Protein AF-K8ESM2-F1 (afdb_monomer)

Secondary structure (DSSP, 8-state):
-TTSHHHHHHHHTTSTTS--SS-PPPHHHHHSB----TTB-S---S-EEEEEE-SBTTB----EEEEEE--SS-TTTSEEEEEE--TTTB-HHHHIIIIISSEEE-TTSS-EEE-TT-GGGTEEEEEEPPTTSTT---S--EE-HHHHHHHHHHHHHHHHHH-GGGGGS-EEEEEETTHHHHHHHHHHHHHHT---BTTTBSS---EEEEEEET---BHHHHHHHHHHHHHHTTSS-HHHHHHHHHHH-TTS-TTT--TTTS-HHHHHHHHHHHHHHHTT-S-TT-TT-------HHHHHHHHHTT-------------S--STTTHHHHHHHHHTSHHHHHHTT--TTS-SS--SB---EE-SPP-B-HHHHHHHHHSHHHHHTT-EEEEEEESS-STT-HHHHHHHHHHHHHHHTPPEEEEEEEEE-S-TTT---EEEEEEEEETTTEEEEEETT--SSHHHHSHHHHHHHHHHHHHT--SS---TT--SS----------------HHHHSB-SS-TTBSB---S-EEEEEEE-SSSEEEEEEEE--SS-TTTS-EEEEE--TTTB-HHHHIIIIISSEEE-TTS--EEE-TT-GGGTSEEEEE--STTSTT-EESSTT---EEHHHHHHHHHHHHHHIIIII-GGGGGS-EEEEEEETHHHHHHHHHHHHHHHHHHTS----EEEEEEEEE--BHHHHHHHHHHHHHHTTSS-HHHHHHHHHHHSTT-SSGGG--SSTTTEEE-TTS-EEEPTT--HHHHHHHHIIIIIIIITSSS-SS-TT----S------------B------S---HHHH--TTSSSTTSS--TTHHHHHHHHHHSHHHHHHTT--TTSPPP-SB-HHIIIIIEE---SB-HHHHHHHHH-HHHHHTT-EEEEEEETT-SSS-HHHHHHHHHHHHHHTT--EEEEEEEEEE--SSSS---EEEEEEEEETTTEEEEEETT--S-HHHHSHHHHHHHHHHHHHTS-TTSPP-S--SPPPBPHHHH-TT--PPP--PPPPPPP-PPPPPPPPTT--PPP-----------------------S--S---HHHHTTB----TTBSS---S-EEEEEEE-SSSS-EEEEEEEE--SS-TTTSPEEEEE--TTT--HHHHIIIIISSEEE-TTTSS-EEE-TT-GGGTSEEEEE--STTSTT-EES-TT--B-HHHHHHHHHHHHHHIIIII-GGGTTSPEEEEEBTTHHHHHHHHHHHHHHHHHTTS----EEEEEEES--SBHHHHHHHHHHHHHHTTSS-HHHHHHHHHHHT--SSSTT----SSSPTTSHHHHHHHHHHHHHHHHHHHHS-TTSTTS------TTSS---S-S-TTSS-TTTHHHHHHHHHHHHHHTS-TT----TT-TT-----S-SSSS-TTS-THHHHHHHT-HHHHHHTT----S---SS----TTT-B-GGG-GGGSBTHHHHHHHHTSHHHHHHT-EEEEEEETT-SSS-HHHHHHHHHHHHHHHTPPEEEEEEEEEE-SSTTS--EEEEEEEEETTTEEEEEETT--S-HHHHSHHHHHHHHHHHHTT-S-TTS---------------------HHHHTB----TT--TT--S-EEEEEEE-STTEEEEEEEE--SS-TTTSPEEEEE--STT--HHHIIIIISSSEEE-TTSS-EEE-TT-GGGTSEEEEE--STTSTT-EETT--S---BHHHHHHHHHHHHHHHHHHSGGGGGS-EEEEEETTHHHHHHHHHHHHHHHHHHTS----EEEEEEES--SBHHHHHHSHHHHHHHTTSS-HHHHHHHHHHH-SS-GGG--GGGG-SB-SSSS-B--TTSHHHHHHHHHHTTGGGSSS-SSSTTS--------TT-----B-SSSSSS---S-SS-SS-TTS-THHHHHHHSSHHHHHHTT--TTS----SSTTGGGT-B---SBSHHHHHHHHHHPPTTEEEEEEEESS-STT-HHHHHHHHHHHTTTTT-EEEEEEEEEEE-SSTTSPPEEEEEEEEEE-SSEEEEEEEETT--S-HHHHSHHHHHHHHHHHHTT--TTSPP-TT-----------------------------------------------------------------------------------------

InterPro domains:
  IPR001563 Peptidase S10, serine carboxypeptidase [PF00450] (38-478)
  IPR001563 Peptidase S10, serine carboxypeptidase [PF00450] (520-991)
  IPR001563 Peptidase S10, serine carboxypeptidase [PF00450] (1087-1572)
  IPR001563 Peptidase S10, serine carboxypeptidase [PF00450] (1610-2061)
  IPR001563 Peptidase S10, serine carboxypeptidase [PR00724] (1684-1696)
  IPR001563 Peptidase S10, serine carboxypeptidase [PR00724] (1697-1707)
  IPR001563 Peptidase S10, serine carboxypeptidase [PR00724] (1732-1757)
  IPR001563 Peptidase S10, serine carboxypeptidase [PR00724] (2032-2045)
  IPR001563 Peptidase S10, serine carboxypeptidase [PTHR11802] (519-978)
  IPR018202 Serine carboxypeptidase, serine active site [PS00131] (657-664)
  IPR018202 Serine carboxypeptidase, serine active site [PS00131] (1226-1233)
  IPR029058 Alpha/Beta hydrolase fold [G3DSA:3.40.50.1820] (27-482)
  IPR029058 Alpha/Beta hydrolase fold [G3DSA:3.40.50.1820] (509-995)
  IPR029058 Alpha/Beta hydrolase fold [G3DSA:3.40.50.1820] (1076-1349)
  IPR029058 Alpha/Beta hydrolase fold [G3DSA:3.40.50.1820] (1356-1576)
  IPR029058 Alpha/Beta hydrolase fold [G3DSA:3.40.50.1820] (1599-2066)
  IPR029058 Alpha/Beta hydrolase fold [SSF53474] (34-480)
  IPR029058 Alpha/Beta hydrolase fold [SSF53474] (512-998)
  IPR029058 Alpha/Beta hydrolase fold [SSF53474] (1083-1573)
  IPR029058 Alpha/Beta hydrolase fold [SSF53474] (1606-2062)

pLDDT: mean 75.75, std 21.21, range [24.14, 98.31]

Sequence (2161 aa):
MAAHQILLLCLLLLLAPLRNGQTTPTTRAQADLVNQLPGTIFQVNFKQYAGYLNSDPNKNYNNLHYWLIESQLTPSNDTLLLWINGGPGCSSVFGQIQEIGPFHVSSDSQTVYENVFAWNKVSNLLAIDGPGAGFSWQQNLFQDDSYVTGALLNALMDFYTVYPNMLNSDLYIAGEGYGSFFASSLVESLMVNNTPRPDIVTSPVNIRGLLLANGDLSARLQYNSLIPFYYTHGFAGSKQYDDLKSVCCTNASTQTCDFFNSNTACRTKADNAIATWSNYQIDNTNINEDCYRNQAAWQTSFKQLGINAAVDNYNSTDSFRGYPCFALSATAAYLNRQDVQAALHVSVNASTNFQTCRNLTYGELSTDLQIRISSILTSEKYAQNNMKIMIYNGDLDLWSNFIGAQRFGQEIAAALKLNTTEDRIWRHNYDSAAFVWMDGGVITSYSSNFHIASIRGGGHFAPQNRPSQSLQLYRDFVLGLFFNNCLSRVNKVAAPLLPAYQQLAAPATRRDADKIVNLPGLTYQINFNQYSGYLNASDTHRFHYWFVESQNDPTNSPVLLWLNGGPGSSSLWGMLTENGPFRPNKDGQTLYENVHSWNKFANVLYLESPHQVGYSYSTVANDYTYGDDLTASDNYNALKDFFNNIFPQYKQNPFYITGESYGGVYIPTLSKLLLQMLSAGEININFKGIAIGNGELTTKLQVNSAIFQLYTYGLFGENEYNALVARCCKNVTDPTQCDFYTPYVFFDYLGNYKAVDGADPFCSSTILGVVNDQVWNSANNPYNIYGDCYTTSASSSSSSSSKSNKQNRAAVRDNAGLLNLASSDPFDGFPCWSTDATTTYLNRDDVRNALHIPTTVQQWQSFNQTVNAQLYNRSYFELDAVLNRILSSYYYKQNNMKILIYNGDVDMVCNHLGDQWLIEQVASNAGLKTVSPRQPWNYVMAGQNYLPQLAGYVKVFDSNLNLVTVKGSGHLVPQDRPGPALQMIFNFISGVNLNTTFPYALPAAPLLPAYSDLQGCQAPQYPTAQSLPTLPPLPPLPPGVTYPFVAKKDVVEVAEPGTIAADEHGSQIYPTALNDAAKADMILSLPGLTFNVTYRMFSGYLTADETPLNHLFYWFVESQNDPVNDPVVLWLNGGPGCSSLGGFFTELGPFHPNDDGGQTLYENVFSWNKKANVIFLEAPAKVGFSYTEDPNYYWDDDTTAQNNGYAIKSFFQKKFPQYAQNQFFITGESYGGVYCPTLTLNLVQQIDAGILNLNFKGTAVGNGILSEYLQTNSEIVLQYGRGFNGVDDWNNLKTACNLTNSDTIYYDYQGAPEGSACYQAVDDNQKKFYGLDERYGDPYNMYQDCYLYNNKGAWQTPSAQQQTKPKTRRERALRAHMNRRKSFASASIKFDNSNSKNWYGSTDPFRGLNCFAGDALVTYLSRDDVQTAIHSRKQPLWVDCADENPANHFRYHTQEKYYDMQNTISDIMDSKWYTQNSMRLMFYNGDVDTICQFLGDQWLIEKLVTRRNLTVTSPRQPWYYQQGSQYVTTIAGYAKSWTQNLVQLTVKGSGHFVPSDRPAQALQMLTNFLSNQANYSTPAGIDVTPQPLTNVISQTNCTTGQTDRIINLPGLPADMLFKQYSGFLDGLSGHKVHYWLVESENNPSTDPLLLWLNGGPGSSSLMGLFEENGPFRVSKDSQTLSRNPYSWNKFANVLYLESPIGVGYSYAYNNTNIQYDDVTTAQENYAALKSFFAQYPQYTTSDFYTTGESYAGVYLPGLSALLVQGIKSGDININYKGVSIGNGVIDKRTDMNSQLHYQYYHGGISATTYNTALQLCCSGDEFKCRFSDRMTNFNNSIPWGDLSDPCYDFVVATGAQLLLTAFDPYNMYQQCWTIPYNDTTPRTPYGETWTGINYESSDFLNGYPCYDDSAMEGYLNRPVVRKALNIPDSVPYWAANNNIINAYNQQVDSIVPNLQIIMANAPANFKMLLYSGDADTMVNWLGAEIFTANNFAALGLTTSSPRAQWTFQYNSTFQPTVAGYQTSYTSNAINIDVLTVKGSGHFVPLDRPQQALQMIYNFVKSRGYNTPFDLNSNFTTTTTTSTTTTTPGTGPTVTAAQTTTTTPSTPGAGTTGTPGTGPTVTAAPTNGISTTQPIITTTKGAEGRGVLTIMATILSVLLFN

Nearest PDB structures (foldseek):
  4cib-assembly1_A-2  TM=9.111E-01  e=4.399E-38  Homo sapiens
  4ci9-assembly1_A-2  TM=9.168E-01  e=3.292E-37  Homo sapiens
  6wia-assembly1_A-2  TM=9.067E-01  e=3.131E-37  Homo sapiens
  4mws-assembly1_B  TM=8.809E-01  e=8.462E-38  Homo sapiens
  1ivy-assembly1_A  TM=8.402E-01  e=2.591E-36  Homo sapiens

GO terms:
  GO:0045121 membrane raft (C, HDA)

Solvent-accessible surface area (backbone atoms only — not comparable to full-atom values): 114212 Å² total; per-residue (Å²): 117,82,82,62,60,58,64,52,52,65,59,56,70,74,60,74,91,80,81,88,84,82,88,72,68,35,78,58,42,61,69,22,48,34,88,60,65,70,50,54,77,58,86,81,84,44,59,37,32,18,34,62,26,20,51,41,87,94,43,93,67,52,27,23,26,35,39,38,34,41,16,68,74,48,59,81,68,32,33,35,36,41,39,30,41,18,67,77,26,17,13,9,56,49,48,35,45,64,35,42,29,53,44,36,53,34,71,82,36,52,45,26,44,71,34,80,48,16,48,26,68,68,18,22,38,31,20,47,15,45,76,45,0,28,62,9,32,66,89,74,61,72,43,41,68,68,56,50,23,49,23,52,52,31,22,56,42,46,44,32,59,37,40,60,71,59,49,78,16,44,30,33,34,34,3,25,27,52,13,20,55,38,31,53,51,38,50,49,47,46,64,76,61,42,67,53,44,85,91,51,32,86,56,56,72,44,58,34,35,41,35,25,36,18,32,56,51,35,38,57,41,35,51,35,36,45,60,61,41,39,42,60,58,56,43,40,52,66,73,60,53,52,58,47,34,69,64,56,30,79,89,40,34,65,89,75,32,55,50,67,81,39,59,68,74,29,29,57,46,50,35,52,44,57,16,68,41,42,67,85,55,57,30,50,47,28,54,63,51,78,37,70,64,88,56,68,69,57,54,50,54,40,44,59,40,67,42,56,72,47,74,90,89,83,92,75,97,72,93,84,70,31,38,78,47,44,43,59,43,12,43,45,48,30,59,44,33,70,66,37,29,60,36,44,49,62,57,92,82,24,57,82,67,51,37,64,54,40,97,57,48,66,55,85,56,87,43,62,40,63,69,58,55,49,51,44,74,71,33,70,60,36,63,73,50,65,33,37,38,38,38,34,13,8,42,34,11,60,76,29,24,30,66,17,53,51,53,50,53,48,52,46,26,63,76,72,64,40,51,76,74,40,78,40,77,33,35,34,37,62,48,39,86,81,44,39,64,30,56,32,19,32,33,41,29,27,54,82,48,36,35,39,32,32,34,58,59,5,15,52,56,28,36,56,60,31,32,66,48,38,35,45,53,50,49,18,61,78,72,68,49,63,65,66,53,70,42,74,69,60,59,95,72,82,76,65,78,62,78,77,91,89,87,87,90,88,92,80,52,72,58,59,62,31,36,36,88,62,65,62,19,59,39,39,80,79,80,47,62,37,32,19,34,76,25,54,22,45,100,50,32,36,28,26,37,43,38,38,38,10,56,74,47,52,85,74,25,35,37,34,38,36,28,39,14,74,56,20,14,12,12,66,38,48,31,34,52,35,35,26,63,33,27,45,38,47,48,6,15,31,21,35,59,31,58,44,16,51,24,59,63,21,21,35,36,28,38,22,42,48,66,63,5,25,63,5,31,58,80,50,86,90,74,70,86,47,32,58,75,56,46,23,50,28,52,50,33,22,52,51,35,42,40,68,76,56,45,53,82,55,30,75,24,48,26,32,47,34,31,24,32,36,18,32,42,50,51,49,49,27,47,53,48,48,55,50,35,48,73,70,62,79,48,81,63,38,72,39,37,40,37,30,28,16,28,50,40,38,61,53,43,32,56,35,35,45,62,51,30,36,37,52,61,58,77,44,49,71,70,62,48,52,53,49,43,71,72,53,31,75,98,57,69,45,68,96,70,41,53,62,27,68,71,19,38,45,75,46,49,48,74,47,82,42,66,37,95,88,32,57,68,66,50,24,51,52,52,48,45,41,57,48,48,63,34,73,68,29,85,50,42,35,47,22,59,72,46,65,64,76,77,28,53,82,83,84,86,85,83,66,51,84,48,21,35,57,66,46,71,40,51,59,71,55,60,42,76,66,38,44,77,76,41,57,48,41,70,81,64,56,68,73,49,37,63,35,3,38,44,16,30,56,55,10,66,64,35,26,56,39,38,57,52,63,91,87,48,65,76,56,38,57,53,31,65,60,46,29,57,75,42,31,40,60,79,65,62,59,39,58,70,49,51,51,50,43,71,70,29,68,66,40,63,73,63,68,25,38,38,39,41,36,16,11,43,37,16,62,74,36,20,40,60,18,52,47,55,50,52,55,50,45,33,54,76,72,69,42,49,77,74,39,67,79,39,78,32,34,32,41,72,89,67,75,39,56,65,53,36,58,33,29,35,38,31,30,30,49,80,46,39,36,44,36,39,31,54,67,8,17,44,57,35,34,48,46,23,24,54,34,38,34,24,41,54,52,17,60,74,74,68,52,58,53,56,49,52,57,88,67,88,59,74,60,69,68,44,30,57,82,43,58,34,94,65,31,65,80,75,82,76,55,51,83,62,77,84,76,80,86,75,80,78,77,82,65,78,66,96,84,80,74,88,82,80,84,84,87,82,82,88,86,83,91,82,82,93,78,81,89,79,84,88,80,88,88,81,86,90,74,97,67,88,76,45,71,67,36,61,76,25,48,44,88,61,70,79,38,60,69,47,61,81,90,53,62,38,31,21,34,69,35,47,38,94,59,84,68,50,36,32,29,26,36,42,36,35,41,16,68,67,45,58,80,73,34,34,36,34,37,39,28,42,18,22,77,24,19,16,12,62,49,45,29,40,65,36,34,29,63,38,28,57,36,92,79,58,21,61,36,28,46,76,33,47,49,15,50,30,52,67,17,25,32,33,28,40,20,40,46,64,53,6,48,68,9,33,57,76,51,92,80,60,63,43,30,62,70,53,38,20,51,51,52,44,35,25,51,49,31,37,38,70,62,37,46,49,86,56,31,71,24,43,30,33,44,35,25,25,32,34,11,31,46,51,46,54,48,28,49,43,48,47,48,52,32,38,77,68,67,77,45,82,63,41,68,37,34,41,39,24,34,15,28,47,37,23,63,64,44,31,60,41,37,45,57,52,33,35,42,49,54,55,77,39,46,73,67,54,54,50,48,40,45,63,40,53,61,73,70,83,76,62,72,79,63,67,69,49,67,80,26,44,64,83,33,56,29,40,47,40,51,53,50,50,51,50,54,49,54,69,48,31,82,70,24,33,32,58,46,28,63,67,51,77,55,52,58,76,52,104,76,83,55,75,48,28,101,71,90,76,91,79,78,78,76,69,57,55,64,58,39,23,60,46,18,56,57,29,46,59,58,73,60,22,37,82,81,63,73,88,65,79,85,58,92,73,67,38,72,49,27,80,50,50,52,75,65,49,69,52,53,73,54,64,22,54,37,44,30,60,28,33,71,67,40,30,57,37,43,58,47,71,87,55,94,62,42,47,49,53,45,80,85,62,97,76,77,32,75,46,52,81,73,48,73,78,54,46,46,34,60,61,61,52,46,55,40,63,71,29,69,61,37,72,70,64,71,27,37,40,37,43,35,13,13,52,33,20,62,82,31,23,42,59,15,45,48,56,48,51,56,49,45,36,60,78,66,69,50,52,76,73,40,69,82,40,76,24,40,36,53,96,44,80,28,38,40,74,39,62,38,23,30,33,34,30,30,56,84,46,40,38,41,36,39,31,56,75,8,17,51,54,36,34,51,63,34,29,61,54,41,37,18,46,48,42,20,60,76,69,67,47,91,53,57,48,48,69,54,42,54,75,61,48,60,48,43,54,69,84,82,89,86,86,84,90,63,56,75,82,42,63,30,41,44,84,64,61,71,46,61,57,92,85,72,82,59,60,39,33,20,38,75,27,48,24,45,99,64,32,33,29,26,37,41,39,37,42,17,71,65,46,58,92,75,32,33,38,33,38,38,29,37,34,48,56,20,21,19,10,60,51,41,33,36,64,33,36,23,56,36,31,65,33,93,75,27,54,42,44,47,75,40,93,51,24,51,29,53,69,17,24,36,34,27,36,21,40,38,75,51,7,27,63,5,36,43,85,30,60,52,88,78,64,48,29,44,67,49,38,12,49,30,54,48,30,22,48,54,35,44,42,65,58,44,53,81,54,29,75,26,53,28,34,49,33,30,20,30,40,22,28,45,37,50,42,36,26,47,28,50,50,25,47,28,48,72,71,64,82,41,84,60,42,71,45,36,39,38,24,29,17,37,48,46,34,60,51,35,34,57,37,33,43,66,60,40,36,37,66,63,46,72,45,45,70,68,59,48,50,50,41,41,72,54,57,32,96,43,46,66,98,71,30,56,60,42,79,37,43,76,43,66,52,29,76,41,60,40,54,47,30,69,38,65,27,39,37,47,46,43,29,59,71,33,40,56,81,66,47,42,43,23,42,43,26,60,65,48,84,36,50,34,56,41,64,39,69,22,47,22,58,36,38,19,47,62,38,48,27,29,23,42,68,69,96,80,59,99,60,88,31,54,60,62,49,70,37,62,27,47,35,47,31,53,54,35,30,64,34,29,55,34,40,55,51,60,56,83,39,44,63,49,38,62,28,64,46,33,39,16,34,32,46,44,77,71,60,45,48,64,67,34,49,54,47,30,54,73,42,47,56,91,78,25,38,38,39,42,33,15,12,49,34,15,56,72,43,22,42,63,6,58,48,47,41,54,70,69,46,32,65,80,74,58,38,40,78,73,36,71,80,40,79,33,30,37,44,98,44,97,88,50,74,72,28,58,36,27,32,35,31,31,31,35,46,102,39,42,39,39,38,41,35,38,29,56,58,8,13,45,58,35,40,52,62,36,26,66,56,36,44,19,40,55,48,15,61,76,71,72,44,65,56,59,48,65,75,60,92,82,72,58,84,83,74,70,87,80,71,88,93,85,80,92,85,91,87,92,86,86,92,88,89,89,79,92,82,89,82,90,84,91,88,86,87,91,87,92,83,91,87,92,91,85,91,88,90,93,90,85,80,84,89,95,92,89,84,93,90,86,93,91,84,91,91,88,88,91,83,84,88,82,91,84,91,81,86,83,84,81,88,79,86,84,91,82,81,85,135

Structure (mmCIF, N/CA/C/O backbone):
data_AF-K8ESM2-F1
#
_entry.id   AF-K8ESM2-F1
#
loop_
_atom_site.group_PDB
_atom_site.id
_atom_site.type_symbol
_atom_site.label_atom_id
_atom_site.label_alt_id
_atom_site.label_comp_id
_atom_site.label_asym_id
_atom_site.label_entity_id
_atom_site.label_seq_id
_atom_site.pdbx_PDB_ins_code
_atom_site.Cartn_x
_atom_site.Cartn_y
_atom_site.Cartn_z
_atom_site.occupancy
_atom_site.B_iso_or_equiv
_atom_site.auth_seq_id
_atom_site.auth_comp_id
_atom_site.auth_asym_id
_atom_site.auth_atom_id
_atom_site.pdbx_PDB_model_num
ATOM 1 N N . MET A 1 1 ? 32.952 31.634 -13.221 1.00 36.56 1 MET A N 1
ATOM 2 C CA . MET A 1 1 ? 33.629 32.584 -14.141 1.00 36.56 1 MET A CA 1
ATOM 3 C C . MET A 1 1 ? 32.914 33.944 -14.319 1.00 36.56 1 MET A C 1
ATOM 5 O O . MET A 1 1 ? 33.291 34.693 -15.211 1.00 36.56 1 MET A O 1
ATOM 9 N N . ALA A 1 2 ? 31.976 34.357 -13.449 1.00 33.03 2 ALA A N 1
ATOM 10 C CA . ALA A 1 2 ? 31.195 35.602 -13.620 1.00 33.03 2 ALA A CA 1
ATOM 11 C C . ALA A 1 2 ? 31.996 36.936 -13.589 1.00 33.03 2 ALA A C 1
ATOM 13 O O . ALA A 1 2 ? 31.436 38.004 -13.808 1.00 33.03 2 ALA A O 1
ATOM 14 N N . ALA A 1 3 ? 33.311 36.897 -13.340 1.00 35.59 3 ALA A N 1
ATOM 15 C CA . ALA A 1 3 ? 34.167 38.075 -13.176 1.00 35.59 3 ALA A CA 1
ATOM 16 C C . ALA A 1 3 ? 34.875 38.568 -14.462 1.00 35.59 3 ALA A C 1
ATOM 18 O O . ALA A 1 3 ? 35.609 39.550 -14.398 1.00 35.59 3 ALA A O 1
ATOM 19 N N . HIS A 1 4 ? 34.703 37.913 -15.619 1.00 40.97 4 HIS A N 1
ATOM 20 C CA . HIS A 1 4 ? 35.305 38.363 -16.895 1.00 40.97 4 HIS A CA 1
ATOM 21 C C . HIS A 1 4 ? 34.302 38.917 -17.920 1.00 40.97 4 HIS A C 1
ATOM 23 O O . HIS A 1 4 ? 34.695 39.680 -18.797 1.00 40.97 4 HIS A O 1
ATOM 29 N N . GLN A 1 5 ? 33.003 38.634 -17.783 1.00 38.12 5 GLN A N 1
ATOM 30 C CA . GLN A 1 5 ? 31.978 39.207 -18.671 1.00 38.12 5 GLN A CA 1
ATOM 31 C C . GLN A 1 5 ? 31.652 40.677 -18.339 1.00 38.12 5 GLN A C 1
ATOM 33 O O . GLN A 1 5 ? 31.309 41.449 -19.232 1.00 38.12 5 GLN A O 1
ATOM 38 N N . ILE A 1 6 ? 31.833 41.099 -17.081 1.00 42.59 6 ILE A N 1
ATOM 39 C CA . ILE A 1 6 ? 31.522 42.466 -16.623 1.00 42.59 6 ILE A CA 1
ATOM 40 C C . ILE A 1 6 ? 32.436 43.518 -17.285 1.00 42.59 6 ILE A C 1
ATOM 42 O O . ILE A 1 6 ? 31.968 44.603 -17.628 1.00 42.59 6 ILE A O 1
ATOM 46 N N . LEU A 1 7 ? 33.713 43.198 -17.546 1.00 41.78 7 LEU A N 1
ATOM 47 C CA . LEU A 1 7 ? 34.621 44.120 -18.246 1.00 41.78 7 LEU A CA 1
ATOM 48 C C . LEU A 1 7 ? 34.275 44.293 -19.736 1.00 41.78 7 LEU A C 1
ATOM 50 O O . LEU A 1 7 ? 34.469 45.381 -20.273 1.00 41.78 7 LEU A O 1
ATOM 54 N N . LEU A 1 8 ? 33.727 43.263 -20.395 1.00 47.72 8 LEU A N 1
ATOM 55 C CA . LEU A 1 8 ? 33.232 43.389 -21.772 1.00 47.72 8 LEU A CA 1
ATOM 56 C C . LEU A 1 8 ? 31.957 44.239 -21.840 1.00 47.72 8 LEU A C 1
ATOM 58 O O . LEU A 1 8 ? 31.823 45.047 -22.758 1.00 47.72 8 LEU A O 1
ATOM 62 N N . LEU A 1 9 ? 31.050 44.104 -20.865 1.00 43.69 9 LEU A N 1
ATOM 63 C CA . LEU A 1 9 ? 29.800 44.874 -20.817 1.00 43.69 9 LEU A CA 1
ATOM 64 C C . LEU A 1 9 ? 30.056 46.390 -20.825 1.00 43.69 9 LEU A C 1
ATOM 66 O O . LEU A 1 9 ? 29.471 47.111 -21.632 1.00 43.69 9 LEU A O 1
ATOM 70 N N . CYS A 1 10 ? 30.983 46.871 -19.992 1.00 40.94 10 CYS A N 1
ATOM 71 C CA . CYS A 1 10 ? 31.322 48.297 -19.934 1.00 40.94 10 CYS A CA 1
ATOM 72 C C . CYS A 1 10 ? 32.055 48.813 -21.185 1.00 40.94 10 CYS A C 1
ATOM 74 O O . CYS A 1 10 ? 31.954 50.000 -21.489 1.00 40.94 10 CYS A O 1
ATOM 76 N N . LEU A 1 11 ? 32.767 47.954 -21.926 1.00 43.59 11 LEU A N 1
ATOM 77 C CA . LEU A 1 11 ? 33.453 48.356 -23.161 1.00 43.59 11 LEU A CA 1
ATOM 78 C C . LEU A 1 11 ? 32.514 48.374 -24.381 1.00 43.59 11 LEU A C 1
ATOM 80 O O . LEU A 1 11 ? 32.691 49.188 -25.284 1.00 43.59 11 LEU A O 1
ATOM 84 N N . LEU A 1 12 ? 31.486 47.519 -24.394 1.00 43.47 12 LEU A N 1
ATOM 85 C CA . LEU A 1 12 ? 30.467 47.478 -25.450 1.00 43.47 12 LEU A CA 1
ATOM 86 C C . LEU A 1 12 ? 29.439 48.616 -25.333 1.00 43.47 12 LEU A C 1
ATOM 88 O O . LEU A 1 12 ? 28.972 49.122 -26.353 1.00 43.47 12 LEU A O 1
ATOM 92 N N . LEU A 1 13 ? 29.137 49.079 -24.114 1.00 41.31 13 LEU A N 1
ATOM 93 C CA . LEU A 1 13 ? 28.203 50.191 -23.868 1.00 41.31 13 LEU A CA 1
ATOM 94 C C . LEU A 1 13 ? 28.707 51.571 -24.340 1.00 41.31 13 LEU A C 1
ATOM 96 O O . LEU A 1 13 ? 27.917 52.509 -24.402 1.00 41.31 13 LEU A O 1
ATOM 100 N N . LEU A 1 14 ? 29.984 51.701 -24.718 1.00 39.81 14 LEU A N 1
ATOM 101 C CA . LEU A 1 14 ? 30.579 52.941 -25.246 1.00 39.81 14 LEU A CA 1
ATOM 102 C C . LEU A 1 14 ? 30.781 52.937 -26.777 1.00 39.81 14 LEU A C 1
ATOM 104 O O . LEU A 1 14 ? 31.364 53.874 -27.318 1.00 39.81 14 LEU A O 1
ATOM 108 N N . LEU A 1 15 ? 30.275 51.917 -27.485 1.00 40.53 15 LEU A N 1
ATOM 109 C CA . LEU A 1 15 ? 30.302 51.820 -28.957 1.00 40.53 15 LEU A CA 1
ATOM 110 C C . LEU A 1 15 ? 28.905 51.861 -29.615 1.00 40.53 15 LEU A C 1
ATOM 112 O O . LEU A 1 15 ? 28.779 51.698 -30.830 1.00 40.53 15 LEU A O 1
ATOM 116 N N . ALA A 1 16 ? 27.848 52.125 -28.843 1.00 31.42 16 ALA A N 1
ATOM 117 C CA . ALA A 1 16 ? 26.540 52.492 -29.384 1.00 31.42 16 ALA A CA 1
ATOM 118 C C . ALA A 1 16 ? 26.581 53.973 -29.814 1.00 31.42 16 ALA A C 1
ATOM 120 O O . ALA A 1 16 ? 26.565 54.850 -28.949 1.00 31.42 16 ALA A O 1
ATOM 121 N N . PRO A 1 17 ? 26.670 54.268 -31.129 1.00 28.28 17 PRO A N 1
ATOM 122 C CA . PRO A 1 17 ? 25.460 54.195 -31.952 1.00 28.28 17 PRO A CA 1
ATOM 123 C C . PRO A 1 17 ? 25.703 53.772 -33.426 1.00 28.28 17 PRO A C 1
ATOM 125 O O . PRO A 1 17 ? 25.377 54.518 -34.345 1.00 28.28 17 PRO A O 1
ATOM 128 N N . LEU A 1 18 ? 26.261 52.579 -33.686 1.00 32.00 18 LEU A N 1
ATOM 129 C CA . LEU A 1 18 ? 26.547 52.095 -35.058 1.00 32.00 18 LEU A CA 1
ATOM 130 C C . LEU A 1 18 ? 26.074 50.647 -35.340 1.00 32.00 18 LEU A C 1
ATOM 132 O O . LEU A 1 18 ? 26.855 49.819 -35.807 1.00 32.00 18 LEU A O 1
ATOM 136 N N . ARG A 1 19 ? 24.800 50.313 -35.060 1.00 39.00 19 ARG A N 1
ATOM 137 C CA . ARG A 1 19 ? 24.206 48.990 -35.403 1.00 39.00 19 ARG A CA 1
ATOM 138 C C . ARG A 1 19 ? 22.768 48.983 -35.964 1.00 39.00 19 ARG A C 1
ATOM 140 O O . ARG A 1 19 ? 22.209 47.910 -36.163 1.00 39.00 19 ARG A O 1
ATOM 147 N N . ASN A 1 20 ? 22.186 50.135 -36.301 1.00 28.94 20 ASN A N 1
ATOM 148 C CA . ASN A 1 20 ? 20.925 50.177 -37.058 1.00 28.94 20 ASN A CA 1
ATOM 149 C C . ASN A 1 20 ? 21.233 50.035 -38.561 1.00 28.94 20 ASN A C 1
ATOM 151 O O . ASN A 1 20 ? 21.923 50.905 -39.090 1.00 28.94 20 ASN A O 1
ATOM 155 N N . GLY A 1 21 ? 20.734 49.001 -39.262 1.00 33.84 21 GLY A N 1
ATOM 156 C CA . GLY A 1 21 ? 20.900 48.961 -40.730 1.00 33.84 21 GLY A CA 1
ATOM 157 C C . GLY A 1 21 ? 20.635 47.683 -41.545 1.00 33.84 21 GLY A C 1
ATOM 158 O O . GLY A 1 21 ? 20.745 47.779 -42.762 1.00 33.84 21 GLY A O 1
ATOM 159 N N . GLN A 1 22 ? 20.314 46.514 -40.967 1.00 40.38 22 GLN A N 1
ATOM 160 C CA . GLN A 1 22 ? 20.130 45.266 -41.755 1.00 40.38 22 GLN A CA 1
ATOM 161 C C . GLN A 1 22 ? 18.839 44.469 -41.476 1.00 40.38 22 GLN A C 1
ATOM 163 O O . GLN A 1 22 ? 18.670 43.377 -42.004 1.00 40.38 22 GLN A O 1
ATOM 168 N N . THR A 1 23 ? 17.902 45.002 -40.689 1.00 46.97 23 THR A N 1
ATOM 169 C CA . THR A 1 23 ? 16.616 44.348 -40.360 1.00 46.97 23 THR A CA 1
ATOM 170 C C . THR A 1 23 ? 15.455 44.763 -41.275 1.00 46.97 23 THR A C 1
ATOM 172 O O . THR A 1 23 ? 14.290 44.563 -40.935 1.00 46.97 23 THR A O 1
ATOM 175 N N . THR A 1 24 ? 15.753 45.369 -42.425 1.00 49.75 24 THR A N 1
ATOM 176 C CA . THR A 1 24 ? 14.753 45.833 -43.394 1.00 49.75 24 THR A CA 1
ATOM 177 C C . THR A 1 24 ? 14.217 44.649 -44.208 1.00 49.75 24 THR A C 1
ATOM 179 O O . THR A 1 24 ? 15.025 43.975 -44.852 1.00 49.75 24 THR A O 1
ATOM 182 N N . PRO A 1 25 ? 12.894 44.396 -44.247 1.00 60.59 25 PRO A N 1
ATOM 183 C CA . PRO A 1 25 ? 12.313 43.472 -45.217 1.00 60.59 25 PRO A CA 1
ATOM 184 C C . PRO A 1 25 ? 12.661 43.908 -46.646 1.00 60.59 25 PRO A C 1
ATOM 186 O O . PRO A 1 25 ? 12.811 45.102 -46.921 1.00 60.59 25 PRO A O 1
ATOM 189 N N . THR A 1 26 ? 12.783 42.958 -47.574 1.00 78.06 26 THR A N 1
ATOM 190 C CA . THR A 1 26 ? 12.941 43.301 -48.995 1.00 78.06 26 THR A CA 1
ATOM 191 C C . THR A 1 26 ? 11.709 44.057 -49.496 1.00 78.06 26 THR A C 1
ATOM 193 O O . THR A 1 26 ? 10.625 43.935 -48.930 1.00 78.06 26 THR A O 1
ATOM 196 N N . THR A 1 27 ? 11.824 44.824 -50.584 1.00 80.88 27 THR A N 1
ATOM 197 C CA . THR A 1 27 ? 10.674 45.564 -51.142 1.00 80.88 27 THR A CA 1
ATOM 198 C C . THR A 1 27 ? 9.502 44.642 -51.509 1.00 80.88 27 THR A C 1
ATOM 200 O O . THR A 1 27 ? 8.357 45.080 -51.467 1.00 80.88 27 THR A O 1
ATOM 203 N N . ARG A 1 28 ? 9.785 43.367 -51.816 1.00 86.19 28 ARG A N 1
ATOM 204 C CA . ARG A 1 28 ? 8.788 42.309 -52.028 1.00 86.19 28 ARG A CA 1
ATOM 205 C C . ARG A 1 28 ? 8.156 41.892 -50.695 1.00 86.19 28 ARG A C 1
ATOM 207 O O . ARG A 1 28 ? 6.988 42.187 -50.496 1.00 86.19 28 ARG A O 1
ATOM 214 N N . ALA A 1 29 ? 8.949 41.457 -49.708 1.00 82.81 29 ALA A N 1
ATOM 215 C CA . ALA A 1 29 ? 8.458 41.140 -48.357 1.00 82.81 29 ALA A CA 1
ATOM 216 C C . ALA A 1 29 ? 7.647 42.278 -47.704 1.00 82.81 29 ALA A C 1
ATOM 218 O O . ALA A 1 29 ? 6.711 42.032 -46.951 1.00 82.81 29 ALA A O 1
ATOM 219 N N . GLN A 1 30 ? 8.007 43.534 -47.974 1.00 84.31 30 GLN A N 1
ATOM 220 C CA . GLN A 1 30 ? 7.313 44.713 -47.460 1.00 84.31 30 GLN A CA 1
ATOM 221 C C . GLN A 1 30 ? 5.982 44.991 -48.180 1.00 84.31 30 GLN A C 1
ATOM 223 O O . GLN A 1 30 ? 5.090 45.578 -47.567 1.00 84.31 30 GLN A O 1
ATOM 228 N N . ALA A 1 31 ? 5.854 44.584 -49.447 1.00 87.00 31 ALA A N 1
ATOM 229 C CA . ALA A 1 31 ? 4.605 44.599 -50.209 1.00 87.00 31 ALA A CA 1
ATOM 230 C C . ALA A 1 31 ? 3.708 43.397 -49.867 1.00 87.00 31 ALA A C 1
ATOM 232 O O . ALA A 1 31 ? 2.493 43.544 -49.847 1.00 87.00 31 ALA A O 1
ATOM 233 N N . ASP A 1 32 ? 4.302 42.252 -49.523 1.00 91.56 32 ASP A N 1
ATOM 234 C CA . ASP A 1 32 ? 3.602 41.018 -49.157 1.00 91.56 32 ASP A CA 1
ATOM 235 C C . ASP A 1 32 ? 3.085 41.018 -47.690 1.00 91.56 32 ASP A C 1
ATOM 237 O O . ASP A 1 32 ? 2.444 40.067 -47.258 1.00 91.56 32 ASP A O 1
ATOM 241 N N . LEU A 1 33 ? 3.317 42.072 -46.892 1.00 91.38 33 LEU A N 1
ATOM 242 C CA . LEU A 1 33 ? 2.950 42.151 -45.462 1.00 91.38 33 LEU A CA 1
ATOM 243 C C . LEU A 1 33 ? 1.426 42.196 -45.197 1.00 91.38 33 LEU A C 1
ATOM 245 O O . LEU A 1 33 ? 0.764 43.197 -45.481 1.00 91.38 33 LEU A O 1
ATOM 249 N N . VAL A 1 34 ? 0.891 41.174 -44.519 1.00 91.31 34 VAL A N 1
ATOM 250 C CA . VAL A 1 34 ? -0.520 41.088 -44.091 1.00 91.31 34 VAL A CA 1
ATOM 251 C C . VAL A 1 34 ? -0.720 41.909 -42.811 1.00 91.31 34 VAL A C 1
ATOM 253 O O . VAL A 1 34 ? -0.583 41.414 -41.693 1.00 91.31 34 VAL A O 1
ATOM 256 N N . ASN A 1 35 ? -1.033 43.196 -42.973 1.00 80.06 35 ASN A N 1
ATOM 257 C CA . ASN A 1 35 ? -1.131 44.156 -41.862 1.00 80.06 35 ASN A CA 1
ATOM 258 C C . ASN A 1 35 ? -2.212 43.801 -40.818 1.00 80.06 35 ASN A C 1
ATOM 260 O O . ASN A 1 35 ? -2.010 44.021 -39.626 1.00 80.06 35 ASN A O 1
ATOM 264 N N . GLN A 1 36 ? -3.356 43.269 -41.256 1.00 80.88 36 GLN A N 1
ATOM 265 C CA . GLN A 1 36 ? -4.433 42.778 -40.394 1.00 80.88 36 GLN A CA 1
ATOM 266 C C . GLN A 1 36 ? -5.278 41.766 -41.175 1.00 80.88 36 GLN A C 1
ATOM 268 O O . GLN A 1 36 ? -5.696 42.055 -42.295 1.00 80.88 36 GLN A O 1
ATOM 273 N N . LEU A 1 37 ? -5.572 40.609 -40.577 1.00 89.12 37 LEU A N 1
ATOM 274 C CA . LEU A 1 37 ? -6.492 39.627 -41.154 1.00 89.12 37 LEU A CA 1
ATOM 275 C C . LEU A 1 37 ? -7.935 39.930 -40.669 1.00 89.12 37 LEU A C 1
ATOM 277 O O . LEU A 1 37 ? -8.145 40.030 -39.452 1.00 89.12 37 LEU A O 1
ATOM 281 N N . PRO A 1 38 ? -8.930 40.139 -41.557 1.00 91.00 38 PRO A N 1
ATOM 282 C CA . PRO A 1 38 ? -10.270 40.591 -41.163 1.00 91.00 38 PRO A CA 1
ATOM 283 C C . PRO A 1 38 ? -10.981 39.671 -40.164 1.00 91.00 38 PRO A C 1
ATOM 285 O O . PRO A 1 38 ? -10.932 38.453 -40.284 1.00 91.00 38 PRO A O 1
ATOM 288 N N . GLY A 1 39 ? -11.682 40.245 -39.183 1.00 86.62 39 GLY A N 1
ATOM 289 C CA . GLY A 1 39 ? -12.433 39.469 -38.185 1.00 86.62 39 GLY A CA 1
ATOM 290 C C . GLY A 1 39 ? -11.593 38.789 -37.095 1.00 86.62 39 GLY A C 1
ATOM 291 O O . GLY A 1 39 ? -12.159 38.089 -36.259 1.00 86.62 39 GLY A O 1
ATOM 292 N N . THR A 1 40 ? -10.273 39.003 -37.065 1.00 85.56 40 THR A N 1
ATOM 293 C CA . THR A 1 40 ? -9.401 38.516 -35.981 1.00 85.56 40 THR A CA 1
ATOM 294 C C . THR A 1 40 ? -9.735 39.210 -34.657 1.00 85.56 40 THR A C 1
ATOM 296 O O . THR A 1 40 ? -9.666 40.437 -34.581 1.00 85.56 40 THR A O 1
ATOM 299 N N . ILE A 1 41 ? -10.075 38.439 -33.615 1.00 78.25 41 ILE A N 1
ATOM 300 C CA . ILE A 1 41 ? -10.492 38.957 -32.291 1.00 78.25 41 ILE A CA 1
ATOM 301 C C . ILE A 1 41 ? -9.416 38.871 -31.192 1.00 78.25 41 ILE A C 1
ATOM 303 O O . ILE A 1 41 ? -9.691 39.199 -30.040 1.00 78.25 41 ILE A O 1
ATOM 307 N N . PHE A 1 42 ? -8.191 38.461 -31.532 1.00 73.75 42 PHE A N 1
ATOM 308 C CA . PHE A 1 42 ? -7.038 38.421 -30.622 1.00 73.75 42 PHE A CA 1
ATOM 309 C C . PHE A 1 42 ? -5.910 39.351 -31.096 1.00 73.75 42 PHE A C 1
ATOM 311 O O . PHE A 1 42 ? -5.875 39.763 -32.258 1.00 73.75 42 PHE A O 1
ATOM 318 N N . GLN A 1 43 ? -4.974 39.700 -30.205 1.00 70.50 43 GLN A N 1
ATOM 319 C CA . GLN A 1 43 ? -3.829 40.527 -30.586 1.00 70.50 43 GLN A CA 1
ATOM 320 C C . GLN A 1 43 ? -2.757 39.682 -31.286 1.00 70.50 43 GLN A C 1
ATOM 322 O O . GLN A 1 43 ? -1.989 38.970 -30.645 1.00 70.50 43 GLN A O 1
ATOM 327 N N . VAL A 1 44 ? -2.654 39.842 -32.603 1.00 78.06 44 VAL A N 1
ATOM 328 C CA . VAL A 1 44 ? -1.548 39.310 -33.409 1.00 78.06 44 VAL A CA 1
ATOM 329 C C . VAL A 1 44 ? -0.243 40.019 -33.017 1.00 78.06 44 VAL A C 1
ATOM 331 O O . VAL A 1 44 ? -0.099 41.226 -33.215 1.00 78.06 44 VAL A O 1
ATOM 334 N N . ASN A 1 45 ? 0.692 39.277 -32.416 1.00 77.88 45 ASN A N 1
ATOM 335 C CA . ASN A 1 45 ? 1.989 39.767 -31.916 1.00 77.88 45 ASN A CA 1
ATOM 336 C C . ASN A 1 45 ? 3.201 39.308 -32.759 1.00 77.88 45 ASN A C 1
ATOM 338 O O . ASN A 1 45 ? 4.305 39.815 -32.569 1.00 77.88 45 ASN A O 1
ATOM 342 N N . PHE A 1 46 ? 2.985 38.389 -33.699 1.00 84.81 46 PHE A N 1
ATOM 343 C CA . PHE A 1 46 ? 3.904 37.955 -34.756 1.00 84.81 46 PHE A CA 1
ATOM 344 C C . PHE A 1 46 ? 3.544 38.655 -36.076 1.00 84.81 46 PHE A C 1
ATOM 346 O O . PHE A 1 46 ? 2.404 39.087 -36.254 1.00 84.81 46 PHE A O 1
ATOM 353 N N . LYS A 1 47 ? 4.470 38.765 -37.035 1.00 89.00 47 LYS A N 1
ATOM 354 C CA . LYS A 1 47 ? 4.105 39.230 -38.385 1.00 89.00 47 LYS A CA 1
ATOM 355 C C . LYS A 1 47 ? 3.667 38.071 -39.268 1.00 89.00 47 LYS A C 1
ATOM 357 O O . LYS A 1 47 ? 3.961 36.907 -39.012 1.00 89.00 47 LYS A O 1
ATOM 362 N N . GLN A 1 48 ? 2.998 38.422 -40.352 1.00 92.50 48 GLN A N 1
ATOM 363 C CA . GLN A 1 48 ? 2.554 37.498 -41.379 1.00 92.50 48 GLN A CA 1
ATOM 364 C C . GLN A 1 48 ? 2.615 38.183 -42.742 1.00 92.50 48 GLN A C 1
ATOM 366 O O . GLN A 1 48 ? 2.421 39.395 -42.845 1.00 92.50 48 GLN A O 1
ATOM 371 N N . TYR A 1 49 ? 2.892 37.410 -43.782 1.00 94.12 49 TYR A N 1
ATOM 372 C CA . TYR A 1 49 ? 3.087 37.896 -45.138 1.00 94.12 49 TYR A CA 1
ATOM 373 C C . TYR A 1 49 ? 2.500 36.896 -46.127 1.00 94.12 49 TYR A C 1
ATOM 375 O O . TYR A 1 49 ? 2.771 35.703 -46.013 1.00 94.12 49 TYR A O 1
ATOM 383 N N . ALA A 1 50 ? 1.735 37.369 -47.098 1.00 94.12 50 ALA A N 1
ATOM 384 C CA . ALA A 1 50 ? 1.136 36.557 -48.139 1.00 94.12 50 ALA A CA 1
ATOM 385 C C . ALA A 1 50 ? 1.336 37.239 -49.492 1.00 94.12 50 ALA A C 1
ATOM 387 O O . ALA A 1 50 ? 1.286 38.466 -49.598 1.00 94.12 50 ALA A O 1
ATOM 388 N N . GLY A 1 51 ? 1.588 36.436 -50.518 1.00 92.38 51 GLY A N 1
ATOM 389 C CA . GLY A 1 51 ? 2.016 36.925 -51.823 1.00 92.38 51 GLY A CA 1
ATOM 390 C C . GLY A 1 51 ? 2.259 35.778 -52.793 1.00 92.38 51 GLY A C 1
ATOM 391 O O . GLY A 1 51 ? 1.702 34.693 -52.632 1.00 92.38 51 GLY A O 1
ATOM 392 N N . TYR A 1 52 ? 3.098 36.000 -53.807 1.00 92.44 52 TYR A N 1
ATOM 393 C CA . TYR A 1 52 ? 3.345 35.010 -54.860 1.00 92.44 52 TYR A CA 1
ATOM 394 C C . TYR A 1 52 ? 4.829 34.752 -55.130 1.00 92.44 52 TYR A C 1
ATOM 396 O O . TYR A 1 52 ? 5.644 35.673 -55.204 1.00 92.44 52 TYR A O 1
ATOM 404 N N . LEU A 1 53 ? 5.144 33.475 -55.347 1.00 91.31 53 LEU A N 1
ATOM 405 C CA . LEU A 1 53 ? 6.453 32.913 -55.673 1.00 91.31 53 LEU A CA 1
ATOM 406 C C . LEU A 1 53 ? 6.460 32.307 -57.086 1.00 91.31 53 LEU A C 1
ATOM 408 O O . LEU A 1 53 ? 5.415 32.027 -57.689 1.00 91.31 53 LEU A O 1
ATOM 412 N N . ASN A 1 54 ? 7.657 32.104 -57.627 1.00 89.56 54 ASN A N 1
ATOM 413 C CA . ASN A 1 54 ? 7.884 31.615 -58.982 1.00 89.56 54 ASN A CA 1
ATOM 414 C C . ASN A 1 54 ? 8.136 30.102 -59.028 1.00 89.56 54 ASN A C 1
ATOM 416 O O . ASN A 1 54 ? 9.124 29.602 -58.496 1.00 89.56 54 ASN A O 1
ATOM 420 N N . SER A 1 55 ? 7.278 29.380 -59.756 1.00 85.31 55 SER A N 1
ATOM 421 C CA . SER A 1 55 ? 7.457 27.945 -60.049 1.00 85.31 55 SER A CA 1
ATOM 422 C C . SER A 1 55 ? 8.643 27.632 -60.984 1.00 85.31 55 SER A C 1
ATOM 424 O O . SER A 1 55 ? 9.145 26.508 -61.005 1.00 85.31 55 SER A O 1
ATOM 426 N N . ASP A 1 56 ? 9.117 28.621 -61.745 1.00 79.50 56 ASP A N 1
ATOM 427 C CA . ASP A 1 56 ? 10.264 28.529 -62.652 1.00 79.50 56 ASP A CA 1
ATOM 428 C C . ASP A 1 56 ? 11.123 29.799 -62.494 1.00 79.50 56 ASP A C 1
ATOM 430 O O . ASP A 1 56 ? 10.631 30.884 -62.795 1.00 79.50 56 ASP A O 1
ATOM 434 N N . PRO A 1 57 ? 12.398 29.728 -62.068 1.00 66.62 57 PRO A N 1
ATOM 435 C CA . PRO A 1 57 ? 13.208 30.923 -61.826 1.00 66.62 57 PRO A CA 1
ATOM 436 C C . PRO A 1 57 ? 13.510 31.710 -63.105 1.00 66.62 57 PRO A C 1
ATOM 438 O O . PRO A 1 57 ? 13.801 32.901 -63.059 1.00 66.62 57 PRO A O 1
ATOM 441 N N . ASN A 1 58 ? 13.414 31.054 -64.265 1.00 71.19 58 ASN A N 1
ATOM 442 C CA . ASN A 1 58 ? 13.637 31.665 -65.572 1.00 71.19 58 ASN A CA 1
ATOM 443 C C . ASN A 1 58 ? 12.408 32.452 -66.062 1.00 71.19 58 ASN A C 1
ATOM 445 O O . ASN A 1 58 ? 12.475 33.110 -67.103 1.00 71.19 58 ASN A O 1
ATOM 449 N N . LYS A 1 59 ? 11.265 32.345 -65.370 1.00 70.88 59 LYS A N 1
ATOM 450 C CA . LYS A 1 59 ? 9.982 32.924 -65.779 1.00 70.88 59 LYS A CA 1
ATOM 451 C C . LYS A 1 59 ? 9.276 33.509 -64.561 1.00 70.88 59 LYS A C 1
ATOM 453 O O . LYS A 1 59 ? 8.751 32.776 -63.733 1.00 70.88 59 LYS A O 1
ATOM 458 N N . ASN A 1 60 ? 9.216 34.840 -64.496 1.00 73.44 60 ASN A N 1
ATOM 459 C CA . ASN A 1 60 ? 8.626 35.602 -63.390 1.00 73.44 60 ASN A CA 1
ATOM 460 C C . ASN A 1 60 ? 7.077 35.516 -63.360 1.00 73.44 60 ASN A C 1
ATOM 462 O O . ASN A 1 60 ? 6.379 36.528 -63.440 1.00 73.44 60 ASN A O 1
ATOM 466 N N . TYR A 1 61 ? 6.543 34.293 -63.331 1.00 78.06 61 TYR A N 1
ATOM 467 C CA . TYR A 1 61 ? 5.124 33.968 -63.363 1.00 78.06 61 TYR A CA 1
ATOM 468 C C . TYR A 1 61 ? 4.366 34.508 -62.144 1.00 78.06 61 TYR A C 1
ATOM 470 O O . TYR A 1 61 ? 3.219 34.904 -62.308 1.00 78.06 61 TYR A O 1
ATOM 478 N N . ASN A 1 62 ? 4.986 34.534 -60.955 1.00 81.31 62 ASN A N 1
ATOM 479 C CA . ASN A 1 62 ? 4.364 34.864 -59.664 1.00 81.31 62 ASN A CA 1
ATOM 480 C C . ASN A 1 62 ? 3.021 34.139 -59.492 1.00 81.31 62 ASN A C 1
ATOM 482 O O . ASN A 1 62 ? 1.946 34.743 -59.468 1.00 81.31 62 ASN A O 1
ATOM 486 N N . ASN A 1 63 ? 3.106 32.809 -59.452 1.00 88.94 63 ASN A N 1
ATOM 487 C CA . ASN A 1 63 ? 1.967 31.923 -59.660 1.00 88.94 63 ASN A CA 1
ATOM 488 C C . ASN A 1 63 ? 1.739 30.898 -58.549 1.00 88.94 63 ASN A C 1
ATOM 490 O O . ASN A 1 63 ? 0.662 30.304 -58.520 1.00 88.94 63 ASN A O 1
ATOM 494 N N . LEU A 1 64 ? 2.708 30.708 -57.647 1.00 92.25 64 LEU A N 1
ATOM 495 C CA . LEU A 1 64 ? 2.508 29.920 -56.434 1.00 92.25 64 LEU A CA 1
ATOM 496 C C . LEU A 1 64 ? 2.212 30.863 -55.270 1.00 92.25 64 LEU A C 1
ATOM 498 O O . LEU A 1 64 ? 3.079 31.653 -54.903 1.00 92.25 64 LEU A O 1
ATOM 502 N N . HIS A 1 65 ? 0.991 30.837 -54.734 1.00 94.25 65 HIS A N 1
ATOM 503 C CA . HIS A 1 65 ? 0.647 31.633 -53.555 1.00 94.25 65 HIS A CA 1
ATOM 504 C C . HIS A 1 65 ? 1.360 31.062 -52.329 1.00 94.25 65 HIS A C 1
ATOM 506 O O . HIS A 1 65 ? 1.517 29.845 -52.200 1.00 94.25 65 HIS A O 1
ATOM 512 N N . TYR A 1 66 ? 1.814 31.943 -51.445 1.00 94.94 66 TYR A N 1
ATOM 513 C CA . TYR A 1 66 ? 2.417 31.555 -50.178 1.00 94.94 66 TYR A CA 1
ATOM 514 C C . TYR A 1 66 ? 1.846 32.382 -49.035 1.00 94.94 66 TYR A C 1
ATOM 516 O O . TYR A 1 66 ? 1.420 33.523 -49.234 1.00 94.94 66 TYR A O 1
ATOM 524 N N . TRP A 1 67 ? 1.913 31.824 -47.830 1.00 95.44 67 TRP A N 1
ATOM 525 C CA . TRP A 1 67 ? 1.664 32.552 -46.593 1.00 95.44 67 TRP A CA 1
ATOM 526 C C . TRP A 1 67 ? 2.722 32.163 -45.557 1.00 95.44 67 TRP A C 1
ATOM 528 O O . TRP A 1 67 ? 2.829 31.019 -45.110 1.00 95.44 67 TRP A O 1
ATOM 538 N N . LEU A 1 68 ? 3.562 33.140 -45.228 1.00 94.94 68 LEU A N 1
ATOM 539 C CA . LEU A 1 68 ? 4.543 33.090 -44.157 1.00 94.94 68 LEU A CA 1
ATOM 540 C C . LEU A 1 68 ? 3.922 33.679 -42.891 1.00 94.94 68 LEU A C 1
ATOM 542 O O . LEU A 1 68 ? 3.420 34.802 -42.907 1.00 94.94 68 LEU A O 1
ATOM 546 N N . ILE A 1 69 ? 4.027 32.964 -41.780 1.00 94.06 69 ILE A N 1
ATOM 547 C CA . ILE A 1 69 ? 3.646 33.422 -40.447 1.00 94.06 69 ILE A CA 1
ATOM 548 C C . ILE A 1 69 ? 4.895 33.300 -39.570 1.00 94.06 69 ILE A C 1
ATOM 550 O O . ILE A 1 69 ? 5.419 32.202 -39.380 1.00 94.06 69 ILE A O 1
ATOM 554 N N . GLU A 1 70 ? 5.404 34.429 -39.073 1.00 91.62 70 GLU A N 1
ATOM 555 C CA . GLU A 1 70 ? 6.580 34.451 -38.196 1.00 91.62 70 GLU A CA 1
ATOM 556 C C . GLU A 1 70 ? 6.297 33.689 -36.889 1.00 91.62 70 GLU A C 1
ATOM 558 O O . GLU A 1 70 ? 5.156 33.618 -36.416 1.00 91.62 70 GLU A O 1
ATOM 563 N N . SER A 1 71 ? 7.348 33.128 -36.291 1.00 87.12 71 SER A N 1
ATOM 564 C CA . SER A 1 71 ? 7.261 32.517 -34.962 1.00 87.12 71 SER A CA 1
ATOM 565 C C . SER A 1 71 ? 6.803 33.532 -33.908 1.00 87.12 71 SER A C 1
ATOM 567 O O . SER A 1 71 ? 7.171 34.706 -33.948 1.00 87.12 71 SER A O 1
ATOM 569 N N . GLN A 1 72 ? 6.053 33.086 -32.903 1.00 78.69 72 GLN A N 1
ATOM 570 C CA . GLN A 1 72 ? 5.710 33.923 -31.746 1.00 78.69 72 GLN A CA 1
ATOM 571 C C . GLN A 1 72 ? 6.902 34.148 -30.797 1.00 78.69 72 GLN A C 1
ATOM 573 O O . GLN A 1 72 ? 6.792 34.940 -29.860 1.00 78.69 72 GLN A O 1
ATOM 578 N N . LEU A 1 73 ? 8.012 33.425 -31.001 1.00 70.69 73 LEU A N 1
ATOM 579 C CA . LEU A 1 73 ? 9.136 33.347 -30.070 1.00 70.69 73 LEU A CA 1
ATOM 580 C C . LEU A 1 73 ? 10.353 34.162 -30.540 1.00 70.69 73 LEU A C 1
ATOM 582 O O . LEU A 1 73 ? 10.602 35.259 -30.037 1.00 70.69 73 LEU A O 1
ATOM 586 N N . THR A 1 74 ? 11.108 33.644 -31.511 1.00 75.00 74 THR A N 1
ATOM 587 C CA . THR A 1 74 ? 12.328 34.250 -32.062 1.00 75.00 74 THR A CA 1
ATOM 588 C C . THR A 1 74 ? 12.405 34.059 -33.589 1.00 75.00 74 THR A C 1
ATOM 590 O O . THR A 1 74 ? 13.222 33.278 -34.077 1.00 75.00 74 THR A O 1
ATOM 593 N N . PRO A 1 75 ? 11.622 34.819 -34.390 1.00 78.56 75 PRO A N 1
ATOM 594 C CA . PRO A 1 75 ? 11.527 34.663 -35.851 1.00 78.56 75 PRO A CA 1
ATOM 595 C C . PRO A 1 75 ? 12.845 34.572 -36.633 1.00 78.56 75 PRO A C 1
ATOM 597 O O . PRO A 1 75 ? 12.893 33.937 -37.681 1.00 78.56 75 PRO A O 1
ATOM 600 N N . SER A 1 76 ? 13.916 35.212 -36.152 1.00 74.38 76 SER A N 1
ATOM 601 C CA . SER A 1 76 ? 15.241 35.213 -36.791 1.00 74.38 76 SER A CA 1
ATOM 602 C C . SER A 1 76 ? 16.099 33.978 -36.509 1.00 74.38 76 SER A C 1
ATOM 604 O O . SER A 1 76 ? 17.138 33.822 -37.147 1.00 74.38 76 SER A O 1
ATOM 606 N N . ASN A 1 77 ? 15.719 33.163 -35.523 1.00 77.25 77 ASN A N 1
ATOM 607 C CA . ASN A 1 77 ? 16.517 32.045 -35.014 1.00 77.25 77 ASN A CA 1
ATOM 608 C C . ASN A 1 77 ? 15.748 30.720 -35.066 1.00 77.25 77 ASN A C 1
ATOM 610 O O . ASN A 1 77 ? 16.365 29.664 -35.176 1.00 77.25 77 ASN A O 1
ATOM 614 N N . ASP A 1 78 ? 14.421 30.780 -34.957 1.00 82.62 78 ASP A N 1
ATOM 615 C CA . ASP A 1 78 ? 13.567 29.602 -34.931 1.00 82.62 78 ASP A CA 1
ATOM 616 C C . ASP A 1 78 ? 13.544 28.896 -36.291 1.00 82.62 78 ASP A C 1
ATOM 618 O O . ASP A 1 78 ? 13.845 29.472 -37.347 1.00 82.62 78 ASP A O 1
ATOM 622 N N . THR A 1 79 ? 13.153 27.625 -36.246 1.00 90.56 79 THR A N 1
ATOM 623 C CA . THR A 1 79 ? 13.029 26.759 -37.419 1.00 90.56 79 THR A CA 1
ATOM 624 C C . THR A 1 79 ? 12.064 27.350 -38.446 1.00 90.56 79 THR A C 1
ATOM 626 O O . THR A 1 79 ? 11.088 28.018 -38.097 1.00 90.56 79 THR A O 1
ATOM 629 N N . LEU A 1 80 ? 12.330 27.111 -39.728 1.00 94.75 80 LEU A N 1
ATOM 630 C CA . LEU A 1 80 ? 11.381 27.375 -40.806 1.00 94.75 80 LEU A CA 1
ATOM 631 C C . LEU A 1 80 ? 10.703 26.051 -41.153 1.00 94.75 80 LEU A C 1
ATOM 633 O O . LEU A 1 80 ? 11.391 25.101 -41.515 1.00 94.75 80 LEU A O 1
ATOM 637 N N . LEU A 1 81 ? 9.379 25.981 -41.052 1.00 95.62 81 LEU A N 1
ATOM 638 C CA . LEU A 1 81 ? 8.604 24.836 -41.517 1.00 95.62 81 LEU A CA 1
ATOM 639 C C . LEU A 1 81 ? 7.948 25.165 -42.853 1.00 95.62 81 LEU A C 1
ATOM 641 O O . LEU A 1 81 ? 7.077 26.031 -42.905 1.00 95.62 81 LEU A O 1
ATOM 645 N N . LEU A 1 82 ? 8.308 24.433 -43.903 1.00 96.56 82 LEU A N 1
ATOM 646 C CA . LEU A 1 82 ? 7.526 24.385 -45.135 1.00 96.56 82 LEU A CA 1
ATOM 647 C C . LEU A 1 82 ? 6.431 23.316 -44.996 1.00 96.56 82 LEU A C 1
ATOM 649 O O . LEU A 1 82 ? 6.752 22.138 -44.868 1.00 96.56 82 LEU A O 1
ATOM 653 N N . TRP A 1 83 ? 5.162 23.721 -45.027 1.00 94.69 83 TRP A N 1
ATOM 654 C CA . TRP A 1 83 ? 3.992 22.833 -44.990 1.00 94.69 83 TRP A CA 1
ATOM 655 C C . TRP A 1 83 ? 3.400 22.641 -46.394 1.00 94.69 83 TRP A C 1
ATOM 657 O O . TRP A 1 83 ? 3.276 23.607 -47.154 1.00 94.69 83 TRP A O 1
ATOM 667 N N . ILE A 1 84 ? 3.059 21.393 -46.740 1.00 93.50 84 ILE A N 1
ATOM 668 C CA . ILE A 1 84 ? 2.584 20.964 -48.065 1.00 93.50 84 ILE A CA 1
ATOM 669 C C . ILE A 1 84 ? 1.434 19.948 -47.894 1.00 93.50 84 ILE A C 1
ATOM 671 O O . ILE A 1 84 ? 1.696 18.780 -47.609 1.00 93.50 84 ILE A O 1
ATOM 675 N N . ASN A 1 85 ? 0.168 20.341 -48.099 1.00 85.38 85 ASN A N 1
ATOM 676 C CA . ASN A 1 85 ? -0.942 19.367 -48.150 1.00 85.38 85 ASN A CA 1
ATOM 677 C C . ASN A 1 85 ? -0.926 18.573 -49.485 1.00 85.38 85 ASN A C 1
ATOM 679 O O . ASN A 1 85 ? -0.357 19.016 -50.486 1.00 85.38 85 ASN A O 1
ATOM 683 N N . GLY A 1 86 ? -1.542 17.385 -49.498 1.00 71.56 86 GLY A N 1
ATOM 684 C CA . GLY A 1 86 ? -1.471 16.411 -50.598 1.00 71.56 86 GLY A CA 1
ATOM 685 C C . GLY A 1 86 ? -2.593 16.472 -51.640 1.00 71.56 86 GLY A C 1
ATOM 686 O O . GLY A 1 86 ? -2.736 17.461 -52.363 1.00 71.56 86 GLY A O 1
ATOM 687 N N . GLY A 1 87 ? -3.331 15.357 -51.773 1.00 64.31 87 GLY A N 1
ATOM 688 C CA . GLY A 1 87 ? -4.500 15.185 -52.655 1.00 64.31 87 GLY A CA 1
ATOM 689 C C . GLY A 1 87 ? -4.342 15.831 -54.040 1.00 64.31 87 GLY A C 1
ATOM 690 O O . GLY A 1 87 ? -5.059 16.792 -54.318 1.00 64.31 87 GLY A O 1
ATOM 691 N N . PRO A 1 88 ? -3.365 15.377 -54.855 1.00 66.06 88 PRO A N 1
ATOM 692 C CA . PRO A 1 88 ? -2.622 16.141 -55.865 1.00 66.06 88 PRO A CA 1
ATOM 693 C C . PRO A 1 88 ? -3.347 17.364 -56.453 1.00 66.06 88 PRO A C 1
ATOM 695 O O . PRO A 1 88 ? -4.049 17.288 -57.461 1.00 66.06 88 PRO A O 1
ATOM 698 N N . GLY A 1 89 ? -3.150 18.513 -55.798 1.00 73.88 89 GLY A N 1
ATOM 699 C CA . GLY A 1 89 ? -3.877 19.754 -56.084 1.00 73.88 89 GLY A CA 1
ATOM 700 C C . GLY A 1 89 ? -4.577 20.385 -54.875 1.00 73.88 89 GLY A C 1
ATOM 701 O O . GLY A 1 89 ? -5.319 21.354 -55.069 1.00 73.88 89 GLY A O 1
ATOM 702 N N . CYS A 1 90 ? -4.363 19.878 -53.652 1.00 79.25 90 CYS A N 1
ATOM 703 C CA . CYS A 1 90 ? -4.801 20.531 -52.417 1.00 79.25 90 CYS A CA 1
ATOM 704 C C . CYS A 1 90 ? -3.902 21.704 -51.994 1.00 79.25 90 CYS A C 1
ATOM 706 O O . CYS A 1 90 ? -2.735 21.809 -52.368 1.00 79.25 90 CYS A O 1
ATOM 708 N N . SER A 1 91 ? -4.496 22.628 -51.241 1.00 88.00 91 SER A N 1
ATOM 709 C CA . SER A 1 91 ? -3.906 23.893 -50.811 1.00 88.00 91 SER A CA 1
ATOM 710 C C . SER A 1 91 ? -3.190 23.764 -49.469 1.00 88.00 91 SER A C 1
ATOM 712 O O . SER A 1 91 ? -3.819 23.484 -48.452 1.00 88.00 91 SER A O 1
ATOM 714 N N . SER A 1 92 ? -1.896 24.070 -49.461 1.00 92.38 92 SER A N 1
ATOM 715 C CA . SER A 1 92 ? -1.069 24.223 -48.259 1.00 92.38 92 SER A CA 1
ATOM 716 C C . SER A 1 92 ? -1.527 25.397 -47.386 1.00 92.38 92 SER A C 1
ATOM 718 O O . SER A 1 92 ? -1.428 25.353 -46.161 1.00 92.38 92 SER A O 1
ATOM 720 N N . VAL A 1 93 ? -2.037 26.461 -48.017 1.00 91.44 93 VAL A N 1
ATOM 721 C CA . VAL A 1 93 ? -2.617 27.639 -47.347 1.00 91.44 93 VAL A CA 1
ATOM 722 C C . VAL A 1 93 ? -3.882 27.264 -46.571 1.00 91.44 93 VAL A C 1
ATOM 724 O O . VAL A 1 93 ? -4.142 27.830 -45.508 1.00 91.44 93 VAL A O 1
ATOM 727 N N . PHE A 1 94 ? -4.640 26.275 -47.054 1.00 87.38 94 PHE A N 1
ATOM 728 C CA . PHE A 1 94 ? -5.784 25.733 -46.328 1.00 87.38 94 PHE A CA 1
ATOM 729 C C . PHE A 1 94 ? -5.362 25.020 -45.041 1.00 87.38 94 PHE A C 1
ATOM 731 O O . PHE A 1 94 ? -5.857 25.385 -43.977 1.00 87.38 94 PHE A O 1
ATOM 738 N N . GLY A 1 95 ? -4.428 24.064 -45.109 1.00 84.06 95 GLY A N 1
ATOM 739 C CA . GLY A 1 95 ? -3.971 23.355 -43.910 1.00 84.06 95 GLY A CA 1
ATOM 740 C C . GLY A 1 95 ? -3.294 24.280 -42.897 1.00 84.06 95 GLY A C 1
ATOM 741 O O . GLY A 1 95 ? -3.501 24.175 -41.688 1.00 84.06 95 GLY A O 1
ATOM 742 N N . GLN A 1 96 ? -2.584 25.305 -43.373 1.00 91.94 96 GLN A N 1
ATOM 743 C CA . GLN A 1 96 ? -2.005 26.308 -42.484 1.00 91.94 96 GLN A CA 1
ATOM 744 C C . GLN A 1 96 ? -3.061 27.098 -41.692 1.00 91.94 96 GLN A C 1
ATOM 746 O O . GLN A 1 96 ? -2.867 27.288 -40.497 1.00 91.94 96 GLN A O 1
ATOM 751 N N . ILE A 1 97 ? -4.170 27.548 -42.293 1.00 90.38 97 ILE A N 1
ATOM 752 C CA . ILE A 1 97 ? -5.219 28.284 -41.550 1.00 90.38 97 ILE A CA 1
ATOM 753 C C . ILE A 1 97 ? -6.198 27.363 -40.805 1.00 90.38 97 ILE A C 1
ATOM 755 O O . ILE A 1 97 ? -6.947 27.818 -39.946 1.00 90.38 97 ILE A O 1
ATOM 759 N N . GLN A 1 98 ? -6.241 26.077 -41.144 1.00 80.81 98 GLN A N 1
ATOM 760 C CA . GLN A 1 98 ? -7.211 25.146 -40.577 1.00 80.81 98 GLN A CA 1
ATOM 761 C C . GLN A 1 98 ? -6.636 24.275 -39.452 1.00 80.81 98 GLN A C 1
ATOM 763 O O . GLN A 1 98 ? -7.380 23.863 -38.560 1.00 80.81 98 GLN A O 1
ATOM 768 N N . GLU A 1 99 ? -5.335 23.993 -39.490 1.00 82.69 99 GLU A N 1
ATOM 769 C CA . GLU A 1 99 ? -4.727 22.907 -38.720 1.00 82.69 99 GLU A CA 1
ATOM 770 C C . GLU A 1 99 ? -3.576 23.417 -37.839 1.00 82.69 99 GLU A C 1
ATOM 772 O O . GLU A 1 99 ? -3.646 23.343 -36.612 1.00 82.69 99 GLU A O 1
ATOM 777 N N . ILE A 1 100 ? -2.523 23.976 -38.450 1.00 91.81 100 ILE A N 1
ATOM 778 C CA . ILE A 1 100 ? -1.248 24.257 -37.756 1.00 91.81 100 ILE A CA 1
ATOM 779 C C . ILE A 1 100 ? -0.995 25.739 -37.422 1.00 91.81 100 ILE A C 1
ATOM 781 O O . ILE A 1 100 ? -0.106 26.045 -36.628 1.00 91.81 100 ILE A O 1
ATOM 785 N N . GLY A 1 101 ? -1.724 26.681 -38.020 1.00 89.00 101 GLY A N 1
ATOM 786 C CA . GLY A 1 101 ? -1.501 28.125 -37.868 1.00 89.00 101 GLY A CA 1
ATOM 787 C C . GLY A 1 101 ? -2.278 28.775 -36.714 1.00 89.00 101 GLY A C 1
ATOM 788 O O . GLY A 1 101 ? -3.195 28.166 -36.171 1.00 89.00 101 GLY A O 1
ATOM 789 N N . PRO A 1 102 ? -1.929 30.023 -36.330 1.00 88.56 102 PRO A N 1
ATOM 790 C CA . PRO A 1 102 ? -2.489 30.752 -35.176 1.00 88.56 102 PRO A CA 1
ATOM 791 C C . PRO A 1 102 ? -3.908 31.286 -35.361 1.00 88.56 102 PRO A C 1
ATOM 793 O O . PRO A 1 102 ? -4.478 31.830 -34.419 1.00 88.56 102 PRO A O 1
ATOM 796 N N . PHE A 1 103 ? -4.480 31.156 -36.550 1.00 87.75 103 PHE A N 1
ATOM 797 C CA . PHE A 1 103 ? -5.826 31.605 -36.875 1.00 87.75 103 PHE A CA 1
ATOM 798 C C . PHE A 1 103 ? -6.735 30.383 -36.944 1.00 87.75 103 PHE A C 1
ATOM 800 O O . PHE A 1 103 ? -6.384 29.432 -37.629 1.00 87.75 103 PHE A O 1
ATOM 807 N N . HIS A 1 104 ? -7.893 30.403 -36.286 1.00 80.06 104 HIS A N 1
ATOM 808 C CA . HIS A 1 104 ? -8.944 29.413 -36.524 1.00 80.06 104 HIS A CA 1
ATOM 809 C C . HIS A 1 104 ? -10.288 30.112 -36.746 1.00 80.06 104 HIS A C 1
ATOM 811 O O . HIS A 1 104 ? -10.636 31.072 -36.049 1.00 80.06 104 HIS A O 1
ATOM 817 N N . VAL A 1 105 ? -11.031 29.658 -37.755 1.00 80.69 105 VAL A N 1
ATOM 818 C CA . VAL A 1 105 ? -12.244 30.327 -38.242 1.00 80.69 105 VAL A CA 1
ATOM 819 C C . VAL A 1 105 ? -13.477 29.814 -37.491 1.00 80.69 105 VAL A C 1
ATOM 821 O O . VAL A 1 105 ? -13.685 28.612 -37.337 1.00 80.69 105 VAL A O 1
ATOM 824 N N . SER A 1 106 ? -14.310 30.740 -37.020 1.00 68.12 106 SER A N 1
ATOM 825 C CA . SER A 1 106 ? -15.611 30.454 -36.408 1.00 68.12 106 SER A CA 1
ATOM 826 C C . SER A 1 106 ? -16.609 29.906 -37.430 1.00 68.12 106 SER A C 1
ATOM 828 O O . SER A 1 106 ? -16.570 30.251 -38.609 1.00 68.12 106 SER A O 1
ATOM 830 N N . SER A 1 107 ? -17.575 29.109 -36.964 1.00 65.25 107 SER A N 1
ATOM 831 C CA . SER A 1 107 ? -18.686 28.596 -37.787 1.00 65.25 107 SER A CA 1
ATOM 832 C C . SER A 1 107 ? -19.520 29.695 -38.473 1.00 65.25 107 SER A C 1
ATOM 834 O O . SER A 1 107 ? -20.164 29.432 -39.488 1.00 65.25 107 SER A O 1
ATOM 836 N N . ASP A 1 108 ? -19.454 30.938 -37.984 1.00 75.44 108 ASP A N 1
ATOM 837 C CA . ASP A 1 108 ? -20.056 32.122 -38.614 1.00 75.44 108 ASP A CA 1
ATOM 838 C C . ASP A 1 108 ? -19.371 32.563 -39.932 1.00 75.44 108 ASP A C 1
ATOM 840 O O . ASP A 1 108 ? -19.926 33.385 -40.661 1.00 75.44 108 ASP A O 1
ATOM 844 N N . SER A 1 109 ? -18.203 32.004 -40.285 1.00 78.94 109 SER A N 1
ATOM 845 C CA . SER A 1 109 ? -17.374 32.390 -41.450 1.00 78.94 109 SER A CA 1
ATOM 846 C C . SER A 1 109 ? -16.869 33.847 -41.436 1.00 78.94 109 SER A C 1
ATOM 848 O O . SER A 1 109 ? -16.435 34.376 -42.465 1.00 78.94 109 SER A O 1
ATOM 850 N N . GLN A 1 110 ? -16.951 34.527 -40.293 1.00 82.06 110 GLN A N 1
ATOM 851 C CA . GLN A 1 110 ? -16.675 35.953 -40.107 1.00 82.06 110 GLN A CA 1
ATOM 852 C C . GLN A 1 110 ? -15.608 36.231 -39.042 1.00 82.06 110 GLN A C 1
ATOM 854 O O . GLN A 1 110 ? -14.767 37.109 -39.254 1.00 82.06 110 GLN A O 1
ATOM 859 N N . THR A 1 111 ? -15.643 35.497 -37.932 1.00 78.19 111 THR A N 1
ATOM 860 C CA . THR A 1 111 ? -14.804 35.675 -36.742 1.00 78.19 111 THR A CA 1
ATOM 861 C C . THR A 1 111 ? -13.603 34.732 -36.783 1.00 78.19 111 THR A C 1
ATOM 863 O O . THR A 1 111 ? -13.750 33.551 -37.098 1.00 78.19 111 THR A O 1
ATOM 866 N N . VAL A 1 112 ? -12.420 35.225 -36.412 1.00 81.44 112 VAL A N 1
ATOM 867 C CA . VAL A 1 112 ? -11.190 34.426 -36.296 1.00 81.44 112 VAL A CA 1
ATOM 868 C C . VAL A 1 112 ? -10.613 34.558 -34.893 1.00 81.44 112 VAL A C 1
ATOM 870 O O . VAL A 1 112 ? -10.268 35.655 -34.449 1.00 81.44 112 VAL A O 1
ATOM 873 N N . TYR A 1 113 ? -10.504 33.432 -34.196 1.00 77.44 113 TYR A N 1
ATOM 874 C CA . TYR A 1 113 ? -9.921 33.338 -32.859 1.00 77.44 113 TYR A CA 1
ATOM 875 C C . TYR A 1 113 ? -8.521 32.717 -32.902 1.00 77.44 113 TYR A C 1
ATOM 877 O O . TYR A 1 113 ? -8.082 32.213 -33.939 1.00 77.44 113 TYR A O 1
ATOM 885 N N . GLU A 1 114 ? -7.796 32.804 -31.784 1.00 77.81 114 GLU A N 1
ATOM 886 C CA . GLU A 1 114 ? -6.441 32.266 -31.698 1.00 77.81 114 GLU A CA 1
ATOM 887 C C . GLU A 1 114 ? -6.478 30.738 -31.599 1.00 77.81 114 GLU A C 1
ATOM 889 O O . GLU A 1 114 ? -7.067 30.179 -30.669 1.00 77.81 114 GLU A O 1
ATOM 894 N N . ASN A 1 115 ? -5.780 30.058 -32.505 1.00 79.75 115 ASN A N 1
ATOM 895 C CA . ASN A 1 115 ? -5.346 28.692 -32.253 1.00 79.75 115 ASN A CA 1
ATOM 896 C C . ASN A 1 115 ? -4.181 28.739 -31.255 1.00 79.75 115 ASN A C 1
ATOM 898 O O . ASN A 1 115 ? -3.017 28.913 -31.625 1.00 79.75 115 ASN A O 1
ATOM 902 N N . VAL A 1 116 ? -4.494 28.590 -29.967 1.00 71.19 116 VAL A N 1
ATOM 903 C CA . VAL A 1 116 ? -3.484 28.606 -28.896 1.00 71.19 116 VAL A CA 1
ATOM 904 C C . VAL A 1 116 ? -2.458 27.471 -29.029 1.00 71.19 116 VAL A C 1
ATOM 906 O O . VAL A 1 116 ? -1.356 27.597 -28.498 1.00 71.19 116 VAL A O 1
ATOM 909 N N . PHE A 1 117 ? -2.781 26.409 -29.778 1.00 79.25 117 PHE A N 1
ATOM 910 C CA . PHE A 1 117 ? -1.903 25.274 -30.073 1.00 79.25 117 PHE A CA 1
ATOM 911 C C . PHE A 1 117 ? -1.217 25.369 -31.450 1.00 79.25 117 PHE A C 1
ATOM 913 O O . PHE A 1 117 ? -0.713 24.376 -31.966 1.00 79.25 117 PHE A O 1
ATOM 920 N N . ALA A 1 118 ? -1.163 26.551 -32.064 1.00 87.12 118 ALA A N 1
ATOM 921 C CA . ALA A 1 118 ? -0.496 26.721 -33.349 1.00 87.12 118 ALA A CA 1
ATOM 922 C C . ALA A 1 118 ? 0.993 26.357 -33.312 1.00 87.12 118 ALA A C 1
ATOM 924 O O . ALA A 1 118 ? 1.734 26.732 -32.404 1.00 87.12 118 ALA A O 1
ATOM 925 N N . TRP A 1 119 ? 1.478 25.721 -34.371 1.00 92.50 119 TRP A N 1
ATOM 926 C CA . TRP A 1 119 ? 2.886 25.369 -34.537 1.00 92.50 119 TRP A CA 1
ATOM 927 C C . TRP A 1 119 ? 3.786 26.610 -34.689 1.00 92.50 119 TRP A C 1
ATOM 929 O O . TRP A 1 119 ? 4.986 26.539 -34.419 1.00 92.50 119 TRP A O 1
ATOM 939 N N . ASN A 1 120 ? 3.219 27.792 -34.992 1.00 90.94 120 ASN A N 1
ATOM 940 C CA . ASN A 1 120 ? 3.974 29.051 -34.949 1.00 90.94 120 ASN A CA 1
ATOM 941 C C . ASN A 1 120 ? 4.390 29.473 -33.525 1.00 90.94 120 ASN A C 1
ATOM 943 O O . ASN A 1 120 ? 5.161 30.415 -33.361 1.00 90.94 120 ASN A O 1
ATOM 947 N N . LYS A 1 121 ? 3.946 28.750 -32.487 1.00 84.75 121 LYS A N 1
ATOM 948 C CA . LYS A 1 121 ? 4.473 28.858 -31.120 1.00 84.75 121 LYS A CA 1
ATOM 949 C C . LYS A 1 121 ? 5.921 28.360 -30.986 1.00 84.75 121 LYS A C 1
ATOM 951 O O . LYS A 1 121 ? 6.485 28.583 -29.923 1.00 84.75 121 LYS A O 1
ATOM 956 N N . VAL A 1 122 ? 6.517 27.700 -31.994 1.00 83.19 122 VAL A N 1
ATOM 957 C CA . VAL A 1 122 ? 7.943 27.273 -31.995 1.00 83.19 122 VAL A CA 1
ATOM 958 C C . VAL A 1 122 ? 8.665 27.355 -33.355 1.00 83.19 122 VAL A C 1
ATOM 960 O O . VAL A 1 122 ? 9.849 27.029 -33.438 1.00 83.19 122 VAL A O 1
ATOM 963 N N . SER A 1 123 ? 7.985 27.787 -34.421 1.00 91.12 123 SER A N 1
ATOM 964 C CA . SER A 1 123 ? 8.525 27.827 -35.788 1.00 91.12 123 SER A CA 1
ATOM 965 C C . SER A 1 123 ? 7.989 29.013 -36.585 1.00 91.12 123 SER A C 1
ATOM 967 O O . SER A 1 123 ? 6.877 29.479 -36.361 1.00 91.12 123 SER A O 1
ATOM 969 N N . ASN A 1 124 ? 8.737 29.460 -37.588 1.00 94.00 124 ASN A N 1
ATOM 970 C CA . ASN A 1 124 ? 8.172 30.230 -38.691 1.00 94.00 124 ASN A CA 1
ATOM 971 C C . ASN A 1 124 ? 7.415 29.254 -39.606 1.00 94.00 124 ASN A C 1
ATOM 973 O O . ASN A 1 124 ? 8.016 28.300 -40.100 1.00 94.00 124 ASN A O 1
ATOM 977 N N . LEU A 1 125 ? 6.117 29.462 -39.829 1.00 95.50 125 LEU A N 1
ATOM 978 C CA . LEU A 1 125 ? 5.309 28.598 -40.697 1.00 95.50 125 LEU A CA 1
ATOM 979 C C . LEU A 1 125 ? 5.238 29.184 -42.103 1.00 95.50 125 LEU A C 1
ATOM 981 O O . LEU A 1 125 ? 4.795 30.317 -42.273 1.00 95.50 125 LEU A O 1
ATOM 985 N N . LEU A 1 126 ? 5.602 28.400 -43.110 1.00 96.19 126 LEU A N 1
ATOM 986 C CA . LEU A 1 126 ? 5.508 28.746 -44.521 1.00 96.19 126 LEU A CA 1
ATOM 987 C C . LEU A 1 126 ? 4.622 27.723 -45.234 1.00 96.19 126 LEU A C 1
ATOM 989 O O . LEU A 1 126 ? 5.014 26.574 -45.417 1.00 96.19 126 LEU A O 1
ATOM 993 N N . ALA A 1 127 ? 3.447 28.147 -45.684 1.00 95.19 127 ALA A N 1
ATOM 994 C CA . ALA A 1 127 ? 2.678 27.406 -46.675 1.00 95.19 127 ALA A CA 1
ATOM 995 C C . ALA A 1 127 ? 3.050 27.890 -48.078 1.00 95.19 127 ALA A C 1
ATOM 997 O O . ALA A 1 127 ? 3.122 29.098 -48.306 1.00 95.19 127 ALA A O 1
ATOM 998 N N . ILE A 1 128 ? 3.235 26.964 -49.022 1.00 94.62 128 ILE A N 1
ATOM 999 C CA . ILE A 1 128 ? 3.290 27.261 -50.461 1.00 94.62 128 ILE A CA 1
ATOM 1000 C C . ILE A 1 128 ? 2.254 26.375 -51.150 1.00 94.62 128 ILE A C 1
ATOM 1002 O O . ILE A 1 128 ? 2.380 25.149 -51.129 1.00 94.62 128 ILE A O 1
ATOM 1006 N N . ASP A 1 129 ? 1.232 26.976 -51.756 1.00 91.81 129 ASP A N 1
ATOM 1007 C CA . ASP A 1 129 ? 0.233 26.248 -52.540 1.00 91.81 129 ASP A CA 1
ATOM 1008 C C . ASP A 1 129 ? 0.889 25.668 -53.804 1.00 91.81 129 ASP A C 1
ATOM 1010 O O . ASP A 1 129 ? 1.440 26.407 -54.628 1.00 91.81 129 ASP A O 1
ATOM 1014 N N . GLY A 1 130 ? 0.779 24.349 -53.998 1.00 87.62 130 GLY A N 1
ATOM 1015 C CA . GLY A 1 130 ? 1.263 23.672 -55.205 1.00 87.62 130 GLY A CA 1
ATOM 1016 C C . GLY A 1 130 ? 0.655 24.249 -56.497 1.00 87.62 130 GLY A C 1
ATOM 1017 O O . GLY A 1 130 ? -0.375 24.931 -56.454 1.00 87.62 130 GLY A O 1
ATOM 1018 N N . PRO A 1 131 ? 1.263 24.020 -57.678 1.00 87.19 131 PRO A N 1
ATOM 1019 C CA . PRO A 1 131 ? 0.831 24.692 -58.901 1.00 87.19 131 PRO A CA 1
ATOM 1020 C C . PRO A 1 131 ? -0.643 24.407 -59.224 1.00 87.19 131 PRO A C 1
ATOM 1022 O O . PRO A 1 131 ? -1.040 23.266 -59.433 1.00 87.19 131 PRO A O 1
ATOM 1025 N N . GLY A 1 132 ? -1.465 25.460 -59.242 1.00 81.38 132 GLY A N 1
ATOM 1026 C CA . GLY A 1 132 ? -2.912 25.371 -59.465 1.00 81.38 132 GLY A CA 1
ATOM 1027 C C . GLY A 1 132 ? -3.787 25.004 -58.254 1.00 81.38 132 GLY A C 1
ATOM 1028 O O . GLY A 1 132 ? -5.006 25.023 -58.413 1.00 81.38 132 GLY A O 1
ATOM 1029 N N . ALA A 1 133 ? -3.226 24.713 -57.078 1.00 84.62 133 ALA A N 1
ATOM 1030 C CA . ALA A 1 133 ? -3.982 24.534 -55.833 1.00 84.62 133 ALA A CA 1
ATOM 1031 C C . ALA A 1 133 ? -4.475 25.876 -55.255 1.00 84.62 133 ALA A C 1
ATOM 1033 O O . ALA A 1 133 ? -3.930 26.917 -55.604 1.00 84.62 133 ALA A O 1
ATOM 1034 N N . GLY A 1 134 ? -5.491 25.872 -54.381 1.00 85.44 134 GLY A N 1
ATOM 1035 C CA . GLY A 1 134 ? -5.870 27.025 -53.540 1.00 85.44 134 GLY A CA 1
ATOM 1036 C C . GLY A 1 134 ? -5.923 28.381 -54.258 1.00 85.44 134 GLY A C 1
ATOM 1037 O O . GLY A 1 134 ? -6.777 28.577 -55.131 1.00 85.44 134 GLY A O 1
ATOM 1038 N N . PHE A 1 135 ? -5.016 29.300 -53.907 1.00 90.19 135 PHE A N 1
ATOM 1039 C CA . PHE A 1 135 ? -4.817 30.597 -54.581 1.00 90.19 135 PHE A CA 1
ATOM 1040 C C . PHE A 1 135 ? -3.732 30.575 -55.675 1.00 90.19 135 PHE A C 1
ATOM 1042 O O . PHE A 1 135 ? -3.649 31.502 -56.482 1.00 90.19 135 PHE A O 1
ATOM 1049 N N . SER A 1 136 ? -2.935 29.512 -55.774 1.00 89.88 136 SER A N 1
ATOM 1050 C CA . SER A 1 136 ? -2.017 29.301 -56.896 1.00 89.88 136 SER A CA 1
ATOM 1051 C C . SER A 1 136 ? -2.742 29.164 -58.239 1.00 89.88 136 SER A C 1
ATOM 1053 O O . SER A 1 136 ? -3.909 28.766 -58.358 1.00 89.88 136 SER A O 1
ATOM 1055 N N . TRP A 1 137 ? -2.014 29.469 -59.307 1.00 85.62 137 TRP A N 1
ATOM 1056 C CA . TRP A 1 137 ? -2.4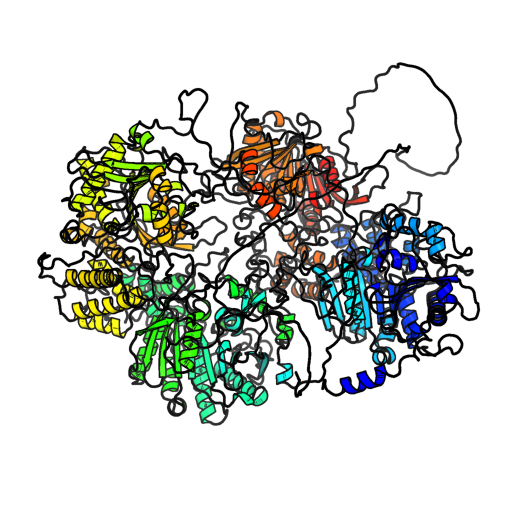73 29.342 -60.687 1.00 85.62 137 TRP A CA 1
ATOM 1057 C C . TRP A 1 137 ? -1.351 28.812 -61.585 1.00 85.62 137 TRP A C 1
ATOM 1059 O O . TRP A 1 137 ? -0.174 28.823 -61.230 1.00 85.62 137 TRP A O 1
ATOM 1069 N N . GLN A 1 138 ? -1.713 28.271 -62.745 1.00 75.56 138 GLN A N 1
ATOM 1070 C CA . GLN A 1 138 ? -0.777 27.722 -63.728 1.00 75.56 138 GLN A CA 1
ATOM 1071 C C . GLN A 1 138 ? -1.442 27.668 -65.106 1.00 75.56 138 GLN A C 1
ATOM 1073 O O . GLN A 1 138 ? -2.667 27.701 -65.205 1.00 75.56 138 GLN A O 1
ATOM 1078 N N . GLN A 1 139 ? -0.637 27.565 -66.166 1.00 67.25 139 GLN A N 1
ATOM 1079 C CA . GLN A 1 139 ? -1.130 27.333 -67.533 1.00 67.25 139 GLN A CA 1
ATOM 1080 C C . GLN A 1 139 ? -1.065 25.860 -67.956 1.00 67.25 139 GLN A C 1
ATOM 1082 O O . GLN A 1 139 ? -1.788 25.453 -68.860 1.00 67.25 139 GLN A O 1
ATOM 1087 N N . ASN A 1 140 ? -0.200 25.062 -67.323 1.00 66.88 140 ASN A N 1
ATOM 1088 C CA . ASN A 1 140 ? -0.131 23.629 -67.573 1.00 66.88 140 ASN A CA 1
ATOM 1089 C C . ASN A 1 140 ? -1.220 22.915 -66.760 1.00 66.88 140 ASN A C 1
ATOM 1091 O O . ASN A 1 140 ? -1.373 23.197 -65.578 1.00 66.88 140 ASN A O 1
ATOM 1095 N N . LEU A 1 141 ? -1.973 22.010 -67.384 1.00 65.19 141 LEU A N 1
ATOM 1096 C CA . LEU A 1 141 ? -2.989 21.199 -66.702 1.00 65.19 141 LEU A CA 1
ATOM 1097 C C . LEU A 1 141 ? -2.479 19.802 -66.327 1.00 65.19 141 LEU A C 1
ATOM 1099 O O . LEU A 1 141 ? -3.118 19.151 -65.504 1.00 65.19 141 LEU A O 1
ATOM 1103 N N . PHE A 1 142 ? -1.362 19.362 -66.921 1.00 80.25 142 PHE A N 1
ATOM 1104 C CA . PHE A 1 142 ? -0.753 18.054 -66.689 1.00 80.25 142 PHE A CA 1
ATOM 1105 C C . PHE A 1 142 ? 0.416 18.151 -65.701 1.00 80.25 142 PHE A C 1
ATOM 1107 O O . PHE A 1 142 ? 1.321 18.961 -65.902 1.00 80.25 142 PHE A O 1
ATOM 1114 N N . GLN A 1 143 ? 0.425 17.319 -64.664 1.00 81.88 143 GLN A N 1
ATOM 1115 C CA . GLN A 1 143 ? 1.455 17.295 -63.623 1.00 81.88 143 GLN A CA 1
ATOM 1116 C C . GLN A 1 143 ? 1.956 15.880 -63.332 1.00 81.88 143 GLN A C 1
ATOM 1118 O O . GLN A 1 143 ? 1.275 14.896 -63.599 1.00 81.88 143 GLN A O 1
ATOM 1123 N N . ASP A 1 144 ? 3.134 15.807 -62.724 1.00 85.44 144 ASP A N 1
ATOM 1124 C CA . ASP A 1 144 ? 3.706 14.623 -62.092 1.00 85.44 144 ASP A CA 1
ATOM 1125 C C . ASP A 1 144 ? 4.489 15.055 -60.836 1.00 85.44 144 ASP A C 1
ATOM 1127 O O . ASP A 1 144 ? 4.705 16.257 -60.614 1.00 85.44 144 ASP A O 1
ATOM 1131 N N . ASP A 1 145 ? 4.923 14.090 -60.020 1.00 85.56 145 ASP A N 1
ATOM 1132 C CA . ASP A 1 145 ? 5.637 14.357 -58.762 1.00 85.56 145 ASP A CA 1
ATOM 1133 C C . ASP A 1 145 ? 6.883 15.233 -58.978 1.00 85.56 145 ASP A C 1
ATOM 1135 O O . ASP A 1 145 ? 7.183 16.119 -58.175 1.00 85.56 145 ASP A O 1
ATOM 1139 N N . SER A 1 146 ? 7.597 15.027 -60.091 1.00 88.19 146 SER A N 1
ATOM 1140 C CA . SER A 1 146 ? 8.826 15.762 -60.411 1.00 88.19 146 SER A CA 1
ATOM 1141 C C . SER A 1 146 ? 8.529 17.208 -60.807 1.00 88.19 146 SER A C 1
ATOM 1143 O O . SER A 1 146 ? 9.271 18.116 -60.424 1.00 88.19 146 SER A O 1
ATOM 1145 N N . TYR A 1 147 ? 7.432 17.448 -61.528 1.00 89.44 147 TYR A N 1
ATOM 1146 C CA . TYR A 1 147 ? 6.944 18.789 -61.846 1.00 89.44 147 TYR A CA 1
ATOM 1147 C C . TYR A 1 147 ? 6.536 19.557 -60.582 1.00 89.44 147 TYR A C 1
ATOM 1149 O O . TYR A 1 147 ? 6.949 20.706 -60.407 1.00 89.44 147 TYR A O 1
ATOM 1157 N N . VAL A 1 148 ? 5.770 18.933 -59.678 1.00 89.38 148 VAL A N 1
ATOM 1158 C CA . VAL A 1 148 ? 5.304 19.589 -58.443 1.00 89.38 148 VAL A CA 1
ATOM 1159 C C . VAL A 1 148 ? 6.465 19.849 -57.481 1.00 89.38 148 VAL A C 1
ATOM 1161 O O . VAL A 1 148 ? 6.641 20.990 -57.049 1.00 89.38 148 VAL A O 1
ATOM 1164 N N . THR A 1 149 ? 7.322 18.859 -57.212 1.00 90.56 149 THR A N 1
ATOM 1165 C CA . THR A 1 149 ? 8.531 19.055 -56.393 1.00 90.56 149 THR A CA 1
ATOM 1166 C C . THR A 1 149 ? 9.480 20.081 -57.008 1.00 90.56 149 THR A C 1
ATOM 1168 O O . THR A 1 149 ? 10.004 20.925 -56.284 1.00 90.56 149 THR A O 1
ATOM 1171 N N . GLY A 1 150 ? 9.679 20.073 -58.330 1.00 89.50 150 GLY A N 1
ATOM 1172 C CA . GLY A 1 150 ? 10.506 21.069 -59.015 1.00 89.50 150 GLY A CA 1
ATOM 1173 C C . GLY A 1 150 ? 9.960 22.492 -58.870 1.00 89.50 150 GLY A C 1
ATOM 1174 O O . GLY A 1 150 ? 10.719 23.425 -58.602 1.00 89.50 150 GLY A O 1
ATOM 1175 N N . ALA A 1 151 ? 8.641 22.665 -58.984 1.00 90.56 151 ALA A N 1
ATOM 1176 C CA . ALA A 1 151 ? 7.980 23.953 -58.802 1.00 90.56 151 ALA A CA 1
ATOM 1177 C C . ALA A 1 151 ? 8.048 24.453 -57.348 1.00 90.56 151 ALA A C 1
ATOM 1179 O O . ALA A 1 151 ? 8.346 25.628 -57.126 1.00 90.56 151 ALA A O 1
ATOM 1180 N N . LEU A 1 152 ? 7.843 23.570 -56.363 1.00 91.75 152 LEU A N 1
ATOM 1181 C CA . LEU A 1 152 ? 7.972 23.891 -54.936 1.00 91.75 152 LEU A CA 1
ATOM 1182 C C . LEU A 1 152 ? 9.426 24.206 -54.547 1.00 91.75 152 LEU A C 1
ATOM 1184 O O . LEU A 1 152 ? 9.661 25.168 -53.820 1.00 91.75 152 LEU A O 1
ATOM 1188 N N . LEU A 1 153 ? 10.412 23.477 -55.084 1.00 90.50 153 LEU A N 1
ATOM 1189 C CA . LEU A 1 153 ? 11.839 23.774 -54.902 1.00 90.50 153 LEU A CA 1
ATOM 1190 C C . LEU A 1 153 ? 12.199 25.162 -55.442 1.00 90.50 153 LEU A C 1
ATOM 1192 O O . LEU A 1 153 ? 12.913 25.921 -54.789 1.00 90.50 153 LEU A O 1
ATOM 1196 N N . ASN A 1 154 ? 11.705 25.515 -56.629 1.00 89.19 154 ASN A N 1
ATOM 1197 C CA . ASN A 1 154 ? 11.958 26.829 -57.211 1.00 89.19 154 ASN A CA 1
ATOM 1198 C C . ASN A 1 154 ? 11.274 27.954 -56.429 1.00 89.19 154 ASN A C 1
ATOM 1200 O O . ASN A 1 154 ? 11.916 28.978 -56.205 1.00 89.19 154 ASN A O 1
ATOM 1204 N N . ALA A 1 155 ? 10.049 27.747 -55.939 1.00 91.19 155 ALA A N 1
ATOM 1205 C CA . ALA A 1 155 ? 9.374 28.715 -55.080 1.00 91.19 155 ALA A CA 1
ATOM 1206 C C . ALA A 1 155 ? 10.052 28.867 -53.710 1.00 91.19 155 ALA A C 1
ATOM 1208 O O . ALA A 1 155 ? 10.208 29.991 -53.252 1.00 91.19 155 ALA A O 1
ATOM 1209 N N . LEU A 1 156 ? 10.538 27.788 -53.088 1.00 91.06 156 LEU A N 1
ATOM 1210 C CA . LEU A 1 156 ? 11.340 27.858 -51.859 1.00 91.06 156 LEU A CA 1
ATOM 1211 C C . LEU A 1 156 ? 12.657 28.627 -52.077 1.00 91.06 156 LEU A C 1
ATOM 1213 O O . LEU A 1 156 ? 13.068 29.416 -51.231 1.00 91.06 156 LEU A O 1
ATOM 1217 N N . MET A 1 157 ? 13.306 28.449 -53.229 1.00 88.12 157 MET A N 1
ATOM 1218 C CA . MET A 1 157 ? 14.497 29.229 -53.589 1.00 88.12 157 MET A CA 1
ATOM 1219 C C . MET A 1 157 ? 14.147 30.709 -53.823 1.00 88.12 157 MET A C 1
ATOM 1221 O O . MET A 1 157 ? 14.838 31.590 -53.320 1.00 88.12 157 MET A O 1
ATOM 1225 N N . ASP A 1 158 ? 13.048 30.995 -54.526 1.00 88.62 158 ASP A N 1
ATOM 1226 C CA . ASP A 1 158 ? 12.532 32.353 -54.742 1.00 88.62 158 ASP A CA 1
ATOM 1227 C C . ASP A 1 158 ? 12.120 33.031 -53.421 1.00 88.62 158 ASP A C 1
ATOM 1229 O O . ASP A 1 158 ? 12.401 34.211 -53.220 1.00 88.62 158 ASP A O 1
ATOM 1233 N N . PHE A 1 159 ? 11.557 32.283 -52.468 1.00 91.38 159 PHE A N 1
ATOM 1234 C CA . PHE A 1 159 ? 11.220 32.744 -51.118 1.00 91.38 159 PHE A CA 1
ATOM 1235 C C . PHE A 1 159 ? 12.447 33.283 -50.372 1.00 91.38 159 PHE A C 1
ATOM 1237 O O . PHE A 1 159 ? 12.350 34.322 -49.720 1.00 91.38 159 PHE A O 1
ATOM 1244 N N . TYR A 1 160 ? 13.624 32.669 -50.525 1.00 88.31 160 TYR A N 1
ATOM 1245 C CA . TYR A 1 160 ? 14.863 33.202 -49.945 1.00 88.31 160 TYR A CA 1
ATOM 1246 C C . TYR A 1 160 ? 15.366 34.492 -50.628 1.00 88.31 160 TYR A C 1
ATOM 1248 O O . TYR A 1 160 ? 16.158 35.211 -50.020 1.00 88.31 160 TYR A O 1
ATOM 1256 N N . THR A 1 161 ? 14.863 34.867 -51.814 1.00 85.62 161 THR A N 1
ATOM 1257 C CA . THR A 1 161 ? 15.053 36.235 -52.355 1.00 85.62 161 THR A CA 1
ATOM 1258 C C . THR A 1 161 ? 14.171 37.261 -51.643 1.00 85.62 161 THR A C 1
ATOM 1260 O O . THR A 1 161 ? 14.540 38.431 -51.542 1.00 85.62 161 THR A O 1
ATOM 1263 N N . VAL A 1 162 ? 13.013 36.827 -51.136 1.00 86.69 162 VAL A N 1
ATOM 1264 C CA . VAL A 1 162 ? 12.039 37.663 -50.423 1.00 86.69 162 VAL A CA 1
ATOM 1265 C C . VAL A 1 162 ? 12.443 37.819 -48.952 1.00 86.69 162 VAL A C 1
ATOM 1267 O O . VAL A 1 162 ? 12.463 38.943 -48.443 1.00 86.69 162 VAL A O 1
ATOM 1270 N N . TYR A 1 163 ? 12.863 36.725 -48.307 1.00 86.88 163 TYR A N 1
ATOM 1271 C CA . TYR A 1 163 ? 13.291 36.645 -46.903 1.00 86.88 163 TYR A CA 1
ATOM 1272 C C . TYR A 1 163 ? 14.727 36.100 -46.770 1.00 86.88 163 TYR A C 1
ATOM 1274 O O . TYR A 1 163 ? 14.939 35.033 -46.185 1.00 86.88 163 TYR A O 1
ATOM 1282 N N . PRO A 1 164 ? 15.755 36.822 -47.260 1.00 83.81 164 PRO A N 1
ATOM 1283 C CA . PRO A 1 164 ? 17.151 36.376 -47.178 1.00 83.81 164 PRO A CA 1
ATOM 1284 C C . PRO A 1 164 ? 17.656 36.220 -45.733 1.00 83.81 164 PRO A C 1
ATOM 1286 O O . PRO A 1 164 ? 18.646 35.536 -45.488 1.00 83.81 164 PRO A O 1
ATOM 1289 N N . ASN A 1 165 ? 16.964 36.810 -44.754 1.00 78.56 165 ASN A N 1
ATOM 1290 C CA . ASN A 1 165 ? 17.205 36.592 -43.329 1.00 78.56 165 ASN A CA 1
ATOM 1291 C C . ASN A 1 165 ? 16.864 35.162 -42.864 1.00 78.56 165 ASN A C 1
ATOM 1293 O O . ASN A 1 165 ? 17.531 34.664 -41.961 1.00 78.56 165 ASN A O 1
ATOM 1297 N N . MET A 1 166 ? 15.877 34.497 -43.479 1.00 85.25 166 MET A N 1
ATOM 1298 C CA . MET A 1 166 ? 15.441 33.141 -43.105 1.00 85.25 166 MET A CA 1
ATOM 1299 C C . MET A 1 166 ? 16.293 32.025 -43.727 1.00 85.25 166 MET A C 1
ATOM 1301 O O . MET A 1 166 ? 16.126 30.865 -43.366 1.00 85.25 166 MET A O 1
ATOM 1305 N N . LEU A 1 167 ? 17.248 32.349 -44.608 1.00 83.94 167 LEU A N 1
ATOM 1306 C CA . LEU A 1 167 ? 18.172 31.367 -45.198 1.00 83.94 167 LEU A CA 1
ATOM 1307 C C . LEU A 1 167 ? 19.069 30.669 -44.154 1.00 83.94 167 LEU A C 1
ATOM 1309 O O . LEU A 1 167 ? 19.578 29.581 -44.405 1.00 83.94 167 LEU A O 1
ATOM 1313 N N . ASN A 1 168 ? 19.251 31.283 -42.979 1.00 82.38 168 ASN A N 1
ATOM 1314 C CA . ASN A 1 168 ? 20.039 30.711 -41.884 1.00 82.38 168 ASN A CA 1
ATOM 1315 C C . ASN A 1 168 ? 19.215 29.837 -40.918 1.00 82.38 168 ASN A C 1
ATOM 1317 O O . ASN A 1 168 ? 19.814 29.123 -40.115 1.00 82.38 168 ASN A O 1
ATOM 1321 N N . SER A 1 169 ? 17.877 29.887 -40.973 1.00 86.06 169 SER A N 1
ATOM 1322 C CA . SER A 1 169 ? 17.017 29.040 -40.136 1.00 86.06 169 SER A CA 1
ATOM 1323 C C . SER A 1 169 ? 17.158 27.569 -40.524 1.00 86.06 169 SER A C 1
ATOM 1325 O O . SER A 1 169 ? 17.265 27.230 -41.703 1.00 86.06 169 SER A O 1
ATOM 1327 N N . ASP A 1 170 ? 17.109 26.688 -39.526 1.00 90.88 170 ASP A N 1
ATOM 1328 C CA . ASP A 1 170 ? 16.964 25.247 -39.733 1.00 90.88 170 ASP A CA 1
ATOM 1329 C C . ASP A 1 170 ? 15.625 24.965 -40.451 1.00 90.88 170 ASP A C 1
ATOM 1331 O O . ASP A 1 170 ? 14.552 25.236 -39.903 1.00 90.88 170 ASP A O 1
ATOM 1335 N N . LEU A 1 171 ? 15.682 24.443 -41.680 1.00 93.88 171 LEU A N 1
ATOM 1336 C CA . LEU A 1 171 ? 14.511 24.116 -42.499 1.00 93.88 171 LEU A CA 1
ATOM 1337 C C . LEU A 1 171 ? 14.004 22.704 -42.187 1.00 93.88 171 LEU A C 1
ATOM 1339 O O . LEU A 1 171 ? 14.720 21.713 -42.362 1.00 93.88 171 LEU A O 1
ATOM 1343 N N . TYR A 1 172 ? 12.730 22.619 -41.832 1.00 95.50 172 TYR A N 1
ATOM 1344 C CA . TYR A 1 172 ? 11.941 21.396 -41.796 1.00 95.50 172 TYR A CA 1
ATOM 1345 C C . TYR A 1 172 ? 10.895 21.430 -42.915 1.00 95.50 172 TYR A C 1
ATOM 1347 O O . TYR A 1 172 ? 10.391 22.495 -43.276 1.00 95.50 172 TYR A O 1
ATOM 1355 N N . ILE A 1 173 ? 10.564 20.269 -43.478 1.00 96.12 173 ILE A N 1
ATOM 1356 C CA . ILE A 1 173 ? 9.557 20.140 -44.539 1.00 96.12 173 ILE A CA 1
ATOM 1357 C C . ILE A 1 173 ? 8.528 19.102 -44.099 1.00 96.12 173 ILE A C 1
ATOM 1359 O O . ILE A 1 173 ? 8.886 17.956 -43.842 1.00 96.12 173 ILE A O 1
ATOM 1363 N N . ALA A 1 174 ? 7.261 19.498 -44.024 1.00 94.88 174 ALA A N 1
ATOM 1364 C CA . ALA A 1 174 ? 6.131 18.624 -43.750 1.00 94.88 174 ALA A CA 1
ATOM 1365 C C . ALA A 1 174 ? 5.298 18.420 -45.021 1.00 94.88 174 ALA A C 1
ATOM 1367 O O . ALA A 1 174 ? 4.931 19.388 -45.688 1.00 94.88 174 ALA A O 1
ATOM 1368 N N . GLY A 1 175 ? 5.002 17.163 -45.341 1.00 91.94 175 GLY A N 1
ATOM 1369 C CA . GLY A 1 175 ? 4.077 16.769 -46.398 1.00 91.94 175 GLY A CA 1
ATOM 1370 C C . GLY A 1 175 ? 2.929 15.959 -45.818 1.00 91.94 175 GLY A C 1
ATOM 1371 O O . GLY A 1 175 ? 3.187 15.002 -45.092 1.00 91.94 175 GLY A O 1
ATOM 1372 N N . GLU A 1 176 ? 1.689 16.323 -46.138 1.00 89.19 176 GLU A N 1
ATOM 1373 C CA . GLU A 1 176 ? 0.496 15.625 -45.649 1.00 89.19 176 GLU A CA 1
ATOM 1374 C C . GLU A 1 176 ? -0.174 14.769 -46.731 1.00 89.19 176 GLU A C 1
ATOM 1376 O O . GLU A 1 176 ? -0.316 15.219 -47.872 1.00 89.19 176 GLU A O 1
ATOM 1381 N N . GLY A 1 177 ? -0.582 13.538 -46.402 1.00 83.56 177 GLY A N 1
ATOM 1382 C CA . GLY A 1 177 ? -1.139 12.592 -47.371 1.00 83.56 177 GLY A CA 1
ATOM 1383 C C . GLY A 1 177 ? -0.144 12.375 -48.506 1.00 83.56 177 GLY A C 1
ATOM 1384 O O . GLY A 1 177 ? 1.059 12.225 -48.267 1.00 83.56 177 GLY A O 1
ATOM 1385 N N . TYR A 1 178 ? -0.613 12.482 -49.748 1.00 84.81 178 TYR A N 1
ATOM 1386 C CA . TYR A 1 178 ? 0.233 12.459 -50.945 1.00 84.81 178 TYR A CA 1
ATOM 1387 C C . TYR A 1 178 ? 1.301 13.573 -50.987 1.00 84.81 178 TYR A C 1
ATOM 1389 O O . TYR A 1 178 ? 2.318 13.444 -51.668 1.00 84.81 178 TYR A O 1
ATOM 1397 N N . GLY A 1 179 ? 1.150 14.639 -50.192 1.00 88.12 179 GLY A N 1
ATOM 1398 C CA . GLY A 1 179 ? 2.184 15.652 -49.965 1.00 88.12 179 GLY A CA 1
ATOM 1399 C C . GLY A 1 179 ? 3.483 15.052 -49.416 1.00 88.12 179 GLY A C 1
ATOM 1400 O O . GLY A 1 179 ? 4.554 15.616 -49.631 1.00 88.12 179 GLY A O 1
ATOM 1401 N N . SER A 1 180 ? 3.417 13.860 -48.812 1.00 91.25 180 SER A N 1
ATOM 1402 C CA . SER A 1 180 ? 4.569 13.033 -48.433 1.00 91.25 180 SER A CA 1
ATOM 1403 C C . SER A 1 180 ? 5.511 12.735 -49.603 1.00 91.25 180 SER A C 1
ATOM 1405 O O . SER A 1 180 ? 6.734 12.780 -49.431 1.00 91.25 180 SER A O 1
ATOM 1407 N N . PHE A 1 181 ? 4.988 12.499 -50.812 1.00 90.31 181 PHE A N 1
ATOM 1408 C CA . PHE A 1 181 ? 5.809 12.314 -52.014 1.00 90.31 181 PHE A CA 1
ATOM 1409 C C . PHE A 1 181 ? 6.510 13.610 -52.422 1.00 90.31 181 PHE A C 1
ATOM 1411 O O . PHE A 1 181 ? 7.700 13.584 -52.748 1.00 90.31 181 PHE A O 1
ATOM 1418 N N . PHE A 1 182 ? 5.828 14.755 -52.334 1.00 92.50 182 PHE A N 1
ATOM 1419 C CA . PHE A 1 182 ? 6.415 16.053 -52.678 1.00 92.50 182 PHE A CA 1
ATOM 1420 C C . PHE A 1 182 ? 7.480 16.484 -51.668 1.00 92.50 182 PHE A C 1
ATOM 1422 O O . PHE A 1 182 ? 8.561 16.916 -52.071 1.00 92.50 182 PHE A O 1
ATOM 1429 N N . ALA A 1 183 ? 7.199 16.322 -50.373 1.00 93.94 183 ALA A N 1
ATOM 1430 C CA . ALA A 1 183 ? 8.095 16.653 -49.273 1.00 93.94 183 ALA A CA 1
ATOM 1431 C C . ALA A 1 183 ? 9.352 15.776 -49.281 1.00 93.94 183 ALA A C 1
ATOM 1433 O O . ALA A 1 183 ? 10.460 16.307 -49.282 1.00 93.94 183 ALA A O 1
ATOM 1434 N N . SER A 1 184 ? 9.214 14.449 -49.372 1.00 94.31 184 SER A N 1
ATOM 1435 C CA . SER A 1 184 ? 10.368 13.539 -49.438 1.00 94.31 184 SER A CA 1
ATOM 1436 C C . SER A 1 184 ? 11.215 13.749 -50.700 1.00 94.31 184 SER A C 1
ATOM 1438 O O . SER A 1 184 ? 12.442 13.768 -50.619 1.00 94.31 184 SER A O 1
ATOM 1440 N N . SER A 1 185 ? 10.596 14.004 -51.856 1.00 93.06 185 SER A N 1
ATOM 1441 C CA . SER A 1 185 ? 11.325 14.329 -53.093 1.00 93.06 185 SER A CA 1
ATOM 1442 C C . SER A 1 185 ? 12.014 15.699 -53.023 1.00 93.06 185 SER A C 1
ATOM 1444 O O . SER A 1 185 ? 13.102 15.869 -53.577 1.00 93.06 185 SER A O 1
ATOM 1446 N N . LEU A 1 186 ? 11.426 16.678 -52.326 1.00 92.75 186 LEU A N 1
ATOM 1447 C CA . LEU A 1 186 ? 12.028 17.995 -52.088 1.00 92.75 186 LEU A CA 1
ATOM 1448 C C . LEU A 1 186 ? 13.218 17.902 -51.123 1.00 92.75 186 LEU A C 1
ATOM 1450 O O . LEU A 1 186 ? 14.259 18.502 -51.384 1.00 92.75 186 LEU A O 1
ATOM 1454 N N . VAL A 1 187 ? 13.090 17.101 -50.062 1.00 93.75 187 VAL A N 1
ATOM 1455 C CA . VAL A 1 187 ? 14.170 16.753 -49.126 1.00 93.75 187 VAL A CA 1
ATOM 1456 C C . VAL A 1 187 ? 15.332 16.096 -49.868 1.00 93.75 187 VAL A C 1
ATOM 1458 O O . VAL A 1 187 ? 16.452 16.596 -49.797 1.00 93.75 187 VAL A O 1
ATOM 1461 N N . GLU A 1 188 ? 15.078 15.043 -50.648 1.00 91.38 188 GLU A N 1
ATOM 1462 C CA . GLU A 1 188 ? 16.115 14.362 -51.434 1.00 91.38 188 GLU A CA 1
ATOM 1463 C C . GLU A 1 188 ? 16.765 15.306 -52.463 1.00 91.38 188 GLU A C 1
ATOM 1465 O O . GLU A 1 188 ? 17.988 15.322 -52.600 1.00 91.38 188 GLU A O 1
ATOM 1470 N N . SER A 1 189 ? 15.981 16.171 -53.118 1.00 90.19 189 SER A N 1
ATOM 1471 C CA . SER A 1 189 ? 16.494 17.179 -54.060 1.00 90.19 189 SER A CA 1
ATOM 1472 C C . SER A 1 189 ? 17.405 18.209 -53.386 1.00 90.19 189 SER A C 1
ATOM 1474 O O . SER A 1 189 ? 18.479 18.515 -53.911 1.00 90.19 189 SER A O 1
ATOM 1476 N N . LEU A 1 190 ? 17.007 18.724 -52.217 1.00 89.00 190 LEU A N 1
ATOM 1477 C CA . LEU A 1 190 ? 17.811 19.644 -51.408 1.00 89.00 190 LEU A CA 1
ATOM 1478 C C . LEU A 1 190 ? 19.053 18.959 -50.844 1.00 89.00 190 LEU A C 1
ATOM 1480 O O . LEU A 1 190 ? 20.101 19.585 -50.758 1.00 89.00 190 LEU A O 1
ATOM 1484 N N . MET A 1 191 ? 18.985 17.674 -50.502 1.00 86.12 191 MET A N 1
ATOM 1485 C CA . MET A 1 191 ? 20.151 16.918 -50.057 1.00 86.12 191 MET A CA 1
ATOM 1486 C C . MET A 1 191 ? 21.123 16.694 -51.217 1.00 86.12 191 MET A C 1
ATOM 1488 O O . MET A 1 191 ? 22.289 17.073 -51.111 1.00 86.12 191 MET A O 1
ATOM 1492 N N . VAL A 1 192 ? 20.683 16.158 -52.358 1.00 83.00 192 VAL A N 1
ATOM 1493 C CA . VAL A 1 192 ? 21.554 15.927 -53.523 1.00 83.00 192 VAL A CA 1
ATOM 1494 C C . VAL A 1 192 ? 22.154 17.246 -54.023 1.00 83.00 192 VAL A C 1
ATOM 1496 O O . VAL A 1 192 ? 23.382 17.378 -54.053 1.00 83.00 192 VAL A O 1
ATOM 1499 N N . ASN A 1 193 ? 21.320 18.241 -54.335 1.00 76.75 193 ASN A N 1
ATOM 1500 C CA . ASN A 1 193 ? 21.706 19.458 -55.053 1.00 76.75 193 ASN A CA 1
ATOM 1501 C C . ASN A 1 193 ? 21.499 20.753 -54.239 1.00 76.75 193 ASN A C 1
ATOM 1503 O O . ASN A 1 193 ? 20.898 21.713 -54.718 1.00 76.75 193 ASN A O 1
ATOM 1507 N N . ASN A 1 194 ? 22.062 20.814 -53.029 1.00 77.62 194 ASN A N 1
ATOM 1508 C CA . ASN A 1 194 ? 22.073 22.022 -52.186 1.00 77.62 194 ASN A CA 1
ATOM 1509 C C . ASN A 1 194 ? 23.020 23.144 -52.679 1.00 77.62 194 ASN A C 1
ATOM 1511 O O . ASN A 1 194 ? 23.624 23.865 -51.882 1.00 77.62 194 ASN A O 1
ATOM 1515 N N . THR A 1 195 ? 23.264 23.232 -53.986 1.00 68.69 195 THR A N 1
ATOM 1516 C CA . THR A 1 195 ? 24.263 24.149 -54.541 1.00 68.69 195 THR A CA 1
ATOM 1517 C C . THR A 1 195 ? 23.713 25.578 -54.519 1.00 68.69 195 THR A C 1
ATOM 1519 O O . THR A 1 195 ? 22.648 25.802 -55.099 1.00 68.69 195 THR A O 1
ATOM 1522 N N . PRO A 1 196 ? 24.416 26.561 -53.919 1.00 65.81 196 PRO A N 1
ATOM 1523 C CA . PRO A 1 196 ? 24.005 27.960 -53.975 1.00 65.81 196 PRO A CA 1
ATOM 1524 C C . PRO A 1 196 ? 23.805 28.414 -55.425 1.00 65.81 196 PRO A C 1
ATOM 1526 O O . PRO A 1 196 ? 24.717 28.277 -56.244 1.00 65.81 196 PRO A O 1
ATOM 1529 N N . ARG A 1 197 ? 22.630 28.967 -55.740 1.00 65.62 197 ARG A N 1
ATOM 1530 C CA . ARG A 1 197 ? 22.368 29.659 -57.011 1.00 65.62 197 ARG A CA 1
ATOM 1531 C C . ARG A 1 197 ? 22.734 31.135 -56.818 1.00 65.62 197 ARG A C 1
ATOM 1533 O O . ARG A 1 197 ? 21.971 31.822 -56.144 1.00 65.62 197 ARG A O 1
ATOM 1540 N N . PRO A 1 198 ? 23.876 31.649 -57.328 1.00 65.50 198 PRO A N 1
ATOM 1541 C CA . PRO A 1 198 ? 24.376 32.989 -56.970 1.00 65.50 198 PRO A CA 1
ATOM 1542 C C . PRO A 1 198 ? 23.441 34.145 -57.357 1.00 65.50 198 PRO A C 1
ATOM 1544 O O . PRO A 1 198 ? 23.585 35.260 -56.865 1.00 65.50 198 PRO A O 1
ATOM 1547 N N . ASP A 1 199 ? 22.504 33.859 -58.253 1.00 63.69 199 ASP A N 1
ATOM 1548 C CA . ASP A 1 199 ? 21.408 34.679 -58.755 1.00 63.69 199 ASP A CA 1
ATOM 1549 C C . ASP A 1 199 ? 20.176 34.739 -57.827 1.00 63.69 199 ASP A C 1
ATOM 1551 O O . ASP A 1 199 ? 19.337 35.618 -58.008 1.00 63.69 199 ASP A O 1
ATOM 1555 N N . ILE A 1 200 ? 20.051 33.828 -56.849 1.00 63.84 200 ILE A N 1
ATOM 1556 C CA . ILE A 1 200 ? 18.827 33.628 -56.044 1.00 63.84 200 ILE A CA 1
ATOM 1557 C C . ILE A 1 200 ? 19.140 33.354 -54.560 1.00 63.84 200 ILE A C 1
ATOM 1559 O O . ILE A 1 200 ? 18.608 34.028 -53.682 1.00 63.84 200 ILE A O 1
ATOM 1563 N N . VAL A 1 201 ? 20.003 32.376 -54.263 1.00 67.56 201 VAL A N 1
ATOM 1564 C CA . VAL A 1 201 ? 20.307 31.901 -52.902 1.00 67.56 201 VAL A CA 1
ATOM 1565 C C . VAL A 1 201 ? 21.819 31.725 -52.739 1.00 67.56 201 VAL A C 1
ATOM 1567 O O . VAL A 1 201 ? 22.429 30.843 -53.341 1.00 67.56 201 VAL A O 1
ATOM 1570 N N . THR A 1 202 ? 22.438 32.577 -51.920 1.00 69.62 202 THR A N 1
ATOM 1571 C CA . THR A 1 202 ? 23.905 32.716 -51.816 1.00 69.62 202 THR A CA 1
ATOM 1572 C C . THR A 1 202 ? 24.602 31.674 -50.934 1.00 69.62 202 THR A C 1
ATOM 1574 O O . THR A 1 202 ? 25.832 31.631 -50.917 1.00 69.62 202 THR A O 1
ATOM 1577 N N . SER A 1 203 ? 23.842 30.816 -50.248 1.00 77.62 203 SER A N 1
ATOM 1578 C CA . SER A 1 203 ? 24.332 29.775 -49.332 1.00 77.62 203 SER A CA 1
ATOM 1579 C C . SER A 1 203 ? 23.475 28.504 -49.446 1.00 77.62 203 SER A C 1
ATOM 1581 O O . SER A 1 203 ? 22.335 28.598 -49.899 1.00 77.62 203 SER A O 1
ATOM 1583 N N . PRO A 1 204 ? 23.976 27.320 -49.040 1.00 82.00 204 PRO A N 1
ATOM 1584 C CA . PRO A 1 204 ? 23.166 26.103 -48.988 1.00 82.00 204 PRO A CA 1
ATOM 1585 C C . PRO A 1 204 ? 22.011 26.247 -47.989 1.00 82.00 204 PRO A C 1
ATOM 1587 O O . PRO A 1 204 ? 22.178 26.842 -46.925 1.00 82.00 204 PRO A O 1
ATOM 1590 N N . VAL A 1 205 ? 20.858 25.664 -48.310 1.00 86.50 205 VAL A N 1
ATOM 1591 C CA . VAL A 1 205 ? 19.668 25.650 -47.452 1.00 86.50 205 VAL A CA 1
ATOM 1592 C C . VAL A 1 205 ? 19.870 24.649 -46.311 1.00 86.50 205 VAL A C 1
ATOM 1594 O O . VAL A 1 205 ? 20.150 23.470 -46.541 1.00 86.50 205 VAL A O 1
ATOM 1597 N N . ASN A 1 206 ? 19.737 25.107 -45.070 1.00 87.75 206 ASN A N 1
ATOM 1598 C CA . ASN A 1 206 ? 20.076 24.345 -43.867 1.00 87.75 206 ASN A CA 1
ATOM 1599 C C . ASN A 1 206 ? 18.966 23.346 -43.465 1.00 87.75 206 ASN A C 1
ATOM 1601 O O . ASN A 1 206 ? 18.238 23.551 -42.498 1.00 87.75 206 ASN A O 1
ATOM 1605 N N . ILE A 1 207 ? 18.795 22.279 -44.250 1.00 92.00 207 ILE A N 1
ATOM 1606 C CA . ILE A 1 207 ? 17.737 21.276 -44.057 1.00 92.00 207 ILE A CA 1
ATOM 1607 C C . ILE A 1 207 ? 18.025 20.314 -42.888 1.00 92.00 207 ILE A C 1
ATOM 1609 O O . ILE A 1 207 ? 19.093 19.699 -42.832 1.00 92.00 207 ILE A O 1
ATOM 1613 N N . ARG A 1 208 ? 17.052 20.170 -41.973 1.00 92.69 208 ARG A N 1
ATOM 1614 C CA . ARG A 1 208 ? 17.136 19.379 -40.727 1.00 92.69 208 ARG A CA 1
ATOM 1615 C C . ARG A 1 208 ? 16.111 18.264 -40.578 1.00 92.69 208 ARG A C 1
ATOM 1617 O O . ARG A 1 208 ? 16.365 17.336 -39.815 1.00 92.69 208 ARG A O 1
ATOM 1624 N N . GLY A 1 209 ? 14.979 18.290 -41.273 1.00 93.00 209 GLY A N 1
ATOM 1625 C CA . GLY A 1 209 ? 14.051 17.174 -41.125 1.00 93.00 209 GLY A CA 1
ATOM 1626 C C . GLY A 1 209 ? 12.842 17.156 -42.036 1.00 93.00 209 GLY A C 1
ATOM 1627 O O . GLY A 1 209 ? 12.518 18.132 -42.714 1.00 93.00 209 GLY A O 1
ATOM 1628 N N . LEU A 1 210 ? 12.198 15.994 -42.017 1.00 95.75 210 LEU A N 1
ATOM 1629 C CA . LEU A 1 210 ? 11.047 15.627 -42.827 1.00 95.75 210 LEU A CA 1
ATOM 1630 C C . LEU A 1 210 ? 9.910 15.145 -41.921 1.00 95.75 210 LEU A C 1
ATOM 1632 O O . LEU A 1 210 ? 10.113 14.258 -41.092 1.00 95.75 210 LEU A O 1
ATOM 1636 N N . LEU A 1 211 ? 8.724 15.711 -42.110 1.00 94.56 211 LEU A N 1
ATOM 1637 C CA . LEU A 1 211 ? 7.468 15.243 -41.535 1.00 94.56 211 LEU A CA 1
ATOM 1638 C C . LEU A 1 211 ? 6.609 14.621 -42.642 1.00 94.56 211 LEU A C 1
ATOM 1640 O O . LEU A 1 211 ? 6.349 15.277 -43.649 1.00 94.56 211 LEU A O 1
ATOM 1644 N N . LEU A 1 212 ? 6.160 13.383 -42.454 1.00 94.81 212 LEU A N 1
ATOM 1645 C CA . LEU A 1 212 ? 5.158 12.724 -43.294 1.00 94.81 212 LEU A CA 1
ATOM 1646 C C . LEU A 1 212 ? 3.869 12.616 -42.470 1.00 94.81 212 LEU A C 1
ATOM 1648 O O . LEU A 1 212 ? 3.686 11.666 -41.709 1.00 94.81 212 LEU A O 1
ATOM 1652 N N . ALA A 1 213 ? 3.035 13.649 -42.560 1.00 90.12 213 ALA A N 1
ATOM 1653 C CA . ALA A 1 213 ? 1.768 13.764 -41.845 1.00 90.12 213 ALA A CA 1
ATOM 1654 C C . ALA A 1 213 ? 0.693 12.943 -42.566 1.00 90.12 213 ALA A C 1
ATOM 1656 O O . ALA A 1 213 ? 0.533 13.076 -43.776 1.00 90.12 213 ALA A O 1
ATOM 1657 N N . ASN A 1 214 ? -0.000 12.057 -41.856 1.00 86.31 214 ASN A N 1
ATOM 1658 C CA . ASN A 1 214 ? -1.000 11.125 -42.386 1.00 86.31 214 ASN A CA 1
ATOM 1659 C C . ASN A 1 214 ? -0.624 10.586 -43.779 1.00 86.31 214 ASN A C 1
ATOM 1661 O O . ASN A 1 214 ? -1.387 10.671 -44.740 1.00 86.31 214 ASN A O 1
ATOM 1665 N N . GLY A 1 215 ? 0.628 10.142 -43.914 1.00 82.75 215 GLY A N 1
ATOM 1666 C CA . GLY A 1 215 ? 1.280 10.064 -45.219 1.00 82.75 215 GLY A CA 1
ATOM 1667 C C . GLY A 1 215 ? 0.768 8.937 -46.110 1.00 82.75 215 GLY A C 1
ATOM 1668 O O . GLY A 1 215 ? 0.511 7.831 -45.633 1.00 82.75 215 GLY A O 1
ATOM 1669 N N . ASP A 1 216 ? 0.719 9.192 -47.419 1.00 81.44 216 ASP A N 1
ATOM 1670 C CA . ASP A 1 216 ? 0.692 8.120 -48.416 1.00 81.44 216 ASP A CA 1
ATOM 1671 C C . ASP A 1 216 ? 2.116 7.555 -48.547 1.00 81.44 216 ASP A C 1
ATOM 1673 O O . ASP A 1 216 ? 3.045 8.264 -48.940 1.00 81.44 216 ASP A O 1
ATOM 1677 N N . LEU A 1 217 ? 2.301 6.294 -48.144 1.00 88.44 217 LEU A N 1
ATOM 1678 C CA . LEU A 1 217 ? 3.629 5.697 -47.917 1.00 88.44 217 LEU A CA 1
ATOM 1679 C C . LEU A 1 217 ? 3.887 4.461 -48.785 1.00 88.44 217 LEU A C 1
ATOM 1681 O O . LEU A 1 217 ? 4.934 4.361 -49.416 1.00 88.44 217 LEU A O 1
ATOM 1685 N N . SER A 1 218 ? 2.946 3.515 -48.821 1.00 87.75 218 SER A N 1
ATOM 1686 C CA . SER A 1 218 ? 2.991 2.333 -49.687 1.00 87.75 218 SER A CA 1
ATOM 1687 C C . SER A 1 218 ? 1.579 1.808 -49.914 1.00 87.75 218 SER A C 1
ATOM 1689 O O . SER A 1 218 ? 0.919 1.350 -48.975 1.00 87.75 218 SER A O 1
ATOM 1691 N N . ALA A 1 219 ? 1.132 1.828 -51.169 1.00 80.62 219 ALA A N 1
ATOM 1692 C CA . ALA A 1 219 ? -0.226 1.446 -51.545 1.00 80.62 219 ALA A CA 1
ATOM 1693 C C . ALA A 1 219 ? -0.540 -0.026 -51.221 1.00 80.62 219 ALA A C 1
ATOM 1695 O O . ALA A 1 219 ? -1.647 -0.357 -50.795 1.00 80.62 219 ALA A O 1
ATOM 1696 N N . ARG A 1 220 ? 0.462 -0.910 -51.340 1.00 86.62 220 ARG A N 1
ATOM 1697 C CA . ARG A 1 220 ? 0.379 -2.318 -50.915 1.00 86.62 220 ARG A CA 1
ATOM 1698 C C . ARG A 1 220 ? 0.073 -2.429 -49.422 1.00 86.62 220 ARG A C 1
ATOM 1700 O O . ARG A 1 220 ? -0.769 -3.230 -49.025 1.00 86.62 220 ARG A O 1
ATOM 1707 N N . LEU A 1 221 ? 0.767 -1.651 -48.592 1.00 86.56 221 LEU A N 1
ATOM 1708 C CA . LEU A 1 221 ? 0.646 -1.746 -47.138 1.00 86.56 221 LEU A CA 1
ATOM 1709 C C . LEU A 1 221 ? -0.643 -1.102 -46.626 1.00 86.56 221 LEU A C 1
ATOM 1711 O O . LEU A 1 221 ? -1.296 -1.723 -45.792 1.00 86.56 221 LEU A O 1
ATOM 1715 N N . GLN A 1 222 ? -1.058 0.040 -47.189 1.00 81.62 222 GLN A N 1
ATOM 1716 C CA . GLN A 1 222 ? -2.387 0.633 -46.967 1.00 81.62 222 GLN A CA 1
ATOM 1717 C C . GLN A 1 222 ? -3.512 -0.352 -47.340 1.00 81.62 222 GLN A C 1
ATOM 1719 O O . GLN A 1 222 ? -4.423 -0.581 -46.548 1.00 81.62 222 GLN A O 1
ATOM 1724 N N . TYR A 1 223 ? -3.444 -0.985 -48.518 1.00 81.88 223 TYR A N 1
ATOM 1725 C CA . TYR A 1 223 ? -4.463 -1.946 -48.963 1.00 81.88 223 TYR A CA 1
ATOM 1726 C C . TYR A 1 223 ? -4.546 -3.176 -48.046 1.00 81.88 223 TYR A C 1
ATOM 1728 O O . TYR A 1 223 ? -5.635 -3.607 -47.663 1.00 81.88 223 TYR A O 1
ATOM 1736 N N . ASN A 1 224 ? -3.396 -3.737 -47.664 1.00 84.06 224 ASN A N 1
ATOM 1737 C CA . ASN A 1 224 ? -3.336 -4.946 -46.840 1.00 84.06 224 ASN A CA 1
ATOM 1738 C C . ASN A 1 224 ? -3.716 -4.700 -45.366 1.00 84.06 224 ASN A C 1
ATOM 1740 O O . ASN A 1 224 ? -4.063 -5.655 -44.670 1.00 84.06 224 ASN A O 1
ATOM 1744 N N . SER A 1 225 ? -3.681 -3.454 -44.880 1.00 85.56 225 SER A N 1
ATOM 1745 C CA . SER A 1 225 ? -4.174 -3.087 -43.546 1.00 85.56 225 SER A CA 1
ATOM 1746 C C . SER A 1 225 ? -5.658 -2.707 -43.516 1.00 85.56 225 SER A C 1
ATOM 1748 O O . SER A 1 225 ? -6.315 -2.992 -42.515 1.00 85.56 225 SER A O 1
ATOM 1750 N N . LEU A 1 226 ? -6.214 -2.149 -44.602 1.00 80.62 226 LEU A N 1
ATOM 1751 C CA . LEU A 1 226 ? -7.637 -1.784 -44.700 1.00 80.62 226 LEU A CA 1
ATOM 1752 C C . LEU A 1 226 ? -8.582 -2.954 -44.388 1.00 80.62 226 LEU A C 1
ATOM 1754 O O . LEU A 1 226 ? -9.579 -2.775 -43.701 1.00 80.62 226 LEU A O 1
ATOM 1758 N N . ILE A 1 227 ? -8.288 -4.161 -44.873 1.00 82.62 227 ILE A N 1
ATOM 1759 C CA . ILE A 1 227 ? -9.189 -5.323 -44.761 1.00 82.62 227 ILE A CA 1
ATOM 1760 C C . ILE A 1 227 ? -9.456 -5.755 -43.306 1.00 82.62 227 ILE A C 1
ATOM 1762 O O . ILE A 1 227 ? -10.629 -5.841 -42.935 1.00 82.62 227 ILE A O 1
ATOM 1766 N N . PRO A 1 228 ? -8.442 -6.016 -42.455 1.00 83.06 228 PRO A N 1
ATOM 1767 C CA . PRO A 1 228 ? -8.693 -6.288 -41.041 1.00 83.06 228 PRO A CA 1
ATOM 1768 C C . PRO A 1 228 ? -9.177 -5.045 -40.276 1.00 83.06 228 PRO A C 1
ATOM 1770 O O . PRO A 1 228 ? -10.008 -5.197 -39.387 1.00 83.06 228 PRO A O 1
ATOM 1773 N N . PHE A 1 229 ? -8.754 -3.831 -40.657 1.00 83.69 229 PHE A N 1
ATOM 1774 C CA . PHE A 1 229 ? -9.260 -2.584 -40.067 1.00 83.69 229 PHE A CA 1
ATOM 1775 C C . PHE A 1 229 ? -10.781 -2.447 -40.276 1.00 83.69 229 PHE A C 1
ATOM 1777 O O . PHE A 1 229 ? -11.506 -2.168 -39.322 1.00 83.69 229 PHE A O 1
ATOM 1784 N N . TYR A 1 230 ? -11.298 -2.725 -41.480 1.00 82.50 230 TYR A N 1
ATOM 1785 C CA . TYR A 1 230 ? -12.742 -2.750 -41.738 1.00 82.50 230 TYR A CA 1
ATOM 1786 C C . TYR A 1 230 ? -13.467 -3.811 -40.905 1.00 82.50 230 TYR A C 1
ATOM 1788 O O . TYR A 1 230 ? -14.590 -3.577 -40.457 1.00 82.50 230 TYR A O 1
ATOM 1796 N N . TYR A 1 231 ? -12.838 -4.965 -40.665 1.00 84.25 231 TYR A N 1
ATOM 1797 C CA . TYR A 1 231 ? -13.439 -5.990 -39.820 1.00 84.25 231 TYR A CA 1
ATOM 1798 C C . TYR A 1 231 ? -13.526 -5.564 -38.354 1.00 84.25 231 TYR A C 1
ATOM 1800 O O . TYR A 1 231 ? -14.585 -5.738 -37.768 1.00 84.25 231 TYR A O 1
ATOM 1808 N N . THR A 1 232 ? -12.487 -4.973 -37.756 1.00 84.75 232 THR A N 1
ATOM 1809 C CA . THR A 1 232 ? -12.500 -4.631 -36.318 1.00 84.75 232 THR A CA 1
ATOM 1810 C C . THR A 1 232 ? -13.297 -3.383 -35.955 1.00 84.75 232 THR A C 1
ATOM 1812 O O . THR A 1 232 ? -13.757 -3.278 -34.820 1.00 84.75 232 THR A O 1
ATOM 1815 N N . HIS A 1 233 ? -13.487 -2.448 -36.885 1.00 82.44 233 HIS A N 1
ATOM 1816 C CA . HIS A 1 233 ? -14.273 -1.223 -36.673 1.00 82.44 233 HIS A CA 1
ATOM 1817 C C . HIS A 1 233 ? -15.759 -1.395 -37.069 1.00 82.44 233 HIS A C 1
ATOM 1819 O O . HIS A 1 233 ? -16.421 -0.456 -37.493 1.00 82.44 233 HIS A O 1
ATOM 1825 N N . GLY A 1 234 ? -16.306 -2.613 -36.992 1.00 79.69 234 GLY A N 1
ATOM 1826 C CA . GLY A 1 234 ? -17.744 -2.867 -37.164 1.00 79.69 234 GLY A CA 1
ATOM 1827 C C . GLY A 1 234 ? -18.267 -2.878 -38.604 1.00 79.69 234 GLY A C 1
ATOM 1828 O O . GLY A 1 234 ? -19.428 -3.239 -38.818 1.00 79.69 234 GLY A O 1
ATOM 1829 N N . PHE A 1 235 ? -17.444 -2.543 -39.596 1.00 78.88 235 PHE A N 1
ATOM 1830 C CA . PHE A 1 235 ? -17.867 -2.416 -40.994 1.00 78.88 235 PHE A CA 1
ATOM 1831 C C . PHE A 1 235 ? -18.094 -3.775 -41.689 1.00 78.88 235 PHE A C 1
ATOM 1833 O O . PHE A 1 235 ? -18.840 -3.857 -42.666 1.00 78.88 235 PHE A O 1
ATOM 1840 N N . ALA A 1 236 ? -17.530 -4.865 -41.153 1.00 80.50 236 ALA A N 1
ATOM 1841 C CA . ALA A 1 236 ? -17.746 -6.232 -41.633 1.00 80.50 236 ALA A CA 1
ATOM 1842 C C . ALA A 1 236 ? -18.194 -7.193 -40.522 1.00 80.50 236 ALA A C 1
ATOM 1844 O O . ALA A 1 236 ? -17.807 -7.058 -39.365 1.00 80.50 236 ALA A O 1
ATOM 1845 N N . GLY A 1 237 ? -18.976 -8.207 -40.891 1.00 78.62 237 GLY A N 1
ATOM 1846 C CA . GLY A 1 237 ? -19.320 -9.335 -40.027 1.00 78.62 237 GLY A CA 1
ATOM 1847 C C . GLY A 1 237 ? -18.342 -10.499 -40.183 1.00 78.62 237 GLY A C 1
ATOM 1848 O O . GLY A 1 237 ? -17.747 -10.704 -41.245 1.00 78.62 237 GLY A O 1
ATOM 1849 N N . SER A 1 238 ? -18.243 -11.321 -39.143 1.00 81.00 238 SER A N 1
ATOM 1850 C CA . SER A 1 238 ? -17.375 -12.503 -39.042 1.00 81.00 238 SER A CA 1
ATOM 1851 C C . SER A 1 238 ? -17.471 -13.414 -40.270 1.00 81.00 238 SER A C 1
ATOM 1853 O O . SER A 1 238 ? -16.465 -13.752 -40.889 1.00 81.00 238 SER A O 1
ATOM 1855 N N . LYS A 1 239 ? -18.699 -13.731 -40.697 1.00 80.06 239 LYS A N 1
ATOM 1856 C CA . LYS A 1 239 ? -19.001 -14.566 -41.874 1.00 80.06 239 LYS A CA 1
ATOM 1857 C C . LYS A 1 239 ? -18.498 -13.960 -43.189 1.00 80.06 239 LYS A C 1
ATOM 1859 O O . LYS A 1 239 ? -18.119 -14.708 -44.082 1.00 80.06 239 LYS A O 1
ATOM 1864 N N . GLN A 1 240 ? -18.487 -12.631 -43.321 1.00 83.75 240 GLN A N 1
ATOM 1865 C CA . GLN A 1 240 ? -17.984 -11.946 -44.521 1.00 83.75 240 GLN A CA 1
ATOM 1866 C C . GLN A 1 240 ? -16.449 -11.956 -44.545 1.00 83.75 240 GLN A C 1
ATOM 1868 O O . GLN A 1 240 ? -15.836 -12.171 -45.590 1.00 83.75 240 GLN A O 1
ATOM 1873 N N . TYR A 1 241 ? -15.829 -11.755 -43.382 1.00 85.81 241 TYR A N 1
ATOM 1874 C CA . TYR A 1 241 ? -14.380 -11.745 -43.219 1.00 85.81 241 TYR A CA 1
ATOM 1875 C C . TYR A 1 241 ? -13.755 -13.140 -43.406 1.00 85.81 241 TYR A C 1
ATOM 1877 O O . TYR A 1 241 ? -12.761 -13.294 -44.119 1.00 85.81 241 TYR A O 1
ATOM 1885 N N . ASP A 1 242 ? -14.374 -14.183 -42.849 1.00 81.38 242 ASP A N 1
ATOM 1886 C CA . ASP A 1 242 ? -13.906 -15.564 -43.003 1.00 81.38 242 ASP A CA 1
ATOM 1887 C C . ASP A 1 242 ? -14.126 -16.100 -44.434 1.00 81.38 242 ASP A C 1
ATOM 1889 O O . ASP A 1 242 ? -13.281 -16.824 -44.967 1.00 81.38 242 ASP A O 1
ATOM 1893 N N . ASP A 1 243 ? -15.197 -15.666 -45.112 1.00 84.88 243 ASP A N 1
ATOM 1894 C CA . ASP A 1 243 ? -15.413 -15.928 -46.539 1.00 84.88 243 ASP A CA 1
ATOM 1895 C C . ASP A 1 243 ? -14.290 -15.319 -47.404 1.00 84.88 243 ASP A C 1
ATOM 1897 O O . ASP A 1 243 ? -13.762 -15.996 -48.292 1.00 84.88 243 ASP A O 1
ATOM 1901 N N . LEU A 1 244 ? -13.843 -14.089 -47.121 1.00 84.31 244 LEU A N 1
ATOM 1902 C CA . LEU A 1 244 ? -12.674 -13.489 -47.780 1.00 84.31 244 LEU A CA 1
ATOM 1903 C C . LEU A 1 244 ? -11.383 -14.280 -47.492 1.00 84.31 244 LEU A C 1
ATOM 1905 O O . LEU A 1 244 ? -10.672 -14.674 -48.425 1.00 84.31 244 LEU A O 1
ATOM 1909 N N . LYS A 1 245 ? -11.102 -14.580 -46.217 1.00 82.12 245 LYS A N 1
ATOM 1910 C CA . LYS A 1 245 ? -9.921 -15.358 -45.794 1.00 82.12 245 LYS A CA 1
ATOM 1911 C C . LYS A 1 245 ? -9.851 -16.741 -46.433 1.00 82.12 245 LYS A C 1
ATOM 1913 O O . LYS A 1 245 ? -8.756 -17.170 -46.783 1.00 82.12 245 LYS A O 1
ATOM 1918 N N . SER A 1 246 ? -10.981 -17.413 -46.658 1.00 82.56 246 SER A N 1
ATOM 1919 C CA . SER A 1 246 ? -11.009 -18.737 -47.304 1.00 82.56 246 SER A CA 1
ATOM 1920 C C . SER A 1 246 ? -10.404 -18.761 -48.721 1.00 82.56 246 SER A C 1
ATOM 1922 O O . SER A 1 246 ? -9.994 -19.821 -49.191 1.00 82.56 246 SER A O 1
ATOM 1924 N N . VAL A 1 247 ? -10.311 -17.600 -49.386 1.00 84.38 247 VAL A N 1
ATOM 1925 C CA . VAL A 1 247 ? -9.741 -17.436 -50.738 1.00 84.38 247 VAL A CA 1
ATOM 1926 C C . VAL A 1 247 ? -8.358 -16.766 -50.715 1.00 84.38 247 VAL A C 1
ATOM 1928 O O . VAL A 1 247 ? -7.546 -17.016 -51.606 1.00 84.38 247 VAL A O 1
ATOM 1931 N N . CYS A 1 248 ? -8.079 -15.929 -49.711 1.00 83.25 248 CYS A N 1
ATOM 1932 C CA . CYS A 1 248 ? -6.850 -15.128 -49.617 1.00 83.25 248 CYS A CA 1
ATOM 1933 C C . CYS A 1 248 ? -5.785 -15.662 -48.642 1.00 83.25 248 CYS A C 1
ATOM 1935 O O . CYS A 1 248 ? -4.603 -15.399 -48.832 1.00 83.25 248 CYS A O 1
ATOM 1937 N N . CYS A 1 249 ? -6.192 -16.385 -47.597 1.00 77.19 249 CYS A N 1
ATOM 1938 C CA . CYS A 1 249 ? -5.402 -16.633 -46.386 1.00 77.19 249 CYS A CA 1
ATOM 1939 C C . CYS A 1 249 ? -5.420 -18.114 -45.966 1.00 77.19 249 CYS A C 1
ATOM 1941 O O . CYS A 1 249 ? -5.556 -18.444 -44.788 1.00 77.19 249 CYS A O 1
ATOM 1943 N N . THR A 1 250 ? -5.322 -19.042 -46.922 1.00 67.25 250 THR A N 1
ATOM 1944 C CA . THR A 1 250 ? -5.342 -20.485 -46.627 1.00 67.25 250 THR A CA 1
ATOM 1945 C C . THR A 1 250 ? -4.154 -20.883 -45.746 1.00 67.25 250 THR A C 1
ATOM 1947 O O . THR A 1 250 ? -3.025 -20.958 -46.230 1.00 67.25 250 THR A O 1
ATOM 1950 N N . ASN A 1 251 ? -4.428 -21.167 -44.468 1.00 60.41 251 ASN A N 1
ATOM 1951 C CA . ASN A 1 251 ? -3.454 -21.493 -43.417 1.00 60.41 251 ASN A CA 1
ATOM 1952 C C . ASN A 1 251 ? -2.417 -20.382 -43.135 1.00 60.41 251 ASN A C 1
ATOM 1954 O O . ASN A 1 251 ? -1.302 -20.686 -42.714 1.00 60.41 251 ASN A O 1
ATOM 1958 N N . ALA A 1 252 ? -2.771 -19.114 -43.366 1.00 59.84 252 ALA A N 1
ATOM 1959 C CA . ALA A 1 252 ? -1.900 -17.964 -43.129 1.00 59.84 252 ALA A CA 1
ATOM 1960 C C . ALA A 1 252 ? -2.593 -16.904 -42.261 1.00 59.84 252 ALA A C 1
ATOM 1962 O O . ALA A 1 252 ? -3.777 -16.620 -42.450 1.00 59.84 252 ALA A O 1
ATOM 1963 N N . SER A 1 253 ? -1.831 -16.283 -41.357 1.00 68.38 253 SER A N 1
ATOM 1964 C CA . SER A 1 253 ? -2.291 -15.125 -40.586 1.00 68.38 253 SER A CA 1
ATOM 1965 C C . SER A 1 253 ? -2.557 -13.940 -41.516 1.00 68.38 253 SER A C 1
ATOM 1967 O O . SER A 1 253 ? -1.795 -13.711 -42.462 1.00 68.38 253 SER A O 1
ATOM 1969 N N . THR A 1 254 ? -3.584 -13.135 -41.243 1.00 72.44 254 THR A N 1
ATOM 1970 C CA . THR A 1 254 ? -3.917 -11.971 -42.085 1.00 72.44 254 THR A CA 1
ATOM 1971 C C . THR A 1 254 ? -2.925 -10.820 -41.947 1.00 72.44 254 THR A C 1
ATOM 1973 O O . THR A 1 254 ? -2.856 -9.964 -42.829 1.00 72.44 254 THR A O 1
ATOM 1976 N N . GLN A 1 255 ? -2.050 -10.854 -40.936 1.00 71.19 255 GLN A N 1
ATOM 1977 C CA . GLN A 1 255 ? -0.813 -10.069 -40.952 1.00 71.19 255 GLN A CA 1
ATOM 1978 C C . GLN A 1 255 ? 0.055 -10.362 -42.185 1.00 71.19 255 GLN A C 1
ATOM 1980 O O . GLN A 1 255 ? 0.588 -9.437 -42.793 1.00 71.19 255 GLN A O 1
ATOM 1985 N N . THR A 1 256 ? 0.168 -11.641 -42.558 1.00 73.00 256 THR A N 1
ATOM 1986 C CA . THR A 1 256 ? 1.020 -12.137 -43.654 1.00 73.00 256 THR A CA 1
ATOM 1987 C C . THR A 1 256 ? 0.314 -12.222 -45.010 1.00 73.00 256 THR A C 1
ATOM 1989 O O . THR A 1 256 ? 0.962 -12.503 -46.017 1.00 73.00 256 THR A O 1
ATOM 1992 N N . CYS A 1 257 ? -0.998 -11.973 -45.067 1.00 77.56 257 CYS A N 1
ATOM 1993 C CA . CYS A 1 257 ? -1.748 -11.993 -46.320 1.00 77.56 257 CYS A CA 1
ATOM 1994 C C . CYS A 1 257 ? -1.493 -10.729 -47.149 1.00 77.56 257 CYS A C 1
ATOM 1996 O O . CYS A 1 257 ? -1.909 -9.629 -46.784 1.00 77.56 257 CYS A O 1
ATOM 1998 N N . ASP A 1 258 ? -0.863 -10.901 -48.311 1.00 80.56 258 ASP A N 1
ATOM 1999 C CA . ASP A 1 258 ? -0.740 -9.844 -49.313 1.00 80.56 258 ASP A CA 1
ATOM 2000 C C . ASP A 1 258 ? -1.958 -9.861 -50.248 1.00 80.56 258 ASP A C 1
ATOM 2002 O O . ASP A 1 258 ? -1.929 -10.439 -51.335 1.00 80.56 258 ASP A O 1
ATOM 2006 N N . PHE A 1 259 ? -3.064 -9.264 -49.803 1.00 81.38 259 PHE A N 1
ATOM 2007 C CA . PHE A 1 259 ? -4.294 -9.127 -50.588 1.00 81.38 259 PHE A CA 1
ATOM 2008 C C . PHE A 1 259 ? -4.081 -8.294 -51.868 1.00 81.38 259 PHE A C 1
ATOM 2010 O O . PHE A 1 259 ? -4.749 -8.536 -52.874 1.00 81.38 259 PHE A O 1
ATOM 2017 N N . PHE A 1 260 ? -3.135 -7.348 -51.851 1.00 80.44 260 PHE A N 1
ATOM 2018 C CA . PHE A 1 260 ? -2.806 -6.465 -52.971 1.00 80.44 260 PHE A CA 1
ATOM 2019 C C . PHE A 1 260 ? -2.138 -7.213 -54.138 1.00 80.44 260 PHE A C 1
ATOM 2021 O O . PHE A 1 260 ? -2.582 -7.044 -55.277 1.00 80.44 260 PHE A O 1
ATOM 2028 N N . ASN A 1 261 ? -1.126 -8.050 -53.858 1.00 79.81 261 ASN A N 1
ATOM 2029 C CA . ASN A 1 261 ? -0.388 -8.856 -54.854 1.00 79.81 261 ASN A CA 1
ATOM 2030 C C . ASN A 1 261 ? -0.913 -10.295 -55.031 1.00 79.81 261 ASN A C 1
ATOM 2032 O O . ASN A 1 261 ? -0.354 -11.070 -55.812 1.00 79.81 261 ASN A O 1
ATOM 2036 N N . SER A 1 262 ? -1.955 -10.686 -54.297 1.00 78.00 262 SER A N 1
ATOM 2037 C CA . SER A 1 262 ? -2.542 -12.026 -54.384 1.00 78.00 262 SER A CA 1
ATOM 2038 C C . SER A 1 262 ? -3.100 -12.367 -55.769 1.00 78.00 262 SER A C 1
ATOM 2040 O O . SER A 1 262 ? -3.342 -11.513 -56.622 1.00 78.00 262 SER A O 1
ATOM 2042 N N . ASN A 1 263 ? -3.364 -13.661 -55.979 1.00 82.00 263 ASN A N 1
ATOM 2043 C CA . ASN A 1 263 ? -4.025 -14.147 -57.188 1.00 82.00 263 ASN A CA 1
ATOM 2044 C C . ASN A 1 263 ? -5.362 -13.417 -57.446 1.00 82.00 263 ASN A C 1
ATOM 2046 O O . ASN A 1 263 ? -6.044 -12.981 -56.515 1.00 82.00 263 ASN A O 1
ATOM 2050 N N . THR A 1 264 ? -5.769 -13.343 -58.716 1.00 82.12 264 THR A N 1
ATOM 2051 C CA . THR A 1 264 ? -6.938 -12.566 -59.160 1.00 82.12 264 THR A CA 1
ATOM 2052 C C . THR A 1 264 ? -8.230 -12.915 -58.416 1.00 82.12 264 THR A C 1
ATOM 2054 O O . THR A 1 264 ? -9.025 -12.020 -58.160 1.00 82.12 264 THR A O 1
ATOM 2057 N N . ALA A 1 265 ? -8.445 -14.176 -58.017 1.00 86.25 265 ALA A N 1
ATOM 2058 C CA . ALA A 1 265 ? -9.659 -14.567 -57.299 1.00 86.25 265 ALA A CA 1
ATOM 2059 C C . ALA A 1 265 ? -9.705 -13.982 -55.877 1.00 86.25 265 ALA A C 1
ATOM 2061 O O . ALA A 1 265 ? -10.748 -13.476 -55.466 1.00 86.25 265 ALA A O 1
ATOM 2062 N N . CYS A 1 266 ? -8.578 -13.984 -55.157 1.00 87.12 266 CYS A N 1
ATOM 2063 C CA . CYS A 1 266 ? -8.465 -13.263 -53.889 1.00 87.12 266 CYS A CA 1
ATOM 2064 C C . CYS A 1 266 ? -8.607 -11.751 -54.103 1.00 87.12 266 CYS A C 1
ATOM 2066 O O . CYS A 1 266 ? -9.445 -11.125 -53.459 1.00 87.12 266 CYS A O 1
ATOM 2068 N N . ARG A 1 267 ? -7.853 -11.167 -55.045 1.00 83.31 267 ARG A N 1
ATOM 2069 C CA . ARG A 1 267 ? -7.829 -9.712 -55.249 1.00 83.31 267 ARG A CA 1
ATOM 2070 C C . ARG A 1 267 ? -9.201 -9.140 -55.630 1.00 83.31 267 ARG A C 1
ATOM 2072 O O . ARG A 1 267 ? -9.623 -8.138 -55.064 1.00 83.31 267 ARG A O 1
ATOM 2079 N N . THR A 1 268 ? -9.947 -9.811 -56.512 1.00 84.19 268 THR A N 1
ATOM 2080 C CA . THR A 1 268 ? -11.337 -9.439 -56.837 1.00 84.19 268 THR A CA 1
ATOM 2081 C C . THR A 1 268 ? -12.263 -9.557 -55.623 1.00 84.19 268 THR A C 1
ATOM 2083 O O . THR A 1 268 ? -13.162 -8.736 -55.458 1.00 84.19 268 THR A O 1
ATOM 2086 N N . LYS A 1 269 ? -12.059 -10.553 -54.752 1.00 87.56 269 LYS A N 1
ATOM 2087 C CA . LYS A 1 269 ? -12.862 -10.719 -53.534 1.00 87.56 269 LYS A CA 1
ATOM 2088 C C . LYS A 1 269 ? -12.548 -9.646 -52.485 1.00 87.56 269 LYS A C 1
ATOM 2090 O O . LYS A 1 269 ? -13.469 -9.160 -51.839 1.00 87.56 269 LYS A O 1
ATOM 2095 N N . ALA A 1 270 ? -11.284 -9.246 -52.372 1.00 84.25 270 ALA A N 1
ATOM 2096 C CA . ALA A 1 270 ? -10.811 -8.179 -51.495 1.00 84.25 270 ALA A CA 1
ATOM 2097 C C . ALA A 1 270 ? -11.336 -6.793 -51.918 1.00 84.25 270 ALA A C 1
ATOM 2099 O O . ALA A 1 270 ? -11.923 -6.098 -51.091 1.00 84.25 270 ALA A O 1
ATOM 2100 N N . ASP A 1 271 ? -11.236 -6.439 -53.208 1.00 79.31 271 ASP A N 1
ATOM 2101 C CA . ASP A 1 271 ? -11.815 -5.200 -53.757 1.00 79.31 271 ASP A CA 1
ATOM 2102 C C . ASP A 1 271 ? -13.335 -5.132 -53.475 1.00 79.31 271 ASP A C 1
ATOM 2104 O O . ASP A 1 271 ? -13.842 -4.130 -52.971 1.00 79.31 271 ASP A O 1
ATOM 2108 N N . ASN A 1 272 ? -14.065 -6.230 -53.724 1.00 82.12 272 ASN A N 1
ATOM 2109 C CA . ASN A 1 272 ? -15.508 -6.320 -53.460 1.00 82.12 272 ASN A CA 1
ATOM 2110 C C . ASN A 1 272 ? -15.864 -6.239 -51.961 1.00 82.12 272 ASN A C 1
ATOM 2112 O O . ASN A 1 272 ? -16.941 -5.749 -51.613 1.00 82.12 272 ASN A O 1
ATOM 2116 N N . ALA A 1 273 ? -14.993 -6.726 -51.073 1.00 82.00 273 ALA A N 1
ATOM 2117 C CA . ALA A 1 273 ? -15.193 -6.677 -49.627 1.00 82.00 273 ALA A CA 1
ATOM 2118 C C . ALA A 1 273 ? -15.037 -5.246 -49.093 1.00 82.00 273 ALA A C 1
ATOM 2120 O O . ALA A 1 273 ? -15.982 -4.721 -48.507 1.00 82.00 273 ALA A O 1
ATOM 2121 N N . ILE A 1 274 ? -13.910 -4.585 -49.394 1.00 75.62 274 ILE A N 1
ATOM 2122 C CA . ILE A 1 274 ? -13.662 -3.163 -49.078 1.00 75.62 274 ILE A CA 1
ATOM 2123 C C . ILE A 1 274 ? -14.838 -2.297 -49.548 1.00 75.62 274 ILE A C 1
ATOM 2125 O O . ILE A 1 274 ? -15.342 -1.454 -48.801 1.00 75.62 274 ILE A O 1
ATOM 2129 N N . ALA A 1 275 ? -15.318 -2.555 -50.767 1.00 69.94 275 ALA A N 1
ATOM 2130 C CA . ALA A 1 275 ? -16.471 -1.875 -51.329 1.00 69.94 275 ALA A CA 1
ATOM 2131 C C . ALA A 1 275 ? -17.746 -2.081 -50.500 1.00 69.94 275 ALA A C 1
ATOM 2133 O O . ALA A 1 275 ? -18.369 -1.103 -50.091 1.00 69.94 275 ALA A O 1
ATOM 2134 N N . THR A 1 276 ? -18.138 -3.332 -50.249 1.00 73.56 276 THR A N 1
ATOM 2135 C CA . THR A 1 276 ? -19.423 -3.670 -49.607 1.00 73.56 276 THR A CA 1
ATOM 2136 C C . THR A 1 276 ? -19.462 -3.287 -48.124 1.00 73.56 276 THR A C 1
ATOM 2138 O O . THR A 1 276 ? -20.532 -3.007 -47.591 1.00 73.56 276 THR A O 1
ATOM 2141 N N . TRP A 1 277 ? -18.310 -3.288 -47.449 1.00 77.00 277 TRP A N 1
ATOM 2142 C CA . TRP A 1 277 ? -18.194 -2.961 -46.025 1.00 77.00 277 TRP A CA 1
ATOM 2143 C C . TRP A 1 277 ? -18.172 -1.453 -45.766 1.00 77.00 277 TRP A C 1
ATOM 2145 O O . TRP A 1 277 ? -18.717 -1.006 -44.765 1.00 77.00 277 TRP A O 1
ATOM 2155 N N . SER A 1 278 ? -17.595 -0.658 -46.674 1.00 65.88 278 SER A N 1
ATOM 2156 C CA . SER A 1 278 ? -17.581 0.807 -46.544 1.00 65.88 278 SER A CA 1
ATOM 2157 C C . SER A 1 278 ? -18.805 1.503 -47.143 1.00 65.88 278 SER A C 1
ATOM 2159 O O . SER A 1 278 ? -19.213 2.555 -46.646 1.00 65.88 278 SER A O 1
ATOM 2161 N N . ASN A 1 279 ? -19.390 0.936 -48.209 1.00 58.44 279 ASN A N 1
ATOM 2162 C CA . ASN A 1 279 ? -20.654 1.344 -48.844 1.00 58.44 279 ASN A CA 1
ATOM 2163 C C . ASN A 1 279 ? -20.821 2.856 -49.131 1.00 58.44 279 ASN A C 1
ATOM 2165 O O . ASN A 1 279 ? -21.937 3.350 -49.321 1.00 58.44 279 ASN A O 1
ATOM 2169 N N . TYR A 1 280 ? -19.706 3.591 -49.188 1.00 56.22 280 TYR A N 1
ATOM 2170 C CA . TYR A 1 280 ? -19.604 5.036 -49.483 1.00 56.22 280 TYR A CA 1
ATOM 2171 C C . TYR A 1 280 ? -20.322 5.893 -48.436 1.00 56.22 280 TYR A C 1
ATOM 2173 O O . TYR A 1 280 ? -20.680 7.046 -48.675 1.00 56.22 280 TYR A O 1
ATOM 2181 N N . GLN A 1 281 ? -20.506 5.297 -47.256 1.00 57.50 281 GLN A N 1
ATOM 2182 C CA . GLN A 1 281 ? -21.082 5.892 -46.063 1.00 57.50 281 GLN A CA 1
ATOM 2183 C C . GLN A 1 281 ? -20.215 5.550 -44.832 1.00 57.50 281 GLN A C 1
ATOM 2185 O O . GLN A 1 281 ? -20.726 5.252 -43.758 1.00 57.50 281 GLN A O 1
ATOM 2190 N N . ILE A 1 282 ? -18.889 5.658 -44.990 1.00 60.84 282 ILE A N 1
ATOM 2191 C CA . ILE A 1 282 ? -17.943 5.983 -43.907 1.00 60.84 282 ILE A CA 1
ATOM 2192 C C . ILE A 1 282 ? -17.198 7.267 -44.306 1.00 60.84 282 ILE A C 1
ATOM 2194 O O . ILE A 1 282 ? -16.889 7.450 -45.485 1.00 60.84 282 ILE A O 1
ATOM 2198 N N . ASP A 1 283 ? -16.946 8.181 -43.365 1.00 65.00 283 ASP A N 1
ATOM 2199 C CA . ASP A 1 283 ? -15.964 9.242 -43.599 1.00 65.00 283 ASP A CA 1
ATOM 2200 C C . ASP A 1 283 ? -14.565 8.624 -43.486 1.00 65.00 283 ASP A C 1
ATOM 2202 O O . ASP A 1 283 ? -14.063 8.371 -42.393 1.00 65.00 283 ASP A O 1
ATOM 2206 N N . ASN A 1 284 ? -13.948 8.351 -44.635 1.00 66.94 284 ASN A N 1
ATOM 2207 C CA . ASN A 1 284 ? -12.620 7.741 -44.712 1.00 66.94 284 ASN A CA 1
ATOM 2208 C C . ASN A 1 284 ? -11.502 8.609 -44.113 1.00 66.94 284 ASN A C 1
ATOM 2210 O O . ASN A 1 284 ? -10.377 8.138 -43.966 1.00 66.94 284 ASN A O 1
ATOM 2214 N N . THR A 1 285 ? -11.778 9.873 -43.803 1.00 68.31 285 THR A N 1
ATOM 2215 C CA . THR A 1 285 ? -10.790 10.813 -43.276 1.00 68.31 285 THR A CA 1
ATOM 2216 C C . THR A 1 285 ? -10.831 10.876 -41.751 1.00 68.31 285 THR A C 1
ATOM 2218 O O . THR A 1 285 ? -9.803 11.127 -41.137 1.00 68.31 285 THR A O 1
ATOM 2221 N N . ASN A 1 286 ? -11.981 10.606 -41.132 1.00 70.69 286 ASN A N 1
ATOM 2222 C CA . ASN A 1 286 ? -12.115 10.357 -39.701 1.00 70.69 286 ASN A CA 1
ATOM 2223 C C . ASN A 1 286 ? -13.364 9.501 -39.469 1.00 70.69 286 ASN A C 1
ATOM 2225 O O . ASN A 1 286 ? -14.484 10.017 -39.477 1.00 70.69 286 ASN A O 1
ATOM 2229 N N . ILE A 1 287 ? -13.191 8.200 -39.224 1.00 73.06 287 ILE A N 1
ATOM 2230 C CA . ILE A 1 287 ? -14.327 7.271 -39.137 1.00 73.06 287 ILE A CA 1
ATOM 2231 C C . ILE A 1 287 ? -15.317 7.591 -38.009 1.00 73.06 287 ILE A C 1
ATOM 2233 O O . ILE A 1 287 ? -16.461 7.153 -38.089 1.00 73.06 287 ILE A O 1
ATOM 2237 N N . ASN A 1 288 ? -14.950 8.387 -36.998 1.00 66.69 288 ASN A N 1
ATOM 2238 C CA . ASN A 1 288 ? -15.874 8.785 -35.928 1.00 66.69 288 ASN A CA 1
ATOM 2239 C C . ASN A 1 288 ? -16.635 10.084 -36.219 1.00 66.69 288 ASN A C 1
ATOM 2241 O O . ASN A 1 288 ? -17.546 10.430 -35.463 1.00 66.69 288 ASN A O 1
ATOM 2245 N N . GLU A 1 289 ? -16.326 10.786 -37.309 1.00 61.22 289 GLU A N 1
ATOM 2246 C CA . GLU A 1 289 ? -17.114 11.936 -37.743 1.00 61.22 289 GLU A CA 1
ATOM 2247 C C . GLU A 1 289 ? -18.392 11.491 -38.474 1.00 61.22 289 GLU A C 1
ATOM 2249 O O . GLU A 1 289 ? -18.422 10.543 -39.266 1.00 61.22 289 GLU A O 1
ATOM 2254 N N . ASP A 1 290 ? -19.485 12.205 -38.198 1.00 51.75 290 ASP A N 1
ATOM 2255 C CA . ASP A 1 290 ? -20.791 11.991 -38.838 1.00 51.75 290 ASP A CA 1
ATOM 2256 C C . ASP A 1 290 ? -20.919 12.780 -40.158 1.00 51.75 290 ASP A C 1
ATOM 2258 O O . ASP A 1 290 ? -21.991 12.832 -40.761 1.00 51.75 290 ASP A O 1
ATOM 2262 N N . CYS A 1 291 ? -19.855 13.456 -40.603 1.00 49.59 291 CYS A N 1
ATOM 2263 C CA . CYS A 1 291 ? -19.940 14.524 -41.593 1.00 49.59 291 CYS A CA 1
ATOM 2264 C C . CYS A 1 291 ? -19.539 14.099 -43.017 1.00 49.59 291 CYS A C 1
ATOM 2266 O O . CYS A 1 291 ? -18.438 14.353 -43.491 1.00 49.59 291 CYS A O 1
ATOM 2268 N N . TYR A 1 292 ? -20.485 13.507 -43.738 1.00 45.56 292 TYR A N 1
ATOM 2269 C CA . TYR A 1 292 ? -20.228 12.868 -45.030 1.00 45.56 292 TYR A CA 1
ATOM 2270 C C . TYR A 1 292 ? -19.750 13.785 -46.163 1.00 45.56 292 TYR A C 1
ATOM 2272 O O . TYR A 1 292 ? -20.490 14.656 -46.629 1.00 45.56 292 TYR A O 1
ATOM 2280 N N . ARG A 1 293 ? -18.562 13.480 -46.714 1.00 41.56 293 ARG A N 1
ATOM 2281 C CA . ARG A 1 293 ? -18.061 14.048 -47.977 1.00 41.56 293 ARG A CA 1
ATOM 2282 C C . ARG A 1 293 ? -18.085 13.082 -49.153 1.00 41.56 293 ARG A C 1
ATOM 2284 O O . ARG A 1 293 ? -17.463 12.028 -49.152 1.00 41.56 293 ARG A O 1
ATOM 2291 N N . ASN A 1 294 ? -18.699 13.553 -50.232 1.00 41.81 294 ASN A N 1
ATOM 2292 C CA . ASN A 1 294 ? -18.742 12.905 -51.538 1.00 41.81 294 ASN A CA 1
ATOM 2293 C C . ASN A 1 294 ? -17.410 13.122 -52.309 1.00 41.81 294 ASN A C 1
ATOM 2295 O O . ASN A 1 294 ? -17.322 13.967 -53.202 1.00 41.81 294 ASN A O 1
ATOM 2299 N N . GLN A 1 295 ? -16.333 12.433 -51.905 1.00 46.06 295 GLN A N 1
ATOM 2300 C CA . GLN A 1 295 ? -14.947 12.685 -52.352 1.00 46.06 295 GLN A CA 1
ATOM 2301 C C . GLN A 1 295 ? -14.551 12.034 -53.704 1.00 46.06 295 GLN A C 1
ATOM 2303 O O . GLN A 1 295 ? -13.554 11.317 -53.799 1.00 46.06 295 GLN A O 1
ATOM 2308 N N . ALA A 1 296 ? -15.251 12.360 -54.795 1.00 37.72 296 ALA A N 1
ATOM 2309 C CA . ALA A 1 296 ? -14.911 11.863 -56.143 1.00 37.72 296 ALA A CA 1
ATOM 2310 C C . ALA A 1 296 ? -13.475 12.214 -56.619 1.00 37.72 296 ALA A C 1
ATOM 2312 O O . ALA A 1 296 ? -12.881 11.492 -57.419 1.00 37.72 296 ALA A O 1
ATOM 2313 N N . ALA A 1 297 ? -12.885 13.307 -56.115 1.00 43.84 297 ALA A N 1
ATOM 2314 C CA . ALA A 1 297 ? -11.498 13.672 -56.421 1.00 43.84 297 ALA A CA 1
ATOM 2315 C C . ALA A 1 297 ? -10.486 12.660 -55.846 1.00 43.84 297 ALA A C 1
ATOM 2317 O O . ALA A 1 297 ? -9.590 12.211 -56.553 1.00 43.84 297 ALA A O 1
ATOM 2318 N N . TRP A 1 298 ? -10.668 12.244 -54.590 1.00 48.41 298 TRP A N 1
ATOM 2319 C CA . TRP A 1 298 ? -9.732 11.368 -53.876 1.00 48.41 298 TRP A CA 1
ATOM 2320 C C . TRP A 1 298 ? -9.834 9.907 -54.330 1.00 48.41 298 TRP A C 1
ATOM 2322 O O . TRP A 1 298 ? -8.821 9.212 -54.389 1.00 48.41 298 TRP A O 1
ATOM 2332 N N . GLN A 1 299 ? -11.020 9.474 -54.778 1.00 47.66 299 GLN A N 1
ATOM 2333 C CA . GLN A 1 299 ? -11.186 8.201 -55.490 1.00 47.66 299 GLN A CA 1
ATOM 2334 C C . GLN A 1 299 ? -10.277 8.089 -56.722 1.00 47.66 299 GLN A C 1
ATOM 2336 O O . GLN A 1 299 ? -9.828 6.990 -57.040 1.00 47.66 299 GLN A O 1
ATOM 2341 N N . THR A 1 300 ? -9.983 9.199 -57.411 1.00 49.78 300 THR A N 1
ATOM 2342 C CA . THR A 1 300 ? -9.072 9.183 -58.567 1.00 49.78 300 THR A CA 1
ATOM 2343 C C . THR A 1 300 ? -7.653 8.842 -58.111 1.00 49.78 300 THR A C 1
ATOM 2345 O O . THR A 1 300 ? -7.067 7.898 -58.639 1.00 49.78 300 THR A O 1
ATOM 2348 N N . SER A 1 301 ? -7.158 9.510 -57.064 1.00 50.91 301 SER A N 1
ATOM 2349 C CA . SER A 1 301 ? -5.832 9.262 -56.486 1.00 50.91 301 SER A CA 1
ATOM 2350 C C . SER A 1 301 ? -5.676 7.830 -55.967 1.00 50.91 301 SER A C 1
ATOM 2352 O O . SER A 1 301 ? -4.754 7.126 -56.369 1.00 50.91 301 SER A O 1
ATOM 2354 N N . PHE A 1 302 ? -6.607 7.340 -55.140 1.00 54.66 302 PHE A N 1
ATOM 2355 C CA . PHE A 1 302 ? -6.521 5.980 -54.588 1.00 54.66 302 PHE A CA 1
ATOM 2356 C C . PHE A 1 302 ? -6.615 4.898 -55.673 1.00 54.66 302 PHE A C 1
ATOM 2358 O O . PHE A 1 302 ? -5.872 3.915 -55.643 1.00 54.66 302 PHE A O 1
ATOM 2365 N N . LYS A 1 303 ? -7.433 5.114 -56.709 1.00 60.56 303 LYS A N 1
ATOM 2366 C CA . LYS A 1 303 ? -7.512 4.215 -57.867 1.00 60.56 303 LYS A CA 1
ATOM 2367 C C . LYS A 1 303 ? -6.247 4.252 -58.733 1.00 60.56 303 LYS A C 1
ATOM 2369 O O . LYS A 1 303 ? -5.857 3.208 -59.251 1.00 60.56 303 LYS A O 1
ATOM 2374 N N . GLN A 1 304 ? -5.585 5.406 -58.856 1.00 60.12 304 GLN A N 1
ATOM 2375 C CA . GLN A 1 304 ? -4.266 5.536 -59.493 1.00 60.12 304 GLN A CA 1
ATOM 2376 C C . GLN A 1 304 ? -3.154 4.855 -58.679 1.00 60.12 304 GLN A C 1
ATOM 2378 O O . GLN A 1 304 ? -2.280 4.235 -59.274 1.00 60.12 304 GLN A O 1
ATOM 2383 N N . LEU A 1 305 ? -3.236 4.861 -57.343 1.00 56.88 305 LEU A N 1
ATOM 2384 C CA . LEU A 1 305 ? -2.373 4.069 -56.450 1.00 56.88 305 LEU A CA 1
ATOM 2385 C C . LEU A 1 305 ? -2.638 2.547 -56.527 1.00 56.88 305 LEU A C 1
ATOM 2387 O O . LEU A 1 305 ? -1.994 1.762 -55.834 1.00 56.88 305 LEU A O 1
ATOM 2391 N N . GLY A 1 306 ? -3.600 2.097 -57.341 1.00 60.09 306 GLY A N 1
ATOM 2392 C CA . GLY A 1 306 ? -3.996 0.689 -57.441 1.00 60.09 306 GLY A CA 1
ATOM 2393 C C . GLY A 1 306 ? -4.868 0.195 -56.279 1.00 60.09 306 GLY A C 1
ATOM 2394 O O . GLY A 1 306 ? -5.173 -1.000 -56.212 1.00 60.09 306 GLY A O 1
ATOM 2395 N N . ILE A 1 307 ? -5.308 1.085 -55.383 1.00 55.81 307 ILE A N 1
ATOM 2396 C CA . ILE A 1 307 ? -6.250 0.795 -54.295 1.00 55.81 307 ILE A CA 1
ATOM 2397 C C . ILE A 1 307 ? -7.669 0.952 -54.848 1.00 55.81 307 ILE A C 1
ATOM 2399 O O . ILE A 1 307 ? -8.257 2.032 -54.872 1.00 55.81 307 ILE A O 1
ATOM 2403 N N . ASN A 1 308 ? -8.234 -0.157 -55.324 1.00 53.31 308 ASN A N 1
ATOM 2404 C CA . ASN A 1 308 ? -9.567 -0.191 -55.922 1.00 53.31 308 ASN A CA 1
ATOM 2405 C C . ASN A 1 308 ? -10.674 -0.267 -54.850 1.00 53.31 308 ASN A C 1
ATOM 2407 O O . ASN A 1 308 ? -11.453 -1.217 -54.797 1.00 53.31 308 ASN A O 1
ATOM 2411 N N . ALA A 1 309 ? -10.746 0.764 -54.006 1.00 45.91 309 ALA A N 1
ATOM 2412 C CA . ALA A 1 309 ? -11.878 1.026 -53.121 1.00 45.91 309 ALA A CA 1
ATOM 2413 C C . ALA A 1 309 ? -13.079 1.569 -53.933 1.00 45.91 309 ALA A C 1
ATOM 2415 O O . ALA A 1 309 ? -13.437 2.744 -53.850 1.00 45.91 309 ALA A O 1
ATOM 2416 N N . ALA A 1 310 ? -13.661 0.711 -54.779 1.00 42.47 310 ALA A N 1
ATOM 2417 C CA . ALA A 1 310 ? -14.961 0.930 -55.431 1.00 42.47 310 ALA A CA 1
ATOM 2418 C C . ALA A 1 310 ? -16.089 0.947 -54.377 1.00 42.47 310 ALA A C 1
ATOM 2420 O O . ALA A 1 310 ? -15.853 0.537 -53.246 1.00 42.47 310 ALA A O 1
ATOM 2421 N N . VAL A 1 311 ? -17.342 1.347 -54.614 1.00 37.88 311 VAL A N 1
ATOM 2422 C CA . VAL A 1 311 ? -18.133 1.895 -55.750 1.00 37.88 311 VAL A CA 1
ATOM 2423 C C . VAL A 1 311 ? -18.281 3.436 -55.447 1.00 37.88 311 VAL A C 1
ATOM 2425 O O . VAL A 1 311 ? -17.601 3.930 -54.557 1.00 37.88 311 VAL A O 1
ATOM 2428 N N . ASP A 1 312 ? -18.955 4.395 -56.097 1.00 29.23 312 ASP A N 1
ATOM 2429 C CA . ASP A 1 312 ? -19.935 4.518 -57.182 1.00 29.23 312 ASP A CA 1
ATOM 2430 C C . ASP A 1 312 ? -21.454 4.436 -56.797 1.00 29.23 312 ASP A C 1
ATOM 2432 O O . ASP A 1 312 ? -22.274 4.183 -57.680 1.00 29.23 312 ASP A O 1
ATOM 2436 N N . ASN A 1 313 ? -21.884 4.694 -55.534 1.00 27.64 313 ASN A N 1
ATOM 2437 C CA . ASN A 1 313 ? -23.329 4.864 -55.191 1.00 27.64 313 ASN A CA 1
ATOM 2438 C C . ASN A 1 313 ? -23.764 6.332 -54.951 1.00 27.64 313 ASN A C 1
ATOM 2440 O O . ASN A 1 313 ? -23.699 6.879 -53.850 1.00 27.64 313 ASN A O 1
ATOM 2444 N N . TYR A 1 314 ? -24.227 6.960 -56.029 1.00 25.91 314 TYR A N 1
ATOM 2445 C CA . TYR A 1 314 ? -24.583 8.374 -56.159 1.00 25.91 314 TYR A CA 1
ATOM 2446 C C . TYR A 1 314 ? -26.011 8.699 -55.683 1.00 25.91 314 TYR A C 1
ATOM 2448 O O . TYR A 1 314 ? -26.937 7.949 -55.984 1.00 25.91 314 TYR A O 1
ATOM 2456 N N . ASN A 1 315 ? -26.222 9.898 -55.109 1.00 26.19 315 ASN A N 1
ATOM 2457 C CA . ASN A 1 315 ? -27.082 10.961 -55.693 1.00 26.19 315 ASN A CA 1
ATOM 2458 C C . ASN A 1 315 ? -27.366 12.131 -54.717 1.00 26.19 315 ASN A C 1
ATOM 2460 O O . ASN A 1 315 ? -28.501 12.367 -54.308 1.00 26.19 315 ASN A O 1
ATOM 2464 N N . SER A 1 316 ? -26.343 12.929 -54.399 1.00 28.06 316 SER A N 1
ATOM 2465 C CA . SER A 1 316 ? -26.528 14.291 -53.870 1.00 28.06 316 SER A CA 1
ATOM 2466 C C . SER A 1 316 ? -25.711 15.260 -54.724 1.00 28.06 316 SER A C 1
ATOM 2468 O O . SER A 1 316 ? -24.522 15.036 -54.944 1.00 28.06 316 SER A O 1
ATOM 2470 N N . THR A 1 317 ? -26.361 16.293 -55.264 1.00 29.00 317 THR A N 1
ATOM 2471 C CA . THR A 1 317 ? -25.871 17.075 -56.418 1.00 29.00 317 THR A CA 1
ATOM 2472 C C . THR A 1 317 ? -25.270 18.434 -56.044 1.00 29.00 317 THR A C 1
ATOM 2474 O O . THR A 1 317 ? -25.359 19.379 -56.825 1.00 29.00 317 THR A O 1
ATOM 2477 N N . ASP A 1 318 ? -24.685 18.550 -54.852 1.00 26.09 318 ASP A N 1
ATOM 2478 C CA . ASP A 1 318 ? -23.997 19.755 -54.373 1.00 26.09 318 ASP A CA 1
ATOM 2479 C C . ASP A 1 318 ? -22.642 19.346 -53.776 1.00 26.09 318 ASP A C 1
ATOM 2481 O O . ASP A 1 318 ? -22.573 18.452 -52.930 1.00 26.09 318 ASP A O 1
ATOM 2485 N N . SER A 1 319 ? -21.550 19.905 -54.299 1.00 26.69 319 SER A N 1
ATOM 2486 C CA . SER A 1 319 ? -20.218 19.285 -54.240 1.00 26.69 319 SER A CA 1
ATOM 2487 C C . SER A 1 319 ? -19.265 19.860 -53.186 1.00 26.69 319 SER A C 1
ATOM 2489 O O . SER A 1 319 ? -18.178 19.313 -53.006 1.00 26.69 319 SER A O 1
ATOM 2491 N N . PHE A 1 320 ? -19.643 20.924 -52.463 1.00 26.80 320 PHE A N 1
ATOM 2492 C CA . PHE A 1 320 ? -18.765 21.577 -51.476 1.00 26.80 320 PHE A CA 1
ATOM 2493 C C . PHE A 1 320 ? -19.509 22.165 -50.257 1.00 26.80 320 PHE A C 1
ATOM 2495 O O . PHE A 1 320 ? -19.678 23.382 -50.161 1.00 26.80 320 PHE A O 1
ATOM 2502 N N . ARG A 1 321 ? -19.870 21.332 -49.267 1.00 28.92 321 ARG A N 1
ATOM 2503 C CA . ARG A 1 321 ? -20.111 21.726 -47.853 1.00 28.92 321 ARG A CA 1
ATOM 2504 C C . ARG A 1 321 ? -20.137 20.487 -46.949 1.00 28.92 321 ARG A C 1
ATOM 2506 O O . ARG A 1 321 ? -20.700 19.477 -47.341 1.00 28.92 321 ARG A O 1
ATOM 2513 N N . GLY A 1 322 ? -19.551 20.586 -45.751 1.00 29.38 322 GLY A N 1
ATOM 2514 C CA . GLY A 1 322 ? -19.579 19.520 -44.738 1.00 29.38 322 GLY A CA 1
ATOM 2515 C C . GLY A 1 322 ? -18.271 18.741 -44.560 1.00 29.38 322 GLY A C 1
ATOM 2516 O O . GLY A 1 322 ? -18.097 17.715 -45.177 1.00 29.38 322 GLY A O 1
ATOM 2517 N N . TYR A 1 323 ? -17.337 19.232 -43.744 1.00 30.05 323 TYR A N 1
ATOM 2518 C CA . TYR A 1 323 ? -16.308 18.463 -42.986 1.00 30.05 323 TYR A CA 1
ATOM 2519 C C . TYR A 1 323 ? -16.282 19.171 -41.612 1.00 30.05 323 TYR A C 1
ATOM 2521 O O . TYR A 1 323 ? -16.434 20.404 -41.619 1.00 30.05 323 TYR A O 1
ATOM 2529 N N . PRO A 1 324 ? -16.058 18.477 -40.486 1.00 37.81 324 PRO A N 1
ATOM 2530 C CA . PRO A 1 324 ? -17.023 18.434 -39.366 1.00 37.81 324 PRO A CA 1
ATOM 2531 C C . PRO A 1 324 ? -17.937 19.671 -39.316 1.00 37.81 324 PRO A C 1
ATOM 2533 O O . PRO A 1 324 ? -17.528 20.775 -38.956 1.00 37.81 324 PRO A O 1
ATOM 2536 N N . CYS A 1 325 ? -19.183 19.498 -39.766 1.00 48.06 325 CYS A N 1
ATOM 2537 C CA . CYS A 1 325 ? -19.603 20.077 -41.050 1.00 48.06 325 CYS A CA 1
ATOM 2538 C C . CYS A 1 325 ? -19.417 21.582 -41.302 1.00 48.06 325 CYS A C 1
ATOM 2540 O O . CYS A 1 325 ? -19.369 21.996 -42.465 1.00 48.06 325 CYS A O 1
ATOM 2542 N N . PHE A 1 326 ? -19.293 22.389 -40.256 1.00 41.28 326 PHE A N 1
ATOM 2543 C CA . PHE A 1 326 ? -19.143 23.833 -40.357 1.00 41.28 326 PHE A CA 1
ATOM 2544 C C . PHE A 1 326 ? -17.702 24.258 -40.649 1.00 41.28 326 PHE A C 1
ATOM 2546 O O . PHE A 1 326 ? -17.522 25.064 -41.561 1.00 41.28 326 PHE A O 1
ATOM 2553 N N . ALA A 1 327 ? -16.698 23.699 -39.959 1.00 46.53 327 ALA A N 1
ATOM 2554 C CA . ALA A 1 327 ? -15.329 24.237 -39.900 1.00 46.53 327 ALA A CA 1
ATOM 2555 C C . ALA A 1 327 ? -14.729 24.530 -41.285 1.00 46.53 327 ALA A C 1
ATOM 2557 O O . ALA A 1 327 ? -14.564 25.691 -41.658 1.00 46.53 327 ALA A O 1
ATOM 2558 N N . LEU A 1 328 ? -14.532 23.501 -42.115 1.00 55.00 328 LEU A N 1
ATOM 2559 C CA . LEU A 1 328 ? -13.919 23.681 -43.437 1.00 55.00 328 LEU A CA 1
ATOM 2560 C C . LEU A 1 328 ? -14.762 24.536 -44.387 1.00 55.00 328 LEU A C 1
ATOM 2562 O O . LEU A 1 328 ? -14.225 25.176 -45.288 1.00 55.00 328 LEU A O 1
ATOM 2566 N N . SER A 1 329 ? -16.089 24.525 -44.223 1.00 60.06 329 SER A N 1
ATOM 2567 C CA . SER A 1 329 ? -16.978 25.353 -45.043 1.00 60.06 329 SER A CA 1
ATOM 2568 C C . SER A 1 329 ? -16.906 26.826 -44.643 1.00 60.06 329 SER A C 1
ATOM 2570 O O . SER A 1 329 ? -16.977 27.687 -45.517 1.00 60.06 329 SER A O 1
ATOM 2572 N N . ALA A 1 330 ? -16.697 27.104 -43.355 1.00 68.06 330 ALA A N 1
ATOM 2573 C CA . ALA A 1 330 ? -16.510 28.440 -42.823 1.00 68.06 330 ALA A CA 1
ATOM 2574 C C . ALA A 1 330 ? -15.121 28.980 -43.167 1.00 68.06 330 ALA A C 1
ATOM 2576 O O . ALA A 1 330 ? -15.026 30.104 -43.646 1.00 68.06 330 ALA A O 1
ATOM 2577 N N . THR A 1 331 ? -14.068 28.166 -43.055 1.00 78.62 331 THR A N 1
ATOM 2578 C CA . THR A 1 331 ? -12.710 28.498 -43.515 1.00 78.62 331 THR A CA 1
ATOM 2579 C C . THR A 1 331 ? -12.677 28.784 -45.016 1.00 78.62 331 THR A C 1
ATOM 2581 O O . THR A 1 331 ? -12.178 29.827 -45.435 1.00 78.62 331 THR A O 1
ATOM 2584 N N . ALA A 1 332 ? -13.283 27.928 -45.845 1.00 77.12 332 ALA A N 1
ATOM 2585 C CA . ALA A 1 332 ? -13.375 28.176 -47.284 1.00 77.12 332 ALA A CA 1
ATOM 2586 C C . ALA A 1 332 ? -14.246 29.403 -47.618 1.00 77.12 332 ALA A C 1
ATOM 2588 O O . ALA A 1 332 ? -13.903 30.153 -48.527 1.00 77.12 332 ALA A O 1
ATOM 2589 N N . ALA A 1 333 ? -15.346 29.652 -46.899 1.00 82.75 333 ALA A N 1
ATOM 2590 C CA . ALA A 1 333 ? -16.157 30.859 -47.083 1.00 82.75 333 ALA A CA 1
ATOM 2591 C C . ALA A 1 333 ? -15.418 32.132 -46.632 1.00 82.75 333 ALA A C 1
ATOM 2593 O O . ALA A 1 333 ? -15.534 33.168 -47.283 1.00 82.75 333 ALA A O 1
ATOM 2594 N N . TYR A 1 334 ? -14.621 32.041 -45.568 1.00 89.00 334 TYR A N 1
ATOM 2595 C CA . TYR A 1 334 ? -13.790 33.110 -45.027 1.00 89.00 334 TYR A CA 1
ATOM 2596 C C . TYR A 1 334 ? -12.668 33.499 -45.999 1.00 89.00 334 TYR A C 1
ATOM 2598 O O . TYR A 1 334 ? -12.574 34.666 -46.373 1.00 89.00 334 TYR A O 1
ATOM 2606 N N . LEU A 1 335 ? -11.908 32.524 -46.513 1.00 89.75 335 LEU A N 1
ATOM 2607 C CA . LEU A 1 335 ? -10.924 32.719 -47.593 1.00 89.75 335 LEU A CA 1
ATOM 2608 C C . LEU A 1 335 ? -11.561 33.203 -48.914 1.00 89.75 335 LEU A C 1
ATOM 2610 O O . LEU A 1 335 ? -10.869 33.714 -49.791 1.00 89.75 335 LEU A O 1
ATOM 2614 N N . ASN A 1 336 ? -12.882 33.074 -49.061 1.00 89.94 336 ASN A N 1
ATOM 2615 C CA . ASN A 1 336 ? -13.653 33.612 -50.184 1.00 89.94 336 ASN A CA 1
ATOM 2616 C C . ASN A 1 336 ? -14.275 34.994 -49.931 1.00 89.94 336 ASN A C 1
ATOM 2618 O O . ASN A 1 336 ? -14.930 35.547 -50.819 1.00 89.94 336 ASN A O 1
ATOM 2622 N N . ARG A 1 337 ? -14.058 35.604 -48.760 1.00 90.56 337 ARG A N 1
ATOM 2623 C CA . ARG A 1 337 ? -14.411 37.011 -48.550 1.00 90.56 337 ARG A CA 1
ATOM 2624 C C . ARG A 1 337 ? -13.421 37.909 -49.287 1.00 90.56 337 ARG A C 1
ATOM 2626 O O . ARG A 1 337 ? -12.210 37.731 -49.187 1.00 90.56 337 ARG A O 1
ATOM 2633 N N . GLN A 1 338 ? -13.933 38.934 -49.962 1.00 88.38 338 GLN A N 1
ATOM 2634 C CA . GLN A 1 338 ? -13.104 39.873 -50.726 1.00 88.38 338 GLN A CA 1
ATOM 2635 C C . GLN A 1 338 ? -12.123 40.669 -49.850 1.00 88.38 338 GLN A C 1
ATOM 2637 O O . GLN A 1 338 ? -11.037 41.003 -50.312 1.00 88.38 338 GLN A O 1
ATOM 2642 N N . ASP A 1 339 ? -12.468 40.948 -48.588 1.00 92.00 339 ASP A N 1
ATOM 2643 C CA . ASP A 1 339 ? -11.571 41.621 -47.644 1.00 92.00 339 ASP A CA 1
ATOM 2644 C C . ASP A 1 339 ? -10.442 40.701 -47.151 1.00 92.00 339 ASP A C 1
ATOM 2646 O O . ASP A 1 339 ? -9.308 41.153 -47.011 1.00 92.00 339 ASP A O 1
ATOM 2650 N N . VAL A 1 340 ? -10.712 39.406 -46.959 1.00 92.06 340 VAL A N 1
ATOM 2651 C CA . VAL A 1 340 ? -9.691 38.397 -46.626 1.00 92.06 340 VAL A CA 1
ATOM 2652 C C . VAL A 1 340 ? -8.773 38.131 -47.822 1.00 92.06 340 VAL A C 1
ATOM 2654 O O . VAL A 1 340 ? -7.558 38.115 -47.655 1.00 92.06 340 VAL A O 1
ATOM 2657 N N . GLN A 1 341 ? -9.316 38.011 -49.039 1.00 92.44 341 GLN A N 1
ATOM 2658 C CA . GLN A 1 341 ? -8.510 37.891 -50.264 1.00 92.44 341 GLN A CA 1
ATOM 2659 C C . GLN A 1 341 ? -7.625 39.123 -50.499 1.00 92.44 341 GLN A C 1
ATOM 2661 O O . GLN A 1 341 ? -6.463 38.981 -50.879 1.00 92.44 341 GLN A O 1
ATOM 2666 N N . ALA A 1 342 ? -8.142 40.327 -50.227 1.00 90.06 342 ALA A N 1
ATOM 2667 C CA . ALA A 1 342 ? -7.358 41.558 -50.284 1.00 90.06 342 ALA A CA 1
ATOM 2668 C C . ALA A 1 342 ? -6.261 41.604 -49.205 1.00 90.06 342 ALA A C 1
ATOM 2670 O O . ALA A 1 342 ? -5.156 42.052 -49.497 1.00 90.06 342 ALA A O 1
ATOM 2671 N N . ALA A 1 343 ? -6.532 41.111 -47.991 1.00 92.06 343 ALA A N 1
ATOM 2672 C CA . ALA A 1 343 ? -5.541 41.024 -46.918 1.00 92.06 343 ALA A CA 1
ATOM 2673 C C . ALA A 1 343 ? -4.449 39.974 -47.192 1.00 92.06 343 ALA A C 1
ATOM 2675 O O . ALA A 1 343 ? -3.296 40.212 -46.857 1.00 92.06 343 ALA A O 1
ATOM 2676 N N . LEU A 1 344 ? -4.788 38.849 -47.833 1.00 92.25 344 LEU A N 1
ATOM 2677 C CA . LEU A 1 344 ? -3.852 37.791 -48.250 1.00 92.25 344 LEU A CA 1
ATOM 2678 C C . LEU A 1 344 ? -3.212 38.038 -49.634 1.00 92.25 344 LEU A C 1
ATOM 2680 O O . LEU A 1 344 ? -2.601 37.133 -50.207 1.00 92.25 344 LEU A O 1
ATOM 2684 N N . HIS A 1 345 ? -3.372 39.249 -50.179 1.00 92.69 345 HIS A N 1
ATOM 2685 C CA . HIS A 1 345 ? -2.810 39.709 -51.456 1.00 92.69 345 HIS A CA 1
ATOM 2686 C C . HIS A 1 345 ? -3.079 38.777 -52.653 1.00 92.69 345 HIS A C 1
ATOM 2688 O O . HIS A 1 345 ? -2.238 38.601 -53.537 1.00 92.69 345 HIS A O 1
ATOM 2694 N N . VAL A 1 346 ? -4.269 38.173 -52.699 1.00 89.38 346 VAL A N 1
ATOM 2695 C CA . VAL A 1 346 ? -4.671 37.231 -53.752 1.00 89.38 346 VAL A CA 1
ATOM 2696 C C . VAL A 1 346 ? -4.696 37.927 -55.118 1.00 89.38 346 VAL A C 1
ATOM 2698 O O . VAL A 1 346 ? -5.262 39.007 -55.284 1.00 89.38 346 VAL A O 1
ATOM 2701 N N . SER A 1 347 ? -4.072 37.301 -56.118 1.00 83.38 347 SER A N 1
ATOM 2702 C CA . SER A 1 347 ? -3.922 37.868 -57.457 1.00 83.38 347 SER A CA 1
ATOM 2703 C C . SER A 1 347 ? -5.220 37.781 -58.255 1.00 83.38 347 SER A C 1
ATOM 2705 O O . SER A 1 347 ? -5.914 36.769 -58.221 1.00 83.38 347 SER A O 1
ATOM 2707 N N . VAL A 1 348 ? -5.485 38.788 -59.091 1.00 79.50 348 VAL A N 1
ATOM 2708 C CA . VAL A 1 348 ? -6.583 38.769 -60.079 1.00 79.50 348 VAL A CA 1
ATOM 2709 C C . VAL A 1 348 ? -6.439 37.667 -61.145 1.00 79.50 348 VAL A C 1
ATOM 2711 O O . VAL A 1 348 ? -7.384 37.420 -61.889 1.00 79.50 348 VAL A O 1
ATOM 2714 N N . ASN A 1 349 ? -5.275 37.007 -61.219 1.00 76.88 349 ASN A N 1
ATOM 2715 C CA . ASN A 1 349 ? -5.036 35.830 -62.064 1.00 76.88 349 ASN A CA 1
ATOM 2716 C C . ASN A 1 349 ? -5.408 34.501 -61.376 1.00 76.88 349 ASN A C 1
ATOM 2718 O O . ASN A 1 349 ? -5.463 33.467 -62.043 1.00 76.88 349 ASN A O 1
ATOM 2722 N N . ALA A 1 350 ? -5.620 34.504 -60.057 1.00 73.69 350 ALA A N 1
ATOM 2723 C CA . ALA A 1 350 ? -6.107 33.344 -59.323 1.00 73.69 350 ALA A CA 1
ATOM 2724 C C . ALA A 1 350 ? -7.616 33.148 -59.550 1.00 73.69 350 ALA A C 1
ATOM 2726 O O . ALA A 1 350 ? -8.324 34.038 -60.026 1.00 73.69 350 ALA A O 1
ATOM 2727 N N . SER A 1 351 ? -8.135 31.979 -59.169 1.00 68.25 351 SER A N 1
ATOM 2728 C CA . SER A 1 351 ? -9.584 31.807 -59.055 1.00 68.25 351 SER A CA 1
ATOM 2729 C C . SER A 1 351 ? -10.106 32.714 -57.941 1.00 68.25 351 SER A C 1
ATOM 2731 O O . SER A 1 351 ? -9.686 32.575 -56.795 1.00 68.25 351 SER A O 1
ATOM 2733 N N . THR A 1 352 ? -11.061 33.596 -58.251 1.00 64.88 352 THR A N 1
ATOM 2734 C CA . THR A 1 352 ? -11.764 34.407 -57.235 1.00 64.88 352 THR A CA 1
ATOM 2735 C C . THR A 1 352 ? -12.566 33.550 -56.254 1.00 64.88 352 THR A C 1
ATOM 2737 O O . THR A 1 352 ? -12.924 34.026 -55.181 1.00 64.88 352 THR A O 1
ATOM 2740 N N . ASN A 1 353 ? -12.828 32.288 -56.614 1.00 76.81 353 ASN A N 1
ATOM 2741 C CA . ASN A 1 353 ? -13.343 31.263 -55.721 1.00 76.81 353 ASN A CA 1
ATOM 2742 C C . ASN A 1 353 ? -12.203 30.313 -55.306 1.00 76.81 353 ASN A C 1
ATOM 2744 O O . ASN A 1 353 ? -11.785 29.461 -56.098 1.00 76.81 353 ASN A O 1
ATOM 2748 N N . PHE A 1 354 ? -11.703 30.463 -54.082 1.00 84.62 354 PHE A N 1
ATOM 2749 C CA . PHE A 1 354 ? -10.762 29.550 -53.444 1.00 84.62 354 PHE A CA 1
ATOM 2750 C C . PHE A 1 354 ? -11.375 28.150 -53.314 1.00 84.62 354 PHE A C 1
ATOM 2752 O O . PHE A 1 354 ? -12.523 27.999 -52.890 1.00 84.62 354 PHE A O 1
ATOM 2759 N N . GLN A 1 355 ? -10.589 27.123 -53.638 1.00 70.88 355 GLN A N 1
ATOM 2760 C CA . GLN A 1 355 ? -10.966 25.716 -53.511 1.00 70.88 355 GLN A CA 1
ATOM 2761 C C . GLN A 1 355 ? -9.871 24.972 -52.748 1.00 70.88 355 GLN A C 1
ATOM 2763 O O . GLN A 1 355 ? -8.711 25.024 -53.154 1.00 70.88 355 GLN A O 1
ATOM 2768 N N . THR A 1 356 ? -10.248 24.252 -51.685 1.00 72.56 356 THR A N 1
ATOM 2769 C CA . THR A 1 356 ? -9.323 23.459 -50.854 1.00 72.56 356 THR A CA 1
ATOM 2770 C C . THR A 1 356 ? -8.475 22.501 -51.686 1.00 72.56 356 THR A C 1
ATOM 2772 O O . THR A 1 356 ? -7.281 22.404 -51.440 1.00 72.56 356 THR A O 1
ATOM 2775 N N . CYS A 1 357 ? -9.069 21.848 -52.691 1.00 69.50 357 CYS A N 1
ATOM 2776 C CA . CYS A 1 357 ? -8.360 21.059 -53.697 1.00 69.50 357 CYS A CA 1
ATOM 2777 C C . CYS A 1 357 ? -8.985 21.294 -55.074 1.00 69.50 357 CYS A C 1
ATOM 2779 O O . CYS A 1 357 ? -10.206 21.458 -55.171 1.00 69.50 357 CYS A O 1
ATOM 2781 N N . ARG A 1 358 ? -8.171 21.287 -56.137 1.00 71.00 358 ARG A N 1
ATOM 2782 C CA . ARG A 1 358 ? -8.648 21.352 -57.529 1.00 71.00 358 ARG A CA 1
ATOM 2783 C C . ARG A 1 358 ? -8.404 20.030 -58.253 1.00 71.00 358 ARG A C 1
ATOM 2785 O O . ARG A 1 358 ? -7.398 19.374 -58.025 1.00 71.00 358 ARG A O 1
ATOM 2792 N N . ASN A 1 359 ? -9.308 19.673 -59.165 1.00 65.50 359 ASN A N 1
ATOM 2793 C CA . ASN A 1 359 ? -9.140 18.519 -60.048 1.00 65.50 359 ASN A CA 1
ATOM 2794 C C . ASN A 1 359 ? -8.110 18.850 -61.148 1.00 65.50 359 ASN A C 1
ATOM 2796 O O . ASN A 1 359 ? -8.430 19.566 -62.101 1.00 65.50 359 ASN A O 1
ATOM 2800 N N . LEU A 1 360 ? -6.871 18.387 -60.976 1.00 68.38 360 LEU A N 1
ATOM 2801 C CA . LEU A 1 360 ? -5.759 18.557 -61.916 1.00 68.38 360 LEU A CA 1
ATOM 2802 C C . LEU A 1 360 ? -5.536 17.260 -62.709 1.00 68.38 360 LEU A C 1
ATOM 2804 O O . LEU A 1 360 ? -5.847 16.174 -62.229 1.00 68.38 360 LEU A O 1
ATOM 2808 N N . THR A 1 361 ? -4.985 17.344 -63.925 1.00 73.75 361 THR A N 1
ATOM 2809 C CA . THR A 1 361 ? -4.607 16.122 -64.656 1.00 73.75 361 THR A CA 1
ATOM 2810 C C . THR A 1 361 ? -3.249 15.659 -64.145 1.00 73.75 361 THR A C 1
ATOM 2812 O O . THR A 1 361 ? -2.248 16.330 -64.376 1.00 73.75 361 THR A O 1
ATOM 2815 N N . TYR A 1 362 ? -3.207 14.528 -63.450 1.00 71.12 362 TYR A N 1
ATOM 2816 C CA . TYR A 1 362 ? -1.968 13.971 -62.912 1.00 71.12 362 TYR A CA 1
ATOM 2817 C C . TYR A 1 362 ? -1.497 12.749 -63.708 1.00 71.12 362 TYR A C 1
ATOM 2819 O O . TYR A 1 362 ? -2.308 12.039 -64.309 1.00 71.12 362 TYR A O 1
ATOM 2827 N N . GLY A 1 363 ? -0.185 12.522 -63.722 1.00 76.56 363 GLY A N 1
ATOM 2828 C CA . GLY A 1 363 ? 0.452 11.336 -64.283 1.00 76.56 363 GLY A CA 1
ATOM 2829 C C . GLY A 1 363 ? 0.224 10.072 -63.448 1.00 76.56 363 GLY A C 1
ATOM 2830 O O . GLY A 1 363 ? -0.685 9.991 -62.623 1.00 76.56 363 GLY A O 1
ATOM 2831 N N . GLU A 1 364 ? 1.066 9.068 -63.677 1.00 76.38 364 GLU A N 1
ATOM 2832 C CA . GLU A 1 364 ? 1.137 7.883 -62.819 1.00 76.38 364 GLU A CA 1
ATOM 2833 C C . GLU A 1 364 ? 1.686 8.299 -61.445 1.00 76.38 364 GLU A C 1
ATOM 2835 O O . GLU A 1 364 ? 2.754 8.908 -61.365 1.00 76.38 364 GLU A O 1
ATOM 2840 N N . LEU A 1 365 ? 0.919 8.039 -60.381 1.00 76.56 365 LEU A N 1
ATOM 2841 C CA . LEU A 1 365 ? 1.305 8.382 -59.013 1.00 76.56 365 LEU A CA 1
ATOM 2842 C C . LEU A 1 365 ? 2.383 7.417 -58.516 1.00 76.56 365 LEU A C 1
ATOM 2844 O O . LEU A 1 365 ? 2.303 6.212 -58.762 1.00 76.56 365 LEU A O 1
ATOM 2848 N N . SER A 1 366 ? 3.357 7.923 -57.763 1.00 82.69 366 SER A N 1
ATOM 2849 C CA . SER A 1 366 ? 4.287 7.061 -57.039 1.00 82.69 366 SER A CA 1
ATOM 2850 C C . SER A 1 366 ? 3.515 6.226 -56.010 1.00 82.69 366 SER A C 1
ATOM 2852 O O . SER A 1 366 ? 2.766 6.762 -55.201 1.00 82.69 366 SER A O 1
ATOM 2854 N N . THR A 1 367 ? 3.695 4.903 -56.027 1.00 83.81 367 THR A N 1
ATOM 2855 C CA . THR A 1 367 ? 2.928 3.979 -55.171 1.00 83.81 367 THR A CA 1
ATOM 2856 C C . THR A 1 367 ? 3.656 3.540 -53.902 1.00 83.81 367 THR A C 1
ATOM 2858 O O . THR A 1 367 ? 3.048 2.879 -53.062 1.00 83.81 367 THR A O 1
ATOM 2861 N N . ASP A 1 368 ? 4.953 3.835 -53.769 1.00 88.38 368 ASP A N 1
ATOM 2862 C CA . ASP A 1 368 ? 5.769 3.409 -52.628 1.00 88.38 368 ASP A CA 1
ATOM 2863 C C . ASP A 1 368 ? 6.959 4.358 -52.372 1.00 88.38 368 ASP A C 1
ATOM 2865 O O . ASP A 1 368 ? 7.725 4.683 -53.284 1.00 88.38 368 ASP A O 1
ATOM 2869 N N . LEU A 1 369 ? 7.122 4.800 -51.124 1.00 92.00 369 LEU A N 1
ATOM 2870 C CA . LEU A 1 369 ? 8.211 5.661 -50.654 1.00 92.00 369 LEU A CA 1
ATOM 2871 C C . LEU A 1 369 ? 9.414 4.894 -50.086 1.00 92.00 369 LEU A C 1
ATOM 2873 O O . LEU A 1 369 ? 10.431 5.523 -49.787 1.00 92.00 369 LEU A O 1
ATOM 2877 N N . GLN A 1 370 ? 9.352 3.566 -49.945 1.00 90.62 370 GLN A N 1
ATOM 2878 C CA . GLN A 1 370 ? 10.348 2.750 -49.235 1.00 90.62 370 GLN A CA 1
ATOM 2879 C C . GLN A 1 370 ? 11.770 2.976 -49.760 1.00 90.62 370 GLN A C 1
ATOM 2881 O O . GLN A 1 370 ? 12.697 3.196 -48.976 1.00 90.62 370 GLN A O 1
ATOM 2886 N N . ILE A 1 371 ? 11.941 3.006 -51.087 1.00 90.88 371 ILE A N 1
ATOM 2887 C CA . ILE A 1 371 ? 13.234 3.263 -51.741 1.00 90.88 371 ILE A CA 1
ATOM 2888 C C . ILE A 1 371 ? 13.728 4.689 -51.450 1.00 90.88 371 ILE A C 1
ATOM 2890 O O . ILE A 1 371 ? 14.907 4.873 -51.150 1.00 90.88 371 ILE A O 1
ATOM 2894 N N . ARG A 1 372 ? 12.847 5.697 -51.496 1.00 92.56 372 ARG A N 1
ATOM 2895 C CA . ARG A 1 372 ? 13.224 7.110 -51.321 1.00 92.56 372 ARG A CA 1
ATOM 2896 C C . ARG A 1 372 ? 13.568 7.443 -49.871 1.00 92.56 372 ARG A C 1
ATOM 2898 O O . ARG A 1 372 ? 14.577 8.090 -49.610 1.00 92.56 372 ARG A O 1
ATOM 2905 N N . ILE A 1 373 ? 12.776 6.961 -48.917 1.00 93.81 373 ILE A N 1
ATOM 2906 C CA . ILE A 1 373 ? 13.064 7.148 -47.490 1.00 93.81 373 ILE A CA 1
ATOM 2907 C C . ILE A 1 373 ? 14.326 6.369 -47.099 1.00 93.81 373 ILE A C 1
ATOM 2909 O O . ILE A 1 373 ? 15.155 6.900 -46.364 1.00 93.81 373 ILE A O 1
ATOM 2913 N N . SER A 1 374 ? 14.563 5.188 -47.684 1.00 93.12 374 SER A N 1
ATOM 2914 C CA . SER A 1 374 ? 15.836 4.473 -47.511 1.00 93.12 374 SER A CA 1
ATOM 2915 C C . SER A 1 374 ? 17.033 5.215 -48.122 1.00 93.12 374 SER A C 1
ATOM 2917 O O . SER A 1 374 ? 18.090 5.278 -47.495 1.00 93.12 374 SER A O 1
ATOM 2919 N N . SER A 1 375 ? 16.875 5.822 -49.305 1.00 92.19 375 SER A N 1
ATOM 2920 C CA . SER A 1 375 ? 17.877 6.694 -49.949 1.00 92.19 375 SER A CA 1
ATOM 2921 C C . SER A 1 375 ? 18.247 7.879 -49.047 1.00 92.19 375 SER A C 1
ATOM 2923 O O . SER A 1 375 ? 19.423 8.098 -48.753 1.00 92.19 375 SER A O 1
ATOM 2925 N N . ILE A 1 376 ? 17.243 8.582 -48.508 1.00 93.31 376 ILE A N 1
ATOM 2926 C CA . ILE A 1 376 ? 17.431 9.689 -47.560 1.00 93.31 376 ILE A CA 1
ATOM 2927 C C . ILE A 1 376 ? 18.185 9.205 -46.310 1.00 93.31 376 ILE A C 1
ATOM 2929 O O . ILE A 1 376 ? 19.268 9.724 -46.030 1.00 93.31 376 ILE A O 1
ATOM 2933 N N . LEU A 1 377 ? 17.669 8.187 -45.608 1.00 91.44 377 LEU A N 1
ATOM 2934 C CA . LEU A 1 377 ? 18.220 7.668 -44.343 1.00 91.44 377 LEU A CA 1
ATOM 2935 C C . LEU A 1 377 ? 19.653 7.121 -44.456 1.00 91.44 377 LEU A C 1
ATOM 2937 O O . LEU A 1 377 ? 20.399 7.167 -43.480 1.00 91.44 377 LEU A O 1
ATOM 2941 N N . THR A 1 378 ? 20.047 6.601 -45.623 1.00 91.19 378 THR A N 1
ATOM 2942 C CA . THR A 1 378 ? 21.398 6.049 -45.857 1.00 91.19 378 THR A CA 1
ATOM 2943 C C . THR A 1 378 ? 22.391 7.051 -46.444 1.00 91.19 378 THR A C 1
ATOM 2945 O O . THR A 1 378 ? 23.585 6.756 -46.524 1.00 91.19 378 THR A O 1
ATOM 2948 N N . SER A 1 379 ? 21.940 8.241 -46.845 1.00 89.94 379 SER A N 1
ATOM 2949 C CA . SER A 1 379 ? 22.815 9.253 -47.434 1.00 89.94 379 SER A CA 1
ATOM 2950 C C . SER A 1 379 ? 23.773 9.876 -46.409 1.00 89.94 379 SER A C 1
ATOM 2952 O O . SER A 1 379 ? 23.399 10.194 -45.279 1.00 89.94 379 SER A O 1
ATOM 2954 N N . GLU A 1 380 ? 25.011 10.162 -46.827 1.00 88.50 380 GLU A N 1
ATOM 2955 C CA . GLU A 1 380 ? 25.988 10.844 -45.963 1.00 88.50 380 GLU A CA 1
ATOM 2956 C C . GLU A 1 380 ? 25.473 12.199 -45.452 1.00 88.50 380 GLU A C 1
ATOM 2958 O O . GLU A 1 380 ? 25.772 12.597 -44.328 1.00 88.50 380 GLU A O 1
ATOM 2963 N N . LYS A 1 381 ? 24.679 12.909 -46.264 1.00 88.00 381 LYS A N 1
ATOM 2964 C CA . LYS A 1 381 ? 24.168 14.244 -45.932 1.00 88.00 381 LYS A CA 1
ATOM 2965 C C . LYS A 1 381 ? 23.093 14.223 -44.850 1.00 88.00 381 LYS A C 1
ATOM 2967 O O . LYS A 1 381 ? 23.038 15.165 -44.067 1.00 88.00 381 LYS A O 1
ATOM 2972 N N . TYR A 1 382 ? 22.304 13.153 -44.748 1.00 91.62 382 TYR A N 1
ATOM 2973 C CA . TYR A 1 382 ? 21.363 12.968 -43.641 1.00 91.62 382 TYR A CA 1
ATOM 2974 C C . TYR A 1 382 ? 22.102 12.928 -42.296 1.00 91.62 382 TYR A C 1
ATOM 2976 O O . TYR A 1 382 ? 21.751 13.650 -41.363 1.00 91.62 382 TYR A O 1
ATOM 2984 N N . ALA A 1 383 ? 23.203 12.171 -42.234 1.00 86.88 383 ALA A N 1
ATOM 2985 C CA . ALA A 1 383 ? 24.074 12.117 -41.064 1.00 86.88 383 ALA A CA 1
ATOM 2986 C C . ALA A 1 383 ? 24.837 13.438 -40.828 1.00 86.88 383 ALA A C 1
ATOM 2988 O O . ALA A 1 383 ? 24.854 13.939 -39.706 1.00 86.88 383 ALA A O 1
ATOM 2989 N N . GLN A 1 384 ? 25.428 14.042 -41.869 1.00 86.62 384 GLN A N 1
ATOM 2990 C CA . GLN A 1 384 ? 26.179 15.309 -41.765 1.00 86.62 384 GLN A CA 1
ATOM 2991 C C . GLN A 1 384 ? 25.308 16.474 -41.267 1.00 86.62 384 GLN A C 1
ATOM 2993 O O . GLN A 1 384 ? 25.768 17.284 -40.462 1.00 86.62 384 GLN A O 1
ATOM 2998 N N . ASN A 1 385 ? 24.048 16.544 -41.702 1.00 86.38 385 ASN A N 1
ATOM 2999 C CA . ASN A 1 385 ? 23.095 17.561 -41.260 1.00 86.38 385 ASN A CA 1
ATOM 3000 C C . ASN A 1 385 ? 22.394 17.204 -39.931 1.00 86.38 385 ASN A C 1
ATOM 3002 O O . ASN A 1 385 ? 21.592 18.009 -39.456 1.00 86.38 385 ASN A O 1
ATOM 3006 N N . ASN A 1 386 ? 22.686 16.046 -39.319 1.00 88.94 386 ASN A N 1
ATOM 3007 C CA . ASN A 1 386 ? 21.978 15.499 -38.151 1.00 88.94 386 ASN A CA 1
ATOM 3008 C C . ASN A 1 386 ? 20.448 15.520 -38.333 1.00 88.94 386 ASN A C 1
ATOM 3010 O O . ASN A 1 386 ? 19.708 16.057 -37.506 1.00 88.94 386 ASN A O 1
ATOM 3014 N N . MET A 1 387 ? 19.989 15.011 -39.476 1.00 93.81 387 MET A N 1
ATOM 3015 C CA . MET A 1 387 ? 18.586 15.090 -39.861 1.00 93.81 387 MET A CA 1
ATOM 3016 C C . MET A 1 387 ? 17.701 14.107 -39.090 1.00 93.81 387 MET A C 1
ATOM 3018 O O . MET A 1 387 ? 18.187 13.156 -38.472 1.00 93.81 387 MET A O 1
ATOM 3022 N N . LYS A 1 388 ? 16.389 14.355 -39.133 1.00 94.00 388 LYS A N 1
ATOM 3023 C CA . LYS A 1 388 ? 15.348 13.489 -38.566 1.00 94.00 388 LYS A CA 1
ATOM 3024 C C . LYS A 1 388 ? 14.205 13.271 -39.556 1.00 94.00 388 LYS A C 1
ATOM 3026 O O . LYS A 1 388 ? 13.898 14.163 -40.351 1.00 94.00 388 LYS A O 1
ATOM 3031 N N . ILE A 1 389 ? 13.521 12.136 -39.457 1.00 95.75 389 ILE A N 1
ATOM 3032 C CA . ILE A 1 389 ? 12.265 11.860 -40.166 1.00 95.75 389 ILE A CA 1
ATOM 3033 C C . ILE A 1 389 ? 11.217 11.426 -39.145 1.00 95.75 389 ILE A C 1
ATOM 3035 O O . ILE A 1 389 ? 11.450 10.476 -38.403 1.00 95.75 389 ILE A O 1
ATOM 3039 N N . MET A 1 390 ? 10.054 12.070 -39.143 1.00 95.06 390 MET A N 1
ATOM 3040 C CA . MET A 1 390 ? 8.871 11.576 -38.442 1.00 95.06 390 MET A CA 1
ATOM 3041 C C . MET A 1 390 ? 7.745 11.337 -39.439 1.00 95.06 390 MET A C 1
ATOM 3043 O O . MET A 1 390 ? 7.330 12.239 -40.158 1.00 95.06 390 MET A O 1
ATOM 3047 N N . ILE A 1 391 ? 7.230 10.119 -39.433 1.00 95.12 391 ILE A N 1
ATOM 3048 C CA . ILE A 1 391 ? 5.915 9.768 -39.948 1.00 95.12 391 ILE A CA 1
ATOM 3049 C C . ILE A 1 391 ? 4.938 9.919 -38.780 1.00 95.12 391 ILE A C 1
ATOM 3051 O O . ILE A 1 391 ? 5.251 9.469 -37.677 1.00 95.12 391 ILE A O 1
ATOM 3055 N N . TYR A 1 392 ? 3.772 10.527 -38.984 1.00 93.88 392 TYR A N 1
ATOM 3056 C CA . TYR A 1 392 ? 2.673 10.417 -38.024 1.00 93.88 392 TYR A CA 1
ATOM 3057 C C . TYR A 1 392 ? 1.345 10.193 -38.739 1.00 93.88 392 TYR A C 1
ATOM 3059 O O . TYR A 1 392 ? 1.155 10.712 -39.832 1.00 93.88 392 TYR A O 1
ATOM 3067 N N . ASN A 1 393 ? 0.417 9.458 -38.129 1.00 92.06 393 ASN A N 1
ATOM 3068 C CA . ASN A 1 393 ? -0.893 9.168 -38.714 1.00 92.06 393 ASN A CA 1
ATOM 3069 C C . ASN A 1 393 ? -2.001 9.237 -37.655 1.00 92.06 393 ASN A C 1
ATOM 3071 O O . ASN A 1 393 ? -1.827 8.802 -36.522 1.00 92.06 393 ASN A O 1
ATOM 3075 N N . GLY A 1 394 ? -3.172 9.731 -38.025 1.00 88.06 394 GLY A N 1
ATOM 3076 C CA . GLY A 1 394 ? -4.393 9.518 -37.258 1.00 88.06 394 GLY A CA 1
ATOM 3077 C C . GLY A 1 394 ? -4.732 8.028 -37.162 1.00 88.06 394 GLY A C 1
ATOM 3078 O O . GLY A 1 394 ? -4.504 7.265 -38.104 1.00 88.06 394 GLY A O 1
ATOM 3079 N N . ASP A 1 395 ? -5.261 7.599 -36.021 1.00 86.75 395 ASP A N 1
ATOM 3080 C CA . ASP A 1 395 ? -5.769 6.237 -35.825 1.00 86.75 395 ASP A CA 1
ATOM 3081 C C . ASP A 1 395 ? -7.156 6.010 -36.456 1.00 86.75 395 ASP A C 1
ATOM 3083 O O . ASP A 1 395 ? -7.475 4.884 -36.827 1.00 86.75 395 ASP A O 1
ATOM 3087 N N . LEU A 1 396 ? -7.933 7.080 -36.656 1.00 82.00 396 LEU A N 1
ATOM 3088 C CA . LEU A 1 396 ? -9.266 7.084 -37.279 1.00 82.00 396 LEU A CA 1
ATOM 3089 C C . LEU A 1 396 ? -9.248 7.377 -38.792 1.00 82.00 396 LEU A C 1
ATOM 3091 O O . LEU A 1 396 ? -10.304 7.507 -39.412 1.00 82.00 396 LEU A O 1
ATOM 3095 N N . ASP A 1 397 ? -8.064 7.515 -39.384 1.00 80.75 397 ASP A N 1
ATOM 3096 C CA . ASP A 1 397 ? -7.860 7.698 -40.823 1.00 80.75 397 ASP A CA 1
ATOM 3097 C C . ASP A 1 397 ? -7.925 6.339 -41.544 1.00 80.75 397 ASP A C 1
ATOM 3099 O O . ASP A 1 397 ? -7.176 5.427 -41.201 1.00 80.75 397 ASP A O 1
ATOM 3103 N N . LEU A 1 398 ? -8.790 6.184 -42.553 1.00 75.81 398 LEU A N 1
ATOM 3104 C CA . LEU A 1 398 ? -8.803 4.996 -43.421 1.00 75.81 398 LEU A CA 1
ATOM 3105 C C . LEU A 1 398 ? -7.829 5.143 -44.598 1.00 75.81 398 LEU A C 1
ATOM 3107 O O . LEU A 1 398 ? -7.155 4.169 -44.948 1.00 75.81 398 LEU A O 1
ATOM 3111 N N . TRP A 1 399 ? -7.744 6.338 -45.197 1.00 72.56 399 TRP A N 1
ATOM 3112 C CA . TRP A 1 399 ? -6.906 6.624 -46.369 1.00 72.56 399 TRP A CA 1
ATOM 3113 C C . TRP A 1 399 ? -5.431 6.330 -46.076 1.00 72.56 399 TRP A C 1
ATOM 3115 O O . TRP A 1 399 ? -4.807 5.498 -46.739 1.00 72.56 399 TRP A O 1
ATOM 3125 N N . SER A 1 400 ? -4.907 6.944 -45.018 1.00 78.06 400 SER A N 1
ATOM 3126 C CA . SER A 1 400 ? -3.530 6.770 -44.552 1.00 78.06 400 SER A CA 1
ATOM 3127 C C . SER A 1 400 ? -3.510 6.144 -43.164 1.00 78.06 400 SER A C 1
ATOM 3129 O O . SER A 1 400 ? -2.890 6.663 -42.236 1.00 78.06 400 SER A O 1
ATOM 3131 N N . ASN A 1 401 ? -4.205 5.015 -43.015 1.00 81.50 401 ASN A N 1
ATOM 3132 C CA . ASN A 1 401 ? -4.326 4.330 -41.733 1.00 81.50 401 ASN A CA 1
ATOM 3133 C C . ASN A 1 401 ? -2.958 3.998 -41.105 1.00 81.50 401 ASN A C 1
ATOM 3135 O O . ASN A 1 401 ? -2.032 3.505 -41.761 1.00 81.50 401 ASN A O 1
ATOM 3139 N N . PHE A 1 402 ? -2.842 4.251 -39.800 1.00 88.38 402 PHE A N 1
ATOM 3140 C CA . PHE A 1 402 ? -1.590 4.119 -39.049 1.00 88.38 402 PHE A CA 1
ATOM 3141 C C . PHE A 1 402 ? -0.990 2.699 -39.074 1.00 88.38 402 PHE A C 1
ATOM 3143 O O . PHE A 1 402 ? 0.227 2.555 -38.989 1.00 88.38 402 PHE A O 1
ATOM 3150 N N . ILE A 1 403 ? -1.804 1.649 -39.247 1.00 88.25 403 ILE A N 1
ATOM 3151 C CA . ILE A 1 403 ? -1.333 0.260 -39.398 1.00 88.25 403 ILE A CA 1
ATOM 3152 C C . ILE A 1 403 ? -0.475 0.113 -40.665 1.00 88.25 403 ILE A C 1
ATOM 3154 O O . ILE A 1 403 ? 0.572 -0.538 -40.637 1.00 88.25 403 ILE A O 1
ATOM 3158 N N . GLY A 1 404 ? -0.879 0.746 -41.772 1.00 87.00 404 GLY A N 1
ATOM 3159 C CA . GLY A 1 404 ? -0.090 0.803 -43.004 1.00 87.00 404 GLY A CA 1
ATOM 3160 C C . GLY A 1 404 ? 1.244 1.528 -42.798 1.00 87.00 404 GLY A C 1
ATOM 3161 O O . GLY A 1 404 ? 2.281 1.053 -43.263 1.00 87.00 404 GLY A O 1
ATOM 3162 N N . ALA A 1 405 ? 1.239 2.624 -42.033 1.00 90.00 405 ALA A N 1
ATOM 3163 C CA . ALA A 1 405 ? 2.439 3.392 -41.696 1.00 90.00 405 ALA A CA 1
ATOM 3164 C C . ALA A 1 405 ? 3.407 2.640 -40.763 1.00 90.00 405 ALA A C 1
ATOM 3166 O O . ALA A 1 405 ? 4.612 2.621 -41.020 1.00 90.00 405 ALA A O 1
ATOM 3167 N N . GLN A 1 406 ? 2.891 1.956 -39.734 1.00 89.00 406 GLN A N 1
ATOM 3168 C CA . GLN A 1 406 ? 3.676 1.071 -38.867 1.00 89.00 406 GLN A CA 1
ATOM 3169 C C . GLN A 1 406 ? 4.360 -0.028 -39.688 1.00 89.00 406 GLN A C 1
ATOM 3171 O O . GLN A 1 406 ? 5.578 -0.178 -39.604 1.00 89.00 406 GLN A O 1
ATOM 3176 N N . ARG A 1 407 ? 3.614 -0.743 -40.545 1.00 88.00 407 ARG A N 1
ATOM 3177 C CA . ARG A 1 407 ? 4.186 -1.772 -41.436 1.00 88.00 407 ARG A CA 1
ATOM 3178 C C . ARG A 1 407 ? 5.245 -1.195 -42.382 1.00 88.00 407 ARG A C 1
ATOM 3180 O O . ARG A 1 407 ? 6.279 -1.821 -42.593 1.00 88.00 407 ARG A O 1
ATOM 3187 N N . PHE A 1 408 ? 5.019 0.002 -42.924 1.00 91.50 408 PHE A N 1
ATOM 3188 C CA . PHE A 1 408 ? 5.948 0.663 -43.844 1.00 91.50 408 PHE A CA 1
ATOM 3189 C C . PHE A 1 408 ? 7.306 0.950 -43.196 1.00 91.50 408 PHE A C 1
ATOM 3191 O O . PHE A 1 408 ? 8.349 0.568 -43.734 1.00 91.50 408 PHE A O 1
ATOM 3198 N N . GLY A 1 409 ? 7.307 1.579 -42.019 1.00 90.06 409 GLY A N 1
ATOM 3199 C CA . GLY A 1 409 ? 8.552 1.856 -41.309 1.00 90.06 409 GLY A CA 1
ATOM 3200 C C . GLY A 1 409 ? 9.183 0.608 -40.678 1.00 90.06 409 GLY A C 1
ATOM 3201 O O . GLY A 1 409 ? 10.408 0.534 -40.628 1.00 90.06 409 GLY A O 1
ATOM 3202 N N . GLN A 1 410 ? 8.397 -0.414 -40.312 1.00 88.69 410 GLN A N 1
ATOM 3203 C CA . GLN A 1 410 ? 8.918 -1.739 -39.944 1.00 88.69 410 GLN A CA 1
ATOM 3204 C C . GLN A 1 410 ? 9.697 -2.393 -41.092 1.00 88.69 410 GLN A C 1
ATOM 3206 O O . GLN A 1 410 ? 10.797 -2.896 -40.864 1.00 88.69 410 GLN A O 1
ATOM 3211 N N . GLU A 1 411 ? 9.184 -2.365 -42.327 1.00 91.12 411 GLU A N 1
ATOM 3212 C CA . GLU A 1 411 ? 9.915 -2.901 -43.483 1.00 91.12 411 GLU A CA 1
ATOM 3213 C C . GLU A 1 411 ? 11.188 -2.093 -43.791 1.00 91.12 411 GLU A C 1
ATOM 3215 O O . GLU A 1 411 ? 12.233 -2.693 -44.049 1.00 91.12 411 GLU A O 1
ATOM 3220 N N . ILE A 1 412 ? 11.149 -0.755 -43.705 1.00 92.88 412 ILE A N 1
ATOM 3221 C CA . ILE A 1 412 ? 12.353 0.093 -43.839 1.00 92.88 412 ILE A CA 1
ATOM 3222 C C . ILE A 1 412 ? 13.384 -0.258 -42.763 1.00 92.88 412 ILE A C 1
ATOM 3224 O O . ILE A 1 412 ? 14.560 -0.454 -43.074 1.00 92.88 412 ILE A O 1
ATOM 3228 N N . ALA A 1 413 ? 12.957 -0.369 -41.504 1.00 90.94 413 ALA A N 1
ATOM 3229 C CA . ALA A 1 413 ? 13.831 -0.709 -40.391 1.00 90.94 413 ALA A CA 1
ATOM 3230 C C . ALA A 1 413 ? 14.445 -2.105 -40.555 1.00 90.94 413 ALA A C 1
ATOM 3232 O O . ALA A 1 413 ? 15.648 -2.261 -40.359 1.00 90.94 413 ALA A O 1
ATOM 3233 N N . ALA A 1 414 ? 13.674 -3.099 -41.003 1.00 89.75 414 ALA A N 1
ATOM 3234 C CA . ALA A 1 414 ? 14.183 -4.436 -41.300 1.00 89.75 414 ALA A CA 1
ATOM 3235 C C . ALA A 1 414 ? 15.187 -4.438 -42.471 1.00 89.75 414 ALA A C 1
ATOM 3237 O O . ALA A 1 414 ? 16.242 -5.069 -42.377 1.00 89.75 414 ALA A O 1
ATOM 3238 N N . ALA A 1 415 ? 14.899 -3.706 -43.552 1.00 89.88 415 ALA A N 1
ATOM 3239 C CA . ALA A 1 415 ? 15.758 -3.623 -44.735 1.00 89.88 415 ALA A CA 1
ATOM 3240 C C . ALA A 1 415 ? 17.091 -2.905 -44.454 1.00 89.88 415 ALA A C 1
ATOM 3242 O O . ALA A 1 415 ? 18.153 -3.372 -44.872 1.00 89.88 415 ALA A O 1
ATOM 3243 N N . LEU A 1 416 ? 17.045 -1.794 -43.712 1.00 92.50 416 LEU A N 1
ATOM 3244 C CA . LEU A 1 416 ? 18.217 -1.003 -43.322 1.00 92.50 416 LEU A CA 1
ATOM 3245 C C . LEU A 1 416 ? 18.906 -1.498 -42.042 1.00 92.50 416 LEU A C 1
ATOM 3247 O O . LEU A 1 416 ? 20.001 -1.032 -41.726 1.00 92.50 416 LEU A O 1
ATOM 3251 N N . LYS A 1 417 ? 18.292 -2.442 -41.319 1.00 90.06 417 LYS A N 1
ATOM 3252 C CA . LYS A 1 417 ? 18.710 -2.922 -39.989 1.00 90.06 417 LYS A CA 1
ATOM 3253 C C . LYS A 1 417 ? 18.774 -1.796 -38.952 1.00 90.06 417 LYS A C 1
ATOM 3255 O O . LYS A 1 417 ? 19.715 -1.719 -38.163 1.00 90.06 417 LYS A O 1
ATOM 3260 N N . LEU A 1 418 ? 17.769 -0.920 -38.970 1.00 89.62 418 LEU A N 1
ATOM 3261 C CA . LEU A 1 418 ? 17.568 0.066 -37.915 1.00 89.62 418 LEU A CA 1
ATOM 3262 C C . LEU A 1 418 ? 17.001 -0.643 -36.686 1.00 89.62 418 LEU A C 1
ATOM 3264 O O . LEU A 1 418 ? 15.983 -1.328 -36.772 1.00 89.62 418 LEU A O 1
ATOM 3268 N N . ASN A 1 419 ? 17.639 -0.451 -35.538 1.00 86.81 419 ASN A N 1
ATOM 3269 C CA . ASN A 1 419 ? 17.120 -0.960 -34.276 1.00 86.81 419 ASN A CA 1
ATOM 3270 C C . ASN A 1 419 ? 15.990 -0.048 -33.800 1.00 86.81 419 ASN A C 1
ATOM 3272 O O . ASN A 1 419 ? 16.156 1.173 -33.806 1.00 86.81 419 ASN A O 1
ATOM 3276 N N . THR A 1 420 ? 14.881 -0.622 -33.339 1.00 86.44 420 THR A N 1
ATOM 3277 C CA . THR A 1 420 ? 13.859 0.111 -32.585 1.00 86.44 420 THR A CA 1
ATOM 3278 C C . THR A 1 420 ? 14.503 0.730 -31.339 1.00 86.44 420 THR A C 1
ATOM 3280 O O . THR A 1 420 ? 15.094 0.020 -30.527 1.00 86.44 420 THR A O 1
ATOM 3283 N N . THR A 1 421 ? 14.433 2.052 -31.208 1.00 84.69 421 THR A N 1
ATOM 3284 C CA . THR A 1 421 ? 14.925 2.825 -30.054 1.00 84.69 421 THR A CA 1
ATOM 3285 C C . THR A 1 421 ? 13.810 3.174 -29.069 1.00 84.69 421 THR A C 1
ATOM 3287 O O . THR A 1 421 ? 14.093 3.556 -27.937 1.00 84.69 421 THR A O 1
ATOM 3290 N N . GLU A 1 422 ? 12.551 3.037 -29.486 1.00 82.25 422 GLU A N 1
ATOM 3291 C CA . GLU A 1 422 ? 11.344 3.320 -28.709 1.00 82.25 422 GLU A CA 1
ATOM 3292 C C . GLU A 1 422 ? 10.184 2.549 -29.359 1.00 82.25 422 GLU A C 1
ATOM 3294 O O . GLU A 1 422 ? 10.044 2.612 -30.575 1.00 82.25 422 GLU A O 1
ATOM 3299 N N . ASP A 1 423 ? 9.346 1.843 -28.603 1.00 81.44 423 ASP A N 1
ATOM 3300 C CA . ASP A 1 423 ? 8.037 1.381 -29.095 1.00 81.44 423 ASP A CA 1
ATOM 3301 C C . ASP A 1 423 ? 7.037 1.392 -27.942 1.00 81.44 423 ASP A C 1
ATOM 3303 O O . ASP A 1 423 ? 7.141 0.600 -27.004 1.00 81.44 423 ASP A O 1
ATOM 3307 N N . ARG A 1 424 ? 6.127 2.368 -27.934 1.00 77.00 424 ARG A N 1
ATOM 3308 C CA . ARG A 1 424 ? 5.241 2.619 -26.790 1.00 77.00 424 ARG A CA 1
ATOM 3309 C C . ARG A 1 424 ? 4.069 3.519 -27.146 1.00 77.00 424 ARG A C 1
ATOM 3311 O O . ARG A 1 424 ? 4.127 4.298 -28.084 1.00 77.00 424 ARG A O 1
ATOM 3318 N N . ILE A 1 425 ? 3.066 3.532 -26.277 1.00 76.62 425 ILE A N 1
ATOM 3319 C CA . ILE A 1 425 ? 2.149 4.671 -26.168 1.00 76.62 425 ILE A CA 1
ATOM 3320 C C . ILE A 1 425 ? 2.931 5.909 -25.664 1.00 76.62 425 ILE A C 1
ATOM 3322 O O . ILE A 1 425 ? 3.624 5.801 -24.643 1.00 76.62 425 ILE A O 1
ATOM 3326 N N . TRP A 1 426 ? 2.842 7.042 -26.372 1.00 79.50 426 TRP A N 1
ATOM 3327 C CA . TRP A 1 426 ? 3.383 8.360 -25.988 1.00 79.50 426 TRP A CA 1
ATOM 3328 C C . TRP A 1 426 ? 2.324 9.212 -25.268 1.00 79.50 426 TRP A C 1
ATOM 3330 O O . TRP A 1 426 ? 1.134 8.911 -25.350 1.00 79.50 426 TRP A O 1
ATOM 3340 N N . ARG A 1 427 ? 2.731 10.258 -24.532 1.00 72.00 427 ARG A N 1
ATOM 3341 C CA . ARG A 1 427 ? 1.852 11.013 -23.610 1.00 72.00 427 ARG A CA 1
ATOM 3342 C C . ARG A 1 427 ? 1.848 12.520 -23.833 1.00 72.00 427 ARG A C 1
ATOM 3344 O O . ARG A 1 427 ? 2.893 13.107 -24.099 1.00 72.00 427 ARG A O 1
ATOM 3351 N N . HIS A 1 428 ? 0.702 13.163 -23.607 1.00 65.50 428 HIS A N 1
ATOM 3352 C CA . HIS A 1 428 ? 0.545 14.615 -23.674 1.00 65.50 428 HIS A CA 1
ATOM 3353 C C . HIS A 1 428 ? -0.067 15.244 -22.411 1.00 65.50 428 HIS A C 1
ATOM 3355 O O . HIS A 1 428 ? -0.867 14.620 -21.719 1.00 65.50 428 HIS A O 1
ATOM 3361 N N . ASN A 1 429 ? 0.305 16.491 -22.105 1.00 59.84 429 ASN A N 1
ATOM 3362 C CA . ASN A 1 429 ? -0.267 17.286 -21.005 1.00 59.84 429 ASN A CA 1
ATOM 3363 C C . ASN A 1 429 ? -0.170 18.784 -21.345 1.00 59.84 429 ASN A C 1
ATOM 3365 O O . ASN A 1 429 ? 0.927 19.261 -21.635 1.00 59.84 429 ASN A O 1
ATOM 3369 N N . TYR A 1 430 ? -1.292 19.522 -21.333 1.00 55.69 430 TYR A N 1
ATOM 3370 C CA . TYR A 1 430 ? -1.361 20.913 -21.823 1.00 55.69 430 TYR A CA 1
ATOM 3371 C C . TYR A 1 430 ? -1.961 21.956 -20.865 1.00 55.69 430 TYR A C 1
ATOM 3373 O O . TYR A 1 430 ? -1.726 23.150 -21.057 1.00 55.69 430 TYR A O 1
ATOM 3381 N N . ASP A 1 431 ? -2.741 21.549 -19.865 1.00 48.22 431 ASP A N 1
ATOM 3382 C CA . ASP A 1 431 ? -3.264 22.441 -18.826 1.00 48.22 431 ASP A CA 1
ATOM 3383 C C . ASP A 1 431 ? -3.293 21.694 -17.500 1.00 48.22 431 ASP A C 1
ATOM 3385 O O . ASP A 1 431 ? -4.220 20.963 -17.165 1.00 48.22 431 ASP A O 1
ATOM 3389 N N . SER A 1 432 ? -2.215 21.889 -16.767 1.00 41.28 432 SER A N 1
ATOM 3390 C CA . SER A 1 432 ? -1.796 21.086 -15.635 1.00 41.28 432 SER A CA 1
ATOM 3391 C C . SER A 1 432 ? -2.520 21.424 -14.323 1.00 41.28 432 SER A C 1
ATOM 3393 O O . SER A 1 432 ? -2.304 20.761 -13.313 1.00 41.28 432 SER A O 1
ATOM 3395 N N . ALA A 1 433 ? -3.413 22.421 -14.348 1.00 37.00 433 ALA A N 1
ATOM 3396 C CA . ALA A 1 433 ? -4.376 22.711 -13.284 1.00 37.00 433 ALA A CA 1
ATOM 3397 C C . ALA A 1 433 ? -5.762 22.075 -13.533 1.00 37.00 433 ALA A C 1
ATOM 3399 O O . ALA A 1 433 ? -6.653 22.214 -12.698 1.00 37.00 433 ALA A O 1
ATOM 3400 N N . ALA A 1 434 ? -5.957 21.413 -14.681 1.00 41.00 434 ALA A N 1
ATOM 3401 C CA . ALA A 1 434 ? -7.222 20.788 -15.075 1.00 41.00 434 ALA A CA 1
ATOM 3402 C C . ALA A 1 434 ? -7.065 19.360 -15.632 1.00 41.00 434 ALA A C 1
ATOM 3404 O O . ALA A 1 434 ? -8.041 18.617 -15.648 1.00 41.00 434 ALA A O 1
ATOM 3405 N N . PHE A 1 435 ? -5.869 18.970 -16.084 1.00 46.75 435 PHE A N 1
ATOM 3406 C CA . PHE A 1 435 ? -5.606 17.673 -16.702 1.00 46.75 435 PHE A CA 1
ATOM 3407 C C . PHE A 1 435 ? -4.249 17.096 -16.293 1.00 46.75 435 PHE A C 1
ATOM 3409 O O . PHE A 1 435 ? -3.244 17.793 -16.132 1.00 46.75 435 PHE A O 1
ATOM 3416 N N . VAL A 1 436 ? -4.241 15.776 -16.178 1.00 49.28 436 VAL A N 1
ATOM 3417 C CA . VAL A 1 436 ? -3.073 14.921 -15.952 1.00 49.28 436 VAL A CA 1
ATOM 3418 C C . VAL A 1 436 ? -2.580 14.416 -17.319 1.00 49.28 436 VAL A C 1
ATOM 3420 O O . VAL A 1 436 ? -3.193 14.698 -18.348 1.00 49.28 436 VAL A O 1
ATOM 3423 N N . TRP A 1 437 ? -1.449 13.705 -17.369 1.00 57.22 437 TRP A N 1
ATOM 3424 C CA . TRP A 1 437 ? -0.985 13.056 -18.598 1.00 57.22 437 TRP A CA 1
ATOM 3425 C C . TRP A 1 437 ? -2.073 12.195 -19.253 1.00 57.22 437 TRP A C 1
ATOM 3427 O O . TRP A 1 437 ? -2.618 11.287 -18.628 1.00 57.22 437 TRP A O 1
ATOM 3437 N N . MET A 1 438 ? -2.326 12.459 -20.530 1.00 59.50 438 MET A N 1
ATOM 3438 C CA . MET A 1 438 ? -3.209 11.715 -21.426 1.00 59.50 438 MET A CA 1
ATOM 3439 C C . MET A 1 438 ? -2.376 10.947 -22.457 1.00 59.50 438 MET A C 1
ATOM 3441 O O . MET A 1 438 ? -1.260 11.361 -22.777 1.00 59.50 438 MET A O 1
ATOM 3445 N N . ASP A 1 439 ? -2.892 9.854 -23.015 1.00 68.88 439 ASP A N 1
ATOM 3446 C CA . ASP A 1 439 ? -2.163 9.086 -24.030 1.00 68.88 439 ASP A CA 1
ATOM 3447 C C . ASP A 1 439 ? -2.381 9.684 -25.430 1.00 68.88 439 ASP A C 1
ATOM 3449 O O . ASP A 1 439 ? -3.503 9.791 -25.925 1.00 68.88 439 ASP A O 1
ATOM 3453 N N . GLY A 1 440 ? -1.285 10.089 -26.073 1.00 70.88 440 GLY A N 1
ATOM 3454 C CA . GLY A 1 440 ? -1.282 10.776 -27.364 1.00 70.88 440 GLY A CA 1
ATOM 3455 C C . GLY A 1 440 ? -1.373 9.852 -28.578 1.00 70.88 440 GLY A C 1
ATOM 3456 O O . GLY A 1 440 ? -1.731 10.327 -29.650 1.00 70.88 440 GLY A O 1
ATOM 3457 N N . GLY A 1 441 ? -1.080 8.557 -28.424 1.00 80.31 441 GLY A N 1
ATOM 3458 C CA . GLY A 1 441 ? -1.040 7.547 -29.494 1.00 80.31 441 GLY A CA 1
ATOM 3459 C C . GLY A 1 441 ? 0.174 6.624 -29.353 1.00 80.31 441 GLY A C 1
ATOM 3460 O O . GLY A 1 441 ? 0.847 6.654 -28.327 1.00 80.31 441 GLY A O 1
ATOM 3461 N N . VAL A 1 442 ? 0.478 5.797 -30.355 1.00 86.38 442 VAL A N 1
ATOM 3462 C CA . VAL A 1 442 ? 1.618 4.856 -30.344 1.00 86.38 442 VAL A CA 1
ATOM 3463 C C . VAL A 1 442 ? 2.782 5.432 -31.140 1.00 86.38 442 VAL A C 1
ATOM 3465 O O . VAL A 1 442 ? 2.616 5.709 -32.319 1.00 86.38 442 VAL A O 1
ATOM 3468 N N . ILE A 1 443 ? 3.964 5.568 -30.538 1.00 90.00 443 ILE A N 1
ATOM 3469 C CA . ILE A 1 443 ? 5.205 5.909 -31.239 1.00 90.00 443 ILE A CA 1
ATOM 3470 C C . ILE A 1 443 ? 6.173 4.722 -31.276 1.00 90.00 443 ILE A C 1
ATOM 3472 O O . ILE A 1 443 ? 6.474 4.114 -30.247 1.00 90.00 443 ILE A O 1
ATOM 3476 N N . THR A 1 444 ? 6.691 4.443 -32.468 1.00 90.69 444 THR A N 1
ATOM 3477 C CA . THR A 1 444 ? 7.802 3.534 -32.735 1.00 90.69 444 THR A CA 1
ATOM 3478 C C . THR A 1 444 ? 8.962 4.352 -33.316 1.00 90.69 444 THR A C 1
ATOM 3480 O O . THR A 1 444 ? 8.928 4.761 -34.480 1.00 90.69 444 THR A O 1
ATOM 3483 N N . SER A 1 445 ? 9.986 4.629 -32.509 1.00 91.00 445 SER A N 1
ATOM 3484 C CA . SER A 1 445 ? 11.232 5.263 -32.957 1.00 91.00 445 SER A CA 1
ATOM 3485 C C . SER A 1 445 ? 12.282 4.208 -33.289 1.00 91.00 445 SER A C 1
ATOM 3487 O O . SER A 1 445 ? 12.344 3.143 -32.675 1.00 91.00 445 SER A O 1
ATOM 3489 N N . TYR A 1 446 ? 13.155 4.535 -34.233 1.00 93.12 446 TYR A N 1
ATOM 3490 C CA . TYR A 1 446 ? 14.270 3.719 -34.686 1.00 93.12 446 TYR A CA 1
ATOM 3491 C C . TYR A 1 446 ? 15.579 4.519 -34.669 1.00 93.12 446 TYR A C 1
ATOM 3493 O O . TYR A 1 446 ? 15.602 5.756 -34.682 1.00 93.12 446 TYR A O 1
ATOM 3501 N N . SER A 1 447 ? 16.702 3.803 -34.685 1.00 88.88 447 SER A N 1
ATOM 3502 C CA . SER A 1 447 ? 18.032 4.378 -34.894 1.00 88.88 447 SER A CA 1
ATOM 3503 C C . SER A 1 447 ? 18.095 5.199 -36.189 1.00 88.88 447 SER A C 1
ATOM 3505 O O . SER A 1 447 ? 17.375 4.908 -37.142 1.00 88.88 447 SER A O 1
ATOM 3507 N N . SER A 1 448 ? 18.994 6.186 -36.242 1.00 89.19 448 SER A N 1
ATOM 3508 C CA . SER A 1 448 ? 19.070 7.189 -37.322 1.00 89.19 448 SER A CA 1
ATOM 3509 C C . SER A 1 448 ? 17.881 8.165 -37.357 1.00 89.19 448 SER A C 1
ATOM 3511 O O . SER A 1 448 ? 17.488 8.629 -38.425 1.00 89.19 448 SER A O 1
ATOM 3513 N N . ASN A 1 449 ? 17.336 8.525 -36.187 1.00 90.19 449 ASN A N 1
ATOM 3514 C CA . ASN A 1 449 ? 16.304 9.561 -36.017 1.00 90.19 449 ASN A CA 1
ATOM 3515 C C . ASN A 1 449 ? 15.055 9.347 -36.901 1.00 90.19 449 ASN A C 1
ATOM 3517 O O . ASN A 1 449 ? 14.524 10.305 -37.471 1.00 90.19 449 ASN A O 1
ATOM 3521 N N . PHE A 1 450 ? 14.629 8.093 -37.069 1.00 94.00 450 PHE A N 1
ATOM 3522 C CA . PHE A 1 450 ? 13.445 7.725 -37.845 1.00 94.00 450 PHE A CA 1
ATOM 3523 C C . PHE A 1 450 ? 12.312 7.354 -36.888 1.00 94.00 450 PHE A C 1
ATOM 3525 O O . PHE A 1 450 ? 12.478 6.469 -36.058 1.00 94.00 450 PHE A O 1
ATOM 3532 N N . HIS A 1 451 ? 11.174 8.033 -36.986 1.00 93.88 451 HIS A N 1
ATOM 3533 C CA . HIS A 1 451 ? 10.058 7.906 -36.051 1.00 93.88 451 HIS A CA 1
ATOM 3534 C C . HIS A 1 451 ? 8.759 7.610 -36.811 1.00 93.88 451 HIS A C 1
ATOM 3536 O O . HIS A 1 451 ? 8.523 8.200 -37.864 1.00 93.88 451 HIS A O 1
ATOM 3542 N N . ILE A 1 452 ? 7.905 6.742 -36.269 1.00 93.50 452 ILE A N 1
ATOM 3543 C CA . ILE A 1 452 ? 6.514 6.540 -36.700 1.00 93.50 452 ILE A CA 1
ATOM 3544 C C . ILE A 1 452 ? 5.624 6.799 -35.489 1.00 93.50 452 ILE A C 1
ATOM 3546 O O . ILE A 1 452 ? 5.823 6.157 -34.466 1.00 93.50 452 ILE A O 1
ATOM 3550 N N . ALA A 1 453 ? 4.640 7.686 -35.583 1.00 92.12 453 ALA A N 1
ATOM 3551 C CA . ALA A 1 453 ? 3.655 7.919 -34.530 1.00 92.12 453 ALA A CA 1
ATOM 3552 C C . ALA A 1 453 ? 2.224 7.659 -35.025 1.00 92.12 453 ALA A C 1
ATOM 3554 O O . ALA A 1 453 ? 1.918 7.869 -36.197 1.00 92.12 453 ALA A O 1
ATOM 3555 N N . SER A 1 454 ? 1.320 7.283 -34.124 1.00 91.81 454 SER A N 1
ATOM 3556 C CA . SER A 1 454 ? -0.102 7.572 -34.271 1.00 91.81 454 SER A CA 1
ATOM 3557 C C . SER A 1 454 ? -0.520 8.739 -33.373 1.00 91.81 454 SER A C 1
ATOM 3559 O O . SER A 1 454 ? 0.136 9.020 -32.365 1.00 91.81 454 SER A O 1
ATOM 3561 N N . ILE A 1 455 ? -1.596 9.431 -33.749 1.00 87.81 455 ILE A N 1
ATOM 3562 C CA . ILE A 1 455 ? -2.247 10.473 -32.947 1.00 87.81 455 ILE A CA 1
ATOM 3563 C C . ILE A 1 455 ? -3.655 9.986 -32.593 1.00 87.81 455 ILE A C 1
ATOM 3565 O O . ILE A 1 455 ? -4.484 9.802 -33.483 1.00 87.81 455 ILE A O 1
ATOM 3569 N N . ARG A 1 456 ? -3.908 9.760 -31.298 1.00 82.06 456 ARG A N 1
ATOM 3570 C CA . ARG A 1 456 ? -5.081 9.035 -30.794 1.00 82.06 456 ARG A CA 1
ATOM 3571 C C . ARG A 1 456 ? -6.376 9.836 -30.905 1.00 82.06 456 ARG A C 1
ATOM 3573 O O . ARG A 1 456 ? -6.480 10.954 -30.389 1.00 82.06 456 ARG A O 1
ATOM 3580 N N . GLY A 1 457 ? -7.383 9.230 -31.518 1.00 73.62 457 GLY A N 1
ATOM 3581 C CA . GLY A 1 457 ? -8.622 9.865 -31.949 1.00 73.62 457 GLY A CA 1
ATOM 3582 C C . GLY A 1 457 ? -8.406 10.974 -32.983 1.00 73.62 457 GLY A C 1
ATOM 3583 O O . GLY A 1 457 ? -9.145 11.966 -32.971 1.00 73.62 457 GLY A O 1
ATOM 3584 N N . GLY A 1 458 ? -7.366 10.852 -33.809 1.00 75.81 458 GLY A N 1
ATOM 3585 C CA . GLY A 1 458 ? -7.045 11.759 -34.910 1.00 75.81 458 GLY A CA 1
ATOM 3586 C C . GLY A 1 458 ? -7.455 11.161 -36.255 1.00 75.81 458 GLY A C 1
ATOM 3587 O O . GLY A 1 458 ? -7.288 9.965 -36.474 1.00 75.81 458 GLY A O 1
ATOM 3588 N N . GLY A 1 459 ? -7.978 11.987 -37.161 1.00 77.44 459 GLY A N 1
ATOM 3589 C CA . GLY A 1 459 ? -8.209 11.616 -38.557 1.00 77.44 459 GLY A CA 1
ATOM 3590 C C . GLY A 1 459 ? -7.027 11.983 -39.460 1.00 77.44 459 GLY A C 1
ATOM 3591 O O . GLY A 1 459 ? -5.891 12.108 -39.002 1.00 77.44 459 GLY A O 1
ATOM 3592 N N . HIS A 1 460 ? -7.312 12.197 -40.746 1.00 80.69 460 HIS A N 1
ATOM 3593 C CA . HIS A 1 460 ? -6.368 12.660 -41.768 1.00 80.69 460 HIS A CA 1
ATOM 3594 C C . HIS A 1 460 ? -5.758 14.021 -41.399 1.00 80.69 460 HIS A C 1
ATOM 3596 O O . HIS A 1 460 ? -4.546 14.188 -41.434 1.00 80.69 460 HIS A O 1
ATOM 3602 N N . PHE A 1 461 ? -6.600 14.951 -40.936 1.00 80.94 461 PHE A N 1
ATOM 3603 C CA . PHE A 1 461 ? -6.213 16.280 -40.450 1.00 80.94 461 PHE A CA 1
ATOM 3604 C C . PHE A 1 461 ? -5.950 16.250 -38.940 1.00 80.94 461 PHE A C 1
ATOM 3606 O O . PHE A 1 461 ? -6.627 16.904 -38.136 1.00 80.94 461 PHE A O 1
ATOM 3613 N N . ALA A 1 462 ? -4.979 15.438 -38.516 1.00 83.19 462 ALA A N 1
ATOM 3614 C CA . ALA A 1 462 ? -4.703 15.215 -37.099 1.00 83.19 462 ALA A CA 1
ATOM 3615 C C . ALA A 1 462 ? -4.417 16.500 -36.278 1.00 83.19 462 ALA A C 1
ATOM 3617 O O . ALA A 1 462 ? -4.847 16.534 -35.122 1.00 83.19 462 ALA A O 1
ATOM 3618 N N . PRO A 1 463 ? -3.790 17.585 -36.798 1.00 84.19 463 PRO A N 1
ATOM 3619 C CA . PRO A 1 463 ? -3.684 18.841 -36.052 1.00 84.19 463 PRO A CA 1
ATOM 3620 C C . PRO A 1 463 ? -5.031 19.554 -35.859 1.00 84.19 463 PRO A C 1
ATOM 3622 O O . PRO A 1 463 ? -5.217 20.200 -34.832 1.00 84.19 463 PRO A O 1
ATOM 3625 N N . GLN A 1 464 ? -5.998 19.396 -36.771 1.00 75.12 464 GLN A N 1
ATOM 3626 C CA . GLN A 1 464 ? -7.364 19.893 -36.569 1.00 75.12 464 GLN A CA 1
ATOM 3627 C C . GLN A 1 464 ? -8.138 19.028 -35.558 1.00 75.12 464 GLN A C 1
ATOM 3629 O O . GLN A 1 464 ? -8.839 19.562 -34.698 1.00 75.12 464 GLN A O 1
ATOM 3634 N N . ASN A 1 465 ? -8.028 17.696 -35.640 1.00 75.94 465 ASN A N 1
ATOM 3635 C CA . ASN A 1 465 ? -8.765 16.784 -34.755 1.00 75.94 465 ASN A CA 1
ATOM 3636 C C . ASN A 1 465 ? -8.200 16.733 -33.322 1.00 75.94 465 ASN A C 1
ATOM 3638 O O . ASN A 1 465 ? -8.953 16.536 -32.368 1.00 75.94 465 ASN A O 1
ATOM 3642 N N . ARG A 1 466 ? -6.877 16.865 -33.166 1.00 76.75 466 ARG A N 1
ATOM 3643 C CA . ARG A 1 466 ? -6.126 16.660 -31.914 1.00 76.75 466 ARG A CA 1
ATOM 3644 C C . ARG A 1 466 ? -5.012 17.723 -31.764 1.00 76.75 466 ARG A C 1
ATOM 3646 O O . ARG A 1 466 ? -3.824 17.394 -31.796 1.00 76.75 466 ARG A O 1
ATOM 3653 N N . PRO A 1 467 ? -5.363 19.020 -31.624 1.00 74.75 467 PRO A N 1
ATOM 3654 C CA . PRO A 1 467 ? -4.410 20.130 -31.748 1.00 74.75 467 PRO A CA 1
ATOM 3655 C C . PRO A 1 467 ? -3.336 20.180 -30.653 1.00 74.75 467 PRO A C 1
ATOM 3657 O O . PRO A 1 467 ? -2.179 20.477 -30.949 1.00 74.75 467 PRO A O 1
ATOM 3660 N N . SER A 1 468 ? -3.674 19.872 -29.395 1.00 73.50 468 SER A N 1
ATOM 3661 C CA . SER A 1 468 ? -2.693 19.897 -28.299 1.00 73.50 468 SER A CA 1
ATOM 3662 C C . SER A 1 468 ? -1.725 18.715 -28.375 1.00 73.50 468 SER A C 1
ATOM 3664 O O . SER A 1 468 ? -0.524 18.907 -28.185 1.00 73.50 468 SER A O 1
ATOM 3666 N N . GLN A 1 469 ? -2.215 17.526 -28.746 1.00 83.06 469 GLN A N 1
ATOM 3667 C CA . GLN A 1 469 ? -1.385 16.368 -29.090 1.00 83.06 469 GLN A CA 1
ATOM 3668 C C . GLN A 1 469 ? -0.422 16.718 -30.233 1.00 83.06 469 GLN A C 1
ATOM 3670 O O . GLN A 1 469 ? 0.793 16.577 -30.101 1.00 83.06 469 GLN A O 1
ATOM 3675 N N . SER A 1 470 ? -0.966 17.226 -31.339 1.00 87.94 470 SER A N 1
ATOM 3676 C CA . SER A 1 470 ? -0.222 17.524 -32.561 1.00 87.94 470 SER A CA 1
ATOM 3677 C C . SER A 1 470 ? 0.871 18.580 -32.354 1.00 87.94 470 SER A C 1
ATOM 3679 O O . SER A 1 470 ? 2.014 18.363 -32.761 1.00 87.94 470 SER A O 1
ATOM 3681 N N . LEU A 1 471 ? 0.580 19.681 -31.642 1.00 86.56 471 LEU A N 1
ATOM 3682 C CA . LEU A 1 471 ? 1.610 20.658 -31.268 1.00 86.56 471 LEU A CA 1
ATOM 3683 C C . LEU A 1 471 ? 2.716 20.027 -30.423 1.00 86.56 471 LEU A C 1
ATOM 3685 O O . LEU A 1 471 ? 3.885 20.347 -30.634 1.00 86.56 471 LEU A O 1
ATOM 3689 N N . GLN A 1 472 ? 2.372 19.168 -29.460 1.00 83.88 472 GLN A N 1
ATOM 3690 C CA . GLN A 1 472 ? 3.376 18.554 -28.598 1.00 83.88 472 GLN A CA 1
ATOM 3691 C C . GLN A 1 472 ? 4.306 17.639 -29.400 1.00 83.88 472 GLN A C 1
ATOM 3693 O O . GLN A 1 472 ? 5.521 17.805 -29.332 1.00 83.88 472 GLN A O 1
ATOM 3698 N N . LEU A 1 473 ? 3.739 16.745 -30.217 1.00 88.56 473 LEU A N 1
ATOM 3699 C CA . LEU A 1 473 ? 4.485 15.819 -31.069 1.00 88.56 473 LEU A CA 1
ATOM 3700 C C . LEU A 1 473 ? 5.422 16.572 -32.031 1.00 88.56 473 LEU A C 1
ATOM 3702 O O . LEU A 1 473 ? 6.609 16.253 -32.124 1.00 88.56 473 LEU A O 1
ATOM 3706 N N . TYR A 1 474 ? 4.917 17.622 -32.687 1.00 91.19 474 TYR A N 1
ATOM 3707 C CA . TYR A 1 474 ? 5.709 18.473 -33.577 1.00 91.19 474 TYR A CA 1
ATOM 3708 C C . TYR A 1 474 ? 6.829 19.218 -32.844 1.00 91.19 474 TYR A C 1
ATOM 3710 O O . TYR A 1 474 ? 7.986 19.174 -33.269 1.00 91.19 474 TYR A O 1
ATOM 3718 N N . ARG A 1 475 ? 6.503 19.882 -31.726 1.00 86.12 475 ARG A N 1
ATOM 3719 C CA . ARG A 1 475 ? 7.472 20.590 -30.878 1.00 86.12 475 ARG A CA 1
ATOM 3720 C C . ARG A 1 475 ? 8.591 19.652 -30.448 1.00 86.12 475 ARG A C 1
ATOM 3722 O O . ARG A 1 475 ? 9.762 20.015 -30.552 1.00 86.12 475 ARG A O 1
ATOM 3729 N N . ASP A 1 476 ? 8.235 18.470 -29.960 1.00 86.56 476 ASP A N 1
ATOM 3730 C CA . ASP A 1 476 ? 9.195 17.513 -29.422 1.00 86.56 476 ASP A CA 1
ATOM 3731 C C . ASP A 1 476 ? 10.108 16.981 -30.533 1.00 86.56 476 ASP A C 1
ATOM 3733 O O . ASP A 1 476 ? 11.326 16.922 -30.353 1.00 86.56 476 ASP A O 1
ATOM 3737 N N . PHE A 1 477 ? 9.571 16.772 -31.738 1.00 90.69 477 PHE A N 1
ATOM 3738 C CA . PHE A 1 477 ? 10.366 16.448 -32.918 1.00 90.69 477 PHE A CA 1
ATOM 3739 C C . PHE A 1 477 ? 11.360 17.563 -33.297 1.00 90.69 477 PHE A C 1
ATOM 3741 O O . PHE A 1 477 ? 12.566 17.294 -33.387 1.00 90.69 477 PHE A O 1
ATOM 3748 N N . VAL A 1 478 ? 10.913 18.813 -33.490 1.00 87.81 478 VAL A N 1
ATOM 3749 C CA . VAL A 1 478 ? 11.799 19.894 -33.982 1.00 87.81 478 VAL A CA 1
ATOM 3750 C C . VAL A 1 478 ? 12.789 20.399 -32.934 1.00 87.81 478 VAL A C 1
ATOM 3752 O O . VAL A 1 478 ? 13.920 20.732 -33.289 1.00 87.81 478 VAL A O 1
ATOM 3755 N N . LEU A 1 479 ? 12.416 20.401 -31.650 1.00 81.75 479 LEU A N 1
ATOM 3756 C CA . LEU A 1 479 ? 13.311 20.773 -30.546 1.00 81.75 479 LEU A CA 1
ATOM 3757 C C . LEU A 1 479 ? 14.168 19.595 -30.044 1.00 81.75 479 LEU A C 1
ATOM 3759 O O . LEU A 1 479 ? 15.145 19.818 -29.334 1.00 81.75 479 LEU A O 1
ATOM 3763 N N . GLY A 1 480 ? 13.855 18.351 -30.429 1.00 78.31 480 GLY A N 1
ATOM 3764 C CA . GLY A 1 480 ? 14.580 17.155 -29.975 1.00 78.31 480 GLY A CA 1
ATOM 3765 C C . GLY A 1 480 ? 14.311 16.787 -28.521 1.00 78.31 480 GLY A C 1
ATOM 3766 O O . GLY A 1 480 ? 15.219 16.349 -27.819 1.00 78.31 480 GLY A O 1
ATOM 3767 N N . LEU A 1 481 ? 13.074 16.988 -28.083 1.00 75.62 481 LEU A N 1
ATOM 3768 C CA . LEU A 1 481 ? 12.591 16.616 -26.761 1.00 75.62 481 LEU A CA 1
ATOM 3769 C C . LEU A 1 481 ? 12.068 15.171 -26.798 1.00 75.62 481 LEU A C 1
ATOM 3771 O O . LEU A 1 481 ? 11.789 14.613 -27.856 1.00 75.62 481 LEU A O 1
ATOM 3775 N N . PHE A 1 482 ? 11.927 14.564 -25.625 1.00 70.81 482 PHE A N 1
ATOM 3776 C CA . PHE A 1 482 ? 11.276 13.265 -25.478 1.00 70.81 482 PHE A CA 1
ATOM 3777 C C . PHE A 1 482 ? 9.763 13.427 -25.676 1.00 70.81 482 PHE A C 1
ATOM 3779 O O . PHE A 1 482 ? 9.186 14.340 -25.093 1.00 70.81 482 PHE A O 1
ATOM 3786 N N . PHE A 1 483 ? 9.112 12.528 -26.420 1.00 70.62 483 PHE A N 1
ATOM 3787 C CA . PHE A 1 483 ? 7.689 12.633 -26.800 1.00 70.62 483 PHE A CA 1
ATOM 3788 C C . PHE A 1 483 ? 6.671 12.483 -25.646 1.00 70.62 483 PHE A C 1
ATOM 3790 O O . PHE A 1 483 ? 5.469 12.413 -25.880 1.00 70.62 483 PHE A O 1
ATOM 3797 N N . ASN A 1 484 ? 7.145 12.487 -24.398 1.00 66.69 484 ASN A N 1
ATOM 3798 C CA . ASN A 1 484 ? 6.353 12.662 -23.185 1.00 66.69 484 ASN A CA 1
ATOM 3799 C C . ASN A 1 484 ? 6.871 13.922 -22.461 1.00 66.69 484 ASN A C 1
ATOM 3801 O O . ASN A 1 484 ? 7.611 13.806 -21.484 1.00 66.69 484 ASN A O 1
ATOM 3805 N N . ASN A 1 485 ? 6.559 15.126 -22.956 1.00 60.84 485 ASN A N 1
ATOM 3806 C CA . ASN A 1 485 ? 7.032 16.384 -22.359 1.00 60.84 485 ASN A CA 1
ATOM 3807 C C . ASN A 1 485 ? 5.907 17.433 -22.260 1.00 60.84 485 ASN A C 1
ATOM 3809 O O . ASN A 1 485 ? 5.159 17.645 -23.208 1.00 60.84 485 ASN A O 1
ATOM 3813 N N . CYS A 1 486 ? 5.773 18.127 -21.131 1.00 57.50 486 CYS A N 1
ATOM 3814 C CA . CYS A 1 486 ? 4.613 18.978 -20.850 1.00 57.50 486 CYS A CA 1
ATOM 3815 C C . CYS A 1 486 ? 4.535 20.214 -21.765 1.00 57.50 486 CYS A C 1
ATOM 3817 O O . CYS A 1 486 ? 5.529 20.911 -21.972 1.00 57.50 486 CYS A O 1
ATOM 3819 N N . LEU A 1 487 ? 3.343 20.582 -22.240 1.00 58.69 487 LEU A N 1
ATOM 3820 C CA . LEU A 1 487 ? 3.027 21.891 -22.849 1.00 58.69 487 LEU A CA 1
ATOM 3821 C C . LEU A 1 487 ? 2.825 22.979 -21.770 1.00 58.69 487 LEU A C 1
ATOM 3823 O O . LEU A 1 487 ? 1.912 23.803 -21.845 1.00 58.69 487 LEU A O 1
ATOM 3827 N N . SER A 1 488 ? 3.676 22.970 -20.738 1.00 48.38 488 SER A N 1
ATOM 3828 C CA . SER A 1 488 ? 3.516 23.735 -19.499 1.00 48.38 488 SER A CA 1
ATOM 3829 C C . SER A 1 488 ? 3.501 25.248 -19.744 1.00 48.38 488 SER A C 1
ATOM 3831 O O . SER A 1 488 ? 4.530 25.909 -19.859 1.00 48.38 488 SER A O 1
ATOM 3833 N N . ARG A 1 489 ? 2.285 25.806 -19.787 1.00 46.16 489 ARG A N 1
ATOM 3834 C CA . ARG A 1 489 ? 1.981 27.190 -20.188 1.00 46.16 489 ARG A CA 1
ATOM 3835 C C . ARG A 1 489 ? 2.204 27.462 -21.680 1.00 46.16 489 ARG A C 1
ATOM 3837 O O . ARG A 1 489 ? 2.811 28.465 -22.058 1.00 46.16 489 ARG A O 1
ATOM 3844 N N . VAL A 1 490 ? 1.505 26.697 -22.527 1.00 45.22 490 VAL A N 1
ATOM 3845 C CA . VAL A 1 490 ? 0.750 27.334 -23.624 1.00 45.22 490 VAL A CA 1
ATOM 3846 C C . VAL A 1 490 ? -0.052 28.475 -23.002 1.00 45.22 490 VAL A C 1
ATOM 3848 O O . VAL A 1 490 ? -1.038 28.260 -22.295 1.00 45.22 490 VAL A O 1
ATOM 3851 N N . ASN A 1 491 ? 0.447 29.698 -23.161 1.00 39.28 491 ASN A N 1
ATOM 3852 C CA . ASN A 1 491 ? -0.070 30.820 -22.402 1.00 39.28 491 ASN A CA 1
ATOM 3853 C C . ASN A 1 491 ? -1.420 31.262 -22.982 1.00 39.28 491 ASN A C 1
ATOM 3855 O O . ASN A 1 491 ? -1.465 32.036 -23.936 1.00 39.28 491 ASN A O 1
ATOM 3859 N N . LYS A 1 492 ? -2.512 30.813 -22.346 1.00 43.47 492 LYS A N 1
ATOM 3860 C CA . LYS A 1 492 ? -3.901 31.242 -22.600 1.00 43.47 492 LYS A CA 1
ATOM 3861 C C . LYS A 1 492 ? -4.124 32.759 -22.391 1.00 43.47 492 LYS A C 1
ATOM 3863 O O . LYS A 1 492 ? -5.234 33.242 -22.586 1.00 43.47 492 LYS A O 1
ATOM 3868 N N . VAL A 1 493 ? -3.093 33.501 -21.964 1.00 32.12 493 VAL A N 1
ATOM 3869 C CA . VAL A 1 493 ? -3.093 34.927 -21.596 1.00 32.12 493 VAL A CA 1
ATOM 3870 C C . VAL A 1 493 ? -1.789 35.611 -22.086 1.00 32.12 493 VAL A C 1
ATOM 3872 O O . VAL A 1 493 ? -0.950 36.045 -21.295 1.00 32.12 493 VAL A O 1
ATOM 3875 N N . ALA A 1 494 ? -1.582 35.630 -23.408 1.00 29.67 494 ALA A N 1
ATOM 3876 C CA . ALA A 1 494 ? -0.341 35.976 -24.129 1.00 29.67 494 ALA A CA 1
ATOM 3877 C C . ALA A 1 494 ? 0.625 37.009 -23.476 1.00 29.67 494 ALA A C 1
ATOM 3879 O O . ALA A 1 494 ? 0.315 38.193 -23.350 1.00 29.67 494 ALA A O 1
ATOM 3880 N N . ALA A 1 495 ? 1.850 36.559 -23.152 1.00 30.03 495 ALA A N 1
ATOM 3881 C CA . ALA A 1 495 ? 3.004 37.356 -22.695 1.00 30.03 495 ALA A CA 1
ATOM 3882 C C . ALA A 1 495 ? 4.344 36.566 -22.863 1.00 30.03 495 ALA A C 1
ATOM 3884 O O . ALA A 1 495 ? 4.266 35.340 -22.980 1.00 30.03 495 ALA A O 1
ATOM 3885 N N . PRO A 1 496 ? 5.544 37.210 -22.906 1.00 31.48 496 PRO A N 1
ATOM 3886 C CA . PRO A 1 496 ? 6.712 36.678 -23.646 1.00 31.48 496 PRO A CA 1
ATOM 3887 C C . PRO A 1 496 ? 7.944 36.154 -22.841 1.00 31.48 496 PRO A C 1
ATOM 3889 O O . PRO A 1 496 ? 7.951 36.105 -21.617 1.00 31.48 496 PRO A O 1
ATOM 3892 N N . LEU A 1 497 ? 8.971 35.761 -23.619 1.00 30.66 497 LEU A N 1
ATOM 3893 C CA . LEU A 1 497 ? 10.227 34.994 -23.393 1.00 30.66 497 LEU A CA 1
ATOM 3894 C C . LEU A 1 497 ? 11.426 35.732 -22.711 1.00 30.66 497 LEU A C 1
ATOM 3896 O O . LEU A 1 497 ? 11.289 36.903 -22.376 1.00 30.66 497 LEU A O 1
ATOM 3900 N N . LEU A 1 498 ? 12.639 35.173 -22.452 1.00 34.47 498 LEU A N 1
ATOM 3901 C CA . LEU A 1 498 ? 13.510 34.156 -23.124 1.00 34.47 498 LEU A CA 1
ATOM 3902 C C . LEU A 1 498 ? 14.369 33.265 -22.181 1.00 34.47 498 LEU A C 1
ATOM 3904 O O . LEU A 1 498 ? 14.682 33.691 -21.074 1.00 34.47 498 LEU A O 1
ATOM 3908 N N . PRO A 1 499 ? 14.829 32.073 -22.631 1.00 31.94 499 PRO A N 1
ATOM 3909 C CA . PRO A 1 499 ? 15.579 31.118 -21.812 1.00 31.94 499 PRO A CA 1
ATOM 3910 C C . PRO A 1 499 ? 17.099 31.345 -21.834 1.00 31.94 499 PRO A C 1
ATOM 3912 O O . PRO A 1 499 ? 17.654 31.915 -22.776 1.00 31.94 499 PRO A O 1
ATOM 3915 N N . ALA A 1 500 ? 17.790 30.787 -20.838 1.00 31.53 500 ALA A N 1
ATOM 3916 C CA . ALA A 1 500 ? 19.228 30.525 -20.874 1.00 31.53 500 ALA A CA 1
ATOM 3917 C C . ALA A 1 500 ? 19.596 29.346 -19.947 1.00 31.53 500 ALA A C 1
ATOM 3919 O O . ALA A 1 500 ? 18.897 29.088 -18.974 1.00 31.53 500 ALA A O 1
ATOM 3920 N N . TYR A 1 501 ? 20.741 28.708 -20.224 1.00 30.12 501 TYR A N 1
ATOM 3921 C CA . TYR A 1 501 ? 21.431 27.704 -19.390 1.00 30.12 501 TYR A CA 1
ATOM 3922 C C . TYR A 1 501 ? 20.771 26.314 -19.237 1.00 30.12 501 TYR A C 1
ATOM 3924 O O . TYR A 1 501 ? 20.037 26.074 -18.288 1.00 30.12 501 TYR A O 1
ATOM 3932 N N . GLN A 1 502 ? 21.198 25.344 -20.059 1.00 27.72 502 GLN A N 1
ATOM 3933 C CA . GLN A 1 502 ? 22.106 24.254 -19.630 1.00 27.72 502 GLN A CA 1
ATOM 3934 C C . GLN A 1 502 ? 22.556 23.373 -20.821 1.00 27.72 502 GLN A C 1
ATOM 3936 O O . GLN A 1 502 ? 21.935 23.391 -21.880 1.00 27.72 502 GLN A O 1
ATOM 3941 N N . GLN A 1 503 ? 23.690 22.668 -20.676 1.00 28.89 503 GLN A N 1
ATOM 3942 C CA . GLN A 1 503 ? 24.316 21.804 -21.698 1.00 28.89 503 GLN A CA 1
ATOM 3943 C C . GLN A 1 503 ? 25.330 20.842 -21.024 1.00 28.89 503 GLN A C 1
ATOM 3945 O O . GLN A 1 503 ? 25.975 21.253 -20.060 1.00 28.89 503 GLN A O 1
ATOM 3950 N N . LEU A 1 504 ? 25.487 19.592 -21.497 1.00 32.56 504 LEU A N 1
ATOM 3951 C CA . LEU A 1 504 ? 26.325 18.535 -20.874 1.00 32.56 504 LEU A CA 1
ATOM 3952 C C . LEU A 1 504 ? 26.823 17.482 -21.901 1.00 32.56 504 LEU A C 1
ATOM 3954 O O . LEU A 1 504 ? 26.230 17.374 -22.972 1.00 32.56 504 LEU A O 1
ATOM 3958 N N . ALA A 1 505 ? 27.893 16.715 -21.597 1.00 35.78 505 ALA A N 1
ATOM 3959 C CA . ALA A 1 505 ? 28.449 15.647 -22.467 1.00 35.78 505 ALA A CA 1
ATOM 3960 C C . ALA A 1 505 ? 29.465 14.685 -21.771 1.00 35.78 505 ALA A C 1
ATOM 3962 O O . ALA A 1 505 ? 30.036 15.062 -20.750 1.00 35.78 505 ALA A O 1
ATOM 3963 N N . ALA A 1 506 ? 29.767 13.541 -22.433 1.00 35.44 506 ALA A N 1
ATOM 3964 C CA . ALA A 1 506 ? 30.905 12.578 -22.286 1.00 35.44 506 ALA A CA 1
ATOM 3965 C C . ALA A 1 506 ? 30.616 11.148 -21.694 1.00 35.44 506 ALA A C 1
ATOM 3967 O O . ALA A 1 506 ? 29.649 11.001 -20.953 1.00 35.44 506 ALA A O 1
ATOM 3968 N N . PRO A 1 507 ? 31.395 10.083 -22.058 1.00 41.41 507 PRO A N 1
ATOM 3969 C CA . PRO A 1 507 ? 31.028 8.650 -21.883 1.00 41.41 507 PRO A CA 1
ATOM 3970 C C . PRO A 1 507 ? 31.643 7.893 -20.664 1.00 41.41 507 PRO A C 1
ATOM 3972 O O . PRO A 1 507 ? 32.449 8.449 -19.924 1.00 41.41 507 PRO A O 1
ATOM 3975 N N . ALA A 1 508 ? 31.273 6.606 -20.483 1.00 52.66 508 ALA A N 1
ATOM 3976 C CA . ALA A 1 508 ? 31.241 5.858 -19.200 1.00 52.66 508 ALA A CA 1
ATOM 3977 C C . ALA A 1 508 ? 31.924 4.446 -19.170 1.00 52.66 508 ALA A C 1
ATOM 3979 O O . ALA A 1 508 ? 32.227 3.873 -20.216 1.00 52.66 508 ALA A O 1
ATOM 3980 N N . THR A 1 509 ? 32.159 3.876 -17.966 1.00 78.44 509 THR A N 1
ATOM 3981 C CA . THR A 1 509 ? 32.734 2.518 -17.682 1.00 78.44 509 THR A CA 1
ATOM 3982 C C . THR A 1 509 ? 31.681 1.468 -17.236 1.00 78.44 509 THR A C 1
ATOM 3984 O O . THR A 1 509 ? 30.526 1.844 -17.114 1.00 78.44 509 THR A O 1
ATOM 3987 N N . ARG A 1 510 ? 32.022 0.184 -16.931 1.00 83.25 510 ARG A N 1
ATOM 3988 C CA . ARG A 1 510 ? 31.046 -0.851 -16.442 1.00 83.25 510 ARG A CA 1
ATOM 3989 C C . ARG A 1 510 ? 30.204 -0.329 -15.273 1.00 83.25 510 ARG A C 1
ATOM 3991 O O . ARG A 1 510 ? 28.999 -0.221 -15.413 1.00 83.25 510 ARG A O 1
ATOM 3998 N N . ARG A 1 511 ? 30.846 0.128 -14.193 1.00 86.88 511 ARG A N 1
ATOM 3999 C CA . ARG A 1 511 ? 30.175 0.739 -13.029 1.00 86.88 511 ARG A CA 1
ATOM 4000 C C . ARG A 1 511 ? 29.283 1.932 -13.405 1.00 86.88 511 ARG A C 1
ATOM 4002 O O . ARG A 1 511 ? 28.278 2.181 -12.754 1.00 86.88 511 ARG A O 1
ATOM 4009 N N . ASP A 1 512 ? 29.669 2.705 -14.416 1.00 83.81 512 ASP A N 1
ATOM 4010 C CA . ASP A 1 512 ? 28.911 3.885 -14.847 1.00 83.81 512 ASP A CA 1
ATOM 4011 C C . ASP A 1 512 ? 27.816 3.538 -15.878 1.00 83.81 512 ASP A C 1
ATOM 4013 O O . ASP A 1 512 ? 26.932 4.355 -16.111 1.00 83.81 512 ASP A O 1
ATOM 4017 N N . ALA A 1 513 ? 27.873 2.342 -16.476 1.00 83.81 513 ALA A N 1
ATOM 4018 C CA . ALA A 1 513 ? 26.850 1.752 -17.333 1.00 83.81 513 ALA A CA 1
ATOM 4019 C C . ALA A 1 513 ? 25.799 1.018 -16.492 1.00 83.81 513 ALA A C 1
ATOM 4021 O O . ALA A 1 513 ? 24.619 1.253 -16.694 1.00 83.81 513 ALA A O 1
ATOM 4022 N N . ASP A 1 514 ? 26.224 0.263 -15.471 1.00 92.00 514 ASP A N 1
ATOM 4023 C CA . ASP A 1 514 ? 25.363 -0.327 -14.435 1.00 92.00 514 ASP A CA 1
ATOM 4024 C C . ASP A 1 514 ? 24.636 0.759 -13.600 1.00 92.00 514 ASP A C 1
ATOM 4026 O O . ASP A 1 514 ? 23.784 0.455 -12.769 1.00 92.00 514 ASP A O 1
ATOM 4030 N N . LYS A 1 515 ? 24.980 2.049 -13.745 1.00 92.00 515 LYS A N 1
ATOM 4031 C CA . LYS A 1 515 ? 24.390 3.140 -12.958 1.00 92.00 515 LYS A CA 1
ATOM 4032 C C . LYS A 1 515 ? 22.957 3.443 -13.404 1.00 92.00 515 LYS A C 1
ATOM 4034 O O . LYS A 1 515 ? 22.695 3.752 -14.564 1.00 92.00 515 LYS A O 1
ATOM 4039 N N . ILE A 1 516 ? 22.037 3.464 -12.447 1.00 91.12 516 ILE A N 1
ATOM 4040 C CA . ILE A 1 516 ? 20.659 3.915 -12.645 1.00 91.12 516 ILE A CA 1
ATOM 4041 C C . ILE A 1 516 ? 20.671 5.447 -12.572 1.00 91.12 516 ILE A C 1
ATOM 4043 O O . ILE A 1 516 ? 20.894 6.028 -11.508 1.00 91.12 516 ILE A O 1
ATOM 4047 N N . VAL A 1 517 ? 20.489 6.114 -13.714 1.00 84.75 517 VAL A N 1
ATOM 4048 C CA . VAL A 1 517 ? 20.509 7.589 -13.794 1.00 84.75 517 VAL A CA 1
ATOM 4049 C C . VAL A 1 517 ? 19.147 8.181 -13.438 1.00 84.75 517 VAL A C 1
ATOM 4051 O O . VAL A 1 517 ? 19.070 9.060 -12.587 1.00 84.75 517 VAL A O 1
ATOM 4054 N N . ASN A 1 518 ? 18.084 7.656 -14.050 1.00 80.69 518 ASN A N 1
ATOM 4055 C CA . ASN A 1 518 ? 16.694 7.977 -13.748 1.00 80.69 518 ASN A CA 1
ATOM 4056 C C . ASN A 1 518 ? 15.981 6.660 -13.437 1.00 80.69 518 ASN A C 1
ATOM 4058 O O . ASN A 1 518 ? 16.030 5.748 -14.259 1.00 80.69 518 ASN A O 1
ATOM 4062 N N . LEU A 1 519 ? 15.326 6.564 -12.280 1.00 88.00 519 LEU A N 1
ATOM 4063 C CA . LEU A 1 519 ? 14.477 5.426 -11.936 1.00 88.00 519 LEU A CA 1
ATOM 4064 C C . LEU A 1 519 ? 13.015 5.796 -12.251 1.00 88.00 519 LEU A C 1
ATOM 4066 O O . LEU A 1 519 ? 12.482 6.683 -11.573 1.00 88.00 519 LEU A O 1
ATOM 4070 N N . PRO A 1 520 ? 12.364 5.169 -13.250 1.00 85.75 520 PRO A N 1
ATOM 4071 C CA . PRO A 1 520 ? 10.959 5.413 -13.565 1.00 85.75 520 PRO A CA 1
ATOM 4072 C C . PRO A 1 520 ? 10.118 4.806 -12.444 1.00 85.75 520 PRO A C 1
ATOM 4074 O O . PRO A 1 520 ? 9.860 3.611 -12.421 1.00 85.75 520 PRO A O 1
ATOM 4077 N N . GLY A 1 521 ? 9.816 5.618 -11.439 1.00 80.88 521 GLY A N 1
ATOM 4078 C CA . GLY A 1 521 ? 9.354 5.089 -10.164 1.00 80.88 521 GLY A CA 1
ATOM 4079 C C . GLY A 1 521 ? 9.500 6.049 -8.999 1.00 80.88 521 GLY A C 1
ATOM 4080 O O . GLY A 1 521 ? 8.744 5.946 -8.052 1.00 80.88 521 GLY A O 1
ATOM 4081 N N . LEU A 1 522 ? 10.399 7.026 -9.061 1.00 86.50 522 LEU A N 1
ATOM 4082 C CA . LEU A 1 522 ? 10.777 7.809 -7.886 1.00 86.50 522 LEU A CA 1
ATOM 4083 C C . LEU A 1 522 ? 9.970 9.115 -7.677 1.00 86.50 522 LEU A C 1
ATOM 4085 O O . LEU A 1 522 ? 10.124 10.058 -8.459 1.00 86.50 522 LEU A O 1
ATOM 4089 N N . THR A 1 523 ? 9.132 9.205 -6.627 1.00 81.81 523 THR A N 1
ATOM 4090 C CA . THR A 1 523 ? 8.238 10.375 -6.418 1.00 81.81 523 THR A CA 1
ATOM 4091 C C . THR A 1 523 ? 8.913 11.578 -5.760 1.00 81.81 523 THR A C 1
ATOM 4093 O O . THR A 1 523 ? 8.288 12.618 -5.583 1.00 81.81 523 THR A O 1
ATOM 4096 N N . TYR A 1 524 ? 10.179 11.465 -5.374 1.00 86.19 524 TYR A N 1
ATOM 4097 C CA . TYR A 1 524 ? 10.914 12.420 -4.545 1.00 86.19 524 TYR A CA 1
ATOM 4098 C C . TYR A 1 524 ? 12.386 12.453 -4.976 1.00 86.19 524 TYR A C 1
ATOM 4100 O O . TYR A 1 524 ? 12.860 11.565 -5.685 1.00 86.19 524 TYR A O 1
ATOM 4108 N N . GLN A 1 525 ? 13.138 13.486 -4.595 1.00 86.00 525 GLN A N 1
ATOM 4109 C CA . GLN A 1 525 ? 14.527 13.607 -5.043 1.00 86.00 525 GLN A CA 1
ATOM 4110 C C . GLN A 1 525 ? 15.454 12.761 -4.162 1.00 86.00 525 GLN A C 1
ATOM 4112 O O . GLN A 1 525 ? 15.784 13.166 -3.049 1.00 86.00 525 GLN A O 1
ATOM 4117 N N . ILE A 1 526 ? 15.939 11.624 -4.674 1.00 89.19 526 ILE A N 1
ATOM 4118 C CA . ILE A 1 526 ? 17.007 10.873 -3.993 1.00 89.19 526 ILE A CA 1
ATOM 4119 C C . ILE A 1 526 ? 18.320 11.653 -3.983 1.00 89.19 526 ILE A C 1
ATOM 4121 O O . ILE A 1 526 ? 18.632 12.416 -4.902 1.00 89.19 526 ILE A O 1
ATOM 4125 N N . ASN A 1 527 ? 19.104 11.412 -2.936 1.00 90.81 527 ASN A N 1
ATOM 4126 C CA . ASN A 1 527 ? 20.392 12.044 -2.662 1.00 90.81 527 ASN A CA 1
ATOM 4127 C C . ASN A 1 527 ? 21.582 11.054 -2.692 1.00 90.81 527 ASN A C 1
ATOM 4129 O O . ASN A 1 527 ? 22.693 11.428 -2.325 1.00 90.81 527 ASN A O 1
ATOM 4133 N N . PHE A 1 528 ? 21.358 9.815 -3.143 1.00 93.62 528 PHE A N 1
ATOM 4134 C CA . PHE A 1 528 ? 22.338 8.726 -3.244 1.00 93.62 528 PHE A CA 1
ATOM 4135 C C . PHE A 1 528 ? 22.460 8.217 -4.690 1.00 93.62 528 PHE A C 1
ATOM 4137 O O . PHE A 1 528 ? 21.529 8.367 -5.485 1.00 93.62 528 PHE A O 1
ATOM 4144 N N . ASN A 1 529 ? 23.590 7.594 -5.050 1.00 93.94 529 ASN A N 1
ATOM 4145 C CA . ASN A 1 529 ? 23.687 6.861 -6.317 1.00 93.94 529 ASN A CA 1
ATOM 4146 C C . ASN A 1 529 ? 23.078 5.460 -6.176 1.00 93.94 529 ASN A C 1
ATOM 4148 O O . ASN A 1 529 ? 23.049 4.870 -5.100 1.00 93.94 529 ASN A O 1
ATOM 4152 N N . GLN A 1 530 ? 22.639 4.886 -7.286 1.00 95.44 530 GLN A N 1
ATOM 4153 C CA . GLN A 1 530 ? 22.174 3.507 -7.322 1.00 95.44 530 GLN A CA 1
ATOM 4154 C C . GLN A 1 530 ? 22.551 2.858 -8.650 1.00 95.44 530 GLN A C 1
ATOM 4156 O O . GLN A 1 530 ? 22.732 3.537 -9.664 1.00 95.44 530 GLN A O 1
ATOM 4161 N N . TYR A 1 531 ? 22.723 1.544 -8.614 1.00 96.19 531 TYR A N 1
ATOM 4162 C CA . TYR A 1 531 ? 23.288 0.743 -9.687 1.00 96.19 531 TYR A CA 1
ATOM 4163 C C . TYR A 1 531 ? 22.555 -0.592 -9.759 1.00 96.19 531 TYR A C 1
ATOM 4165 O O . TYR A 1 531 ? 22.163 -1.133 -8.729 1.00 96.19 531 TYR A O 1
ATOM 4173 N N . SER A 1 532 ? 22.409 -1.145 -10.952 1.00 96.69 532 SER A N 1
ATOM 4174 C CA . SER A 1 532 ? 21.787 -2.441 -11.181 1.00 96.69 532 SER A CA 1
ATOM 4175 C C . SER A 1 532 ? 22.455 -3.133 -12.361 1.00 96.69 532 SER A C 1
ATOM 4177 O O . SER A 1 532 ? 22.923 -2.477 -13.288 1.00 96.69 532 SER A O 1
ATOM 4179 N N . GLY A 1 533 ? 22.540 -4.456 -12.316 1.00 93.88 533 GLY A N 1
ATOM 4180 C CA . GLY A 1 533 ? 23.213 -5.226 -13.352 1.00 93.88 533 GLY A CA 1
ATOM 4181 C C . GLY A 1 533 ? 23.434 -6.670 -12.933 1.00 93.88 533 GLY A C 1
ATOM 4182 O O . GLY A 1 533 ? 22.662 -7.229 -12.157 1.00 93.88 533 GLY A O 1
ATOM 4183 N N . TYR A 1 534 ? 24.504 -7.280 -13.447 1.00 95.56 534 TYR A N 1
ATOM 4184 C CA . TYR A 1 534 ? 24.765 -8.710 -13.270 1.00 95.56 534 TYR A CA 1
ATOM 4185 C C . TYR A 1 534 ? 26.142 -9.008 -12.698 1.00 95.56 534 TYR A C 1
ATOM 4187 O O . TYR A 1 534 ? 27.151 -8.457 -13.147 1.00 95.56 534 TYR A O 1
ATOM 4195 N N . LEU A 1 535 ? 26.167 -9.944 -11.751 1.00 96.06 535 LEU A N 1
ATOM 4196 C CA . LEU A 1 535 ? 27.357 -10.541 -11.158 1.00 96.06 535 LEU A CA 1
ATOM 4197 C C . LEU A 1 535 ? 27.581 -11.941 -11.739 1.00 96.06 535 LEU A C 1
ATOM 4199 O O . LEU A 1 535 ? 26.645 -12.727 -11.913 1.00 96.06 535 LEU A O 1
ATOM 4203 N N . ASN A 1 536 ? 28.837 -12.270 -12.027 1.00 95.00 536 ASN A N 1
ATOM 4204 C CA . ASN A 1 536 ? 29.220 -13.597 -12.508 1.00 95.00 536 ASN A CA 1
ATOM 4205 C C . ASN A 1 536 ? 29.256 -14.588 -11.331 1.00 95.00 536 ASN A C 1
ATOM 4207 O O . ASN A 1 536 ? 30.221 -14.625 -10.570 1.00 95.00 536 ASN A O 1
ATOM 4211 N N . ALA A 1 537 ? 28.182 -15.365 -11.178 1.00 94.75 537 ALA A N 1
ATOM 4212 C CA . ALA A 1 537 ? 27.992 -16.311 -10.078 1.00 94.75 537 ALA A CA 1
ATOM 4213 C C . ALA A 1 537 ? 28.594 -17.701 -10.382 1.00 94.75 537 ALA A C 1
ATOM 4215 O O . ALA A 1 537 ? 29.082 -18.391 -9.493 1.00 94.75 537 ALA A O 1
ATOM 4216 N N . SER A 1 538 ? 28.668 -18.082 -11.655 1.00 93.31 538 SER A N 1
ATOM 4217 C CA . SER A 1 538 ? 29.521 -19.175 -12.139 1.00 93.31 538 SER A CA 1
ATOM 4218 C C . SER A 1 538 ? 29.878 -18.918 -13.611 1.00 93.31 538 SER A C 1
ATOM 4220 O O . SER A 1 538 ? 29.513 -17.874 -14.158 1.00 93.31 538 SER A O 1
ATOM 4222 N N . ASP A 1 539 ? 30.553 -19.845 -14.297 1.00 86.56 539 ASP A N 1
ATOM 4223 C CA . ASP A 1 539 ? 30.719 -19.739 -15.756 1.00 86.56 539 ASP A CA 1
ATOM 4224 C C . ASP A 1 539 ? 29.355 -19.680 -16.472 1.00 86.56 539 ASP A C 1
ATOM 4226 O O . ASP A 1 539 ? 29.204 -18.936 -17.444 1.00 86.56 539 ASP A O 1
ATOM 4230 N N . THR A 1 540 ? 28.336 -20.366 -15.940 1.00 91.62 540 THR A N 1
ATOM 4231 C CA . THR A 1 540 ? 26.978 -20.440 -16.499 1.00 91.62 540 THR A CA 1
ATOM 4232 C C . THR A 1 540 ? 26.001 -19.439 -15.874 1.00 91.62 540 THR A C 1
ATOM 4234 O O . THR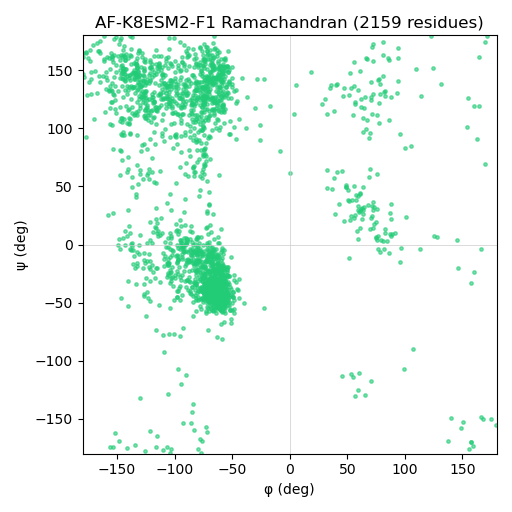 A 1 540 ? 25.181 -18.873 -16.598 1.00 91.62 540 THR A O 1
ATOM 4237 N N . HIS A 1 541 ? 26.085 -19.175 -14.566 1.00 95.75 541 HIS A N 1
ATOM 4238 C CA . HIS A 1 541 ? 25.081 -18.425 -13.798 1.00 95.75 541 HIS A CA 1
ATOM 4239 C C . HIS A 1 541 ? 25.398 -16.928 -13.712 1.00 95.75 541 HIS A C 1
ATOM 4241 O O . HIS A 1 541 ? 26.545 -16.512 -13.501 1.00 95.75 541 HIS A O 1
ATOM 4247 N N . ARG A 1 542 ? 24.370 -16.095 -13.865 1.00 95.12 542 ARG A N 1
ATOM 4248 C CA . ARG A 1 542 ? 24.432 -14.632 -13.789 1.00 95.12 542 ARG A CA 1
ATOM 4249 C C . ARG A 1 542 ? 23.395 -14.176 -12.776 1.00 95.12 542 ARG A C 1
ATOM 4251 O O . ARG A 1 542 ? 22.200 -14.321 -13.025 1.00 95.12 542 ARG A O 1
ATOM 4258 N N . PHE A 1 543 ? 23.844 -13.664 -11.635 1.00 97.12 543 PHE A N 1
ATOM 4259 C CA . PHE A 1 543 ? 22.930 -13.182 -10.602 1.00 97.12 543 PHE A CA 1
ATOM 4260 C C . PHE A 1 543 ? 22.671 -11.691 -10.790 1.00 97.12 543 PHE A C 1
ATOM 4262 O O . PHE A 1 543 ? 23.617 -10.921 -10.975 1.00 97.12 543 PHE A O 1
ATOM 4269 N N . HIS A 1 544 ? 21.401 -11.297 -10.779 1.00 97.50 544 HIS A N 1
ATOM 4270 C CA . HIS A 1 544 ? 21.008 -9.895 -10.779 1.00 97.50 544 HIS A CA 1
ATOM 4271 C C . HIS A 1 544 ? 21.304 -9.263 -9.419 1.00 97.50 544 HIS A C 1
ATOM 4273 O O . HIS A 1 544 ? 21.163 -9.906 -8.375 1.00 97.50 544 HIS A O 1
ATOM 4279 N N . TYR A 1 545 ? 21.717 -7.998 -9.437 1.00 97.62 545 TYR A N 1
ATOM 4280 C CA . TYR A 1 545 ? 21.834 -7.194 -8.232 1.00 97.62 545 TYR A CA 1
ATOM 4281 C C . TYR A 1 545 ? 21.274 -5.787 -8.429 1.00 97.62 545 TYR A C 1
ATOM 4283 O O . TYR A 1 545 ? 21.436 -5.190 -9.494 1.00 97.62 545 TYR A O 1
ATOM 4291 N N . TRP A 1 546 ? 20.722 -5.218 -7.357 1.00 97.50 546 TRP A N 1
ATOM 4292 C CA . TRP A 1 546 ? 20.471 -3.783 -7.218 1.00 97.50 546 TRP A CA 1
ATOM 4293 C C . TRP A 1 546 ? 21.266 -3.280 -6.009 1.00 97.50 546 TRP A C 1
ATOM 4295 O O . TRP A 1 546 ? 21.062 -3.711 -4.875 1.00 97.50 546 TRP A O 1
ATOM 4305 N N . PHE A 1 547 ? 22.228 -2.395 -6.255 1.00 97.81 547 PHE A N 1
ATOM 4306 C CA . PHE A 1 547 ? 23.067 -1.773 -5.236 1.00 97.81 547 PHE A CA 1
ATOM 4307 C C . PHE A 1 547 ? 22.676 -0.306 -5.057 1.00 97.81 547 PHE A C 1
ATOM 4309 O O . PHE A 1 547 ? 22.805 0.497 -5.984 1.00 97.81 547 PHE A O 1
ATOM 4316 N N . VAL A 1 548 ? 22.211 0.051 -3.864 1.00 97.44 548 VAL A N 1
ATOM 4317 C CA . VAL A 1 548 ? 21.836 1.421 -3.492 1.00 97.44 548 VAL A CA 1
ATOM 4318 C C . VAL A 1 548 ? 22.846 1.973 -2.491 1.00 97.44 548 VAL A C 1
ATOM 4320 O O . VAL A 1 548 ? 23.135 1.353 -1.468 1.00 97.44 548 VAL A O 1
ATOM 4323 N N . GLU A 1 549 ? 23.415 3.137 -2.787 1.00 97.50 549 GLU A N 1
ATOM 4324 C CA . GLU A 1 549 ? 24.341 3.809 -1.877 1.00 97.50 549 GLU A CA 1
ATOM 4325 C C . GLU A 1 549 ? 23.621 4.379 -0.641 1.00 97.50 549 GLU A C 1
ATOM 4327 O O . GLU A 1 549 ? 22.411 4.614 -0.650 1.00 97.50 549 GLU A O 1
ATOM 4332 N N . SER A 1 550 ? 24.382 4.622 0.427 1.00 96.62 550 SER A N 1
ATOM 4333 C CA . SER A 1 550 ? 23.907 5.264 1.658 1.00 96.62 550 SER A CA 1
ATOM 4334 C C . SER A 1 550 ? 23.446 6.701 1.411 1.00 96.62 550 SER A C 1
ATOM 4336 O O . SER A 1 550 ? 24.167 7.487 0.795 1.00 96.62 550 SER A O 1
ATOM 4338 N N . GLN A 1 551 ? 22.295 7.082 1.975 1.00 93.81 551 GLN A N 1
ATOM 4339 C CA . GLN A 1 551 ? 21.741 8.442 1.869 1.00 93.81 551 GLN A CA 1
ATOM 4340 C C . GLN A 1 551 ? 22.579 9.523 2.582 1.00 93.81 551 GLN A C 1
ATOM 4342 O O . GLN A 1 551 ? 22.269 10.705 2.442 1.00 93.81 551 GLN A O 1
ATOM 4347 N N . ASN A 1 552 ? 23.590 9.159 3.384 1.00 91.19 552 ASN A N 1
ATOM 4348 C CA . ASN A 1 552 ? 24.310 10.111 4.245 1.00 91.19 552 ASN A CA 1
ATOM 4349 C C . ASN A 1 552 ? 25.840 10.121 4.074 1.00 91.19 552 ASN A C 1
ATOM 4351 O O . ASN A 1 552 ? 26.431 11.197 4.032 1.00 91.19 552 ASN A O 1
ATOM 4355 N N . ASP A 1 553 ? 26.499 8.963 3.965 1.00 91.62 553 ASP A N 1
ATOM 4356 C CA . ASP A 1 553 ? 27.942 8.886 3.666 1.00 91.62 553 ASP A CA 1
ATOM 4357 C C . ASP A 1 553 ? 28.273 7.560 2.965 1.00 91.62 553 ASP A C 1
ATOM 4359 O O . ASP A 1 553 ? 28.707 6.605 3.615 1.00 91.62 553 ASP A O 1
ATOM 4363 N N . PRO A 1 554 ? 28.078 7.447 1.645 1.00 92.38 554 PRO A N 1
ATOM 4364 C CA . PRO A 1 554 ? 28.282 6.181 0.951 1.00 92.38 554 PRO A CA 1
ATOM 4365 C C . PRO A 1 554 ? 29.747 5.752 0.868 1.00 92.38 554 PRO A C 1
ATOM 4367 O O . PRO A 1 554 ? 30.021 4.567 0.682 1.00 92.38 554 PRO A O 1
ATOM 4370 N N . THR A 1 555 ? 30.697 6.671 1.073 1.00 92.44 555 THR A N 1
ATOM 4371 C CA . THR A 1 555 ? 32.128 6.337 1.062 1.00 92.44 555 THR A CA 1
ATOM 4372 C C . THR A 1 555 ? 32.521 5.553 2.311 1.00 92.44 555 THR A C 1
ATOM 4374 O O . THR A 1 555 ? 33.257 4.576 2.192 1.00 92.44 555 THR A O 1
ATOM 4377 N N . ASN A 1 556 ? 32.013 5.928 3.490 1.00 93.81 556 ASN A N 1
ATOM 4378 C CA . ASN A 1 556 ? 32.386 5.293 4.763 1.00 93.81 556 ASN A CA 1
ATOM 4379 C C . ASN A 1 556 ? 31.307 4.360 5.348 1.00 93.81 556 ASN A C 1
ATOM 4381 O O . ASN A 1 556 ? 31.605 3.590 6.263 1.00 93.81 556 ASN A O 1
ATOM 4385 N N . SER A 1 557 ? 30.073 4.392 4.831 1.00 96.12 557 SER A N 1
ATOM 4386 C CA . SER A 1 557 ? 28.972 3.531 5.294 1.00 96.12 557 SER A CA 1
ATOM 4387 C C . SER A 1 557 ? 29.264 2.033 5.108 1.00 96.12 557 SER A C 1
ATOM 4389 O O . SER A 1 557 ? 29.974 1.651 4.170 1.00 96.12 557 SER A O 1
ATOM 4391 N N . PRO A 1 558 ? 28.703 1.157 5.966 1.00 97.38 558 PRO A N 1
ATOM 4392 C CA . PRO A 1 558 ? 28.783 -0.292 5.789 1.00 97.38 558 PRO A CA 1
ATOM 4393 C C . PRO A 1 558 ? 28.156 -0.740 4.461 1.00 97.38 558 PRO A C 1
ATOM 4395 O O . PRO A 1 558 ? 27.332 -0.030 3.884 1.00 97.38 558 PRO A O 1
ATOM 4398 N N . VAL A 1 559 ? 28.528 -1.936 4.002 1.00 97.94 559 VAL A N 1
ATOM 4399 C CA . VAL A 1 559 ? 27.852 -2.643 2.905 1.00 97.94 559 VAL A CA 1
ATOM 4400 C C . VAL A 1 559 ? 27.034 -3.787 3.497 1.00 97.94 559 VAL A C 1
ATOM 4402 O O . VAL A 1 559 ? 27.586 -4.627 4.207 1.00 97.94 559 VAL A O 1
ATOM 4405 N N . LEU A 1 560 ? 25.739 -3.841 3.197 1.00 98.12 560 LEU A N 1
ATOM 4406 C CA . LEU A 1 560 ? 24.847 -4.929 3.602 1.00 98.12 560 LEU A CA 1
ATOM 4407 C C . LEU A 1 560 ? 24.431 -5.705 2.354 1.00 98.12 560 LEU A C 1
ATOM 4409 O O . LEU A 1 560 ? 23.835 -5.123 1.458 1.00 98.12 560 LEU A O 1
ATOM 4413 N N . LEU A 1 561 ? 24.735 -6.999 2.281 1.00 98.00 561 LEU A N 1
ATOM 4414 C CA . LEU A 1 561 ? 24.047 -7.904 1.355 1.00 98.00 561 LEU A CA 1
ATOM 4415 C C . LEU A 1 561 ? 22.661 -8.206 1.939 1.00 98.00 561 LEU A C 1
ATOM 4417 O O . LEU A 1 561 ? 22.602 -8.537 3.119 1.00 98.00 561 LEU A O 1
ATOM 4421 N N . TRP A 1 562 ? 21.590 -8.118 1.151 1.00 98.06 562 TRP A N 1
ATOM 4422 C CA . TRP A 1 562 ? 20.245 -8.589 1.508 1.00 98.06 562 TRP A CA 1
ATOM 4423 C C . TRP A 1 562 ? 19.853 -9.815 0.669 1.00 98.06 562 TRP A C 1
ATOM 4425 O O . TRP A 1 562 ? 20.035 -9.811 -0.553 1.00 98.06 562 TRP A O 1
ATOM 4435 N N . LEU A 1 563 ? 19.316 -10.842 1.338 1.00 97.31 563 LEU A N 1
ATOM 4436 C CA . LEU A 1 563 ? 18.798 -12.087 0.760 1.00 97.31 563 LEU A CA 1
ATOM 4437 C C . LEU A 1 563 ? 17.412 -12.426 1.347 1.00 97.31 563 LEU A C 1
ATOM 4439 O O . LEU A 1 563 ? 17.327 -12.815 2.512 1.00 97.31 563 LEU A O 1
ATOM 4443 N N . ASN A 1 564 ? 16.335 -12.358 0.557 1.00 94.00 564 ASN A N 1
ATOM 4444 C CA . ASN A 1 564 ? 15.082 -13.031 0.942 1.00 94.00 564 ASN A CA 1
ATOM 4445 C C . ASN A 1 564 ? 15.235 -14.567 0.793 1.00 94.00 564 ASN A C 1
ATOM 4447 O O . ASN A 1 564 ? 16.206 -15.062 0.217 1.00 94.00 564 ASN A O 1
ATOM 4451 N N . GLY A 1 565 ? 14.293 -15.328 1.359 1.00 90.12 565 GLY A N 1
ATOM 4452 C CA . GLY A 1 565 ? 14.379 -16.788 1.472 1.00 90.12 565 GLY A CA 1
ATOM 4453 C C . GLY A 1 565 ? 13.647 -17.586 0.388 1.00 90.12 565 GLY A C 1
ATOM 4454 O O . GLY A 1 565 ? 14.124 -17.718 -0.743 1.00 90.12 565 GLY A O 1
ATOM 4455 N N . GLY A 1 566 ? 12.526 -18.207 0.767 1.00 85.50 566 GLY A N 1
ATOM 4456 C CA . GLY A 1 566 ? 11.747 -19.125 -0.069 1.00 85.50 566 GLY A CA 1
ATOM 4457 C C . GLY A 1 566 ? 11.890 -20.597 0.353 1.00 85.50 566 GLY A C 1
ATOM 4458 O O . GLY A 1 566 ? 11.098 -21.022 1.188 1.00 85.50 566 GLY A O 1
ATOM 4459 N N . PRO A 1 567 ? 12.857 -21.384 -0.170 1.00 86.31 567 PRO A N 1
ATOM 4460 C CA . PRO A 1 567 ? 13.906 -21.030 -1.129 1.00 86.31 567 PRO A CA 1
ATOM 4461 C C . PRO A 1 567 ? 13.366 -20.694 -2.519 1.00 86.31 567 PRO A C 1
ATOM 4463 O O . PRO A 1 567 ? 12.674 -21.490 -3.147 1.00 86.31 567 PRO A O 1
ATOM 4466 N N . GLY A 1 568 ? 13.732 -19.519 -3.023 1.00 86.44 568 GLY A N 1
ATOM 4467 C CA . GLY A 1 568 ? 13.327 -19.036 -4.344 1.00 86.44 568 GLY A CA 1
ATOM 4468 C C . GLY A 1 568 ? 12.703 -17.641 -4.343 1.00 86.44 568 GLY A C 1
ATOM 4469 O O . GLY A 1 568 ? 12.193 -17.226 -5.382 1.00 86.44 568 GLY A O 1
ATOM 4470 N N . SER A 1 569 ? 12.705 -16.935 -3.206 1.00 91.44 569 SER A N 1
ATOM 4471 C CA . SER A 1 569 ? 12.188 -15.569 -3.088 1.00 91.44 569 SER A CA 1
ATOM 4472 C C . SER A 1 569 ? 13.208 -14.542 -3.570 1.00 91.44 569 SER A C 1
ATOM 4474 O O . SER A 1 569 ? 14.396 -14.640 -3.268 1.00 91.44 569 SER A O 1
ATOM 4476 N N . SER A 1 570 ? 12.746 -13.529 -4.297 1.00 94.38 570 SER A N 1
ATOM 4477 C CA . SER A 1 570 ? 13.599 -12.442 -4.768 1.00 94.38 570 SER A CA 1
ATOM 4478 C C . SER A 1 570 ? 13.959 -11.468 -3.645 1.00 94.38 570 SER A C 1
ATOM 4480 O O . SER A 1 570 ? 13.098 -10.985 -2.919 1.00 94.38 570 SER A O 1
ATOM 4482 N N . SER A 1 571 ? 15.231 -11.079 -3.593 1.00 96.25 571 SER A N 1
ATOM 4483 C CA . SER A 1 571 ? 15.741 -10.009 -2.728 1.00 96.25 571 SER A CA 1
ATOM 4484 C C . SER A 1 571 ? 15.247 -8.604 -3.102 1.00 96.25 571 SER A C 1
ATOM 4486 O O . SER A 1 571 ? 15.392 -7.680 -2.306 1.00 96.25 571 SER A O 1
ATOM 4488 N N . LEU A 1 572 ? 14.669 -8.417 -4.295 1.00 95.75 572 LEU A N 1
ATOM 4489 C CA . LEU A 1 572 ? 14.007 -7.166 -4.687 1.00 95.75 572 LEU A CA 1
ATOM 4490 C C . LEU A 1 572 ? 12.578 -7.060 -4.138 1.00 95.75 572 LEU A C 1
ATOM 4492 O O . LEU A 1 572 ? 12.025 -5.963 -4.119 1.00 95.75 572 LEU A O 1
ATOM 4496 N N . TRP A 1 573 ? 11.995 -8.168 -3.664 1.00 93.38 573 TRP A N 1
ATOM 4497 C CA . TRP A 1 573 ? 10.717 -8.143 -2.955 1.00 93.38 573 TRP A CA 1
ATOM 4498 C C . TRP A 1 573 ? 10.908 -7.409 -1.630 1.00 93.38 573 TRP A C 1
ATOM 4500 O O . TRP A 1 573 ? 10.355 -6.327 -1.467 1.00 93.38 573 TRP A O 1
ATOM 4510 N N . GLY A 1 574 ? 11.828 -7.877 -0.779 1.00 90.12 574 GLY A N 1
ATOM 4511 C CA . GLY A 1 574 ? 12.171 -7.194 0.470 1.00 90.12 574 GLY A CA 1
ATOM 4512 C C . GLY A 1 574 ? 12.771 -5.799 0.288 1.00 90.12 574 GLY A C 1
ATOM 4513 O O . GLY A 1 574 ? 12.560 -4.913 1.117 1.00 90.12 574 GLY A O 1
ATOM 4514 N N . MET A 1 575 ? 13.437 -5.532 -0.840 1.00 94.81 575 MET A N 1
ATOM 4515 C CA . MET A 1 575 ? 13.822 -4.162 -1.194 1.00 94.81 575 MET A CA 1
ATOM 4516 C C . MET A 1 575 ? 12.609 -3.222 -1.273 1.00 94.81 575 MET A C 1
ATOM 4518 O O . MET A 1 575 ? 12.699 -2.080 -0.827 1.00 94.81 575 MET A O 1
ATOM 4522 N N . LEU A 1 576 ? 11.498 -3.673 -1.853 1.00 93.50 576 LEU A N 1
ATOM 4523 C CA . LEU A 1 576 ? 10.366 -2.818 -2.206 1.00 93.50 576 LEU A CA 1
ATOM 4524 C C . LEU A 1 576 ? 9.164 -2.948 -1.264 1.00 93.50 576 LEU A C 1
ATOM 4526 O O . LEU A 1 576 ? 8.403 -1.992 -1.168 1.00 93.50 576 LEU A O 1
ATOM 4530 N N . THR A 1 577 ? 9.004 -4.045 -0.521 1.00 89.00 577 THR A N 1
ATOM 4531 C CA . THR A 1 577 ? 7.953 -4.182 0.505 1.00 89.00 577 THR A CA 1
ATOM 4532 C C . THR A 1 577 ? 8.453 -3.934 1.928 1.00 89.00 577 THR A C 1
ATOM 4534 O O . THR A 1 577 ? 7.674 -3.482 2.767 1.00 89.00 577 THR A O 1
ATOM 4537 N N . GLU A 1 578 ? 9.742 -4.153 2.211 1.00 91.25 578 GLU A N 1
ATOM 4538 C CA . GLU A 1 578 ? 10.304 -4.053 3.562 1.00 91.25 578 GLU A CA 1
ATOM 4539 C C . GLU A 1 578 ? 11.249 -2.837 3.734 1.00 91.25 578 GLU A C 1
ATOM 4541 O O . GLU A 1 578 ? 10.891 -1.825 4.347 1.00 91.25 578 GLU A O 1
ATOM 4546 N N . ASN A 1 579 ? 12.490 -2.926 3.238 1.00 94.31 579 ASN A N 1
ATOM 4547 C CA . ASN A 1 579 ? 13.638 -2.225 3.834 1.00 94.31 579 ASN A CA 1
ATOM 4548 C C . ASN A 1 579 ? 14.469 -1.339 2.874 1.00 94.31 579 ASN A C 1
ATOM 4550 O O . ASN A 1 579 ? 15.304 -0.544 3.329 1.00 94.31 579 ASN A O 1
ATOM 4554 N N . GLY A 1 580 ? 14.205 -1.373 1.566 1.00 94.25 580 GLY A N 1
ATOM 4555 C CA . GLY A 1 580 ? 14.873 -0.516 0.579 1.00 94.25 580 GLY A CA 1
ATOM 4556 C C . GLY A 1 580 ? 14.422 0.948 0.591 1.00 94.25 580 GLY A C 1
ATOM 4557 O O . GLY A 1 580 ? 13.524 1.307 1.349 1.00 94.25 580 GLY A O 1
ATOM 4558 N N . PRO A 1 581 ? 15.098 1.828 -0.179 1.00 93.81 581 PRO A N 1
ATOM 4559 C CA . PRO A 1 581 ? 14.929 3.293 -0.158 1.00 93.81 581 PRO A CA 1
ATOM 4560 C C . PRO A 1 581 ? 13.507 3.807 -0.372 1.00 93.81 581 PRO A C 1
ATOM 4562 O O . PRO A 1 581 ? 13.195 4.934 0.014 1.00 93.81 581 PRO A O 1
ATOM 4565 N N . PHE A 1 582 ? 12.668 3.011 -1.022 1.00 92.44 582 PHE A N 1
ATOM 4566 C CA . PHE A 1 582 ? 11.396 3.429 -1.580 1.00 92.44 582 PHE A CA 1
ATOM 4567 C C . PHE A 1 582 ? 10.459 2.220 -1.711 1.00 92.44 582 PHE A C 1
ATOM 4569 O O . PHE A 1 582 ? 10.932 1.093 -1.844 1.00 92.44 582 PHE A O 1
ATOM 4576 N N . ARG A 1 583 ? 9.145 2.445 -1.628 1.00 89.50 583 ARG A N 1
ATOM 4577 C CA . ARG A 1 583 ? 8.098 1.403 -1.650 1.00 89.50 583 ARG A CA 1
ATOM 4578 C C . ARG A 1 583 ? 7.065 1.729 -2.727 1.00 89.50 583 ARG A C 1
ATOM 4580 O O . ARG A 1 583 ? 6.732 2.905 -2.842 1.00 89.50 583 ARG A O 1
ATOM 4587 N N . PRO A 1 584 ? 6.534 0.761 -3.495 1.00 83.38 584 PRO A N 1
ATOM 4588 C CA . PRO A 1 584 ? 5.452 1.024 -4.434 1.00 83.38 584 PRO A CA 1
ATOM 4589 C C . PRO A 1 584 ? 4.161 1.340 -3.673 1.00 83.38 584 PRO A C 1
ATOM 4591 O O . PRO A 1 584 ? 3.935 0.803 -2.595 1.00 83.38 584 PRO A O 1
ATOM 4594 N N . ASN A 1 585 ? 3.303 2.186 -4.236 1.00 74.50 585 ASN A N 1
ATOM 4595 C CA . ASN A 1 585 ? 1.928 2.412 -3.788 1.00 74.50 585 ASN A CA 1
ATOM 4596 C C . ASN A 1 585 ? 0.972 1.355 -4.386 1.00 74.50 585 ASN A C 1
ATOM 4598 O O . ASN A 1 585 ? 1.327 0.651 -5.331 1.00 74.50 585 ASN A O 1
ATOM 4602 N N . LYS A 1 586 ? -0.277 1.275 -3.895 1.00 67.69 586 LYS A N 1
ATOM 4603 C CA . LYS A 1 586 ? -1.327 0.344 -4.386 1.00 67.69 586 LYS A CA 1
ATOM 4604 C C . LYS A 1 586 ? -1.884 0.679 -5.793 1.00 67.69 586 LYS A C 1
ATOM 4606 O O . LYS A 1 586 ? -2.719 -0.048 -6.325 1.00 67.69 586 LYS A O 1
ATOM 4611 N N . ASP A 1 587 ? -1.378 1.714 -6.469 1.00 63.84 587 ASP A N 1
ATOM 4612 C CA . ASP A 1 587 ? -1.464 1.791 -7.942 1.00 63.84 587 ASP A CA 1
ATOM 4613 C C . ASP A 1 587 ? -0.598 0.717 -8.630 1.00 63.84 587 ASP A C 1
ATOM 4615 O O . ASP A 1 587 ? -0.732 0.517 -9.840 1.00 63.84 587 ASP A O 1
ATOM 4619 N N . GLY A 1 588 ? 0.259 0.039 -7.859 1.00 72.00 588 GLY A N 1
ATOM 4620 C CA . GLY A 1 588 ? 1.187 -1.009 -8.260 1.00 72.00 588 GLY A CA 1
ATOM 4621 C C . GLY A 1 588 ? 2.537 -0.485 -8.741 1.00 72.00 588 GLY A C 1
ATOM 4622 O O . GLY A 1 588 ? 3.291 -1.194 -9.398 1.00 72.00 588 GLY A O 1
ATOM 4623 N N . GLN A 1 589 ? 2.788 0.808 -8.575 1.00 76.88 589 GLN A N 1
ATOM 4624 C CA . GLN A 1 589 ? 3.619 1.506 -9.540 1.00 76.88 589 GLN A CA 1
ATOM 4625 C C . GLN A 1 589 ? 4.462 2.606 -8.905 1.00 76.88 589 GLN A C 1
ATOM 4627 O O . GLN A 1 589 ? 5.649 2.742 -9.184 1.00 76.88 589 GLN A O 1
ATOM 4632 N N . THR A 1 590 ? 3.894 3.439 -8.057 1.00 80.88 590 THR A N 1
ATOM 4633 C CA . THR A 1 590 ? 4.586 4.674 -7.702 1.00 80.88 590 THR A CA 1
ATOM 4634 C C . THR A 1 590 ? 5.429 4.503 -6.468 1.00 80.88 590 THR A C 1
ATOM 4636 O O . THR A 1 590 ? 4.905 4.107 -5.438 1.00 80.88 590 THR A O 1
ATOM 4639 N N . LEU A 1 591 ? 6.733 4.776 -6.544 1.00 87.50 591 LEU A N 1
ATOM 4640 C CA . LEU A 1 591 ? 7.598 4.622 -5.384 1.00 87.50 591 LEU A CA 1
ATOM 4641 C C . LEU A 1 591 ? 7.595 5.883 -4.523 1.00 87.50 591 LEU A C 1
ATOM 4643 O O . LEU A 1 591 ? 8.287 6.860 -4.833 1.00 87.50 591 LEU A O 1
ATOM 4647 N N . TYR A 1 592 ? 6.851 5.835 -3.421 1.00 87.19 592 TYR A N 1
ATOM 4648 C CA . TYR A 1 592 ? 6.999 6.804 -2.340 1.00 87.19 592 TYR A CA 1
ATOM 4649 C C . TYR A 1 592 ? 8.285 6.534 -1.549 1.00 87.19 592 TYR A C 1
ATOM 4651 O O . TYR A 1 592 ? 8.858 5.440 -1.606 1.00 87.19 592 TYR A O 1
ATOM 4659 N N . GLU A 1 593 ? 8.770 7.538 -0.818 1.00 90.06 593 GLU A N 1
ATOM 4660 C CA . GLU A 1 593 ? 9.947 7.353 0.026 1.00 90.06 593 GLU A CA 1
ATOM 4661 C C . GLU A 1 593 ? 9.648 6.365 1.159 1.00 90.06 593 GLU A C 1
ATOM 4663 O O . GLU A 1 593 ? 8.745 6.577 1.970 1.00 90.06 593 GLU A O 1
ATOM 4668 N N . ASN A 1 594 ? 10.480 5.330 1.284 1.00 92.06 594 ASN A N 1
ATOM 4669 C CA . ASN A 1 594 ? 10.543 4.561 2.514 1.00 92.06 594 ASN A CA 1
ATOM 4670 C C . ASN A 1 594 ? 11.389 5.363 3.502 1.00 92.06 594 ASN A C 1
ATOM 4672 O O . ASN A 1 594 ? 12.617 5.235 3.551 1.00 92.06 594 ASN A O 1
ATOM 4676 N N . VAL A 1 595 ? 10.738 6.225 4.284 1.00 89.56 595 VAL A N 1
ATOM 4677 C CA . VAL A 1 595 ? 11.429 7.042 5.293 1.00 89.56 595 VAL A CA 1
ATOM 4678 C C . VAL A 1 595 ? 12.208 6.167 6.282 1.00 89.56 595 VAL A C 1
ATOM 4680 O O . VAL A 1 595 ? 13.256 6.585 6.771 1.00 89.56 595 VAL A O 1
ATOM 4683 N N . HIS A 1 596 ? 11.761 4.924 6.493 1.00 91.50 596 HIS A N 1
ATOM 4684 C CA . HIS A 1 596 ? 12.393 3.907 7.333 1.00 91.50 596 HIS A CA 1
ATOM 4685 C C . HIS A 1 596 ? 13.391 2.994 6.587 1.00 91.50 596 HIS A C 1
ATOM 4687 O O . HIS A 1 596 ? 13.774 1.944 7.100 1.00 91.50 596 HIS A O 1
ATOM 4693 N N . SER A 1 597 ? 13.868 3.377 5.398 1.00 94.69 597 SER A N 1
ATOM 4694 C CA . SER A 1 597 ? 14.831 2.569 4.642 1.00 94.69 597 SER A CA 1
ATOM 4695 C C . SER A 1 597 ? 16.150 2.312 5.377 1.00 94.69 597 SER A C 1
ATOM 4697 O O . SER A 1 597 ? 16.784 3.223 5.913 1.00 94.69 597 SER A O 1
ATOM 4699 N N . TRP A 1 598 ? 16.668 1.089 5.261 1.00 97.00 598 TRP A N 1
ATOM 4700 C CA . TRP A 1 598 ? 18.006 0.723 5.725 1.00 97.00 598 TRP A CA 1
ATOM 4701 C C . TRP A 1 598 ? 19.123 1.451 4.953 1.00 97.00 598 TRP A C 1
ATOM 4703 O O . TRP A 1 598 ? 20.193 1.700 5.517 1.00 97.00 598 TRP A O 1
ATOM 4713 N N . ASN A 1 599 ? 18.884 1.906 3.713 1.00 95.94 599 ASN A N 1
ATOM 4714 C CA . ASN A 1 599 ? 19.876 2.709 2.989 1.00 95.94 599 ASN A CA 1
ATOM 4715 C C . ASN A 1 599 ? 20.052 4.126 3.569 1.00 95.94 599 ASN A C 1
ATOM 4717 O O . ASN A 1 599 ? 21.010 4.812 3.214 1.00 95.94 599 ASN A O 1
ATOM 4721 N N . LYS A 1 600 ? 19.216 4.561 4.527 1.00 94.81 600 LYS A N 1
ATOM 4722 C CA . LYS A 1 600 ? 19.421 5.814 5.279 1.00 94.81 600 LYS A CA 1
ATOM 4723 C C . LYS A 1 600 ? 20.806 5.888 5.944 1.00 94.81 600 LYS A C 1
ATOM 4725 O O . LYS A 1 600 ? 21.310 6.993 6.130 1.00 94.81 600 LYS A O 1
ATOM 4730 N N . PHE A 1 601 ? 21.436 4.753 6.272 1.00 95.19 601 PHE A N 1
ATOM 4731 C CA . PHE A 1 601 ? 22.767 4.701 6.904 1.00 95.19 601 PHE A CA 1
ATOM 4732 C C . PHE A 1 601 ? 23.759 3.706 6.270 1.00 95.19 601 PHE A C 1
ATOM 4734 O O . PHE A 1 601 ? 24.917 3.659 6.687 1.00 95.19 601 PHE A O 1
ATOM 4741 N N . ALA A 1 602 ? 23.330 2.890 5.305 1.00 97.38 602 ALA A N 1
ATOM 4742 C CA . ALA A 1 602 ? 24.120 1.799 4.741 1.00 97.38 602 ALA A CA 1
ATOM 4743 C C . ALA A 1 602 ? 24.086 1.793 3.210 1.00 97.38 602 ALA A C 1
ATOM 4745 O O . ALA A 1 602 ? 23.109 2.212 2.599 1.00 97.38 602 ALA A O 1
ATOM 4746 N N . ASN A 1 603 ? 25.139 1.271 2.586 1.00 98.06 603 ASN A N 1
ATOM 4747 C CA . ASN A 1 603 ? 25.083 0.871 1.186 1.00 98.06 603 ASN A CA 1
ATOM 4748 C C . ASN A 1 603 ? 24.470 -0.541 1.134 1.00 98.06 603 ASN A C 1
ATOM 4750 O O . ASN A 1 603 ? 25.024 -1.453 1.752 1.00 98.06 603 ASN A O 1
ATOM 4754 N N . VAL A 1 604 ? 23.350 -0.751 0.442 1.00 98.19 604 VAL A N 1
ATOM 4755 C CA . VAL A 1 604 ? 22.643 -2.048 0.444 1.00 98.19 604 VAL A CA 1
ATOM 4756 C C . VAL A 1 604 ? 22.711 -2.702 -0.933 1.00 98.19 604 VAL A C 1
ATOM 4758 O O . VAL A 1 604 ? 22.435 -2.070 -1.948 1.00 98.19 604 VAL A O 1
ATOM 4761 N N . LEU A 1 605 ? 23.119 -3.969 -0.954 1.00 97.75 605 LEU A N 1
ATOM 4762 C CA . LEU A 1 605 ? 23.243 -4.845 -2.111 1.00 97.75 605 LEU A CA 1
ATOM 4763 C C . LEU A 1 605 ? 22.133 -5.897 -2.042 1.00 97.75 605 LEU A C 1
ATOM 4765 O O . LEU A 1 605 ? 22.271 -6.897 -1.340 1.00 97.75 605 LEU A O 1
ATOM 4769 N N . TYR A 1 606 ? 21.052 -5.686 -2.778 1.00 98.31 606 TYR A N 1
ATOM 4770 C CA . TYR A 1 606 ? 20.013 -6.691 -2.976 1.00 98.31 606 TYR A CA 1
ATOM 4771 C C . TYR A 1 606 ? 20.486 -7.646 -4.074 1.00 98.31 606 TYR A C 1
ATOM 4773 O O . TYR A 1 606 ? 20.810 -7.193 -5.173 1.00 98.31 606 TYR A O 1
ATOM 4781 N N . LEU A 1 607 ? 20.589 -8.942 -3.769 1.00 97.44 607 LEU A N 1
ATOM 4782 C CA . LEU A 1 607 ? 21.130 -9.967 -4.673 1.00 97.44 607 LEU A CA 1
ATOM 4783 C C . LEU A 1 607 ? 20.105 -11.077 -4.873 1.00 97.44 607 LEU A C 1
ATOM 4785 O O . LEU A 1 607 ? 19.737 -11.752 -3.914 1.00 97.44 607 LEU A O 1
ATOM 4789 N N . GLU A 1 608 ? 19.650 -11.294 -6.098 1.00 97.00 608 GLU A N 1
ATOM 4790 C CA . GLU A 1 608 ? 18.644 -12.320 -6.380 1.00 97.00 608 GLU A CA 1
ATOM 4791 C C . GLU A 1 608 ? 19.310 -13.692 -6.550 1.00 97.00 608 GLU A C 1
ATOM 4793 O O . GLU A 1 608 ? 20.289 -13.824 -7.287 1.00 97.00 608 GLU A O 1
ATOM 4798 N N . SER A 1 609 ? 18.835 -14.716 -5.837 1.00 94.25 609 SER A N 1
ATOM 4799 C CA . SER A 1 609 ? 19.556 -15.989 -5.715 1.00 94.25 609 SER A CA 1
ATOM 4800 C C . SER A 1 609 ? 18.629 -17.148 -5.315 1.00 94.25 609 SER A C 1
ATOM 4802 O O . SER A 1 609 ? 17.768 -16.937 -4.458 1.00 94.25 609 SER A O 1
ATOM 4804 N N . PRO A 1 610 ? 18.800 -18.377 -5.850 1.00 93.50 610 PRO A N 1
ATOM 4805 C CA . PRO A 1 610 ? 19.748 -18.793 -6.899 1.00 93.50 610 PRO A CA 1
ATOM 4806 C C . PRO A 1 610 ? 19.364 -18.285 -8.312 1.00 93.50 610 PRO A C 1
ATOM 4808 O O . PRO A 1 610 ? 18.674 -17.281 -8.475 1.00 93.50 610 PRO A O 1
ATOM 4811 N N . HIS A 1 611 ? 19.837 -18.958 -9.366 1.00 90.94 611 HIS A N 1
ATOM 4812 C CA . HIS A 1 611 ? 19.393 -18.704 -10.737 1.00 90.94 611 HIS A CA 1
ATOM 4813 C C . HIS A 1 611 ? 17.878 -18.983 -10.900 1.00 90.94 611 HIS A C 1
ATOM 4815 O O . HIS A 1 611 ? 17.282 -19.730 -10.128 1.00 90.94 611 HIS A O 1
ATOM 4821 N N . GLN A 1 612 ? 17.243 -18.303 -11.863 1.00 90.12 612 GLN A N 1
ATOM 4822 C CA . GLN A 1 612 ? 15.787 -18.213 -12.080 1.00 90.12 612 GLN A CA 1
ATOM 4823 C C . GLN A 1 612 ? 14.958 -17.649 -10.906 1.00 90.12 612 GLN A C 1
ATOM 4825 O O . GLN A 1 612 ? 13.728 -17.683 -10.956 1.00 90.12 612 GLN A O 1
ATOM 4830 N N . VAL A 1 613 ? 15.591 -17.060 -9.887 1.00 92.50 613 VAL A N 1
ATOM 4831 C CA . VAL A 1 613 ? 14.923 -16.174 -8.920 1.00 92.50 613 VAL A CA 1
ATOM 4832 C C . VAL A 1 613 ? 14.965 -14.741 -9.439 1.00 92.50 613 VAL A C 1
ATOM 4834 O O . VAL A 1 613 ? 16.037 -14.255 -9.800 1.00 92.50 613 VAL A O 1
ATOM 4837 N N . GLY A 1 614 ? 13.811 -14.066 -9.479 1.00 91.69 614 GLY A N 1
ATOM 4838 C CA . GLY A 1 614 ? 13.704 -12.696 -9.984 1.00 91.69 614 GLY A CA 1
ATOM 4839 C C . GLY A 1 614 ? 14.256 -12.566 -11.406 1.00 91.69 614 GLY A C 1
ATOM 4840 O O . GLY A 1 614 ? 13.729 -13.179 -12.331 1.00 91.69 614 GLY A O 1
ATOM 4841 N N . TYR A 1 615 ? 15.345 -11.820 -11.568 1.00 95.81 615 TYR A N 1
ATOM 4842 C CA . TYR A 1 615 ? 16.102 -11.613 -12.802 1.00 95.81 615 TYR A CA 1
ATOM 4843 C C . TYR A 1 615 ? 17.430 -12.389 -12.891 1.00 95.81 615 TYR A C 1
ATOM 4845 O O . TYR A 1 615 ? 18.130 -12.275 -13.901 1.00 95.81 615 TYR A O 1
ATOM 4853 N N . SER A 1 616 ? 17.801 -13.194 -11.894 1.00 95.69 616 SER A N 1
ATOM 4854 C CA . SER A 1 616 ? 18.971 -14.088 -11.965 1.00 95.69 616 SER A CA 1
ATOM 4855 C C . SER A 1 616 ? 18.730 -15.249 -12.934 1.00 95.69 616 SER A C 1
ATOM 4857 O O . SER A 1 616 ? 17.629 -15.785 -12.992 1.00 95.69 616 SER A O 1
ATOM 4859 N N . TYR A 1 617 ? 19.731 -15.691 -13.701 1.00 92.81 617 TYR A N 1
ATOM 4860 C CA . TYR A 1 617 ? 19.541 -16.711 -14.751 1.00 92.81 617 TYR A CA 1
ATOM 4861 C C . TYR A 1 617 ? 20.770 -17.607 -14.985 1.00 92.81 617 TYR A C 1
ATOM 4863 O O . TYR A 1 617 ? 21.891 -17.258 -14.610 1.00 92.81 617 TYR A O 1
ATOM 4871 N N . SER A 1 618 ? 20.564 -18.761 -15.632 1.00 93.31 618 SER A N 1
ATOM 4872 C CA . SER A 1 618 ? 21.641 -19.561 -16.238 1.00 93.31 618 SER A CA 1
ATOM 4873 C C . SER A 1 618 ? 21.706 -19.306 -17.745 1.00 93.31 618 SER A C 1
ATOM 4875 O O . SER A 1 618 ? 20.685 -19.193 -18.420 1.00 93.31 618 SER A O 1
ATOM 4877 N N . THR A 1 619 ? 22.922 -19.224 -18.282 1.00 88.25 619 THR A N 1
ATOM 4878 C CA . THR A 1 619 ? 23.192 -19.198 -19.732 1.00 88.25 619 THR A CA 1
ATOM 4879 C C . THR A 1 619 ? 23.058 -20.580 -20.383 1.00 88.25 619 THR A C 1
ATOM 4881 O O . THR A 1 619 ? 23.110 -20.687 -21.609 1.00 88.25 619 THR A O 1
ATOM 4884 N N . VAL A 1 620 ? 22.853 -21.635 -19.586 1.00 86.56 620 VAL A N 1
ATOM 4885 C CA . VAL A 1 620 ? 22.468 -22.971 -20.050 1.00 86.56 620 VAL A CA 1
ATOM 4886 C C . VAL A 1 620 ? 20.944 -23.086 -20.010 1.00 86.56 620 VAL A C 1
ATOM 4888 O O . VAL A 1 620 ? 20.307 -22.830 -18.991 1.00 86.56 620 VAL A O 1
ATOM 4891 N N . ALA A 1 621 ? 20.343 -23.475 -21.135 1.00 79.50 621 ALA A N 1
ATOM 4892 C CA . ALA A 1 621 ? 18.911 -23.751 -21.198 1.00 79.50 621 ALA A CA 1
ATOM 4893 C C . ALA A 1 621 ? 18.576 -25.057 -20.458 1.00 79.50 621 ALA A C 1
ATOM 4895 O O . ALA A 1 621 ? 19.311 -26.038 -20.573 1.00 79.50 621 ALA A O 1
ATOM 4896 N N . ASN A 1 622 ? 17.432 -25.081 -19.767 1.00 78.88 622 ASN A N 1
ATOM 4897 C CA . ASN A 1 622 ? 16.949 -26.217 -18.968 1.00 78.88 622 ASN A CA 1
ATOM 4898 C C . ASN A 1 622 ? 17.911 -26.636 -17.835 1.00 78.88 622 ASN A C 1
ATOM 4900 O O . ASN A 1 622 ? 18.024 -27.815 -17.501 1.00 78.88 622 ASN A O 1
ATOM 4904 N N . ASP A 1 623 ? 18.609 -25.657 -17.258 1.00 86.75 623 ASP A N 1
ATOM 4905 C CA . ASP A 1 623 ? 19.416 -25.826 -16.053 1.00 86.75 623 ASP A CA 1
ATOM 4906 C C . ASP A 1 623 ? 18.493 -25.889 -14.827 1.00 86.75 623 ASP A C 1
ATOM 4908 O O . ASP A 1 623 ? 17.870 -24.892 -14.462 1.00 86.75 623 ASP A O 1
ATOM 4912 N N . TYR A 1 624 ? 18.342 -27.086 -14.256 1.00 87.12 624 TYR A N 1
ATOM 4913 C CA . TYR A 1 624 ? 17.405 -27.387 -13.164 1.00 87.12 624 TYR A CA 1
ATOM 4914 C C . TYR A 1 624 ? 18.125 -27.801 -11.867 1.00 87.12 624 TYR A C 1
ATOM 4916 O O . TYR A 1 624 ? 17.559 -28.513 -11.034 1.00 87.12 624 TYR A O 1
ATOM 4924 N N . THR A 1 625 ? 19.398 -27.429 -11.714 1.00 88.75 625 THR A N 1
ATOM 4925 C CA . THR A 1 625 ? 20.253 -27.906 -10.618 1.00 88.75 625 THR A CA 1
ATOM 4926 C C . THR A 1 625 ? 20.240 -26.919 -9.451 1.00 88.75 625 THR A C 1
ATOM 4928 O O . THR A 1 625 ? 20.913 -25.895 -9.508 1.00 88.75 625 THR A O 1
ATOM 4931 N N . TYR A 1 626 ? 19.537 -27.234 -8.359 1.00 91.12 626 TYR A N 1
ATOM 4932 C CA . TYR A 1 626 ? 19.434 -26.343 -7.193 1.00 91.12 626 TYR A CA 1
ATOM 4933 C C . TYR A 1 626 ? 19.651 -27.076 -5.861 1.00 91.12 626 TYR A C 1
ATOM 4935 O O . TYR A 1 626 ? 19.255 -28.230 -5.694 1.00 91.12 626 TYR A O 1
ATOM 4943 N N . GLY A 1 627 ? 20.253 -26.388 -4.888 1.00 92.12 627 GLY A N 1
ATOM 4944 C CA . GLY A 1 627 ? 20.474 -26.894 -3.530 1.00 92.12 627 GLY A CA 1
ATOM 4945 C C . GLY A 1 627 ? 21.498 -26.060 -2.756 1.00 92.12 627 GLY A C 1
ATOM 4946 O O . GLY A 1 627 ? 22.289 -25.325 -3.347 1.00 92.12 627 GLY A O 1
ATOM 4947 N N . ASP A 1 628 ? 21.496 -26.182 -1.429 1.00 94.06 628 ASP A N 1
ATOM 4948 C CA . ASP A 1 628 ? 22.122 -25.205 -0.518 1.00 94.06 628 ASP A CA 1
ATOM 4949 C C . ASP A 1 628 ? 23.619 -24.959 -0.741 1.00 94.06 628 ASP A C 1
ATOM 4951 O O . ASP A 1 628 ? 24.054 -23.808 -0.777 1.00 94.06 628 ASP A O 1
ATOM 4955 N N . ASP A 1 629 ? 24.416 -26.015 -0.926 1.00 94.56 629 ASP A N 1
ATOM 4956 C CA . ASP A 1 629 ? 25.862 -25.870 -1.141 1.00 94.56 629 ASP A CA 1
ATOM 4957 C C . ASP A 1 629 ? 26.192 -25.218 -2.505 1.00 94.56 629 ASP A C 1
ATOM 4959 O O . ASP A 1 629 ? 27.210 -24.529 -2.620 1.00 94.56 629 ASP A O 1
ATOM 4963 N N . LEU A 1 630 ? 25.328 -25.372 -3.520 1.00 94.69 630 LEU A N 1
ATOM 4964 C CA . LEU A 1 630 ? 25.472 -24.700 -4.819 1.00 94.69 630 LEU A CA 1
ATOM 4965 C C . LEU A 1 630 ? 25.082 -23.221 -4.707 1.00 94.69 630 LEU A C 1
ATOM 4967 O O . LEU A 1 630 ? 25.879 -22.355 -5.066 1.00 94.69 630 LEU A O 1
ATOM 4971 N N . THR A 1 631 ? 23.921 -22.924 -4.115 1.00 95.38 631 THR A N 1
ATOM 4972 C CA . THR A 1 631 ? 23.461 -21.550 -3.849 1.00 95.38 631 THR A CA 1
ATOM 4973 C C . THR A 1 631 ? 24.498 -20.764 -3.034 1.00 95.38 631 THR A C 1
ATOM 4975 O O . THR A 1 631 ? 24.806 -19.612 -3.346 1.00 95.38 631 THR A O 1
ATOM 4978 N N . ALA A 1 632 ? 25.114 -21.393 -2.026 1.00 96.00 632 ALA A N 1
ATOM 4979 C CA . ALA A 1 632 ? 26.203 -20.799 -1.251 1.00 96.00 632 ALA A CA 1
ATOM 4980 C C . ALA A 1 632 ? 27.475 -20.537 -2.089 1.00 96.00 632 ALA A C 1
ATOM 4982 O O . ALA A 1 632 ? 28.097 -19.482 -1.929 1.00 96.00 632 ALA A O 1
ATOM 4983 N N . SER A 1 633 ? 27.864 -21.455 -2.985 1.00 96.06 633 SER A N 1
ATOM 4984 C CA . SER A 1 633 ? 29.024 -21.283 -3.879 1.00 96.06 633 SER A CA 1
ATOM 4985 C C . SER A 1 633 ? 28.825 -20.140 -4.870 1.00 96.06 633 SER A C 1
ATOM 4987 O O . SER A 1 633 ? 29.715 -19.304 -5.049 1.00 96.06 633 SER A O 1
ATOM 4989 N N . ASP A 1 634 ? 27.652 -20.076 -5.487 1.00 97.00 634 ASP A N 1
ATOM 4990 C CA . ASP A 1 634 ? 27.347 -19.089 -6.518 1.00 97.00 634 ASP A CA 1
ATOM 4991 C C . ASP A 1 634 ? 27.223 -17.679 -5.922 1.00 97.00 634 ASP A C 1
ATOM 4993 O O . ASP A 1 634 ? 27.771 -16.718 -6.467 1.00 97.00 634 ASP A O 1
ATOM 4997 N N . ASN A 1 635 ? 26.619 -17.553 -4.733 1.00 97.19 635 ASN A N 1
ATOM 4998 C CA . ASN A 1 635 ? 26.598 -16.297 -3.977 1.00 97.19 635 ASN A CA 1
ATOM 4999 C C . ASN A 1 635 ? 28.010 -15.815 -3.591 1.00 97.19 635 ASN A C 1
ATOM 5001 O O . ASN A 1 635 ? 28.295 -14.616 -3.650 1.00 97.19 635 ASN A O 1
ATOM 5005 N N . TYR A 1 636 ? 28.923 -16.726 -3.230 1.00 97.19 636 TYR A N 1
ATOM 5006 C CA . TYR A 1 636 ? 30.325 -16.376 -2.971 1.00 97.19 636 TYR A CA 1
ATOM 5007 C C . TYR A 1 636 ? 31.016 -15.809 -4.227 1.00 97.19 636 TYR A C 1
ATOM 5009 O O . TYR A 1 636 ? 31.709 -14.789 -4.145 1.00 97.19 636 TYR A O 1
ATOM 5017 N N . ASN A 1 637 ? 30.807 -16.426 -5.390 1.00 96.88 637 ASN A N 1
ATOM 5018 C CA . ASN A 1 637 ? 31.371 -15.963 -6.661 1.00 96.88 637 ASN A CA 1
ATOM 5019 C C . ASN A 1 637 ? 30.775 -14.618 -7.105 1.00 96.88 637 ASN A C 1
ATOM 5021 O O . ASN A 1 637 ? 31.521 -13.729 -7.520 1.00 96.88 637 ASN A O 1
ATOM 5025 N N . ALA A 1 638 ? 29.465 -14.419 -6.936 1.00 96.88 638 ALA A N 1
ATOM 5026 C CA . ALA A 1 638 ? 28.806 -13.145 -7.213 1.00 96.88 638 ALA A CA 1
ATOM 5027 C C . ALA A 1 638 ? 29.429 -12.003 -6.385 1.00 96.88 638 ALA A C 1
ATOM 5029 O O . ALA A 1 638 ? 29.841 -10.979 -6.938 1.00 96.88 638 ALA A O 1
ATOM 5030 N N . LEU A 1 639 ? 29.625 -12.213 -5.075 1.00 96.81 639 LEU A N 1
ATOM 5031 C CA . LEU A 1 639 ? 30.356 -11.277 -4.210 1.00 96.81 639 LEU A CA 1
ATOM 5032 C C . LEU A 1 639 ? 31.812 -11.061 -4.668 1.00 96.81 639 LEU A C 1
ATOM 5034 O O . LEU A 1 639 ? 32.331 -9.945 -4.566 1.00 96.81 639 LEU A O 1
ATOM 5038 N N . LYS A 1 640 ? 32.474 -12.095 -5.206 1.00 94.81 640 LYS A N 1
ATOM 5039 C CA . LYS A 1 640 ? 33.827 -11.998 -5.781 1.00 94.81 640 LYS A CA 1
ATOM 5040 C C . LYS A 1 640 ? 33.856 -11.100 -7.027 1.00 94.81 640 LYS A C 1
ATOM 5042 O O . LYS A 1 640 ? 34.815 -10.342 -7.153 1.00 94.81 640 LYS A O 1
ATOM 5047 N N . ASP A 1 641 ? 32.845 -11.114 -7.900 1.00 95.88 641 ASP A N 1
ATOM 5048 C CA . ASP A 1 641 ? 32.739 -10.181 -9.043 1.00 95.88 641 ASP A CA 1
ATOM 5049 C C . ASP A 1 641 ? 32.428 -8.748 -8.572 1.00 95.88 641 ASP A C 1
ATOM 5051 O O . ASP A 1 641 ? 33.169 -7.822 -8.912 1.00 95.88 641 ASP A O 1
ATOM 5055 N N . PHE A 1 642 ? 31.416 -8.570 -7.710 1.00 96.69 642 PHE A N 1
ATOM 5056 C CA . PHE A 1 642 ? 31.007 -7.262 -7.168 1.00 96.69 642 PHE A CA 1
ATOM 5057 C C . PHE A 1 642 ? 32.190 -6.496 -6.563 1.00 96.69 642 PHE A C 1
ATOM 5059 O O . PHE A 1 642 ? 32.517 -5.384 -6.996 1.00 96.69 642 PHE A O 1
ATOM 5066 N N . PHE A 1 643 ? 32.877 -7.116 -5.598 1.00 96.06 643 PHE A N 1
ATOM 5067 C CA . PHE A 1 643 ? 33.961 -6.466 -4.870 1.00 96.06 643 PHE A CA 1
ATOM 5068 C C . PHE A 1 643 ? 35.251 -6.342 -5.683 1.00 96.06 643 PHE A C 1
ATOM 5070 O O . PHE A 1 643 ? 36.016 -5.422 -5.414 1.00 96.06 643 PHE A O 1
ATOM 5077 N N . ASN A 1 644 ? 35.560 -7.230 -6.636 1.00 93.94 644 ASN A N 1
ATOM 5078 C CA . ASN A 1 644 ? 36.813 -7.119 -7.399 1.00 93.94 644 ASN A CA 1
ATOM 5079 C C . ASN A 1 644 ? 36.699 -6.243 -8.648 1.00 93.94 644 ASN A C 1
ATOM 5081 O O . ASN A 1 644 ? 37.646 -5.509 -8.932 1.00 93.94 644 ASN A O 1
ATOM 5085 N N . ASN A 1 645 ? 35.581 -6.316 -9.372 1.00 91.56 645 ASN A N 1
ATOM 5086 C CA . ASN A 1 645 ? 35.514 -5.876 -10.767 1.00 91.56 645 ASN A CA 1
ATOM 5087 C C . ASN A 1 645 ? 34.571 -4.687 -11.013 1.00 91.56 645 ASN A C 1
ATOM 5089 O O . ASN A 1 645 ? 34.730 -4.024 -12.037 1.00 91.56 645 ASN A O 1
ATOM 5093 N N . ILE A 1 646 ? 33.612 -4.411 -10.116 1.00 93.44 646 ILE A N 1
ATOM 5094 C CA . ILE A 1 646 ? 32.646 -3.304 -10.283 1.00 93.44 646 ILE A CA 1
ATOM 5095 C C . ILE A 1 646 ? 32.839 -2.213 -9.225 1.00 93.44 646 ILE A C 1
ATOM 5097 O O . ILE A 1 646 ? 33.029 -1.047 -9.575 1.00 93.44 646 ILE A O 1
ATOM 5101 N N . PHE A 1 647 ? 32.861 -2.583 -7.938 1.00 94.94 647 PHE A N 1
ATOM 5102 C CA . PHE A 1 647 ? 32.961 -1.632 -6.822 1.00 94.94 647 PHE A CA 1
ATOM 5103 C C . PHE A 1 647 ? 34.174 -1.892 -5.901 1.00 94.94 647 PHE A C 1
ATOM 5105 O O . PHE A 1 647 ? 34.017 -2.045 -4.683 1.00 94.94 647 PHE A O 1
ATOM 5112 N N . PRO A 1 648 ? 35.416 -1.914 -6.432 1.00 93.38 648 PRO A N 1
ATOM 5113 C CA . PRO A 1 648 ? 36.618 -2.184 -5.640 1.00 93.38 648 PRO A CA 1
ATOM 5114 C C . PRO A 1 648 ? 36.886 -1.159 -4.530 1.00 93.38 648 PRO A C 1
ATOM 5116 O O . PRO A 1 648 ? 37.647 -1.465 -3.609 1.00 93.38 648 PRO A O 1
ATOM 5119 N N . GLN A 1 649 ? 36.254 0.021 -4.568 1.00 92.81 649 GLN A N 1
ATOM 5120 C CA . GLN A 1 649 ? 36.322 1.004 -3.488 1.00 92.81 649 GLN A CA 1
ATOM 5121 C C . GLN A 1 649 ? 35.749 0.479 -2.159 1.00 92.81 649 GLN A C 1
ATOM 5123 O O . GLN A 1 649 ? 36.326 0.770 -1.115 1.00 92.81 649 GLN A O 1
ATOM 5128 N N . TYR A 1 650 ? 34.700 -0.356 -2.173 1.00 95.62 650 TYR A N 1
ATOM 5129 C CA . TYR A 1 650 ? 34.033 -0.785 -0.934 1.00 95.62 650 TYR A CA 1
ATOM 5130 C C . TYR A 1 650 ? 34.675 -1.989 -0.237 1.00 95.62 650 TYR A C 1
ATOM 5132 O O . TYR A 1 650 ? 34.185 -2.422 0.802 1.00 95.62 650 TYR A O 1
ATOM 5140 N N . LYS A 1 651 ? 35.793 -2.535 -0.743 1.00 93.50 651 LYS A N 1
ATOM 5141 C CA . LYS A 1 651 ? 36.485 -3.680 -0.108 1.00 93.50 651 LYS A CA 1
ATOM 5142 C C . LYS A 1 651 ? 36.857 -3.437 1.361 1.00 93.50 651 LYS A C 1
ATOM 5144 O O . LYS A 1 651 ? 36.970 -4.391 2.130 1.00 93.50 651 LYS A O 1
ATOM 5149 N N . GLN A 1 652 ? 37.089 -2.176 1.730 1.00 93.88 652 GLN A N 1
ATOM 5150 C CA . GLN A 1 652 ? 37.466 -1.766 3.086 1.00 93.88 652 GLN A CA 1
ATOM 5151 C C . GLN A 1 652 ? 36.256 -1.444 3.979 1.00 93.88 652 GLN A C 1
ATOM 5153 O O . GLN A 1 652 ? 36.397 -1.416 5.203 1.00 93.88 652 GLN A O 1
ATOM 5158 N N . ASN A 1 653 ? 35.071 -1.228 3.406 1.00 96.19 653 ASN A N 1
ATOM 5159 C CA . ASN A 1 653 ? 33.859 -0.889 4.147 1.00 96.19 653 ASN A CA 1
ATOM 5160 C C . ASN A 1 653 ? 33.376 -2.109 4.952 1.00 96.19 653 ASN A C 1
ATOM 5162 O O . ASN A 1 653 ? 33.472 -3.232 4.454 1.00 96.19 653 ASN A O 1
ATOM 5166 N N . PRO A 1 654 ? 32.854 -1.932 6.183 1.00 95.88 654 PRO A N 1
ATOM 5167 C CA . PRO A 1 654 ? 32.328 -3.042 6.976 1.00 95.88 654 PRO A CA 1
ATOM 5168 C C . PRO A 1 654 ? 31.218 -3.788 6.225 1.00 95.88 654 PRO A C 1
ATOM 5170 O O . PRO A 1 654 ? 30.155 -3.221 5.983 1.00 95.88 654 PRO A O 1
ATOM 5173 N N . PHE A 1 655 ? 31.464 -5.046 5.858 1.00 96.81 655 PHE A N 1
ATOM 5174 C CA . PHE A 1 655 ? 30.522 -5.872 5.103 1.00 96.81 655 PHE A CA 1
ATOM 5175 C C . PHE A 1 655 ? 29.736 -6.803 6.032 1.00 96.81 655 PHE A C 1
ATOM 5177 O O . PHE A 1 655 ? 30.338 -7.518 6.836 1.00 96.81 655 PHE A O 1
ATOM 5184 N N . TYR A 1 656 ? 28.412 -6.834 5.903 1.00 97.62 656 TYR A N 1
ATOM 5185 C CA . TYR A 1 656 ? 27.532 -7.772 6.605 1.00 97.62 656 TYR A CA 1
ATOM 5186 C C . TYR A 1 656 ? 26.627 -8.508 5.611 1.00 97.62 656 TYR A C 1
ATOM 5188 O O . TYR A 1 656 ? 26.282 -7.964 4.562 1.00 97.62 656 TYR A O 1
ATOM 5196 N N . ILE A 1 657 ? 26.216 -9.728 5.960 1.00 97.69 657 ILE A N 1
ATOM 5197 C CA . ILE A 1 657 ? 25.217 -10.493 5.199 1.00 97.69 657 ILE A CA 1
ATOM 5198 C C . ILE A 1 657 ? 23.915 -10.518 6.001 1.00 97.69 657 ILE A C 1
ATOM 5200 O O . ILE A 1 657 ? 23.890 -10.973 7.141 1.00 97.69 657 ILE A O 1
ATOM 5204 N N . THR A 1 658 ? 22.850 -10.000 5.411 1.00 97.94 658 THR A N 1
ATOM 5205 C CA . THR A 1 658 ? 21.532 -9.812 6.021 1.00 97.94 658 THR A CA 1
ATOM 5206 C C . THR A 1 658 ? 20.447 -10.469 5.167 1.00 97.94 658 THR A C 1
ATOM 5208 O O . THR A 1 658 ? 20.678 -10.753 3.991 1.00 97.94 658 THR A O 1
ATOM 5211 N N . GLY A 1 659 ? 19.285 -10.751 5.751 1.00 95.31 659 GLY A N 1
ATOM 5212 C CA . GLY A 1 659 ? 18.161 -11.357 5.040 1.00 95.31 659 GLY A CA 1
ATOM 5213 C C . GLY A 1 659 ? 17.185 -12.070 5.968 1.00 95.31 659 GLY A C 1
ATOM 5214 O O . GLY A 1 659 ? 17.297 -11.935 7.189 1.00 95.31 659 GLY A O 1
ATOM 5215 N N . GLU A 1 660 ? 16.254 -12.827 5.391 1.00 95.44 660 GLU A N 1
ATOM 5216 C CA . GLU A 1 660 ? 15.055 -13.329 6.082 1.00 95.44 660 GLU A CA 1
ATOM 5217 C C . GLU A 1 660 ? 14.629 -14.735 5.609 1.00 95.44 660 GLU A C 1
ATOM 5219 O O . GLU A 1 660 ? 15.019 -15.169 4.519 1.00 95.44 660 GLU A O 1
ATOM 5224 N N . SER A 1 661 ? 13.782 -15.439 6.372 1.00 94.75 661 SER A N 1
ATOM 5225 C CA . SER A 1 661 ? 13.097 -16.670 5.942 1.00 94.75 661 SER A CA 1
ATOM 5226 C C . SER A 1 661 ? 14.084 -17.825 5.699 1.00 94.75 661 SER A C 1
ATOM 5228 O O . SER A 1 661 ? 14.970 -18.070 6.519 1.00 94.75 661 SER A O 1
ATOM 5230 N N . TYR A 1 662 ? 14.031 -18.518 4.557 1.00 94.62 662 TYR A N 1
ATOM 5231 C CA . TYR A 1 662 ? 15.091 -19.454 4.128 1.00 94.62 662 TYR A CA 1
ATOM 5232 C C . TYR A 1 662 ? 16.489 -18.794 3.963 1.00 94.62 662 TYR A C 1
ATOM 5234 O O . TYR A 1 662 ? 17.508 -19.477 3.838 1.00 94.62 662 TYR A O 1
ATOM 5242 N N . GLY A 1 663 ? 16.594 -17.464 4.080 1.00 92.62 663 GLY A N 1
ATOM 5243 C CA . GLY A 1 663 ? 17.844 -16.768 4.400 1.00 92.62 663 GLY A CA 1
ATOM 5244 C C . GLY A 1 663 ? 18.525 -17.314 5.666 1.00 92.62 663 GLY A C 1
ATOM 5245 O O . GLY A 1 663 ? 19.753 -17.327 5.741 1.00 92.62 663 GLY A O 1
ATOM 5246 N N . GLY A 1 664 ? 17.761 -17.886 6.603 1.00 93.25 664 GLY A N 1
ATOM 5247 C CA . GLY A 1 664 ? 18.246 -18.697 7.724 1.00 93.25 664 GLY A CA 1
ATOM 5248 C C . GLY A 1 664 ? 19.135 -19.879 7.319 1.00 93.25 664 GLY A C 1
ATOM 5249 O O . GLY A 1 664 ? 20.039 -20.235 8.072 1.00 93.25 664 GLY A O 1
ATOM 5250 N N . VAL A 1 665 ? 18.984 -20.408 6.101 1.00 95.88 665 VAL A N 1
ATOM 5251 C CA . VAL A 1 665 ? 19.875 -21.420 5.512 1.00 95.88 665 VAL A CA 1
ATOM 5252 C C . VAL A 1 665 ? 20.949 -20.774 4.632 1.00 95.88 665 VAL A C 1
ATOM 5254 O O . VAL A 1 665 ? 22.141 -21.079 4.775 1.00 95.88 665 VAL A O 1
ATOM 5257 N N . TYR A 1 666 ? 20.568 -19.849 3.742 1.00 96.00 666 TYR A N 1
ATOM 5258 C CA . TYR A 1 666 ? 21.502 -19.196 2.811 1.00 96.00 666 TYR A CA 1
ATOM 5259 C C . TYR A 1 666 ? 22.632 -18.443 3.532 1.00 96.00 666 TYR A C 1
ATOM 5261 O O . TYR A 1 666 ? 23.796 -18.529 3.139 1.00 96.00 666 TYR A O 1
ATOM 5269 N N . ILE A 1 667 ? 22.316 -17.704 4.597 1.00 97.19 667 ILE A N 1
ATOM 5270 C CA . ILE A 1 667 ? 23.250 -16.786 5.256 1.00 97.19 667 ILE A CA 1
ATOM 5271 C C . ILE A 1 667 ? 24.315 -17.554 6.057 1.00 97.19 667 ILE A C 1
ATOM 5273 O O . ILE A 1 667 ? 25.503 -17.253 5.876 1.00 97.19 667 ILE A O 1
ATOM 5277 N N . PRO A 1 668 ? 23.988 -18.579 6.874 1.00 96.38 668 PRO A N 1
ATOM 5278 C CA . PRO A 1 668 ? 25.004 -19.402 7.524 1.00 96.38 668 PRO A CA 1
ATOM 5279 C C . PRO A 1 668 ? 25.824 -20.254 6.548 1.00 96.38 668 PRO A C 1
ATOM 5281 O O . PRO A 1 668 ? 27.036 -20.375 6.743 1.00 96.38 668 PRO A O 1
ATOM 5284 N N . THR A 1 669 ? 25.231 -20.819 5.488 1.00 96.62 669 THR A N 1
ATOM 5285 C CA . THR A 1 669 ? 25.983 -21.628 4.503 1.00 96.62 669 THR A CA 1
ATOM 5286 C C . THR A 1 669 ? 26.967 -20.772 3.699 1.00 96.62 669 THR A C 1
ATOM 5288 O O . THR A 1 669 ? 28.159 -21.097 3.653 1.00 96.62 669 THR A O 1
ATOM 5291 N N . LEU A 1 670 ? 26.526 -19.618 3.183 1.00 96.81 670 LEU A N 1
ATOM 5292 C CA . LEU A 1 670 ? 27.387 -18.620 2.540 1.00 96.81 670 LEU A CA 1
ATOM 5293 C C . LEU A 1 670 ? 28.474 -18.109 3.493 1.00 96.81 670 LEU A C 1
ATOM 5295 O O . LEU A 1 670 ? 29.637 -18.032 3.108 1.00 96.81 670 LEU A O 1
ATOM 5299 N N . SER A 1 671 ? 28.144 -17.820 4.755 1.00 96.25 671 SER A N 1
ATOM 5300 C CA . SER A 1 671 ? 29.127 -17.349 5.746 1.00 96.25 671 SER A CA 1
ATOM 5301 C C . SER A 1 671 ? 30.175 -18.410 6.079 1.00 96.25 671 SER A C 1
ATOM 5303 O O . SER A 1 671 ? 31.370 -18.111 6.117 1.00 96.25 671 SER A O 1
ATOM 5305 N N . LYS A 1 672 ? 29.759 -19.669 6.262 1.00 94.69 672 LYS A N 1
ATOM 5306 C CA . LYS A 1 672 ? 30.637 -20.839 6.438 1.00 94.69 672 LYS A CA 1
ATOM 5307 C C . LYS A 1 672 ? 31.622 -20.982 5.274 1.00 94.69 672 LYS A C 1
ATOM 5309 O O . LYS A 1 672 ? 32.777 -21.335 5.525 1.00 94.69 672 LYS A O 1
ATOM 5314 N N . LEU A 1 673 ? 31.192 -20.730 4.036 1.00 94.94 673 LEU A N 1
ATOM 5315 C CA . LEU A 1 673 ? 32.049 -20.778 2.847 1.00 94.94 673 LEU A CA 1
ATOM 5316 C C . LEU A 1 673 ? 32.954 -19.541 2.739 1.00 94.94 673 LEU A C 1
ATOM 5318 O O . LEU A 1 673 ? 34.165 -19.673 2.570 1.00 94.94 673 LEU A O 1
ATOM 5322 N N . LEU A 1 674 ? 32.402 -18.341 2.914 1.00 94.44 674 LEU A N 1
ATOM 5323 C CA . LEU A 1 674 ? 33.135 -17.078 2.843 1.00 94.44 674 LEU A CA 1
ATOM 5324 C C . LEU A 1 674 ? 34.267 -17.020 3.881 1.00 94.44 674 LEU A C 1
ATOM 5326 O O . LEU A 1 674 ? 35.375 -16.606 3.550 1.00 94.44 674 LEU A O 1
ATOM 5330 N N . LEU A 1 675 ? 34.044 -17.520 5.102 1.00 93.19 675 LEU A N 1
ATOM 5331 C CA . LEU A 1 675 ? 35.082 -17.649 6.135 1.00 93.19 675 LEU A CA 1
ATOM 5332 C C . LEU A 1 675 ? 36.216 -18.606 5.724 1.00 93.19 675 LEU A C 1
ATOM 5334 O O . LEU A 1 675 ? 37.369 -18.371 6.091 1.00 93.19 675 LEU A O 1
ATOM 5338 N N . GLN A 1 676 ? 35.930 -19.658 4.947 1.00 91.94 676 GLN A N 1
ATOM 5339 C CA . GLN A 1 676 ? 36.963 -20.540 4.386 1.00 91.94 676 GLN A CA 1
ATOM 5340 C C . GLN A 1 676 ? 37.757 -19.826 3.288 1.00 91.94 676 GLN A C 1
ATOM 5342 O O . GLN A 1 676 ? 38.984 -19.853 3.317 1.00 91.94 676 GLN A O 1
ATOM 5347 N N . MET A 1 677 ? 37.081 -19.124 2.377 1.00 93.69 677 MET A N 1
ATOM 5348 C CA . MET A 1 677 ? 37.726 -18.428 1.256 1.00 93.69 677 MET A CA 1
ATOM 5349 C C . MET A 1 677 ? 38.538 -17.202 1.702 1.00 93.69 677 MET A C 1
ATOM 5351 O O . MET A 1 677 ? 39.630 -16.970 1.185 1.00 93.69 677 MET A O 1
ATOM 5355 N N . LEU A 1 678 ? 38.080 -16.475 2.727 1.00 91.00 678 LEU A N 1
ATOM 5356 C CA . LEU A 1 678 ? 38.865 -15.453 3.432 1.00 91.00 678 LEU A CA 1
ATOM 5357 C C . LEU A 1 678 ? 40.103 -16.063 4.110 1.00 91.00 678 LEU A C 1
ATOM 5359 O O . LEU A 1 678 ? 41.188 -15.492 4.033 1.00 91.00 678 LEU A O 1
ATOM 5363 N N . SER A 1 679 ? 39.971 -17.243 4.729 1.00 87.75 679 SER A N 1
ATOM 5364 C CA . SER A 1 679 ? 41.101 -17.957 5.352 1.00 87.75 679 SER A CA 1
ATOM 5365 C C . SER A 1 679 ? 42.097 -18.527 4.329 1.00 87.75 679 SER A C 1
ATOM 5367 O O . SER A 1 679 ? 43.266 -18.709 4.660 1.00 87.75 679 SER A O 1
ATOM 5369 N N . ALA A 1 680 ? 41.652 -18.797 3.098 1.00 89.62 680 ALA A N 1
ATOM 5370 C CA . ALA A 1 680 ? 42.491 -19.225 1.977 1.00 89.62 680 ALA A CA 1
ATOM 5371 C C . ALA A 1 680 ? 43.157 -18.054 1.223 1.00 89.62 680 ALA A C 1
ATOM 5373 O O . ALA A 1 680 ? 44.106 -18.276 0.476 1.00 89.62 680 ALA A O 1
ATOM 5374 N N . GLY A 1 681 ? 42.681 -16.816 1.413 1.00 87.31 681 GLY A N 1
ATOM 5375 C CA . GLY A 1 681 ? 43.140 -15.630 0.676 1.00 87.31 681 GLY A CA 1
ATOM 5376 C C . GLY A 1 681 ? 42.489 -15.436 -0.702 1.00 87.31 681 GLY A C 1
ATOM 5377 O O . GLY A 1 681 ? 42.909 -14.562 -1.455 1.00 87.31 681 GLY A O 1
ATOM 5378 N N . GLU A 1 682 ? 41.451 -16.212 -1.024 1.00 89.31 682 GLU A N 1
ATOM 5379 C CA . GLU A 1 682 ? 40.733 -16.197 -2.311 1.00 89.31 682 GLU A CA 1
ATOM 5380 C C . GLU A 1 682 ? 39.824 -14.969 -2.506 1.00 89.31 682 GLU A C 1
ATOM 5382 O O . GLU A 1 682 ? 39.354 -14.692 -3.609 1.00 89.31 682 GLU A O 1
ATOM 5387 N N . ILE A 1 683 ? 39.545 -14.225 -1.437 1.00 91.12 683 ILE A N 1
ATOM 5388 C CA . ILE A 1 683 ? 38.853 -12.934 -1.467 1.00 91.12 683 ILE A CA 1
ATOM 5389 C C . ILE A 1 683 ? 39.402 -12.049 -0.340 1.00 91.12 683 ILE A C 1
ATOM 5391 O O . ILE A 1 683 ? 39.843 -12.554 0.690 1.00 91.12 683 ILE A O 1
ATOM 5395 N N . ASN A 1 684 ? 39.393 -10.728 -0.529 1.00 90.19 684 ASN A N 1
ATOM 5396 C CA . ASN A 1 684 ? 39.873 -9.762 0.460 1.00 90.19 684 ASN A CA 1
ATOM 5397 C C . ASN A 1 684 ? 38.843 -8.635 0.628 1.00 90.19 684 ASN A C 1
ATOM 5399 O O . ASN A 1 684 ? 38.823 -7.689 -0.164 1.00 90.19 684 ASN A O 1
ATOM 5403 N N . ILE A 1 685 ? 37.969 -8.800 1.625 1.00 93.62 685 ILE A N 1
ATOM 5404 C CA . ILE A 1 685 ? 36.877 -7.887 1.992 1.00 93.62 685 ILE A CA 1
ATOM 5405 C C . ILE A 1 685 ? 36.729 -7.825 3.518 1.00 93.62 685 ILE A C 1
ATOM 5407 O O . ILE A 1 685 ? 37.011 -8.798 4.219 1.00 93.62 685 ILE A O 1
ATOM 5411 N N . ASN A 1 686 ? 36.264 -6.692 4.043 1.00 93.88 686 ASN A N 1
ATOM 5412 C CA . ASN A 1 686 ? 36.135 -6.438 5.480 1.00 93.88 686 ASN A CA 1
ATOM 5413 C C . ASN A 1 686 ? 34.833 -7.024 6.084 1.00 93.88 686 ASN A C 1
ATOM 5415 O O . ASN A 1 686 ? 33.976 -6.290 6.574 1.00 93.88 686 ASN A O 1
ATOM 5419 N N . PHE A 1 687 ? 34.670 -8.352 6.037 1.00 95.62 687 PHE A N 1
ATOM 5420 C CA . PHE A 1 687 ? 33.485 -9.060 6.553 1.00 95.62 687 PHE A CA 1
ATOM 5421 C C . PHE A 1 687 ? 33.379 -8.973 8.091 1.00 95.62 687 PHE A C 1
ATOM 5423 O O . PHE A 1 687 ? 34.326 -9.309 8.806 1.00 95.62 687 PHE A O 1
ATOM 5430 N N . LYS A 1 688 ? 32.230 -8.503 8.602 1.00 95.19 688 LYS A N 1
ATOM 5431 C CA . LYS A 1 688 ? 31.984 -8.167 10.019 1.00 95.19 688 LYS A CA 1
ATOM 5432 C C . LYS A 1 688 ? 30.844 -8.915 10.703 1.00 95.19 688 LYS A C 1
ATOM 5434 O O . LYS A 1 688 ? 30.801 -8.900 11.932 1.00 95.19 688 LYS A O 1
ATOM 5439 N N . GLY A 1 689 ? 29.951 -9.592 9.992 1.00 95.62 689 GLY A N 1
ATOM 5440 C CA . GLY A 1 689 ? 28.892 -10.348 10.661 1.00 95.62 689 GLY A CA 1
ATOM 5441 C C . GLY A 1 689 ? 27.673 -10.622 9.806 1.00 95.62 689 GLY A C 1
ATOM 5442 O O . GLY A 1 689 ? 27.678 -10.366 8.601 1.00 95.62 689 GLY A O 1
ATOM 5443 N N . ILE A 1 690 ? 26.629 -11.118 10.462 1.00 97.00 690 ILE A N 1
ATOM 5444 C CA . ILE A 1 690 ? 25.359 -11.469 9.831 1.00 97.00 690 ILE A CA 1
ATOM 5445 C C . ILE A 1 690 ? 24.146 -10.980 10.627 1.00 97.00 690 ILE A C 1
ATOM 5447 O O . ILE A 1 690 ? 24.237 -10.797 11.843 1.00 97.00 690 ILE A O 1
ATOM 5451 N N . ALA A 1 691 ? 23.018 -10.804 9.942 1.00 97.81 691 ALA A N 1
ATOM 5452 C CA . ALA A 1 691 ? 21.699 -10.651 10.552 1.00 97.81 691 ALA A CA 1
ATOM 5453 C C . ALA A 1 691 ? 20.685 -11.564 9.845 1.00 97.81 691 ALA A C 1
ATOM 5455 O O . ALA A 1 691 ? 20.703 -11.648 8.621 1.00 97.81 691 ALA A O 1
ATOM 5456 N N . ILE A 1 692 ? 19.820 -12.239 10.595 1.00 97.81 692 ILE A N 1
ATOM 5457 C CA . ILE A 1 692 ? 18.796 -13.146 10.065 1.00 97.81 692 ILE A CA 1
ATOM 5458 C C . ILE A 1 692 ? 17.459 -12.764 10.699 1.00 97.81 692 ILE A C 1
ATOM 5460 O O . ILE A 1 692 ? 17.344 -12.785 11.925 1.00 97.81 692 ILE A O 1
ATOM 5464 N N . GLY A 1 693 ? 16.493 -12.394 9.863 1.00 96.38 693 GLY A N 1
ATOM 5465 C CA . GLY A 1 693 ? 15.090 -12.242 10.235 1.00 96.38 693 GLY A CA 1
ATOM 5466 C C . GLY A 1 693 ? 14.358 -13.571 10.098 1.00 96.38 693 GLY A C 1
ATOM 5467 O O . GLY A 1 693 ? 14.647 -14.296 9.146 1.00 96.38 693 GLY A O 1
ATOM 5468 N N . ASN A 1 694 ? 13.458 -13.887 11.035 1.00 96.06 694 ASN A N 1
ATOM 5469 C CA . ASN A 1 694 ? 12.463 -14.967 10.954 1.00 96.06 694 ASN A CA 1
ATOM 5470 C C . ASN A 1 694 ? 12.961 -16.184 10.153 1.00 96.06 694 ASN A C 1
ATOM 5472 O O . ASN A 1 694 ? 12.492 -16.453 9.048 1.00 96.06 694 ASN A O 1
ATOM 5476 N N . GLY A 1 695 ? 14.009 -16.853 10.643 1.00 94.00 695 GLY A N 1
ATOM 5477 C CA . GLY A 1 695 ? 14.843 -17.716 9.807 1.00 94.00 695 GLY A CA 1
ATOM 5478 C C . GLY A 1 695 ? 14.421 -19.180 9.846 1.00 94.00 695 GLY A C 1
ATOM 5479 O O . GLY A 1 695 ? 14.091 -19.685 10.908 1.00 94.00 695 GLY A O 1
ATOM 5480 N N . GLU A 1 696 ? 14.516 -19.928 8.743 1.00 93.50 696 GLU A N 1
ATOM 5481 C CA . GLU A 1 696 ? 14.427 -21.401 8.823 1.00 93.50 696 GLU A CA 1
ATOM 5482 C C . GLU A 1 696 ? 15.754 -21.953 9.383 1.00 93.50 696 GLU A C 1
ATOM 5484 O O . GLU A 1 696 ? 16.646 -22.379 8.651 1.00 93.50 696 GLU A O 1
ATOM 5489 N N . LEU A 1 697 ? 15.936 -21.853 10.705 1.00 94.69 697 LEU A N 1
ATOM 5490 C CA . LEU A 1 697 ? 17.142 -22.316 11.402 1.00 94.69 697 LEU A CA 1
ATOM 5491 C C . LEU A 1 697 ? 17.012 -23.765 11.911 1.00 94.69 697 LEU A C 1
ATOM 5493 O O . LEU A 1 697 ? 18.024 -24.422 12.178 1.00 94.69 697 LEU A O 1
ATOM 5497 N N . THR A 1 698 ? 15.781 -24.247 12.095 1.00 94.44 698 THR A N 1
ATOM 5498 C CA . THR A 1 698 ? 15.462 -25.562 12.673 1.00 94.44 698 THR A CA 1
ATOM 5499 C C . THR A 1 698 ? 14.043 -25.996 12.313 1.00 94.44 698 THR A C 1
ATOM 5501 O O . THR A 1 698 ? 13.061 -25.430 12.793 1.00 94.44 698 THR A O 1
ATOM 5504 N N . THR A 1 699 ? 13.915 -27.060 11.522 1.00 91.12 699 THR A N 1
ATOM 5505 C CA . THR A 1 699 ? 12.604 -27.673 11.244 1.00 91.12 699 THR A CA 1
ATOM 5506 C C . THR A 1 699 ? 11.973 -28.245 12.513 1.00 91.12 699 THR A C 1
ATOM 5508 O O . THR A 1 699 ? 10.765 -28.137 12.732 1.00 91.12 699 THR A O 1
ATOM 5511 N N . LYS A 1 700 ? 12.797 -28.838 13.381 1.00 92.50 700 LYS A N 1
ATOM 5512 C CA . LYS A 1 700 ? 12.365 -29.541 14.584 1.00 92.50 700 LYS A CA 1
ATOM 5513 C C . LYS A 1 700 ? 11.743 -28.619 15.620 1.00 92.50 700 LYS A C 1
ATOM 5515 O O . LYS A 1 700 ? 10.652 -28.903 16.119 1.00 92.50 700 LYS A O 1
ATOM 5520 N N . LEU A 1 701 ? 12.455 -27.563 16.009 1.00 93.75 701 LEU A N 1
ATOM 5521 C CA . LEU A 1 701 ? 12.014 -26.732 17.128 1.00 93.75 701 LEU A CA 1
ATOM 5522 C C . LEU A 1 701 ? 10.858 -25.822 16.715 1.00 93.75 701 LEU A C 1
ATOM 5524 O O . LEU A 1 701 ? 9.977 -25.622 17.541 1.00 93.75 701 LEU A O 1
ATOM 5528 N N . GLN A 1 702 ? 10.795 -25.381 15.452 1.00 91.44 702 GLN A N 1
ATOM 5529 C CA . GLN A 1 702 ? 9.670 -24.595 14.932 1.00 91.44 702 GLN A CA 1
ATOM 5530 C C . GLN A 1 702 ? 8.348 -25.384 14.931 1.00 91.44 702 GLN A C 1
ATOM 5532 O O . GLN A 1 702 ? 7.327 -24.838 15.347 1.00 91.44 702 GLN A O 1
ATOM 5537 N N . VAL A 1 703 ? 8.353 -26.682 14.586 1.00 91.69 703 VAL A N 1
ATOM 5538 C CA . VAL A 1 703 ? 7.167 -27.558 14.737 1.00 91.69 703 VAL A CA 1
ATOM 5539 C C . VAL A 1 703 ? 6.768 -27.715 16.208 1.00 91.69 703 VAL A C 1
ATOM 5541 O O . VAL A 1 703 ? 5.588 -27.625 16.550 1.00 91.69 703 VAL A O 1
ATOM 5544 N N . ASN A 1 704 ? 7.746 -27.936 17.092 1.00 92.00 704 ASN A N 1
ATOM 5545 C CA . ASN A 1 704 ? 7.486 -28.141 18.518 1.00 92.00 704 ASN A CA 1
ATOM 5546 C C . ASN A 1 704 ? 6.939 -26.869 19.201 1.00 92.00 704 ASN A C 1
ATOM 5548 O O . ASN A 1 704 ? 6.070 -26.971 20.068 1.00 92.00 704 ASN A O 1
ATOM 5552 N N . SER A 1 705 ? 7.417 -25.681 18.815 1.00 92.00 705 SER A N 1
ATOM 5553 C CA . SER A 1 705 ? 6.965 -24.396 19.358 1.00 92.00 705 SER A CA 1
ATOM 5554 C C . SER A 1 705 ? 5.630 -23.933 18.778 1.00 92.00 705 SER A C 1
ATOM 5556 O O . SER A 1 705 ? 4.802 -23.427 19.536 1.00 92.00 705 SER A O 1
ATOM 5558 N N . ALA A 1 706 ? 5.371 -24.168 17.486 1.00 89.94 706 ALA A N 1
ATOM 5559 C CA . ALA A 1 706 ? 4.122 -23.778 16.830 1.00 89.94 706 ALA A CA 1
ATOM 5560 C C . ALA A 1 706 ? 2.889 -24.370 17.536 1.00 89.94 706 ALA A C 1
ATOM 5562 O O . ALA A 1 706 ? 1.912 -23.665 17.778 1.00 89.94 706 ALA A O 1
ATOM 5563 N N . ILE A 1 707 ? 2.956 -25.639 17.956 1.00 89.31 707 ILE A N 1
ATOM 5564 C CA . ILE A 1 707 ? 1.886 -26.317 18.714 1.00 89.31 707 ILE A CA 1
ATOM 5565 C C . ILE A 1 707 ? 1.575 -25.598 20.042 1.00 89.31 707 ILE A C 1
ATOM 5567 O O . ILE A 1 707 ? 0.412 -25.501 20.436 1.00 89.31 707 ILE A O 1
ATOM 5571 N N . PHE A 1 708 ? 2.594 -25.070 20.728 1.00 89.31 708 PHE A N 1
ATOM 5572 C CA . PHE A 1 708 ? 2.417 -24.299 21.963 1.00 89.31 708 PHE A CA 1
ATOM 5573 C C . PHE A 1 708 ? 1.893 -22.881 21.688 1.00 89.31 708 PHE A C 1
ATOM 5575 O O . PHE A 1 708 ? 0.994 -22.409 22.385 1.00 89.31 708 PHE A O 1
ATOM 5582 N N . GLN A 1 709 ? 2.394 -22.219 20.643 1.00 90.12 709 GLN A N 1
ATOM 5583 C CA . GLN A 1 709 ? 1.947 -20.878 20.264 1.00 90.12 709 GLN A CA 1
ATOM 5584 C C . GLN A 1 709 ? 0.480 -20.868 19.842 1.00 90.12 709 GLN A C 1
ATOM 5586 O O . GLN A 1 709 ? -0.284 -20.079 20.387 1.00 90.12 709 GLN A O 1
ATOM 5591 N N . LEU A 1 710 ? 0.051 -21.803 18.988 1.00 87.25 710 LEU A N 1
ATOM 5592 C CA . LEU A 1 710 ? -1.345 -21.956 18.557 1.00 87.25 710 LEU A CA 1
ATOM 5593 C C . LEU A 1 710 ? -2.314 -22.191 19.726 1.00 87.25 710 LEU A C 1
ATOM 5595 O O . LEU A 1 710 ? -3.472 -21.779 19.655 1.00 87.25 710 LEU A O 1
ATOM 5599 N N . TYR A 1 711 ? -1.853 -22.803 20.819 1.00 86.94 711 TYR A N 1
ATOM 5600 C CA . TYR A 1 711 ? -2.607 -22.867 22.071 1.00 86.94 711 TYR A CA 1
ATOM 5601 C C . TYR A 1 711 ? -2.687 -21.486 22.756 1.00 86.94 711 TYR A C 1
ATOM 5603 O O . TYR A 1 711 ? -3.784 -21.014 23.051 1.00 86.94 711 TYR A O 1
ATOM 5611 N N . THR A 1 712 ? -1.566 -20.772 22.923 1.00 89.00 712 THR A N 1
ATOM 5612 C CA . THR A 1 712 ? -1.554 -19.405 23.504 1.00 89.00 712 THR A CA 1
ATOM 5613 C C . THR A 1 712 ? -2.182 -18.313 22.627 1.00 89.00 712 THR A C 1
ATOM 5615 O O . THR A 1 712 ? -2.488 -17.228 23.120 1.00 89.00 712 THR A O 1
ATOM 5618 N N . TYR A 1 713 ? -2.395 -18.604 21.344 1.00 85.88 713 TYR A N 1
ATOM 5619 C CA . TYR A 1 713 ? -3.123 -17.782 20.379 1.00 85.88 713 TYR A CA 1
ATOM 5620 C C . TYR A 1 713 ? -4.616 -18.142 20.309 1.00 85.88 713 TYR A C 1
ATOM 5622 O O . TYR A 1 713 ? -5.376 -17.495 19.601 1.00 85.88 713 TYR A O 1
ATOM 5630 N N . GLY A 1 714 ? -5.062 -19.186 21.015 1.00 80.38 714 GLY A N 1
ATOM 5631 C CA . GLY A 1 714 ? -6.474 -19.557 21.046 1.00 80.38 714 GLY A CA 1
ATOM 5632 C C . GLY A 1 714 ? -6.983 -20.173 19.746 1.00 80.38 714 GLY A C 1
ATOM 5633 O O . GLY A 1 714 ? -8.176 -20.066 19.458 1.00 80.38 714 GLY A O 1
ATOM 5634 N N . LEU A 1 715 ? -6.119 -20.863 18.997 1.00 78.38 715 LEU A N 1
ATOM 5635 C CA . LEU A 1 715 ? -6.482 -21.724 17.866 1.00 78.38 715 LEU A CA 1
ATOM 5636 C C . LEU A 1 715 ? -6.646 -23.181 18.335 1.00 78.38 715 LEU A C 1
ATOM 5638 O O . LEU A 1 715 ? -7.643 -23.835 18.015 1.00 78.38 715 LEU A O 1
ATOM 5642 N N . PHE A 1 716 ? -5.732 -23.657 19.181 1.00 74.88 716 PHE A N 1
ATOM 5643 C CA . PHE A 1 716 ? -5.760 -24.994 19.781 1.00 74.88 716 PHE A CA 1
ATOM 5644 C C . PHE A 1 716 ? -6.344 -24.935 21.207 1.00 74.88 716 PHE A C 1
ATOM 5646 O O . PHE A 1 716 ? -6.032 -24.026 21.973 1.00 74.88 716 PHE A O 1
ATOM 5653 N N . GLY A 1 717 ? -7.241 -25.861 21.562 1.00 71.94 717 GLY A N 1
ATOM 5654 C CA . GLY A 1 717 ? -7.943 -25.851 22.857 1.00 71.94 717 GLY A CA 1
ATOM 5655 C C . GLY A 1 717 ? -7.215 -26.610 23.968 1.00 71.94 717 GLY A C 1
ATOM 5656 O O . GLY A 1 717 ? -6.311 -27.398 23.702 1.00 71.94 717 GLY A O 1
ATOM 5657 N N . GLU A 1 718 ? -7.612 -26.391 25.226 1.00 76.75 718 GLU A N 1
ATOM 5658 C CA . GLU A 1 718 ? -6.971 -27.019 26.396 1.00 76.75 718 GLU A CA 1
ATOM 5659 C C . GLU A 1 718 ? -7.088 -28.551 26.377 1.00 76.75 718 GLU A C 1
ATOM 5661 O O . GLU A 1 718 ? -6.093 -29.255 26.553 1.00 76.75 718 GLU A O 1
ATOM 5666 N N . ASN A 1 719 ? -8.285 -29.085 26.119 1.00 77.25 719 ASN A N 1
ATOM 5667 C CA . ASN A 1 719 ? -8.505 -30.531 26.044 1.00 77.25 719 ASN A CA 1
ATOM 5668 C C . ASN A 1 719 ? -7.768 -31.169 24.853 1.00 77.25 719 ASN A C 1
ATOM 5670 O O . ASN A 1 719 ? -7.198 -32.254 24.979 1.00 77.25 719 ASN A O 1
ATOM 5674 N N . GLU A 1 720 ? -7.737 -30.484 23.711 1.00 77.88 720 GLU A N 1
ATOM 5675 C CA . GLU A 1 720 ? -7.015 -30.893 22.509 1.00 77.88 720 GLU A CA 1
ATOM 5676 C C . GLU A 1 720 ? -5.489 -30.923 22.753 1.00 77.88 720 GLU A C 1
ATOM 5678 O O . GLU A 1 720 ? -4.823 -31.914 22.434 1.00 77.88 720 GLU A O 1
ATOM 5683 N N . TYR A 1 721 ? -4.947 -29.894 23.414 1.00 83.62 721 TYR A N 1
ATOM 5684 C CA . TYR A 1 721 ? -3.536 -29.792 23.796 1.00 83.62 721 TYR A CA 1
ATOM 5685 C C . TYR A 1 721 ? -3.125 -30.845 24.828 1.00 83.62 721 TYR A C 1
ATOM 5687 O O . TYR A 1 721 ? -2.156 -31.578 24.619 1.00 83.62 721 TYR A O 1
ATOM 5695 N N . ASN A 1 722 ? -3.891 -30.991 25.911 1.00 81.06 722 ASN A N 1
ATOM 5696 C CA . ASN A 1 722 ? -3.600 -31.965 26.961 1.00 81.06 722 ASN A CA 1
ATOM 5697 C C . ASN A 1 722 ? -3.681 -33.412 26.434 1.00 81.06 722 ASN A C 1
ATOM 5699 O O . ASN A 1 722 ? -2.857 -34.246 26.814 1.00 81.06 722 ASN A O 1
ATOM 5703 N N . ALA A 1 723 ? -4.593 -33.715 25.501 1.00 82.44 723 ALA A N 1
ATOM 5704 C CA . ALA A 1 723 ? -4.652 -35.019 24.834 1.00 82.44 723 ALA A CA 1
ATOM 5705 C C . ALA A 1 723 ? -3.427 -35.289 23.936 1.00 82.44 723 ALA A C 1
ATOM 5707 O O . ALA A 1 723 ? -2.892 -36.406 23.943 1.00 82.44 723 ALA A O 1
ATOM 5708 N N . LEU A 1 724 ? -2.956 -34.280 23.192 1.00 87.00 724 LEU A N 1
ATOM 5709 C CA . LEU A 1 724 ? -1.748 -34.372 22.368 1.00 87.00 724 LEU A CA 1
ATOM 5710 C C . LEU A 1 724 ? -0.497 -34.599 23.234 1.00 87.00 724 LEU A C 1
ATOM 5712 O O . LEU A 1 724 ? 0.252 -35.551 23.000 1.00 87.00 724 LEU A O 1
ATOM 5716 N N . VAL A 1 725 ? -0.308 -33.786 24.279 1.00 86.38 725 VAL A N 1
ATOM 5717 C CA . VAL A 1 725 ? 0.796 -33.916 25.245 1.00 86.38 725 VAL A CA 1
ATOM 5718 C C . VAL A 1 725 ? 0.774 -35.300 25.902 1.00 86.38 725 VAL A C 1
ATOM 5720 O O . VAL A 1 725 ? 1.755 -36.038 25.798 1.00 86.38 725 VAL A O 1
ATOM 5723 N N . ALA A 1 726 ? -0.347 -35.713 26.502 1.00 84.62 726 ALA A N 1
ATOM 5724 C CA . ALA A 1 726 ? -0.431 -36.965 27.258 1.00 84.62 726 ALA A CA 1
ATOM 5725 C C . ALA A 1 726 ? -0.144 -38.223 26.415 1.00 84.62 726 ALA A C 1
ATOM 5727 O O . ALA A 1 726 ? 0.393 -39.209 26.931 1.00 84.62 726 ALA A O 1
ATOM 5728 N N . ARG A 1 727 ? -0.476 -38.217 25.115 1.00 89.75 727 ARG A N 1
ATOM 5729 C CA . ARG A 1 727 ? -0.225 -39.364 24.227 1.00 89.75 727 ARG A CA 1
ATOM 5730 C C . ARG A 1 727 ? 1.141 -39.322 23.542 1.00 89.75 727 ARG A C 1
ATOM 5732 O O . ARG A 1 727 ? 1.745 -40.388 23.364 1.00 89.75 727 ARG A O 1
ATOM 5739 N N . CYS A 1 728 ? 1.624 -38.146 23.155 1.00 89.94 728 CYS A N 1
ATOM 5740 C CA . CYS A 1 728 ? 2.780 -38.008 22.265 1.00 89.94 728 CYS A CA 1
ATOM 5741 C C . CYS A 1 728 ? 4.057 -37.557 22.995 1.00 89.94 728 CYS A C 1
ATOM 5743 O O . CYS A 1 728 ? 5.155 -37.944 22.599 1.00 89.94 728 CYS A O 1
ATOM 5745 N N . CYS A 1 729 ? 3.934 -36.850 24.118 1.00 85.88 729 CYS A N 1
ATOM 5746 C CA . CYS A 1 729 ? 5.048 -36.281 24.878 1.00 85.88 729 CYS A CA 1
ATOM 5747 C C . CYS A 1 729 ? 5.452 -37.156 26.086 1.00 85.88 729 CYS A C 1
ATOM 5749 O O . CYS A 1 729 ? 5.491 -36.734 27.241 1.00 85.88 729 CYS A O 1
ATOM 5751 N N . LYS A 1 730 ? 5.708 -38.444 25.831 1.00 78.06 730 LYS A N 1
ATOM 5752 C CA . LYS A 1 730 ? 5.944 -39.443 26.887 1.00 78.06 730 LYS A CA 1
ATOM 5753 C C . LYS A 1 730 ? 7.282 -39.223 27.607 1.00 78.06 730 LYS A C 1
ATOM 5755 O O . LYS A 1 730 ? 8.330 -39.163 26.972 1.00 78.06 730 LYS A O 1
ATOM 5760 N N . ASN A 1 731 ? 7.243 -39.252 28.943 1.00 76.62 731 ASN A N 1
ATOM 5761 C CA . ASN A 1 731 ? 8.379 -39.068 29.868 1.00 76.62 731 ASN A CA 1
ATOM 5762 C C . ASN A 1 731 ? 8.966 -37.644 29.939 1.00 76.62 731 ASN A C 1
ATOM 5764 O O . ASN A 1 731 ? 10.039 -37.466 30.513 1.00 76.62 731 ASN A O 1
ATOM 5768 N N . VAL A 1 732 ? 8.269 -36.640 29.407 1.00 73.06 732 VAL A N 1
ATOM 5769 C CA . VAL A 1 732 ? 8.637 -35.223 29.532 1.00 73.06 732 VAL A CA 1
ATOM 5770 C C . VAL A 1 732 ? 7.668 -34.553 30.511 1.00 73.06 732 VAL A C 1
ATOM 5772 O O . VAL A 1 732 ? 6.468 -34.809 30.466 1.00 73.06 732 VAL A O 1
ATOM 5775 N N . THR A 1 733 ? 8.182 -33.734 31.430 1.00 65.38 733 THR A N 1
ATOM 5776 C CA . THR A 1 733 ? 7.393 -33.121 32.521 1.00 65.38 733 THR A CA 1
ATOM 5777 C C . THR A 1 733 ? 6.943 -31.688 32.232 1.00 65.38 733 THR A C 1
ATOM 5779 O O . THR A 1 733 ? 6.182 -31.118 33.004 1.00 65.38 733 THR A O 1
ATOM 5782 N N . ASP A 1 734 ? 7.449 -31.105 31.149 1.00 72.25 734 ASP A N 1
ATOM 5783 C CA . ASP A 1 734 ? 7.223 -29.734 30.705 1.00 72.25 734 ASP A CA 1
ATOM 5784 C C . ASP A 1 734 ? 6.858 -29.768 29.212 1.00 72.25 734 ASP A C 1
ATOM 5786 O O . ASP A 1 734 ? 7.701 -30.158 28.399 1.00 72.25 734 ASP A O 1
ATOM 5790 N N . PRO A 1 735 ? 5.632 -29.383 28.821 1.00 73.38 735 PRO A N 1
ATOM 5791 C CA . PRO A 1 735 ? 5.206 -29.427 27.430 1.00 73.38 735 PRO A CA 1
ATOM 5792 C C . PRO A 1 735 ? 6.070 -28.602 26.470 1.00 73.38 735 PRO A C 1
ATOM 5794 O O . PRO A 1 735 ? 6.176 -28.940 25.294 1.00 73.38 735 PRO A O 1
ATOM 5797 N N . THR A 1 736 ? 6.756 -27.564 26.956 1.00 78.50 736 THR A N 1
ATOM 5798 C CA . THR A 1 736 ? 7.657 -26.747 26.124 1.00 78.50 736 THR A CA 1
ATOM 5799 C C . THR A 1 736 ? 8.993 -27.452 25.852 1.00 78.50 736 THR A C 1
ATOM 5801 O O . THR A 1 736 ? 9.919 -26.845 25.323 1.00 78.50 736 THR A O 1
ATOM 5804 N N . GLN A 1 737 ? 9.132 -28.718 26.257 1.00 81.38 737 GLN A N 1
ATOM 5805 C CA . GLN A 1 737 ? 10.256 -29.615 25.969 1.00 81.38 737 GLN A CA 1
ATOM 5806 C C . GLN A 1 737 ? 9.809 -30.860 25.171 1.00 81.38 737 GLN A C 1
ATOM 5808 O O . GLN A 1 737 ? 10.571 -31.820 25.048 1.00 81.38 737 GLN A O 1
ATOM 5813 N N . CYS A 1 738 ? 8.576 -30.879 24.649 1.00 86.81 738 CYS A N 1
ATOM 5814 C CA . CYS A 1 738 ? 8.064 -31.990 23.849 1.00 86.81 738 CYS A CA 1
ATOM 5815 C C . CYS A 1 738 ? 8.768 -32.124 22.495 1.00 86.81 738 CYS A C 1
ATOM 5817 O O . CYS A 1 738 ? 8.977 -31.143 21.786 1.00 86.81 738 CYS A O 1
ATOM 5819 N N . ASP A 1 739 ? 9.041 -33.370 22.102 1.00 90.06 739 ASP A N 1
ATOM 5820 C CA . ASP A 1 739 ? 9.460 -33.724 20.746 1.00 90.06 739 ASP A CA 1
ATOM 5821 C C . ASP A 1 739 ? 8.237 -34.211 19.955 1.00 90.06 739 ASP A C 1
ATOM 5823 O O . ASP A 1 739 ? 7.896 -35.396 19.942 1.00 90.06 739 ASP A O 1
ATOM 5827 N N . PHE A 1 740 ? 7.513 -33.263 19.360 1.00 91.19 740 PHE A N 1
ATOM 5828 C CA . PHE A 1 740 ? 6.413 -33.542 18.436 1.00 91.19 740 PHE A CA 1
ATOM 5829 C C . PHE A 1 740 ? 6.934 -33.837 17.020 1.00 91.19 740 PHE A C 1
ATOM 5831 O O . PHE A 1 740 ? 6.288 -34.551 16.259 1.00 91.19 740 PHE A O 1
ATOM 5838 N N . TYR A 1 741 ? 8.134 -33.369 16.678 1.00 91.50 741 TYR A N 1
ATOM 5839 C CA . TYR A 1 741 ? 8.791 -33.703 15.421 1.00 91.50 741 TYR A CA 1
ATOM 5840 C C . TYR A 1 741 ? 9.264 -35.168 15.400 1.00 91.50 741 TYR A C 1
ATOM 5842 O O . TYR A 1 741 ? 8.643 -36.025 14.771 1.00 91.50 741 TYR A O 1
ATOM 5850 N N . THR A 1 742 ? 10.328 -35.511 16.134 1.00 85.69 742 THR A N 1
ATOM 5851 C CA . THR A 1 742 ? 10.900 -36.868 16.123 1.00 85.69 742 THR A CA 1
ATOM 5852 C C . THR A 1 742 ? 10.315 -37.695 17.279 1.00 85.69 742 THR A C 1
ATOM 5854 O O . THR A 1 742 ? 10.550 -37.335 18.427 1.00 85.69 742 THR A O 1
ATOM 5857 N N . PRO A 1 743 ? 9.599 -38.819 17.050 1.00 90.75 743 PRO A N 1
ATOM 5858 C CA . PRO A 1 743 ? 9.640 -39.690 15.873 1.00 90.75 743 PRO A CA 1
ATOM 5859 C C . PRO A 1 743 ? 8.312 -39.744 15.086 1.00 90.75 743 PRO A C 1
ATOM 5861 O O . PRO A 1 743 ? 7.965 -40.802 14.564 1.00 90.75 743 PRO A O 1
ATOM 5864 N N . TYR A 1 744 ? 7.521 -38.668 15.057 1.00 94.38 744 TYR A N 1
ATOM 5865 C CA . TYR A 1 744 ? 6.166 -38.692 14.487 1.00 94.38 744 TYR A CA 1
ATOM 5866 C C . TYR A 1 744 ? 6.101 -38.184 13.047 1.00 94.38 744 TYR A C 1
ATOM 5868 O O . TYR A 1 744 ? 5.382 -38.766 12.230 1.00 94.38 744 TYR A O 1
ATOM 5876 N N . VAL A 1 745 ? 6.855 -37.131 12.731 1.00 93.75 745 VAL A N 1
ATOM 5877 C CA . VAL A 1 745 ? 6.889 -36.482 11.415 1.00 93.75 745 VAL A CA 1
ATOM 5878 C C . VAL A 1 745 ? 8.320 -36.129 10.998 1.00 93.75 745 VAL A C 1
ATOM 5880 O O . VAL A 1 745 ? 9.234 -36.088 11.821 1.00 93.75 745 VAL A O 1
ATOM 5883 N N . PHE A 1 746 ? 8.519 -35.881 9.708 1.00 90.62 746 PHE A N 1
ATOM 5884 C CA . PHE A 1 746 ? 9.751 -35.334 9.144 1.00 90.62 746 PHE A CA 1
ATOM 5885 C C . PHE A 1 746 ? 9.430 -34.376 7.992 1.00 90.62 746 PHE A C 1
ATOM 5887 O O . PHE A 1 746 ? 8.417 -34.545 7.312 1.00 90.62 746 PHE A O 1
ATOM 5894 N N . PHE A 1 747 ? 10.288 -33.384 7.771 1.00 88.81 747 PHE A N 1
ATOM 5895 C CA . PHE A 1 747 ? 10.270 -32.516 6.594 1.00 88.81 747 PHE A CA 1
ATOM 5896 C C . PHE A 1 747 ? 11.122 -33.159 5.489 1.00 88.81 747 PHE A C 1
ATOM 5898 O O . PHE A 1 747 ? 12.238 -33.611 5.756 1.00 88.81 747 PHE A O 1
ATOM 5905 N N . ASP A 1 748 ? 10.597 -33.275 4.268 1.00 87.94 748 ASP A N 1
ATOM 5906 C CA . ASP A 1 748 ? 11.352 -33.829 3.138 1.00 87.94 748 ASP A CA 1
ATOM 5907 C C . ASP A 1 748 ? 12.158 -32.771 2.364 1.00 87.94 748 ASP A C 1
ATOM 5909 O O . ASP A 1 748 ? 12.005 -31.566 2.555 1.00 87.94 748 ASP A O 1
ATOM 5913 N N . TYR A 1 749 ? 13.040 -33.222 1.465 1.00 85.12 749 TYR A N 1
ATOM 5914 C CA . TYR A 1 749 ? 13.940 -32.339 0.709 1.00 85.12 749 TYR A CA 1
ATOM 5915 C C . TYR A 1 749 ? 13.215 -31.345 -0.222 1.00 85.12 749 TYR A C 1
ATOM 5917 O O . TYR A 1 749 ? 13.809 -30.341 -0.622 1.00 85.12 749 TYR A O 1
ATOM 5925 N N . LEU A 1 750 ? 11.935 -31.591 -0.529 1.00 83.19 750 LEU A N 1
ATOM 5926 C CA . LEU A 1 750 ? 11.059 -30.710 -1.308 1.00 83.19 750 LEU A CA 1
ATOM 5927 C C . LEU A 1 750 ? 10.243 -29.742 -0.429 1.00 83.19 750 LEU A C 1
ATOM 5929 O O . LEU A 1 750 ? 9.519 -28.911 -0.974 1.00 83.19 750 LEU A O 1
ATOM 5933 N N . GLY A 1 751 ? 10.371 -29.819 0.899 1.00 82.00 751 GLY A N 1
ATOM 5934 C CA . GLY A 1 751 ? 9.697 -28.933 1.850 1.00 82.00 751 GLY A CA 1
ATOM 5935 C C . GLY A 1 751 ? 8.300 -29.394 2.275 1.00 82.00 751 GLY A C 1
ATOM 5936 O O . GLY A 1 751 ? 7.419 -28.562 2.463 1.00 82.00 751 GLY A O 1
ATOM 5937 N N . ASN A 1 752 ? 8.062 -30.706 2.401 1.00 85.69 752 ASN A N 1
ATOM 5938 C CA . ASN A 1 752 ? 6.758 -31.261 2.793 1.00 85.69 752 ASN A CA 1
ATOM 5939 C C . ASN A 1 752 ? 6.854 -32.041 4.110 1.00 85.69 752 ASN A C 1
ATOM 5941 O O . ASN A 1 752 ? 7.693 -32.937 4.230 1.00 85.69 752 ASN A O 1
ATOM 5945 N N . TYR A 1 753 ? 5.950 -31.788 5.062 1.00 89.56 753 TYR A N 1
ATOM 5946 C CA . TYR A 1 753 ? 5.831 -32.618 6.266 1.00 89.56 753 TYR A CA 1
ATOM 5947 C C . TYR A 1 753 ? 5.139 -33.953 5.965 1.00 89.56 753 TYR A C 1
ATOM 5949 O O . TYR A 1 753 ? 4.048 -34.001 5.392 1.00 89.56 753 TYR A O 1
ATOM 5957 N N . LYS A 1 754 ? 5.765 -35.055 6.386 1.00 89.94 754 LYS A N 1
ATOM 5958 C CA . LYS A 1 754 ? 5.284 -36.433 6.210 1.00 89.94 754 LYS A CA 1
ATOM 5959 C C . LYS A 1 754 ? 5.370 -37.210 7.519 1.00 89.94 754 LYS A C 1
ATOM 5961 O O . LYS A 1 754 ? 6.244 -36.957 8.342 1.00 89.94 754 LYS A O 1
ATOM 5966 N N . ALA A 1 755 ? 4.465 -38.168 7.712 1.00 93.12 755 ALA A N 1
ATOM 5967 C CA . ALA A 1 755 ? 4.519 -39.083 8.850 1.00 93.12 755 ALA A CA 1
ATOM 5968 C C . ALA A 1 755 ? 5.732 -40.018 8.732 1.00 93.12 755 ALA A C 1
ATOM 5970 O O . ALA A 1 755 ? 6.040 -40.501 7.643 1.00 93.12 755 ALA A O 1
ATOM 5971 N N . VAL A 1 756 ? 6.395 -40.309 9.852 1.00 92.50 756 VAL A N 1
ATOM 5972 C CA . VAL A 1 756 ? 7.447 -41.337 9.905 1.00 92.50 756 VAL A CA 1
ATOM 5973 C C . VAL A 1 756 ? 6.803 -42.727 9.835 1.00 92.50 756 VAL A C 1
ATOM 5975 O O . VAL A 1 756 ? 5.835 -43.003 10.548 1.00 92.50 756 VAL A O 1
ATOM 5978 N N . ASP A 1 757 ? 7.352 -43.623 9.010 1.00 88.38 757 ASP A N 1
ATOM 5979 C CA . ASP A 1 757 ? 6.868 -45.004 8.891 1.00 88.38 757 ASP A CA 1
ATOM 5980 C C . ASP A 1 757 ? 6.867 -45.718 10.257 1.00 88.38 757 ASP A C 1
ATOM 5982 O O . ASP A 1 757 ? 7.910 -45.939 10.874 1.00 88.38 757 ASP A O 1
ATOM 5986 N N . GLY A 1 758 ? 5.676 -46.100 10.728 1.00 90.00 758 GLY A N 1
ATOM 5987 C CA . GLY A 1 758 ? 5.483 -46.756 12.027 1.00 90.00 758 GLY A CA 1
ATOM 5988 C C . GLY A 1 758 ? 5.288 -45.817 13.227 1.00 90.00 758 GLY A C 1
ATOM 5989 O O . GLY A 1 758 ? 5.221 -46.309 14.356 1.00 90.00 758 GLY A O 1
ATOM 5990 N N . ALA A 1 759 ? 5.162 -44.503 13.016 1.00 91.50 759 ALA A N 1
ATOM 5991 C CA . ALA A 1 759 ? 4.741 -43.551 14.047 1.00 91.50 759 ALA A CA 1
ATOM 5992 C C . ALA A 1 759 ? 3.364 -43.900 14.655 1.00 91.50 759 ALA A C 1
ATOM 5994 O O . ALA A 1 759 ? 2.542 -44.582 14.039 1.00 91.50 759 ALA A O 1
ATOM 5995 N N . ASP A 1 760 ? 3.069 -43.385 15.858 1.00 93.75 760 ASP A N 1
ATOM 5996 C CA . ASP A 1 760 ? 1.708 -43.457 16.410 1.00 93.75 760 ASP A CA 1
ATOM 5997 C C . ASP A 1 760 ? 0.736 -42.706 15.466 1.00 93.75 760 ASP A C 1
ATOM 5999 O O . ASP A 1 760 ? 0.970 -41.520 15.191 1.00 93.75 760 ASP A O 1
ATOM 6003 N N . PRO A 1 761 ? -0.346 -43.348 14.971 1.00 91.88 761 PRO A N 1
ATOM 6004 C CA . PRO A 1 761 ? -1.231 -42.736 13.980 1.00 91.88 761 PRO A CA 1
ATOM 6005 C C . PRO A 1 761 ? -1.945 -41.469 14.451 1.00 91.88 761 PRO A C 1
ATOM 6007 O O . PRO A 1 761 ? -2.186 -40.591 13.638 1.00 91.88 761 PRO A O 1
ATOM 6010 N N . PHE A 1 762 ? -2.266 -41.346 15.744 1.00 93.25 762 PHE A N 1
ATOM 6011 C CA . PHE A 1 762 ? -2.896 -40.141 16.298 1.00 93.25 762 PHE A CA 1
ATOM 6012 C C . PHE A 1 762 ? -1.880 -39.013 16.438 1.00 93.25 762 PHE A C 1
ATOM 6014 O O . PHE A 1 762 ? -2.201 -37.867 16.138 1.00 93.25 762 PHE A O 1
ATOM 6021 N N . CYS A 1 763 ? -0.659 -39.319 16.888 1.00 93.38 763 CYS A N 1
ATOM 6022 C CA . CYS A 1 763 ? 0.381 -38.302 17.011 1.00 93.38 763 CYS A CA 1
ATOM 6023 C C . CYS A 1 763 ? 0.730 -37.746 15.632 1.00 93.38 763 CYS A C 1
ATOM 6025 O O . CYS A 1 763 ? 0.601 -36.549 15.406 1.00 93.38 763 CYS A O 1
ATOM 6027 N N . SER A 1 764 ? 1.066 -38.623 14.684 1.00 93.50 764 SER A N 1
ATOM 6028 C CA . SER A 1 764 ? 1.362 -38.221 13.307 1.00 93.50 764 SER A CA 1
ATOM 6029 C C . SER A 1 764 ? 0.185 -37.499 12.636 1.00 93.50 764 SER A C 1
ATOM 6031 O O . SER A 1 764 ? 0.407 -36.431 12.076 1.00 93.50 764 SER A O 1
ATOM 6033 N N . SER A 1 765 ? -1.064 -37.976 12.747 1.00 90.94 765 SER A N 1
ATOM 6034 C CA . SER A 1 765 ? -2.211 -37.276 12.139 1.00 90.94 765 SER A CA 1
ATOM 6035 C C . SER A 1 765 ? -2.497 -35.913 12.770 1.00 90.94 765 SER A C 1
ATOM 6037 O O . SER A 1 765 ? -2.807 -34.969 12.053 1.00 90.94 765 SER A O 1
ATOM 6039 N N . THR A 1 766 ? -2.403 -35.791 14.098 1.00 89.56 766 THR A N 1
ATOM 6040 C CA . THR A 1 766 ? -2.711 -34.533 14.801 1.00 89.56 766 THR A CA 1
ATOM 6041 C C . THR A 1 766 ? -1.618 -33.497 14.560 1.00 89.56 766 THR A C 1
ATOM 6043 O O . THR A 1 766 ? -1.921 -32.336 14.319 1.00 89.56 766 THR A O 1
ATOM 6046 N N . ILE A 1 767 ? -0.350 -33.915 14.561 1.00 91.94 767 ILE A N 1
ATOM 6047 C CA . ILE A 1 767 ? 0.796 -33.027 14.327 1.00 91.94 767 ILE A CA 1
ATOM 6048 C C . ILE A 1 767 ? 0.824 -32.570 12.864 1.00 91.94 767 ILE A C 1
ATOM 6050 O O . ILE A 1 767 ? 0.994 -31.378 12.622 1.00 91.94 767 ILE A O 1
ATOM 6054 N N . LEU A 1 768 ? 0.557 -33.466 11.901 1.00 90.56 768 LEU A N 1
ATOM 6055 C CA . LEU A 1 768 ? 0.376 -33.081 10.494 1.00 90.56 768 LEU A CA 1
ATOM 6056 C C . LEU A 1 768 ? -0.814 -32.134 10.308 1.00 90.56 768 LEU A C 1
ATOM 6058 O O . LEU A 1 768 ? -0.665 -31.138 9.613 1.00 90.56 768 LEU A O 1
ATOM 6062 N N . GLY A 1 769 ? -1.953 -32.389 10.958 1.00 86.19 769 GLY A N 1
ATOM 6063 C CA . GLY A 1 769 ? -3.111 -31.491 10.910 1.00 86.19 769 GLY A CA 1
ATOM 6064 C C . GLY A 1 769 ? -2.835 -30.109 11.514 1.00 86.19 769 GLY A C 1
ATOM 6065 O O . GLY A 1 769 ? -3.374 -29.117 11.038 1.00 86.19 769 GLY A O 1
ATOM 6066 N N . VAL A 1 770 ? -1.955 -30.003 12.514 1.00 83.25 770 VAL A N 1
ATOM 6067 C CA . VAL A 1 770 ? -1.510 -28.697 13.022 1.00 83.25 770 VAL A CA 1
ATOM 6068 C C . VAL A 1 770 ? -0.621 -27.984 11.999 1.00 83.25 770 VAL A C 1
ATOM 6070 O O . VAL A 1 770 ? -0.955 -26.877 11.581 1.00 83.25 770 VAL A O 1
ATOM 6073 N N . VAL A 1 771 ? 0.486 -28.594 11.561 1.00 85.06 771 VAL A N 1
ATOM 6074 C CA . VAL A 1 771 ? 1.457 -27.890 10.697 1.00 85.06 771 VAL A CA 1
ATOM 6075 C C . VAL A 1 771 ? 0.920 -27.647 9.287 1.00 85.06 771 VAL A C 1
ATOM 6077 O O . VAL A 1 771 ? 1.098 -26.558 8.750 1.00 85.06 771 VAL A O 1
ATOM 6080 N N . ASN A 1 772 ? 0.212 -28.613 8.701 1.00 84.94 772 ASN A N 1
ATOM 6081 C CA . ASN A 1 772 ? -0.360 -28.454 7.370 1.00 84.94 772 ASN A CA 1
ATOM 6082 C C . ASN A 1 772 ? -1.658 -27.644 7.430 1.00 84.94 772 ASN A C 1
ATOM 6084 O O . ASN A 1 772 ? -1.784 -26.698 6.669 1.00 84.94 772 ASN A O 1
ATOM 6088 N N . ASP A 1 773 ? -2.600 -27.951 8.329 1.00 79.31 773 ASP A N 1
ATOM 6089 C CA . ASP A 1 773 ? -3.978 -27.439 8.206 1.00 79.31 773 ASP A CA 1
ATOM 6090 C C . ASP A 1 773 ? -4.340 -26.307 9.188 1.00 79.31 773 ASP A C 1
ATOM 6092 O O . ASP A 1 773 ? -5.309 -25.584 8.952 1.00 79.31 773 ASP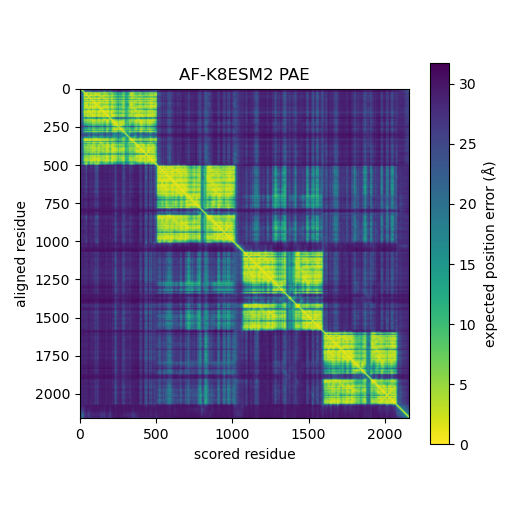 A O 1
ATOM 6096 N N . GLN A 1 774 ? -3.558 -26.093 10.256 1.00 76.19 774 GLN A N 1
ATOM 6097 C CA . GLN A 1 774 ? -3.731 -24.959 11.187 1.00 76.19 774 GLN A CA 1
ATOM 6098 C C . GLN A 1 774 ? -2.673 -23.858 11.031 1.00 76.19 774 GLN A C 1
ATOM 6100 O O . GLN A 1 774 ? -2.929 -22.735 11.460 1.00 76.19 774 GLN A O 1
ATOM 6105 N N . VAL A 1 775 ? -1.535 -24.145 10.388 1.00 80.12 775 VAL A N 1
ATOM 6106 C CA . VAL A 1 775 ? -0.572 -23.127 9.933 1.00 80.12 775 VAL A CA 1
ATOM 6107 C C . VAL A 1 775 ? -0.745 -22.873 8.434 1.00 80.12 775 VAL A C 1
ATOM 6109 O O . VAL A 1 775 ? -1.378 -21.887 8.066 1.00 80.12 775 VAL A O 1
ATOM 6112 N N . TRP A 1 776 ? -0.246 -23.762 7.567 1.00 77.12 776 TRP A N 1
ATOM 6113 C CA . TRP A 1 776 ? -0.069 -23.468 6.135 1.00 77.12 776 TRP A CA 1
ATOM 6114 C C . TRP A 1 776 ? -1.359 -23.375 5.299 1.00 77.12 776 TRP A C 1
ATOM 6116 O O . TRP A 1 776 ? -1.487 -22.463 4.490 1.00 77.12 776 TRP A O 1
ATOM 6126 N N . ASN A 1 777 ? -2.315 -24.286 5.491 1.00 71.88 777 ASN A N 1
ATOM 6127 C CA . ASN A 1 777 ? -3.585 -24.349 4.750 1.00 71.88 777 ASN A CA 1
ATOM 6128 C C . ASN A 1 777 ? -4.756 -23.710 5.526 1.00 71.88 777 ASN A C 1
ATOM 6130 O O . ASN A 1 777 ? -5.919 -23.920 5.174 1.00 71.88 777 ASN A O 1
ATOM 6134 N N . SER A 1 778 ? -4.479 -22.982 6.613 1.00 68.38 778 SER A N 1
ATOM 6135 C CA . SER A 1 778 ? -5.519 -22.345 7.426 1.00 68.38 778 SER A CA 1
ATOM 6136 C C . SER A 1 778 ? -5.968 -21.009 6.820 1.00 68.38 778 SER A C 1
ATOM 6138 O O . SER A 1 778 ? -5.265 -20.419 6.006 1.00 68.38 778 SER A O 1
ATOM 6140 N N . ALA A 1 779 ? -7.120 -20.487 7.253 1.00 65.38 779 ALA A N 1
ATOM 6141 C CA . ALA A 1 779 ? -7.555 -19.137 6.874 1.00 65.38 779 ALA A CA 1
ATOM 6142 C C . ALA A 1 779 ? -6.965 -18.027 7.781 1.00 65.38 779 ALA A C 1
ATOM 6144 O O . ALA A 1 779 ? -7.411 -16.883 7.729 1.00 65.38 779 ALA A O 1
ATOM 6145 N N . ASN A 1 780 ? -5.982 -18.356 8.629 1.00 73.31 780 ASN A N 1
ATOM 6146 C CA . ASN A 1 780 ? -5.101 -17.376 9.262 1.00 73.31 780 ASN A CA 1
ATOM 6147 C C . ASN A 1 780 ? -3.881 -17.179 8.359 1.00 73.31 780 ASN A C 1
ATOM 6149 O O . ASN A 1 780 ? -3.310 -18.159 7.887 1.00 73.31 780 ASN A O 1
ATOM 6153 N N . ASN A 1 781 ? -3.435 -15.938 8.184 1.00 76.38 781 ASN A N 1
ATOM 6154 C CA . ASN A 1 781 ? -2.169 -15.643 7.522 1.00 76.38 781 ASN A CA 1
ATOM 6155 C C . ASN A 1 781 ? -0.998 -16.213 8.361 1.00 76.38 781 ASN A C 1
ATOM 6157 O O . ASN A 1 781 ? -0.825 -15.784 9.503 1.00 76.38 781 ASN A O 1
ATOM 6161 N N . PRO A 1 782 ? -0.190 -17.168 7.855 1.00 81.62 782 PRO A N 1
ATOM 6162 C CA . PRO A 1 782 ? 0.894 -17.754 8.641 1.00 81.62 782 PRO A CA 1
ATOM 6163 C C . PRO A 1 782 ? 2.077 -16.791 8.815 1.00 81.62 782 PRO A C 1
ATOM 6165 O O . PRO A 1 782 ? 2.819 -16.928 9.785 1.00 81.62 782 PRO A O 1
ATOM 6168 N N . TYR A 1 783 ? 2.245 -15.804 7.926 1.00 84.69 783 TYR A N 1
ATOM 6169 C CA . TYR A 1 783 ? 3.314 -14.807 8.028 1.00 84.69 783 TYR A CA 1
ATOM 6170 C C . TYR A 1 783 ? 3.045 -13.791 9.142 1.00 84.69 783 TYR A C 1
ATOM 6172 O O . TYR A 1 783 ? 3.974 -13.386 9.828 1.00 84.69 783 TYR A O 1
ATOM 6180 N N . ASN A 1 784 ? 1.793 -13.385 9.356 1.00 85.50 784 ASN A N 1
ATOM 6181 C CA . ASN A 1 784 ? 1.389 -12.576 10.506 1.00 85.50 784 ASN A CA 1
ATOM 6182 C C . ASN A 1 784 ? -0.002 -13.024 10.947 1.00 85.50 784 ASN A C 1
ATOM 6184 O O . ASN A 1 784 ? -0.988 -12.715 10.276 1.00 85.50 784 ASN A O 1
ATOM 6188 N N . ILE A 1 785 ? -0.104 -13.717 12.084 1.00 82.81 785 ILE A N 1
ATOM 6189 C CA . ILE A 1 785 ? -1.375 -14.332 12.478 1.00 82.81 785 ILE A CA 1
ATOM 6190 C C . ILE A 1 785 ? -2.471 -13.310 12.823 1.00 82.81 785 ILE A C 1
ATOM 6192 O O . ILE A 1 785 ? -3.638 -13.689 12.843 1.00 82.81 785 ILE A O 1
ATOM 6196 N N . TYR A 1 786 ? -2.138 -12.036 13.055 1.00 79.50 786 TYR A N 1
ATOM 6197 C CA . TYR A 1 786 ? -3.103 -10.943 13.260 1.00 79.50 786 TYR A CA 1
ATOM 6198 C C . TYR A 1 786 ? -3.202 -9.975 12.074 1.00 79.50 786 TYR A C 1
ATOM 6200 O O . TYR A 1 786 ? -4.033 -9.068 12.095 1.00 79.50 786 TYR A O 1
ATOM 6208 N N . GLY A 1 787 ? -2.399 -10.192 11.029 1.00 70.44 787 GLY A N 1
ATOM 6209 C CA . GLY A 1 787 ? -2.467 -9.484 9.757 1.00 70.44 787 GLY A CA 1
ATOM 6210 C C . GLY A 1 787 ? -3.658 -9.958 8.931 1.00 70.44 787 GLY A C 1
ATOM 6211 O O . GLY A 1 787 ? -3.494 -10.734 7.986 1.00 70.44 787 GLY A O 1
ATOM 6212 N N . ASP A 1 788 ? -4.849 -9.498 9.305 1.00 57.38 788 ASP A N 1
ATOM 6213 C CA . ASP A 1 788 ? -6.073 -9.683 8.532 1.00 57.38 788 ASP A CA 1
ATOM 6214 C C . ASP A 1 788 ? -6.010 -8.854 7.244 1.00 57.38 788 ASP A C 1
ATOM 6216 O O . ASP A 1 788 ? -5.859 -7.631 7.284 1.00 57.38 788 ASP A O 1
ATOM 6220 N N . CYS A 1 789 ? -6.193 -9.500 6.093 1.00 50.41 789 CYS A N 1
ATOM 6221 C CA . CYS A 1 789 ? -6.351 -8.771 4.843 1.00 50.41 789 CYS A CA 1
ATOM 6222 C C . CYS A 1 789 ? -7.810 -8.343 4.659 1.00 50.41 789 CYS A C 1
ATOM 6224 O O . CYS A 1 789 ? -8.616 -9.093 4.108 1.00 50.41 789 CYS A O 1
ATOM 6226 N N . TYR A 1 790 ? -8.158 -7.149 5.149 1.00 39.97 790 TYR A N 1
ATOM 6227 C CA . TYR A 1 790 ? -9.523 -6.634 5.009 1.00 39.97 790 TYR A CA 1
ATOM 6228 C C . TYR A 1 790 ? -9.883 -6.240 3.574 1.00 39.97 790 TYR A C 1
ATOM 6230 O O . TYR A 1 790 ? -11.057 -6.339 3.233 1.00 39.97 790 TYR A O 1
ATOM 6238 N N . THR A 1 791 ? -8.894 -5.934 2.721 1.00 34.56 791 THR A N 1
ATOM 6239 C CA . THR A 1 791 ? -9.111 -5.723 1.283 1.00 34.56 791 THR A CA 1
ATOM 6240 C C . THR A 1 791 ? -9.289 -7.049 0.534 1.00 34.56 791 THR A C 1
ATOM 6242 O O . THR A 1 791 ? -8.307 -7.611 0.057 1.00 34.56 791 THR A O 1
ATOM 6245 N N . THR A 1 792 ? -10.540 -7.522 0.478 1.00 33.03 792 THR A N 1
ATOM 6246 C CA . THR A 1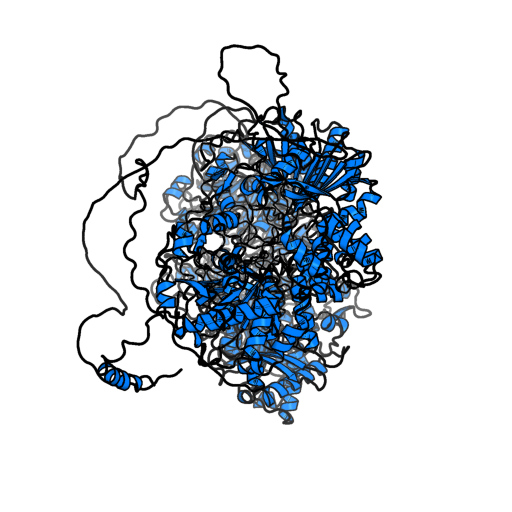 792 ? -11.207 -8.174 -0.678 1.00 33.03 792 THR A CA 1
ATOM 6247 C C . THR A 1 792 ? -10.450 -9.186 -1.597 1.00 33.03 792 THR A C 1
ATOM 6249 O O . THR A 1 792 ? -9.369 -8.925 -2.110 1.00 33.03 792 THR A O 1
ATOM 6252 N N . SER A 1 793 ? -11.108 -10.303 -1.976 1.00 28.28 793 SER A N 1
ATOM 6253 C CA . SER A 1 793 ? -10.557 -11.504 -2.686 1.00 28.28 793 SER A CA 1
ATOM 6254 C C . SER A 1 793 ? -9.379 -12.200 -1.977 1.00 28.28 793 SER A C 1
ATOM 6256 O O . SER A 1 793 ? -8.344 -11.603 -1.742 1.00 28.28 793 SER A O 1
ATOM 6258 N N . ALA A 1 794 ? -9.395 -13.488 -1.619 1.00 26.58 794 ALA A N 1
ATOM 6259 C CA . ALA A 1 794 ? -10.357 -14.585 -1.802 1.00 26.58 794 ALA A CA 1
ATOM 6260 C C . ALA A 1 794 ? -10.569 -15.150 -3.225 1.00 26.58 794 ALA A C 1
ATOM 6262 O O . ALA A 1 794 ? -11.686 -15.196 -3.733 1.00 26.58 794 ALA A O 1
ATOM 6263 N N . SER A 1 795 ? -9.523 -15.765 -3.782 1.00 28.27 795 SER A N 1
ATOM 6264 C CA . SER A 1 795 ? -9.676 -17.044 -4.498 1.00 28.27 795 SER A CA 1
ATOM 6265 C C . SER A 1 795 ? -8.499 -17.965 -4.178 1.00 28.27 795 SER A C 1
ATOM 6267 O O . SER A 1 795 ? -7.353 -17.642 -4.480 1.00 28.27 795 SER A O 1
ATOM 6269 N N . SER A 1 796 ? -8.763 -19.095 -3.528 1.00 27.36 796 SER A N 1
ATOM 6270 C CA . SER A 1 796 ? -7.725 -19.984 -3.009 1.00 27.36 796 SER A CA 1
ATOM 6271 C C . SER A 1 796 ? -7.346 -21.119 -3.970 1.00 27.36 796 SER A C 1
ATOM 6273 O O . SER A 1 796 ? -8.156 -21.598 -4.761 1.00 27.36 796 SER A O 1
ATOM 6275 N N . SER A 1 797 ? -6.130 -21.633 -3.762 1.00 26.92 797 SER A N 1
ATOM 6276 C CA . SER A 1 797 ? -5.595 -22.936 -4.194 1.00 26.92 797 SER A CA 1
ATOM 6277 C C . SER A 1 797 ? -5.039 -23.119 -5.624 1.00 26.92 797 SER A C 1
ATOM 6279 O O . SER A 1 797 ? -5.709 -22.978 -6.638 1.00 26.92 797 SER A O 1
ATOM 6281 N N . SER A 1 798 ? -3.805 -23.640 -5.632 1.00 26.09 798 SER A N 1
ATOM 6282 C CA . SER A 1 798 ? -3.101 -24.379 -6.695 1.00 26.09 798 SER A CA 1
ATOM 6283 C C . SER A 1 798 ? -2.605 -23.655 -7.962 1.00 26.09 798 SER A C 1
ATOM 6285 O O . SER A 1 798 ? -3.340 -23.385 -8.901 1.00 26.09 798 SER A O 1
ATOM 6287 N N . SER A 1 799 ? -1.268 -23.594 -8.036 1.00 24.92 799 SER A N 1
ATOM 6288 C CA . SER A 1 799 ? -0.413 -23.524 -9.235 1.00 24.92 799 SER A CA 1
ATOM 6289 C C . SER A 1 799 ? -0.489 -22.296 -10.159 1.00 24.92 799 SER A C 1
ATOM 6291 O O . SER A 1 799 ? -1.411 -22.143 -10.948 1.00 24.92 799 SER A O 1
ATOM 6293 N N . SER A 1 800 ? 0.670 -21.621 -10.208 1.00 24.14 800 SER A N 1
ATOM 6294 C CA . SER A 1 800 ? 1.263 -20.825 -11.299 1.00 24.14 800 SER A CA 1
ATOM 6295 C C . SER A 1 800 ? 1.048 -19.300 -11.384 1.00 24.14 800 SER A C 1
ATOM 6297 O O . SER A 1 800 ? -0.005 -18.775 -11.073 1.00 24.14 800 SER A O 1
ATOM 6299 N N . SER A 1 801 ? 2.156 -18.645 -11.769 1.00 24.95 801 SER A N 1
ATOM 6300 C CA . SER A 1 801 ? 2.382 -17.531 -12.715 1.00 24.95 801 SER A CA 1
ATOM 6301 C C . SER A 1 801 ? 1.415 -16.335 -12.861 1.00 24.95 801 SER A C 1
ATOM 6303 O O . SER A 1 801 ? 0.382 -16.427 -13.502 1.00 24.95 801 SER A O 1
ATOM 6305 N N . SER A 1 802 ? 1.959 -15.165 -12.496 1.00 24.88 802 SER A N 1
ATOM 6306 C CA . SER A 1 802 ? 1.579 -13.802 -12.911 1.00 24.88 802 SER A CA 1
ATOM 6307 C C . SER A 1 802 ? 0.272 -13.214 -12.351 1.00 24.88 802 SER A C 1
ATOM 6309 O O . SER A 1 802 ? -0.518 -13.890 -11.705 1.00 24.88 802 SER A O 1
ATOM 6311 N N . LYS A 1 803 ? 0.081 -11.916 -12.655 1.00 29.16 803 LYS A N 1
ATOM 6312 C CA . LYS A 1 803 ? -1.186 -11.153 -12.669 1.00 29.16 803 LYS A CA 1
ATOM 6313 C C . LYS A 1 803 ? -1.519 -10.352 -11.391 1.00 29.16 803 LYS A C 1
ATOM 6315 O O . LYS A 1 803 ? -2.118 -10.874 -10.473 1.00 29.16 803 LYS A O 1
ATOM 6320 N N . SER A 1 804 ? -1.173 -9.054 -11.356 1.00 28.45 804 SER A N 1
ATOM 6321 C CA . SER A 1 804 ? -0.926 -8.275 -10.122 1.00 28.45 804 SER A CA 1
ATOM 6322 C C . SER A 1 804 ? -1.854 -7.076 -9.762 1.00 28.45 804 SER A C 1
ATOM 6324 O O . SER A 1 804 ? -2.663 -6.611 -10.571 1.00 28.45 804 SER A O 1
ATOM 6326 N N . ASN A 1 805 ? -1.747 -6.573 -8.521 1.00 27.67 805 ASN A N 1
ATOM 6327 C CA . ASN A 1 805 ? -2.569 -5.518 -7.895 1.00 27.67 805 ASN A CA 1
ATOM 6328 C C . ASN A 1 805 ? -2.948 -4.291 -8.759 1.00 27.67 805 ASN A C 1
ATOM 6330 O O . ASN A 1 805 ? -2.168 -3.798 -9.574 1.00 27.67 805 ASN A O 1
ATOM 6334 N N . LYS A 1 806 ? -4.174 -3.773 -8.569 1.00 30.30 806 LYS A N 1
ATOM 6335 C CA . LYS A 1 806 ? -4.873 -2.974 -9.596 1.00 30.30 806 LYS A CA 1
ATOM 6336 C C . LYS A 1 806 ? -5.605 -1.708 -9.088 1.00 30.30 806 LYS A C 1
ATOM 6338 O O . LYS A 1 806 ? -6.182 -1.022 -9.938 1.00 30.30 806 LYS A O 1
ATOM 6343 N N . GLN A 1 807 ? -5.616 -1.379 -7.780 1.00 30.61 807 GLN A N 1
ATOM 6344 C CA . GLN A 1 807 ? -6.736 -0.591 -7.202 1.00 30.61 807 GLN A CA 1
ATOM 6345 C C . GLN A 1 807 ? -6.551 0.709 -6.420 1.00 30.61 807 GLN A C 1
ATOM 6347 O O . GLN A 1 807 ? -7.546 1.419 -6.343 1.00 30.61 807 GLN A O 1
ATOM 6352 N N . ASN A 1 808 ? -5.385 1.116 -5.914 1.00 29.84 808 ASN A N 1
ATOM 6353 C CA . ASN A 1 808 ? -5.253 2.517 -5.466 1.00 29.84 808 ASN A CA 1
ATOM 6354 C C . ASN A 1 808 ? -4.649 3.323 -6.587 1.00 29.84 808 ASN A C 1
ATOM 6356 O O . ASN A 1 808 ? -3.584 3.921 -6.466 1.00 29.84 808 ASN A O 1
ATOM 6360 N N . ARG A 1 809 ? -5.435 3.437 -7.649 1.00 34.38 809 ARG A N 1
ATOM 6361 C CA . ARG A 1 809 ? -5.430 4.653 -8.453 1.00 34.38 809 ARG A CA 1
ATOM 6362 C C . ARG A 1 809 ? -6.164 5.738 -7.675 1.00 34.38 809 ARG A C 1
ATOM 6364 O O . ARG A 1 809 ? -7.166 6.282 -8.111 1.00 34.38 809 ARG A O 1
ATOM 6371 N N . ALA A 1 810 ? -5.619 6.049 -6.507 1.00 34.97 810 ALA A N 1
ATOM 6372 C CA . ALA A 1 810 ? -5.747 7.369 -5.949 1.00 34.97 810 ALA A CA 1
ATOM 6373 C C . ALA A 1 810 ? -4.951 8.331 -6.839 1.00 34.97 810 ALA A C 1
ATOM 6375 O O . ALA A 1 810 ? -3.953 7.951 -7.459 1.00 34.97 810 ALA A O 1
ATOM 6376 N N . ALA A 1 811 ? -5.340 9.602 -6.839 1.00 39.62 811 ALA A N 1
ATOM 6377 C CA . ALA A 1 811 ? -4.383 10.664 -7.117 1.00 39.62 811 ALA A CA 1
ATOM 6378 C C . ALA A 1 811 ? -3.175 10.514 -6.180 1.00 39.62 811 ALA A C 1
ATOM 6380 O O . ALA A 1 811 ? -3.427 10.258 -5.007 1.00 39.62 811 ALA A O 1
ATOM 6381 N N . VAL A 1 812 ? -1.935 10.702 -6.676 1.00 44.09 812 VAL A N 1
ATOM 6382 C CA . VAL A 1 812 ? -0.655 10.782 -5.917 1.00 44.09 812 VAL A CA 1
ATOM 6383 C C . VAL A 1 812 ? -0.865 10.822 -4.389 1.00 44.09 812 VAL A C 1
ATOM 6385 O O . VAL A 1 812 ? -0.845 11.896 -3.783 1.00 44.09 812 VAL A O 1
ATOM 6388 N N . ARG A 1 813 ? -1.092 9.673 -3.732 1.00 50.19 813 ARG A N 1
ATOM 6389 C CA . ARG A 1 813 ? -1.116 9.675 -2.268 1.00 50.19 813 ARG A CA 1
ATOM 6390 C C . ARG A 1 813 ? 0.332 9.752 -1.839 1.00 50.19 813 ARG A C 1
ATOM 6392 O O . ARG A 1 813 ? 1.130 8.868 -2.154 1.00 50.19 813 ARG A O 1
ATOM 6399 N N . ASP A 1 814 ? 0.668 10.825 -1.134 1.00 61.66 814 ASP A N 1
ATOM 6400 C CA . ASP A 1 814 ? 1.924 10.916 -0.409 1.00 61.66 814 ASP A CA 1
ATOM 6401 C C . ASP A 1 814 ? 1.865 9.938 0.768 1.00 61.66 814 ASP A C 1
ATOM 6403 O O . ASP A 1 814 ? 1.662 10.329 1.913 1.00 61.66 814 ASP A O 1
ATOM 6407 N N . ASN A 1 815 ? 1.968 8.638 0.489 1.00 65.31 815 ASN A N 1
ATOM 6408 C CA . ASN A 1 815 ? 1.890 7.621 1.529 1.00 65.31 815 ASN A CA 1
ATOM 6409 C C . ASN A 1 815 ? 3.070 7.724 2.504 1.00 65.31 815 ASN A C 1
ATOM 6411 O O . ASN A 1 815 ? 2.925 7.263 3.625 1.00 65.31 815 ASN A O 1
ATOM 6415 N N . ALA A 1 816 ? 4.174 8.400 2.141 1.00 67.38 816 ALA A N 1
ATOM 6416 C CA . ALA A 1 816 ? 5.224 8.804 3.081 1.00 67.38 816 ALA A CA 1
ATOM 6417 C C . ALA A 1 816 ? 4.739 9.919 4.031 1.00 67.38 816 ALA A C 1
ATOM 6419 O O . ALA A 1 816 ? 5.012 9.874 5.231 1.00 67.38 816 ALA A O 1
ATOM 6420 N N . GLY A 1 817 ? 4.002 10.902 3.506 1.00 64.88 817 GLY A N 1
ATOM 6421 C CA . GLY A 1 817 ? 3.351 11.978 4.260 1.00 64.88 817 GLY A CA 1
ATOM 6422 C C . GLY A 1 817 ? 2.103 11.566 5.057 1.00 64.88 817 GLY A C 1
ATOM 6423 O O . GLY A 1 817 ? 1.726 12.286 5.980 1.00 64.88 817 GLY A O 1
ATOM 6424 N N . LEU A 1 818 ? 1.482 10.422 4.743 1.00 62.50 818 LEU A N 1
ATOM 6425 C CA . LEU A 1 818 ? 0.366 9.838 5.504 1.00 62.50 818 LEU A CA 1
ATOM 6426 C C . LEU A 1 818 ? 0.815 8.900 6.639 1.00 62.50 818 LEU A C 1
ATOM 6428 O O . LEU A 1 818 ? -0.003 8.584 7.500 1.00 62.50 818 LEU A O 1
ATOM 6432 N N . LEU A 1 819 ? 2.086 8.473 6.680 1.00 66.69 819 LEU A N 1
ATOM 6433 C CA . LEU A 1 819 ? 2.591 7.594 7.741 1.00 66.69 819 LEU A CA 1
ATOM 6434 C C . LEU A 1 819 ? 2.425 8.230 9.124 1.00 66.69 819 LEU A C 1
ATOM 6436 O O . LEU A 1 819 ? 2.981 9.300 9.404 1.00 66.69 819 LEU A O 1
ATOM 6440 N N . ASN A 1 820 ? 1.790 7.510 10.049 1.00 67.31 820 ASN A N 1
ATOM 6441 C CA . ASN A 1 820 ? 1.842 7.871 11.461 1.00 67.31 820 ASN A CA 1
ATOM 6442 C C . ASN A 1 820 ? 3.230 7.537 12.034 1.00 67.31 820 ASN A C 1
ATOM 6444 O O . ASN A 1 820 ? 3.430 6.500 12.662 1.00 67.31 820 ASN A O 1
ATOM 6448 N N . LEU A 1 821 ? 4.205 8.432 11.848 1.00 71.00 821 LEU A N 1
ATOM 6449 C CA . LEU A 1 821 ? 5.578 8.249 12.341 1.00 71.00 821 LEU A CA 1
ATOM 6450 C C . LEU A 1 821 ? 5.688 8.181 13.879 1.00 71.00 821 LEU A C 1
ATOM 6452 O O . LEU A 1 821 ? 6.769 7.901 14.389 1.00 71.00 821 LEU A O 1
ATOM 6456 N N . ALA A 1 822 ? 4.613 8.454 14.629 1.00 63.22 822 ALA A N 1
ATOM 6457 C CA . ALA A 1 822 ? 4.557 8.217 16.074 1.00 63.22 822 ALA A CA 1
ATOM 6458 C C . ALA A 1 822 ? 4.302 6.740 16.432 1.00 63.22 822 ALA A C 1
ATOM 6460 O O . ALA A 1 822 ? 4.470 6.362 17.593 1.00 63.22 822 ALA A O 1
ATOM 6461 N N . SER A 1 823 ? 3.875 5.937 15.455 1.00 68.00 823 SER A N 1
ATOM 6462 C CA . SER A 1 823 ? 3.561 4.520 15.588 1.00 68.00 823 SER A CA 1
ATOM 6463 C C . SER A 1 823 ? 4.764 3.619 15.315 1.00 68.00 823 SER A C 1
ATOM 6465 O O . SER A 1 823 ? 5.633 3.928 14.494 1.00 68.00 823 SER A O 1
ATOM 6467 N N . SER A 1 824 ? 4.784 2.466 15.975 1.00 72.81 824 SER A N 1
ATOM 6468 C CA . SER A 1 824 ? 5.620 1.318 15.632 1.00 72.81 824 SER A CA 1
ATOM 6469 C C . SER A 1 824 ? 5.109 0.587 14.380 1.00 72.81 824 SER A C 1
ATOM 6471 O O . SER A 1 824 ? 5.929 0.070 13.620 1.00 72.81 824 SER A O 1
ATOM 6473 N N . ASP A 1 825 ? 3.792 0.624 14.139 1.00 70.06 825 ASP A N 1
ATOM 6474 C CA . ASP A 1 825 ? 3.101 0.264 12.891 1.00 70.06 825 ASP A CA 1
ATOM 6475 C C . ASP A 1 825 ? 2.527 1.543 12.243 1.00 70.06 825 ASP A C 1
ATOM 6477 O O . ASP A 1 825 ? 1.438 1.995 12.607 1.00 70.06 825 ASP A O 1
ATOM 6481 N N . PRO A 1 826 ? 3.260 2.195 11.326 1.00 66.44 826 PRO A N 1
ATOM 6482 C CA . PRO A 1 826 ? 2.807 3.412 10.660 1.00 66.44 826 PRO A CA 1
ATOM 6483 C C . PRO A 1 826 ? 1.861 3.144 9.475 1.00 66.44 826 PRO A C 1
ATOM 6485 O O . PRO A 1 826 ? 1.538 4.100 8.766 1.00 66.44 826 PRO A O 1
ATOM 6488 N N . PHE A 1 827 ? 1.469 1.886 9.234 1.00 66.38 827 PHE A N 1
ATOM 6489 C CA . PHE A 1 827 ? 0.556 1.464 8.165 1.00 66.38 827 PHE A CA 1
ATOM 6490 C C . PHE A 1 827 ? -0.846 1.097 8.668 1.00 66.38 827 PHE A C 1
ATOM 6492 O O . PHE A 1 827 ? -1.763 1.061 7.851 1.00 66.38 827 PHE A O 1
ATOM 6499 N N . ASP A 1 828 ? -1.003 0.887 9.979 1.00 58.69 828 ASP A N 1
ATOM 6500 C CA . ASP A 1 828 ? -2.243 0.444 10.635 1.00 58.69 828 ASP A CA 1
ATOM 6501 C C . ASP A 1 828 ? -2.705 -0.935 10.118 1.00 58.69 828 ASP A C 1
ATOM 6503 O O . ASP A 1 828 ? -3.873 -1.170 9.803 1.00 58.69 828 ASP A O 1
ATOM 6507 N N . GLY A 1 829 ? -1.742 -1.855 9.981 1.00 58.66 829 GLY A N 1
ATOM 6508 C CA . GLY A 1 829 ? -1.940 -3.208 9.466 1.00 58.66 829 GLY A CA 1
ATOM 6509 C C . GLY A 1 829 ? -1.088 -3.559 8.241 1.00 58.66 829 GLY A C 1
ATOM 6510 O O . GLY A 1 829 ? -0.299 -2.771 7.720 1.00 58.66 829 GLY A O 1
ATOM 6511 N N . PHE A 1 830 ? -1.243 -4.798 7.767 1.00 64.62 830 PHE A N 1
ATOM 6512 C CA . PHE A 1 830 ? -0.468 -5.336 6.648 1.00 64.62 830 PHE A CA 1
ATOM 6513 C C . PHE A 1 830 ? -0.972 -4.775 5.303 1.00 64.62 830 PHE A C 1
ATOM 6515 O O . PHE A 1 830 ? -2.109 -5.059 4.919 1.00 64.62 830 PHE A O 1
ATOM 6522 N N . PRO A 1 831 ? -0.152 -4.040 4.524 1.00 64.62 831 PRO A N 1
ATOM 6523 C CA . PRO A 1 831 ? -0.549 -3.581 3.197 1.00 64.62 831 PRO A CA 1
ATOM 6524 C C . PRO A 1 831 ? -0.526 -4.761 2.213 1.00 64.62 831 PRO A C 1
ATOM 6526 O O . PRO A 1 831 ? 0.459 -4.933 1.500 1.00 64.62 831 PRO A O 1
ATOM 6529 N N . CYS A 1 832 ? -1.582 -5.589 2.176 1.00 62.44 832 CYS A N 1
ATOM 6530 C CA . CYS A 1 832 ? -1.614 -6.849 1.402 1.00 62.44 832 CYS A CA 1
ATOM 6531 C C . CYS A 1 832 ? -1.157 -6.674 -0.046 1.00 62.44 832 CYS A C 1
ATOM 6533 O O . CYS A 1 832 ? -0.391 -7.459 -0.594 1.00 62.44 832 CYS A O 1
ATOM 6535 N N . TRP A 1 833 ? -1.612 -5.567 -0.619 1.00 68.62 833 TRP A N 1
ATOM 6536 C CA . TRP A 1 833 ? -1.353 -5.111 -1.966 1.00 68.62 833 TRP A CA 1
ATOM 6537 C C . TRP A 1 833 ? 0.125 -4.888 -2.302 1.00 68.62 833 TRP A C 1
ATOM 6539 O O . TRP A 1 833 ? 0.448 -4.761 -3.478 1.00 68.62 833 TRP A O 1
ATOM 6549 N N . SER A 1 834 ? 1.030 -4.800 -1.321 1.00 75.62 834 SER A N 1
ATOM 6550 C CA . SER A 1 834 ? 2.438 -4.424 -1.522 1.00 75.62 834 SER A CA 1
ATOM 6551 C C . SER A 1 834 ? 3.239 -5.460 -2.318 1.00 75.62 834 SER A C 1
ATOM 6553 O O . SER A 1 834 ? 4.120 -5.086 -3.097 1.00 75.62 834 SER A O 1
ATOM 6555 N N . THR A 1 835 ? 2.930 -6.752 -2.168 1.00 79.12 835 THR A N 1
ATOM 6556 C CA . THR A 1 835 ? 3.674 -7.855 -2.801 1.00 79.12 835 THR A CA 1
ATOM 6557 C C . THR A 1 835 ? 3.487 -7.852 -4.306 1.00 79.12 835 THR A C 1
ATOM 6559 O O . THR A 1 835 ? 4.451 -7.780 -5.075 1.00 79.12 835 THR A O 1
ATOM 6562 N N . ASP A 1 836 ? 2.249 -7.871 -4.763 1.00 74.19 836 ASP A N 1
ATOM 6563 C CA . ASP A 1 836 ? 1.959 -7.797 -6.176 1.00 74.19 836 ASP A CA 1
ATOM 6564 C C . ASP A 1 836 ? 2.019 -6.352 -6.680 1.00 74.19 836 ASP A C 1
ATOM 6566 O O . ASP A 1 836 ? 2.441 -6.192 -7.814 1.00 74.19 836 ASP A O 1
ATOM 6570 N N . ALA A 1 837 ? 1.875 -5.292 -5.870 1.00 76.88 837 ALA A N 1
ATOM 6571 C CA . ALA A 1 837 ? 2.338 -3.942 -6.250 1.00 76.88 837 ALA A CA 1
ATOM 6572 C C . ALA A 1 837 ? 3.856 -3.872 -6.509 1.00 76.88 837 ALA A C 1
ATOM 6574 O O . ALA A 1 837 ? 4.303 -3.070 -7.321 1.00 76.88 837 ALA A O 1
ATOM 6575 N N . THR A 1 838 ? 4.657 -4.740 -5.892 1.00 86.69 838 THR A N 1
ATOM 6576 C CA . THR A 1 838 ? 6.092 -4.892 -6.189 1.00 86.69 838 THR A CA 1
ATOM 6577 C C . THR A 1 838 ? 6.326 -5.712 -7.459 1.00 86.69 838 THR A C 1
ATOM 6579 O O . THR A 1 838 ? 7.150 -5.341 -8.296 1.00 86.69 838 THR A O 1
ATOM 6582 N N . THR A 1 839 ? 5.539 -6.773 -7.665 1.00 86.31 839 THR A N 1
ATOM 6583 C CA . THR A 1 839 ? 5.499 -7.532 -8.934 1.00 86.31 839 THR A CA 1
ATOM 6584 C C . THR A 1 839 ? 5.064 -6.648 -10.111 1.00 86.31 839 THR A C 1
ATOM 6586 O O . THR A 1 839 ? 5.550 -6.816 -11.233 1.00 86.31 839 THR A O 1
ATOM 6589 N N . THR A 1 840 ? 4.203 -5.669 -9.821 1.00 81.88 840 THR A N 1
ATOM 6590 C CA . THR A 1 840 ? 3.736 -4.594 -10.703 1.00 81.88 840 THR A CA 1
ATOM 6591 C C . THR A 1 840 ? 4.889 -3.591 -10.905 1.00 81.88 840 THR A C 1
ATOM 6593 O O . THR A 1 840 ? 5.315 -3.362 -12.031 1.00 81.88 840 THR A O 1
ATOM 6596 N N . TYR A 1 841 ? 5.549 -3.095 -9.859 1.00 90.75 841 TYR A N 1
ATOM 6597 C CA . TYR A 1 841 ? 6.668 -2.165 -10.036 1.00 90.75 841 TYR A CA 1
ATOM 6598 C C . TYR A 1 841 ? 7.799 -2.713 -10.928 1.00 90.75 841 TYR A C 1
ATOM 6600 O O . TYR A 1 841 ? 8.257 -2.049 -11.860 1.00 90.75 841 TYR A O 1
ATOM 6608 N N . LEU A 1 842 ? 8.273 -3.928 -10.635 1.00 93.19 842 LEU A N 1
ATOM 6609 C CA . LEU A 1 842 ? 9.523 -4.431 -11.203 1.00 93.19 842 LEU A CA 1
ATOM 6610 C C . LEU A 1 842 ? 9.413 -4.850 -12.668 1.00 93.19 842 LEU A C 1
ATOM 6612 O O . LEU A 1 842 ? 10.387 -4.678 -13.400 1.00 93.19 842 LEU A O 1
ATOM 6616 N N . ASN A 1 843 ? 8.270 -5.386 -13.109 1.00 91.69 843 ASN A N 1
ATOM 6617 C CA . ASN A 1 843 ? 8.141 -5.977 -14.445 1.00 91.69 843 ASN A CA 1
ATOM 6618 C C . ASN A 1 843 ? 7.954 -4.968 -15.596 1.00 91.69 843 ASN A C 1
ATOM 6620 O O . ASN A 1 843 ? 7.959 -5.409 -16.746 1.00 91.69 843 ASN A O 1
ATOM 6624 N N . ARG A 1 844 ? 7.823 -3.646 -15.364 1.00 89.31 844 ARG A N 1
ATOM 6625 C CA . ARG A 1 844 ? 7.713 -2.693 -16.492 1.00 89.31 844 ARG A CA 1
ATOM 6626 C C . ARG A 1 844 ? 9.000 -2.670 -17.308 1.00 89.31 844 ARG A C 1
ATOM 6628 O O . ARG A 1 844 ? 10.088 -2.532 -16.756 1.00 89.31 844 ARG A O 1
ATOM 6635 N N . ASP A 1 845 ? 8.858 -2.637 -18.631 1.00 83.56 845 ASP A N 1
ATOM 6636 C CA . ASP A 1 845 ? 9.964 -2.491 -19.581 1.00 83.56 845 ASP A CA 1
ATOM 6637 C C . ASP A 1 845 ? 10.924 -1.339 -19.252 1.00 83.56 845 ASP A C 1
ATOM 6639 O O . ASP A 1 845 ? 12.132 -1.529 -19.305 1.00 83.56 845 ASP A O 1
ATOM 6643 N N . ASP A 1 846 ? 10.445 -0.137 -18.905 1.00 84.69 846 ASP A N 1
ATOM 6644 C CA . ASP A 1 846 ? 11.350 0.980 -18.591 1.00 84.69 846 ASP A CA 1
ATOM 6645 C C . ASP A 1 846 ? 12.038 0.867 -17.219 1.00 84.69 846 ASP A C 1
ATOM 6647 O O . ASP A 1 846 ? 13.161 1.349 -17.088 1.00 84.69 846 ASP A O 1
ATOM 6651 N N . VAL A 1 847 ? 11.451 0.153 -16.249 1.00 90.56 847 VAL A N 1
ATOM 6652 C CA . VAL A 1 847 ? 12.117 -0.207 -14.988 1.00 90.56 847 VAL A CA 1
ATOM 6653 C C . VAL A 1 847 ? 13.173 -1.261 -15.281 1.00 90.56 847 VAL A C 1
ATOM 6655 O O . VAL A 1 847 ? 14.327 -1.065 -14.923 1.00 90.56 847 VAL A O 1
ATOM 6658 N N . ARG A 1 848 ? 12.839 -2.310 -16.040 1.00 93.31 848 ARG A N 1
ATOM 6659 C CA . ARG A 1 848 ? 13.803 -3.302 -16.541 1.00 93.31 848 ARG A CA 1
ATOM 6660 C C . ARG A 1 848 ? 14.957 -2.652 -17.309 1.00 93.31 848 ARG A C 1
ATOM 6662 O O . ARG A 1 848 ? 16.108 -2.990 -17.058 1.00 93.31 848 ARG A O 1
ATOM 6669 N N . ASN A 1 849 ? 14.680 -1.677 -18.172 1.00 86.88 849 ASN A N 1
ATOM 6670 C CA . ASN A 1 849 ? 15.706 -0.922 -18.896 1.00 86.88 849 ASN A CA 1
ATOM 6671 C C . ASN A 1 849 ? 16.541 -0.028 -17.962 1.00 86.88 849 ASN A C 1
ATOM 6673 O O . ASN A 1 849 ? 17.763 -0.019 -18.074 1.00 86.88 849 ASN A O 1
ATOM 6677 N N . ALA A 1 850 ? 15.921 0.691 -17.021 1.00 89.25 850 ALA A N 1
ATOM 6678 C CA . ALA A 1 850 ? 16.633 1.512 -16.036 1.00 89.25 850 ALA A CA 1
ATOM 6679 C C . ALA A 1 850 ? 17.483 0.675 -15.066 1.00 89.25 850 ALA A C 1
ATOM 6681 O O . ALA A 1 850 ? 18.498 1.160 -14.569 1.00 89.25 850 ALA A O 1
ATOM 6682 N N . LEU A 1 851 ? 17.079 -0.576 -14.828 1.00 92.38 851 LEU A N 1
ATOM 6683 C CA . LEU A 1 851 ? 17.781 -1.599 -14.056 1.00 92.38 851 LEU A CA 1
ATOM 6684 C C . LEU A 1 851 ? 18.739 -2.458 -14.902 1.00 92.38 851 LEU A C 1
ATOM 6686 O O . LEU A 1 851 ? 19.337 -3.392 -14.368 1.00 92.38 851 LEU A O 1
ATOM 6690 N N . HIS A 1 852 ? 18.925 -2.154 -16.189 1.00 92.69 852 HIS A N 1
ATOM 6691 C CA . HIS A 1 852 ? 19.862 -2.849 -17.086 1.00 92.69 852 HIS A CA 1
ATOM 6692 C C . HIS A 1 852 ? 19.596 -4.362 -17.244 1.00 92.69 852 HIS A C 1
ATOM 6694 O O . HIS A 1 852 ? 20.512 -5.149 -17.489 1.00 92.69 852 HIS A O 1
ATOM 6700 N N . ILE A 1 853 ? 18.331 -4.775 -17.120 1.00 93.25 853 ILE A N 1
ATOM 6701 C CA . ILE A 1 853 ? 17.857 -6.159 -17.270 1.00 93.25 853 ILE A CA 1
ATOM 6702 C C . ILE A 1 853 ? 17.755 -6.517 -18.763 1.00 93.25 853 ILE A C 1
ATOM 6704 O O . ILE A 1 853 ? 16.961 -5.898 -19.477 1.00 93.25 853 ILE A O 1
ATOM 6708 N N . PRO A 1 854 ? 18.472 -7.540 -19.269 1.00 86.00 854 PRO A N 1
ATOM 6709 C CA . PRO A 1 854 ? 18.296 -8.000 -20.640 1.00 86.00 854 PRO A CA 1
ATOM 6710 C C . PRO A 1 854 ? 16.861 -8.465 -20.914 1.00 86.00 854 PRO A C 1
ATOM 6712 O O . PRO A 1 854 ? 16.222 -9.133 -20.096 1.00 86.00 854 PRO A O 1
ATOM 6715 N N . THR A 1 855 ? 16.373 -8.195 -22.122 1.00 83.19 855 THR A N 1
ATOM 6716 C CA . THR A 1 855 ? 15.050 -8.638 -22.597 1.00 83.19 855 THR A CA 1
ATOM 6717 C C . THR A 1 855 ? 14.931 -10.160 -22.754 1.00 83.19 855 THR A C 1
ATOM 6719 O O . THR A 1 855 ? 13.834 -10.671 -22.941 1.00 83.19 855 THR A O 1
ATOM 6722 N N . THR A 1 856 ? 16.042 -10.897 -22.654 1.00 82.12 856 THR A N 1
ATOM 6723 C CA . THR A 1 856 ? 16.097 -12.369 -22.677 1.00 82.12 856 THR A CA 1
ATOM 6724 C C . THR A 1 856 ? 15.944 -13.022 -21.300 1.00 82.12 856 THR A C 1
ATOM 6726 O O . THR A 1 856 ? 15.915 -14.247 -21.216 1.00 82.12 856 THR A O 1
ATOM 6729 N N . VAL A 1 857 ? 15.918 -12.239 -20.219 1.00 88.81 857 VAL A N 1
ATOM 6730 C CA . VAL A 1 857 ? 15.713 -12.728 -18.845 1.00 88.81 857 VAL A CA 1
ATOM 6731 C C . VAL A 1 857 ? 14.214 -12.854 -18.568 1.00 88.81 857 VAL A C 1
ATOM 6733 O O . VAL A 1 857 ? 13.432 -12.039 -19.060 1.00 88.81 857 VAL A O 1
ATOM 6736 N N . GLN A 1 858 ? 13.811 -13.846 -17.770 1.00 86.62 858 GLN A N 1
ATOM 6737 C CA . GLN A 1 858 ? 12.412 -14.088 -17.398 1.00 86.62 858 GLN A CA 1
ATOM 6738 C C . GLN A 1 858 ? 11.701 -12.861 -16.787 1.00 86.62 858 GLN A C 1
ATOM 6740 O O . GLN A 1 858 ? 12.331 -11.867 -16.411 1.00 86.62 858 GLN A O 1
ATOM 6745 N N . GLN A 1 859 ? 10.370 -12.919 -16.681 1.00 89.88 859 GLN A N 1
ATOM 6746 C CA . GLN A 1 859 ? 9.631 -11.993 -15.819 1.00 89.88 859 GLN A CA 1
ATOM 6747 C C . GLN A 1 859 ? 10.063 -12.160 -14.361 1.00 89.88 859 GLN A C 1
ATOM 6749 O O . GLN A 1 859 ? 10.362 -13.265 -13.908 1.00 89.88 859 GLN A O 1
ATOM 6754 N N . TRP A 1 860 ? 10.058 -11.052 -13.633 1.00 93.94 860 TRP A N 1
ATOM 6755 C CA . TRP A 1 860 ? 10.262 -11.045 -12.200 1.00 93.94 860 TRP A CA 1
ATOM 6756 C C . TRP A 1 860 ? 9.065 -11.661 -11.481 1.00 93.94 860 TRP A C 1
ATOM 6758 O O . TRP A 1 860 ? 7.914 -11.382 -11.817 1.00 93.94 860 TRP A O 1
ATOM 6768 N N . GLN A 1 861 ? 9.338 -12.452 -10.451 1.00 86.81 861 GLN A N 1
ATOM 6769 C CA . GLN A 1 861 ? 8.341 -12.949 -9.511 1.00 86.81 861 GLN A CA 1
ATOM 6770 C C . GLN A 1 861 ? 8.921 -12.790 -8.106 1.00 86.81 861 GLN A C 1
ATOM 6772 O O . GLN A 1 861 ? 10.118 -13.018 -7.906 1.00 86.81 861 GLN A O 1
ATOM 6777 N N . SER A 1 862 ? 8.078 -12.435 -7.134 1.00 83.31 862 SER A N 1
ATOM 6778 C CA . SER A 1 862 ? 8.473 -12.355 -5.720 1.00 83.31 862 SER A CA 1
ATOM 6779 C C . SER A 1 862 ? 9.023 -13.686 -5.210 1.00 83.31 862 SER A C 1
ATOM 6781 O O . SER A 1 862 ? 9.890 -13.694 -4.339 1.00 83.31 862 SER A O 1
ATOM 6783 N N . PHE A 1 863 ? 8.568 -14.800 -5.793 1.00 83.94 863 PHE A N 1
ATOM 6784 C CA . PHE A 1 863 ? 8.950 -16.158 -5.436 1.00 83.94 863 PHE A CA 1
ATOM 6785 C C . PHE A 1 863 ? 8.779 -17.140 -6.604 1.00 83.94 863 PHE A C 1
ATOM 6787 O O . PHE A 1 863 ? 7.724 -17.196 -7.234 1.00 83.94 863 PHE A O 1
ATOM 6794 N N . ASN A 1 864 ? 9.802 -17.957 -6.874 1.00 85.94 864 ASN A N 1
ATOM 6795 C CA . ASN A 1 864 ? 9.744 -19.020 -7.878 1.00 85.94 864 ASN A CA 1
ATOM 6796 C C . ASN A 1 864 ? 9.284 -20.352 -7.250 1.00 85.94 864 ASN A C 1
ATOM 6798 O O . ASN A 1 864 ? 10.087 -21.147 -6.753 1.00 85.94 864 ASN A O 1
ATOM 6802 N N . GLN A 1 865 ? 7.976 -20.614 -7.325 1.00 83.56 865 GLN A N 1
ATOM 6803 C CA . GLN A 1 865 ? 7.329 -21.830 -6.807 1.00 83.56 865 GLN A CA 1
ATOM 6804 C C . GLN A 1 865 ? 7.941 -23.139 -7.350 1.00 83.56 865 GLN A C 1
ATOM 6806 O O . GLN A 1 865 ? 7.988 -24.139 -6.630 1.00 83.56 865 GLN A O 1
ATOM 6811 N N . THR A 1 866 ? 8.401 -23.150 -8.606 1.00 85.25 866 THR A N 1
ATOM 6812 C CA . THR A 1 866 ? 8.948 -24.345 -9.274 1.00 85.25 866 THR A CA 1
ATOM 6813 C C . THR A 1 866 ? 10.328 -24.698 -8.733 1.00 85.25 866 THR A C 1
ATOM 6815 O O . THR A 1 866 ? 10.589 -25.865 -8.435 1.00 85.25 866 THR A O 1
ATOM 6818 N N . VAL A 1 867 ? 11.186 -23.690 -8.527 1.00 86.00 867 VAL A N 1
ATOM 6819 C CA . VAL A 1 867 ? 12.440 -23.856 -7.779 1.00 86.00 867 VAL A CA 1
ATOM 6820 C C . VAL A 1 867 ? 12.100 -24.406 -6.394 1.00 86.00 867 VAL A C 1
ATOM 6822 O O . VAL A 1 867 ? 12.486 -25.532 -6.087 1.00 86.00 867 VAL A O 1
ATOM 6825 N N . ASN A 1 868 ? 11.282 -23.692 -5.617 1.00 85.62 868 ASN A N 1
ATOM 6826 C CA . ASN A 1 868 ? 10.958 -24.042 -4.234 1.00 85.62 868 ASN A CA 1
ATOM 6827 C C . ASN A 1 868 ? 10.463 -25.487 -4.028 1.00 85.62 868 ASN A C 1
ATOM 6829 O O . ASN A 1 868 ? 11.000 -26.213 -3.190 1.00 85.62 868 ASN A O 1
ATOM 6833 N N . ALA A 1 869 ? 9.403 -25.882 -4.738 1.00 79.69 869 ALA A N 1
ATOM 6834 C CA . ALA A 1 869 ? 8.607 -27.065 -4.396 1.00 79.69 869 ALA A CA 1
ATOM 6835 C C . ALA A 1 869 ? 8.900 -28.304 -5.256 1.00 79.69 869 ALA A C 1
ATOM 6837 O O . ALA A 1 869 ? 8.381 -29.380 -4.961 1.00 79.69 869 ALA A O 1
ATOM 6838 N N . GLN A 1 870 ? 9.685 -28.172 -6.333 1.00 84.88 870 GLN A N 1
ATOM 6839 C CA . GLN A 1 870 ? 9.939 -29.277 -7.269 1.00 84.88 870 GLN A CA 1
ATOM 6840 C C . GLN A 1 870 ? 11.426 -29.552 -7.515 1.00 84.88 870 GLN A C 1
ATOM 6842 O O . GLN A 1 870 ? 11.786 -30.710 -7.723 1.00 84.88 870 GLN A O 1
ATOM 6847 N N . LEU A 1 871 ? 12.284 -28.522 -7.506 1.00 88.38 871 LEU A N 1
ATOM 6848 C CA . LEU A 1 871 ? 13.672 -28.642 -7.978 1.00 88.38 871 LEU A CA 1
ATOM 6849 C C . LEU A 1 871 ? 14.738 -28.351 -6.904 1.00 88.38 871 LEU A C 1
ATOM 6851 O O . LEU A 1 871 ? 15.865 -28.829 -7.027 1.00 88.38 871 LEU A O 1
ATOM 6855 N N . TYR A 1 872 ? 14.415 -27.592 -5.853 1.00 90.56 872 TYR A N 1
ATOM 6856 C CA . TYR A 1 872 ? 15.378 -27.185 -4.828 1.00 90.56 872 TYR A CA 1
ATOM 6857 C C . TYR A 1 872 ? 15.638 -28.282 -3.787 1.00 90.56 872 TYR A C 1
ATOM 6859 O O . TYR A 1 872 ? 14.781 -28.599 -2.962 1.00 90.56 872 TYR A O 1
ATOM 6867 N N . ASN A 1 873 ? 16.854 -28.836 -3.794 1.00 90.62 873 ASN A N 1
ATOM 6868 C CA . ASN A 1 873 ? 17.276 -29.895 -2.879 1.00 90.62 873 ASN A CA 1
ATOM 6869 C C . ASN A 1 873 ? 17.752 -29.342 -1.520 1.00 90.62 873 ASN A C 1
ATOM 6871 O O . ASN A 1 873 ? 18.930 -29.000 -1.351 1.00 90.62 873 ASN A O 1
ATOM 6875 N N . ARG A 1 874 ? 16.839 -29.283 -0.542 1.00 91.81 874 ARG A N 1
ATOM 6876 C CA . ARG A 1 874 ? 17.136 -28.865 0.842 1.00 91.81 874 ARG A CA 1
ATOM 6877 C C . ARG A 1 874 ? 18.024 -29.896 1.537 1.00 91.81 874 ARG A C 1
ATOM 6879 O O . ARG A 1 874 ? 17.708 -31.084 1.566 1.00 91.81 874 ARG A O 1
ATOM 6886 N N . SER A 1 875 ? 19.139 -29.430 2.088 1.00 90.38 875 SER A N 1
ATOM 6887 C CA . SER A 1 875 ? 20.205 -30.253 2.676 1.00 90.38 875 SER A CA 1
ATOM 6888 C C . SER A 1 875 ? 20.529 -29.891 4.133 1.00 90.38 875 SER A C 1
ATOM 6890 O O . SER A 1 875 ? 21.193 -30.673 4.815 1.00 90.38 875 SER A O 1
ATOM 6892 N N . TYR A 1 876 ? 20.061 -28.739 4.630 1.00 91.44 876 TYR A N 1
ATOM 6893 C CA . TYR A 1 876 ? 20.312 -28.250 5.993 1.00 91.44 876 TYR A CA 1
ATOM 6894 C C . TYR A 1 876 ? 19.001 -27.917 6.725 1.00 91.44 876 TYR A C 1
ATOM 6896 O O . TYR A 1 876 ? 18.576 -26.771 6.751 1.00 91.44 876 TYR A O 1
ATOM 6904 N N . PHE A 1 877 ? 18.386 -28.918 7.360 1.00 91.00 877 PHE A N 1
ATOM 6905 C CA . PHE A 1 877 ? 17.156 -28.750 8.156 1.00 91.00 877 PHE A CA 1
ATOM 6906 C C . PHE A 1 877 ? 17.395 -28.249 9.593 1.00 91.00 877 PHE A C 1
ATOM 6908 O O . PHE A 1 877 ? 16.464 -27.835 10.276 1.00 91.00 877 PHE A O 1
ATOM 6915 N N . GLU A 1 878 ? 18.637 -28.334 10.075 1.00 92.94 878 GLU A N 1
ATOM 6916 C CA . GLU A 1 878 ? 19.048 -27.935 11.423 1.00 92.94 878 GLU A CA 1
ATOM 6917 C C . GLU A 1 878 ? 20.408 -27.226 11.315 1.00 92.94 878 GLU A C 1
ATOM 6919 O O . GLU A 1 878 ? 21.398 -27.813 10.864 1.00 92.94 878 GLU A O 1
ATOM 6924 N N . LEU A 1 879 ? 20.465 -25.939 11.670 1.00 94.94 879 LEU A N 1
ATOM 6925 C CA . LEU A 1 879 ? 21.629 -25.079 11.398 1.00 94.94 879 LEU A CA 1
ATOM 6926 C C . LEU A 1 879 ? 22.621 -24.998 12.570 1.00 94.94 879 LEU A C 1
ATOM 6928 O O . LEU A 1 879 ? 23.649 -24.321 12.460 1.00 94.94 879 LEU A O 1
ATOM 6932 N N . ASP A 1 880 ? 22.375 -25.718 13.668 1.00 93.56 880 ASP A N 1
ATOM 6933 C CA . ASP A 1 880 ? 23.190 -25.693 14.889 1.00 93.56 880 ASP A CA 1
ATOM 6934 C C . ASP A 1 880 ? 24.681 -25.960 14.604 1.00 93.56 880 ASP A C 1
ATOM 6936 O O . ASP A 1 880 ? 25.550 -25.216 15.064 1.00 93.56 880 ASP A O 1
ATOM 6940 N N . ALA A 1 881 ? 24.994 -26.963 13.782 1.00 92.81 881 ALA A N 1
ATOM 6941 C CA . ALA A 1 881 ? 26.355 -27.336 13.415 1.00 92.81 881 ALA A CA 1
ATOM 6942 C C . ALA A 1 881 ? 27.040 -26.272 12.538 1.00 92.81 881 ALA A C 1
ATOM 6944 O O . ALA A 1 881 ? 28.256 -26.075 12.627 1.00 92.81 881 ALA A O 1
ATOM 6945 N N . VAL A 1 882 ? 26.273 -25.551 11.713 1.00 94.75 882 VAL A N 1
ATOM 6946 C CA . VAL A 1 882 ? 26.774 -24.468 10.850 1.00 94.75 882 VAL A CA 1
ATOM 6947 C C . VAL A 1 882 ? 27.042 -23.210 11.678 1.00 94.75 882 VAL A C 1
ATOM 6949 O O . VAL A 1 882 ? 28.133 -22.642 11.588 1.00 94.75 882 VAL A O 1
ATOM 6952 N N . LEU A 1 883 ? 26.110 -22.829 12.555 1.00 94.56 883 LEU A N 1
ATOM 6953 C CA . LEU A 1 883 ? 26.259 -21.714 13.496 1.00 94.56 883 LEU A CA 1
ATOM 6954 C C . LEU A 1 883 ? 27.427 -21.956 14.463 1.00 94.56 883 LEU A C 1
ATOM 6956 O O . LEU A 1 883 ? 28.302 -21.098 14.601 1.00 94.56 883 LEU A O 1
ATOM 6960 N N . ASN A 1 884 ? 27.535 -23.158 15.038 1.00 92.12 884 ASN A N 1
ATOM 6961 C CA . ASN A 1 884 ? 28.695 -23.565 15.836 1.00 92.12 884 ASN A CA 1
ATOM 6962 C C . ASN A 1 884 ? 30.004 -23.490 15.034 1.00 92.12 884 ASN A C 1
ATOM 6964 O O . ASN A 1 884 ? 31.039 -23.096 15.579 1.00 92.12 884 ASN A O 1
ATOM 6968 N N . ARG A 1 885 ? 30.001 -23.817 13.733 1.00 92.38 885 ARG A N 1
ATOM 6969 C CA . ARG A 1 885 ? 31.198 -23.704 12.881 1.00 92.38 885 ARG A CA 1
ATOM 6970 C C . ARG A 1 885 ? 31.596 -22.251 12.597 1.00 92.38 885 ARG A C 1
ATOM 6972 O O . ARG A 1 885 ? 32.793 -21.974 12.540 1.00 92.38 885 ARG A O 1
ATOM 6979 N N . ILE A 1 886 ? 30.635 -21.336 12.474 1.00 93.88 886 ILE A N 1
ATOM 6980 C CA . ILE A 1 886 ? 30.874 -19.887 12.356 1.00 93.88 886 ILE A CA 1
ATOM 6981 C C . ILE A 1 886 ? 31.451 -19.346 13.671 1.00 93.88 886 ILE A C 1
ATOM 6983 O O . ILE A 1 886 ? 32.571 -18.829 13.677 1.00 93.88 886 ILE A O 1
ATOM 6987 N N . LEU A 1 887 ? 30.743 -19.556 14.787 1.00 92.12 887 LEU A N 1
ATOM 6988 C CA . LEU A 1 887 ? 31.112 -19.097 16.134 1.00 92.12 887 LEU A CA 1
ATOM 6989 C C . LEU A 1 887 ? 32.468 -19.641 16.604 1.00 92.12 887 LEU A C 1
ATOM 6991 O O . LEU A 1 887 ? 33.227 -18.939 17.271 1.00 92.12 887 LEU A O 1
ATOM 6995 N N . SER A 1 888 ? 32.803 -20.888 16.261 1.00 90.44 888 SER A N 1
ATOM 6996 C CA . SER A 1 888 ? 34.100 -21.497 16.591 1.00 90.44 888 SER A CA 1
ATOM 6997 C C . SER A 1 888 ? 35.244 -21.080 15.662 1.00 90.44 888 SER A C 1
ATOM 6999 O O . SER A 1 888 ? 36.404 -21.313 16.013 1.00 90.44 888 SER A O 1
ATOM 7001 N N . SER A 1 889 ? 34.962 -20.455 14.512 1.00 90.19 889 SER A N 1
ATOM 7002 C CA . SER A 1 889 ? 35.991 -20.106 13.531 1.00 90.19 889 SER A CA 1
ATOM 7003 C C . SER A 1 889 ? 36.979 -19.062 14.066 1.00 90.19 889 SER A C 1
ATOM 7005 O O . SER A 1 889 ? 36.625 -18.122 14.782 1.00 90.19 889 SER A O 1
ATOM 7007 N N . TYR A 1 890 ? 38.251 -19.217 13.690 1.00 88.12 890 TYR A N 1
ATOM 7008 C CA . TYR A 1 890 ? 39.310 -18.290 14.093 1.00 88.12 890 TYR A CA 1
ATOM 7009 C C . TYR A 1 890 ? 39.052 -16.870 13.568 1.00 88.12 890 TYR A C 1
ATOM 7011 O O . TYR A 1 890 ? 39.192 -15.906 14.317 1.00 88.12 890 TYR A O 1
ATOM 7019 N N . TYR A 1 891 ? 38.598 -16.748 12.315 1.00 86.75 891 TYR A N 1
ATOM 7020 C CA . TYR A 1 891 ? 38.333 -15.462 11.670 1.00 86.75 891 TYR A CA 1
ATOM 7021 C C . TYR A 1 891 ? 37.198 -14.682 12.358 1.00 86.75 891 TYR A C 1
ATOM 7023 O O . TYR A 1 891 ? 37.357 -13.481 12.579 1.00 86.75 891 TYR A O 1
ATOM 7031 N N . TYR A 1 892 ? 36.110 -15.352 12.774 1.00 89.75 892 TYR A N 1
ATOM 7032 C CA . TYR A 1 892 ? 35.007 -14.734 13.528 1.00 89.75 892 TYR A CA 1
ATOM 7033 C C . TYR A 1 892 ? 35.498 -14.109 14.838 1.00 89.75 892 TYR A C 1
ATOM 7035 O O . TYR A 1 892 ? 35.258 -12.929 15.110 1.00 89.75 892 TYR A O 1
ATOM 7043 N N . LYS A 1 893 ? 36.263 -14.884 15.618 1.00 88.38 893 LYS A N 1
ATOM 7044 C CA . LYS A 1 893 ? 36.815 -14.449 16.910 1.00 88.38 893 LYS A CA 1
ATOM 7045 C C . LYS A 1 893 ? 37.878 -13.360 16.753 1.00 88.38 893 LYS A C 1
ATOM 7047 O O . LYS A 1 893 ? 37.897 -12.419 17.538 1.00 88.38 893 LYS A O 1
ATOM 7052 N N . GLN A 1 894 ? 38.739 -13.455 15.739 1.00 87.56 894 GLN A N 1
ATOM 7053 C CA . GLN A 1 894 ? 39.802 -12.476 15.491 1.00 87.56 894 GLN A CA 1
ATOM 7054 C C . GLN A 1 894 ? 39.256 -11.117 15.026 1.00 87.56 894 GLN A C 1
ATOM 7056 O O . GLN A 1 894 ? 39.799 -10.083 15.408 1.00 87.56 894 GLN A O 1
ATOM 7061 N N . ASN A 1 895 ? 38.191 -11.103 14.220 1.00 85.62 895 ASN A N 1
ATOM 7062 C CA . ASN A 1 895 ? 37.620 -9.874 13.659 1.00 85.62 895 ASN A CA 1
ATOM 7063 C C . ASN A 1 895 ? 36.521 -9.237 14.526 1.00 85.62 895 ASN A C 1
ATOM 7065 O O . ASN A 1 895 ? 35.962 -8.219 14.114 1.00 85.62 895 ASN A O 1
ATOM 7069 N N . ASN A 1 896 ? 36.232 -9.813 15.702 1.00 89.25 896 ASN A N 1
ATOM 7070 C CA . ASN A 1 896 ? 35.120 -9.438 16.580 1.00 89.25 896 ASN A CA 1
ATOM 7071 C C . ASN A 1 896 ? 33.791 -9.334 15.809 1.00 89.25 896 ASN A C 1
ATOM 7073 O O . ASN A 1 896 ? 33.113 -8.305 15.837 1.00 89.25 896 ASN A O 1
ATOM 7077 N N . MET A 1 897 ? 33.470 -10.390 15.057 1.00 93.75 897 MET A N 1
ATOM 7078 C CA . MET A 1 897 ? 32.258 -10.434 14.240 1.00 93.75 897 MET A CA 1
ATOM 7079 C C . MET A 1 897 ? 30.982 -10.472 15.097 1.00 93.75 897 MET A C 1
ATOM 7081 O O . MET A 1 897 ? 31.040 -10.750 16.297 1.00 93.75 897 MET A O 1
ATOM 7085 N N . LYS A 1 898 ? 29.840 -10.166 14.470 1.00 94.50 898 LYS A N 1
ATOM 7086 C CA . LYS A 1 898 ? 28.509 -10.117 15.096 1.00 94.50 898 LYS A CA 1
ATOM 7087 C C . LYS A 1 898 ? 27.512 -11.079 14.438 1.00 94.50 898 LYS A C 1
ATOM 7089 O O . LYS A 1 898 ? 27.603 -11.324 13.234 1.00 94.50 898 LYS A O 1
ATOM 7094 N N . ILE A 1 899 ? 26.523 -11.539 15.201 1.00 96.25 899 ILE A N 1
ATOM 7095 C CA . ILE A 1 899 ? 25.318 -12.230 14.718 1.00 96.25 899 ILE A CA 1
ATOM 7096 C C . ILE A 1 899 ? 24.099 -11.544 15.344 1.00 96.25 899 ILE A C 1
ATOM 7098 O O . ILE A 1 899 ? 24.056 -11.366 16.559 1.00 96.25 899 ILE A O 1
ATOM 7102 N N . LEU A 1 900 ? 23.107 -11.190 14.531 1.00 97.31 900 LEU A N 1
ATOM 7103 C CA . LEU A 1 900 ? 21.760 -10.836 14.980 1.00 97.31 900 LEU A CA 1
ATOM 7104 C C . LEU A 1 900 ? 20.777 -11.884 14.465 1.00 97.31 900 LEU A C 1
ATOM 7106 O O . LEU A 1 900 ? 20.748 -12.152 13.270 1.00 97.31 900 LEU A O 1
ATOM 7110 N N . ILE A 1 901 ? 19.957 -12.424 15.354 1.00 97.44 901 ILE A N 1
ATOM 7111 C CA . ILE A 1 901 ? 18.739 -13.158 15.016 1.00 97.44 901 ILE A CA 1
ATOM 7112 C C . ILE A 1 901 ? 17.578 -12.294 15.503 1.00 97.44 901 ILE A C 1
ATOM 7114 O O . ILE A 1 901 ? 17.584 -11.872 16.664 1.00 97.44 901 ILE A O 1
ATOM 7118 N N . TYR A 1 902 ? 16.640 -11.966 14.621 1.00 97.69 902 TYR A N 1
ATOM 7119 C CA . TYR A 1 902 ? 15.464 -11.165 14.945 1.00 97.69 902 TYR A CA 1
ATOM 7120 C C . TYR A 1 902 ? 14.196 -11.860 14.453 1.00 97.69 902 TYR A C 1
ATOM 7122 O O . TYR A 1 902 ? 14.168 -12.365 13.338 1.00 97.69 902 TYR A O 1
ATOM 7130 N N . ASN A 1 903 ? 13.147 -11.888 15.272 1.00 96.94 903 ASN A N 1
ATOM 7131 C CA . ASN A 1 903 ? 11.886 -12.532 14.909 1.00 96.94 903 ASN A CA 1
ATOM 7132 C C . ASN A 1 903 ? 10.693 -11.625 15.228 1.00 96.94 903 ASN A C 1
ATOM 7134 O O . ASN A 1 903 ? 10.577 -11.119 16.348 1.00 96.94 903 ASN A O 1
ATOM 7138 N N . GLY A 1 904 ? 9.766 -11.468 14.291 1.00 94.44 904 GLY A N 1
ATOM 7139 C CA . GLY A 1 904 ? 8.418 -11.013 14.614 1.00 94.44 904 GLY A CA 1
ATOM 7140 C C . GLY A 1 904 ? 7.717 -11.991 15.562 1.00 94.44 904 GLY A C 1
ATOM 7141 O O . GLY A 1 904 ? 7.837 -13.209 15.404 1.00 94.44 904 GLY A O 1
ATOM 7142 N N . ASP A 1 905 ? 7.036 -11.478 16.589 1.00 91.69 905 ASP A N 1
ATOM 7143 C CA . ASP A 1 905 ? 6.439 -12.304 17.645 1.00 91.69 905 ASP A CA 1
ATOM 7144 C C . ASP A 1 905 ? 5.071 -12.928 17.302 1.00 91.69 905 ASP A C 1
ATOM 7146 O O . ASP A 1 905 ? 4.612 -13.796 18.054 1.00 91.69 905 ASP A O 1
ATOM 7150 N N . VAL A 1 906 ? 4.478 -12.564 16.155 1.00 90.06 906 VAL A N 1
ATOM 7151 C CA . VAL A 1 906 ? 3.217 -13.116 15.606 1.00 90.06 906 VAL A CA 1
ATOM 7152 C C . VAL A 1 906 ? 3.387 -13.853 14.265 1.00 90.06 906 VAL A C 1
ATOM 7154 O O . VAL A 1 906 ? 2.402 -14.156 13.589 1.00 90.06 906 VAL A O 1
ATOM 7157 N N . ASP A 1 907 ? 4.630 -14.175 13.892 1.00 91.94 907 ASP A N 1
ATOM 7158 C CA . ASP A 1 907 ? 4.957 -15.099 12.796 1.00 91.94 907 ASP A CA 1
ATOM 7159 C C . ASP A 1 907 ? 4.749 -16.565 13.205 1.00 91.94 907 ASP A C 1
ATOM 7161 O O . ASP A 1 907 ? 5.214 -16.989 14.268 1.00 91.94 907 ASP A O 1
ATOM 7165 N N . MET A 1 908 ? 4.126 -17.352 12.325 1.00 90.69 908 MET A N 1
ATOM 7166 C CA . MET A 1 908 ? 3.975 -18.804 12.453 1.00 90.69 908 MET A CA 1
ATOM 7167 C C . MET A 1 908 ? 4.821 -19.609 11.455 1.00 90.69 908 MET A C 1
ATOM 7169 O O . MET A 1 908 ? 4.962 -20.816 11.657 1.00 90.69 908 MET A O 1
ATOM 7173 N N . VAL A 1 909 ? 5.410 -18.983 10.428 1.00 88.81 909 VAL A N 1
ATOM 7174 C CA . VAL A 1 909 ? 6.283 -19.649 9.444 1.00 88.81 909 VAL A CA 1
ATOM 7175 C C . VAL A 1 909 ? 7.637 -19.993 10.067 1.00 88.81 909 VAL A C 1
ATOM 7177 O O . VAL A 1 909 ? 7.981 -21.166 10.158 1.00 88.81 909 VAL A O 1
ATOM 7180 N N . CYS A 1 910 ? 8.373 -18.994 10.563 1.00 92.06 910 CYS A N 1
ATOM 7181 C CA . CYS A 1 910 ? 9.667 -19.160 11.239 1.00 92.06 910 CYS A CA 1
ATOM 7182 C C . CYS A 1 910 ? 9.594 -18.538 12.637 1.00 92.06 910 CYS A C 1
ATOM 7184 O O . CYS A 1 910 ? 10.257 -17.550 12.979 1.00 92.06 910 CYS A O 1
ATOM 7186 N N . ASN A 1 911 ? 8.688 -19.113 13.427 1.00 92.19 911 ASN A N 1
ATOM 7187 C CA . ASN A 1 911 ? 8.191 -18.515 14.653 1.00 92.19 911 ASN A CA 1
ATOM 7188 C C . ASN A 1 911 ? 9.285 -18.226 15.697 1.00 92.19 911 ASN A C 1
ATOM 7190 O O . ASN A 1 911 ? 10.250 -18.976 15.878 1.00 92.19 911 ASN A O 1
ATOM 7194 N N . HIS A 1 912 ? 9.083 -17.141 16.448 1.00 94.00 912 HIS A N 1
ATOM 7195 C CA . HIS A 1 912 ? 10.095 -16.599 17.355 1.00 94.00 912 HIS A CA 1
ATOM 7196 C C . HIS A 1 912 ? 10.545 -17.553 18.476 1.00 94.00 912 HIS A C 1
ATOM 7198 O O . HIS A 1 912 ? 11.652 -17.399 18.996 1.00 94.00 912 HIS A O 1
ATOM 7204 N N . LEU A 1 913 ? 9.711 -18.520 18.884 1.00 92.81 913 LEU A N 1
ATOM 7205 C CA . LEU A 1 913 ? 10.075 -19.481 19.926 1.00 92.81 913 LEU A CA 1
ATOM 7206 C C . LEU A 1 913 ? 11.011 -20.576 19.404 1.00 92.81 913 LEU A C 1
ATOM 7208 O O . LEU A 1 913 ? 11.942 -20.934 20.122 1.00 92.81 913 LEU A O 1
ATOM 7212 N N . GLY A 1 914 ? 10.817 -21.066 18.176 1.00 93.12 914 GLY A N 1
ATOM 7213 C CA . GLY A 1 914 ? 11.679 -22.092 17.579 1.00 93.12 914 GLY A CA 1
ATOM 7214 C C . GLY A 1 914 ? 13.121 -21.603 17.421 1.00 93.12 914 GLY A C 1
ATOM 7215 O O . GLY A 1 914 ? 14.060 -22.254 17.890 1.00 93.12 914 GLY A O 1
ATOM 7216 N N . ASP A 1 915 ? 13.285 -20.400 16.867 1.00 94.88 915 ASP A N 1
ATOM 7217 C CA . ASP A 1 915 ? 14.592 -19.750 16.713 1.00 94.88 915 ASP A CA 1
ATOM 7218 C C . ASP A 1 915 ? 15.211 -19.385 18.068 1.00 94.88 915 ASP A C 1
ATOM 7220 O O . ASP A 1 915 ? 16.399 -19.629 18.290 1.00 94.88 915 ASP A O 1
ATOM 7224 N N . GLN A 1 916 ? 14.416 -18.881 19.021 1.00 94.31 916 GLN A N 1
ATOM 7225 C CA . GLN A 1 916 ? 14.880 -18.651 20.391 1.00 94.31 916 GLN A CA 1
ATOM 7226 C C . GLN A 1 916 ? 15.436 -19.939 21.012 1.00 94.31 916 GLN A C 1
ATOM 7228 O O . GLN A 1 916 ? 16.557 -19.930 21.522 1.00 94.31 916 GLN A O 1
ATOM 7233 N N . TRP A 1 917 ? 14.695 -21.048 20.958 1.00 93.94 917 TRP A N 1
ATOM 7234 C CA . TRP A 1 917 ? 15.124 -22.324 21.536 1.00 93.94 917 TRP A CA 1
ATOM 7235 C C . TRP A 1 917 ? 16.436 -22.819 20.910 1.00 93.94 917 TRP A C 1
ATOM 7237 O O . TRP A 1 917 ? 17.343 -23.213 21.650 1.00 93.94 917 TRP A O 1
ATOM 7247 N N . LEU A 1 918 ? 16.593 -22.719 19.584 1.00 94.81 918 LEU A N 1
ATOM 7248 C CA . LEU A 1 918 ? 17.840 -23.093 18.910 1.00 94.81 918 LEU A CA 1
ATOM 7249 C C . LEU A 1 918 ? 19.013 -22.201 19.316 1.00 94.81 918 LEU A C 1
ATOM 7251 O O . LEU A 1 918 ? 20.101 -22.698 19.598 1.00 94.81 918 LEU A O 1
ATOM 7255 N N . ILE A 1 919 ? 18.823 -20.884 19.333 1.00 95.50 919 ILE A N 1
ATOM 7256 C CA . ILE A 1 919 ? 19.908 -19.930 19.582 1.00 95.50 919 ILE A CA 1
ATOM 7257 C C . ILE A 1 919 ? 20.380 -19.995 21.036 1.00 95.50 919 ILE A C 1
ATOM 7259 O O . ILE A 1 919 ? 21.586 -19.928 21.284 1.00 95.50 919 ILE A O 1
ATOM 7263 N N . GLU A 1 920 ? 19.479 -20.236 21.991 1.00 93.62 920 GLU A N 1
ATOM 7264 C CA . GLU A 1 920 ? 19.864 -20.528 23.375 1.00 93.62 920 GLU A CA 1
ATOM 7265 C C . GLU A 1 920 ? 20.594 -21.883 23.498 1.00 93.62 920 GLU A C 1
ATOM 7267 O O . GLU A 1 920 ? 21.599 -21.976 24.211 1.00 93.62 920 GLU A O 1
ATOM 7272 N N . GLN A 1 921 ? 20.175 -22.914 22.753 1.00 93.00 921 GLN A N 1
ATOM 7273 C CA . GLN A 1 921 ? 20.866 -24.210 22.701 1.00 93.00 921 GLN A CA 1
ATOM 7274 C C . GLN A 1 921 ? 22.272 -24.096 22.082 1.00 93.00 921 GLN A C 1
ATOM 7276 O O . GLN A 1 921 ? 23.231 -24.641 22.631 1.00 93.00 921 GLN A O 1
ATOM 7281 N N . VAL A 1 922 ? 22.427 -23.359 20.978 1.00 94.19 922 VAL A N 1
ATOM 7282 C CA . VAL A 1 922 ? 23.719 -23.095 20.320 1.00 94.19 922 VAL A CA 1
ATOM 7283 C C . VAL A 1 922 ? 24.635 -22.285 21.234 1.00 94.19 922 VAL A C 1
ATOM 7285 O O . VAL A 1 922 ? 25.803 -22.645 21.381 1.00 94.19 922 VAL A O 1
ATOM 7288 N N . ALA A 1 923 ? 24.124 -21.246 21.902 1.00 93.75 923 ALA A N 1
ATOM 7289 C CA . ALA A 1 923 ? 24.896 -20.473 22.873 1.00 93.75 923 ALA A CA 1
ATOM 7290 C C . ALA A 1 923 ? 25.407 -21.355 24.025 1.00 93.75 923 ALA A C 1
ATOM 7292 O O . ALA A 1 923 ? 26.591 -21.292 24.366 1.00 93.75 923 ALA A O 1
ATOM 7293 N N . SER A 1 924 ? 24.551 -22.232 24.562 1.00 91.81 924 SER A N 1
ATOM 7294 C CA . SER A 1 924 ? 24.912 -23.187 25.616 1.00 91.81 924 SER A CA 1
ATOM 7295 C C . SER A 1 924 ? 25.969 -24.198 25.148 1.00 91.81 924 SER A C 1
ATOM 7297 O O . SER A 1 924 ? 27.021 -24.333 25.776 1.00 91.81 924 SER A O 1
ATOM 7299 N N . ASN A 1 925 ? 25.761 -24.832 23.987 1.00 90.81 925 ASN A N 1
ATOM 7300 C CA . ASN A 1 925 ? 26.691 -25.799 23.388 1.00 90.81 925 ASN A CA 1
ATOM 7301 C C . ASN A 1 925 ? 28.063 -25.184 23.049 1.00 90.81 925 ASN A C 1
ATOM 7303 O O . ASN A 1 925 ? 29.093 -25.841 23.203 1.00 90.81 925 ASN A O 1
ATOM 7307 N N . ALA A 1 926 ? 28.093 -23.918 22.623 1.00 89.19 926 ALA A N 1
ATOM 7308 C CA . ALA A 1 926 ? 29.320 -23.169 22.350 1.00 89.19 926 ALA A CA 1
ATOM 7309 C C . ALA A 1 926 ? 29.993 -22.592 23.617 1.00 89.19 926 ALA A C 1
ATOM 7311 O O . ALA A 1 926 ? 31.102 -22.056 23.528 1.00 89.19 926 ALA A O 1
ATOM 7312 N N . GLY A 1 927 ? 29.352 -22.692 24.789 1.00 91.00 927 GLY A N 1
ATOM 7313 C CA . GLY A 1 927 ? 29.850 -22.154 26.059 1.00 91.00 927 GLY A CA 1
ATOM 7314 C C . GLY A 1 927 ? 29.804 -20.624 26.163 1.00 91.00 927 GLY A C 1
ATOM 7315 O O . GLY A 1 927 ? 30.592 -20.041 26.913 1.00 91.00 927 GLY A O 1
ATOM 7316 N N . LEU A 1 928 ? 28.923 -19.970 25.401 1.00 92.88 928 LEU A N 1
ATOM 7317 C CA . LEU A 1 928 ? 28.710 -18.522 25.438 1.00 92.88 928 LEU A CA 1
ATOM 7318 C C . LEU A 1 928 ? 27.888 -18.142 26.674 1.00 92.88 928 LEU A C 1
ATOM 7320 O O . LEU A 1 928 ? 26.878 -18.775 26.979 1.00 92.88 928 LEU A O 1
ATOM 7324 N N . LYS A 1 929 ? 28.291 -17.087 27.386 1.00 92.56 929 LYS A N 1
ATOM 7325 C CA . LYS A 1 929 ? 27.537 -16.573 28.537 1.00 92.56 929 LYS A CA 1
ATOM 7326 C C . LYS A 1 929 ? 26.570 -15.489 28.092 1.00 92.56 929 LYS A C 1
ATOM 7328 O O . LYS A 1 929 ? 26.836 -14.772 27.134 1.00 92.56 929 LYS A O 1
ATOM 7333 N N . THR A 1 930 ? 25.490 -15.303 28.837 1.00 92.25 930 THR A N 1
ATOM 7334 C CA . THR A 1 930 ? 24.607 -14.144 28.682 1.00 92.25 930 THR A CA 1
ATOM 7335 C C . THR A 1 930 ? 25.339 -12.866 29.115 1.00 92.25 930 THR A C 1
ATOM 7337 O O . THR A 1 930 ? 25.678 -12.709 30.287 1.00 92.25 930 THR A O 1
ATOM 7340 N N . VAL A 1 931 ? 25.569 -11.946 28.175 1.00 91.62 931 VAL A N 1
ATOM 7341 C CA . VAL A 1 931 ? 26.086 -10.583 28.414 1.00 91.62 931 VAL A CA 1
ATOM 7342 C C . VAL A 1 931 ? 24.959 -9.661 28.879 1.00 91.62 931 VAL A C 1
ATOM 7344 O O . VAL A 1 931 ? 25.164 -8.799 29.732 1.00 91.62 931 VAL A O 1
ATOM 7347 N N . SER A 1 932 ? 23.758 -9.851 28.330 1.00 90.00 932 SER A N 1
ATOM 7348 C CA . SER A 1 932 ? 22.562 -9.083 28.668 1.00 90.00 932 SER A CA 1
ATOM 7349 C C . SER A 1 932 ? 21.342 -10.018 28.658 1.00 90.00 932 SER A C 1
ATOM 7351 O O . SER A 1 932 ? 21.090 -10.632 27.619 1.00 90.00 932 SER A O 1
ATOM 7353 N N . PRO A 1 933 ? 20.620 -10.199 29.785 1.00 89.12 933 PRO A N 1
ATOM 7354 C CA . PRO A 1 933 ? 19.453 -11.090 29.869 1.00 89.12 933 PRO A CA 1
ATOM 7355 C C . PRO A 1 933 ? 18.287 -10.566 29.019 1.00 89.12 933 PRO A C 1
ATOM 7357 O O . PRO A 1 933 ? 18.367 -9.457 28.505 1.00 89.12 933 PRO A O 1
ATOM 7360 N N . ARG A 1 934 ? 17.186 -11.318 28.870 1.00 89.75 934 ARG A N 1
ATOM 7361 C CA . ARG A 1 934 ? 16.023 -10.829 28.101 1.00 89.75 934 ARG A CA 1
ATOM 7362 C C . ARG A 1 934 ? 15.413 -9.581 28.758 1.00 89.75 934 ARG A C 1
ATOM 7364 O O . ARG A 1 934 ? 14.751 -9.678 29.797 1.00 89.75 934 ARG A O 1
ATOM 7371 N N . GLN A 1 935 ? 15.607 -8.429 28.120 1.00 87.25 935 GLN A N 1
ATOM 7372 C CA . GLN A 1 935 ? 15.069 -7.121 28.509 1.00 87.25 935 GLN A CA 1
ATOM 7373 C C . GLN A 1 935 ? 14.298 -6.483 27.339 1.00 87.25 935 GLN A C 1
ATOM 7375 O O . GLN A 1 935 ? 14.566 -6.844 26.194 1.00 87.25 935 GLN A O 1
ATOM 7380 N N . PRO A 1 936 ? 13.357 -5.556 27.580 1.00 85.38 936 PRO A N 1
ATOM 7381 C CA . PRO A 1 936 ? 12.670 -4.846 26.503 1.00 85.38 936 PRO A CA 1
ATOM 7382 C C . PRO A 1 936 ? 13.614 -3.920 25.722 1.00 85.38 936 PRO A C 1
ATOM 7384 O O . PRO A 1 936 ? 14.648 -3.470 26.234 1.00 85.38 936 PRO A O 1
ATOM 7387 N N . TRP A 1 937 ? 13.201 -3.560 24.513 1.00 91.31 937 TRP A N 1
ATOM 7388 C CA . TRP A 1 937 ? 13.710 -2.405 23.785 1.00 91.31 937 TRP A CA 1
ATOM 7389 C C . TRP A 1 937 ? 12.552 -1.615 23.166 1.00 91.31 937 TRP A C 1
ATOM 7391 O O . TRP A 1 937 ? 11.502 -2.169 22.842 1.00 91.31 937 TRP A O 1
ATOM 7401 N N . ASN A 1 938 ? 12.748 -0.306 23.027 1.00 87.31 938 ASN A N 1
ATOM 7402 C CA . ASN A 1 938 ? 11.719 0.636 22.611 1.00 87.31 938 ASN A CA 1
ATOM 7403 C C . ASN A 1 938 ? 12.083 1.315 21.290 1.00 87.31 938 ASN A C 1
ATOM 7405 O O . ASN A 1 938 ? 13.245 1.671 21.079 1.00 87.31 938 ASN A O 1
ATOM 7409 N N . TYR A 1 939 ? 11.081 1.604 20.464 1.00 85.75 939 TYR A N 1
ATOM 7410 C CA . TYR A 1 939 ? 11.192 2.553 19.357 1.00 85.75 939 TYR A CA 1
ATOM 7411 C C . TYR A 1 939 ? 11.200 3.981 19.918 1.00 85.75 939 TYR A C 1
ATOM 7413 O O . TYR A 1 939 ? 10.411 4.298 20.812 1.00 85.75 939 TYR A O 1
ATOM 7421 N N . VAL A 1 940 ? 12.121 4.835 19.457 1.00 80.56 940 VAL A N 1
ATOM 7422 C CA . VAL A 1 940 ? 12.326 6.186 20.011 1.00 80.56 940 VAL A CA 1
ATOM 7423 C C . VAL A 1 940 ? 12.573 7.206 18.898 1.00 80.56 940 VAL A C 1
ATOM 7425 O O . VAL A 1 940 ? 13.706 7.414 18.461 1.00 80.56 940 VAL A O 1
ATOM 7428 N N . MET A 1 941 ? 11.512 7.898 18.488 1.00 70.88 941 MET A N 1
ATOM 7429 C CA . MET A 1 941 ? 11.545 8.949 17.467 1.00 70.88 941 MET A CA 1
ATOM 7430 C C . MET A 1 941 ? 12.321 10.213 17.877 1.00 70.88 941 MET A C 1
ATOM 7432 O O . MET A 1 941 ? 12.234 10.690 19.010 1.00 70.88 941 MET A O 1
ATOM 7436 N N . ALA A 1 942 ? 13.020 10.818 16.913 1.00 62.00 942 ALA A N 1
ATOM 7437 C CA . ALA A 1 942 ? 13.711 12.096 17.079 1.00 62.00 942 ALA A CA 1
ATOM 7438 C C . ALA A 1 942 ? 12.741 13.288 16.935 1.00 62.00 942 ALA A C 1
ATOM 7440 O O . ALA A 1 942 ? 12.539 13.816 15.843 1.00 62.00 942 ALA A O 1
ATOM 7441 N N . GLY A 1 943 ? 12.147 13.746 18.040 1.00 55.16 943 GLY A N 1
ATOM 7442 C CA . GLY A 1 943 ? 11.262 14.916 18.042 1.00 55.16 943 GLY A CA 1
ATOM 7443 C C . GLY A 1 943 ? 10.880 15.394 19.445 1.00 55.16 943 GLY A C 1
ATOM 7444 O O . GLY A 1 943 ? 11.171 14.737 20.438 1.00 55.16 943 GLY A O 1
ATOM 7445 N N . GLN A 1 944 ? 10.221 16.553 19.540 1.00 45.50 944 GLN A N 1
ATOM 7446 C CA . GLN A 1 944 ? 9.668 17.067 20.808 1.00 45.50 944 GLN A CA 1
ATOM 7447 C C . GLN A 1 944 ? 8.271 16.504 21.140 1.00 45.50 944 GLN A C 1
ATOM 7449 O O . GLN A 1 944 ? 7.735 16.847 22.193 1.00 45.50 944 GLN A O 1
ATOM 7454 N N . ASN A 1 945 ? 7.666 15.702 20.246 1.00 53.00 945 ASN A N 1
ATOM 7455 C CA . ASN A 1 945 ? 6.217 15.465 20.255 1.00 53.00 945 ASN A CA 1
ATOM 7456 C C . ASN A 1 945 ? 5.706 14.001 20.341 1.00 53.00 945 ASN A C 1
ATOM 7458 O O . ASN A 1 945 ? 4.493 13.820 20.386 1.00 53.00 945 ASN A O 1
ATOM 7462 N N . TYR A 1 946 ? 6.568 12.979 20.438 1.00 54.69 946 TYR A N 1
ATOM 7463 C CA . TYR A 1 946 ? 6.172 11.554 20.498 1.00 54.69 946 TYR A CA 1
ATOM 7464 C C . TYR A 1 946 ? 6.612 10.825 21.784 1.00 54.69 946 TYR A C 1
ATOM 7466 O O . TYR A 1 946 ? 7.578 11.230 22.439 1.00 54.69 946 TYR A O 1
ATOM 7474 N N . LEU A 1 947 ? 5.902 9.753 22.154 1.00 59.59 947 LEU A N 1
ATOM 7475 C CA . LEU A 1 947 ? 6.295 8.812 23.213 1.00 59.59 947 LEU A CA 1
ATOM 7476 C C . LEU A 1 947 ? 7.188 7.692 22.643 1.00 59.59 947 LEU A C 1
ATOM 7478 O O . LEU A 1 947 ? 7.057 7.359 21.468 1.00 59.59 947 LEU A O 1
ATOM 7482 N N . PRO A 1 948 ? 8.066 7.069 23.452 1.00 69.81 948 PRO A N 1
ATOM 7483 C CA . PRO A 1 948 ? 8.636 5.768 23.114 1.00 69.81 948 PRO A CA 1
ATOM 7484 C C . PRO A 1 948 ? 7.561 4.674 23.149 1.00 69.81 948 PRO A C 1
ATOM 7486 O O . PRO A 1 948 ? 6.769 4.658 24.088 1.00 69.81 948 PRO A O 1
ATOM 7489 N N . GLN A 1 949 ? 7.599 3.734 22.206 1.00 73.94 949 GLN A N 1
ATOM 7490 C CA . GLN A 1 949 ? 6.705 2.563 22.155 1.00 73.94 949 GLN A CA 1
ATOM 7491 C C . GLN A 1 949 ? 7.513 1.273 22.360 1.00 73.94 949 GLN A C 1
ATOM 7493 O O . GLN A 1 949 ? 8.695 1.225 22.000 1.00 73.94 949 GLN A O 1
ATOM 7498 N N . LEU A 1 950 ? 6.919 0.234 22.951 1.00 80.94 950 LEU A N 1
ATOM 7499 C CA . LEU A 1 950 ? 7.570 -1.055 23.203 1.00 80.94 950 LEU A CA 1
ATOM 7500 C C . LEU A 1 950 ? 7.758 -1.795 21.877 1.00 80.94 950 LEU A C 1
ATOM 7502 O O . LEU A 1 950 ? 6.809 -2.324 21.308 1.00 80.94 950 LEU A O 1
ATOM 7506 N N . ALA A 1 951 ? 8.999 -1.855 21.401 1.00 87.38 951 ALA A N 1
ATOM 7507 C CA . ALA A 1 951 ? 9.330 -2.467 20.121 1.00 87.38 951 ALA A CA 1
ATOM 7508 C C . ALA A 1 951 ? 9.584 -3.977 20.222 1.00 87.38 951 ALA A C 1
ATOM 7510 O O . ALA A 1 951 ? 9.593 -4.644 19.196 1.00 87.38 951 ALA A O 1
ATOM 7511 N N . GLY A 1 952 ? 9.774 -4.527 21.426 1.00 90.44 952 GLY A N 1
ATOM 7512 C CA . GLY A 1 952 ? 9.935 -5.961 21.675 1.00 90.44 952 GLY A CA 1
ATOM 7513 C C . GLY A 1 952 ? 11.002 -6.246 22.732 1.00 90.44 952 GLY A C 1
ATOM 7514 O O . GLY A 1 952 ? 11.221 -5.432 23.631 1.00 90.44 952 GLY A O 1
ATOM 7515 N N . TYR A 1 953 ? 11.688 -7.390 22.639 1.00 91.69 953 TYR A N 1
ATOM 7516 C CA . TYR A 1 953 ? 12.678 -7.837 23.633 1.00 91.69 953 TYR A CA 1
ATOM 7517 C C . TYR A 1 953 ? 14.016 -8.227 23.002 1.00 91.69 953 TYR A C 1
ATOM 7519 O O . TYR A 1 953 ? 14.074 -8.646 21.856 1.00 91.69 953 TYR A O 1
ATOM 7527 N N . VAL A 1 954 ? 15.107 -8.110 23.759 1.00 93.56 954 VAL A N 1
ATOM 7528 C CA . VAL A 1 954 ? 16.471 -8.453 23.332 1.00 93.56 954 VAL A CA 1
ATOM 7529 C C . VAL A 1 954 ? 17.237 -9.191 24.430 1.00 93.56 954 VAL A C 1
ATOM 7531 O O . VAL A 1 954 ? 17.222 -8.779 25.593 1.00 93.56 954 VAL A O 1
ATOM 7534 N N . LYS A 1 955 ? 17.952 -10.253 24.045 1.00 94.25 955 LYS A N 1
ATOM 7535 C CA . LYS A 1 955 ? 18.939 -11.005 24.840 1.00 94.25 955 LYS A CA 1
ATOM 7536 C C . LYS A 1 955 ? 20.269 -11.027 24.072 1.00 94.25 955 LYS A C 1
ATOM 7538 O O . LYS A 1 955 ? 20.279 -11.106 22.846 1.00 94.25 955 LYS A O 1
ATOM 7543 N N . VAL A 1 956 ? 21.397 -10.919 24.773 1.00 94.75 956 VAL A N 1
ATOM 7544 C CA . VAL A 1 956 ? 22.740 -10.833 24.162 1.00 94.75 956 VAL A CA 1
ATOM 7545 C C . VAL A 1 956 ? 23.691 -11.807 24.842 1.00 94.75 956 VAL A C 1
ATOM 7547 O O . VAL A 1 956 ? 23.767 -11.843 26.072 1.00 94.75 956 VAL A O 1
ATOM 7550 N N . PHE A 1 957 ? 24.456 -12.546 24.045 1.00 95.25 957 PHE A N 1
ATOM 7551 C CA . PHE A 1 957 ? 25.469 -13.502 24.482 1.00 95.25 957 PHE A CA 1
ATOM 7552 C C . PHE A 1 957 ? 26.899 -13.039 24.145 1.00 95.25 957 PHE A C 1
ATOM 7554 O O . PHE A 1 957 ? 27.120 -12.183 23.282 1.00 95.25 957 PHE A O 1
ATOM 7561 N N . ASP A 1 958 ? 27.882 -13.641 24.820 1.00 87.69 958 ASP A N 1
ATOM 7562 C CA . ASP A 1 958 ? 29.311 -13.524 24.518 1.00 87.69 958 ASP A CA 1
ATOM 7563 C C . ASP A 1 958 ? 29.575 -13.788 23.026 1.00 87.69 958 ASP A C 1
ATOM 7565 O O . ASP A 1 958 ? 28.874 -14.557 22.372 1.00 87.69 958 ASP A O 1
ATOM 7569 N N . SER A 1 959 ? 30.646 -13.205 22.482 1.00 87.62 959 SER A N 1
ATOM 7570 C CA . SER A 1 959 ? 30.969 -13.274 21.043 1.00 87.62 959 SER A CA 1
ATOM 7571 C C . SER A 1 959 ? 29.932 -12.596 20.123 1.00 87.62 959 SER A C 1
ATOM 7573 O O . SER A 1 959 ? 29.847 -12.933 18.943 1.00 87.62 959 SER A O 1
ATOM 7575 N N . ASN A 1 960 ? 29.199 -11.603 20.647 1.00 90.06 960 ASN A N 1
ATOM 7576 C CA . ASN A 1 960 ? 28.278 -10.718 19.917 1.00 90.06 960 ASN A CA 1
ATOM 7577 C C . ASN A 1 960 ? 27.131 -11.452 19.192 1.00 90.06 960 ASN A C 1
ATOM 7579 O O . ASN A 1 960 ? 26.817 -11.129 18.045 1.00 90.06 960 ASN A O 1
ATOM 7583 N N . LEU A 1 961 ? 26.538 -12.451 19.850 1.00 94.44 961 LEU A N 1
ATOM 7584 C CA . LEU A 1 961 ? 25.331 -13.134 19.384 1.00 94.44 961 LEU A CA 1
ATOM 7585 C C . LEU A 1 961 ? 24.105 -12.490 20.050 1.00 94.44 961 LEU A C 1
ATOM 7587 O O . LEU A 1 961 ? 23.905 -12.622 21.258 1.00 94.44 961 LEU A O 1
ATOM 7591 N N . ASN A 1 962 ? 23.302 -11.782 19.261 1.00 95.31 962 ASN A N 1
ATOM 7592 C CA . ASN A 1 962 ? 22.089 -11.094 19.693 1.00 95.31 962 ASN A CA 1
ATOM 7593 C C . ASN A 1 962 ? 20.850 -11.883 19.249 1.00 95.31 962 ASN A C 1
ATOM 7595 O O . ASN A 1 962 ? 20.772 -12.296 18.095 1.00 95.31 962 ASN A O 1
ATOM 7599 N N . LEU A 1 963 ? 19.870 -12.012 20.141 1.00 95.25 963 LEU A N 1
ATOM 7600 C CA . LEU A 1 963 ? 18.531 -12.532 19.862 1.00 95.25 963 LEU A CA 1
ATOM 7601 C C . LEU A 1 963 ? 17.507 -11.436 20.181 1.00 95.25 963 LEU A C 1
ATOM 7603 O O . LEU A 1 963 ? 17.529 -10.886 21.286 1.00 95.25 963 LEU A O 1
ATOM 7607 N N . VAL A 1 964 ? 16.632 -11.110 19.232 1.00 96.25 964 VAL A N 1
ATOM 7608 C CA . VAL A 1 964 ? 15.658 -10.011 19.326 1.00 96.25 964 VAL A CA 1
ATOM 7609 C C . VAL A 1 964 ? 14.267 -10.490 18.911 1.00 96.25 964 VAL A C 1
ATOM 7611 O O . VAL A 1 964 ? 14.135 -11.284 17.987 1.00 96.25 964 VAL A O 1
ATOM 7614 N N . THR A 1 965 ? 13.223 -9.980 19.560 1.00 94.94 965 THR A N 1
ATOM 7615 C CA . THR A 1 965 ? 11.850 -10.024 19.045 1.00 94.94 965 THR A CA 1
ATOM 7616 C C . THR A 1 965 ? 11.333 -8.630 18.719 1.00 94.94 965 THR A C 1
ATOM 7618 O O . THR A 1 965 ? 11.765 -7.650 19.342 1.00 94.94 965 THR A O 1
ATOM 7621 N N . VAL A 1 966 ? 10.398 -8.555 17.769 1.00 93.50 966 VAL A N 1
ATOM 7622 C CA . VAL A 1 966 ? 9.699 -7.324 17.374 1.00 93.50 966 VAL A CA 1
ATOM 7623 C C . VAL A 1 966 ? 8.193 -7.469 17.636 1.00 93.50 966 VAL A C 1
ATOM 7625 O O . VAL A 1 966 ? 7.583 -8.415 17.139 1.00 93.50 966 VAL A O 1
ATOM 7628 N N . LYS A 1 967 ? 7.622 -6.567 18.450 1.00 89.44 967 LYS A N 1
ATOM 7629 C CA . LYS A 1 967 ? 6.244 -6.644 18.980 1.00 89.44 967 LYS A CA 1
ATOM 7630 C C . LYS A 1 967 ? 5.198 -6.420 17.894 1.00 89.44 967 LYS A C 1
ATOM 7632 O O . LYS A 1 967 ? 5.239 -5.394 17.219 1.00 89.44 967 LYS A O 1
ATOM 7637 N N . GLY A 1 968 ? 4.220 -7.318 17.791 1.00 85.56 968 GLY A N 1
ATOM 7638 C CA . GLY A 1 968 ? 3.108 -7.206 16.844 1.00 85.56 968 GLY A CA 1
ATOM 7639 C C . GLY A 1 968 ? 3.571 -7.246 15.389 1.00 85.56 968 GLY A C 1
ATOM 7640 O O . GLY A 1 968 ? 2.968 -6.601 14.532 1.00 85.56 968 GLY A O 1
ATOM 7641 N N . SER A 1 969 ? 4.677 -7.947 15.136 1.00 89.88 969 SER A N 1
ATOM 7642 C CA . SER A 1 969 ? 5.294 -8.107 13.823 1.00 89.88 969 SER A CA 1
ATOM 7643 C C . SER A 1 969 ? 5.205 -9.557 13.374 1.00 89.88 969 SER A C 1
ATOM 7645 O O . SER A 1 969 ? 5.484 -10.468 14.157 1.00 89.88 969 SER A O 1
ATOM 7647 N N . GLY A 1 970 ? 4.873 -9.773 12.109 1.00 90.00 970 GLY A N 1
ATOM 7648 C CA . GLY A 1 970 ? 5.003 -11.058 11.445 1.00 90.00 970 GLY A CA 1
ATOM 7649 C C . GLY A 1 970 ? 6.411 -11.314 10.914 1.00 90.00 970 GLY A C 1
ATOM 7650 O O . GLY A 1 970 ? 7.382 -10.688 11.343 1.00 90.00 970 GLY A O 1
ATOM 7651 N N . HIS A 1 971 ? 6.481 -12.241 9.962 1.00 92.88 971 HIS A N 1
ATOM 7652 C CA . HIS A 1 971 ? 7.674 -12.722 9.270 1.00 92.88 971 HIS A CA 1
ATOM 7653 C C . HIS A 1 971 ? 8.494 -11.572 8.678 1.00 92.88 971 HIS A C 1
ATOM 7655 O O . HIS A 1 971 ? 9.686 -11.475 8.944 1.00 92.88 971 HIS A O 1
ATOM 7661 N N . LEU A 1 972 ? 7.805 -10.678 7.959 1.00 91.00 972 LEU A N 1
ATOM 7662 C CA . LEU A 1 972 ? 8.350 -9.542 7.217 1.00 91.00 972 LEU A CA 1
ATOM 7663 C C . LEU A 1 972 ? 8.570 -8.348 8.150 1.00 91.00 972 LEU A C 1
ATOM 7665 O O . LEU A 1 972 ? 7.877 -7.329 8.084 1.00 91.00 972 LEU A O 1
ATOM 7669 N N . VAL A 1 973 ? 9.523 -8.478 9.068 1.00 93.69 973 VAL A N 1
ATOM 7670 C CA . VAL A 1 973 ? 9.711 -7.528 10.178 1.00 93.69 973 VAL A CA 1
ATOM 7671 C C . VAL A 1 973 ? 9.869 -6.065 9.737 1.00 93.69 973 VAL A C 1
ATOM 7673 O O . VAL A 1 973 ? 9.264 -5.193 10.371 1.00 93.69 973 VAL A O 1
ATOM 7676 N N . PRO A 1 974 ? 10.623 -5.727 8.670 1.00 93.19 974 PRO A N 1
ATOM 7677 C CA . PRO A 1 974 ? 10.714 -4.346 8.222 1.00 93.19 974 PRO A CA 1
ATOM 7678 C C . PRO A 1 974 ? 9.517 -3.908 7.366 1.00 93.19 974 PRO A C 1
ATOM 7680 O O . PRO A 1 974 ? 9.406 -2.715 7.102 1.00 93.19 974 PRO A O 1
ATOM 7683 N N . GLN A 1 975 ? 8.612 -4.804 6.952 1.00 88.94 975 GLN A N 1
ATOM 7684 C CA . GLN A 1 975 ? 7.316 -4.422 6.380 1.00 88.94 975 GLN A CA 1
ATOM 7685 C C . GLN A 1 975 ? 6.336 -4.003 7.481 1.00 88.94 975 GLN A C 1
ATOM 7687 O O . GLN A 1 975 ? 5.821 -2.888 7.404 1.00 88.94 975 GLN A O 1
ATOM 7692 N N . ASP A 1 976 ? 6.141 -4.859 8.490 1.00 86.81 976 ASP A N 1
ATOM 7693 C CA . ASP A 1 976 ? 5.109 -4.722 9.531 1.00 86.81 976 ASP A CA 1
ATOM 7694 C C . ASP A 1 976 ? 5.459 -3.677 10.601 1.00 86.81 976 ASP A C 1
ATOM 7696 O O . ASP A 1 976 ? 4.599 -2.930 11.061 1.00 86.81 976 ASP A O 1
ATOM 7700 N N . ARG A 1 977 ? 6.730 -3.609 11.022 1.00 89.19 977 ARG A N 1
ATOM 7701 C CA . ARG A 1 977 ? 7.204 -2.678 12.064 1.00 89.19 977 ARG A CA 1
ATOM 7702 C C . ARG A 1 977 ? 8.457 -1.922 11.579 1.00 89.19 977 ARG A C 1
ATOM 7704 O O . ARG A 1 977 ? 9.545 -2.071 12.147 1.00 89.19 977 ARG A O 1
ATOM 7711 N N . PRO A 1 978 ? 8.340 -1.093 10.520 1.00 90.69 978 PRO A N 1
ATOM 7712 C CA . PRO A 1 978 ? 9.467 -0.517 9.772 1.00 90.69 978 PRO A CA 1
ATOM 7713 C C . PRO A 1 978 ? 10.351 0.427 10.602 1.00 90.69 978 PRO A C 1
ATOM 7715 O O . PRO A 1 978 ? 11.581 0.340 10.554 1.00 90.69 978 PRO A O 1
ATOM 7718 N N . GLY A 1 979 ? 9.745 1.311 11.401 1.00 89.50 979 GLY A N 1
ATOM 7719 C CA . GLY A 1 979 ? 10.455 2.232 12.293 1.00 89.50 979 GLY A CA 1
ATOM 7720 C C . GLY A 1 979 ? 11.308 1.501 13.338 1.00 89.50 979 GLY A C 1
ATOM 7721 O O . GLY A 1 979 ? 12.520 1.749 13.410 1.00 89.50 979 GLY A O 1
ATOM 7722 N N . PRO A 1 980 ? 10.719 0.561 14.102 1.00 92.56 980 PRO A N 1
ATOM 7723 C CA . PRO A 1 980 ? 11.455 -0.391 14.926 1.00 92.56 980 PRO A CA 1
ATOM 7724 C C . PRO A 1 980 ? 12.578 -1.116 14.167 1.00 92.56 980 PRO A C 1
ATOM 7726 O O . PRO A 1 980 ? 13.721 -1.103 14.629 1.00 92.56 980 PRO A O 1
ATOM 7729 N N . ALA A 1 981 ? 12.299 -1.696 12.996 1.00 95.06 981 ALA A N 1
ATOM 7730 C CA . ALA A 1 981 ? 13.271 -2.479 12.231 1.00 95.06 981 ALA A CA 1
ATOM 7731 C C . ALA A 1 981 ? 14.505 -1.660 11.806 1.00 95.06 981 ALA A C 1
ATOM 7733 O O . ALA A 1 981 ? 15.637 -2.118 11.989 1.00 95.06 981 ALA A O 1
ATOM 7734 N N . LEU A 1 982 ? 14.315 -0.427 11.316 1.00 95.06 982 LEU A N 1
ATOM 7735 C CA . LEU A 1 982 ? 15.414 0.491 10.992 1.00 95.06 982 LEU A CA 1
ATOM 7736 C C . LEU A 1 982 ? 16.267 0.819 12.225 1.00 95.06 982 LEU A C 1
ATOM 7738 O O . LEU A 1 982 ? 17.500 0.785 12.168 1.00 95.06 982 LEU A O 1
ATOM 7742 N N . GLN A 1 983 ? 15.622 1.127 13.353 1.00 94.62 983 GLN A N 1
ATOM 7743 C CA . GLN A 1 983 ? 16.324 1.440 14.595 1.00 94.62 983 GLN A CA 1
ATOM 7744 C C . GLN A 1 983 ? 17.130 0.226 15.096 1.00 94.62 983 GLN A C 1
ATOM 7746 O O . GLN A 1 983 ? 18.289 0.372 15.491 1.00 94.62 983 GLN A O 1
ATOM 7751 N N . MET A 1 984 ? 16.556 -0.978 15.026 1.00 96.75 984 MET A N 1
ATOM 7752 C CA . MET A 1 984 ? 17.202 -2.236 15.407 1.00 96.75 984 MET A CA 1
ATOM 7753 C C . MET A 1 984 ? 18.482 -2.494 14.604 1.00 96.75 984 MET A C 1
ATOM 7755 O O . MET A 1 984 ? 19.551 -2.675 15.198 1.00 96.75 984 MET A O 1
ATOM 7759 N N . ILE A 1 985 ? 18.398 -2.495 13.268 1.00 96.75 985 ILE A N 1
ATOM 7760 C CA . ILE A 1 985 ? 19.538 -2.844 12.409 1.00 96.75 985 ILE A CA 1
ATOM 7761 C C . ILE A 1 985 ? 20.660 -1.800 12.507 1.00 96.75 985 ILE A C 1
ATOM 7763 O O . ILE A 1 985 ? 21.837 -2.161 12.618 1.00 96.75 985 ILE A O 1
ATOM 7767 N N . PHE A 1 986 ? 20.305 -0.510 12.565 1.00 96.31 986 PHE A N 1
ATOM 7768 C CA . PHE A 1 986 ? 21.259 0.582 12.739 1.00 96.31 986 PHE A CA 1
ATOM 7769 C C . PHE A 1 986 ? 22.020 0.444 14.060 1.00 96.31 986 PHE A C 1
ATOM 7771 O O . PHE A 1 986 ? 23.253 0.533 14.080 1.00 96.31 986 PHE A O 1
ATOM 7778 N N . ASN A 1 987 ? 21.305 0.182 15.158 1.00 95.62 987 ASN A N 1
ATOM 7779 C CA . ASN A 1 987 ? 21.910 0.060 16.480 1.00 95.62 987 ASN A CA 1
ATOM 7780 C C . ASN A 1 987 ? 22.798 -1.186 16.589 1.00 95.62 987 ASN A C 1
ATOM 7782 O O . ASN A 1 987 ? 23.916 -1.094 17.108 1.00 95.62 987 ASN A O 1
ATOM 7786 N N . PHE A 1 988 ? 22.367 -2.321 16.027 1.00 95.38 988 PHE A N 1
ATOM 7787 C CA . PHE A 1 988 ? 23.169 -3.545 15.949 1.00 95.38 988 PHE A CA 1
ATOM 7788 C C . PHE A 1 988 ? 24.486 -3.331 15.191 1.00 95.38 988 PHE A C 1
ATOM 7790 O O . PHE A 1 988 ? 25.559 -3.640 15.724 1.00 95.38 988 PHE A O 1
ATOM 7797 N N . ILE A 1 989 ? 24.441 -2.761 13.982 1.00 94.69 989 ILE A N 1
ATOM 7798 C CA . ILE A 1 989 ? 25.634 -2.530 13.151 1.00 94.69 989 ILE A CA 1
ATOM 7799 C C . ILE A 1 989 ? 26.568 -1.517 13.813 1.00 94.69 989 ILE A C 1
ATOM 7801 O O . ILE A 1 989 ? 27.764 -1.797 13.950 1.00 94.69 989 ILE A O 1
ATOM 7805 N N . SER A 1 990 ? 26.021 -0.407 14.314 1.00 92.81 990 SER A N 1
ATOM 7806 C CA . SER A 1 990 ? 26.766 0.630 15.042 1.00 92.81 990 SER A CA 1
ATOM 7807 C C . SER A 1 990 ? 27.348 0.138 16.372 1.00 92.81 990 SER A C 1
ATOM 7809 O O . SER A 1 990 ? 28.343 0.678 16.846 1.00 92.81 990 SER A O 1
ATOM 7811 N N . GLY A 1 991 ? 26.777 -0.915 16.968 1.00 89.88 991 GLY A N 1
ATOM 7812 C CA . GLY A 1 991 ? 27.203 -1.443 18.268 1.00 89.88 991 GLY A CA 1
ATOM 7813 C C . GLY A 1 991 ? 26.749 -0.589 19.455 1.00 89.88 991 GLY A C 1
ATOM 7814 O O . GLY A 1 991 ? 27.445 -0.533 20.466 1.00 89.88 991 GLY A O 1
ATOM 7815 N N . VAL A 1 992 ? 25.604 0.084 19.324 1.00 92.38 992 VAL A N 1
ATOM 7816 C CA . VAL A 1 992 ? 24.965 0.870 20.390 1.00 92.38 992 VAL A CA 1
ATOM 7817 C C . VAL A 1 992 ? 23.743 0.124 20.946 1.00 92.38 992 VAL A C 1
ATOM 7819 O O . VAL A 1 992 ? 23.417 -0.980 20.511 1.00 92.38 992 VAL A O 1
ATOM 7822 N N . ASN A 1 993 ? 23.085 0.684 21.961 1.00 90.19 993 ASN A N 1
ATOM 7823 C CA . ASN A 1 993 ? 21.916 0.054 22.574 1.00 90.19 993 ASN A CA 1
ATOM 7824 C C . ASN A 1 993 ? 20.708 0.100 21.618 1.00 90.19 993 ASN A C 1
ATOM 7826 O O . ASN A 1 993 ? 20.513 1.109 20.951 1.00 90.19 993 ASN A O 1
ATOM 7830 N N . LEU A 1 994 ? 19.859 -0.937 21.581 1.00 91.38 994 LEU A N 1
ATOM 7831 C CA . LEU A 1 994 ? 18.687 -0.947 20.687 1.00 91.38 994 LEU A CA 1
ATOM 7832 C C . LEU A 1 994 ? 17.674 0.178 20.972 1.00 91.38 994 LEU A C 1
ATOM 7834 O O . LEU A 1 994 ? 16.940 0.549 20.066 1.00 91.38 994 LEU A O 1
ATOM 7838 N N . ASN A 1 995 ? 17.675 0.758 22.179 1.00 90.00 995 ASN A N 1
ATOM 7839 C CA . ASN A 1 995 ? 16.865 1.927 22.553 1.00 90.00 995 ASN A CA 1
ATOM 7840 C C . ASN A 1 995 ? 17.445 3.273 22.059 1.00 90.00 995 ASN A C 1
ATOM 7842 O O . ASN A 1 995 ? 16.914 4.331 22.397 1.00 90.00 995 ASN A O 1
ATOM 7846 N N . THR A 1 996 ? 18.572 3.282 21.339 1.00 90.38 996 THR A N 1
ATOM 7847 C CA . THR A 1 996 ? 19.151 4.517 20.796 1.00 90.38 996 THR A CA 1
ATOM 7848 C C . THR A 1 996 ? 18.336 4.987 19.589 1.00 90.38 996 THR A C 1
ATOM 7850 O O . THR A 1 996 ? 18.205 4.268 18.603 1.00 90.38 996 THR A O 1
ATOM 7853 N N . THR A 1 997 ? 17.799 6.207 19.662 1.00 87.25 997 THR A N 1
ATOM 7854 C CA . THR A 1 997 ? 17.119 6.887 18.550 1.00 87.25 997 THR A CA 1
ATOM 7855 C C . THR A 1 997 ? 17.961 6.871 17.276 1.00 87.25 997 THR A C 1
ATOM 7857 O O . THR A 1 997 ? 19.154 7.183 17.312 1.00 87.25 997 THR A O 1
ATOM 7860 N N . PHE A 1 998 ? 17.323 6.567 16.144 1.00 88.38 998 PHE A N 1
ATOM 7861 C CA . PHE A 1 998 ? 17.953 6.662 14.829 1.00 88.38 998 PHE A CA 1
ATOM 7862 C C . PHE A 1 998 ? 18.414 8.114 14.557 1.00 88.38 998 PHE A C 1
ATOM 7864 O O . PHE A 1 998 ? 17.604 9.033 14.679 1.00 88.38 998 PHE A O 1
ATOM 7871 N N . PRO A 1 999 ? 19.700 8.366 14.237 1.00 87.12 999 PRO A N 1
ATOM 7872 C CA . PRO A 1 999 ? 20.275 9.714 14.308 1.00 87.12 999 PRO A CA 1
ATOM 7873 C C . PRO A 1 999 ? 20.065 10.565 13.048 1.00 87.12 999 PRO A C 1
ATOM 7875 O O . PRO A 1 999 ? 20.386 11.753 13.066 1.00 87.12 999 PRO A O 1
ATOM 7878 N N . TYR A 1 1000 ? 19.567 9.976 11.959 1.00 85.31 1000 TYR A N 1
ATOM 7879 C CA . TYR A 1 1000 ? 19.275 10.686 10.714 1.00 85.31 1000 TYR A CA 1
ATOM 7880 C C . TYR A 1 1000 ? 17.794 11.067 10.645 1.00 85.31 1000 TYR A C 1
ATOM 7882 O O . TYR A 1 1000 ? 16.941 10.437 11.268 1.00 85.31 1000 TYR A O 1
ATOM 7890 N N . ALA A 1 1001 ? 17.485 12.119 9.890 1.00 75.62 1001 ALA A N 1
ATOM 7891 C CA . ALA A 1 1001 ? 16.130 12.644 9.801 1.00 75.62 1001 ALA A CA 1
ATOM 7892 C C . ALA A 1 1001 ? 15.187 11.674 9.056 1.00 75.62 1001 ALA A C 1
ATOM 7894 O O . ALA A 1 1001 ? 15.523 11.183 7.977 1.00 75.62 1001 ALA A O 1
ATOM 7895 N N . LEU A 1 1002 ? 13.996 11.458 9.628 1.00 79.69 1002 LEU A N 1
ATOM 7896 C CA . LEU A 1 1002 ? 12.900 10.659 9.061 1.00 79.69 1002 LEU A CA 1
ATOM 7897 C C . LEU A 1 1002 ? 11.697 11.450 8.466 1.00 79.69 1002 LEU A C 1
ATOM 7899 O O . LEU A 1 1002 ? 10.686 10.804 8.202 1.00 79.69 1002 LEU A O 1
ATOM 7903 N N . PRO A 1 1003 ? 11.694 12.792 8.267 1.00 76.19 1003 PRO A N 1
ATOM 7904 C CA . PRO A 1 1003 ? 10.585 13.421 7.555 1.00 76.19 1003 PRO A CA 1
ATOM 7905 C C . PRO A 1 1003 ? 10.639 13.007 6.081 1.00 76.19 1003 PRO A C 1
ATOM 7907 O O . PRO A 1 1003 ? 11.729 12.947 5.507 1.00 76.19 1003 PRO A O 1
ATOM 7910 N N . ALA A 1 1004 ? 9.474 12.774 5.479 1.00 76.50 1004 ALA A N 1
ATOM 7911 C CA . ALA A 1 1004 ? 9.371 12.529 4.048 1.00 76.50 1004 ALA A CA 1
ATOM 7912 C C . ALA A 1 1004 ? 10.024 13.674 3.258 1.00 76.50 1004 ALA A C 1
ATOM 7914 O O . ALA A 1 1004 ? 9.772 14.860 3.513 1.00 76.50 1004 ALA A O 1
ATOM 7915 N N . ALA A 1 1005 ? 10.876 13.322 2.300 1.00 79.81 1005 ALA A N 1
ATOM 7916 C CA . ALA A 1 1005 ? 11.353 14.251 1.294 1.00 79.81 1005 ALA A CA 1
ATOM 7917 C C . ALA A 1 1005 ? 10.139 14.813 0.533 1.00 79.81 1005 ALA A C 1
ATOM 7919 O O . ALA A 1 1005 ? 9.290 14.028 0.106 1.00 79.81 1005 ALA A O 1
ATOM 7920 N N . PRO A 1 1006 ? 10.038 16.142 0.325 1.00 71.31 1006 PRO A N 1
ATOM 7921 C CA . PRO A 1 1006 ? 8.951 16.705 -0.459 1.00 71.31 1006 PRO A CA 1
ATOM 7922 C C . PRO A 1 1006 ? 8.883 16.016 -1.818 1.00 71.31 1006 PRO A C 1
ATOM 7924 O O . PRO A 1 1006 ? 9.907 15.910 -2.506 1.00 71.31 1006 PRO A O 1
ATOM 7927 N N . LEU A 1 1007 ? 7.682 15.570 -2.194 1.00 66.25 1007 LEU A N 1
ATOM 7928 C CA . LEU A 1 1007 ? 7.429 15.004 -3.511 1.00 66.25 1007 LEU A CA 1
ATOM 7929 C C . LEU A 1 1007 ? 8.048 15.920 -4.582 1.00 66.25 1007 LEU A C 1
ATOM 7931 O O . LEU A 1 1007 ? 7.883 17.145 -4.549 1.00 66.25 1007 LEU A O 1
ATOM 7935 N N . LEU A 1 1008 ? 8.776 15.336 -5.533 1.00 65.56 1008 LEU A N 1
ATOM 7936 C CA . LEU A 1 1008 ? 9.330 16.043 -6.686 1.00 65.56 1008 LEU A CA 1
ATOM 7937 C C . LEU A 1 1008 ? 8.207 16.816 -7.392 1.00 65.56 1008 LEU A C 1
ATOM 7939 O O . LEU A 1 1008 ? 7.070 16.347 -7.390 1.00 65.56 1008 LEU A O 1
ATOM 7943 N N . PRO A 1 1009 ? 8.505 17.948 -8.051 1.00 58.34 1009 PRO A N 1
ATOM 7944 C CA . PRO A 1 1009 ? 7.507 18.764 -8.737 1.00 58.34 1009 PRO A CA 1
ATOM 7945 C C . PRO A 1 1009 ? 6.515 18.017 -9.632 1.00 58.34 1009 PRO A C 1
ATOM 7947 O O . PRO A 1 1009 ? 5.373 18.420 -9.723 1.00 58.34 1009 PRO A O 1
ATOM 7950 N N . ALA A 1 1010 ? 6.900 16.908 -10.268 1.00 48.94 1010 ALA A N 1
ATOM 7951 C CA . ALA A 1 1010 ? 5.977 16.110 -11.079 1.00 48.94 1010 ALA A CA 1
ATOM 7952 C C . ALA A 1 1010 ? 4.868 15.387 -10.272 1.00 48.94 1010 ALA A C 1
ATOM 7954 O O . ALA A 1 1010 ? 3.976 14.797 -10.880 1.00 48.94 1010 ALA A O 1
ATOM 7955 N N . TYR A 1 1011 ? 4.930 15.411 -8.933 1.00 58.69 1011 TYR A N 1
ATOM 7956 C CA . TYR A 1 1011 ? 4.070 14.633 -8.033 1.00 58.69 1011 TYR A CA 1
ATOM 7957 C C . TYR A 1 1011 ? 3.614 15.406 -6.777 1.00 58.69 1011 TYR A C 1
ATOM 7959 O O . TYR A 1 1011 ? 2.487 15.200 -6.343 1.00 58.69 1011 TYR A O 1
ATOM 7967 N N . SER A 1 1012 ? 4.397 16.351 -6.222 1.00 47.44 1012 SER A N 1
ATOM 7968 C CA . SER A 1 1012 ? 3.862 17.325 -5.228 1.00 47.44 1012 SER A CA 1
ATOM 7969 C C . SER A 1 1012 ? 2.720 18.150 -5.814 1.00 47.44 1012 SER A C 1
ATOM 7971 O O . SER A 1 1012 ? 1.872 18.693 -5.104 1.00 47.44 1012 SER A O 1
ATOM 7973 N N . ASP A 1 1013 ? 2.703 18.210 -7.136 1.00 41.12 1013 ASP A N 1
ATOM 7974 C CA . ASP A 1 1013 ? 1.697 18.842 -7.935 1.00 41.12 1013 ASP A CA 1
ATOM 7975 C C . ASP A 1 1013 ? 0.376 18.038 -7.994 1.00 41.12 1013 ASP A C 1
ATOM 7977 O O . ASP A 1 1013 ? -0.049 17.546 -9.040 1.00 41.12 1013 ASP A O 1
ATOM 7981 N N . LEU A 1 1014 ? -0.425 18.207 -6.942 1.00 36.53 1014 LEU A N 1
ATOM 7982 C CA . LEU A 1 1014 ? -1.839 18.591 -7.116 1.00 36.53 1014 LEU A CA 1
ATOM 7983 C C . LEU A 1 1014 ? -1.947 20.064 -7.623 1.00 36.53 1014 LEU A C 1
ATOM 7985 O O . LEU A 1 1014 ? -2.823 20.819 -7.206 1.00 36.53 1014 LEU A O 1
ATOM 7989 N N . GLN A 1 1015 ? -0.990 20.498 -8.464 1.00 36.44 1015 GLN A N 1
ATOM 7990 C CA . GLN A 1 1015 ? -0.683 21.875 -8.910 1.00 36.44 1015 GLN A CA 1
ATOM 7991 C C . GLN A 1 1015 ? 0.095 21.914 -10.259 1.00 36.44 1015 GLN A C 1
ATOM 7993 O O . GLN A 1 1015 ? 0.829 22.862 -10.522 1.00 36.44 1015 GLN A O 1
ATOM 7998 N N . GLY A 1 1016 ? -0.056 20.880 -11.094 1.00 33.66 1016 GLY A N 1
ATOM 7999 C CA . GLY A 1 1016 ? 0.821 20.447 -12.200 1.00 33.66 1016 GLY A CA 1
ATOM 8000 C C . GLY A 1 1016 ? 1.812 21.416 -12.883 1.00 33.66 1016 GLY A C 1
ATOM 8001 O O . GLY A 1 1016 ? 1.474 22.523 -13.305 1.00 33.66 1016 GLY A O 1
ATOM 8002 N N . CYS A 1 1017 ? 2.980 20.855 -13.215 1.00 37.44 1017 CYS A N 1
ATOM 8003 C CA . CYS A 1 1017 ? 4.053 21.374 -14.074 1.00 37.44 1017 CYS A CA 1
ATOM 8004 C C . CYS A 1 1017 ? 4.851 22.575 -13.533 1.00 37.44 1017 CYS A C 1
ATOM 8006 O O . CYS A 1 1017 ? 4.598 23.730 -13.898 1.00 37.44 1017 CYS A O 1
ATOM 8008 N N . GLN A 1 1018 ? 5.955 22.305 -12.829 1.00 39.66 1018 GLN A N 1
ATOM 8009 C CA . GLN A 1 1018 ? 6.980 23.330 -12.594 1.00 39.66 1018 GLN A CA 1
ATOM 8010 C C . GLN A 1 1018 ? 7.784 23.685 -13.854 1.00 39.66 1018 GLN A C 1
ATOM 8012 O O . GLN A 1 1018 ? 8.140 22.843 -14.678 1.00 39.66 1018 GLN A O 1
ATOM 8017 N N . ALA A 1 1019 ? 8.056 24.983 -13.995 1.00 33.16 1019 ALA A N 1
ATOM 8018 C CA . ALA A 1 1019 ? 8.611 25.584 -15.200 1.00 33.16 1019 ALA A CA 1
ATOM 8019 C C . ALA A 1 1019 ? 10.112 25.910 -15.057 1.00 33.16 1019 ALA A C 1
ATOM 8021 O O . ALA A 1 1019 ? 10.509 26.517 -14.056 1.00 33.16 1019 ALA A O 1
ATOM 8022 N N . PRO A 1 1020 ? 10.939 25.629 -16.083 1.00 35.16 1020 PRO A N 1
ATOM 8023 C CA . PRO A 1 1020 ? 12.245 26.263 -16.244 1.00 35.16 1020 PRO A CA 1
ATOM 8024 C C . PRO A 1 1020 ? 12.119 27.795 -16.282 1.00 35.16 1020 PRO A C 1
ATOM 8026 O O . PRO A 1 1020 ? 11.104 28.339 -16.721 1.00 35.16 1020 PRO A O 1
ATOM 8029 N N . GLN A 1 1021 ? 13.147 28.514 -15.824 1.00 33.22 1021 GLN A N 1
ATOM 8030 C CA . GLN A 1 1021 ? 13.073 29.971 -15.672 1.00 33.22 1021 GLN A CA 1
ATOM 8031 C C . GLN A 1 1021 ? 13.046 30.713 -17.019 1.00 33.22 1021 GLN A C 1
ATOM 8033 O O . GLN A 1 1021 ? 14.066 30.840 -17.694 1.00 33.22 1021 GLN A O 1
ATOM 8038 N N . TYR A 1 1022 ? 11.893 31.304 -17.337 1.00 29.69 1022 TYR A N 1
ATOM 8039 C CA . TYR A 1 1022 ? 11.762 32.405 -18.294 1.00 29.69 1022 TYR A CA 1
ATOM 8040 C C . TYR A 1 1022 ? 11.551 33.729 -17.521 1.00 29.69 1022 TYR A C 1
ATOM 8042 O O . TYR A 1 1022 ? 10.875 33.729 -16.488 1.00 29.69 1022 TYR A O 1
ATOM 8050 N N . PRO A 1 1023 ? 12.145 34.855 -17.962 1.00 34.19 1023 PRO A N 1
ATOM 8051 C CA . PRO A 1 1023 ? 12.105 36.139 -17.269 1.00 34.19 1023 PRO A CA 1
ATOM 8052 C C . PRO A 1 1023 ? 10.705 36.762 -17.246 1.00 34.19 1023 PRO A C 1
ATOM 8054 O O . PRO A 1 1023 ? 9.827 36.445 -18.042 1.00 34.19 1023 PRO A O 1
ATOM 8057 N N . THR A 1 1024 ? 10.506 37.668 -16.292 1.00 30.95 1024 THR A N 1
ATOM 8058 C CA . THR A 1 1024 ? 9.186 38.130 -15.861 1.00 30.95 1024 THR A CA 1
ATOM 8059 C C . THR A 1 1024 ? 8.399 38.859 -16.954 1.00 30.95 1024 THR A C 1
ATOM 8061 O O . THR A 1 1024 ? 8.791 39.938 -17.402 1.00 30.95 1024 THR A O 1
ATOM 8064 N N . ALA A 1 1025 ? 7.225 38.323 -17.296 1.00 28.08 1025 ALA A N 1
ATOM 8065 C CA . ALA A 1 1025 ? 6.232 39.009 -18.115 1.00 28.08 1025 ALA A CA 1
ATOM 8066 C C . ALA A 1 1025 ? 5.844 40.375 -17.512 1.00 28.08 1025 ALA A C 1
ATOM 8068 O O . ALA A 1 1025 ? 5.603 40.498 -16.308 1.00 28.08 1025 ALA A O 1
ATOM 8069 N N . GLN A 1 1026 ? 5.759 41.406 -18.357 1.00 32.12 1026 GLN A N 1
ATOM 8070 C CA . GLN A 1 1026 ? 5.271 42.726 -17.953 1.00 32.12 1026 GLN A CA 1
ATOM 8071 C C . GLN A 1 1026 ? 3.744 42.725 -17.779 1.00 32.12 1026 GLN A C 1
ATOM 8073 O O . GLN A 1 1026 ? 3.028 41.967 -18.430 1.00 32.12 1026 GLN A O 1
ATOM 8078 N N . SER A 1 1027 ? 3.241 43.596 -16.903 1.00 28.70 1027 SER A N 1
ATOM 8079 C CA . SER A 1 1027 ? 1.811 43.719 -16.605 1.00 28.70 1027 SER A CA 1
ATOM 8080 C C . SER A 1 1027 ? 1.000 44.164 -17.826 1.00 28.70 1027 SER A C 1
ATOM 8082 O O . SER A 1 1027 ? 1.248 45.247 -18.365 1.00 28.70 1027 SER A O 1
ATOM 8084 N N . LEU A 1 1028 ? -0.012 43.378 -18.199 1.00 28.50 1028 LEU A N 1
ATOM 8085 C CA . LEU A 1 1028 ? -1.015 43.771 -19.189 1.00 28.50 1028 LEU A CA 1
ATOM 8086 C C . LEU A 1 1028 ? -1.780 45.034 -18.735 1.00 28.50 1028 LEU A C 1
ATOM 8088 O O . LEU A 1 1028 ? -2.046 45.190 -17.538 1.00 28.50 1028 LEU A O 1
ATOM 8092 N N . PRO A 1 1029 ? -2.176 45.927 -19.662 1.00 31.89 1029 PRO A N 1
ATOM 8093 C CA . PRO A 1 1029 ? -3.128 46.989 -19.358 1.00 31.89 1029 PRO A CA 1
ATOM 8094 C C . PRO A 1 1029 ? -4.508 46.396 -19.035 1.00 31.89 1029 PRO A C 1
ATOM 8096 O O . PRO A 1 1029 ? -4.874 45.328 -19.523 1.00 31.89 1029 PRO A O 1
ATOM 8099 N N . THR A 1 1030 ? -5.296 47.099 -18.221 1.00 28.47 1030 THR A N 1
ATOM 8100 C CA . THR A 1 1030 ? -6.628 46.642 -17.799 1.00 28.47 1030 THR A CA 1
ATOM 8101 C C . THR A 1 1030 ? -7.579 46.490 -18.987 1.00 28.47 1030 THR A C 1
ATOM 8103 O O . THR A 1 1030 ? -7.952 47.489 -19.608 1.00 28.47 1030 THR A O 1
ATOM 8106 N N . LEU A 1 1031 ? -8.021 45.259 -19.254 1.00 28.89 1031 LEU A N 1
ATOM 8107 C CA . LEU A 1 1031 ? -9.153 44.997 -20.144 1.00 28.89 1031 LEU A CA 1
ATOM 8108 C C . LEU A 1 1031 ? -10.438 45.654 -19.592 1.00 28.89 1031 LEU A C 1
ATOM 8110 O O . LEU A 1 1031 ? -10.585 45.783 -18.372 1.00 28.89 1031 LEU A O 1
ATOM 8114 N N . PRO A 1 1032 ? -11.361 46.100 -20.466 1.00 33.00 1032 PRO A N 1
ATOM 8115 C CA . PRO A 1 1032 ? -12.602 46.743 -20.044 1.00 33.00 1032 PRO A CA 1
ATOM 8116 C C . PRO A 1 1032 ? -13.514 45.765 -19.279 1.00 33.00 1032 PRO A C 1
ATOM 8118 O O . PRO A 1 1032 ? -13.434 44.554 -19.493 1.00 33.00 1032 PRO A O 1
ATOM 8121 N N . PRO A 1 1033 ? -14.391 46.267 -18.391 1.00 31.70 1033 PRO A N 1
ATOM 8122 C CA . PRO A 1 1033 ? -15.238 45.415 -17.567 1.00 31.70 1033 PRO A CA 1
ATOM 8123 C C . PRO A 1 1033 ? -16.236 44.609 -18.406 1.00 31.70 1033 PRO A C 1
ATOM 8125 O O . PRO A 1 1033 ? -16.825 45.123 -19.360 1.00 31.70 1033 PRO A O 1
ATOM 8128 N N . LEU A 1 1034 ? -16.484 43.368 -17.976 1.00 31.22 1034 LEU A N 1
ATOM 8129 C CA . LEU A 1 1034 ? -17.659 42.600 -18.388 1.00 31.22 1034 LEU A CA 1
ATOM 8130 C C . LEU A 1 1034 ? -18.944 43.414 -18.118 1.00 31.22 1034 LEU A C 1
ATOM 8132 O O . LEU A 1 1034 ? -18.978 44.207 -17.169 1.00 31.22 1034 LEU A O 1
ATOM 8136 N N . PRO A 1 1035 ? -20.000 43.249 -18.939 1.00 37.06 1035 PRO A N 1
ATOM 8137 C CA . PRO A 1 1035 ? -21.246 43.985 -18.759 1.00 37.06 1035 PRO A CA 1
ATOM 8138 C C . PRO A 1 1035 ? -21.863 43.705 -17.377 1.00 37.06 1035 PRO A C 1
ATOM 8140 O O . PRO A 1 1035 ? -21.683 42.616 -16.829 1.00 37.06 1035 PRO A O 1
ATOM 8143 N N . PRO A 1 1036 ? -22.586 44.678 -16.793 1.00 40.50 1036 PRO A N 1
ATOM 8144 C CA . PRO A 1 1036 ? -23.168 44.524 -15.466 1.00 40.50 1036 PRO A CA 1
ATOM 8145 C C . PRO A 1 1036 ? -24.189 43.383 -15.427 1.00 40.50 1036 PRO A C 1
ATOM 8147 O O . PRO A 1 1036 ? -24.925 43.155 -16.389 1.00 40.50 1036 PRO A O 1
ATOM 8150 N N . LEU A 1 1037 ? -24.264 42.717 -14.272 1.00 36.50 1037 LEU A N 1
ATOM 8151 C CA . LEU A 1 1037 ? -25.330 41.769 -13.954 1.00 36.50 1037 LEU A CA 1
ATOM 8152 C C . LEU A 1 1037 ? -26.716 42.420 -14.151 1.00 36.50 1037 LEU A C 1
ATOM 8154 O O . LEU A 1 1037 ? -26.860 43.621 -13.894 1.00 36.50 1037 LEU A O 1
ATOM 8158 N N . PRO A 1 1038 ? -27.750 41.649 -14.543 1.00 40.41 1038 PRO A N 1
ATOM 8159 C CA . PRO A 1 1038 ? -29.117 42.152 -14.622 1.00 40.41 1038 PRO A CA 1
ATOM 8160 C C . PRO A 1 1038 ? -29.565 42.813 -13.303 1.00 40.41 1038 PRO A C 1
ATOM 8162 O O . PRO A 1 1038 ? -29.253 42.283 -12.229 1.00 40.41 1038 PRO A O 1
ATOM 8165 N N . PRO A 1 1039 ? -30.311 43.938 -13.345 1.00 35.00 1039 PRO A N 1
ATOM 8166 C CA . PRO A 1 1039 ? -30.801 44.607 -12.141 1.00 35.00 1039 PRO A CA 1
ATOM 8167 C C . PRO A 1 1039 ? -31.651 43.670 -11.268 1.00 35.00 1039 PRO A C 1
ATOM 8169 O O . PRO A 1 1039 ? -32.796 43.370 -11.595 1.00 35.00 1039 PRO A O 1
ATOM 8172 N N . GLY A 1 1040 ? -31.073 43.204 -10.157 1.00 36.84 1040 GLY A N 1
ATOM 8173 C CA . GLY A 1 1040 ? -31.699 42.250 -9.234 1.00 36.84 1040 GLY A CA 1
ATOM 8174 C C . GLY A 1 1040 ? -30.729 41.267 -8.567 1.00 36.84 1040 GLY A C 1
ATOM 8175 O O . GLY A 1 1040 ? -31.050 40.737 -7.508 1.00 36.84 1040 GLY A O 1
ATOM 8176 N N . VAL A 1 1041 ? -29.534 41.041 -9.129 1.00 34.31 1041 VAL A N 1
ATOM 8177 C CA . VAL A 1 1041 ? -28.561 40.078 -8.573 1.00 34.31 1041 VAL A CA 1
ATOM 8178 C C . VAL A 1 1041 ? -27.601 40.754 -7.584 1.00 34.31 1041 VAL A C 1
ATOM 8180 O O . VAL A 1 1041 ? -26.587 41.328 -7.977 1.00 34.31 1041 VAL A O 1
ATOM 8183 N N . THR A 1 1042 ? -27.899 40.660 -6.285 1.00 36.59 1042 THR A N 1
ATOM 8184 C CA . THR A 1 1042 ? -27.011 41.106 -5.193 1.00 36.59 1042 THR A CA 1
ATOM 8185 C C . THR A 1 1042 ? -26.734 39.977 -4.201 1.00 36.59 1042 THR A C 1
ATOM 8187 O O . THR A 1 1042 ? -27.607 39.632 -3.407 1.00 36.59 1042 THR A O 1
ATOM 8190 N N . TYR A 1 1043 ? -25.507 39.448 -4.197 1.00 29.56 1043 TYR A N 1
ATOM 8191 C CA . TYR A 1 1043 ? -25.013 38.556 -3.140 1.00 29.56 1043 TYR A CA 1
ATOM 8192 C C . TYR A 1 1043 ? -24.698 39.366 -1.864 1.00 29.56 1043 TYR A C 1
ATOM 8194 O O . TYR A 1 1043 ? -23.848 40.260 -1.928 1.00 29.56 1043 TYR A O 1
ATOM 8202 N N . PRO A 1 1044 ? -25.334 39.094 -0.707 1.00 35.72 1044 PRO A N 1
ATOM 8203 C CA . PRO A 1 1044 ? -25.032 39.803 0.536 1.00 35.72 1044 PRO A CA 1
ATOM 8204 C C . PRO A 1 1044 ? -23.789 39.224 1.226 1.00 35.72 1044 PRO A C 1
ATOM 8206 O O . PRO A 1 1044 ? -23.754 38.042 1.564 1.00 35.72 1044 PRO A O 1
ATOM 8209 N N . PHE A 1 1045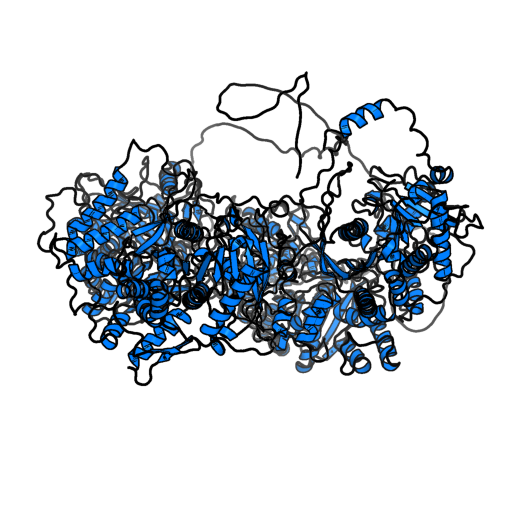 ? -22.793 40.064 1.509 1.00 29.38 1045 PHE A N 1
ATOM 8210 C CA . PHE A 1 1045 ? -21.701 39.706 2.418 1.00 29.38 1045 PHE A CA 1
ATOM 8211 C C . PHE A 1 1045 ? -22.115 39.922 3.883 1.00 29.38 1045 PHE A C 1
ATOM 8213 O O . PHE A 1 1045 ? -22.529 41.015 4.249 1.00 29.38 1045 PHE A O 1
ATOM 8220 N N . VAL A 1 1046 ? -21.910 38.880 4.696 1.00 33.06 1046 VAL A N 1
ATOM 8221 C CA . VAL A 1 1046 ? -21.342 38.889 6.062 1.00 33.06 1046 VAL A CA 1
ATOM 8222 C C . VAL A 1 1046 ? -21.837 39.931 7.097 1.00 33.06 1046 VAL A C 1
ATOM 8224 O O . VAL A 1 1046 ? -21.643 41.133 6.962 1.00 33.06 1046 VAL A O 1
ATOM 8227 N N . ALA A 1 1047 ? -22.224 39.378 8.258 1.00 29.34 1047 ALA A N 1
ATOM 8228 C CA . ALA A 1 1047 ? -22.252 39.956 9.614 1.00 29.34 1047 ALA A CA 1
ATOM 8229 C C . ALA A 1 1047 ? -23.532 40.632 10.163 1.00 29.34 1047 ALA A C 1
ATOM 8231 O O . ALA A 1 1047 ? -24.077 41.585 9.621 1.00 29.34 1047 ALA A O 1
ATOM 8232 N N . LYS A 1 1048 ? -23.848 40.179 11.389 1.00 29.83 1048 LYS A N 1
ATOM 8233 C CA . LYS A 1 1048 ? -24.625 40.804 12.475 1.00 29.83 1048 LYS A CA 1
ATOM 8234 C C . LYS A 1 1048 ? -26.099 41.159 12.241 1.00 29.83 1048 LYS A C 1
ATOM 8236 O O . LYS A 1 1048 ? -26.436 42.166 11.624 1.00 29.83 1048 LYS A O 1
ATOM 8241 N N . LYS A 1 1049 ? -26.940 40.516 13.058 1.00 32.50 1049 LYS A N 1
ATOM 8242 C CA . LYS A 1 1049 ? -27.779 41.283 13.986 1.00 32.50 1049 LYS A CA 1
ATOM 8243 C C . LYS A 1 1049 ? -27.919 40.590 15.337 1.00 32.50 1049 LYS A C 1
ATOM 8245 O O . LYS A 1 1049 ? -28.218 39.404 15.404 1.00 32.50 1049 LYS A O 1
ATOM 8250 N N . ASP A 1 1050 ? -27.670 41.357 16.387 1.00 29.91 1050 ASP A N 1
ATOM 8251 C CA . ASP A 1 1050 ? -27.786 40.947 17.780 1.00 29.91 1050 ASP A CA 1
ATOM 8252 C C . ASP A 1 1050 ? -29.262 40.916 18.242 1.00 29.91 1050 ASP A C 1
ATOM 8254 O O . ASP A 1 1050 ? -30.076 41.711 17.777 1.00 29.91 1050 ASP A O 1
ATOM 8258 N N . VAL A 1 1051 ? -29.561 40.005 19.177 1.00 29.75 1051 VAL A N 1
ATOM 8259 C CA . VAL A 1 1051 ? -30.516 40.117 20.306 1.00 29.75 1051 VAL A CA 1
ATOM 8260 C C . VAL A 1 1051 ? -31.784 40.983 20.126 1.00 29.75 1051 VAL A C 1
ATOM 8262 O O . VAL A 1 1051 ? -31.697 42.202 20.225 1.00 29.75 1051 VAL A O 1
ATOM 8265 N N . VAL A 1 1052 ? -32.971 40.343 20.100 1.00 28.53 1052 VAL A N 1
ATOM 8266 C CA . VAL A 1 1052 ? -34.129 40.699 20.967 1.00 28.53 1052 VAL A CA 1
ATOM 8267 C C . VAL A 1 1052 ? -34.932 39.437 21.343 1.00 28.53 1052 VAL A C 1
ATOM 8269 O O . VAL A 1 1052 ? -35.609 38.832 20.520 1.00 28.53 1052 VAL A O 1
ATOM 8272 N N . GLU A 1 1053 ? -34.795 39.079 22.615 1.00 26.39 1053 GLU A N 1
ATOM 8273 C CA . GLU A 1 1053 ? -35.744 38.511 23.591 1.00 26.39 1053 GLU A CA 1
ATOM 8274 C C . GLU A 1 1053 ? -37.193 38.080 23.224 1.00 26.39 1053 GLU A C 1
ATOM 8276 O O . GLU A 1 1053 ? -37.988 38.841 22.684 1.00 26.39 1053 GLU A O 1
ATOM 8281 N N . VAL A 1 1054 ? -37.549 36.905 23.775 1.00 25.61 1054 VAL A N 1
ATOM 8282 C CA . VAL A 1 1054 ? -38.786 36.570 24.532 1.00 25.61 1054 VAL A CA 1
ATOM 8283 C C . VAL A 1 1054 ? -40.164 36.644 23.841 1.00 25.61 1054 VAL A C 1
ATOM 8285 O O . VAL A 1 1054 ? -40.800 37.691 23.749 1.00 25.61 1054 VAL A O 1
ATOM 8288 N N . ALA A 1 1055 ? -40.729 35.451 23.610 1.00 27.44 1055 ALA A N 1
ATOM 8289 C CA . ALA A 1 1055 ? -42.122 35.117 23.933 1.00 27.44 1055 ALA A CA 1
ATOM 8290 C C . ALA A 1 1055 ? -42.199 33.630 24.357 1.00 27.44 1055 ALA A C 1
ATOM 8292 O O . ALA A 1 1055 ? -41.544 32.788 23.748 1.00 27.44 1055 ALA A O 1
ATOM 8293 N N . GLU A 1 1056 ? -42.942 33.312 25.423 1.00 26.48 1056 GLU A N 1
ATOM 8294 C CA . GLU A 1 1056 ? -42.981 31.970 26.042 1.00 26.48 1056 GLU A CA 1
ATOM 8295 C C . GLU A 1 1056 ? -43.951 30.975 25.354 1.00 26.48 1056 GLU A C 1
ATOM 8297 O O . GLU A 1 1056 ? -44.861 31.397 24.634 1.00 26.48 1056 GLU A O 1
ATOM 8302 N N . PRO A 1 1057 ? -43.771 29.648 25.547 1.00 28.25 1057 PRO A N 1
ATOM 8303 C CA . PRO A 1 1057 ? -44.544 28.617 24.848 1.00 28.25 1057 PRO A CA 1
ATOM 8304 C C . PRO A 1 1057 ? -46.001 28.524 25.328 1.00 28.25 1057 PRO A C 1
ATOM 8306 O O . PRO A 1 1057 ? -46.280 28.548 26.525 1.00 28.25 1057 PRO A O 1
ATOM 8309 N N . GLY A 1 1058 ? -46.936 28.342 24.387 1.00 25.84 1058 GLY A N 1
ATOM 8310 C CA . GLY A 1 1058 ? -48.370 28.465 24.663 1.00 25.84 1058 GLY A CA 1
ATOM 8311 C C . GLY A 1 1058 ? -49.295 27.532 23.879 1.00 25.84 1058 GLY A C 1
ATOM 8312 O O . GLY A 1 1058 ? -50.087 28.020 23.087 1.00 25.84 1058 GLY A O 1
ATOM 8313 N N . THR A 1 1059 ? -49.283 26.236 24.228 1.00 24.77 1059 THR A N 1
ATOM 8314 C CA . THR A 1 1059 ? -50.448 25.306 24.236 1.00 24.77 1059 THR A CA 1
ATOM 8315 C C . THR A 1 1059 ? -51.234 24.978 22.945 1.00 24.77 1059 THR A C 1
ATOM 8317 O O . THR A 1 1059 ? -51.509 25.851 22.138 1.00 24.77 1059 THR A O 1
ATOM 8320 N N . ILE A 1 1060 ? -51.786 23.746 22.907 1.00 24.73 1060 ILE A N 1
ATOM 8321 C CA . ILE A 1 1060 ? -52.961 23.300 22.106 1.00 24.73 1060 ILE A CA 1
ATOM 8322 C C . ILE A 1 1060 ? -52.713 23.160 20.582 1.00 24.73 1060 ILE A C 1
ATOM 8324 O O . ILE A 1 1060 ? -52.251 24.086 19.933 1.00 24.73 1060 ILE A O 1
ATOM 8328 N N . ALA A 1 1061 ? -53.054 22.042 19.926 1.00 26.70 1061 ALA A N 1
ATOM 8329 C CA . ALA A 1 1061 ? -53.474 20.715 20.407 1.00 26.70 1061 ALA A CA 1
ATOM 8330 C C . ALA A 1 1061 ? -53.189 19.636 19.332 1.00 26.70 1061 ALA A C 1
ATOM 8332 O O . ALA A 1 1061 ? -52.534 19.914 18.330 1.00 26.70 1061 ALA A O 1
ATOM 8333 N N . ALA A 1 1062 ? -53.633 18.405 19.596 1.00 26.45 1062 ALA A N 1
ATOM 8334 C CA . ALA A 1 1062 ? -53.509 17.246 18.718 1.00 26.45 1062 ALA A CA 1
ATOM 8335 C C . ALA A 1 1062 ? -54.514 17.262 17.542 1.00 26.45 1062 ALA A C 1
ATOM 8337 O O . ALA A 1 1062 ? -55.227 18.242 17.332 1.00 26.45 1062 ALA A O 1
ATOM 8338 N N . ASP A 1 1063 ? -54.577 16.113 16.861 1.00 28.25 1063 ASP A N 1
ATOM 8339 C CA . ASP A 1 1063 ? -55.497 15.723 15.786 1.00 28.25 1063 ASP A CA 1
ATOM 8340 C C . ASP A 1 1063 ? -55.130 16.327 14.401 1.00 28.25 1063 ASP A C 1
ATOM 8342 O O . ASP A 1 1063 ? -54.862 17.516 14.271 1.00 28.25 1063 ASP A O 1
ATOM 8346 N N . GLU A 1 1064 ? -55.042 15.559 13.305 1.00 28.86 1064 GLU A N 1
ATOM 8347 C CA . GLU A 1 1064 ? -55.494 14.175 13.078 1.00 28.86 1064 GLU A CA 1
ATOM 8348 C C . GLU A 1 1064 ? -54.709 13.486 11.922 1.00 28.86 1064 GLU A C 1
ATOM 8350 O O . GLU A 1 1064 ? -54.164 14.176 11.066 1.00 28.86 1064 GLU A O 1
ATOM 8355 N N . HIS A 1 1065 ? -54.726 12.136 11.867 1.00 31.31 1065 HIS A N 1
ATOM 8356 C CA . HIS A 1 1065 ? -54.077 11.236 10.866 1.00 31.31 1065 HIS A CA 1
ATOM 8357 C C . HIS A 1 1065 ? -52.519 11.160 10.950 1.00 31.31 1065 HIS A C 1
ATOM 8359 O O . HIS A 1 1065 ? -51.851 12.177 10.829 1.00 31.31 1065 HIS A O 1
ATOM 8365 N N . GLY A 1 1066 ? -51.809 10.024 11.103 1.00 29.88 1066 GLY A N 1
ATOM 8366 C CA . GLY A 1 1066 ? -52.136 8.588 11.279 1.00 29.88 1066 GLY A CA 1
ATOM 8367 C C . GLY A 1 1066 ? -51.315 7.701 10.306 1.00 29.88 1066 GLY A C 1
ATOM 8368 O O . GLY A 1 1066 ? -51.200 8.075 9.149 1.00 29.88 1066 GLY A O 1
ATOM 8369 N N . SER A 1 1067 ? -50.741 6.527 10.625 1.00 31.56 1067 SER A N 1
ATOM 8370 C CA . SER A 1 1067 ? -50.551 5.748 11.874 1.00 31.56 1067 SER A CA 1
ATOM 8371 C C . SER A 1 1067 ? -49.683 4.493 11.573 1.00 31.56 1067 SER A C 1
ATOM 8373 O O . SER A 1 1067 ? -49.703 4.057 10.428 1.00 31.56 1067 SER A O 1
ATOM 8375 N N . GLN A 1 1068 ? -49.059 3.851 12.584 1.00 33.50 1068 GLN A N 1
ATOM 8376 C CA . GLN A 1 1068 ? -48.050 2.750 12.489 1.00 33.50 1068 GLN A CA 1
ATOM 8377 C C . GLN A 1 1068 ? -46.632 3.241 12.082 1.00 33.50 1068 GLN A C 1
ATOM 8379 O O . GLN A 1 1068 ? -46.529 4.160 11.283 1.00 33.50 1068 GLN A O 1
ATOM 8384 N N . ILE A 1 1069 ? -45.500 2.736 12.608 1.00 38.72 1069 ILE A N 1
ATOM 8385 C CA . ILE A 1 1069 ? -45.248 1.645 13.578 1.00 38.72 1069 ILE A CA 1
ATOM 8386 C C . ILE A 1 1069 ? -44.484 2.186 14.815 1.00 38.72 1069 ILE A C 1
ATOM 8388 O O . ILE A 1 1069 ? -43.264 2.146 14.883 1.00 38.72 1069 ILE A O 1
ATOM 8392 N N . TYR A 1 1070 ? -45.214 2.630 15.844 1.00 50.66 1070 TYR A N 1
ATOM 8393 C CA . TYR A 1 1070 ? -44.744 2.625 17.242 1.00 50.66 1070 TYR A CA 1
ATOM 8394 C C . TYR A 1 1070 ? -45.841 1.935 18.079 1.00 50.66 1070 TYR A C 1
ATOM 8396 O O . TYR A 1 1070 ? -46.752 2.613 18.557 1.00 50.66 1070 TYR A O 1
ATOM 8404 N N . PRO A 1 1071 ? -45.845 0.589 18.190 1.00 46.22 1071 PRO A N 1
ATOM 8405 C CA . PRO A 1 1071 ? -47.015 -0.174 18.655 1.00 46.22 1071 PRO A CA 1
ATOM 8406 C C . PRO A 1 1071 ? -47.410 -0.008 20.132 1.00 46.22 1071 PRO A C 1
ATOM 8408 O O . PRO A 1 1071 ? -48.426 -0.561 20.551 1.00 46.22 1071 PRO A O 1
ATOM 8411 N N . THR A 1 1072 ? -46.618 0.698 20.942 1.00 58.03 1072 THR A N 1
ATOM 8412 C CA . THR A 1 1072 ? -46.732 0.701 22.406 1.00 58.03 1072 THR A CA 1
ATOM 8413 C C . THR A 1 1072 ? -47.041 2.085 22.978 1.00 58.03 1072 THR A C 1
ATOM 8415 O O . THR A 1 1072 ? -46.342 3.071 22.735 1.00 58.03 1072 THR A O 1
ATOM 8418 N N . ALA A 1 1073 ? -48.095 2.156 23.796 1.00 64.50 1073 ALA A N 1
ATOM 8419 C CA . ALA A 1 1073 ? -48.462 3.365 24.522 1.00 64.50 1073 ALA A CA 1
ATOM 8420 C C . ALA A 1 1073 ? -47.507 3.587 25.707 1.00 64.50 1073 ALA A C 1
ATOM 8422 O O . ALA A 1 1073 ? -47.641 2.949 26.751 1.00 64.50 1073 ALA A O 1
ATOM 8423 N N . LEU A 1 1074 ? -46.552 4.507 25.547 1.00 81.25 1074 LEU A N 1
ATOM 8424 C CA . LEU A 1 1074 ? -45.680 4.942 26.638 1.00 81.25 1074 LEU A CA 1
ATOM 8425 C C . LEU A 1 1074 ? -46.513 5.527 27.786 1.00 81.25 1074 LEU A C 1
ATOM 8427 O O . LEU A 1 1074 ? -47.412 6.346 27.561 1.00 81.25 1074 LEU A O 1
ATOM 8431 N N . ASN A 1 1075 ? -46.179 5.159 29.022 1.00 85.62 1075 ASN A N 1
ATOM 8432 C CA . ASN A 1 1075 ? -46.713 5.833 30.201 1.00 85.62 1075 ASN A CA 1
ATOM 8433 C C . ASN A 1 1075 ? -45.988 7.172 30.441 1.00 85.62 1075 ASN A C 1
ATOM 8435 O O . ASN A 1 1075 ? -44.965 7.470 29.820 1.00 85.62 1075 ASN A O 1
ATOM 8439 N N . ASP A 1 1076 ? -46.515 7.997 31.343 1.00 85.88 1076 ASP A N 1
ATOM 8440 C CA . ASP A 1 1076 ? -45.982 9.348 31.561 1.00 85.88 1076 ASP A CA 1
ATOM 8441 C C . ASP A 1 1076 ? -44.585 9.351 32.208 1.00 85.88 1076 ASP A C 1
ATOM 8443 O O . ASP A 1 1076 ? -43.816 10.285 31.992 1.00 85.88 1076 ASP A O 1
ATOM 8447 N N . ALA A 1 1077 ? -44.212 8.281 32.920 1.00 86.25 1077 ALA A N 1
ATOM 8448 C CA . ALA A 1 1077 ? -42.878 8.125 33.495 1.00 86.25 1077 ALA A CA 1
ATOM 8449 C C . ALA A 1 1077 ? -41.805 7.785 32.445 1.00 86.25 1077 ALA A C 1
ATOM 8451 O O . ALA A 1 1077 ? -40.647 8.125 32.671 1.00 86.25 1077 ALA A O 1
ATOM 8452 N N . ALA A 1 1078 ? -42.162 7.153 31.320 1.00 87.75 1078 ALA A N 1
ATOM 8453 C CA . ALA A 1 1078 ? -41.275 6.998 30.161 1.00 87.75 1078 ALA A CA 1
ATOM 8454 C C . ALA A 1 1078 ? -41.216 8.271 29.302 1.00 87.75 1078 ALA A C 1
ATOM 8456 O O . ALA A 1 1078 ? -40.141 8.658 28.855 1.00 87.75 1078 ALA A O 1
ATOM 8457 N N . LYS A 1 1079 ? -42.348 8.963 29.095 1.00 86.69 1079 LYS A N 1
ATOM 8458 C CA . LYS A 1 1079 ? -42.375 10.239 28.345 1.00 86.69 1079 LYS A CA 1
ATOM 8459 C C . LYS A 1 1079 ? -41.480 11.306 28.980 1.00 86.69 1079 LYS A C 1
ATOM 8461 O O . LYS A 1 1079 ? -40.852 12.063 28.253 1.00 86.69 1079 LYS A O 1
ATOM 8466 N N . ALA A 1 1080 ? -41.424 11.349 30.312 1.00 89.44 1080 ALA A N 1
ATOM 8467 C CA . ALA A 1 1080 ? -40.608 12.298 31.069 1.00 89.44 1080 ALA A CA 1
ATOM 8468 C C . ALA A 1 1080 ? -39.086 12.125 30.886 1.00 89.44 1080 ALA A C 1
ATOM 8470 O O . ALA A 1 1080 ? -38.347 13.052 31.200 1.00 89.44 1080 ALA A O 1
ATOM 8471 N N . ASP A 1 1081 ? -38.634 10.975 30.373 1.00 94.12 1081 ASP A N 1
ATOM 8472 C CA . ASP A 1 1081 ? -37.214 10.651 30.182 1.00 94.12 1081 ASP A CA 1
ATOM 8473 C C . ASP A 1 1081 ? -36.791 10.727 28.697 1.00 94.12 1081 ASP A C 1
ATOM 8475 O O . ASP A 1 1081 ? -35.631 10.486 28.375 1.00 94.12 1081 ASP A O 1
ATOM 8479 N N . MET A 1 1082 ? -37.707 11.015 27.764 1.00 93.12 1082 MET A N 1
ATOM 8480 C CA . MET A 1 1082 ? -37.449 10.934 26.317 1.00 93.12 1082 MET A CA 1
ATOM 8481 C C . MET A 1 1082 ? -36.532 12.061 25.818 1.00 93.12 1082 MET A C 1
ATOM 8483 O O . MET A 1 1082 ? -36.886 13.237 25.903 1.00 93.12 1082 MET A O 1
ATOM 8487 N N . ILE A 1 1083 ? -35.385 11.710 25.233 1.00 92.31 1083 ILE A N 1
ATOM 8488 C CA . ILE A 1 1083 ? -34.437 12.666 24.645 1.00 92.31 1083 ILE A CA 1
ATOM 8489 C C . ILE A 1 1083 ? -35.027 13.189 23.329 1.00 92.31 1083 ILE A C 1
ATOM 8491 O O . ILE A 1 1083 ? -35.073 12.473 22.331 1.00 92.31 1083 ILE A O 1
ATOM 8495 N N . LEU A 1 1084 ? -35.481 14.445 23.319 1.00 84.81 1084 LEU A N 1
ATOM 8496 C CA . LEU A 1 1084 ? -36.127 15.060 22.147 1.00 84.81 1084 LEU A CA 1
ATOM 8497 C C . LEU A 1 1084 ? -35.139 15.654 21.127 1.00 84.81 1084 LEU A C 1
ATOM 8499 O O . LEU A 1 1084 ? -35.505 15.874 19.976 1.00 84.81 1084 LEU A O 1
ATOM 8503 N N . SER A 1 1085 ? -33.913 15.967 21.552 1.00 80.81 1085 SER A N 1
ATOM 8504 C CA . SER A 1 1085 ? -32.836 16.511 20.715 1.00 80.81 1085 SER A CA 1
ATOM 8505 C C . SER A 1 1085 ? -31.522 16.428 21.484 1.00 80.81 1085 SER A C 1
ATOM 8507 O O . SER A 1 1085 ? -31.459 16.911 22.612 1.00 80.81 1085 SER A O 1
ATOM 8509 N N . LEU A 1 1086 ? -30.465 15.885 20.876 1.00 89.12 1086 LEU A N 1
ATOM 8510 C CA . LEU A 1 1086 ? -29.145 15.758 21.499 1.00 89.12 1086 LEU A CA 1
ATOM 8511 C C . LEU A 1 1086 ? -28.117 16.676 20.795 1.00 89.12 1086 LEU A C 1
ATOM 8513 O O . LEU A 1 1086 ? -28.020 16.629 19.568 1.00 89.12 1086 LEU A O 1
ATOM 8517 N N . PRO A 1 1087 ? -27.351 17.520 21.518 1.00 86.75 1087 PRO A N 1
ATOM 8518 C CA . PRO A 1 1087 ? -26.382 18.423 20.895 1.00 86.75 1087 PRO A CA 1
ATOM 8519 C C . PRO A 1 1087 ? -25.242 17.690 20.176 1.00 86.75 1087 PRO A C 1
ATOM 8521 O O . PRO A 1 1087 ? -24.727 16.692 20.671 1.00 86.75 1087 PRO A O 1
ATOM 8524 N N . GLY A 1 1088 ? -24.787 18.238 19.048 1.00 82.56 1088 GLY A N 1
ATOM 8525 C CA . GLY A 1 1088 ? -23.568 17.795 18.358 1.00 82.56 1088 GLY A CA 1
ATOM 8526 C C . GLY A 1 1088 ? -23.723 16.640 17.362 1.00 82.56 1088 GLY A C 1
ATOM 8527 O O . GLY A 1 1088 ? -22.762 16.373 16.649 1.00 82.56 1088 GLY A O 1
ATOM 8528 N N . LEU A 1 1089 ? -24.889 15.990 17.261 1.00 81.44 1089 LEU A N 1
ATOM 8529 C CA . LEU A 1 1089 ? -25.150 14.953 16.249 1.00 81.44 1089 LEU A CA 1
ATOM 8530 C C . LEU A 1 1089 ? -24.888 15.463 14.819 1.00 81.44 1089 LEU A C 1
ATOM 8532 O O . LEU A 1 1089 ? -25.428 16.497 14.420 1.00 81.44 1089 LEU A O 1
ATOM 8536 N N . THR A 1 1090 ? -24.101 14.716 14.038 1.00 75.81 1090 THR A N 1
ATOM 8537 C CA . THR A 1 1090 ? -23.839 14.982 12.608 1.00 75.81 1090 THR A CA 1
ATOM 8538 C C . THR A 1 1090 ? -24.712 14.153 11.660 1.00 75.81 1090 THR A C 1
ATOM 8540 O O . THR A 1 1090 ? -24.454 14.128 10.461 1.00 75.81 1090 THR A O 1
ATOM 8543 N N . PHE A 1 1091 ? -25.759 13.505 12.176 1.00 72.81 1091 PHE A N 1
ATOM 8544 C CA . PHE A 1 1091 ? -26.669 12.624 11.439 1.00 72.81 1091 PHE A CA 1
ATOM 8545 C C . PHE A 1 1091 ? -28.068 12.603 12.090 1.00 72.81 1091 PHE A C 1
ATOM 8547 O O . PHE A 1 1091 ? -28.233 13.020 13.242 1.00 72.81 1091 PHE A O 1
ATOM 8554 N N . ASN A 1 1092 ? -29.084 12.134 11.364 1.00 67.31 1092 ASN A N 1
ATOM 8555 C CA . ASN A 1 1092 ? -30.464 12.045 11.849 1.00 67.31 1092 ASN A CA 1
ATOM 8556 C C . ASN A 1 1092 ? -30.688 10.764 12.678 1.00 67.31 1092 ASN A C 1
ATOM 8558 O O . ASN A 1 1092 ? -30.360 9.662 12.248 1.00 67.31 1092 ASN A O 1
ATOM 8562 N N . VAL A 1 1093 ? -31.311 10.898 13.854 1.00 76.56 1093 VAL A N 1
ATOM 8563 C CA . VAL A 1 1093 ? -31.674 9.768 14.730 1.00 76.56 1093 VAL A CA 1
ATOM 8564 C C . VAL A 1 1093 ? -33.099 9.296 14.425 1.00 76.56 1093 VAL A C 1
ATOM 8566 O O . VAL A 1 1093 ? -34.058 10.053 14.576 1.00 76.56 1093 VAL A O 1
ATOM 8569 N N . THR A 1 1094 ? -33.237 8.034 14.015 1.00 78.56 1094 THR A N 1
ATOM 8570 C CA . THR A 1 1094 ? -34.493 7.421 13.532 1.00 78.56 1094 THR A CA 1
ATOM 8571 C C . THR A 1 1094 ? -35.259 6.613 14.594 1.00 78.56 1094 THR A C 1
ATOM 8573 O O . THR A 1 1094 ? -36.437 6.305 14.412 1.00 78.56 1094 THR A O 1
ATOM 8576 N N . TYR A 1 1095 ? -34.618 6.317 15.726 1.00 86.81 1095 TYR A N 1
ATOM 8577 C CA . TYR A 1 1095 ? -35.102 5.501 16.849 1.00 86.81 1095 TYR A CA 1
ATOM 8578 C C . TYR A 1 1095 ? -35.272 6.356 18.117 1.00 86.81 1095 TYR A C 1
ATOM 8580 O O . TYR A 1 1095 ? -34.600 7.372 18.298 1.00 86.81 1095 TYR A O 1
ATOM 8588 N N . ARG A 1 1096 ? -36.163 5.963 19.038 1.00 90.50 1096 ARG A N 1
ATOM 8589 C CA . ARG A 1 1096 ? -36.371 6.727 20.283 1.00 90.50 1096 ARG A CA 1
ATOM 8590 C C . ARG A 1 1096 ? -35.247 6.460 21.285 1.00 90.50 1096 ARG A C 1
ATOM 8592 O O . ARG A 1 1096 ? -34.821 5.321 21.477 1.00 90.50 1096 ARG A O 1
ATOM 8599 N N . MET A 1 1097 ? -34.817 7.518 21.965 1.00 93.94 1097 MET A N 1
ATOM 8600 C CA . MET A 1 1097 ? -33.843 7.458 23.053 1.00 93.94 1097 MET A CA 1
ATOM 8601 C C . MET A 1 1097 ? -34.444 8.044 24.329 1.00 93.94 1097 MET A C 1
ATOM 8603 O O . MET A 1 1097 ? -35.221 9.000 24.282 1.00 93.94 1097 MET A O 1
ATOM 8607 N N . PHE A 1 1098 ? -34.069 7.483 25.471 1.00 95.69 1098 PHE A N 1
ATOM 8608 C CA . PHE A 1 1098 ? -34.548 7.884 26.786 1.00 95.69 1098 PHE A CA 1
ATOM 8609 C C . PHE A 1 1098 ? -33.387 7.882 27.771 1.00 95.69 1098 PHE A C 1
ATOM 8611 O O . PHE A 1 1098 ? -32.556 6.977 27.742 1.00 95.69 1098 PHE A O 1
ATOM 8618 N N . SER A 1 1099 ? -33.352 8.845 28.680 1.00 96.31 1099 SER A N 1
ATOM 8619 C CA . SER A 1 1099 ? -32.392 8.853 29.775 1.00 96.31 1099 SER A CA 1
ATOM 8620 C C . SER A 1 1099 ? -32.942 9.573 30.998 1.00 96.31 1099 SER A C 1
ATOM 8622 O O . SER A 1 1099 ? -33.764 10.488 30.902 1.00 96.31 1099 SER A O 1
ATOM 8624 N N . GLY A 1 1100 ? -32.508 9.121 32.167 1.00 94.56 1100 GLY A N 1
ATOM 8625 C CA . GLY A 1 1100 ? -33.048 9.542 33.452 1.00 94.56 1100 GLY A CA 1
ATOM 8626 C C . GLY A 1 1100 ? -32.589 8.600 34.556 1.00 94.56 1100 GLY A C 1
ATOM 8627 O O . GLY A 1 1100 ? -31.506 8.029 34.472 1.00 94.56 1100 GLY A O 1
ATOM 8628 N N . TYR A 1 1101 ? -33.416 8.406 35.587 1.00 94.56 1101 TYR A N 1
ATOM 8629 C CA . TYR A 1 1101 ? -33.035 7.644 36.781 1.00 94.56 1101 TYR A CA 1
ATOM 8630 C C . TYR A 1 1101 ? -33.979 6.477 37.092 1.00 94.56 1101 TYR A C 1
ATOM 8632 O O . TYR A 1 1101 ? -35.178 6.661 37.327 1.00 94.56 1101 TYR A O 1
ATOM 8640 N N . LEU A 1 1102 ? -33.411 5.274 37.195 1.00 93.25 1102 LEU A N 1
ATOM 8641 C CA . LEU A 1 1102 ? -34.051 4.104 37.790 1.00 93.25 1102 LEU A CA 1
ATOM 8642 C C . LEU A 1 1102 ? -33.815 4.143 39.302 1.00 93.25 1102 LEU A C 1
ATOM 8644 O O . LEU A 1 1102 ? -32.686 4.034 39.778 1.00 93.25 1102 LEU A O 1
ATOM 8648 N N . THR A 1 1103 ? -34.897 4.337 40.054 1.00 87.94 1103 THR A N 1
ATOM 8649 C CA . THR A 1 1103 ? -34.870 4.438 41.521 1.00 87.94 1103 THR A CA 1
ATOM 8650 C C . THR A 1 1103 ? -35.484 3.183 42.142 1.00 87.94 1103 THR A C 1
ATOM 8652 O O . THR A 1 1103 ? -36.536 2.723 41.676 1.00 87.94 1103 THR A O 1
ATOM 8655 N N . ALA A 1 1104 ? -34.834 2.634 43.172 1.00 74.44 1104 ALA A N 1
ATOM 8656 C CA . ALA A 1 1104 ? -35.365 1.543 43.995 1.00 74.44 1104 ALA A CA 1
ATOM 8657 C C . ALA A 1 1104 ? -36.510 2.034 44.909 1.00 74.44 1104 ALA A C 1
ATOM 8659 O O . ALA A 1 1104 ? -36.527 3.199 45.301 1.00 74.44 1104 ALA A O 1
ATOM 8660 N N . ASP A 1 1105 ? -37.461 1.165 45.267 1.00 76.88 1105 ASP A N 1
ATOM 8661 C CA . ASP A 1 1105 ? -38.443 1.466 46.334 1.00 76.88 1105 ASP A CA 1
ATOM 8662 C C . ASP A 1 1105 ? -37.862 1.181 47.728 1.00 76.88 1105 ASP A C 1
ATOM 8664 O O . ASP A 1 1105 ? -38.330 1.678 48.753 1.00 76.88 1105 ASP A O 1
ATOM 8668 N N . GLU A 1 1106 ? -36.848 0.327 47.754 1.00 74.62 1106 GLU A N 1
ATOM 8669 C CA . GLU A 1 1106 ? -36.174 -0.209 48.914 1.00 74.62 1106 GLU A CA 1
ATOM 8670 C C . GLU A 1 1106 ? -35.082 0.763 49.394 1.00 74.62 1106 GLU A C 1
ATOM 8672 O O . GLU A 1 1106 ? -34.205 1.156 48.631 1.00 74.62 1106 GLU A O 1
ATOM 8677 N N . THR A 1 1107 ? -35.109 1.163 50.671 1.00 68.81 1107 THR A N 1
ATOM 8678 C CA . THR A 1 1107 ? -34.129 2.113 51.229 1.00 68.81 1107 THR A CA 1
ATOM 8679 C C . THR A 1 1107 ? -32.747 1.474 51.447 1.00 68.81 1107 THR A C 1
ATOM 8681 O O . THR A 1 1107 ? -32.703 0.363 51.987 1.00 68.81 1107 THR A O 1
ATOM 8684 N N . PRO A 1 1108 ? -31.627 2.180 51.186 1.00 69.94 1108 PRO A N 1
ATOM 8685 C CA . PRO A 1 1108 ? -31.539 3.589 50.787 1.00 69.94 1108 PRO A CA 1
ATOM 8686 C C . PRO A 1 1108 ? -31.914 3.825 49.320 1.00 69.94 1108 PRO A C 1
ATOM 8688 O O . PRO A 1 1108 ? -31.650 2.991 48.461 1.00 69.94 1108 PRO A O 1
ATOM 8691 N N . LEU A 1 1109 ? -32.504 4.994 49.045 1.00 78.75 1109 LEU A N 1
ATOM 8692 C CA . LEU A 1 1109 ? -32.888 5.392 47.693 1.00 78.75 1109 LEU A CA 1
ATOM 8693 C C . LEU A 1 1109 ? -31.629 5.620 46.845 1.00 78.75 1109 LEU A C 1
ATOM 8695 O O . LEU A 1 1109 ? -30.949 6.647 46.922 1.00 78.75 1109 LEU A O 1
ATOM 8699 N N . ASN A 1 1110 ? -31.305 4.597 46.063 1.00 86.94 1110 ASN A N 1
ATOM 8700 C CA . ASN A 1 1110 ? -30.282 4.627 45.037 1.00 86.94 1110 ASN A CA 1
ATOM 8701 C C . ASN A 1 1110 ? -30.938 4.990 43.705 1.00 86.94 1110 ASN A C 1
ATOM 8703 O O . ASN A 1 1110 ? -31.969 4.424 43.334 1.00 86.94 1110 ASN A O 1
ATOM 8707 N N . HIS A 1 1111 ? -30.313 5.915 42.988 1.00 91.56 1111 HIS A N 1
ATOM 8708 C CA . HIS A 1 1111 ? -30.766 6.433 41.707 1.00 91.56 1111 HIS A CA 1
ATOM 8709 C C . HIS A 1 1111 ? -29.698 6.097 40.670 1.00 91.56 1111 HIS A C 1
ATOM 8711 O O . HIS A 1 1111 ? -28.685 6.794 40.562 1.00 91.56 1111 HIS A O 1
ATOM 8717 N N . LEU A 1 1112 ? -29.903 5.006 39.934 1.00 93.81 1112 LEU A N 1
ATOM 8718 C CA . LEU A 1 1112 ? -29.011 4.633 38.844 1.00 93.81 1112 LEU A CA 1
ATOM 8719 C C . LEU A 1 1112 ? -29.433 5.378 37.579 1.00 93.81 1112 LEU A C 1
ATOM 8721 O O . LEU A 1 1112 ? -30.585 5.271 37.151 1.00 93.81 1112 LEU A O 1
ATOM 8725 N N . PHE A 1 1113 ? -28.521 6.161 37.012 1.00 95.75 1113 PHE A N 1
ATOM 8726 C CA . PHE A 1 1113 ? -28.709 6.776 35.711 1.00 95.75 1113 PHE A CA 1
ATOM 8727 C C . PHE A 1 1113 ? -28.709 5.686 34.640 1.00 95.75 1113 PHE A C 1
ATOM 8729 O O . PHE A 1 1113 ? -27.910 4.745 34.683 1.00 95.75 1113 PHE A O 1
ATOM 8736 N N . TYR A 1 1114 ? -29.626 5.806 33.689 1.00 96.50 1114 TYR A N 1
ATOM 8737 C CA . TYR A 1 1114 ? -29.712 4.905 32.551 1.00 96.50 1114 TYR A CA 1
ATOM 8738 C C . TYR A 1 1114 ? -29.843 5.706 31.261 1.00 96.50 1114 TYR A C 1
ATOM 8740 O O . TYR A 1 1114 ? -30.468 6.769 31.242 1.00 96.50 1114 TYR A O 1
ATOM 8748 N N . TRP A 1 1115 ? -29.300 5.153 30.182 1.00 96.56 1115 TRP A N 1
ATOM 8749 C CA . TRP A 1 1115 ? -29.591 5.566 28.817 1.00 96.56 1115 TRP A CA 1
ATOM 8750 C C . TRP A 1 1115 ? -30.165 4.354 28.086 1.00 96.56 1115 TRP A C 1
ATOM 8752 O O . TRP A 1 1115 ? -29.505 3.330 27.933 1.00 96.56 1115 TRP A O 1
ATOM 8762 N N . PHE A 1 1116 ? -31.422 4.446 27.677 1.00 96.69 1116 PHE A N 1
ATOM 8763 C CA . PHE A 1 1116 ? -32.121 3.425 26.911 1.00 96.69 1116 PHE A CA 1
ATOM 8764 C C . PHE A 1 1116 ? -32.272 3.886 25.463 1.00 96.69 1116 PHE A C 1
ATOM 8766 O O . PHE A 1 1116 ? -32.787 4.974 25.200 1.00 96.69 1116 PHE A O 1
ATOM 8773 N N . VAL A 1 1117 ? -31.826 3.057 24.527 1.00 95.12 1117 VAL A N 1
ATOM 8774 C CA . VAL A 1 1117 ? -31.984 3.276 23.089 1.00 95.12 1117 VAL A CA 1
ATOM 8775 C C . VAL A 1 1117 ? -32.823 2.142 22.518 1.00 95.12 1117 VAL A C 1
ATOM 8777 O O . VAL A 1 1117 ? -32.509 0.962 22.687 1.00 95.12 1117 VAL A O 1
ATOM 8780 N N . GLU A 1 1118 ? -33.931 2.496 21.877 1.00 94.12 1118 GLU A N 1
ATOM 8781 C CA . GLU A 1 1118 ? -34.790 1.512 21.224 1.00 94.12 1118 GLU A CA 1
ATOM 8782 C C . GLU A 1 1118 ? -34.094 0.906 20.001 1.00 94.12 1118 GLU A C 1
ATOM 8784 O O . GLU A 1 1118 ? -33.166 1.501 19.438 1.00 94.12 1118 GLU A O 1
ATOM 8789 N N . SER A 1 1119 ? -34.513 -0.298 19.608 1.00 92.75 1119 SER A N 1
ATOM 8790 C CA . SER A 1 1119 ? -33.897 -0.959 18.464 1.00 92.75 1119 SER A CA 1
ATOM 8791 C C . SER A 1 1119 ? -34.206 -0.238 17.154 1.00 92.75 1119 SER A C 1
ATOM 8793 O O . SER A 1 1119 ? -35.330 0.215 16.940 1.00 92.75 1119 SER A O 1
ATOM 8795 N N . GLN A 1 1120 ? -33.217 -0.185 16.260 1.00 89.00 1120 GLN A N 1
ATOM 8796 C CA . GLN A 1 1120 ? -33.388 0.327 14.897 1.00 89.00 1120 GLN A CA 1
ATOM 8797 C C . GLN A 1 1120 ? -34.122 -0.680 13.977 1.00 89.00 1120 GLN A C 1
ATOM 8799 O O . GLN A 1 1120 ? -34.598 -0.283 12.920 1.00 89.00 1120 GLN A O 1
ATOM 8804 N N . ASN A 1 1121 ? -34.233 -1.961 14.372 1.00 85.31 1121 ASN A N 1
ATOM 8805 C CA . ASN A 1 1121 ? -34.871 -3.036 13.594 1.00 85.31 1121 ASN A CA 1
ATOM 8806 C C . ASN A 1 1121 ? -36.369 -3.206 13.942 1.00 85.31 1121 ASN A C 1
ATOM 8808 O O . ASN A 1 1121 ? -37.229 -2.837 13.146 1.00 85.31 1121 ASN A O 1
ATOM 8812 N N . ASP A 1 1122 ? -36.711 -3.732 15.123 1.00 86.44 1122 ASP A N 1
ATOM 8813 C CA . ASP A 1 1122 ? -38.092 -3.822 15.625 1.00 86.44 1122 ASP A CA 1
ATOM 8814 C C . ASP A 1 1122 ? -38.105 -3.636 17.151 1.00 86.44 1122 ASP A C 1
ATOM 8816 O O . ASP A 1 1122 ? -37.969 -4.605 17.903 1.00 86.44 1122 ASP A O 1
ATOM 8820 N N . PRO A 1 1123 ? -38.318 -2.412 17.663 1.00 86.69 1123 PRO A N 1
ATOM 8821 C CA . PRO A 1 1123 ? -38.223 -2.159 19.095 1.00 86.69 1123 PRO A CA 1
ATOM 8822 C C . PRO A 1 1123 ? -39.312 -2.849 19.930 1.00 86.69 1123 PRO A C 1
ATOM 8824 O O . PRO A 1 1123 ? -39.179 -2.915 21.150 1.00 86.69 1123 PRO A O 1
ATOM 8827 N N . VAL A 1 1124 ? -40.377 -3.392 19.327 1.00 85.50 1124 VAL A N 1
ATOM 8828 C CA . VAL A 1 1124 ? -41.441 -4.092 20.064 1.00 85.50 1124 VAL A CA 1
ATOM 8829 C C . VAL A 1 1124 ? -41.228 -5.598 20.122 1.00 85.50 1124 VAL A C 1
ATOM 8831 O O . VAL A 1 1124 ? -41.603 -6.190 21.133 1.00 85.50 1124 VAL A O 1
ATOM 8834 N N . ASN A 1 1125 ? -40.595 -6.217 19.125 1.00 88.06 1125 ASN A N 1
ATOM 8835 C CA . ASN A 1 1125 ? -40.329 -7.661 19.131 1.00 88.06 1125 ASN A CA 1
ATOM 8836 C C . ASN A 1 1125 ? -38.862 -8.032 19.408 1.00 88.06 1125 ASN A C 1
ATOM 8838 O O . ASN A 1 1125 ? -38.616 -9.133 19.911 1.00 88.06 1125 ASN A O 1
ATOM 8842 N N . ASP A 1 1126 ? -37.896 -7.145 19.142 1.00 92.50 1126 ASP A N 1
ATOM 8843 C CA . ASP A 1 1126 ? -36.481 -7.418 19.416 1.00 92.50 1126 ASP A CA 1
ATOM 8844 C C . ASP A 1 1126 ? -36.194 -7.530 20.926 1.00 92.50 1126 ASP A C 1
ATOM 8846 O O . ASP A 1 1126 ? -36.905 -6.953 21.766 1.00 92.50 1126 ASP A O 1
ATOM 8850 N N . PRO A 1 1127 ? -35.131 -8.264 21.307 1.00 96.00 1127 PRO A N 1
ATOM 8851 C CA . PRO A 1 1127 ? -34.721 -8.391 22.695 1.00 96.00 1127 PRO A CA 1
ATOM 8852 C C . PRO A 1 1127 ? -34.436 -7.055 23.387 1.00 96.00 1127 PRO A C 1
ATOM 8854 O O . PRO A 1 1127 ? -33.992 -6.090 22.766 1.00 96.00 1127 PRO A O 1
ATOM 8857 N N . VAL A 1 1128 ? -34.616 -7.033 24.707 1.00 97.25 1128 VAL A N 1
ATOM 8858 C CA . VAL A 1 1128 ? -34.049 -5.993 25.572 1.00 97.25 1128 VAL A CA 1
ATOM 8859 C C . VAL A 1 1128 ? -32.709 -6.491 26.098 1.00 97.25 1128 VAL A C 1
ATOM 8861 O O . VAL A 1 1128 ? -32.634 -7.562 26.702 1.00 97.25 1128 VAL A O 1
ATOM 8864 N N . VAL A 1 1129 ? -31.658 -5.711 25.879 1.00 97.69 1129 VAL A N 1
ATOM 8865 C CA . VAL A 1 1129 ? -30.284 -6.028 26.276 1.00 97.69 1129 VAL A CA 1
ATOM 8866 C C . VAL A 1 1129 ? -29.830 -4.999 27.303 1.00 97.69 1129 VAL A C 1
ATOM 8868 O O . VAL A 1 1129 ? -29.727 -3.817 26.995 1.00 97.69 1129 VAL A O 1
ATOM 8871 N N . LEU A 1 1130 ? -29.562 -5.430 28.533 1.00 97.62 1130 LEU A N 1
ATOM 8872 C CA . LEU A 1 1130 ? -28.821 -4.619 29.499 1.00 97.62 1130 LEU A CA 1
ATOM 8873 C C . LEU A 1 1130 ? -27.331 -4.691 29.157 1.00 97.62 1130 LEU A C 1
ATOM 8875 O O . LEU A 1 1130 ? -26.818 -5.797 29.014 1.00 97.62 1130 LEU A O 1
ATOM 8879 N N . TRP A 1 1131 ? -26.650 -3.551 29.085 1.00 97.19 1131 TRP A N 1
ATOM 8880 C CA . TRP A 1 1131 ? -25.192 -3.440 29.044 1.00 97.19 1131 TRP A CA 1
ATOM 8881 C C . TRP A 1 1131 ? -24.644 -2.910 30.376 1.00 97.19 1131 TRP A C 1
ATOM 8883 O O . TRP A 1 1131 ? -25.199 -1.968 30.956 1.00 97.19 1131 TRP A O 1
ATOM 8893 N N . LEU A 1 1132 ? -23.545 -3.515 30.834 1.00 94.75 1132 LEU A N 1
ATOM 8894 C CA . LEU A 1 1132 ? -22.773 -3.129 32.015 1.00 94.75 1132 LEU A CA 1
ATOM 8895 C C . LEU A 1 1132 ? -21.269 -3.136 31.689 1.00 94.75 1132 LEU A C 1
ATOM 8897 O O . LEU A 1 1132 ? -20.689 -4.209 31.519 1.00 94.75 1132 LEU A O 1
ATOM 8901 N N . ASN A 1 1133 ? -20.614 -1.971 31.674 1.00 88.31 1133 ASN A N 1
ATOM 8902 C CA . ASN A 1 1133 ? -19.146 -1.928 31.749 1.00 88.31 1133 ASN A CA 1
ATOM 8903 C C . ASN A 1 1133 ? -18.657 -2.368 33.150 1.00 88.31 1133 ASN A C 1
ATOM 8905 O O . ASN A 1 1133 ? -19.436 -2.501 34.099 1.00 88.31 1133 ASN A O 1
ATOM 8909 N N . GLY A 1 1134 ? -17.352 -2.624 33.269 1.00 80.12 1134 GLY A N 1
ATOM 8910 C CA . GLY A 1 1134 ? -16.729 -3.161 34.479 1.00 80.12 1134 GLY A CA 1
ATOM 8911 C C . GLY A 1 1134 ? -16.239 -2.117 35.492 1.00 80.12 1134 GLY A C 1
ATOM 8912 O O . GLY A 1 1134 ? -17.014 -1.467 36.198 1.00 80.12 1134 GLY A O 1
ATOM 8913 N N . GLY A 1 1135 ? -14.916 -2.036 35.648 1.00 72.12 1135 GLY A N 1
ATOM 8914 C CA . GLY A 1 1135 ? -14.262 -1.357 36.767 1.00 72.12 1135 GLY A CA 1
ATOM 8915 C C . GLY A 1 1135 ? -13.827 -2.353 37.853 1.00 72.12 1135 GLY A C 1
ATOM 8916 O O . GLY A 1 1135 ? -12.865 -3.071 37.624 1.00 72.12 1135 GLY A O 1
ATOM 8917 N N . PRO A 1 1136 ? -14.468 -2.452 39.029 1.00 70.31 1136 PRO A N 1
ATOM 8918 C CA . PRO A 1 1136 ? -15.836 -2.046 39.297 1.00 70.31 1136 PRO A CA 1
ATOM 8919 C C . PRO A 1 1136 ? -15.976 -0.545 39.521 1.00 70.31 1136 PRO A C 1
ATOM 8921 O O . PRO A 1 1136 ? -15.202 0.069 40.256 1.00 70.31 1136 PRO A O 1
ATOM 8924 N N . GLY A 1 1137 ? -17.027 0.027 38.940 1.00 74.44 1137 GLY A N 1
ATOM 8925 C CA . GLY A 1 1137 ? -17.358 1.440 39.086 1.00 74.44 1137 GLY A CA 1
ATOM 8926 C C . GLY A 1 1137 ? -16.948 2.327 37.912 1.00 74.44 1137 GLY A C 1
ATOM 8927 O O . GLY A 1 1137 ? -16.788 3.527 38.127 1.00 74.44 1137 GLY A O 1
ATOM 8928 N N . CYS A 1 1138 ? -16.785 1.760 36.714 1.00 78.56 1138 CYS A N 1
ATOM 8929 C CA . CYS A 1 1138 ? -16.733 2.507 35.453 1.00 78.56 1138 CYS A CA 1
ATOM 8930 C C . CYS A 1 1138 ? -18.123 2.579 34.811 1.00 78.56 1138 CYS A C 1
ATOM 8932 O O . CYS A 1 1138 ? -19.016 1.793 35.138 1.00 78.56 1138 CYS A O 1
ATOM 8934 N N . SER A 1 1139 ? -18.345 3.570 33.956 1.00 87.88 1139 SER A N 1
ATOM 8935 C CA . SER A 1 1139 ? -19.664 3.907 33.445 1.00 87.88 1139 SER A CA 1
ATOM 8936 C C . SER A 1 1139 ? -20.017 3.100 32.203 1.00 87.88 1139 SER A C 1
ATOM 8938 O O . SER A 1 1139 ? -19.253 3.020 31.248 1.00 87.88 1139 SER A O 1
ATOM 8940 N N . SER A 1 1140 ? -21.257 2.614 32.157 1.00 91.69 1140 SER A N 1
ATOM 8941 C CA . SER A 1 1140 ? -21.853 2.062 30.936 1.00 91.69 1140 SER A CA 1
ATOM 8942 C C . SER A 1 1140 ? -22.027 3.103 29.817 1.00 91.69 1140 SER A C 1
ATOM 8944 O O . SER A 1 1140 ? -22.356 2.735 28.694 1.00 91.69 1140 SER A O 1
ATOM 8946 N N . LEU A 1 1141 ? -21.806 4.399 30.082 1.00 90.44 1141 LEU A N 1
ATOM 8947 C CA . LEU A 1 1141 ? -21.677 5.415 29.033 1.00 90.44 1141 LEU A CA 1
ATOM 8948 C C . LEU A 1 1141 ? -20.285 5.428 28.378 1.00 90.44 1141 LEU A C 1
ATOM 8950 O O . LEU A 1 1141 ? -20.155 6.006 27.304 1.00 90.44 1141 LEU A O 1
ATOM 8954 N N . GLY A 1 1142 ? -19.277 4.764 28.957 1.00 80.94 1142 GLY A N 1
ATOM 8955 C CA . GLY A 1 1142 ? -18.049 4.404 28.243 1.00 80.94 1142 GLY A CA 1
ATOM 8956 C C . GLY A 1 1142 ? -18.406 3.569 27.016 1.00 80.94 1142 GLY A C 1
ATOM 8957 O O . GLY A 1 1142 ? -18.369 4.075 25.896 1.00 80.94 1142 GLY A O 1
ATOM 8958 N N . GLY A 1 1143 ? -18.930 2.359 27.226 1.00 83.94 1143 GLY A N 1
ATOM 8959 C CA . GLY A 1 1143 ? -19.354 1.481 26.134 1.00 83.94 1143 GLY A CA 1
ATOM 8960 C C . GLY A 1 1143 ? -20.481 2.026 25.259 1.00 83.94 1143 GLY A C 1
ATOM 8961 O O . GLY A 1 1143 ? -20.577 1.664 24.087 1.00 83.94 1143 GLY A O 1
ATOM 8962 N N . PHE A 1 1144 ? -21.286 2.975 25.746 1.00 91.44 1144 PHE A N 1
ATOM 8963 C CA . PHE A 1 1144 ? -22.159 3.748 24.859 1.00 91.44 1144 PHE A CA 1
ATOM 8964 C C . PHE A 1 1144 ? -21.343 4.520 23.809 1.00 91.44 1144 PHE A C 1
ATOM 8966 O O . PHE A 1 1144 ? -21.595 4.385 22.615 1.00 91.44 1144 PHE A O 1
ATOM 8973 N N . PHE A 1 1145 ? -20.394 5.353 24.239 1.00 88.69 1145 PHE A N 1
ATOM 8974 C CA . PHE A 1 1145 ? -19.742 6.337 23.372 1.00 88.69 1145 PHE A CA 1
ATOM 8975 C C . PHE A 1 1145 ? -18.429 5.860 22.736 1.00 88.69 1145 PHE A C 1
ATOM 8977 O O . PHE A 1 1145 ? -17.954 6.516 21.811 1.00 88.69 1145 PHE A O 1
ATOM 8984 N N . THR A 1 1146 ? -17.829 4.750 23.175 1.00 79.50 1146 THR A N 1
ATOM 8985 C CA . THR A 1 1146 ? -16.574 4.217 22.600 1.00 79.50 1146 THR A CA 1
ATOM 8986 C C . THR A 1 1146 ? -16.684 2.811 22.015 1.00 79.50 1146 THR A C 1
ATOM 8988 O O . THR A 1 1146 ? -15.826 2.449 21.219 1.00 79.50 1146 THR A O 1
ATOM 8991 N N . GLU A 1 1147 ? -17.721 2.033 22.344 1.00 84.81 1147 GLU A N 1
ATOM 8992 C CA . GLU A 1 1147 ? -17.849 0.628 21.914 1.00 84.81 1147 GLU A CA 1
ATOM 8993 C C . GLU A 1 1147 ? -19.069 0.392 21.000 1.00 84.81 1147 GLU A C 1
ATOM 8995 O O . GLU A 1 1147 ? -18.931 0.192 19.797 1.00 84.81 1147 GLU A O 1
ATOM 9000 N N . LEU A 1 1148 ? -20.284 0.396 21.561 1.00 92.94 1148 LEU A N 1
ATOM 9001 C CA . LEU A 1 1148 ? -21.464 -0.249 20.961 1.00 92.94 1148 LEU A CA 1
ATOM 9002 C C . LEU A 1 1148 ? -22.763 0.568 21.013 1.00 92.94 1148 LEU A C 1
ATOM 9004 O O . LEU A 1 1148 ? -23.782 0.131 20.465 1.00 92.94 1148 LEU A O 1
ATOM 9008 N N . GLY A 1 1149 ? -22.767 1.732 21.665 1.00 90.75 1149 GLY A N 1
ATOM 9009 C CA . GLY A 1 1149 ? -23.873 2.684 21.545 1.00 90.75 1149 GLY A CA 1
ATOM 9010 C C . GLY A 1 1149 ? -23.888 3.366 20.172 1.00 90.75 1149 GLY A C 1
ATOM 9011 O O . GLY A 1 1149 ? -22.899 3.311 19.445 1.00 90.75 1149 GLY A O 1
ATOM 9012 N N . PRO A 1 1150 ? -25.016 3.985 19.780 1.00 90.88 1150 PRO A N 1
ATOM 9013 C CA . PRO A 1 1150 ? -25.261 4.447 18.410 1.00 90.88 1150 PRO A CA 1
ATOM 9014 C C . PRO A 1 1150 ? -24.375 5.582 17.880 1.00 90.88 1150 PRO A C 1
ATOM 9016 O O . PRO A 1 1150 ? -24.515 5.943 16.712 1.00 90.88 1150 PRO A O 1
ATOM 9019 N N . PHE A 1 1151 ? -23.499 6.184 18.688 1.00 90.69 1151 PHE A N 1
ATOM 9020 C CA . PHE A 1 1151 ? -22.635 7.273 18.233 1.00 90.69 1151 PHE A CA 1
ATOM 9021 C C . PHE A 1 1151 ? -21.398 7.486 19.102 1.00 90.69 1151 PHE A C 1
ATOM 9023 O O . PHE A 1 1151 ? -21.437 7.336 20.322 1.00 90.69 1151 PHE A O 1
ATOM 9030 N N . HIS A 1 1152 ? -20.328 7.926 18.445 1.00 83.00 1152 HIS A N 1
ATOM 9031 C CA . HIS A 1 1152 ? -19.025 8.226 19.026 1.00 83.00 1152 HIS A CA 1
ATOM 9032 C C . HIS A 1 1152 ? -18.733 9.738 18.974 1.00 83.00 1152 HIS A C 1
ATOM 9034 O O . HIS A 1 1152 ? -19.209 10.422 18.063 1.00 83.00 1152 HIS A O 1
ATOM 9040 N N . PRO A 1 1153 ? -17.951 10.296 19.916 1.00 74.06 1153 PRO A N 1
ATOM 9041 C CA . PRO A 1 1153 ? -17.478 11.675 19.838 1.00 74.06 1153 PRO A CA 1
ATOM 9042 C C . PRO A 1 1153 ? -16.360 11.830 18.800 1.00 74.06 1153 PRO A C 1
ATOM 9044 O O . PRO A 1 1153 ? -15.509 10.956 18.659 1.00 74.06 1153 PRO A O 1
ATOM 9047 N N . ASN A 1 1154 ? -16.335 12.967 18.104 1.00 67.19 1154 ASN A N 1
ATOM 9048 C CA . ASN A 1 1154 ? -15.241 13.326 17.200 1.00 67.19 1154 ASN A CA 1
ATOM 9049 C C . ASN A 1 1154 ? -13.997 13.841 17.950 1.00 67.19 1154 ASN A C 1
ATOM 9051 O O . ASN A 1 1154 ? -14.088 14.450 19.022 1.00 67.19 1154 ASN A O 1
ATOM 9055 N N . ASP A 1 1155 ? -12.841 13.731 17.288 1.00 57.34 1155 ASP A N 1
ATOM 9056 C CA . ASP A 1 1155 ? -11.550 14.319 17.695 1.00 57.34 1155 ASP A CA 1
ATOM 9057 C C . ASP A 1 1155 ? -11.523 15.864 17.674 1.00 57.34 1155 ASP A C 1
ATOM 9059 O O . ASP A 1 1155 ? -10.506 16.492 17.971 1.00 57.34 1155 ASP A O 1
ATOM 9063 N N . ASP A 1 1156 ? -12.657 16.516 17.396 1.00 58.41 1156 ASP A N 1
ATOM 9064 C CA . ASP A 1 1156 ? -12.845 17.971 17.484 1.00 58.41 1156 ASP A CA 1
ATOM 9065 C C . ASP A 1 1156 ? -12.884 18.510 18.934 1.00 58.41 1156 ASP A C 1
ATOM 9067 O O . ASP A 1 1156 ? -13.175 19.687 19.172 1.00 58.41 1156 ASP A O 1
ATOM 9071 N N . GLY A 1 1157 ? -12.567 17.650 19.906 1.00 60.78 1157 GLY A N 1
ATOM 9072 C CA . GLY A 1 1157 ? -12.621 17.925 21.337 1.00 60.78 1157 GLY A CA 1
ATOM 9073 C C . GLY A 1 1157 ? -13.995 17.665 21.956 1.00 60.78 1157 GLY A C 1
ATOM 9074 O O . GLY A 1 1157 ? -14.335 18.323 22.938 1.00 60.78 1157 GLY A O 1
ATOM 9075 N N . GLY A 1 1158 ? -14.801 16.754 21.398 1.00 63.03 1158 GLY A N 1
ATOM 9076 C CA . GLY A 1 1158 ? -16.144 16.457 21.914 1.00 63.03 1158 GLY A CA 1
ATOM 9077 C C . GLY A 1 1158 ? -17.165 17.566 21.625 1.00 63.03 1158 GLY A C 1
ATOM 9078 O O . GLY A 1 1158 ? -18.073 17.825 22.425 1.00 63.03 1158 GLY A O 1
ATOM 9079 N N . GLN A 1 1159 ? -17.017 18.262 20.497 1.00 73.81 1159 GLN A N 1
ATOM 9080 C CA . GLN A 1 1159 ? -17.997 19.234 20.008 1.00 73.81 1159 GLN A CA 1
ATOM 9081 C C . GLN A 1 1159 ? -19.104 18.552 19.195 1.00 73.81 1159 GLN A C 1
ATOM 9083 O O . GLN A 1 1159 ? -20.271 18.948 19.325 1.00 73.81 1159 GLN A O 1
ATOM 9088 N N . THR A 1 1160 ? -18.768 17.517 18.419 1.00 78.69 1160 THR A N 1
ATOM 9089 C CA . THR A 1 1160 ? -19.718 16.763 17.585 1.00 78.69 1160 THR A CA 1
ATOM 9090 C C . THR A 1 1160 ? -19.657 15.244 17.792 1.00 78.69 1160 THR A C 1
ATOM 9092 O O . THR A 1 1160 ? -18.722 14.716 18.396 1.00 78.69 1160 THR A O 1
ATOM 9095 N N . LEU A 1 1161 ? -20.696 14.552 17.316 1.00 85.00 1161 LEU A N 1
ATOM 9096 C CA . LEU A 1 1161 ? -20.898 13.105 17.399 1.00 85.00 1161 LEU A CA 1
ATOM 9097 C C . LEU A 1 1161 ? -21.141 12.522 16.001 1.00 85.00 1161 LEU A C 1
ATOM 9099 O O . LEU A 1 1161 ? -22.014 13.033 15.297 1.00 85.00 1161 LEU A O 1
ATOM 9103 N N . TYR A 1 1162 ? -20.460 11.433 15.643 1.00 81.31 1162 TYR A N 1
ATOM 9104 C CA . TYR A 1 1162 ? -20.704 10.654 14.420 1.00 81.31 1162 TYR A CA 1
ATOM 9105 C C . TYR A 1 1162 ? -21.377 9.307 14.734 1.00 81.31 1162 TYR A C 1
ATOM 9107 O O . TYR A 1 1162 ? -21.311 8.830 15.865 1.00 81.31 1162 TYR A O 1
ATOM 9115 N N . GLU A 1 1163 ? -22.060 8.700 13.759 1.00 84.88 1163 GLU A N 1
ATOM 9116 C CA . GLU A 1 1163 ? -22.788 7.439 13.968 1.00 84.88 1163 GLU A CA 1
ATOM 9117 C C . GLU A 1 1163 ? -21.841 6.243 14.144 1.00 84.88 1163 GLU A C 1
ATOM 9119 O O . GLU A 1 1163 ? -20.914 6.045 13.359 1.00 84.88 1163 GLU A O 1
ATOM 9124 N N . ASN A 1 1164 ? -22.143 5.384 15.119 1.00 89.88 1164 ASN A N 1
ATOM 9125 C CA . ASN A 1 1164 ? -21.624 4.022 15.165 1.00 89.88 1164 ASN A CA 1
ATOM 9126 C C . ASN A 1 1164 ? -22.545 3.109 14.346 1.00 89.88 1164 ASN A C 1
ATOM 9128 O O . ASN A 1 1164 ? -23.576 2.631 14.836 1.00 89.88 1164 ASN A O 1
ATOM 9132 N N . VAL A 1 1165 ? -22.176 2.842 13.095 1.00 86.31 1165 VAL A N 1
ATOM 9133 C CA . VAL A 1 1165 ? -22.975 1.980 12.211 1.00 86.31 1165 VAL A CA 1
ATOM 9134 C C . VAL A 1 1165 ? -23.034 0.516 12.661 1.00 86.31 1165 VAL A C 1
ATOM 9136 O O . VAL A 1 1165 ? -23.970 -0.192 12.297 1.00 86.31 1165 VAL A O 1
ATOM 9139 N N . PHE A 1 1166 ? -22.092 0.072 13.499 1.00 89.12 1166 PHE A N 1
ATOM 9140 C CA . PHE A 1 1166 ? -22.042 -1.281 14.065 1.00 89.12 1166 PHE A CA 1
ATOM 9141 C C . PHE A 1 1166 ? -22.669 -1.374 15.470 1.00 89.12 1166 PHE A C 1
ATOM 9143 O O . PHE A 1 1166 ? -22.522 -2.381 16.166 1.00 89.12 1166 PHE A O 1
ATOM 9150 N N . SER A 1 1167 ? -23.383 -0.332 15.896 1.00 93.06 1167 SER A N 1
ATOM 9151 C CA . SER A 1 1167 ? -23.993 -0.247 17.222 1.00 93.06 1167 SER A CA 1
ATOM 9152 C C . SER A 1 1167 ? -24.979 -1.379 17.520 1.00 93.06 1167 SER A C 1
ATOM 9154 O O . SER A 1 1167 ? -25.811 -1.773 16.703 1.00 93.06 1167 SER A O 1
ATOM 9156 N N . TRP A 1 1168 ? -24.951 -1.884 18.753 1.00 95.75 1168 TRP A N 1
ATOM 9157 C CA . TRP A 1 1168 ? -25.779 -3.022 19.166 1.00 95.75 1168 TRP A CA 1
ATOM 9158 C C . TRP A 1 1168 ? -27.282 -2.704 19.159 1.00 95.75 1168 TRP A C 1
ATOM 9160 O O . TRP A 1 1168 ? -28.104 -3.615 19.020 1.00 95.75 1168 TRP A O 1
ATOM 9170 N N . ASN A 1 1169 ? -27.675 -1.422 19.227 1.00 94.12 1169 ASN A N 1
ATOM 9171 C CA . ASN A 1 1169 ? -29.089 -1.060 19.103 1.00 94.12 1169 ASN A CA 1
ATOM 9172 C C . ASN A 1 1169 ? -29.651 -1.272 17.688 1.00 94.12 1169 ASN A C 1
ATOM 9174 O O . ASN A 1 1169 ? -30.868 -1.347 17.523 1.00 94.12 1169 ASN A O 1
ATOM 9178 N N . LYS A 1 1170 ? -28.806 -1.506 16.676 1.00 91.88 1170 LYS A N 1
ATOM 9179 C CA . LYS A 1 1170 ? -29.252 -1.995 15.366 1.00 91.88 1170 LYS A CA 1
ATOM 9180 C C . LYS A 1 1170 ? -30.027 -3.326 15.448 1.00 91.88 1170 LYS A C 1
ATOM 9182 O O . LYS A 1 1170 ? -30.790 -3.621 14.532 1.00 91.88 1170 LYS A O 1
ATOM 9187 N N . LYS A 1 1171 ? -29.884 -4.113 16.534 1.00 91.44 1171 LYS A N 1
ATOM 9188 C CA . LYS A 1 1171 ? -30.598 -5.399 16.715 1.00 91.44 1171 LYS A CA 1
ATOM 9189 C C . LYS A 1 1171 ? -31.190 -5.681 18.102 1.00 91.44 1171 LYS A C 1
ATOM 9191 O O . LYS A 1 1171 ? -31.766 -6.745 18.324 1.00 91.44 1171 LYS A O 1
ATOM 9196 N N . ALA A 1 1172 ? -31.057 -4.750 19.041 1.00 95.31 1172 ALA A N 1
ATOM 9197 C CA . ALA A 1 1172 ? -31.642 -4.862 20.371 1.00 95.31 1172 ALA A CA 1
ATOM 9198 C C . ALA A 1 1172 ? -32.144 -3.513 20.893 1.00 95.31 1172 ALA A C 1
ATOM 9200 O O . ALA A 1 1172 ? -31.690 -2.450 20.480 1.00 95.31 1172 ALA A O 1
ATOM 9201 N N . ASN A 1 1173 ? -33.058 -3.558 21.855 1.00 96.25 1173 ASN A N 1
ATOM 9202 C CA . ASN A 1 1173 ? -33.397 -2.421 22.699 1.00 96.25 1173 ASN A CA 1
ATOM 9203 C C . ASN A 1 1173 ? -32.366 -2.359 23.840 1.00 96.25 1173 ASN A C 1
ATOM 9205 O O . ASN A 1 1173 ? -32.451 -3.154 24.780 1.00 96.25 1173 ASN A O 1
ATOM 9209 N N . VAL A 1 1174 ? -31.364 -1.481 23.750 1.00 97.44 1174 VAL A N 1
ATOM 9210 C CA . VAL A 1 1174 ? -30.195 -1.507 24.651 1.00 97.44 1174 VAL A CA 1
ATOM 9211 C C . VAL A 1 1174 ? -30.372 -0.539 25.822 1.00 97.44 1174 VAL A C 1
ATOM 9213 O O . VAL A 1 1174 ? -30.625 0.649 25.629 1.00 97.44 1174 VAL A O 1
ATOM 9216 N N . ILE A 1 1175 ? -30.225 -1.046 27.048 1.00 97.50 1175 ILE A N 1
ATOM 9217 C CA . ILE A 1 1175 ? -30.171 -0.272 28.294 1.00 97.50 1175 ILE A CA 1
ATOM 9218 C C . ILE A 1 1175 ? -28.710 -0.189 28.736 1.00 97.50 1175 ILE A C 1
ATOM 9220 O O . ILE A 1 1175 ? -28.147 -1.189 29.166 1.00 97.50 1175 ILE A O 1
ATOM 9224 N N . PHE A 1 1176 ? -28.118 0.997 28.714 1.00 97.19 1176 PHE A N 1
ATOM 9225 C CA . PHE A 1 1176 ? -26.831 1.277 29.346 1.00 97.19 1176 PHE A CA 1
ATOM 9226 C C . PHE A 1 1176 ? -27.100 1.780 30.769 1.00 97.19 1176 PHE A C 1
ATOM 9228 O O . PHE A 1 1176 ? -27.785 2.791 30.941 1.00 97.19 1176 PHE A O 1
ATOM 9235 N N . LEU A 1 1177 ? -26.617 1.072 31.795 1.00 96.00 1177 LEU A N 1
ATOM 9236 C CA . LEU A 1 1177 ? -26.900 1.380 33.206 1.00 96.00 1177 LEU A CA 1
ATOM 9237 C C . LEU A 1 1177 ? -25.618 1.763 33.953 1.00 96.00 1177 LEU A C 1
ATOM 9239 O O . LEU A 1 1177 ? -24.726 0.931 34.105 1.00 96.00 1177 LEU A O 1
ATOM 9243 N N . GLU A 1 1178 ? -25.510 2.999 34.443 1.00 93.12 1178 GLU A N 1
ATOM 9244 C CA . GLU A 1 1178 ? -24.343 3.442 35.218 1.00 93.12 1178 GLU A CA 1
ATOM 9245 C C . GLU A 1 1178 ? -24.405 2.853 36.639 1.00 93.12 1178 GLU A C 1
ATOM 9247 O O . GLU A 1 1178 ? -25.210 3.293 37.464 1.00 93.12 1178 GLU A O 1
ATOM 9252 N N . ALA A 1 1179 ? -23.577 1.847 36.938 1.00 88.31 1179 ALA A N 1
ATOM 9253 C CA . ALA A 1 1179 ? -23.639 1.093 38.191 1.00 88.31 1179 ALA A CA 1
ATOM 9254 C C . ALA A 1 1179 ? -22.248 0.860 38.819 1.00 88.31 1179 ALA A C 1
ATOM 9256 O O . ALA A 1 1179 ? -21.293 0.602 38.092 1.00 88.31 1179 ALA A O 1
ATOM 9257 N N . PRO A 1 1180 ? -22.121 0.880 40.162 1.00 84.31 1180 PRO A N 1
ATOM 9258 C CA . PRO A 1 1180 ? -23.163 1.165 41.152 1.00 84.31 1180 PRO A CA 1
ATOM 9259 C C . PRO A 1 1180 ? -23.455 2.678 41.291 1.00 84.31 1180 PRO A C 1
ATOM 9261 O O . PRO A 1 1180 ? -23.044 3.504 40.481 1.00 84.31 1180 PRO A O 1
ATOM 9264 N N . ALA A 1 1181 ? -24.187 3.074 42.337 1.00 80.06 1181 ALA A N 1
ATOM 9265 C CA . ALA A 1 1181 ? -24.407 4.487 42.645 1.00 80.06 1181 ALA A CA 1
ATOM 9266 C C . ALA A 1 1181 ? -23.073 5.240 42.879 1.00 80.06 1181 ALA A C 1
ATOM 9268 O O . ALA A 1 1181 ? -22.175 4.711 43.527 1.00 80.06 1181 ALA A O 1
ATOM 9269 N N . LYS A 1 1182 ? -22.988 6.501 42.419 1.00 81.94 1182 LYS A N 1
ATOM 9270 C CA . LYS A 1 1182 ? -21.778 7.353 42.280 1.00 81.94 1182 LYS A CA 1
ATOM 9271 C C . LYS A 1 1182 ? -20.876 7.091 41.062 1.00 81.94 1182 LYS A C 1
ATOM 9273 O O . LYS A 1 1182 ? -19.859 7.769 40.940 1.00 81.94 1182 LYS A O 1
ATOM 9278 N N . VAL A 1 1183 ? -21.244 6.189 40.154 1.00 84.75 1183 VAL A N 1
ATOM 9279 C CA . VAL A 1 1183 ? -20.645 6.109 38.808 1.00 84.75 1183 VAL A CA 1
ATOM 9280 C C . VAL A 1 1183 ? -21.301 7.139 37.889 1.00 84.75 1183 VAL A C 1
ATOM 9282 O O . VAL A 1 1183 ? -22.526 7.239 37.885 1.00 84.75 1183 VAL A O 1
ATOM 9285 N N . GLY A 1 1184 ? -20.511 7.906 37.132 1.00 86.06 1184 GLY A N 1
ATOM 9286 C CA . GLY A 1 1184 ? -21.016 8.885 36.165 1.00 86.06 1184 GLY A CA 1
ATOM 9287 C C . GLY A 1 1184 ? -22.020 9.891 36.745 1.00 86.06 1184 GLY A C 1
ATOM 9288 O O . GLY A 1 1184 ? -21.649 10.760 37.536 1.00 86.06 1184 GLY A O 1
ATOM 9289 N N . PHE A 1 1185 ? -23.289 9.805 36.337 1.00 92.75 1185 PHE A N 1
ATOM 9290 C CA . PHE A 1 1185 ? -24.413 10.601 36.847 1.00 92.75 1185 PHE A CA 1
ATOM 9291 C C . PHE A 1 1185 ? -25.255 9.888 37.926 1.00 92.75 1185 PHE A C 1
ATOM 9293 O O . PHE A 1 1185 ? -26.109 10.539 38.545 1.00 92.75 1185 PHE A O 1
ATOM 9300 N N . SER A 1 1186 ? -25.053 8.588 38.174 1.00 91.69 1186 SER A N 1
ATOM 9301 C CA . SER A 1 1186 ? -25.736 7.816 39.228 1.00 91.69 1186 SER A CA 1
ATOM 9302 C C . SER A 1 1186 ? -25.409 8.329 40.627 1.00 91.69 1186 SER A C 1
ATOM 9304 O O . SER A 1 1186 ? -24.274 8.688 40.930 1.00 91.69 1186 SER A O 1
ATOM 9306 N N . TYR A 1 1187 ? -26.370 8.291 41.552 1.00 89.56 1187 TYR A N 1
ATOM 9307 C CA . TYR A 1 1187 ? -26.149 8.734 42.933 1.00 89.56 1187 TYR A CA 1
ATOM 9308 C C . TYR A 1 1187 ? -26.984 7.957 43.962 1.00 89.56 1187 TYR A C 1
ATOM 9310 O O . TYR A 1 1187 ? -27.823 7.122 43.634 1.00 89.56 1187 TYR A O 1
ATOM 9318 N N . THR A 1 1188 ? -26.715 8.214 45.239 1.00 86.75 1188 THR A N 1
ATOM 9319 C CA . THR A 1 1188 ? -27.466 7.688 46.386 1.00 86.75 1188 THR A CA 1
ATOM 9320 C C . THR A 1 1188 ? -27.736 8.828 47.361 1.00 86.75 1188 THR A C 1
ATOM 9322 O O . THR A 1 1188 ? -26.912 9.743 47.476 1.00 86.75 1188 THR A O 1
ATOM 9325 N N . GLU A 1 1189 ? -28.884 8.801 48.036 1.00 83.31 1189 GLU A N 1
ATOM 9326 C CA . GLU A 1 1189 ? -29.200 9.771 49.091 1.00 83.31 1189 GLU A CA 1
ATOM 9327 C C . GLU A 1 1189 ? -28.523 9.443 50.433 1.00 83.31 1189 GLU A C 1
ATOM 9329 O O . GLU A 1 1189 ? -28.364 10.341 51.260 1.00 83.31 1189 GLU A O 1
ATOM 9334 N N . ASP A 1 1190 ? -28.075 8.199 50.656 1.00 83.31 1190 ASP A N 1
ATOM 9335 C CA . ASP A 1 1190 ? -27.343 7.830 51.874 1.00 83.31 1190 ASP A CA 1
ATOM 9336 C C . ASP A 1 1190 ? -25.831 8.081 51.710 1.00 83.31 1190 ASP A C 1
ATOM 9338 O O . ASP A 1 1190 ? -25.148 7.352 50.980 1.00 83.31 1190 ASP A O 1
ATOM 9342 N N . PRO A 1 1191 ? -25.245 9.066 52.421 1.00 76.00 1191 PRO A N 1
ATOM 9343 C CA . PRO A 1 1191 ? -23.813 9.325 52.351 1.00 76.00 1191 PRO A CA 1
ATOM 9344 C C . PRO A 1 1191 ? -22.957 8.203 52.959 1.00 76.00 1191 PRO A C 1
ATOM 9346 O O . PRO A 1 1191 ? -21.743 8.255 52.784 1.00 76.00 1191 PRO A O 1
ATOM 9349 N N . ASN A 1 1192 ? -23.547 7.216 53.646 1.00 78.12 1192 ASN A N 1
ATOM 9350 C CA . ASN A 1 1192 ? -22.865 6.095 54.306 1.00 78.12 1192 ASN A CA 1
ATOM 9351 C C . ASN A 1 1192 ? -22.974 4.763 53.542 1.00 78.12 1192 ASN A C 1
ATOM 9353 O O . ASN A 1 1192 ? -22.387 3.774 53.988 1.00 78.12 1192 ASN A O 1
ATOM 9357 N N . TYR A 1 1193 ? -23.710 4.719 52.426 1.00 78.69 1193 TYR A N 1
ATOM 9358 C CA . TYR A 1 1193 ? -23.940 3.489 51.665 1.00 78.69 1193 TYR A CA 1
ATOM 9359 C C . TYR A 1 1193 ? -22.623 2.855 51.181 1.00 78.69 1193 TYR A C 1
ATOM 9361 O O . TYR A 1 1193 ? -21.617 3.550 50.994 1.00 78.69 1193 TYR A O 1
ATOM 9369 N N . TYR A 1 1194 ? -22.622 1.531 51.007 1.00 77.38 1194 TYR A N 1
ATOM 9370 C CA . TYR A 1 1194 ? -21.453 0.752 50.600 1.00 77.38 1194 TYR A CA 1
ATOM 9371 C C . TYR A 1 1194 ? -21.771 -0.173 49.420 1.00 77.38 1194 TYR A C 1
ATOM 9373 O O . TYR A 1 1194 ? -22.877 -0.704 49.298 1.00 77.38 1194 TYR A O 1
ATOM 9381 N N . TRP A 1 1195 ? -20.769 -0.360 48.565 1.00 77.62 1195 TRP A N 1
ATOM 9382 C CA . TRP A 1 1195 ? -20.854 -1.111 47.317 1.00 77.62 1195 TRP A CA 1
ATOM 9383 C C . TRP A 1 1195 ? -19.979 -2.347 47.390 1.00 77.62 1195 TRP A C 1
ATOM 9385 O O . TRP A 1 1195 ? -18.758 -2.252 47.531 1.00 77.62 1195 TRP A O 1
ATOM 9395 N N . ASP A 1 1196 ? -20.623 -3.494 47.291 1.00 84.00 1196 ASP A N 1
ATOM 9396 C CA . ASP A 1 1196 ? -20.014 -4.803 47.124 1.00 84.00 1196 ASP A CA 1
ATOM 9397 C C . ASP A 1 1196 ? -20.830 -5.579 46.069 1.00 84.00 1196 ASP A C 1
ATOM 9399 O O . ASP A 1 1196 ? -21.780 -5.024 45.503 1.00 84.00 1196 ASP A O 1
ATOM 9403 N N . ASP A 1 1197 ? -20.453 -6.806 45.724 1.00 86.62 1197 ASP A N 1
ATOM 9404 C CA . ASP A 1 1197 ? -21.092 -7.540 44.624 1.00 86.62 1197 ASP A CA 1
ATOM 9405 C C . ASP A 1 1197 ? -22.547 -7.906 44.944 1.00 86.62 1197 ASP A C 1
ATOM 9407 O O . ASP A 1 1197 ? -23.423 -7.779 44.087 1.00 86.62 1197 ASP A O 1
ATOM 9411 N N . ASP A 1 1198 ? -22.832 -8.281 46.196 1.00 89.44 1198 ASP A N 1
ATOM 9412 C CA . ASP A 1 1198 ? -24.191 -8.574 46.662 1.00 89.44 1198 ASP A CA 1
ATOM 9413 C C . ASP A 1 1198 ? -25.063 -7.307 46.642 1.00 89.44 1198 ASP A C 1
ATOM 9415 O O . ASP A 1 1198 ? -26.185 -7.341 46.125 1.00 89.44 1198 ASP A O 1
ATOM 9419 N N . THR A 1 1199 ? -24.565 -6.173 47.160 1.00 89.31 1199 THR A N 1
ATOM 9420 C CA . THR A 1 1199 ? -25.346 -4.920 47.171 1.00 89.31 1199 THR A CA 1
ATOM 9421 C C . THR A 1 1199 ? -25.502 -4.317 45.777 1.00 89.31 1199 THR A C 1
ATOM 9423 O O . THR A 1 1199 ? -26.553 -3.745 45.481 1.00 89.31 1199 THR A O 1
ATOM 9426 N N . THR A 1 1200 ? -24.523 -4.498 44.888 1.00 89.81 1200 THR A N 1
ATOM 9427 C CA . THR A 1 1200 ? -24.585 -4.029 43.495 1.00 89.81 1200 THR A CA 1
ATOM 9428 C C . THR A 1 1200 ? -25.534 -4.889 42.663 1.00 89.81 1200 THR A C 1
ATOM 9430 O O . THR A 1 1200 ? -26.417 -4.340 42.003 1.00 89.81 1200 THR A O 1
ATOM 9433 N N . ALA A 1 1201 ? -25.458 -6.220 42.757 1.00 91.50 1201 ALA A N 1
ATOM 9434 C CA . ALA A 1 1201 ? -26.401 -7.123 42.095 1.00 91.50 1201 ALA A CA 1
ATOM 9435 C C . ALA A 1 1201 ? -27.845 -6.911 42.583 1.00 91.50 1201 ALA A C 1
ATOM 9437 O O . ALA A 1 1201 ? -28.772 -6.880 41.773 1.00 91.50 1201 ALA A O 1
ATOM 9438 N N . GLN A 1 1202 ? -28.048 -6.699 43.888 1.00 90.50 1202 GLN A N 1
ATOM 9439 C CA . GLN A 1 1202 ? -29.362 -6.374 44.450 1.00 90.50 1202 GLN A CA 1
ATOM 9440 C C . GLN A 1 1202 ? -29.896 -5.031 43.929 1.00 90.50 1202 GLN A C 1
ATOM 9442 O O . GLN A 1 1202 ? -31.045 -4.955 43.492 1.00 90.50 1202 GLN A O 1
ATOM 9447 N N . ASN A 1 1203 ? -29.073 -3.980 43.941 1.00 90.00 1203 ASN A N 1
ATOM 9448 C CA . ASN A 1 1203 ? -29.462 -2.644 43.491 1.00 90.00 1203 ASN A CA 1
ATOM 9449 C C . ASN A 1 1203 ? -29.767 -2.605 41.982 1.00 90.00 1203 ASN A C 1
ATOM 9451 O O . ASN A 1 1203 ? -30.786 -2.052 41.569 1.00 90.00 1203 ASN A O 1
ATOM 9455 N N . ASN A 1 1204 ? -28.946 -3.267 41.164 1.00 92.38 1204 ASN A N 1
ATOM 9456 C CA . ASN A 1 1204 ? -29.195 -3.430 39.732 1.00 92.38 1204 ASN A CA 1
ATOM 9457 C C . ASN A 1 1204 ? -30.472 -4.260 39.492 1.00 92.38 1204 ASN A C 1
ATOM 9459 O O . ASN A 1 1204 ? -31.277 -3.917 38.627 1.00 92.38 1204 ASN A O 1
ATOM 9463 N N . GLY A 1 1205 ? -30.729 -5.288 40.310 1.00 91.44 1205 GLY A N 1
ATOM 9464 C CA . GLY A 1 1205 ? -31.978 -6.053 40.288 1.00 91.44 1205 GLY A CA 1
ATOM 9465 C C . GLY A 1 1205 ? -33.215 -5.195 40.580 1.00 91.44 1205 GLY A C 1
ATOM 9466 O O . GLY A 1 1205 ? -34.224 -5.308 39.880 1.00 91.44 1205 GLY A O 1
ATOM 9467 N N . TYR A 1 1206 ? -33.135 -4.281 41.552 1.00 91.19 1206 TYR A N 1
ATOM 9468 C CA . TYR A 1 1206 ? -34.197 -3.304 41.826 1.00 91.19 1206 TYR A CA 1
ATOM 9469 C C . TYR A 1 1206 ? -34.355 -2.273 40.701 1.00 91.19 1206 TYR A C 1
ATOM 9471 O O . TYR A 1 1206 ? -35.486 -1.924 40.363 1.00 91.19 1206 TYR A O 1
ATOM 9479 N N . ALA A 1 1207 ? -33.269 -1.831 40.062 1.00 92.31 1207 ALA A N 1
ATOM 9480 C CA . ALA A 1 1207 ? -33.338 -0.951 38.896 1.00 92.31 1207 ALA A CA 1
ATOM 9481 C C . ALA A 1 1207 ? -34.043 -1.630 37.706 1.00 92.31 1207 ALA A C 1
ATOM 9483 O O . ALA A 1 1207 ? -34.957 -1.043 37.131 1.00 92.31 1207 ALA A O 1
ATOM 9484 N N . ILE A 1 1208 ? -33.714 -2.890 37.396 1.00 93.56 1208 ILE A N 1
ATOM 9485 C CA . ILE A 1 1208 ? -34.372 -3.689 36.344 1.00 93.56 1208 ILE A CA 1
ATOM 9486 C C . ILE A 1 1208 ? -35.853 -3.953 36.668 1.00 93.56 1208 ILE A C 1
ATOM 9488 O O . ILE A 1 1208 ? -36.716 -3.801 35.801 1.00 93.56 1208 ILE A O 1
ATOM 9492 N N . LYS A 1 1209 ? -36.185 -4.252 37.929 1.00 91.00 1209 LYS A N 1
ATOM 9493 C CA . LYS A 1 1209 ? -37.573 -4.302 38.420 1.00 91.00 1209 LYS A CA 1
ATOM 9494 C C . LYS A 1 1209 ? -38.293 -2.962 38.196 1.00 91.00 1209 LYS A C 1
ATOM 9496 O O . LYS A 1 1209 ? -39.404 -2.950 37.674 1.00 91.00 1209 LYS A O 1
ATOM 9501 N N . SER A 1 1210 ? -37.660 -1.834 38.523 1.00 91.56 1210 SER A N 1
ATOM 9502 C CA . SER A 1 1210 ? -38.201 -0.478 38.319 1.00 91.56 1210 SER A CA 1
ATOM 9503 C C . SER A 1 1210 ? -38.405 -0.159 36.825 1.00 91.56 1210 SER A C 1
ATOM 9505 O O . SER A 1 1210 ? -39.447 0.378 36.442 1.00 91.56 1210 SER A O 1
ATOM 9507 N N . PHE A 1 1211 ? -37.477 -0.582 35.958 1.00 93.81 1211 PHE A N 1
ATOM 9508 C CA . PHE A 1 1211 ? -37.592 -0.471 34.500 1.00 93.81 1211 PHE A CA 1
ATOM 9509 C C . PHE A 1 1211 ? -38.837 -1.208 33.984 1.00 93.81 1211 PHE A C 1
ATOM 9511 O O . PHE A 1 1211 ? -39.729 -0.573 33.419 1.00 93.81 1211 PHE A O 1
ATOM 9518 N N . PHE A 1 1212 ? -38.955 -2.514 34.246 1.00 92.25 1212 PHE A N 1
ATOM 9519 C CA . PHE A 1 1212 ? -40.038 -3.350 33.708 1.00 92.25 1212 PHE A CA 1
ATOM 9520 C C . PHE A 1 1212 ? -41.383 -3.240 34.447 1.00 92.25 1212 PHE A C 1
ATOM 9522 O O . PHE A 1 1212 ? -42.398 -3.658 33.897 1.00 92.25 1212 PHE A O 1
ATOM 9529 N N . GLN A 1 1213 ? -41.441 -2.689 35.664 1.00 90.06 1213 GLN A N 1
ATOM 9530 C CA . GLN A 1 1213 ? -42.707 -2.507 36.398 1.00 90.06 1213 GLN A CA 1
ATOM 9531 C C . GLN A 1 1213 ? -43.226 -1.060 36.389 1.00 90.06 1213 GLN A C 1
ATOM 9533 O O . GLN A 1 1213 ? -44.429 -0.864 36.558 1.00 90.06 1213 GLN A O 1
ATOM 9538 N N . LYS A 1 1214 ? -42.364 -0.048 36.190 1.00 89.62 1214 LYS A N 1
ATOM 9539 C CA . LYS A 1 1214 ? -42.759 1.375 36.269 1.00 89.62 1214 LYS A CA 1
ATOM 9540 C C . LYS A 1 1214 ? -42.465 2.188 35.016 1.00 89.62 1214 LYS A C 1
ATOM 9542 O O . LYS A 1 1214 ? -43.328 2.958 34.608 1.00 89.62 1214 LYS A O 1
ATOM 9547 N N . LYS A 1 1215 ? -41.273 2.071 34.425 1.00 91.44 1215 LYS A N 1
ATOM 9548 C CA . LYS A 1 1215 ? -40.871 2.923 33.289 1.00 91.44 1215 LYS A CA 1
ATOM 9549 C C . LYS A 1 1215 ? -41.383 2.370 31.957 1.00 91.44 1215 LYS A C 1
ATOM 9551 O O . LYS A 1 1215 ? -42.220 3.010 31.333 1.00 91.44 1215 LYS A O 1
ATOM 9556 N N . PHE A 1 1216 ? -40.976 1.162 31.570 1.00 92.38 1216 PHE A N 1
ATOM 9557 C CA . PHE A 1 1216 ? -41.303 0.554 30.273 1.00 92.38 1216 PHE A CA 1
ATOM 9558 C C . PHE A 1 1216 ? -41.990 -0.823 30.419 1.00 92.38 1216 PHE A C 1
ATOM 9560 O O . PHE A 1 1216 ? -41.478 -1.828 29.917 1.00 92.38 1216 PHE A O 1
ATOM 9567 N N . PRO A 1 1217 ? -43.159 -0.916 31.089 1.00 90.38 1217 PRO A N 1
ATOM 9568 C CA . PRO A 1 1217 ? -43.848 -2.191 31.312 1.00 90.38 1217 PRO A CA 1
ATOM 9569 C C . PRO A 1 1217 ? -44.284 -2.904 30.025 1.00 90.38 1217 PRO A C 1
ATOM 9571 O O . PRO A 1 1217 ? -44.471 -4.119 30.037 1.00 90.38 1217 PRO A O 1
ATOM 9574 N N . GLN A 1 1218 ? -44.391 -2.187 28.902 1.00 88.38 1218 GLN A N 1
ATOM 9575 C CA . GLN A 1 1218 ? -44.623 -2.781 27.586 1.00 88.38 1218 GLN A CA 1
ATOM 9576 C C . GLN A 1 1218 ? -43.530 -3.780 27.166 1.00 88.38 1218 GLN A C 1
ATOM 9578 O O . GLN A 1 1218 ? -43.844 -4.737 26.467 1.00 88.38 1218 GLN A O 1
ATOM 9583 N N . TYR A 1 1219 ? -42.283 -3.601 27.622 1.00 91.31 1219 TYR A N 1
ATOM 9584 C CA . TYR A 1 1219 ? -41.156 -4.457 27.236 1.00 91.31 1219 TYR A CA 1
ATOM 9585 C C . TYR A 1 1219 ? -40.946 -5.662 28.165 1.00 91.31 1219 TYR A C 1
ATOM 9587 O O . TYR A 1 1219 ? -40.059 -6.476 27.931 1.00 91.31 1219 TYR A O 1
ATOM 9595 N N . ALA A 1 1220 ? -41.780 -5.841 29.197 1.00 88.94 1220 ALA A N 1
ATOM 9596 C CA . ALA A 1 1220 ? -41.648 -6.945 30.158 1.00 88.94 1220 ALA A CA 1
ATOM 9597 C C . ALA A 1 1220 ? -41.912 -8.347 29.561 1.00 88.94 1220 ALA A C 1
ATOM 9599 O O . ALA A 1 1220 ? -41.749 -9.355 30.253 1.00 88.94 1220 ALA A O 1
ATOM 9600 N N . GLN A 1 1221 ? -42.362 -8.434 28.304 1.00 90.06 1221 GLN A N 1
ATOM 9601 C CA . GLN A 1 1221 ? -42.572 -9.691 27.570 1.00 90.06 1221 GLN A CA 1
ATOM 9602 C C . GLN A 1 1221 ? -41.509 -9.952 26.487 1.00 90.06 1221 GLN A C 1
ATOM 9604 O O . GLN A 1 1221 ? -41.360 -11.100 26.060 1.00 90.06 1221 GLN A O 1
ATOM 9609 N N . ASN A 1 1222 ? -40.734 -8.937 26.089 1.00 93.19 1222 ASN A N 1
ATOM 9610 C CA . ASN A 1 1222 ? -39.576 -9.088 25.206 1.00 93.19 1222 ASN A CA 1
ATOM 9611 C C . ASN A 1 1222 ? -38.548 -10.020 25.850 1.00 93.19 1222 ASN A C 1
ATOM 9613 O O . ASN A 1 1222 ? -38.430 -10.074 27.075 1.00 93.19 1222 ASN A O 1
ATOM 9617 N N . GLN A 1 1223 ? -37.782 -10.748 25.034 1.00 95.12 1223 GLN A N 1
ATOM 9618 C CA . GLN A 1 1223 ? -36.677 -11.543 25.568 1.00 95.12 1223 GLN A CA 1
ATOM 9619 C C . GLN A 1 1223 ? -35.661 -10.606 26.227 1.00 95.12 1223 GLN A C 1
ATOM 9621 O O . GLN A 1 1223 ? -35.147 -9.706 25.568 1.00 95.12 1223 GLN A O 1
ATOM 9626 N N . PHE A 1 1224 ? -35.380 -10.802 27.513 1.00 96.19 1224 PHE A N 1
ATOM 9627 C CA . PHE A 1 1224 ? -34.399 -10.001 28.238 1.00 96.19 1224 PHE A CA 1
ATOM 9628 C C . PHE A 1 1224 ? -33.059 -10.732 28.337 1.00 96.19 1224 PHE A C 1
ATOM 9630 O O . PHE A 1 1224 ? -33.027 -11.932 28.639 1.00 96.19 1224 PHE A O 1
ATOM 9637 N N . PHE A 1 1225 ? -31.969 -9.994 28.136 1.00 97.38 1225 PHE A N 1
ATOM 9638 C CA . PHE A 1 1225 ? -30.596 -10.462 28.297 1.00 97.38 1225 PHE A CA 1
ATOM 9639 C C . PHE A 1 1225 ? -29.776 -9.493 29.138 1.00 97.38 1225 PHE A C 1
ATOM 9641 O O . PHE A 1 1225 ? -29.940 -8.277 29.046 1.00 97.38 1225 PHE A O 1
ATOM 9648 N N . ILE A 1 1226 ? -28.851 -10.052 29.914 1.00 97.38 1226 ILE A N 1
ATOM 9649 C CA . ILE A 1 1226 ? -27.770 -9.289 30.536 1.00 97.38 1226 ILE A CA 1
ATOM 9650 C C . ILE A 1 1226 ? -26.522 -9.461 29.675 1.00 97.38 1226 ILE A C 1
ATOM 9652 O O . ILE A 1 1226 ? -26.163 -10.575 29.301 1.00 97.38 1226 ILE A O 1
ATOM 9656 N N . THR A 1 1227 ? -25.862 -8.358 29.372 1.00 97.00 1227 THR A N 1
ATOM 9657 C CA . THR A 1 1227 ? -24.561 -8.309 28.713 1.00 97.00 1227 THR A CA 1
ATOM 9658 C C . THR A 1 1227 ? -23.669 -7.330 29.461 1.00 97.00 1227 THR A C 1
ATOM 9660 O O . THR A 1 1227 ? -24.155 -6.436 30.159 1.00 97.00 1227 THR A O 1
ATOM 9663 N N . GLY A 1 1228 ? -22.366 -7.513 29.346 1.00 93.38 1228 GLY A N 1
ATOM 9664 C CA . GLY A 1 1228 ? -21.400 -6.641 29.982 1.00 93.38 1228 GLY A CA 1
ATOM 9665 C C . GLY A 1 1228 ? -20.001 -7.215 29.905 1.00 93.38 1228 GLY A C 1
ATOM 9666 O O . GLY A 1 1228 ? -19.802 -8.347 29.462 1.00 93.38 1228 GLY A O 1
ATOM 9667 N N . GLU A 1 1229 ? -19.042 -6.426 30.355 1.00 91.44 1229 GLU A N 1
ATOM 9668 C CA . GLU A 1 1229 ? -17.630 -6.634 30.060 1.00 91.44 1229 GLU A CA 1
ATOM 9669 C C . GLU A 1 1229 ? -16.768 -6.514 31.316 1.00 91.44 1229 GLU A C 1
ATOM 9671 O O . GLU A 1 1229 ? -17.139 -5.797 32.251 1.00 91.44 1229 GLU A O 1
ATOM 9676 N N . SER A 1 1230 ? -15.585 -7.137 31.336 1.00 88.88 1230 SER A N 1
ATOM 9677 C CA . SER A 1 1230 ? -14.539 -6.818 32.311 1.00 88.88 1230 SER A CA 1
ATOM 9678 C C . SER A 1 1230 ? -14.953 -7.295 33.715 1.00 88.88 1230 SER A C 1
ATOM 9680 O O . SER A 1 1230 ? -15.222 -8.486 33.922 1.00 88.88 1230 SER A O 1
ATOM 9682 N N . TYR A 1 1231 ? -15.121 -6.394 34.690 1.00 87.44 1231 TYR A N 1
ATOM 9683 C CA . TYR A 1 1231 ? -15.780 -6.722 35.967 1.00 87.44 1231 TYR A CA 1
ATOM 9684 C C . TYR A 1 1231 ? -17.264 -7.146 35.809 1.00 87.44 1231 TYR A C 1
ATOM 9686 O O . TYR A 1 1231 ? -17.864 -7.740 36.708 1.00 87.44 1231 TYR A O 1
ATOM 9694 N N . GLY A 1 1232 ? -17.837 -6.970 34.616 1.00 88.06 1232 GLY A N 1
ATOM 9695 C CA . GLY A 1 1232 ? -19.027 -7.658 34.116 1.00 88.06 1232 GLY A CA 1
ATOM 9696 C C . GLY A 1 1232 ? -18.989 -9.181 34.293 1.00 88.06 1232 GLY A C 1
ATOM 9697 O O . GLY A 1 1232 ? -20.045 -9.780 34.487 1.00 88.06 1232 GLY A O 1
ATOM 9698 N N . GLY A 1 1233 ? -17.805 -9.804 34.344 1.00 89.12 1233 GLY A N 1
ATOM 9699 C CA . GLY A 1 1233 ? -17.635 -11.215 34.720 1.00 89.12 1233 GLY A CA 1
ATOM 9700 C C . GLY A 1 1233 ? -18.105 -11.564 36.137 1.00 89.12 1233 GLY A C 1
ATOM 9701 O O . GLY A 1 1233 ? -18.503 -12.704 36.375 1.00 89.12 1233 GLY A O 1
ATOM 9702 N N . VAL A 1 1234 ? -18.162 -10.587 37.048 1.00 90.75 1234 VAL A N 1
ATOM 9703 C CA . VAL A 1 1234 ? -18.767 -10.726 38.383 1.00 90.75 1234 VAL A CA 1
ATOM 9704 C C . VAL A 1 1234 ? -20.174 -10.124 38.407 1.00 90.75 1234 VAL A C 1
ATOM 9706 O O . VAL A 1 1234 ? -21.119 -10.791 38.842 1.00 90.75 1234 VAL A O 1
ATOM 9709 N N . TYR A 1 1235 ? -20.363 -8.906 37.883 1.00 91.56 1235 TYR A N 1
ATOM 9710 C CA . TYR A 1 1235 ? -21.669 -8.227 37.879 1.00 91.56 1235 TYR A CA 1
ATOM 9711 C C . TYR A 1 1235 ? -22.762 -9.007 37.135 1.00 91.56 1235 TYR A C 1
ATOM 9713 O O . TYR A 1 1235 ? -23.887 -9.115 37.626 1.00 91.56 1235 TYR A O 1
ATOM 9721 N N . CYS A 1 1236 ? -22.466 -9.557 35.955 1.00 95.31 1236 CYS A N 1
ATOM 9722 C CA . CYS A 1 1236 ? -23.489 -10.183 35.123 1.00 95.31 1236 CYS A CA 1
ATOM 9723 C C . CYS A 1 1236 ? -23.982 -11.509 35.723 1.00 95.31 1236 CYS A C 1
ATOM 9725 O O . CYS A 1 1236 ? -25.202 -11.663 35.834 1.00 95.31 1236 CYS A O 1
ATOM 9727 N N . PRO A 1 1237 ? -23.130 -12.450 36.189 1.00 94.88 1237 PRO A N 1
ATOM 9728 C CA . PRO A 1 1237 ? -23.619 -13.663 36.844 1.00 94.88 1237 PRO A CA 1
ATOM 9729 C C . PRO A 1 1237 ? -24.263 -13.398 38.213 1.00 94.88 1237 PRO A C 1
ATOM 9731 O O . PRO A 1 1237 ? -25.298 -13.993 38.508 1.00 94.88 1237 PRO A O 1
ATOM 9734 N N . THR A 1 1238 ? -23.739 -12.480 39.036 1.00 95.00 1238 THR A N 1
ATOM 9735 C CA . THR A 1 1238 ? -24.379 -12.151 40.329 1.00 95.00 1238 THR A CA 1
ATOM 9736 C C . THR A 1 1238 ? -25.771 -11.542 40.139 1.00 95.00 1238 THR A C 1
ATOM 9738 O O . THR A 1 1238 ? -26.724 -11.983 40.788 1.00 95.00 1238 THR A O 1
ATOM 9741 N N . LEU A 1 1239 ? -25.940 -10.621 39.182 1.00 95.56 1239 LEU A N 1
ATOM 9742 C CA . LEU A 1 1239 ? -27.253 -10.096 38.792 1.00 95.56 1239 LEU A CA 1
ATOM 9743 C C . LEU A 1 1239 ? -28.150 -11.181 38.174 1.00 95.56 1239 LEU A C 1
ATOM 9745 O O . LEU A 1 1239 ? -29.335 -11.241 38.490 1.00 95.56 1239 LEU A O 1
ATOM 9749 N N . THR A 1 1240 ? -27.601 -12.075 37.346 1.00 95.69 1240 THR A N 1
ATOM 9750 C CA . THR A 1 1240 ? -28.341 -13.208 36.755 1.00 95.69 1240 THR A CA 1
ATOM 9751 C C . THR A 1 1240 ? -28.932 -14.106 37.837 1.00 95.69 1240 THR A C 1
ATOM 9753 O O . THR A 1 1240 ? -30.126 -14.406 37.801 1.00 95.69 1240 THR A O 1
ATOM 9756 N N . LEU A 1 1241 ? -28.123 -14.492 38.828 1.00 94.56 1241 LEU A N 1
ATOM 9757 C CA . LEU A 1 1241 ? -28.559 -15.303 39.961 1.00 94.56 1241 LEU A CA 1
ATOM 9758 C C . LEU A 1 1241 ? -29.610 -14.562 40.803 1.00 94.56 1241 LEU A C 1
ATOM 9760 O O . LEU A 1 1241 ? -30.624 -15.155 41.167 1.00 94.56 1241 LEU A O 1
ATOM 9764 N N . ASN A 1 1242 ? -29.420 -13.262 41.051 1.00 94.25 1242 ASN A N 1
ATOM 9765 C CA . ASN A 1 1242 ? -30.381 -12.427 41.776 1.00 94.25 1242 ASN A CA 1
ATOM 9766 C C . ASN A 1 1242 ? -31.743 -12.341 41.059 1.00 94.25 1242 ASN A C 1
ATOM 9768 O O . ASN A 1 1242 ? -32.781 -12.575 41.680 1.00 94.25 1242 ASN A O 1
ATOM 9772 N N . LEU A 1 1243 ? -31.759 -12.064 39.750 1.00 94.19 1243 LEU A N 1
ATOM 9773 C CA . LEU A 1 1243 ? -32.996 -11.994 38.964 1.00 94.19 1243 LEU A CA 1
ATOM 9774 C C . LEU A 1 1243 ? -33.692 -13.354 38.875 1.00 94.19 1243 LEU A C 1
ATOM 9776 O O . LEU A 1 1243 ? -34.906 -13.419 39.052 1.00 94.19 1243 LEU A O 1
ATOM 9780 N N . VAL A 1 1244 ? -32.950 -14.445 38.661 1.00 93.25 1244 VAL A N 1
ATOM 9781 C CA . VAL A 1 1244 ? -33.511 -15.806 38.670 1.00 93.25 1244 VAL A CA 1
ATOM 9782 C C . VAL A 1 1244 ? -34.147 -16.130 40.022 1.00 93.25 1244 VAL A C 1
ATOM 9784 O O . VAL A 1 1244 ? -35.275 -16.615 40.052 1.00 93.25 1244 VAL A O 1
ATOM 9787 N N . GLN A 1 1245 ? -33.493 -15.793 41.138 1.00 91.94 1245 GLN A N 1
ATOM 9788 C CA . GLN A 1 1245 ? -34.068 -15.957 42.477 1.00 91.94 1245 GLN A CA 1
ATOM 9789 C C . GLN A 1 1245 ? -35.334 -15.107 42.674 1.00 91.94 1245 GLN A C 1
ATOM 9791 O O . GLN A 1 1245 ? -36.310 -15.603 43.236 1.00 91.94 1245 GLN A O 1
ATOM 9796 N N . GLN A 1 1246 ? -35.372 -13.865 42.175 1.00 90.81 1246 GLN A N 1
ATOM 9797 C CA . GLN A 1 1246 ? -36.585 -13.036 42.204 1.00 90.81 1246 GLN A CA 1
ATOM 9798 C C . GLN A 1 1246 ? -37.720 -13.610 41.338 1.00 90.81 1246 GLN A C 1
ATOM 9800 O O . GLN A 1 1246 ? -38.884 -13.507 41.728 1.00 90.81 1246 GLN A O 1
ATOM 9805 N N . ILE A 1 1247 ? -37.414 -14.227 40.193 1.00 90.69 1247 ILE A N 1
ATOM 9806 C CA . ILE A 1 1247 ? -38.411 -14.832 39.296 1.00 90.69 1247 ILE A CA 1
ATOM 9807 C C . ILE A 1 1247 ? -38.942 -16.155 39.871 1.00 90.69 1247 ILE A C 1
ATOM 9809 O O . ILE A 1 1247 ? -40.157 -16.329 39.967 1.00 90.69 1247 ILE A O 1
ATOM 9813 N N . ASP A 1 1248 ? -38.075 -17.062 40.335 1.00 87.88 1248 ASP A N 1
ATOM 9814 C CA . ASP A 1 1248 ? -38.498 -18.321 40.976 1.00 87.88 1248 ASP A CA 1
ATOM 9815 C C . ASP A 1 1248 ? -39.236 -18.081 42.315 1.00 87.88 1248 ASP A C 1
ATOM 9817 O O . ASP A 1 1248 ? -40.073 -18.897 42.708 1.00 87.88 1248 ASP A O 1
ATOM 9821 N N . ALA A 1 1249 ? -39.005 -16.940 42.981 1.00 89.19 1249 ALA A N 1
ATOM 9822 C CA . ALA A 1 1249 ? -39.786 -16.470 44.133 1.00 89.19 1249 ALA A CA 1
ATOM 9823 C C . ALA A 1 1249 ? -41.087 -15.717 43.767 1.00 89.19 1249 ALA A C 1
ATOM 9825 O O . ALA A 1 1249 ? -41.862 -15.376 44.663 1.00 89.19 1249 ALA A O 1
ATOM 9826 N N . GLY A 1 1250 ? -41.345 -15.437 42.484 1.00 86.19 1250 GLY A N 1
ATOM 9827 C CA . GLY A 1 1250 ? -42.537 -14.714 42.013 1.00 86.19 1250 GLY A CA 1
ATOM 9828 C C . GLY A 1 1250 ? -42.555 -13.206 42.309 1.00 86.19 1250 GLY A C 1
ATOM 9829 O O . GLY A 1 1250 ? -43.618 -12.590 42.266 1.00 86.19 1250 GLY A O 1
ATOM 9830 N N . ILE A 1 1251 ? -41.400 -12.610 42.620 1.00 85.69 1251 ILE A N 1
ATOM 9831 C CA . ILE A 1 1251 ? -41.219 -11.173 42.906 1.00 85.69 1251 ILE A CA 1
ATOM 9832 C C . ILE A 1 1251 ? -41.126 -10.362 41.602 1.00 85.69 1251 ILE A C 1
ATOM 9834 O O . ILE A 1 1251 ? -41.616 -9.232 41.524 1.00 85.69 1251 ILE A O 1
ATOM 9838 N N . LEU A 1 1252 ? -40.517 -10.951 40.570 1.00 87.00 1252 LEU A N 1
ATOM 9839 C CA . LEU A 1 1252 ? -40.359 -10.371 39.239 1.00 87.00 1252 LEU A CA 1
ATOM 9840 C C . LEU A 1 1252 ? -40.994 -11.291 38.187 1.00 87.00 1252 LEU A C 1
ATOM 9842 O O . LEU A 1 1252 ? -40.834 -12.506 38.239 1.00 87.00 1252 LEU A O 1
ATOM 9846 N N . ASN A 1 1253 ? -41.692 -10.704 37.213 1.00 87.75 1253 ASN A N 1
ATOM 9847 C CA . ASN A 1 1253 ? -42.202 -11.403 36.035 1.00 87.75 1253 ASN A CA 1
ATOM 9848 C C . ASN A 1 1253 ? -41.544 -10.789 34.797 1.00 87.75 1253 ASN A C 1
ATOM 9850 O O . ASN A 1 1253 ? -41.806 -9.630 34.480 1.00 87.75 1253 ASN A O 1
ATOM 9854 N N . LEU A 1 1254 ? -40.656 -11.546 34.156 1.00 89.12 1254 LEU A N 1
ATOM 9855 C CA . LEU A 1 1254 ? -39.836 -11.094 33.038 1.00 89.12 1254 LEU A CA 1
ATOM 9856 C C . LEU A 1 1254 ? -39.450 -12.295 32.171 1.00 89.12 1254 LEU A C 1
ATOM 9858 O O . LEU A 1 1254 ? -39.079 -13.348 32.692 1.00 89.12 1254 LEU A O 1
ATOM 9862 N N . ASN A 1 1255 ? -39.482 -12.136 30.849 1.00 91.94 1255 ASN A N 1
ATOM 9863 C CA . ASN A 1 1255 ? -39.045 -13.155 29.892 1.00 91.94 1255 ASN A CA 1
ATOM 9864 C C . ASN A 1 1255 ? -37.501 -13.198 29.796 1.00 91.94 1255 ASN A C 1
ATOM 9866 O O . ASN A 1 1255 ? -36.910 -12.948 28.747 1.00 91.94 1255 ASN A O 1
ATOM 9870 N N . PHE A 1 1256 ? -36.834 -13.462 30.924 1.00 94.75 1256 PHE A N 1
ATOM 9871 C CA . PHE A 1 1256 ? -35.373 -13.498 31.028 1.00 94.75 1256 PHE A CA 1
ATOM 9872 C C . PHE A 1 1256 ? -34.811 -14.761 30.361 1.00 94.75 1256 PHE A C 1
ATOM 9874 O O . PHE A 1 1256 ? -35.214 -15.880 30.704 1.00 94.75 1256 PHE A O 1
ATOM 9881 N N . LYS A 1 1257 ? -33.902 -14.576 29.393 1.00 95.00 1257 LYS A N 1
ATOM 9882 C CA . LYS A 1 1257 ? -33.441 -15.617 28.461 1.00 95.00 1257 LYS A CA 1
ATOM 9883 C C . LYS A 1 1257 ? -31.939 -15.892 28.455 1.00 95.00 1257 LYS A C 1
ATOM 9885 O O . LYS A 1 1257 ? -31.532 -16.886 27.858 1.00 95.00 1257 LYS A O 1
ATOM 9890 N N . GLY A 1 1258 ? -31.103 -15.107 29.126 1.00 94.56 1258 GLY A N 1
ATOM 9891 C CA . GLY A 1 1258 ? -29.691 -15.466 29.259 1.00 94.56 1258 GLY A CA 1
ATOM 9892 C C . GLY A 1 1258 ? -28.748 -14.306 29.509 1.00 94.56 1258 GLY A C 1
ATOM 9893 O O . GLY A 1 1258 ? -29.165 -13.154 29.626 1.00 94.56 1258 GLY A O 1
ATOM 9894 N N . THR A 1 1259 ? -27.466 -14.651 29.546 1.00 96.75 1259 THR A N 1
ATOM 9895 C CA . THR A 1 1259 ? -26.391 -13.734 29.918 1.00 96.75 1259 THR A CA 1
ATOM 9896 C C . THR A 1 1259 ? -25.182 -13.946 29.017 1.00 96.75 1259 THR A C 1
ATOM 9898 O O . THR A 1 1259 ? -24.802 -15.092 28.768 1.00 96.75 1259 THR A O 1
ATOM 9901 N N . ALA A 1 1260 ? -24.579 -12.859 28.539 1.00 96.44 1260 ALA A N 1
ATOM 9902 C CA . ALA A 1 1260 ? -23.273 -12.882 27.891 1.00 96.44 1260 ALA A CA 1
ATOM 9903 C C . ALA A 1 1260 ? -22.262 -12.041 28.680 1.00 96.44 1260 ALA A C 1
ATOM 9905 O O . ALA A 1 1260 ? -22.636 -11.046 29.298 1.00 96.44 1260 ALA A O 1
ATOM 9906 N N . VAL A 1 1261 ? -20.994 -12.441 28.654 1.00 95.88 1261 VAL A N 1
ATOM 9907 C CA . VAL A 1 1261 ? -19.882 -11.718 29.283 1.00 95.88 1261 VAL A CA 1
ATOM 9908 C C . VAL A 1 1261 ? -18.746 -11.583 28.279 1.00 95.88 1261 VAL A C 1
ATOM 9910 O O . VAL A 1 1261 ? -18.293 -12.601 27.755 1.00 95.88 1261 VAL A O 1
ATOM 9913 N N . GLY A 1 1262 ? -18.302 -10.349 28.047 1.00 92.94 1262 GLY A N 1
ATOM 9914 C CA . GLY A 1 1262 ? -17.075 -10.021 27.326 1.00 92.94 1262 GLY A CA 1
ATOM 9915 C C . GLY A 1 1262 ? -15.888 -9.904 28.271 1.00 92.94 1262 GLY A C 1
ATOM 9916 O O . GLY A 1 1262 ? -16.042 -9.327 29.347 1.00 92.94 1262 GLY A O 1
ATOM 9917 N N . ASN A 1 1263 ? -14.734 -10.452 27.886 1.00 90.94 1263 ASN A N 1
ATOM 9918 C CA . ASN A 1 1263 ? -13.441 -10.316 28.567 1.00 90.94 1263 ASN A CA 1
ATOM 9919 C C . ASN A 1 1263 ? -13.605 -10.330 30.093 1.00 90.94 1263 ASN A C 1
ATOM 9921 O O . ASN A 1 1263 ? -13.331 -9.349 30.782 1.00 90.94 1263 ASN A O 1
ATOM 9925 N N . GLY A 1 1264 ? -14.202 -11.406 30.609 1.00 87.88 1264 GLY A N 1
ATOM 9926 C CA . GLY A 1 1264 ? -14.722 -11.439 31.967 1.00 87.88 1264 GLY A CA 1
ATOM 9927 C C . GLY A 1 1264 ? -13.647 -11.766 32.989 1.00 87.88 1264 GLY A C 1
ATOM 9928 O O . GLY A 1 1264 ? -12.805 -12.630 32.771 1.00 87.88 1264 GLY A O 1
ATOM 9929 N N . ILE A 1 1265 ? -13.718 -11.170 34.178 1.00 85.25 1265 ILE A N 1
ATOM 9930 C CA . ILE A 1 1265 ? -12.925 -11.670 35.307 1.00 85.25 1265 ILE A CA 1
ATOM 9931 C C . ILE A 1 1265 ? -13.629 -12.835 36.019 1.00 85.25 1265 ILE A C 1
ATOM 9933 O O . ILE A 1 1265 ? -14.079 -12.725 37.156 1.00 85.25 1265 ILE A O 1
ATOM 9937 N N . LEU A 1 1266 ? -13.758 -13.977 35.333 1.00 88.38 1266 LEU A N 1
ATOM 9938 C CA . LEU A 1 1266 ? -14.466 -15.145 35.882 1.00 88.38 1266 LEU A CA 1
ATOM 9939 C C . LEU A 1 1266 ? -13.699 -15.817 37.033 1.00 88.38 1266 LEU A C 1
ATOM 9941 O O . LEU A 1 1266 ? -14.310 -16.408 37.925 1.00 88.38 1266 LEU A O 1
ATOM 9945 N N . SER A 1 1267 ? -12.365 -15.732 37.035 1.00 83.50 1267 SER A N 1
ATOM 9946 C CA . SER A 1 1267 ? -11.549 -16.041 38.211 1.00 83.50 1267 SER A CA 1
ATOM 9947 C C . SER A 1 1267 ? -10.215 -15.303 38.199 1.00 83.50 1267 SER A C 1
ATOM 9949 O O . SER A 1 1267 ? -9.395 -15.513 37.305 1.00 83.50 1267 SER A O 1
ATOM 9951 N N . GLU A 1 1268 ? -9.949 -14.515 39.246 1.00 70.12 1268 GLU A N 1
ATOM 9952 C CA . GLU A 1 1268 ? -8.677 -13.791 39.400 1.00 70.12 1268 GLU A CA 1
ATOM 9953 C C . GLU A 1 1268 ? -7.473 -14.759 39.475 1.00 70.12 1268 GLU A C 1
ATOM 9955 O O . GLU A 1 1268 ? -6.382 -14.453 38.988 1.00 70.12 1268 GLU A O 1
ATOM 9960 N N . TYR A 1 1269 ? -7.681 -15.965 40.022 1.00 68.81 1269 TYR A N 1
ATOM 9961 C CA . TYR A 1 1269 ? -6.658 -17.010 40.139 1.00 68.81 1269 TYR A CA 1
ATOM 9962 C C . TYR A 1 1269 ? -6.285 -17.635 38.785 1.00 68.81 1269 TYR A C 1
ATOM 9964 O O . TYR A 1 1269 ? -5.103 -17.772 38.463 1.00 68.81 1269 TYR A O 1
ATOM 9972 N N . LEU A 1 1270 ? -7.285 -18.033 37.988 1.00 77.38 1270 LEU A N 1
ATOM 9973 C CA . LEU A 1 1270 ? -7.049 -18.697 36.700 1.00 77.38 1270 LEU A CA 1
ATOM 9974 C C . LEU A 1 1270 ? -6.542 -17.709 35.647 1.00 77.38 1270 LEU A C 1
ATOM 9976 O O . LEU A 1 1270 ? -5.657 -18.072 34.870 1.00 77.38 1270 LEU A O 1
ATOM 9980 N N . GLN A 1 1271 ? -7.032 -16.465 35.676 1.00 77.69 1271 GLN A N 1
ATOM 9981 C CA . GLN A 1 1271 ? -6.513 -15.365 34.863 1.00 77.69 1271 GLN A CA 1
ATOM 9982 C C . GLN A 1 1271 ? -5.010 -15.157 35.123 1.00 77.69 1271 GLN A C 1
ATOM 9984 O O . GLN A 1 1271 ? -4.214 -15.363 34.210 1.00 77.69 1271 GLN A O 1
ATOM 9989 N N . THR A 1 1272 ? -4.594 -14.911 36.375 1.00 70.69 1272 THR A N 1
ATOM 9990 C CA . THR A 1 1272 ? -3.173 -14.682 36.734 1.00 70.69 1272 THR A CA 1
ATOM 9991 C C . THR A 1 1272 ? -2.240 -15.815 36.278 1.00 70.69 1272 THR A C 1
ATOM 9993 O O . THR A 1 1272 ? -1.138 -15.564 35.792 1.00 70.69 1272 THR A O 1
ATOM 9996 N N . ASN A 1 1273 ? -2.662 -17.076 36.428 1.00 74.62 1273 ASN A N 1
ATOM 9997 C CA . ASN A 1 1273 ? -1.828 -18.229 36.080 1.00 74.62 1273 ASN A CA 1
ATOM 9998 C C . ASN A 1 1273 ? -1.702 -18.463 34.570 1.00 74.62 1273 ASN A C 1
ATOM 10000 O O . ASN A 1 1273 ? -0.635 -18.861 34.102 1.00 74.62 1273 ASN A O 1
ATOM 10004 N N . SER A 1 1274 ? -2.778 -18.253 33.810 1.00 80.12 1274 SER A N 1
ATOM 10005 C CA . SER A 1 1274 ? -2.770 -18.459 32.357 1.00 80.12 1274 SER A CA 1
ATOM 10006 C C . SER A 1 1274 ? -2.182 -17.270 31.595 1.00 80.12 1274 SER A C 1
ATOM 10008 O O . SER A 1 1274 ? -1.559 -17.477 30.554 1.00 80.12 1274 SER A O 1
ATOM 10010 N N . GLU A 1 1275 ? -2.240 -16.061 32.162 1.00 79.62 1275 GLU A N 1
ATOM 10011 C CA . GLU A 1 1275 ? -1.515 -14.887 31.667 1.00 79.62 1275 GLU A CA 1
ATOM 10012 C C . GLU A 1 1275 ? -0.002 -15.158 31.557 1.00 79.62 1275 GLU A C 1
ATOM 10014 O O . GLU A 1 1275 ? 0.610 -14.819 30.553 1.00 79.62 1275 GLU A O 1
ATOM 10019 N N . ILE A 1 1276 ? 0.611 -15.853 32.523 1.00 79.69 1276 ILE A N 1
ATOM 10020 C CA . ILE A 1 1276 ? 2.047 -16.209 32.487 1.00 79.69 1276 ILE A CA 1
ATOM 10021 C C . ILE A 1 1276 ? 2.372 -17.141 31.305 1.00 79.69 1276 ILE A C 1
ATOM 10023 O O . ILE A 1 1276 ? 3.422 -17.008 30.667 1.00 79.69 1276 ILE A O 1
ATOM 10027 N N . VAL A 1 1277 ? 1.467 -18.078 31.003 1.00 84.38 1277 VAL A N 1
ATOM 10028 C CA . VAL A 1 1277 ? 1.584 -19.002 29.863 1.00 84.38 1277 VAL A CA 1
ATOM 10029 C C . VAL A 1 1277 ? 1.458 -18.232 28.549 1.00 84.38 1277 VAL A C 1
ATOM 10031 O O . VAL A 1 1277 ? 2.279 -18.415 27.649 1.00 84.38 1277 VAL A O 1
ATOM 10034 N N . LEU A 1 1278 ? 0.486 -17.319 28.475 1.00 87.06 1278 LEU A N 1
ATOM 10035 C CA . LEU A 1 1278 ? 0.289 -16.401 27.360 1.00 87.06 1278 LEU A CA 1
ATOM 10036 C C . LEU A 1 1278 ? 1.534 -15.524 27.150 1.00 87.06 1278 LEU A C 1
ATOM 10038 O O . LEU A 1 1278 ? 2.114 -15.565 26.070 1.00 87.06 1278 LEU A O 1
ATOM 10042 N N . GLN A 1 1279 ? 2.037 -14.835 28.178 1.00 84.06 1279 GLN A N 1
ATOM 10043 C CA . GLN A 1 1279 ? 3.257 -14.016 28.117 1.00 84.06 1279 GLN A CA 1
ATOM 10044 C C . GLN A 1 1279 ? 4.478 -14.792 27.582 1.00 84.06 1279 GLN A C 1
ATOM 10046 O O . GLN A 1 1279 ? 5.338 -14.193 26.936 1.00 84.06 1279 GLN A O 1
ATOM 10051 N N . TYR A 1 1280 ? 4.590 -16.103 27.838 1.00 87.12 1280 TYR A N 1
ATOM 10052 C CA . TYR A 1 1280 ? 5.671 -16.931 27.289 1.00 87.12 1280 TYR A CA 1
ATOM 10053 C C . TYR A 1 1280 ? 5.441 -17.319 25.820 1.00 87.12 1280 TYR A C 1
ATOM 10055 O O . TYR A 1 1280 ? 6.343 -17.134 25.006 1.00 87.12 1280 TYR A O 1
ATOM 10063 N N . GLY A 1 1281 ? 4.241 -17.783 25.450 1.00 87.38 1281 GLY A N 1
ATOM 10064 C CA . GLY A 1 1281 ? 3.899 -18.096 24.051 1.00 87.38 1281 GLY A CA 1
ATOM 10065 C C . GLY A 1 1281 ? 3.945 -16.882 23.114 1.00 87.38 1281 GLY A C 1
ATOM 10066 O O . GLY A 1 1281 ? 4.287 -17.002 21.939 1.00 87.38 1281 GLY A O 1
ATOM 10067 N N . ARG A 1 1282 ? 3.662 -15.700 23.670 1.00 86.69 1282 ARG A N 1
ATOM 10068 C CA . ARG A 1 1282 ? 3.640 -14.386 23.010 1.00 86.69 1282 ARG A CA 1
ATOM 10069 C C . ARG A 1 1282 ? 4.991 -13.653 23.039 1.00 86.69 1282 ARG A C 1
ATOM 10071 O O . ARG A 1 1282 ? 5.074 -12.530 22.566 1.00 86.69 1282 ARG A O 1
ATOM 10078 N N . GLY A 1 1283 ? 6.042 -14.236 23.620 1.00 85.31 1283 GLY A N 1
ATOM 10079 C CA . GLY A 1 1283 ? 7.400 -13.677 23.577 1.00 85.31 1283 GLY A CA 1
ATOM 10080 C C . GLY A 1 1283 ? 7.729 -12.561 24.581 1.00 85.31 1283 GLY A C 1
ATOM 10081 O O . GLY A 1 1283 ? 8.863 -12.071 24.583 1.00 85.31 1283 GLY A O 1
ATOM 10082 N N . PHE A 1 1284 ? 6.823 -12.175 25.482 1.00 82.88 1284 PHE A N 1
ATOM 10083 C CA . PHE A 1 1284 ? 7.137 -11.229 26.565 1.00 82.88 1284 PHE A CA 1
ATOM 10084 C C . PHE A 1 1284 ? 8.097 -11.850 27.597 1.00 82.88 1284 PHE A C 1
ATOM 10086 O O . PHE A 1 1284 ? 9.052 -11.205 28.046 1.00 82.88 1284 PHE A O 1
ATOM 10093 N N . ASN A 1 1285 ? 7.909 -13.136 27.910 1.00 83.31 1285 ASN A N 1
ATOM 10094 C CA . ASN A 1 1285 ? 8.789 -13.921 28.778 1.00 83.31 1285 ASN A CA 1
ATOM 10095 C C . ASN A 1 1285 ? 9.827 -14.721 27.976 1.00 83.31 1285 ASN A C 1
ATOM 10097 O O . ASN A 1 1285 ? 9.542 -15.269 26.914 1.00 83.31 1285 ASN A O 1
ATOM 10101 N N . GLY A 1 1286 ? 11.054 -14.805 28.492 1.00 83.75 1286 GLY A N 1
ATOM 10102 C CA . GLY A 1 1286 ? 12.127 -15.616 27.915 1.00 83.75 1286 GLY A CA 1
ATOM 10103 C C . GLY A 1 1286 ? 12.193 -17.028 28.488 1.00 83.75 1286 GLY A C 1
ATOM 10104 O O . GLY A 1 1286 ? 11.577 -17.333 29.508 1.00 83.75 1286 GLY A O 1
ATOM 10105 N N . VAL A 1 1287 ? 13.033 -17.873 27.882 1.00 86.19 1287 VAL A N 1
ATOM 10106 C CA . VAL A 1 1287 ? 13.372 -19.205 28.419 1.00 86.19 1287 VAL A CA 1
ATOM 10107 C C . VAL A 1 1287 ? 13.933 -19.106 29.847 1.00 86.19 1287 VAL A C 1
ATOM 10109 O O . VAL A 1 1287 ? 13.587 -19.934 30.685 1.00 86.19 1287 VAL A O 1
ATOM 10112 N N . ASP A 1 1288 ? 14.718 -18.067 30.162 1.00 86.44 1288 ASP A N 1
ATOM 10113 C CA . ASP A 1 1288 ? 15.190 -17.803 31.533 1.00 86.44 1288 ASP A CA 1
ATOM 10114 C C . ASP A 1 1288 ? 14.025 -17.544 32.503 1.00 86.44 1288 ASP A C 1
ATOM 10116 O O . ASP A 1 1288 ? 13.982 -18.130 33.581 1.00 86.44 1288 ASP A O 1
ATOM 10120 N N . ASP A 1 1289 ? 13.073 -16.678 32.130 1.00 84.25 1289 ASP A N 1
ATOM 10121 C CA . ASP A 1 1289 ? 11.922 -16.324 32.971 1.00 84.25 1289 ASP A CA 1
ATOM 10122 C C . ASP A 1 1289 ? 11.045 -17.567 33.219 1.00 84.25 1289 ASP A C 1
ATOM 10124 O O . ASP A 1 1289 ? 10.740 -17.897 34.366 1.00 84.25 1289 ASP A O 1
ATOM 10128 N N . TRP A 1 1290 ? 10.741 -18.318 32.154 1.00 83.94 1290 TRP A N 1
ATOM 10129 C CA . TRP A 1 1290 ? 9.995 -19.581 32.187 1.00 83.94 1290 TRP A CA 1
ATOM 10130 C C . TRP A 1 1290 ? 10.684 -20.645 33.058 1.00 83.94 1290 TRP A C 1
ATOM 10132 O O . TRP A 1 1290 ? 10.051 -21.277 33.906 1.00 83.94 1290 TRP A O 1
ATOM 10142 N N . ASN A 1 1291 ? 12.001 -20.827 32.910 1.00 82.12 1291 ASN A N 1
ATOM 10143 C CA . ASN A 1 1291 ? 12.783 -21.766 33.720 1.00 82.12 1291 ASN A CA 1
ATOM 10144 C C . ASN A 1 1291 ? 12.859 -21.349 35.193 1.00 82.12 1291 ASN A C 1
ATOM 10146 O O . ASN A 1 1291 ? 12.750 -22.212 36.068 1.00 82.12 1291 ASN A O 1
ATOM 10150 N N . ASN A 1 1292 ? 12.995 -20.053 35.481 1.00 82.44 1292 ASN A N 1
ATOM 10151 C CA . ASN A 1 1292 ? 12.973 -19.530 36.846 1.00 82.44 1292 ASN A CA 1
ATOM 10152 C C . ASN A 1 1292 ? 11.614 -19.789 37.510 1.00 82.44 1292 ASN A C 1
ATOM 10154 O O . ASN A 1 1292 ? 11.587 -20.331 38.612 1.00 82.44 1292 ASN A O 1
ATOM 10158 N N . LEU A 1 1293 ? 10.502 -19.500 36.825 1.00 79.06 1293 LEU A N 1
ATOM 10159 C CA . LEU A 1 1293 ? 9.142 -19.778 37.302 1.00 79.06 1293 LEU A CA 1
ATOM 10160 C C . LEU A 1 1293 ? 8.923 -21.275 37.580 1.00 79.06 1293 LEU A C 1
ATOM 10162 O O . LEU A 1 1293 ? 8.539 -21.643 38.690 1.00 79.06 1293 LEU A O 1
ATOM 10166 N N . LYS A 1 1294 ? 9.240 -22.159 36.621 1.00 76.44 1294 LYS A N 1
ATOM 10167 C CA . LYS A 1 1294 ? 9.130 -23.624 36.797 1.00 76.44 1294 LYS A CA 1
ATOM 10168 C C . LYS A 1 1294 ? 9.952 -24.137 37.982 1.00 76.44 1294 LYS A C 1
ATOM 10170 O O . LYS A 1 1294 ? 9.465 -24.962 38.753 1.00 76.44 1294 LYS A O 1
ATOM 10175 N N . THR A 1 1295 ? 11.182 -23.642 38.139 1.00 80.31 1295 THR A N 1
ATOM 10176 C CA . THR A 1 1295 ? 12.094 -24.041 39.226 1.00 80.31 1295 THR A CA 1
ATOM 10177 C C . THR A 1 1295 ? 11.600 -23.538 40.580 1.00 80.31 1295 THR A C 1
ATOM 10179 O O . THR A 1 1295 ? 11.613 -24.277 41.561 1.00 80.31 1295 THR A O 1
ATOM 10182 N N . ALA A 1 1296 ? 11.129 -22.293 40.637 1.00 81.75 1296 ALA A N 1
ATOM 10183 C CA . ALA A 1 1296 ? 10.625 -21.658 41.847 1.00 81.75 1296 ALA A CA 1
ATOM 10184 C C . ALA A 1 1296 ? 9.301 -22.270 42.338 1.00 81.75 1296 ALA A C 1
ATOM 10186 O O . ALA A 1 1296 ? 9.091 -22.375 43.547 1.00 81.75 1296 ALA A O 1
ATOM 10187 N N . CYS A 1 1297 ? 8.440 -22.699 41.409 1.00 73.94 1297 CYS A N 1
ATOM 10188 C CA . CYS A 1 1297 ? 7.154 -23.345 41.682 1.00 73.94 1297 CYS A CA 1
ATOM 10189 C C . CYS A 1 1297 ? 7.195 -24.879 41.719 1.00 73.94 1297 CYS A C 1
ATOM 10191 O O . CYS A 1 1297 ? 6.181 -25.490 42.037 1.00 73.94 1297 CYS A O 1
ATOM 10193 N N . ASN A 1 1298 ? 8.348 -25.508 41.450 1.00 70.44 1298 ASN A N 1
ATOM 10194 C CA . ASN A 1 1298 ? 8.553 -26.959 41.556 1.00 70.44 1298 ASN A CA 1
ATOM 10195 C C . ASN A 1 1298 ? 7.445 -27.778 40.845 1.00 70.44 1298 ASN A C 1
ATOM 10197 O O . ASN A 1 1298 ? 6.852 -28.696 41.423 1.00 70.44 1298 ASN A O 1
ATOM 10201 N N . LEU A 1 1299 ? 7.140 -27.420 39.591 1.00 61.22 1299 LEU A N 1
ATOM 10202 C CA . LEU A 1 1299 ? 6.078 -28.076 38.819 1.00 61.22 1299 LEU A CA 1
ATOM 10203 C C . LEU A 1 1299 ? 6.369 -29.575 38.658 1.00 61.22 1299 LEU A C 1
ATOM 10205 O O . LEU A 1 1299 ? 7.459 -29.963 38.237 1.00 61.22 1299 LEU A O 1
ATOM 10209 N N . THR A 1 1300 ? 5.398 -30.423 39.008 1.00 50.59 1300 THR A N 1
ATOM 10210 C CA . THR A 1 1300 ? 5.579 -31.882 39.062 1.00 50.59 1300 THR A CA 1
ATOM 10211 C C . THR A 1 1300 ? 4.376 -32.653 38.504 1.00 50.59 1300 THR A C 1
ATOM 10213 O O . THR A 1 1300 ? 3.335 -32.777 39.144 1.00 50.59 1300 THR A O 1
ATOM 10216 N N . ASN A 1 1301 ? 4.580 -33.241 37.321 1.00 45.31 1301 ASN A N 1
ATOM 10217 C CA . ASN A 1 1301 ? 3.897 -34.393 36.696 1.00 45.31 1301 ASN A CA 1
ATOM 10218 C C . ASN A 1 1301 ? 2.355 -34.458 36.568 1.00 45.31 1301 ASN A C 1
ATOM 10220 O O . ASN A 1 1301 ? 1.896 -35.368 35.881 1.00 45.31 1301 ASN A O 1
ATOM 10224 N N . SER A 1 1302 ? 1.560 -33.602 37.210 1.00 46.88 1302 SER A N 1
ATOM 10225 C CA . SER A 1 1302 ? 0.088 -33.732 37.267 1.00 46.88 1302 SER A CA 1
ATOM 10226 C C . SER A 1 1302 ? -0.644 -32.749 36.354 1.00 46.88 1302 SER A C 1
ATOM 10228 O O . SER A 1 1302 ? -1.395 -33.191 35.490 1.00 46.88 1302 SER A O 1
ATOM 10230 N N . ASP A 1 1303 ? -0.368 -31.451 36.488 1.00 52.66 1303 ASP A N 1
ATOM 10231 C CA . ASP A 1 1303 ? -1.006 -30.389 35.706 1.00 52.66 1303 ASP A CA 1
ATOM 10232 C C . ASP A 1 1303 ? 0.044 -29.634 34.879 1.00 52.66 1303 ASP A C 1
ATOM 10234 O O . ASP A 1 1303 ? 0.896 -28.912 35.396 1.00 52.66 1303 ASP A O 1
ATOM 10238 N N . THR A 1 1304 ? 0.019 -29.845 33.564 1.00 53.16 1304 THR A N 1
ATOM 10239 C CA . THR A 1 1304 ? 1.180 -29.648 32.678 1.00 53.16 1304 THR A CA 1
ATOM 10240 C C . THR A 1 1304 ? 1.547 -28.201 32.339 1.00 53.16 1304 THR A C 1
ATOM 10242 O O . THR A 1 1304 ? 2.588 -27.981 31.730 1.00 53.16 1304 THR A O 1
ATOM 10245 N N . ILE A 1 1305 ? 0.730 -27.213 32.715 1.00 61.28 1305 ILE A N 1
ATOM 10246 C CA . ILE A 1 1305 ? 1.006 -25.781 32.472 1.00 61.28 1305 ILE A CA 1
ATOM 10247 C C . ILE A 1 1305 ? 0.554 -24.876 33.636 1.00 61.28 1305 ILE A C 1
ATOM 10249 O O . ILE A 1 1305 ? 0.481 -23.658 33.489 1.00 61.28 1305 ILE A O 1
ATOM 10253 N N . TYR A 1 1306 ? 0.208 -25.459 34.788 1.00 59.19 1306 TYR A N 1
ATOM 10254 C CA . TYR A 1 1306 ? -0.442 -24.748 35.889 1.00 59.19 1306 TYR A CA 1
ATOM 10255 C C . TYR A 1 1306 ? 0.533 -24.457 37.035 1.00 59.19 1306 TYR A C 1
ATOM 10257 O O . TYR A 1 1306 ? 1.085 -25.371 37.646 1.00 59.19 1306 TYR A O 1
ATOM 10265 N N . TYR A 1 1307 ? 0.707 -23.178 37.365 1.00 61.69 1307 TYR A N 1
ATOM 10266 C CA . TYR A 1 1307 ? 1.436 -22.749 38.557 1.00 61.69 1307 TYR A CA 1
ATOM 10267 C C . TYR A 1 1307 ? 0.492 -22.755 39.766 1.00 61.69 1307 TYR A C 1
ATOM 10269 O O . TYR A 1 1307 ? -0.417 -21.932 39.836 1.00 61.69 1307 TYR A O 1
ATOM 10277 N N . ASP A 1 1308 ? 0.687 -23.643 40.746 1.00 55.66 1308 ASP A N 1
ATOM 10278 C CA . ASP A 1 1308 ? -0.107 -23.590 41.985 1.00 55.66 1308 ASP A CA 1
ATOM 10279 C C . ASP A 1 1308 ? 0.354 -22.449 42.910 1.00 55.66 1308 ASP A C 1
ATOM 10281 O O . ASP A 1 1308 ? 1.039 -22.636 43.917 1.00 55.66 1308 ASP A O 1
ATOM 10285 N N . TYR A 1 1309 ? -0.031 -21.233 42.532 1.00 52.12 1309 TYR A N 1
ATOM 10286 C CA . TYR A 1 1309 ? 0.175 -20.020 43.311 1.00 52.12 1309 TYR A CA 1
ATOM 10287 C C . TYR A 1 1309 ? -0.772 -19.945 44.522 1.00 52.12 1309 TYR A C 1
ATOM 10289 O O . TYR A 1 1309 ? -0.411 -19.347 45.529 1.00 52.12 1309 TYR A O 1
ATOM 10297 N N . GLN A 1 1310 ? -1.941 -20.607 44.483 1.00 49.44 1310 GLN A N 1
ATOM 10298 C CA . GLN A 1 1310 ? -2.831 -20.715 45.650 1.00 49.44 1310 GLN A CA 1
ATOM 10299 C C . GLN A 1 1310 ? -2.182 -21.528 46.783 1.00 49.44 1310 GLN A C 1
ATOM 10301 O O . GLN A 1 1310 ? -2.344 -21.183 47.953 1.00 49.44 1310 GLN A O 1
ATOM 10306 N N . GLY A 1 1311 ? -1.433 -22.584 46.457 1.00 51.66 1311 GLY A N 1
ATOM 10307 C CA . GLY A 1 1311 ? -0.666 -23.383 47.416 1.00 51.66 1311 GLY A CA 1
ATOM 10308 C C . GLY A 1 1311 ? 0.656 -22.752 47.880 1.00 51.66 1311 GLY A C 1
ATOM 10309 O O . GLY A 1 1311 ? 1.240 -23.218 48.862 1.00 51.66 1311 GLY A O 1
ATOM 10310 N N . ALA A 1 1312 ? 1.142 -21.700 47.212 1.00 57.84 1312 ALA A N 1
ATOM 10311 C CA . ALA A 1 1312 ? 2.439 -21.078 47.478 1.00 57.84 1312 ALA A CA 1
ATOM 10312 C C . ALA A 1 1312 ? 2.366 -20.026 48.613 1.00 57.84 1312 ALA A C 1
ATOM 10314 O O . ALA A 1 1312 ? 1.650 -19.039 48.481 1.00 57.84 1312 ALA A O 1
ATOM 10315 N N . PRO A 1 1313 ? 3.126 -20.160 49.722 1.00 58.53 1313 PRO A N 1
ATOM 10316 C CA . PRO A 1 1313 ? 3.130 -19.150 50.788 1.00 58.53 1313 PRO A CA 1
ATOM 10317 C C . PRO A 1 1313 ? 3.784 -17.819 50.382 1.00 58.53 1313 PRO A C 1
ATOM 10319 O O . PRO A 1 1313 ? 4.715 -17.801 49.572 1.00 58.53 1313 PRO A O 1
ATOM 10322 N N . GLU A 1 1314 ? 3.390 -16.719 51.029 1.00 55.97 1314 GLU A N 1
ATOM 10323 C CA . GLU A 1 1314 ? 3.973 -15.391 50.794 1.00 55.97 1314 GLU A CA 1
ATOM 10324 C C . GLU A 1 1314 ? 5.471 -15.401 51.132 1.00 55.97 1314 GLU A C 1
ATOM 10326 O O . GLU A 1 1314 ? 5.893 -15.878 52.189 1.00 55.97 1314 GLU A O 1
ATOM 10331 N N . GLY A 1 1315 ? 6.294 -14.906 50.207 1.00 64.75 1315 GLY A N 1
ATOM 10332 C CA . GLY A 1 1315 ? 7.756 -14.973 50.308 1.00 64.75 1315 GLY A CA 1
ATOM 10333 C C . GLY A 1 1315 ? 8.367 -16.355 50.026 1.00 64.75 1315 GLY A C 1
ATOM 10334 O O . GLY A 1 1315 ? 9.578 -16.521 50.180 1.00 64.75 1315 GLY A O 1
ATOM 10335 N N . SER A 1 1316 ? 7.579 -17.347 49.593 1.00 73.12 1316 SER A N 1
ATOM 10336 C CA . SER A 1 1316 ? 8.121 -18.558 48.961 1.00 73.12 1316 SER A CA 1
ATOM 10337 C C . SER A 1 1316 ? 8.779 -18.233 47.615 1.00 73.12 1316 SER A C 1
ATOM 10339 O O . SER A 1 1316 ? 8.513 -17.192 47.012 1.00 73.12 1316 SER A O 1
ATOM 10341 N N . ALA A 1 1317 ? 9.629 -19.140 47.118 1.00 80.69 1317 ALA A N 1
ATOM 10342 C CA . ALA A 1 1317 ? 10.293 -18.956 45.828 1.00 80.69 1317 ALA A CA 1
ATOM 10343 C C . ALA A 1 1317 ? 9.276 -18.760 44.688 1.00 80.69 1317 ALA A C 1
ATOM 10345 O O . ALA A 1 1317 ? 9.411 -17.809 43.924 1.00 80.69 1317 ALA A O 1
ATOM 10346 N N . CYS A 1 1318 ? 8.248 -19.615 44.613 1.00 75.88 1318 CYS A N 1
ATOM 10347 C CA . CYS A 1 1318 ? 7.182 -19.535 43.612 1.00 75.88 1318 CYS A CA 1
ATOM 10348 C C . CYS A 1 1318 ? 6.467 -18.182 43.638 1.00 75.88 1318 CYS A C 1
ATOM 10350 O O . CYS A 1 1318 ? 6.408 -17.495 42.620 1.00 75.88 1318 CYS A O 1
ATOM 10352 N N . TYR A 1 1319 ? 6.004 -17.777 44.827 1.00 68.19 1319 TYR A N 1
ATOM 10353 C CA . TYR A 1 1319 ? 5.339 -16.495 45.034 1.00 68.19 1319 TYR A CA 1
ATOM 10354 C C . TYR A 1 1319 ? 6.204 -15.328 44.538 1.00 68.19 1319 TYR A C 1
ATOM 10356 O O . TYR A 1 1319 ? 5.750 -14.499 43.754 1.00 68.19 1319 TYR A O 1
ATOM 10364 N N . GLN A 1 1320 ? 7.475 -15.298 44.952 1.00 77.44 1320 GLN A N 1
ATOM 10365 C CA . GLN A 1 1320 ? 8.405 -14.231 44.591 1.00 77.44 1320 GLN A CA 1
ATOM 10366 C C . GLN A 1 1320 ? 8.687 -14.200 43.082 1.00 77.44 1320 GLN A C 1
ATOM 10368 O O . GLN A 1 1320 ? 8.718 -13.122 42.494 1.00 77.44 1320 GLN A O 1
ATOM 10373 N N . ALA A 1 1321 ? 8.863 -15.364 42.447 1.00 77.06 1321 ALA A N 1
ATOM 10374 C CA . ALA A 1 1321 ? 9.121 -15.464 41.013 1.00 77.06 1321 ALA A CA 1
ATOM 10375 C C . ALA A 1 1321 ? 7.926 -14.991 40.173 1.00 77.06 1321 ALA A C 1
ATOM 10377 O O . ALA A 1 1321 ? 8.126 -14.270 39.198 1.00 77.06 1321 ALA A O 1
ATOM 10378 N N . VAL A 1 1322 ? 6.699 -15.343 40.567 1.00 73.06 1322 VAL A N 1
ATOM 10379 C CA . VAL A 1 1322 ? 5.468 -14.884 39.905 1.00 73.06 1322 VAL A CA 1
ATOM 10380 C C . VAL A 1 1322 ? 5.246 -13.383 40.123 1.00 73.06 1322 VAL A C 1
ATOM 10382 O O . VAL A 1 1322 ? 5.030 -12.668 39.150 1.00 73.06 1322 VAL A O 1
ATOM 10385 N N . ASP A 1 1323 ? 5.377 -12.869 41.350 1.00 69.25 1323 ASP A N 1
ATOM 10386 C CA . ASP A 1 1323 ? 5.242 -11.431 41.645 1.00 69.25 1323 ASP A CA 1
ATOM 10387 C C . ASP A 1 1323 ? 6.310 -10.596 40.905 1.00 69.25 1323 ASP A C 1
ATOM 10389 O O . ASP A 1 1323 ? 6.001 -9.545 40.344 1.00 69.25 1323 ASP A O 1
ATOM 10393 N N . ASP A 1 1324 ? 7.561 -11.061 40.816 1.00 75.31 1324 ASP A N 1
ATOM 10394 C CA . ASP A 1 1324 ? 8.616 -10.373 40.053 1.00 75.31 1324 ASP A CA 1
ATOM 10395 C C . ASP A 1 1324 ? 8.451 -10.491 38.528 1.00 75.31 1324 ASP A C 1
ATOM 10397 O O . ASP A 1 1324 ? 8.719 -9.519 37.816 1.00 75.31 1324 ASP A O 1
ATOM 10401 N N . ASN A 1 1325 ? 7.954 -11.620 38.013 1.00 76.19 1325 ASN A N 1
ATOM 10402 C CA . ASN A 1 1325 ? 7.586 -11.771 36.602 1.00 76.19 1325 ASN A CA 1
ATOM 10403 C C . ASN A 1 1325 ? 6.451 -10.808 36.219 1.00 76.19 1325 ASN A C 1
ATOM 10405 O O . ASN A 1 1325 ? 6.573 -10.017 35.286 1.00 76.19 1325 ASN A O 1
ATOM 10409 N N . GLN A 1 1326 ? 5.407 -10.766 37.037 1.00 69.62 1326 GLN A N 1
ATOM 10410 C CA . GLN A 1 1326 ? 4.302 -9.832 36.896 1.00 69.62 1326 GLN A CA 1
ATOM 10411 C C . GLN A 1 1326 ? 4.775 -8.366 36.997 1.00 69.62 1326 GLN A C 1
ATOM 10413 O O . GLN A 1 1326 ? 4.394 -7.515 36.187 1.00 69.62 1326 GLN A O 1
ATOM 10418 N N . LYS A 1 1327 ? 5.664 -8.015 37.943 1.00 66.19 1327 LYS A N 1
ATOM 10419 C CA . LYS A 1 1327 ? 6.301 -6.674 38.004 1.00 66.19 1327 LYS A CA 1
ATOM 10420 C C . LYS A 1 1327 ? 7.083 -6.333 36.742 1.00 66.19 1327 LYS A C 1
ATOM 10422 O O . LYS A 1 1327 ? 7.102 -5.158 36.375 1.00 66.19 1327 LYS A O 1
ATOM 10427 N N . LYS A 1 1328 ? 7.724 -7.316 36.106 1.00 70.44 1328 LYS A N 1
ATOM 10428 C CA . LYS A 1 1328 ? 8.439 -7.142 34.839 1.00 70.44 1328 LYS A CA 1
ATOM 10429 C C . LYS A 1 1328 ? 7.462 -6.800 33.713 1.00 70.44 1328 LYS A C 1
ATOM 10431 O O . LYS A 1 1328 ? 7.720 -5.824 33.025 1.00 70.44 1328 LYS A O 1
ATOM 10436 N N . PHE A 1 1329 ? 6.358 -7.535 33.568 1.00 69.06 1329 PHE A N 1
ATOM 10437 C CA . PHE A 1 1329 ? 5.371 -7.335 32.499 1.00 69.06 1329 PHE A CA 1
ATOM 10438 C C . PHE A 1 1329 ? 4.680 -5.958 32.580 1.00 69.06 1329 PHE A C 1
ATOM 10440 O O . PHE A 1 1329 ? 5.130 -5.006 31.939 1.00 69.06 1329 PHE A O 1
ATOM 10447 N N . TYR A 1 1330 ? 3.684 -5.791 33.457 1.00 61.41 1330 TYR A N 1
ATOM 10448 C CA . TYR A 1 1330 ? 2.939 -4.529 33.593 1.00 61.41 1330 TYR A CA 1
ATOM 10449 C C . TYR A 1 1330 ? 3.826 -3.318 33.924 1.00 61.41 1330 TYR A C 1
ATOM 10451 O O . TYR A 1 1330 ? 3.551 -2.204 33.495 1.00 61.41 1330 TYR A O 1
ATOM 10459 N N . GLY A 1 1331 ? 4.940 -3.502 34.645 1.00 57.22 1331 GLY A N 1
ATOM 10460 C CA . GLY A 1 1331 ? 5.861 -2.403 34.956 1.00 57.22 1331 GLY A CA 1
ATOM 10461 C C . GLY A 1 1331 ? 6.604 -1.836 33.738 1.00 57.22 1331 GLY A C 1
ATOM 10462 O O . GLY A 1 1331 ? 7.162 -0.733 33.824 1.00 57.22 1331 GLY A O 1
ATOM 10463 N N . LEU A 1 1332 ? 6.647 -2.569 32.625 1.00 58.62 1332 LEU A N 1
ATOM 10464 C CA . LEU A 1 1332 ? 7.158 -2.125 31.328 1.00 58.62 1332 LEU A CA 1
ATOM 10465 C C . LEU A 1 1332 ? 6.022 -1.677 30.408 1.00 58.62 1332 LEU A C 1
ATOM 10467 O O . LEU A 1 1332 ? 6.157 -0.640 29.760 1.00 58.62 1332 LEU A O 1
ATOM 10471 N N . ASP A 1 1333 ? 4.911 -2.406 30.422 1.00 51.84 1333 ASP A N 1
ATOM 10472 C CA . ASP A 1 1333 ? 3.744 -2.142 29.588 1.00 51.84 1333 ASP A CA 1
ATOM 10473 C C . ASP A 1 1333 ? 3.039 -0.818 29.959 1.00 51.84 1333 ASP A C 1
ATOM 10475 O O . ASP A 1 1333 ? 2.918 0.053 29.103 1.00 51.84 1333 ASP A O 1
ATOM 10479 N N . GLU A 1 1334 ? 2.820 -0.533 31.259 1.00 46.84 1334 GLU A N 1
ATOM 10480 C CA . GLU A 1 1334 ? 2.336 0.763 31.811 1.00 46.84 1334 GLU A CA 1
ATOM 10481 C C . GLU A 1 1334 ? 3.128 2.012 31.344 1.00 46.84 1334 GLU A C 1
ATOM 10483 O O . GLU A 1 1334 ? 2.776 3.157 31.664 1.00 46.84 1334 GLU A O 1
ATOM 10488 N N . ARG A 1 1335 ? 4.281 1.825 30.692 1.00 52.97 1335 ARG A N 1
ATOM 10489 C CA . ARG A 1 1335 ? 5.106 2.901 30.138 1.00 52.97 1335 ARG A CA 1
ATOM 10490 C C . ARG A 1 1335 ? 5.019 3.054 28.627 1.00 52.97 1335 ARG A C 1
ATOM 10492 O O . ARG A 1 1335 ? 5.244 4.177 28.180 1.00 52.97 1335 ARG A O 1
ATOM 10499 N N . TYR A 1 1336 ? 4.839 1.959 27.892 1.00 54.31 1336 TYR A N 1
ATOM 10500 C CA . TYR A 1 1336 ? 5.232 1.846 26.483 1.00 54.31 1336 TYR A CA 1
ATOM 10501 C C . TYR A 1 1336 ? 4.321 0.913 25.652 1.00 54.31 1336 TYR A C 1
ATOM 10503 O O . TYR A 1 1336 ? 4.640 0.658 24.494 1.00 54.31 1336 TYR A O 1
ATOM 10511 N N . GLY A 1 1337 ? 3.238 0.381 26.220 1.00 55.03 1337 GLY A N 1
ATOM 10512 C CA . GLY A 1 1337 ? 2.263 -0.485 25.549 1.00 55.03 1337 GLY A CA 1
ATOM 10513 C C . GLY A 1 1337 ? 0.857 -0.288 26.125 1.00 55.03 1337 GLY A C 1
ATOM 10514 O O . GLY A 1 1337 ? 0.626 0.674 26.864 1.00 55.03 1337 GLY A O 1
ATOM 10515 N N . ASP A 1 1338 ? -0.070 -1.171 25.758 1.00 67.12 1338 ASP A N 1
ATOM 10516 C CA . ASP A 1 1338 ? -1.458 -1.156 26.221 1.00 67.12 1338 ASP A CA 1
ATOM 10517 C C . ASP A 1 1338 ? -1.866 -2.557 26.725 1.00 67.12 1338 ASP A C 1
ATOM 10519 O O . ASP A 1 1338 ? -1.896 -3.503 25.932 1.00 67.12 1338 ASP A O 1
ATOM 10523 N N . PRO A 1 1339 ? -2.209 -2.724 28.017 1.00 67.19 1339 PRO A N 1
ATOM 10524 C CA . PRO A 1 1339 ? -2.579 -4.028 28.553 1.00 67.19 1339 PRO A CA 1
ATOM 10525 C C . PRO A 1 1339 ? -3.983 -4.479 28.125 1.00 67.19 1339 PRO A C 1
ATOM 10527 O O . PRO A 1 1339 ? -4.273 -5.674 28.210 1.00 67.19 1339 PRO A O 1
ATOM 10530 N N . TYR A 1 1340 ? -4.852 -3.573 27.661 1.00 73.56 1340 TYR A N 1
ATOM 10531 C CA . TYR A 1 1340 ? -6.125 -3.961 27.055 1.00 73.56 1340 TYR A CA 1
ATOM 10532 C C . TYR A 1 1340 ? -5.927 -4.526 25.644 1.00 73.56 1340 TYR A C 1
ATOM 10534 O O . TYR A 1 1340 ? -6.729 -5.358 25.240 1.00 73.56 1340 TYR A O 1
ATOM 10542 N N . ASN A 1 1341 ? -4.877 -4.145 24.907 1.00 77.50 1341 ASN A N 1
ATOM 10543 C CA . ASN A 1 1341 ? -4.572 -4.696 23.581 1.00 77.50 1341 ASN A CA 1
ATOM 10544 C C . ASN A 1 1341 ? -3.049 -4.751 23.349 1.00 77.50 1341 ASN A C 1
ATOM 10546 O O . ASN A 1 1341 ? -2.430 -3.784 22.901 1.00 77.50 1341 ASN A O 1
ATOM 10550 N N . MET A 1 1342 ? -2.429 -5.906 23.626 1.00 79.81 1342 MET A N 1
ATOM 10551 C CA . MET A 1 1342 ? -0.963 -6.030 23.751 1.00 79.81 1342 MET A CA 1
ATOM 10552 C C . MET A 1 1342 ? -0.168 -5.626 22.492 1.00 79.81 1342 MET A C 1
ATOM 10554 O O . MET A 1 1342 ? 1.024 -5.307 22.570 1.00 79.81 1342 MET A O 1
ATOM 10558 N N . TYR A 1 1343 ? -0.798 -5.643 21.313 1.00 79.50 1343 TYR A N 1
ATOM 10559 C CA . TYR A 1 1343 ? -0.156 -5.310 20.038 1.00 79.50 1343 TYR A CA 1
ATOM 10560 C C . TYR A 1 1343 ? -0.380 -3.861 19.585 1.00 79.50 1343 TYR A C 1
ATOM 10562 O O . TYR A 1 1343 ? 0.374 -3.395 18.725 1.00 79.50 1343 TYR A O 1
ATOM 10570 N N . GLN A 1 1344 ? -1.301 -3.136 20.223 1.00 72.56 1344 GLN A N 1
ATOM 10571 C CA . GLN A 1 1344 ? -1.557 -1.712 20.005 1.00 72.56 1344 GLN A CA 1
ATOM 10572 C C . GLN A 1 1344 ? -0.412 -0.827 20.546 1.00 72.56 1344 GLN A C 1
ATOM 10574 O O . GLN A 1 1344 ? 0.456 -1.277 21.308 1.00 72.56 1344 GLN A O 1
ATOM 10579 N N . ASP A 1 1345 ? -0.394 0.434 20.112 1.00 68.06 1345 ASP A N 1
ATOM 10580 C CA . ASP A 1 1345 ? 0.538 1.482 20.540 1.00 68.06 1345 ASP A CA 1
ATOM 10581 C C . ASP A 1 1345 ? -0.198 2.535 21.387 1.00 68.06 1345 ASP A C 1
ATOM 10583 O O . ASP A 1 1345 ? -1.348 2.878 21.118 1.00 68.06 1345 ASP A O 1
ATOM 10587 N N . CYS A 1 1346 ? 0.467 3.086 22.406 1.00 59.09 1346 CYS A N 1
ATOM 10588 C CA . CYS A 1 1346 ? -0.188 3.969 23.372 1.00 59.09 1346 CYS A CA 1
ATOM 10589 C C . CYS A 1 1346 ? -0.031 5.456 23.002 1.00 59.09 1346 CYS A C 1
ATOM 10591 O O . CYS A 1 1346 ? 1.084 5.992 23.003 1.00 59.09 1346 CYS A O 1
ATOM 10593 N N . TYR A 1 1347 ? -1.139 6.154 22.728 1.00 53.84 1347 TYR A N 1
ATOM 10594 C CA . TYR A 1 1347 ? -1.145 7.546 22.252 1.00 53.84 1347 TYR A CA 1
ATOM 10595 C C . TYR A 1 1347 ? -1.699 8.548 23.280 1.00 53.84 1347 TYR A C 1
ATOM 10597 O O . TYR A 1 1347 ? -2.905 8.661 23.471 1.00 53.84 1347 TYR A O 1
ATOM 10605 N N . LEU A 1 1348 ? -0.823 9.367 23.882 1.00 45.47 1348 LEU A N 1
ATOM 10606 C CA . LEU A 1 1348 ? -1.253 10.479 24.741 1.00 45.47 1348 LEU A CA 1
ATOM 10607 C C . LEU A 1 1348 ? -1.654 11.724 23.936 1.00 45.47 1348 LEU A C 1
ATOM 10609 O O . LEU A 1 1348 ? -0.799 12.475 23.456 1.00 45.47 1348 LEU A O 1
ATOM 10613 N N . TYR A 1 1349 ? -2.956 12.001 23.902 1.00 36.72 1349 TYR A N 1
ATOM 10614 C CA . TYR A 1 1349 ? -3.486 13.316 23.540 1.00 36.72 1349 TYR A CA 1
ATOM 10615 C C . TYR A 1 1349 ? -3.231 14.354 24.654 1.00 36.72 1349 TYR A C 1
ATOM 10617 O O . TYR A 1 1349 ? -2.816 14.024 25.768 1.00 36.72 1349 TYR A O 1
ATOM 10625 N N . ASN A 1 1350 ? -3.475 15.637 24.374 1.00 39.97 1350 ASN A N 1
ATOM 10626 C CA . ASN A 1 1350 ? -3.541 16.669 25.415 1.00 39.97 1350 ASN A CA 1
ATOM 10627 C C . ASN A 1 1350 ? -4.593 17.737 25.096 1.00 39.97 1350 ASN A C 1
ATOM 10629 O O . ASN A 1 1350 ? -5.068 17.850 23.965 1.00 39.97 1350 ASN A O 1
ATOM 10633 N N . ASN A 1 1351 ? -4.905 18.560 26.101 1.00 36.50 1351 ASN A N 1
ATOM 10634 C CA . ASN A 1 1351 ? -6.024 19.514 26.165 1.00 36.50 1351 ASN A CA 1
ATOM 10635 C C . ASN A 1 1351 ? -5.948 20.709 25.175 1.00 36.50 1351 ASN A C 1
ATOM 10637 O O . ASN A 1 1351 ? -6.455 21.792 25.475 1.00 36.50 1351 ASN A O 1
ATOM 10641 N N . LYS A 1 1352 ? -5.255 20.564 24.040 1.00 36.28 1352 LYS A N 1
ATOM 10642 C CA . LYS A 1 1352 ? -5.068 21.579 22.989 1.00 36.28 1352 LYS A CA 1
ATOM 10643 C C . LYS A 1 1352 ? -5.187 21.051 21.553 1.00 36.28 1352 LYS A C 1
ATOM 10645 O O . LYS A 1 1352 ? -5.002 21.846 20.636 1.00 36.28 1352 LYS A O 1
ATOM 10650 N N . GLY A 1 1353 ? -5.447 19.758 21.343 1.00 30.89 1353 GLY A N 1
ATOM 10651 C CA . GLY A 1 1353 ? -5.558 19.191 19.991 1.00 30.89 1353 GLY A CA 1
ATOM 10652 C C . GLY A 1 1353 ? -4.226 19.094 19.236 1.00 30.89 1353 GLY A C 1
ATOM 10653 O O . GLY A 1 1353 ? -4.181 19.312 18.030 1.00 30.89 1353 GLY A O 1
ATOM 10654 N N . ALA A 1 1354 ? -3.114 18.850 19.942 1.00 30.97 1354 ALA A N 1
ATOM 10655 C CA . ALA A 1 1354 ? -1.783 18.793 19.333 1.00 30.97 1354 ALA A CA 1
ATOM 10656 C C . ALA A 1 1354 ? -0.855 17.796 20.043 1.00 30.97 1354 ALA A C 1
ATOM 10658 O O . ALA A 1 1354 ? -0.510 17.995 21.207 1.00 30.97 1354 ALA A O 1
ATOM 10659 N N . TRP A 1 1355 ? -0.399 16.770 19.321 1.00 34.34 1355 TRP A N 1
ATOM 10660 C CA . TRP A 1 1355 ? 0.596 15.774 19.746 1.00 34.34 1355 TRP A CA 1
ATOM 10661 C C . TRP A 1 1355 ? 1.820 16.404 20.438 1.00 34.34 1355 TRP A C 1
ATOM 10663 O O . TRP A 1 1355 ? 2.477 17.248 19.830 1.00 34.34 1355 TRP A O 1
ATOM 10673 N N . GLN A 1 1356 ? 2.148 16.001 21.678 1.00 34.31 1356 GLN A N 1
ATOM 10674 C CA . GLN A 1 1356 ? 3.348 16.446 22.418 1.00 34.31 1356 GLN A CA 1
ATOM 10675 C C . GLN A 1 1356 ? 3.958 15.333 23.301 1.00 34.31 1356 GLN A C 1
ATOM 10677 O O . GLN A 1 1356 ? 3.234 14.616 23.990 1.00 34.31 1356 GLN A O 1
ATOM 10682 N N . THR A 1 1357 ? 5.295 15.256 23.391 1.00 32.62 1357 THR A N 1
ATOM 10683 C CA . THR A 1 1357 ? 6.005 14.432 24.383 1.00 32.62 1357 THR A CA 1
ATOM 10684 C C . THR A 1 1357 ? 5.875 15.102 25.756 1.00 32.62 1357 THR A C 1
ATOM 10686 O O . THR A 1 1357 ? 5.798 16.330 25.837 1.00 32.62 1357 THR A O 1
ATOM 10689 N N . PRO A 1 1358 ? 5.984 14.351 26.866 1.00 29.53 1358 PRO A N 1
ATOM 10690 C CA . PRO A 1 1358 ? 6.248 14.890 28.204 1.00 29.53 1358 PRO A CA 1
ATOM 10691 C C . PRO A 1 1358 ? 7.598 15.639 28.369 1.00 29.53 1358 PRO A C 1
ATOM 10693 O O . PRO A 1 1358 ? 8.427 15.279 29.209 1.00 29.53 1358 PRO A O 1
ATOM 10696 N N . SER A 1 1359 ? 7.835 16.714 27.612 1.00 29.44 1359 SER A N 1
ATOM 10697 C CA . SER A 1 1359 ? 9.009 17.586 27.732 1.00 29.44 1359 SER A CA 1
ATOM 10698 C C . SER A 1 1359 ? 8.741 18.829 28.600 1.00 29.44 1359 SER A C 1
ATOM 10700 O O . SER A 1 1359 ? 7.816 19.597 28.357 1.00 29.44 1359 SER A O 1
ATOM 10702 N N . ALA A 1 1360 ? 9.623 19.060 29.580 1.00 28.70 1360 ALA A N 1
ATOM 10703 C CA . ALA A 1 1360 ? 9.831 20.310 30.332 1.00 28.70 1360 ALA A CA 1
ATOM 10704 C C . ALA A 1 1360 ? 8.862 20.760 31.465 1.00 28.70 1360 ALA A C 1
ATOM 10706 O O . ALA A 1 1360 ? 9.222 21.705 32.165 1.00 28.70 1360 ALA A O 1
ATOM 10707 N N . GLN A 1 1361 ? 7.742 20.089 31.785 1.00 29.73 1361 GLN A N 1
ATOM 10708 C CA . GLN A 1 1361 ? 6.952 20.377 33.021 1.00 29.73 1361 GLN A CA 1
ATOM 10709 C C . GLN A 1 1361 ? 7.135 19.343 34.156 1.00 29.73 1361 GLN A C 1
ATOM 10711 O O . GLN A 1 1361 ? 6.203 18.924 34.838 1.00 29.73 1361 GLN A O 1
ATOM 10716 N N . GLN A 1 1362 ? 8.378 18.932 34.402 1.00 28.73 1362 GLN A N 1
ATOM 10717 C CA . GLN A 1 1362 ? 8.725 17.734 35.182 1.00 28.73 1362 GLN A CA 1
ATOM 10718 C C . GLN A 1 1362 ? 8.523 17.809 36.723 1.00 28.73 1362 GLN A C 1
ATOM 10720 O O . GLN A 1 1362 ? 9.083 16.973 37.434 1.00 28.73 1362 GLN A O 1
ATOM 10725 N N . GLN A 1 1363 ? 7.802 18.797 37.288 1.00 29.55 1363 GLN A N 1
ATOM 10726 C CA . GLN A 1 1363 ? 7.893 19.103 38.737 1.00 29.55 1363 GLN A CA 1
ATOM 10727 C C . GLN A 1 1363 ? 6.591 19.285 39.556 1.00 29.55 1363 GLN A C 1
ATOM 10729 O O . GLN A 1 1363 ? 6.679 19.185 40.781 1.00 29.55 1363 GLN A O 1
ATOM 10734 N N . THR A 1 1364 ? 5.391 19.490 38.987 1.00 28.03 1364 THR A N 1
ATOM 10735 C CA . THR A 1 1364 ? 4.208 19.902 39.798 1.00 28.03 1364 THR A CA 1
ATOM 10736 C C . THR A 1 1364 ? 2.894 19.137 39.563 1.00 28.03 1364 THR A C 1
ATOM 10738 O O . THR A 1 1364 ? 1.890 19.743 39.209 1.00 28.03 1364 THR A O 1
ATOM 10741 N N . LYS A 1 1365 ? 2.870 17.849 39.960 1.00 26.73 1365 LYS A N 1
ATOM 10742 C CA . LYS A 1 1365 ? 1.666 16.988 40.153 1.00 26.73 1365 LYS A CA 1
ATOM 10743 C C . LYS A 1 1365 ? 0.882 16.628 38.860 1.00 26.73 1365 LYS A C 1
ATOM 10745 O O . LYS A 1 1365 ? 1.024 17.321 37.865 1.00 26.73 1365 LYS A O 1
ATOM 10750 N N . PRO A 1 1366 ? 0.055 15.556 38.866 1.00 33.41 1366 PRO A N 1
ATOM 10751 C CA . PRO A 1 1366 ? -0.192 14.591 39.938 1.00 33.41 1366 PRO A CA 1
ATOM 10752 C C . PRO A 1 1366 ? 0.562 13.266 39.726 1.00 33.41 1366 PRO A C 1
ATOM 10754 O O . PRO A 1 1366 ? 0.193 12.449 38.889 1.00 33.41 1366 PRO A O 1
ATOM 10757 N N . LYS A 1 1367 ? 1.543 12.965 40.591 1.00 37.75 1367 LYS A N 1
ATOM 10758 C CA . LYS A 1 1367 ? 2.181 11.630 40.635 1.00 37.75 1367 LYS A CA 1
ATOM 10759 C C . LYS A 1 1367 ? 1.189 10.487 40.936 1.00 37.75 1367 LYS A C 1
ATOM 10761 O O . LYS A 1 1367 ? 1.514 9.317 40.774 1.00 37.75 1367 LYS A O 1
ATOM 10766 N N . THR A 1 1368 ? -0.020 10.820 41.388 1.00 42.84 1368 THR A N 1
ATOM 10767 C CA . THR A 1 1368 ? -0.953 9.897 42.030 1.00 42.84 1368 THR A CA 1
ATOM 10768 C C . THR A 1 1368 ? -1.768 9.008 41.097 1.00 42.84 1368 THR A C 1
ATOM 10770 O O . THR A 1 1368 ? -2.232 8.001 41.603 1.00 42.84 1368 THR A O 1
ATOM 10773 N N . ARG A 1 1369 ? -1.997 9.288 39.799 1.00 38.59 1369 ARG A N 1
ATOM 10774 C CA . ARG A 1 1369 ? -2.657 8.279 38.921 1.00 38.59 1369 ARG A CA 1
ATOM 10775 C C . ARG A 1 1369 ? -1.738 7.067 38.730 1.00 38.59 1369 ARG A C 1
ATOM 10777 O O . ARG A 1 1369 ? -2.080 5.974 39.157 1.00 38.59 1369 ARG A O 1
ATOM 10784 N N . ARG A 1 1370 ? -0.517 7.289 38.244 1.00 38.00 1370 ARG A N 1
ATOM 10785 C CA . ARG A 1 1370 ? 0.471 6.220 38.033 1.00 38.00 1370 ARG A CA 1
ATOM 10786 C C . ARG A 1 1370 ? 0.964 5.563 39.330 1.00 38.00 1370 ARG A C 1
ATOM 10788 O O . ARG A 1 1370 ? 1.095 4.350 39.382 1.00 38.00 1370 ARG A O 1
ATOM 10795 N N . GLU A 1 1371 ? 1.152 6.320 40.418 1.00 44.53 1371 GLU A N 1
ATOM 10796 C CA . GLU A 1 1371 ? 1.403 5.717 41.743 1.00 44.53 1371 GLU A CA 1
ATOM 10797 C C . GLU A 1 1371 ? 0.167 5.035 42.368 1.00 44.53 1371 GLU A C 1
ATOM 10799 O O . GLU A 1 1371 ? 0.339 4.343 43.375 1.00 44.53 1371 GLU A O 1
ATOM 10804 N N . ARG A 1 1372 ? -1.052 5.234 41.832 1.00 43.00 1372 ARG A N 1
ATOM 10805 C CA . ARG A 1 1372 ? -2.247 4.450 42.190 1.00 43.00 1372 ARG A CA 1
ATOM 10806 C C . ARG A 1 1372 ? -2.250 3.138 41.424 1.00 43.00 1372 ARG A C 1
ATOM 10808 O O . ARG A 1 1372 ? -2.167 2.125 42.097 1.00 43.00 1372 ARG A O 1
ATOM 10815 N N . ALA A 1 1373 ? -2.213 3.158 40.090 1.00 38.34 1373 ALA A N 1
ATOM 10816 C CA . ALA A 1 1373 ? -2.142 1.953 39.254 1.00 38.34 1373 ALA A CA 1
ATOM 10817 C C . ALA A 1 1373 ? -1.044 0.987 39.731 1.00 38.34 1373 ALA A C 1
ATOM 10819 O O . ALA A 1 1373 ? -1.339 -0.101 40.226 1.00 38.34 1373 ALA A O 1
ATOM 10820 N N . LEU A 1 1374 ? 0.208 1.458 39.767 1.00 41.75 1374 LEU A N 1
ATOM 10821 C CA . LEU A 1 1374 ? 1.360 0.635 40.130 1.00 41.75 1374 LEU A CA 1
ATOM 10822 C C . LEU A 1 1374 ? 1.264 0.061 41.559 1.00 41.75 1374 LEU A C 1
ATOM 10824 O O . LEU A 1 1374 ? 1.712 -1.056 41.805 1.00 41.75 1374 LEU A O 1
ATOM 10828 N N . ARG A 1 1375 ? 0.664 0.778 42.528 1.00 45.53 1375 ARG A N 1
ATOM 10829 C CA . ARG A 1 1375 ? 0.419 0.213 43.872 1.00 45.53 1375 ARG A CA 1
ATOM 10830 C C . ARG A 1 1375 ? -0.844 -0.635 43.950 1.00 45.53 1375 ARG A C 1
ATOM 10832 O O . ARG A 1 1375 ? -0.842 -1.561 44.743 1.00 45.53 1375 ARG A O 1
ATOM 10839 N N . ALA A 1 1376 ? -1.897 -0.347 43.194 1.00 41.28 1376 ALA A N 1
ATOM 10840 C CA . ALA A 1 1376 ? -3.122 -1.142 43.178 1.00 41.28 1376 ALA A CA 1
ATOM 10841 C C . ALA A 1 1376 ? -2.820 -2.525 42.615 1.00 41.28 1376 ALA A C 1
ATOM 10843 O O . ALA A 1 1376 ? -3.132 -3.539 43.230 1.00 41.28 1376 ALA A O 1
ATOM 10844 N N . HIS A 1 1377 ? -2.057 -2.544 41.534 1.00 43.28 1377 HIS A N 1
ATOM 10845 C CA . HIS A 1 1377 ? -1.585 -3.743 40.885 1.00 43.28 1377 HIS A CA 1
ATOM 10846 C C . HIS A 1 1377 ? -0.517 -4.486 41.741 1.00 43.28 1377 HIS A C 1
ATOM 10848 O O . HIS A 1 1377 ? -0.609 -5.699 41.916 1.00 43.28 1377 HIS A O 1
ATOM 10854 N N . MET A 1 1378 ? 0.398 -3.786 42.442 1.00 44.00 1378 MET A N 1
ATOM 10855 C CA . MET A 1 1378 ? 1.234 -4.406 43.503 1.00 44.00 1378 MET A CA 1
ATOM 10856 C C . MET A 1 1378 ? 0.454 -4.870 44.752 1.00 44.00 1378 MET A C 1
ATOM 10858 O O . MET A 1 1378 ? 0.961 -5.703 45.499 1.00 44.00 1378 MET A O 1
ATOM 10862 N N . ASN A 1 1379 ? -0.734 -4.329 45.033 1.00 42.81 1379 ASN A N 1
ATOM 10863 C CA . ASN A 1 1379 ? -1.572 -4.756 46.157 1.00 42.81 1379 ASN A CA 1
ATOM 10864 C C . ASN A 1 1379 ? -2.387 -6.002 45.786 1.00 42.81 1379 ASN A C 1
ATOM 10866 O O . ASN A 1 1379 ? -2.450 -6.922 46.596 1.00 42.81 1379 ASN A O 1
ATOM 10870 N N . ARG A 1 1380 ? -2.904 -6.077 44.549 1.00 44.12 1380 ARG A N 1
ATOM 10871 C CA . ARG A 1 1380 ? -3.544 -7.272 43.967 1.00 44.12 1380 ARG A CA 1
ATOM 10872 C C . ARG A 1 1380 ? -2.638 -8.504 44.098 1.00 44.12 1380 ARG A C 1
ATOM 10874 O O . ARG A 1 1380 ? -3.065 -9.558 44.554 1.00 44.12 1380 ARG A O 1
ATOM 10881 N N . ARG A 1 1381 ? -1.340 -8.343 43.817 1.00 43.22 1381 ARG A N 1
ATOM 10882 C CA . ARG A 1 1381 ? -0.332 -9.415 43.961 1.00 43.22 1381 ARG A CA 1
ATOM 10883 C C . ARG A 1 1381 ? -0.134 -9.888 45.405 1.00 43.22 1381 ARG A C 1
ATOM 10885 O O . ARG A 1 1381 ? 0.117 -11.070 45.619 1.00 43.22 1381 ARG A O 1
ATOM 10892 N N . LYS A 1 1382 ? -0.326 -9.003 46.393 1.00 40.84 1382 LYS A N 1
ATOM 10893 C CA . LYS A 1 1382 ? -0.249 -9.340 47.826 1.00 40.84 1382 LYS A CA 1
ATOM 10894 C C . LYS A 1 1382 ? -1.496 -10.032 48.370 1.00 40.84 1382 LYS A C 1
ATOM 10896 O O . LYS A 1 1382 ? -1.378 -10.786 49.327 1.00 40.84 1382 LYS A O 1
ATOM 10901 N N . SER A 1 1383 ? -2.681 -9.804 47.803 1.00 41.34 1383 SER A N 1
ATOM 10902 C CA . SER A 1 1383 ? -3.910 -10.450 48.293 1.00 41.34 1383 SER A CA 1
ATOM 10903 C C . SER A 1 1383 ? -4.002 -11.937 47.939 1.00 41.34 1383 SER A C 1
ATOM 10905 O O . SER A 1 1383 ? -4.622 -12.695 48.676 1.00 41.34 1383 SER A O 1
ATOM 10907 N N . PHE A 1 1384 ? -3.342 -12.379 46.867 1.00 39.69 1384 PHE A N 1
ATOM 10908 C CA . PHE A 1 1384 ? -3.287 -13.794 46.475 1.00 39.69 1384 PHE A CA 1
ATOM 10909 C C . PHE A 1 1384 ? -2.114 -14.566 47.105 1.00 39.69 1384 PHE A C 1
ATOM 10911 O O . PHE A 1 1384 ? -1.929 -15.743 46.823 1.00 39.69 1384 PHE A O 1
ATOM 10918 N N . ALA A 1 1385 ? -1.317 -13.906 47.951 1.00 38.12 1385 ALA A N 1
ATOM 10919 C CA . ALA A 1 1385 ? -0.003 -14.370 48.382 1.00 38.12 1385 ALA A CA 1
ATOM 10920 C C . ALA A 1 1385 ? 0.009 -15.507 49.409 1.00 38.12 1385 ALA A C 1
ATOM 10922 O O . ALA A 1 1385 ? 1.034 -16.162 49.573 1.00 38.12 1385 ALA A O 1
ATOM 10923 N N . SER A 1 1386 ? -1.049 -15.672 50.206 1.00 34.47 1386 SER A N 1
ATOM 10924 C CA . SER A 1 1386 ? -0.970 -16.501 51.410 1.00 34.47 1386 SER A CA 1
ATOM 10925 C C . SER A 1 1386 ? -2.261 -17.250 51.730 1.00 34.47 1386 SER A C 1
ATOM 10927 O O . SER A 1 1386 ? -3.197 -16.708 52.312 1.00 34.47 1386 SER A O 1
ATOM 10929 N N . ALA A 1 1387 ? -2.225 -18.572 51.526 1.00 37.59 1387 ALA A N 1
ATOM 10930 C CA . ALA A 1 1387 ? -3.224 -19.556 51.976 1.00 37.59 1387 ALA A CA 1
ATOM 10931 C C . ALA A 1 1387 ? -3.452 -19.624 53.511 1.00 37.59 1387 ALA A C 1
ATOM 10933 O O . ALA A 1 1387 ? -4.035 -20.576 54.030 1.00 37.59 1387 ALA A O 1
ATOM 10934 N N . SER A 1 1388 ? -2.962 -18.637 54.264 1.00 36.16 1388 SER A N 1
ATOM 10935 C CA . SER A 1 1388 ? -3.025 -18.537 55.722 1.00 36.16 1388 SER A CA 1
ATOM 10936 C C . SER A 1 1388 ? -3.526 -17.184 56.238 1.00 36.16 1388 SER A C 1
ATOM 10938 O O . SER A 1 1388 ? -3.752 -17.063 57.443 1.00 36.16 1388 SER A O 1
ATOM 10940 N N . ILE A 1 1389 ? -3.707 -16.172 55.379 1.00 32.19 1389 ILE A N 1
ATOM 10941 C CA . ILE A 1 1389 ? -4.249 -14.862 55.766 1.00 32.19 1389 ILE A CA 1
ATOM 10942 C C . ILE A 1 1389 ? -5.641 -14.707 55.147 1.00 32.19 1389 ILE A C 1
ATOM 10944 O O . ILE A 1 1389 ? -5.789 -14.286 54.006 1.00 32.19 1389 ILE A O 1
ATOM 10948 N N . LYS A 1 1390 ? -6.677 -15.017 55.941 1.00 31.80 1390 LYS A N 1
ATOM 10949 C CA . LYS A 1 1390 ? -8.040 -14.505 55.698 1.00 31.80 1390 LYS A CA 1
ATOM 10950 C C . LYS A 1 1390 ? -7.965 -12.993 55.509 1.00 31.80 1390 LYS A C 1
ATOM 10952 O O . LYS A 1 1390 ? -7.207 -12.376 56.258 1.00 31.80 1390 LYS A O 1
ATOM 10957 N N . PHE A 1 1391 ? -8.769 -12.410 54.620 1.00 29.53 1391 PHE A N 1
ATOM 10958 C CA . PHE A 1 1391 ? -8.731 -10.972 54.316 1.00 29.53 1391 PHE A CA 1
ATOM 10959 C C . PHE A 1 1391 ? -8.816 -10.088 55.580 1.00 29.53 1391 PHE A C 1
ATOM 10961 O O . PHE A 1 1391 ? -9.892 -9.802 56.108 1.00 29.53 1391 PHE A O 1
ATOM 10968 N N . ASP A 1 1392 ? -7.650 -9.668 56.086 1.00 32.38 1392 ASP A N 1
ATOM 10969 C CA . ASP A 1 1392 ? -7.525 -8.858 57.294 1.00 32.38 1392 ASP A CA 1
ATOM 10970 C C . ASP A 1 1392 ? -7.484 -7.375 56.925 1.00 32.38 1392 ASP A C 1
ATOM 10972 O O . ASP A 1 1392 ? -6.521 -6.861 56.351 1.00 32.38 1392 ASP A O 1
ATOM 10976 N N . ASN A 1 1393 ? -8.540 -6.670 57.320 1.00 34.47 1393 ASN A N 1
ATOM 10977 C CA . ASN A 1 1393 ? -8.771 -5.256 57.032 1.00 34.47 1393 ASN A CA 1
ATOM 10978 C C . ASN A 1 1393 ? -7.838 -4.300 57.814 1.00 34.47 1393 ASN A C 1
ATOM 10980 O O . ASN A 1 1393 ? -8.102 -3.098 57.896 1.00 34.47 1393 ASN A O 1
ATOM 10984 N N . SER A 1 1394 ? -6.749 -4.805 58.404 1.00 33.16 1394 SER A N 1
ATOM 10985 C CA . SER A 1 1394 ? -5.766 -4.028 59.169 1.00 33.16 1394 SER A CA 1
ATOM 10986 C C . SER A 1 1394 ? -4.887 -3.111 58.302 1.00 33.16 1394 SER A C 1
ATOM 10988 O O . SER A 1 1394 ? -4.409 -2.084 58.792 1.00 33.16 1394 SER A O 1
ATOM 10990 N N . ASN A 1 1395 ? -4.731 -3.404 57.004 1.00 31.59 1395 ASN A N 1
ATOM 10991 C CA . ASN A 1 1395 ? -4.131 -2.494 56.022 1.00 31.59 1395 ASN A CA 1
ATOM 10992 C C . ASN A 1 1395 ? -5.212 -1.770 55.203 1.00 31.59 1395 ASN A C 1
ATOM 10994 O O . ASN A 1 1395 ? -5.628 -2.228 54.140 1.00 31.59 1395 ASN A O 1
ATOM 10998 N N . SER A 1 1396 ? -5.593 -0.566 55.644 1.00 33.69 1396 SER A N 1
ATOM 10999 C CA . SER A 1 1396 ? -6.573 0.337 55.002 1.00 33.69 1396 SER A CA 1
ATOM 11000 C C . SER A 1 1396 ? -6.106 0.973 53.676 1.00 33.69 1396 SER A C 1
ATOM 11002 O O . SER A 1 1396 ? -6.381 2.139 53.386 1.00 33.69 1396 SER A O 1
ATOM 11004 N N . LYS A 1 1397 ? -5.320 0.226 52.893 1.00 38.41 1397 LYS A N 1
ATOM 11005 C CA . LYS A 1 1397 ? -4.718 0.607 51.604 1.00 38.41 1397 LYS A CA 1
ATOM 11006 C C . LYS A 1 1397 ? -4.627 -0.561 50.617 1.00 38.41 1397 LYS A C 1
ATOM 11008 O O . LYS A 1 1397 ? -4.011 -0.390 49.567 1.00 38.41 1397 LYS A O 1
ATOM 11013 N N . ASN A 1 1398 ? -5.188 -1.725 50.949 1.00 33.16 1398 ASN A N 1
ATOM 11014 C CA . ASN A 1 1398 ? -5.270 -2.863 50.041 1.00 33.16 1398 ASN A CA 1
ATOM 11015 C C . ASN A 1 1398 ? -6.323 -2.561 48.972 1.00 33.16 1398 ASN A C 1
ATOM 11017 O O . ASN A 1 1398 ? -7.503 -2.853 49.137 1.00 33.16 1398 ASN A O 1
ATOM 11021 N N . TRP A 1 1399 ? -5.880 -1.904 47.903 1.00 38.28 1399 TRP A N 1
ATOM 11022 C CA . TRP A 1 1399 ? -6.715 -1.619 46.746 1.00 38.28 1399 TRP A CA 1
ATOM 11023 C C . TRP A 1 1399 ? -7.251 -2.910 46.144 1.00 38.28 1399 TRP A C 1
ATOM 11025 O O . TRP A 1 1399 ? -6.470 -3.730 45.658 1.00 38.28 1399 TRP A O 1
ATOM 11035 N N . TYR A 1 1400 ? -8.579 -3.029 46.108 1.00 36.53 1400 TYR A N 1
ATOM 11036 C CA . TYR A 1 1400 ? -9.253 -3.930 45.186 1.00 36.53 1400 TYR A CA 1
ATOM 11037 C C . TYR A 1 1400 ? -9.152 -3.309 43.796 1.00 36.53 1400 TYR A C 1
ATOM 11039 O O . TYR A 1 1400 ? -10.060 -2.636 43.315 1.00 36.53 1400 TYR A O 1
ATOM 11047 N N . GLY A 1 1401 ? -7.957 -3.428 43.218 1.00 38.84 1401 GLY A N 1
ATOM 11048 C CA . GLY A 1 1401 ? -7.598 -2.868 41.927 1.00 38.84 1401 GLY A CA 1
ATOM 11049 C C . GLY A 1 1401 ? -8.269 -3.641 40.807 1.00 38.84 1401 GLY A C 1
ATOM 11050 O O . GLY A 1 1401 ? -7.582 -4.403 40.135 1.00 38.84 1401 GLY A O 1
ATOM 11051 N N . SER A 1 1402 ? -9.587 -3.454 40.693 1.00 37.28 1402 SER A N 1
ATOM 11052 C CA . SER A 1 1402 ? -10.298 -3.042 39.482 1.00 37.28 1402 SER A CA 1
ATOM 11053 C C . SER A 1 1402 ? -9.656 -3.499 38.173 1.00 37.28 1402 SER A C 1
ATOM 11055 O O . SER A 1 1402 ? -8.503 -3.183 37.894 1.00 37.28 1402 SER A O 1
ATOM 11057 N N . THR A 1 1403 ? -10.423 -4.192 37.334 1.00 43.94 1403 THR A N 1
ATOM 11058 C CA . THR A 1 1403 ? -10.089 -4.423 35.925 1.00 43.94 1403 THR A CA 1
ATOM 11059 C C . THR A 1 1403 ? -9.918 -3.127 35.126 1.00 43.94 1403 THR A C 1
ATOM 11061 O O . THR A 1 1403 ? -9.283 -3.181 34.084 1.00 43.94 1403 THR A O 1
ATOM 11064 N N . ASP A 1 1404 ? -10.299 -1.964 35.674 1.00 42.47 1404 ASP A N 1
ATOM 11065 C CA . ASP A 1 1404 ? -9.586 -0.701 35.415 1.00 42.47 1404 ASP A CA 1
ATOM 11066 C C . ASP A 1 1404 ? -8.614 -0.332 36.564 1.00 42.47 1404 ASP A C 1
ATOM 11068 O O . ASP A 1 1404 ? -9.003 0.354 37.518 1.00 42.47 1404 ASP A O 1
ATOM 11072 N N . PRO A 1 1405 ? -7.322 -0.711 36.503 1.00 36.47 1405 PRO A N 1
ATOM 11073 C CA . PRO A 1 1405 ? -6.308 -0.188 37.420 1.00 36.47 1405 PRO A CA 1
ATOM 11074 C C . PRO A 1 1405 ? -5.946 1.287 37.162 1.00 36.47 1405 PRO A C 1
ATOM 11076 O O . PRO A 1 1405 ? -5.184 1.876 37.939 1.00 36.47 1405 PRO A O 1
ATOM 11079 N N . PHE A 1 1406 ? -6.411 1.876 36.056 1.00 40.97 1406 PHE A N 1
ATOM 11080 C CA . PHE A 1 1406 ? -5.734 2.977 35.370 1.00 40.97 1406 PHE A CA 1
ATOM 11081 C C . PHE A 1 1406 ? -6.509 4.307 35.374 1.00 40.97 1406 PHE A C 1
ATOM 11083 O O . PHE A 1 1406 ? -5.873 5.368 35.310 1.00 40.97 1406 PHE A O 1
ATOM 11090 N N . ARG A 1 1407 ? -7.832 4.281 35.594 1.00 41.88 1407 ARG A N 1
ATOM 11091 C CA . ARG A 1 1407 ? -8.773 5.422 35.576 1.00 41.88 1407 ARG A CA 1
ATOM 11092 C C . ARG A 1 1407 ? -8.874 6.076 34.206 1.00 41.88 1407 ARG A C 1
ATOM 11094 O O . ARG A 1 1407 ? -8.723 7.297 34.088 1.00 41.88 1407 ARG A O 1
ATOM 11101 N N . GLY A 1 1408 ? -9.083 5.243 33.194 1.00 39.25 1408 GLY A N 1
ATOM 11102 C CA . GLY A 1 1408 ? -8.821 5.573 31.797 1.00 39.25 1408 GLY A CA 1
ATOM 11103 C C . GLY A 1 1408 ? -7.316 5.525 31.539 1.00 39.25 1408 GLY A C 1
ATOM 11104 O O . GLY A 1 1408 ? -6.557 6.350 32.066 1.00 39.25 1408 GLY A O 1
ATOM 11105 N N . LEU A 1 1409 ? -6.886 4.531 30.757 1.00 41.41 1409 LEU A N 1
ATOM 11106 C CA . LEU A 1 1409 ? -5.502 4.403 30.308 1.00 41.41 1409 LEU A CA 1
ATOM 11107 C C . LEU A 1 1409 ? -5.060 5.644 29.530 1.00 41.41 1409 LEU A C 1
ATOM 11109 O O . LEU A 1 1409 ? -5.853 6.318 28.885 1.00 41.41 1409 LEU A O 1
ATOM 11113 N N . ASN A 1 1410 ? -3.748 5.880 29.517 1.00 44.84 1410 ASN A N 1
ATOM 11114 C CA . ASN A 1 1410 ? -3.123 6.903 28.671 1.00 44.84 1410 ASN A CA 1
ATOM 11115 C C . ASN A 1 1410 ? -3.384 6.694 27.165 1.00 44.84 1410 ASN A C 1
ATOM 11117 O O . ASN A 1 1410 ? -3.153 7.613 26.389 1.00 44.84 1410 ASN A O 1
ATOM 11121 N N . CYS A 1 1411 ? -3.789 5.483 26.782 1.00 48.84 1411 CYS A N 1
ATOM 11122 C CA . CYS A 1 1411 ? -3.974 5.018 25.414 1.00 48.84 1411 CYS A CA 1
ATOM 11123 C C . CYS A 1 1411 ? -5.449 5.110 24.967 1.00 48.84 1411 CYS A C 1
ATOM 11125 O O . CYS A 1 1411 ? -5.725 5.266 23.783 1.00 48.84 1411 CYS A O 1
ATOM 11127 N N . PHE A 1 1412 ? -6.395 5.076 25.918 1.00 49.84 1412 PHE A N 1
ATOM 11128 C CA . PHE A 1 1412 ? -7.835 5.124 25.658 1.00 49.84 1412 PHE A CA 1
ATOM 11129 C C . PHE A 1 1412 ? -8.342 6.560 25.868 1.00 49.84 1412 PHE A C 1
ATOM 11131 O O . PHE A 1 1412 ? -8.586 6.999 26.995 1.00 49.84 1412 PHE A O 1
ATOM 11138 N N . ALA A 1 1413 ? -8.420 7.329 24.779 1.00 47.16 1413 ALA A N 1
ATOM 11139 C CA . ALA A 1 1413 ? -8.517 8.793 24.785 1.00 47.16 1413 ALA A CA 1
ATOM 11140 C C . ALA A 1 1413 ? -9.912 9.358 25.145 1.00 47.16 1413 ALA A C 1
ATOM 11142 O O . ALA A 1 1413 ? -10.488 10.172 24.423 1.00 47.16 1413 ALA A O 1
ATOM 11143 N N . GLY A 1 1414 ? -10.436 9.002 26.320 1.00 50.62 1414 GLY A N 1
ATOM 11144 C CA . GLY A 1 1414 ? -11.734 9.459 26.835 1.00 50.62 1414 GLY A CA 1
ATOM 11145 C C . GLY A 1 1414 ? -11.884 10.974 27.065 1.00 50.62 1414 GLY A C 1
ATOM 11146 O O . GLY A 1 1414 ? -12.947 11.402 27.502 1.00 50.62 1414 GLY A O 1
ATOM 11147 N N . ASP A 1 1415 ? -10.877 11.805 26.769 1.00 59.59 1415 ASP A N 1
ATOM 11148 C CA . ASP A 1 1415 ? -10.935 13.271 26.898 1.00 59.59 1415 ASP A CA 1
ATOM 11149 C C . ASP A 1 1415 ? -12.049 13.893 26.028 1.00 59.59 1415 ASP A C 1
ATOM 11151 O O . ASP A 1 1415 ? -12.703 14.845 26.466 1.00 59.59 1415 ASP A O 1
ATOM 11155 N N . ALA A 1 1416 ? -12.324 13.349 24.833 1.00 64.56 1416 ALA A N 1
ATOM 11156 C CA . ALA A 1 1416 ? -13.424 13.811 23.977 1.00 64.56 1416 ALA A CA 1
ATOM 11157 C C . ALA A 1 1416 ? -14.801 13.474 24.583 1.00 64.56 1416 ALA A C 1
ATOM 11159 O O . ALA A 1 1416 ? -15.669 14.344 24.672 1.00 64.56 1416 ALA A O 1
ATOM 11160 N N . LEU A 1 1417 ? -14.972 12.247 25.091 1.00 76.19 1417 LEU A N 1
ATOM 11161 C CA . LEU A 1 1417 ? -16.178 11.795 25.796 1.00 76.19 1417 LEU A CA 1
ATOM 11162 C C . LEU A 1 1417 ? -16.427 12.593 27.085 1.00 76.19 1417 LEU A C 1
ATOM 11164 O O . LEU A 1 1417 ? -17.518 13.122 27.300 1.00 76.19 1417 LEU A O 1
ATOM 11168 N N . VAL A 1 1418 ? -15.396 12.732 27.923 1.00 74.19 1418 VAL A N 1
ATOM 11169 C CA . VAL A 1 1418 ? -15.435 13.527 29.157 1.00 74.19 1418 VAL A CA 1
ATOM 11170 C C . VAL A 1 1418 ? -15.783 14.977 28.846 1.00 74.19 1418 VAL A C 1
ATOM 11172 O O . VAL A 1 1418 ? -16.612 15.555 29.549 1.00 74.19 1418 VAL A O 1
ATOM 11175 N N . THR A 1 1419 ? -15.221 15.566 27.787 1.00 78.75 1419 THR A N 1
ATOM 11176 C CA . THR A 1 1419 ? -15.578 16.930 27.376 1.00 78.75 1419 THR A CA 1
ATOM 11177 C C . THR A 1 1419 ? -17.036 17.003 26.929 1.00 78.75 1419 THR A C 1
ATOM 11179 O O . THR A 1 1419 ? -17.762 17.864 27.423 1.00 78.75 1419 THR A O 1
ATOM 11182 N N . TYR A 1 1420 ? -17.497 16.070 26.090 1.00 86.75 1420 TYR A N 1
ATOM 11183 C CA . TYR A 1 1420 ? -18.873 16.022 25.590 1.00 86.75 1420 TYR A CA 1
ATOM 11184 C C . TYR A 1 1420 ? -19.914 15.902 26.723 1.00 86.75 1420 TYR A C 1
ATOM 11186 O O . TYR A 1 1420 ? -20.773 16.774 26.867 1.00 86.75 1420 TYR A O 1
ATOM 11194 N N . LEU A 1 1421 ? -19.804 14.890 27.593 1.00 90.12 1421 LEU A N 1
ATOM 11195 C CA . LEU A 1 1421 ? -20.739 14.669 28.713 1.00 90.12 1421 LEU A CA 1
ATOM 11196 C C . LEU A 1 1421 ? -20.612 15.703 29.848 1.00 90.12 1421 LEU A C 1
ATOM 11198 O O . LEU A 1 1421 ? -21.501 15.807 30.699 1.00 90.12 1421 LEU A O 1
ATOM 11202 N N . SER A 1 1422 ? -19.548 16.509 29.867 1.00 89.19 1422 SER A N 1
ATOM 11203 C CA . SER A 1 1422 ? -19.402 17.633 30.805 1.00 89.19 1422 SER A CA 1
ATOM 11204 C C . SER A 1 1422 ? -20.042 18.936 30.314 1.00 89.19 1422 SER A C 1
ATOM 11206 O O . SER A 1 1422 ? -20.058 19.919 31.057 1.00 89.19 1422 SER A O 1
ATOM 11208 N N . ARG A 1 1423 ? -20.585 18.981 29.089 1.00 89.06 1423 ARG A N 1
ATOM 11209 C CA . ARG A 1 1423 ? -21.271 20.174 28.574 1.00 89.06 1423 ARG A CA 1
ATOM 11210 C C . ARG A 1 1423 ? -22.648 20.357 29.208 1.00 89.06 1423 ARG A C 1
ATOM 11212 O O . ARG A 1 1423 ? -23.425 19.416 29.360 1.00 89.06 1423 ARG A O 1
ATOM 11219 N N . ASP A 1 1424 ? -22.985 21.609 29.507 1.00 88.31 1424 ASP A N 1
ATOM 11220 C CA . ASP A 1 1424 ? -24.258 21.954 30.142 1.00 88.31 1424 ASP A CA 1
ATOM 11221 C C . ASP A 1 1424 ? -25.475 21.685 29.231 1.00 88.31 1424 ASP A C 1
ATOM 11223 O O . ASP A 1 1424 ? -26.519 21.241 29.717 1.00 88.31 1424 ASP A O 1
ATOM 11227 N N . ASP A 1 1425 ? -25.339 21.878 27.913 1.00 90.88 1425 ASP A N 1
ATOM 11228 C CA . ASP A 1 1425 ? -26.390 21.592 26.928 1.00 90.88 1425 ASP A CA 1
ATOM 11229 C C . ASP A 1 1425 ? -26.671 20.085 26.827 1.00 90.88 1425 ASP A C 1
ATOM 11231 O O . ASP A 1 1425 ? -27.827 19.671 26.938 1.00 90.88 1425 ASP A O 1
ATOM 11235 N N . VAL A 1 1426 ? -25.621 19.263 26.737 1.00 92.94 1426 VAL A N 1
ATOM 11236 C CA . VAL A 1 1426 ? -25.707 17.793 26.739 1.00 92.94 1426 VAL A CA 1
ATOM 11237 C C . VAL A 1 1426 ? -26.358 17.287 28.027 1.00 92.94 1426 VAL A C 1
ATOM 11239 O O . VAL A 1 1426 ? -27.351 16.568 27.955 1.00 92.94 1426 VAL A O 1
ATOM 11242 N N . GLN A 1 1427 ? -25.898 17.729 29.205 1.00 95.06 1427 GLN A N 1
ATOM 11243 C CA . GLN A 1 1427 ? -26.502 17.341 30.492 1.00 95.06 1427 GLN A CA 1
ATOM 11244 C C . GLN A 1 1427 ? -27.982 17.747 30.616 1.00 95.06 1427 GLN A C 1
ATOM 11246 O O . GLN A 1 1427 ? -28.751 17.070 31.295 1.00 95.06 1427 GLN A O 1
ATOM 11251 N N . THR A 1 1428 ? -28.409 18.826 29.944 1.00 91.69 1428 THR A N 1
ATOM 11252 C CA . THR A 1 1428 ? -29.836 19.191 29.866 1.00 91.69 1428 THR A CA 1
ATOM 11253 C C . THR A 1 1428 ? -30.615 18.197 29.008 1.00 91.69 1428 THR A C 1
ATOM 11255 O O . THR A 1 1428 ? -31.660 17.714 29.437 1.00 91.69 1428 THR A O 1
ATOM 11258 N N . ALA A 1 1429 ? -30.103 17.885 27.815 1.00 91.69 1429 ALA A N 1
ATOM 11259 C CA . ALA A 1 1429 ? -30.757 17.011 26.842 1.00 91.69 1429 ALA A CA 1
ATOM 11260 C C . ALA A 1 1429 ? -30.934 15.565 27.332 1.00 91.69 1429 ALA A C 1
ATOM 11262 O O . ALA A 1 1429 ? -31.894 14.907 26.941 1.00 91.69 1429 ALA A O 1
ATOM 11263 N N . ILE A 1 1430 ? -30.029 15.087 28.192 1.00 94.56 1430 ILE A N 1
ATOM 11264 C CA . ILE A 1 1430 ? -30.045 13.717 28.733 1.00 94.56 1430 ILE A CA 1
ATOM 11265 C C . ILE A 1 1430 ? -30.695 13.614 30.128 1.00 94.56 1430 ILE A C 1
ATOM 11267 O O . ILE A 1 1430 ? -30.609 12.567 30.771 1.00 94.56 1430 ILE A O 1
ATOM 11271 N N . HIS A 1 1431 ? -31.326 14.686 30.619 1.00 94.69 1431 HIS A N 1
ATOM 11272 C CA . HIS A 1 1431 ? -32.010 14.749 31.924 1.00 94.69 1431 HIS A CA 1
ATOM 11273 C C . HIS A 1 1431 ? -31.136 14.379 33.140 1.00 94.69 1431 HIS A C 1
ATOM 11275 O O . HIS A 1 1431 ? -31.655 13.979 34.188 1.00 94.69 1431 HIS A O 1
ATOM 11281 N N . SER A 1 1432 ? -29.809 14.497 33.030 1.00 93.31 1432 SER A N 1
ATOM 11282 C CA . SER A 1 1432 ? -28.903 14.103 34.107 1.00 93.31 1432 SER A CA 1
ATOM 11283 C C . SER A 1 1432 ? -28.771 15.184 35.180 1.00 93.31 1432 SER A C 1
ATOM 11285 O O . SER A 1 1432 ? -29.058 16.372 34.988 1.00 93.31 1432 SER A O 1
ATOM 11287 N N . ARG A 1 1433 ? -28.317 14.776 36.368 1.00 88.19 1433 ARG A N 1
ATOM 11288 C CA . ARG A 1 1433 ? -27.958 15.719 37.424 1.00 88.19 1433 ARG A CA 1
ATOM 11289 C C . ARG A 1 1433 ? -26.741 16.542 36.991 1.00 88.19 1433 ARG A C 1
ATOM 11291 O O . ARG A 1 1433 ? -25.636 16.015 36.898 1.00 88.19 1433 ARG A O 1
ATOM 11298 N N . LYS A 1 1434 ? -26.950 17.852 36.840 1.00 86.06 1434 LYS A N 1
ATOM 11299 C CA . LYS A 1 1434 ? -25.911 18.848 36.531 1.00 86.06 1434 LYS A CA 1
ATOM 11300 C C . LYS A 1 1434 ? -24.662 18.677 37.401 1.00 86.06 1434 LYS A C 1
ATOM 11302 O O . LYS A 1 1434 ? -24.747 18.791 38.630 1.00 86.06 1434 LYS A O 1
ATOM 11307 N N . GLN A 1 1435 ? -23.510 18.467 36.767 1.00 83.88 1435 GLN A N 1
ATOM 11308 C CA . GLN A 1 1435 ? -22.211 18.371 37.436 1.00 83.88 1435 GLN A CA 1
ATOM 11309 C C . GLN A 1 1435 ? -21.066 18.956 36.586 1.00 83.88 1435 GLN A C 1
ATOM 11311 O O . GLN A 1 1435 ? -21.084 18.794 35.368 1.00 83.88 1435 GLN A O 1
ATOM 11316 N N . PRO A 1 1436 ? -20.052 19.621 37.190 1.00 75.38 1436 PRO A N 1
ATOM 11317 C CA . PRO A 1 1436 ? -19.041 20.382 36.435 1.00 75.38 1436 PRO A CA 1
ATOM 11318 C C . PRO A 1 1436 ? -18.086 19.544 35.576 1.00 75.38 1436 PRO A C 1
ATOM 11320 O O . PRO A 1 1436 ? -17.343 20.102 34.774 1.00 75.38 1436 PRO A O 1
ATOM 11323 N N . LEU A 1 1437 ? -18.046 18.236 35.819 1.00 80.31 1437 LEU A N 1
ATOM 11324 C CA . LEU A 1 1437 ? -17.245 17.253 35.107 1.00 80.31 1437 LEU A CA 1
ATOM 11325 C C . LEU A 1 1437 ? -17.955 15.903 35.272 1.00 80.31 1437 LEU A C 1
ATOM 11327 O O . LEU A 1 1437 ? -18.182 15.485 36.409 1.00 80.31 1437 LEU A O 1
ATOM 11331 N N . TRP A 1 1438 ? -18.316 15.240 34.176 1.00 84.44 1438 TRP A N 1
ATOM 11332 C CA . TRP A 1 1438 ? -18.616 13.806 34.203 1.00 84.44 1438 TRP A CA 1
ATOM 11333 C C . TRP A 1 1438 ? -17.290 13.041 34.153 1.00 84.44 1438 TRP A C 1
ATOM 11335 O O . TRP A 1 1438 ? -16.357 13.450 33.462 1.00 84.44 1438 TRP A O 1
ATOM 11345 N N . VAL A 1 1439 ? -17.192 11.948 34.904 1.00 70.19 1439 VAL A N 1
ATOM 11346 C CA . VAL A 1 1439 ? -16.050 11.032 34.860 1.00 70.19 1439 VAL A CA 1
ATOM 11347 C C . VAL A 1 1439 ? -16.571 9.612 34.736 1.00 70.19 1439 VAL A C 1
ATOM 11349 O O . VAL A 1 1439 ? -17.530 9.251 35.414 1.00 70.19 1439 VAL A O 1
ATOM 11352 N N . ASP A 1 1440 ? -15.914 8.836 33.881 1.00 71.19 1440 ASP A N 1
ATOM 11353 C CA . ASP A 1 1440 ? -16.244 7.442 33.604 1.00 71.19 1440 ASP A CA 1
ATOM 11354 C C . ASP A 1 1440 ? -16.155 6.577 34.876 1.00 71.19 1440 ASP A C 1
ATOM 11356 O O . ASP A 1 1440 ? -17.171 6.176 35.447 1.00 71.19 1440 ASP A O 1
ATOM 11360 N N . CYS A 1 1441 ? -14.936 6.379 35.387 1.00 71.69 1441 CYS A N 1
ATOM 11361 C CA . CYS A 1 1441 ? -14.697 5.592 36.593 1.00 71.69 1441 CYS A CA 1
ATOM 11362 C C . CYS A 1 1441 ? -14.741 6.436 37.878 1.00 71.69 1441 CYS A C 1
ATOM 11364 O O . CYS A 1 1441 ? -14.053 7.457 38.013 1.00 71.69 1441 CYS A O 1
ATOM 11366 N N . ALA A 1 1442 ? -15.527 5.979 38.855 1.00 65.75 1442 ALA A N 1
ATOM 11367 C CA . ALA A 1 1442 ? -15.765 6.662 40.121 1.00 65.75 1442 ALA A CA 1
ATOM 11368 C C . ALA A 1 1442 ? -14.488 6.797 40.974 1.00 65.75 1442 ALA A C 1
ATOM 11370 O O . ALA A 1 1442 ? -13.751 5.841 41.227 1.00 65.75 1442 ALA A O 1
ATOM 11371 N N . ASP A 1 1443 ? -14.229 8.003 41.486 1.00 55.00 1443 ASP A N 1
ATOM 11372 C CA . ASP A 1 1443 ? -13.048 8.259 42.309 1.00 55.00 1443 ASP A CA 1
ATOM 11373 C C . ASP A 1 1443 ? -13.209 7.625 43.704 1.00 55.00 1443 ASP A C 1
ATOM 11375 O O . ASP A 1 1443 ? -13.989 8.109 44.528 1.00 55.00 1443 ASP A O 1
ATOM 11379 N N . GLU A 1 1444 ? -12.449 6.560 43.994 1.00 50.28 1444 GLU A N 1
ATOM 11380 C CA . GLU A 1 1444 ? -12.315 6.009 45.351 1.00 50.28 1444 GLU A CA 1
ATOM 11381 C C . GLU A 1 1444 ? -11.901 7.091 46.370 1.00 50.28 1444 GLU A C 1
ATOM 11383 O O . GLU A 1 1444 ? -10.718 7.374 46.597 1.00 50.28 1444 GLU A O 1
ATOM 11388 N N . ASN A 1 1445 ? -12.889 7.674 47.041 1.00 49.22 1445 ASN A N 1
ATOM 11389 C CA . ASN A 1 1445 ? -12.679 8.452 48.250 1.00 49.22 1445 ASN A CA 1
ATOM 11390 C C . ASN A 1 1445 ? -12.325 7.471 49.391 1.00 49.22 1445 ASN A C 1
ATOM 11392 O O . ASN A 1 1445 ? -13.102 6.536 49.607 1.00 49.22 1445 ASN A O 1
ATOM 11396 N N . PRO A 1 1446 ? -11.210 7.649 50.135 1.00 47.84 1446 PRO A N 1
ATOM 11397 C CA . PRO A 1 1446 ? -10.741 6.727 51.187 1.00 47.84 1446 PRO A CA 1
ATOM 11398 C C . PRO A 1 1446 ? -11.607 6.702 52.473 1.00 47.84 1446 PRO A C 1
ATOM 11400 O O . PRO A 1 1446 ? -11.093 6.724 53.589 1.00 47.84 1446 PRO A O 1
ATOM 11403 N N . ALA A 1 1447 ? -12.932 6.654 52.317 1.00 52.19 1447 ALA A N 1
ATOM 11404 C CA . ALA A 1 1447 ? -13.959 6.647 53.358 1.00 52.19 1447 ALA A CA 1
ATOM 11405 C C . ALA A 1 1447 ? -14.731 5.303 53.451 1.00 52.19 1447 ALA A C 1
ATOM 11407 O O . ALA A 1 1447 ? -15.835 5.258 53.983 1.00 52.19 1447 ALA A O 1
ATOM 11408 N N . ASN A 1 1448 ? -14.135 4.198 52.978 1.00 56.00 1448 ASN A N 1
ATOM 11409 C CA . ASN A 1 1448 ? -14.606 2.807 53.152 1.00 56.00 1448 ASN A CA 1
ATOM 11410 C C . ASN A 1 1448 ? -15.962 2.430 52.502 1.00 56.00 1448 ASN A C 1
ATOM 11412 O O . ASN A 1 1448 ? -16.681 1.575 53.034 1.00 56.00 1448 ASN A O 1
ATOM 11416 N N . HIS A 1 1449 ? -16.308 3.033 51.358 1.00 64.88 1449 HIS A N 1
ATOM 11417 C CA . HIS A 1 1449 ? -17.558 2.720 50.647 1.00 64.88 1449 HIS A CA 1
ATOM 11418 C C . HIS A 1 1449 ? -17.475 1.490 49.723 1.00 64.88 1449 HIS A C 1
ATOM 11420 O O . HIS A 1 1449 ? -18.386 0.672 49.753 1.00 64.88 1449 HIS A O 1
ATOM 11426 N N . PHE A 1 1450 ? -16.413 1.321 48.928 1.00 66.25 1450 PHE A N 1
ATOM 11427 C CA . PHE A 1 1450 ? -16.235 0.125 48.089 1.00 66.25 1450 PHE A CA 1
ATOM 11428 C C . PHE A 1 1450 ? -15.680 -1.051 48.913 1.00 66.25 1450 PHE A C 1
ATOM 11430 O O . PHE A 1 1450 ? -14.763 -0.869 49.719 1.00 66.25 1450 PHE A O 1
ATOM 11437 N N . ARG A 1 1451 ? -16.257 -2.248 48.745 1.00 71.25 1451 ARG A N 1
ATOM 11438 C CA . ARG A 1 1451 ? -16.067 -3.420 49.626 1.00 71.25 1451 ARG A CA 1
ATOM 11439 C C . ARG A 1 1451 ? -15.984 -4.779 48.921 1.00 71.25 1451 ARG A C 1
ATOM 11441 O O . ARG A 1 1451 ? -15.897 -5.791 49.609 1.00 71.25 1451 ARG A O 1
ATOM 11448 N N . TYR A 1 1452 ? -15.935 -4.806 47.591 1.00 69.19 1452 TYR A N 1
ATOM 11449 C CA . TYR A 1 1452 ? -15.793 -6.020 46.768 1.00 69.19 1452 TYR A CA 1
ATOM 11450 C C . TYR A 1 1452 ? -14.703 -7.002 47.277 1.00 69.19 1452 TYR A C 1
ATOM 11452 O O . TYR A 1 1452 ? -14.942 -8.199 47.391 1.00 69.19 1452 TYR A O 1
ATOM 11460 N N . HIS A 1 1453 ? -13.566 -6.486 47.772 1.00 56.94 1453 HIS A N 1
ATOM 11461 C CA . HIS A 1 1453 ? -12.493 -7.259 48.435 1.00 56.94 1453 HIS A CA 1
ATOM 11462 C C . HIS A 1 1453 ? -12.903 -8.091 49.668 1.00 56.94 1453 HIS A C 1
ATOM 11464 O O . HIS A 1 1453 ? -12.062 -8.766 50.257 1.00 56.94 1453 HIS A O 1
ATOM 11470 N N . THR A 1 1454 ? -14.148 -7.999 50.135 1.00 65.31 1454 THR A N 1
ATOM 11471 C CA . THR A 1 1454 ? -14.649 -8.773 51.280 1.00 65.31 1454 THR A CA 1
ATOM 11472 C C . THR A 1 1454 ? -15.403 -10.043 50.864 1.00 65.31 1454 THR A C 1
ATOM 11474 O O . THR A 1 1454 ? -15.791 -10.828 51.730 1.00 65.31 1454 THR A O 1
ATOM 11477 N N . GLN A 1 1455 ? -15.585 -10.283 49.559 1.00 70.88 1455 GLN A N 1
ATOM 11478 C CA . GLN A 1 1455 ? -16.359 -11.396 48.998 1.00 70.88 1455 GLN A CA 1
ATOM 11479 C C . GLN A 1 1455 ? -15.472 -12.408 48.246 1.00 70.88 1455 GLN A C 1
ATOM 11481 O O . GLN A 1 1455 ? -15.687 -12.684 47.071 1.00 70.88 1455 GLN A O 1
ATOM 11486 N N . GLU A 1 1456 ? -14.545 -13.060 48.967 1.00 67.00 1456 GLU A N 1
ATOM 11487 C CA . GLU A 1 1456 ? -13.680 -14.163 48.471 1.00 67.00 1456 GLU A CA 1
ATOM 11488 C C . GLU A 1 1456 ? -14.440 -15.215 47.620 1.00 67.00 1456 GLU A C 1
ATOM 11490 O O . GLU A 1 1456 ? -13.888 -15.801 46.692 1.00 67.00 1456 GLU A O 1
ATOM 11495 N N . LYS A 1 1457 ? -15.739 -15.421 47.901 1.00 77.56 1457 LYS A N 1
ATOM 11496 C CA . LYS A 1 1457 ? -16.667 -16.296 47.157 1.00 77.56 1457 LYS A CA 1
ATOM 11497 C C . LYS A 1 1457 ? -16.833 -15.979 45.659 1.00 77.56 1457 LYS A C 1
ATOM 11499 O O . LYS A 1 1457 ? -17.357 -16.836 44.953 1.00 77.56 1457 LYS A O 1
ATOM 11504 N N . TYR A 1 1458 ? -16.445 -14.789 45.197 1.00 81.56 1458 TYR A N 1
ATOM 11505 C CA . TYR A 1 1458 ? -16.572 -14.350 43.801 1.00 81.56 1458 TYR A CA 1
ATOM 11506 C C . TYR A 1 1458 ? -15.231 -14.277 43.051 1.00 81.56 1458 TYR A C 1
ATOM 11508 O O . TYR A 1 1458 ? -15.212 -13.983 41.862 1.00 81.56 1458 TYR A O 1
ATOM 11516 N N . TYR A 1 1459 ? -14.111 -14.639 43.690 1.00 73.44 1459 TYR A N 1
ATOM 11517 C CA . TYR A 1 1459 ? -12.804 -14.741 43.014 1.00 73.44 1459 TYR A CA 1
ATOM 11518 C C . TYR A 1 1459 ? -12.678 -16.011 42.139 1.00 73.44 1459 TYR A C 1
ATOM 11520 O O . TYR A 1 1459 ? -11.703 -16.181 41.402 1.00 73.44 1459 TYR A O 1
ATOM 11528 N N . ASP A 1 1460 ? -13.655 -16.918 42.228 1.00 81.81 1460 ASP A N 1
ATOM 11529 C CA . ASP A 1 1460 ? -13.897 -18.025 41.301 1.00 81.81 1460 ASP A CA 1
ATOM 11530 C C . ASP A 1 1460 ? -15.415 -18.179 41.112 1.00 81.81 1460 ASP A C 1
ATOM 11532 O O . ASP A 1 1460 ? -16.139 -18.677 41.982 1.00 81.81 1460 ASP A O 1
ATOM 11536 N N . MET A 1 1461 ? -15.905 -17.735 39.955 1.00 89.50 1461 MET A N 1
ATOM 11537 C CA . MET A 1 1461 ? -17.331 -17.695 39.634 1.00 89.50 1461 MET A CA 1
ATOM 11538 C C . MET A 1 1461 ? -17.929 -19.071 39.301 1.00 89.50 1461 MET A C 1
ATOM 11540 O O . MET A 1 1461 ? -19.139 -19.163 39.077 1.00 89.50 1461 MET A O 1
ATOM 11544 N N . GLN A 1 1462 ? -17.153 -20.166 39.309 1.00 88.31 1462 GLN A N 1
ATOM 11545 C CA . GLN A 1 1462 ? -17.631 -21.509 38.951 1.00 88.31 1462 GLN A CA 1
ATOM 11546 C C . GLN A 1 1462 ? -18.841 -21.955 39.788 1.00 88.31 1462 GLN A C 1
ATOM 11548 O O . GLN A 1 1462 ? -19.759 -22.581 39.256 1.00 88.31 1462 GLN A O 1
ATOM 11553 N N . ASN A 1 1463 ? -18.877 -21.629 41.085 1.00 90.19 1463 ASN A N 1
ATOM 11554 C CA . ASN A 1 1463 ? -20.024 -21.965 41.936 1.00 90.19 1463 ASN A CA 1
ATOM 11555 C C . ASN A 1 1463 ? -21.253 -21.113 41.586 1.00 90.19 1463 ASN A C 1
ATOM 11557 O O . ASN A 1 1463 ? -22.324 -21.669 41.376 1.00 90.19 1463 ASN A O 1
ATOM 11561 N N . THR A 1 1464 ? -21.093 -19.795 41.427 1.00 93.38 1464 THR A N 1
ATOM 11562 C CA . THR A 1 1464 ? -22.187 -18.882 41.046 1.00 93.38 1464 THR A CA 1
ATOM 11563 C C . THR A 1 1464 ? -22.788 -19.242 39.688 1.00 93.38 1464 THR A C 1
ATOM 11565 O O . THR A 1 1464 ? -24.007 -19.229 39.533 1.00 93.38 1464 THR A O 1
ATOM 11568 N N . ILE A 1 1465 ? -21.956 -19.624 38.715 1.00 94.06 1465 ILE A N 1
ATOM 11569 C CA . ILE A 1 1465 ? -22.420 -20.089 37.404 1.00 94.06 1465 ILE A CA 1
ATOM 11570 C C . ILE A 1 1465 ? -23.122 -21.451 37.536 1.00 94.06 1465 ILE A C 1
ATOM 11572 O O . ILE A 1 1465 ? -24.181 -21.634 36.940 1.00 94.06 1465 ILE A O 1
ATOM 11576 N N . SER A 1 1466 ? -22.621 -22.380 38.363 1.00 92.75 1466 SER A N 1
ATOM 11577 C CA . SER A 1 1466 ? -23.336 -23.637 38.647 1.00 92.75 1466 SER A CA 1
ATOM 11578 C C . SER A 1 1466 ? -24.714 -23.386 39.264 1.00 92.75 1466 SER A C 1
ATOM 11580 O O . SER A 1 1466 ? -25.682 -23.963 38.786 1.00 92.75 1466 SER A O 1
ATOM 11582 N N . ASP A 1 1467 ? -24.833 -22.489 40.248 1.00 93.25 1467 ASP A N 1
ATOM 11583 C CA . ASP A 1 1467 ? -26.107 -22.163 40.907 1.00 93.25 1467 ASP A CA 1
ATOM 11584 C C . ASP A 1 1467 ? -27.135 -21.557 39.927 1.00 93.25 1467 ASP A C 1
ATOM 11586 O O . ASP A 1 1467 ? -28.334 -21.825 40.031 1.00 93.25 1467 ASP A O 1
ATOM 11590 N N . ILE A 1 1468 ? -26.679 -20.788 38.928 1.00 94.06 1468 ILE A N 1
ATOM 11591 C CA . ILE A 1 1468 ? -27.521 -20.331 37.807 1.00 94.06 1468 ILE A CA 1
ATOM 11592 C C . ILE A 1 1468 ? -27.967 -21.528 36.957 1.00 94.06 1468 ILE A C 1
ATOM 11594 O O . ILE A 1 1468 ? -29.157 -21.654 36.662 1.00 94.06 1468 ILE A O 1
ATOM 11598 N N . MET A 1 1469 ? -27.042 -22.417 36.581 1.00 92.81 1469 MET A N 1
ATOM 11599 C CA . MET A 1 1469 ? -27.331 -23.585 35.736 1.00 92.81 1469 MET A CA 1
ATOM 11600 C C . MET A 1 1469 ? -28.214 -24.640 36.425 1.00 92.81 1469 MET A C 1
ATOM 11602 O O . MET A 1 1469 ? -28.950 -25.361 35.753 1.00 92.81 1469 MET A O 1
ATOM 11606 N N . ASP A 1 1470 ? -28.160 -24.725 37.754 1.00 91.56 1470 ASP A N 1
ATOM 11607 C CA . ASP A 1 1470 ? -28.980 -25.613 38.589 1.00 91.56 1470 ASP A CA 1
ATOM 11608 C C . ASP A 1 1470 ? -30.342 -25.002 38.960 1.00 91.56 1470 ASP A C 1
ATOM 11610 O O . ASP A 1 1470 ? -31.195 -25.675 39.546 1.00 91.56 1470 ASP A O 1
ATOM 11614 N N . SER A 1 1471 ? -30.584 -23.739 38.595 1.00 91.00 1471 SER A N 1
ATOM 11615 C CA . SER A 1 1471 ? -31.857 -23.074 38.855 1.00 91.00 1471 SER A CA 1
ATOM 11616 C C . SER A 1 1471 ? -33.020 -23.674 38.058 1.00 91.00 1471 SER A C 1
ATOM 11618 O O . SER A 1 1471 ? -32.890 -24.192 36.938 1.00 91.00 1471 SER A O 1
ATOM 11620 N N . LYS A 1 1472 ? -34.218 -23.555 38.633 1.00 89.38 1472 LYS A N 1
ATOM 11621 C CA . LYS A 1 1472 ? -35.451 -24.009 37.993 1.00 89.38 1472 LYS A CA 1
ATOM 11622 C C . LYS A 1 1472 ? -35.783 -23.140 36.778 1.00 89.38 1472 LYS A C 1
ATOM 11624 O O . LYS A 1 1472 ? -36.192 -23.686 35.753 1.00 89.38 1472 LYS A O 1
ATOM 11629 N N . TRP A 1 1473 ? -35.572 -21.822 36.845 1.00 91.62 1473 TRP A N 1
ATOM 11630 C CA . TRP A 1 1473 ? -35.800 -20.954 35.687 1.00 91.62 1473 TRP A CA 1
ATOM 11631 C C . TRP A 1 1473 ? -34.925 -21.337 34.484 1.00 91.62 1473 TRP A C 1
ATOM 11633 O O . TRP A 1 1473 ? -35.460 -21.511 33.386 1.00 91.62 1473 TRP A O 1
ATOM 11643 N N . TYR A 1 1474 ? -33.620 -21.545 34.691 1.00 90.56 1474 TYR A N 1
ATOM 11644 C CA . TYR A 1 1474 ? -32.658 -21.890 33.636 1.00 90.56 1474 TYR A CA 1
ATOM 11645 C C . TYR A 1 1474 ? -33.026 -23.186 32.912 1.00 90.56 1474 TYR A C 1
ATOM 11647 O O . TYR A 1 1474 ? -33.202 -23.201 31.689 1.00 90.56 1474 TYR A O 1
ATOM 11655 N N . THR A 1 1475 ? -33.229 -24.252 33.690 1.00 87.44 1475 THR A N 1
ATOM 11656 C CA . THR A 1 1475 ? -33.539 -25.600 33.190 1.00 87.44 1475 THR A CA 1
ATOM 11657 C C . THR A 1 1475 ? -34.905 -25.711 32.506 1.00 87.44 1475 THR A C 1
ATOM 11659 O O . THR A 1 1475 ? -35.095 -26.618 31.697 1.00 87.44 1475 THR A O 1
ATOM 11662 N N . GLN A 1 1476 ? -35.852 -24.806 32.785 1.00 88.94 1476 GLN A N 1
ATOM 11663 C CA . GLN A 1 1476 ? -37.215 -24.858 32.232 1.00 88.94 1476 GLN A CA 1
ATOM 11664 C C . GLN A 1 1476 ? -37.481 -23.850 31.102 1.00 88.94 1476 GLN A C 1
ATOM 11666 O O . GLN A 1 1476 ? -38.344 -24.106 30.265 1.00 88.94 1476 GLN A O 1
ATOM 11671 N N . ASN A 1 1477 ? -36.748 -22.732 31.026 1.00 87.62 1477 ASN A N 1
ATOM 11672 C CA . ASN A 1 1477 ? -37.043 -21.640 30.081 1.00 87.62 1477 ASN A CA 1
ATOM 11673 C C . ASN A 1 1477 ? -36.093 -21.549 28.879 1.00 87.62 1477 ASN A C 1
ATOM 11675 O O . ASN A 1 1477 ? -36.232 -20.618 28.078 1.00 87.62 1477 ASN A O 1
ATOM 11679 N N . SER A 1 1478 ? -35.172 -22.509 28.732 1.00 84.69 1478 SER A N 1
ATOM 11680 C CA . SER A 1 1478 ? -34.108 -22.505 27.713 1.00 84.69 1478 SER A CA 1
ATOM 11681 C C . SER A 1 1478 ? -33.249 -21.239 27.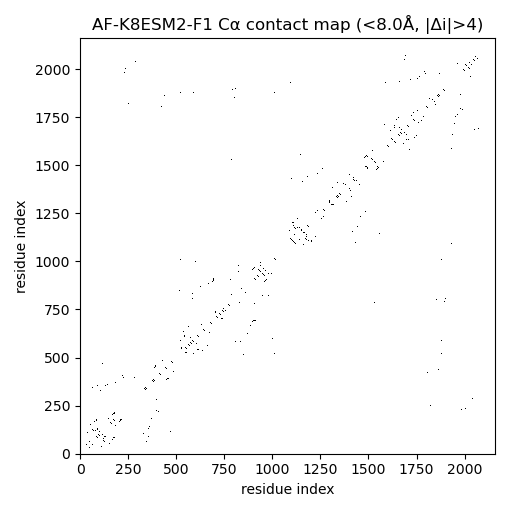778 1.00 84.69 1478 SER A C 1
ATOM 11683 O O . SER A 1 1478 ? -33.050 -20.559 26.773 1.00 84.69 1478 SER A O 1
ATOM 11685 N N . MET A 1 1479 ? -32.761 -20.908 28.979 1.00 93.69 1479 MET A N 1
ATOM 11686 C CA . MET A 1 1479 ? -31.759 -19.851 29.132 1.00 93.69 1479 MET A CA 1
ATOM 11687 C C . MET A 1 1479 ? -30.450 -20.214 28.413 1.00 93.69 1479 MET A C 1
ATOM 11689 O O . MET A 1 1479 ? -30.218 -21.379 28.087 1.00 93.69 1479 MET A O 1
ATOM 11693 N N . ARG A 1 1480 ? -29.599 -19.212 28.167 1.00 93.44 1480 ARG A N 1
ATOM 11694 C CA . ARG A 1 1480 ? -28.310 -19.346 27.469 1.00 93.44 1480 ARG A CA 1
ATOM 11695 C C . ARG A 1 1480 ? -27.200 -18.612 28.216 1.00 93.44 1480 ARG A C 1
ATOM 11697 O O . ARG A 1 1480 ? -27.466 -17.567 28.812 1.00 93.44 1480 ARG A O 1
ATOM 11704 N N . LEU A 1 1481 ? -25.975 -19.127 28.144 1.00 95.62 1481 LEU A N 1
ATOM 11705 C CA . LEU A 1 1481 ? -24.769 -18.464 28.651 1.00 95.62 1481 LEU A CA 1
ATOM 11706 C C . LEU A 1 1481 ? -23.713 -18.393 27.548 1.00 95.62 1481 LEU A C 1
ATOM 11708 O O . LEU A 1 1481 ? -23.411 -19.414 26.929 1.00 95.62 1481 LEU A O 1
ATOM 11712 N N . MET A 1 1482 ? -23.147 -17.207 27.330 1.00 95.69 1482 MET A N 1
ATOM 11713 C CA . MET A 1 1482 ? -22.010 -16.991 26.433 1.00 95.69 1482 MET A CA 1
ATOM 11714 C C . MET A 1 1482 ? -20.877 -16.284 27.173 1.00 95.69 1482 MET A C 1
ATOM 11716 O O . MET A 1 1482 ? -21.093 -15.251 27.800 1.00 95.69 1482 MET A O 1
ATOM 11720 N N . PHE A 1 1483 ? -19.666 -16.806 27.043 1.00 95.88 1483 PHE A N 1
ATOM 11721 C CA . PHE A 1 1483 ? -18.445 -16.142 27.491 1.00 95.88 1483 PHE A CA 1
ATOM 11722 C C . PHE A 1 1483 ? -17.585 -15.884 26.256 1.00 95.88 1483 PHE A C 1
ATOM 11724 O O . PHE A 1 1483 ? -17.259 -16.832 25.536 1.00 95.88 1483 PHE A O 1
ATOM 11731 N N . TYR A 1 1484 ? -17.310 -14.616 25.960 1.00 95.81 1484 TYR A N 1
ATOM 11732 C CA . TYR A 1 1484 ? -16.502 -14.201 24.819 1.00 95.81 1484 TYR A CA 1
ATOM 11733 C C . TYR A 1 1484 ? -15.291 -13.396 25.286 1.00 95.81 1484 TYR A C 1
ATOM 11735 O O . TYR A 1 1484 ? -15.398 -12.595 26.207 1.00 95.81 1484 TYR A O 1
ATOM 11743 N N . ASN A 1 1485 ? -14.137 -13.595 24.656 1.00 94.94 1485 ASN A N 1
ATOM 11744 C CA . ASN A 1 1485 ? -12.907 -12.890 25.017 1.00 94.94 1485 ASN A CA 1
ATOM 11745 C C . ASN A 1 1485 ? -12.166 -12.445 23.756 1.00 94.94 1485 ASN A C 1
ATOM 11747 O O . ASN A 1 1485 ? -11.964 -13.255 22.848 1.00 94.94 1485 ASN A O 1
ATOM 11751 N N . GLY A 1 1486 ? -11.692 -11.206 23.719 1.00 92.25 1486 GLY A N 1
ATOM 11752 C CA . GLY A 1 1486 ? -10.623 -10.831 22.803 1.00 92.25 1486 GLY A CA 1
ATOM 11753 C C . GLY A 1 1486 ? -9.349 -11.624 23.099 1.00 92.25 1486 GLY A C 1
ATOM 11754 O O . GLY A 1 1486 ? -8.983 -11.831 24.259 1.00 92.25 1486 GLY A O 1
ATOM 11755 N N . ASP A 1 1487 ? -8.693 -12.141 22.060 1.00 90.31 1487 ASP A N 1
ATOM 11756 C CA . ASP A 1 1487 ? -7.530 -13.020 22.221 1.00 90.31 1487 ASP A CA 1
ATOM 11757 C C . ASP A 1 1487 ? -6.192 -12.278 22.405 1.00 90.31 1487 ASP A C 1
ATOM 11759 O O . ASP A 1 1487 ? -5.186 -12.933 22.691 1.00 90.31 1487 ASP A O 1
ATOM 11763 N N . VAL A 1 1488 ? -6.176 -10.941 22.296 1.00 88.31 1488 VAL A N 1
ATOM 11764 C CA . VAL A 1 1488 ? -4.998 -10.077 22.536 1.00 88.31 1488 VAL A CA 1
ATOM 11765 C C . VAL A 1 1488 ? -5.175 -9.086 23.703 1.00 88.31 1488 VAL A C 1
ATOM 11767 O O . VAL A 1 1488 ? -4.360 -8.179 23.885 1.00 88.31 1488 VAL A O 1
ATOM 11770 N N . ASP A 1 1489 ? -6.191 -9.307 24.538 1.00 86.00 1489 ASP A N 1
ATOM 11771 C CA . ASP A 1 1489 ? -6.279 -8.766 25.901 1.00 86.00 1489 ASP A CA 1
ATOM 11772 C C . ASP A 1 1489 ? -5.201 -9.391 26.814 1.00 86.00 1489 ASP A C 1
ATOM 11774 O O . ASP A 1 1489 ? -4.731 -10.507 26.568 1.00 86.00 1489 ASP A O 1
ATOM 11778 N N . THR A 1 1490 ? -4.831 -8.701 27.895 1.00 77.88 1490 THR A N 1
ATOM 11779 C CA . THR A 1 1490 ? -3.994 -9.242 28.989 1.00 77.88 1490 THR A CA 1
ATOM 11780 C C . THR A 1 1490 ? -4.679 -9.155 30.359 1.00 77.88 1490 THR A C 1
ATOM 11782 O O . THR A 1 1490 ? -4.324 -9.911 31.261 1.00 77.88 1490 THR A O 1
ATOM 11785 N N . ILE A 1 1491 ? -5.697 -8.298 30.514 1.00 75.69 1491 ILE A N 1
ATOM 11786 C CA . ILE A 1 1491 ? -6.385 -8.013 31.782 1.00 75.69 1491 ILE A CA 1
ATOM 11787 C C . ILE A 1 1491 ? -7.427 -9.084 32.129 1.00 75.69 1491 ILE A C 1
ATOM 11789 O O . ILE A 1 1491 ? -7.530 -9.478 33.293 1.00 75.69 1491 ILE A O 1
ATOM 11793 N N . CYS A 1 1492 ? -8.204 -9.560 31.152 1.00 82.00 1492 CYS A N 1
ATOM 11794 C CA . CYS A 1 1492 ? -9.178 -10.655 31.292 1.00 82.00 1492 CYS A CA 1
ATOM 11795 C C . CYS A 1 1492 ? -9.097 -11.606 30.085 1.00 82.00 1492 CYS A C 1
ATOM 11797 O O . CYS A 1 1492 ? -10.086 -11.962 29.433 1.00 82.00 1492 CYS A O 1
ATOM 11799 N N . GLN A 1 1493 ? -7.858 -12.001 29.795 1.00 86.81 1493 GLN A N 1
ATOM 11800 C CA . GLN A 1 1493 ? -7.470 -12.775 28.625 1.00 86.81 1493 GLN A CA 1
ATOM 11801 C C . GLN A 1 1493 ? -8.142 -14.156 28.536 1.00 86.81 1493 GLN A C 1
ATOM 11803 O O . GLN A 1 1493 ? -8.544 -14.775 29.525 1.00 86.81 1493 GLN A O 1
ATOM 11808 N N . PHE A 1 1494 ? -8.270 -14.648 27.306 1.00 91.12 1494 PHE A N 1
ATOM 11809 C CA . PHE A 1 1494 ? -9.172 -15.750 26.972 1.00 91.12 1494 PHE A CA 1
ATOM 11810 C C . PHE A 1 1494 ? -8.837 -17.113 27.612 1.00 91.12 1494 PHE A C 1
ATOM 11812 O O . PHE A 1 1494 ? -9.745 -17.930 27.789 1.00 91.12 1494 PHE A O 1
ATOM 11819 N N . LEU A 1 1495 ? -7.574 -17.399 27.965 1.00 88.44 1495 LEU A N 1
ATOM 11820 C CA . LEU A 1 1495 ? -7.214 -18.698 28.554 1.00 88.44 1495 LEU A CA 1
ATOM 11821 C C . LEU A 1 1495 ? -7.753 -18.843 29.980 1.00 88.44 1495 LEU A C 1
ATOM 11823 O O . LEU A 1 1495 ? -8.126 -19.949 30.363 1.00 88.44 1495 LEU A O 1
ATOM 11827 N N . GLY A 1 1496 ? -7.829 -17.755 30.755 1.00 85.88 1496 GLY A N 1
ATOM 11828 C CA . GLY A 1 1496 ? -8.305 -17.800 32.142 1.00 85.88 1496 GLY A CA 1
ATOM 11829 C C . GLY A 1 1496 ? -9.772 -18.207 32.223 1.00 85.88 1496 GLY A C 1
ATOM 11830 O O . GLY A 1 1496 ? -10.149 -19.058 33.035 1.00 85.88 1496 GLY A O 1
ATOM 11831 N N . ASP A 1 1497 ? -10.571 -17.675 31.302 1.00 90.00 1497 ASP A N 1
ATOM 11832 C CA . ASP A 1 1497 ? -11.981 -18.017 31.154 1.00 90.00 1497 ASP A CA 1
ATOM 11833 C C . ASP A 1 1497 ? -12.159 -19.402 30.509 1.00 90.00 1497 ASP A C 1
ATOM 11835 O O . ASP A 1 1497 ? -13.008 -20.170 30.963 1.00 90.00 1497 ASP A O 1
ATOM 11839 N N . GLN A 1 1498 ? -11.311 -19.794 29.542 1.00 89.50 1498 GLN A N 1
ATOM 11840 C CA . GLN A 1 1498 ? -11.301 -21.165 28.995 1.00 89.50 1498 GLN A CA 1
ATOM 11841 C C . GLN A 1 1498 ? -11.055 -22.201 30.100 1.00 89.50 1498 GLN A C 1
ATOM 11843 O O . GLN A 1 1498 ? -11.821 -23.156 30.228 1.00 89.50 1498 GLN A O 1
ATOM 11848 N N . TRP A 1 1499 ? -10.062 -21.969 30.963 1.00 86.69 1499 TRP A N 1
ATOM 11849 C CA . TRP A 1 1499 ? -9.754 -22.846 32.095 1.00 86.69 1499 TRP A CA 1
ATOM 11850 C C . TRP A 1 1499 ? -10.914 -22.935 33.092 1.00 86.69 1499 TRP A C 1
ATOM 11852 O O . TRP A 1 1499 ? -11.160 -24.009 33.642 1.00 86.69 1499 TRP A O 1
ATOM 11862 N N . LEU A 1 1500 ? -11.649 -21.846 33.345 1.00 89.50 1500 LEU A N 1
ATOM 11863 C CA . LEU A 1 1500 ? -12.812 -21.889 34.238 1.00 89.50 1500 LEU A CA 1
ATOM 11864 C C . LEU A 1 1500 ? -13.980 -22.662 33.616 1.00 89.50 1500 LEU A C 1
ATOM 11866 O O . LEU A 1 1500 ? -14.586 -23.506 34.285 1.00 89.50 1500 LEU A O 1
ATOM 11870 N N . ILE A 1 1501 ? -14.290 -22.389 32.348 1.00 91.25 1501 ILE A N 1
ATOM 11871 C CA . ILE A 1 1501 ? -15.433 -22.971 31.642 1.00 91.25 1501 ILE A CA 1
ATOM 11872 C C . ILE A 1 1501 ? -15.205 -24.459 31.349 1.00 91.25 1501 ILE A C 1
ATOM 11874 O O . ILE A 1 1501 ? -16.099 -25.262 31.626 1.00 91.25 1501 ILE A O 1
ATOM 11878 N N . GLU A 1 1502 ? -14.018 -24.882 30.904 1.00 87.44 1502 GLU A N 1
ATOM 11879 C CA . GLU A 1 1502 ? -13.736 -26.309 30.676 1.00 87.44 1502 GLU A CA 1
ATOM 11880 C C . GLU A 1 1502 ? -13.652 -27.103 32.004 1.00 87.44 1502 GLU A C 1
ATOM 11882 O O . GLU A 1 1502 ? -14.106 -28.255 32.065 1.00 87.44 1502 GLU A O 1
ATOM 11887 N N . LYS A 1 1503 ? -13.232 -26.480 33.121 1.00 85.81 1503 LYS A N 1
ATOM 11888 C CA . LYS A 1 1503 ? -13.351 -27.074 34.473 1.00 85.81 1503 LYS A CA 1
ATOM 11889 C C . LYS A 1 1503 ? -14.806 -27.173 34.952 1.00 85.81 1503 LYS A C 1
ATOM 11891 O O . LYS A 1 1503 ? -15.185 -28.210 35.501 1.00 85.81 1503 LYS A O 1
ATOM 11896 N N . LEU A 1 1504 ? -15.643 -26.158 34.710 1.00 90.44 1504 LEU A N 1
ATOM 11897 C CA . LEU A 1 1504 ? -17.083 -26.182 35.019 1.00 90.44 1504 LEU A CA 1
ATOM 11898 C C . LEU A 1 1504 ? -17.805 -27.291 34.237 1.00 90.44 1504 LEU A C 1
ATOM 11900 O O . LEU A 1 1504 ? -18.543 -28.083 34.825 1.00 90.44 1504 LEU A O 1
ATOM 11904 N N . VAL A 1 1505 ? -17.550 -27.378 32.930 1.00 90.62 1505 VAL A N 1
ATOM 11905 C CA . VAL A 1 1505 ? -18.031 -28.434 32.021 1.00 90.62 1505 VAL A CA 1
ATOM 11906 C C . VAL A 1 1505 ? -17.672 -29.818 32.550 1.00 90.62 1505 VAL A C 1
ATOM 11908 O O . VAL A 1 1505 ? -18.543 -30.686 32.633 1.00 90.62 1505 VAL A O 1
ATOM 11911 N N . THR A 1 1506 ? -16.415 -30.009 32.958 1.00 86.75 1506 THR A N 1
ATOM 11912 C CA . THR A 1 1506 ? -15.913 -31.280 33.497 1.00 86.75 1506 THR A CA 1
ATOM 11913 C C . THR A 1 1506 ? -16.595 -31.626 34.823 1.00 86.75 1506 THR A C 1
ATOM 11915 O O . THR A 1 1506 ? -17.111 -32.733 34.981 1.00 86.75 1506 THR A O 1
ATOM 11918 N N . ARG A 1 1507 ? -16.700 -30.665 35.752 1.00 89.31 1507 ARG A N 1
ATOM 11919 C CA . ARG A 1 1507 ? -17.391 -30.821 37.048 1.00 89.31 1507 ARG A CA 1
ATOM 11920 C C . ARG A 1 1507 ? -18.885 -31.138 36.895 1.00 89.31 1507 ARG A C 1
ATOM 11922 O O . ARG A 1 1507 ? -19.426 -31.880 37.712 1.00 89.31 1507 ARG A O 1
ATOM 11929 N N . ARG A 1 1508 ? -19.548 -30.591 35.871 1.00 91.62 1508 ARG A N 1
ATOM 11930 C CA . ARG A 1 1508 ? -20.977 -30.812 35.566 1.00 91.62 1508 ARG A CA 1
ATOM 11931 C C . ARG A 1 1508 ? -21.235 -31.970 34.587 1.00 91.62 1508 ARG A C 1
ATOM 11933 O O . ARG A 1 1508 ? -22.396 -32.272 34.321 1.00 91.62 1508 ARG A O 1
ATOM 11940 N N . ASN A 1 1509 ? -20.189 -32.624 34.071 1.00 91.69 1509 ASN A N 1
ATOM 11941 C CA . ASN A 1 1509 ? -20.261 -33.690 33.061 1.00 91.69 1509 ASN A CA 1
ATOM 11942 C C . ASN A 1 1509 ? -21.112 -33.292 31.829 1.00 91.69 1509 ASN A C 1
ATOM 11944 O O . ASN A 1 1509 ? -21.991 -34.037 31.388 1.00 91.69 1509 ASN A O 1
ATOM 11948 N N . LEU A 1 1510 ? -20.881 -32.086 31.294 1.00 91.81 1510 LEU A N 1
ATOM 11949 C CA . LEU A 1 1510 ? -21.591 -31.575 30.115 1.00 91.81 1510 LEU A CA 1
ATOM 11950 C C . LEU A 1 1510 ? -20.975 -32.138 28.830 1.00 91.81 1510 LEU A C 1
ATOM 11952 O O . LEU A 1 1510 ? -19.762 -32.093 28.639 1.00 91.81 1510 LEU A O 1
ATOM 11956 N N . THR A 1 1511 ? -21.807 -32.628 27.912 1.00 91.69 1511 THR A N 1
ATOM 11957 C CA . THR A 1 1511 ? -21.334 -33.129 26.615 1.00 91.69 1511 THR A CA 1
ATOM 11958 C C . THR A 1 1511 ? -21.212 -31.994 25.603 1.00 91.69 1511 THR A C 1
ATOM 11960 O O . THR A 1 1511 ? -22.095 -31.140 25.518 1.00 91.69 1511 THR A O 1
ATOM 11963 N N . VAL A 1 1512 ? -20.138 -32.012 24.812 1.00 88.88 1512 VAL A N 1
ATOM 11964 C CA . VAL A 1 1512 ? -19.915 -31.088 23.689 1.00 88.88 1512 VAL A CA 1
ATOM 11965 C C . VAL A 1 1512 ? -21.069 -31.197 22.683 1.00 88.88 1512 VAL A C 1
ATOM 11967 O O . VAL A 1 1512 ? -21.413 -32.296 22.253 1.00 88.88 1512 VAL A O 1
ATOM 11970 N N . THR A 1 1513 ? -21.658 -30.061 22.310 1.00 90.12 1513 THR A N 1
ATOM 11971 C CA . THR A 1 1513 ? -22.659 -29.932 21.234 1.00 90.12 1513 THR A CA 1
ATOM 11972 C C . THR A 1 1513 ? -22.057 -29.348 19.961 1.00 90.12 1513 THR A C 1
ATOM 11974 O O . THR A 1 1513 ? -22.511 -29.697 18.875 1.00 90.12 1513 THR A O 1
ATOM 11977 N N . SER A 1 1514 ? -21.010 -28.526 20.083 1.00 87.94 1514 SER A N 1
ATOM 11978 C CA . SER A 1 1514 ? -20.156 -28.104 18.971 1.00 87.94 1514 SER A CA 1
ATOM 11979 C C . SER A 1 1514 ? -18.688 -28.134 19.412 1.00 87.94 1514 SER A C 1
ATOM 11981 O O . SER A 1 1514 ? -18.368 -27.522 20.438 1.00 87.94 1514 SER A O 1
ATOM 11983 N N . PRO A 1 1515 ? -17.792 -28.839 18.692 1.00 85.69 1515 PRO A N 1
ATOM 11984 C CA . PRO A 1 1515 ? -16.365 -28.859 19.008 1.00 85.69 1515 PRO A CA 1
ATOM 11985 C C . PRO A 1 1515 ? -15.735 -27.473 18.820 1.00 85.69 1515 PRO A C 1
ATOM 11987 O O . PRO A 1 1515 ? -16.355 -26.572 18.252 1.00 85.69 1515 PRO A O 1
ATOM 11990 N N . ARG A 1 1516 ? -14.492 -27.313 19.290 1.00 85.94 1516 ARG A N 1
ATOM 11991 C CA . ARG A 1 1516 ? -13.724 -26.081 19.090 1.00 85.94 1516 ARG A CA 1
ATOM 11992 C C . ARG A 1 1516 ? -13.430 -25.910 17.600 1.00 85.94 1516 ARG A C 1
ATOM 11994 O O . ARG A 1 1516 ? -12.737 -26.737 17.013 1.00 85.94 1516 ARG A O 1
ATOM 12001 N N . GLN A 1 1517 ? -13.961 -24.856 16.996 1.00 85.00 1517 GLN A N 1
ATOM 12002 C CA . GLN A 1 1517 ? -13.864 -24.600 15.557 1.00 85.00 1517 GLN A CA 1
ATOM 12003 C C . GLN A 1 1517 ? -13.794 -23.090 15.291 1.00 85.00 1517 GLN A C 1
ATOM 12005 O O . GLN A 1 1517 ? -14.296 -22.321 16.116 1.00 85.00 1517 GLN A O 1
ATOM 12010 N N . PRO A 1 1518 ? -13.183 -22.638 14.181 1.00 87.12 1518 PRO A N 1
ATOM 12011 C CA . PRO A 1 1518 ? -13.235 -21.230 13.814 1.00 87.12 1518 PRO A CA 1
ATOM 12012 C C . PRO A 1 1518 ? -14.686 -20.798 13.574 1.00 87.12 1518 PRO A C 1
ATOM 12014 O O . PRO A 1 1518 ? -15.488 -21.555 13.021 1.00 87.12 1518 PRO A O 1
ATOM 12017 N N . TRP A 1 1519 ? -15.015 -19.574 13.978 1.00 90.44 1519 TRP A N 1
ATOM 12018 C CA . TRP A 1 1519 ? -16.188 -18.859 13.489 1.00 90.44 1519 TRP A CA 1
ATOM 12019 C C . TRP A 1 1519 ? -15.725 -17.686 12.629 1.00 90.44 1519 TRP A C 1
ATOM 12021 O O . TRP A 1 1519 ? -14.658 -17.110 12.857 1.00 90.44 1519 TRP A O 1
ATOM 12031 N N . TYR A 1 1520 ? -16.510 -17.365 11.608 1.00 89.56 1520 TYR A N 1
ATOM 12032 C CA . TYR A 1 1520 ? -16.100 -16.443 10.553 1.00 89.56 1520 TYR A CA 1
ATOM 12033 C C . TYR A 1 1520 ? -16.966 -15.190 10.521 1.00 89.56 1520 TYR A C 1
ATOM 12035 O O . TYR A 1 1520 ? -18.168 -15.254 10.782 1.00 89.56 1520 TYR A O 1
ATOM 12043 N N . TYR A 1 1521 ? -16.364 -14.065 10.150 1.00 84.00 1521 TYR A N 1
ATOM 12044 C CA . TYR A 1 1521 ? -17.070 -12.821 9.859 1.00 84.00 1521 TYR A CA 1
ATOM 12045 C C . TYR A 1 1521 ? -17.043 -12.546 8.356 1.00 84.00 1521 TYR A C 1
ATOM 12047 O O . TYR A 1 1521 ? -16.078 -12.866 7.660 1.00 84.00 1521 TYR A O 1
ATOM 12055 N N . GLN A 1 1522 ? -18.124 -11.951 7.861 1.00 71.06 1522 GLN A N 1
ATOM 12056 C CA . GLN A 1 1522 ? -18.220 -11.458 6.497 1.00 71.06 1522 GLN A CA 1
ATOM 12057 C C . GLN A 1 1522 ? -19.178 -10.264 6.471 1.00 71.06 1522 GLN A C 1
ATOM 12059 O O . GLN A 1 1522 ? -20.377 -10.420 6.688 1.00 71.06 1522 GLN A O 1
ATOM 12064 N N . GLN A 1 1523 ? -18.642 -9.074 6.192 1.00 61.34 1523 GLN A N 1
ATOM 12065 C CA . GLN A 1 1523 ? -19.400 -7.813 6.140 1.00 61.34 1523 GLN A CA 1
ATOM 12066 C C . GLN A 1 1523 ? -20.461 -7.791 5.025 1.00 61.34 1523 GLN A C 1
ATOM 12068 O O . GLN A 1 1523 ? -21.488 -7.130 5.131 1.00 61.34 1523 GLN A O 1
ATOM 12073 N N . GLY A 1 1524 ? -20.192 -8.536 3.957 1.00 58.69 1524 GLY A N 1
ATOM 12074 C CA . GLY A 1 1524 ? -21.013 -8.756 2.770 1.00 58.69 1524 GLY A CA 1
ATOM 12075 C C . GLY A 1 1524 ? -20.244 -9.702 1.846 1.00 58.69 1524 GLY A C 1
ATOM 12076 O O . GLY A 1 1524 ? -19.033 -9.851 2.020 1.00 58.69 1524 GLY A O 1
ATOM 12077 N N . SER A 1 1525 ? -20.898 -10.357 0.881 1.00 52.78 1525 SER A N 1
ATOM 12078 C CA . SER A 1 1525 ? -20.264 -11.429 0.083 1.00 52.78 1525 SER A CA 1
ATOM 12079 C C . SER A 1 1525 ? -19.068 -10.984 -0.769 1.00 52.78 1525 SER A C 1
ATOM 12081 O O . SER A 1 1525 ? -18.305 -11.831 -1.218 1.00 52.78 1525 SER A O 1
ATOM 12083 N N . GLN A 1 1526 ? -18.873 -9.674 -0.936 1.00 38.28 1526 GLN A N 1
ATOM 12084 C CA . GLN A 1 1526 ? -17.662 -9.075 -1.495 1.00 38.28 1526 GLN A CA 1
ATOM 12085 C C . GLN A 1 1526 ? -16.402 -9.271 -0.640 1.00 38.28 1526 GLN A C 1
ATOM 12087 O O . GLN A 1 1526 ? -15.336 -9.556 -1.175 1.00 38.28 1526 GLN A O 1
ATOM 12092 N N . TYR A 1 1527 ? -16.502 -9.116 0.680 1.00 51.34 1527 TYR A N 1
ATOM 12093 C CA . TYR A 1 1527 ? -15.337 -9.135 1.562 1.00 51.34 1527 TYR A CA 1
ATOM 12094 C C . TYR A 1 1527 ? -14.853 -10.566 1.806 1.00 51.34 1527 TYR A C 1
ATOM 12096 O O . TYR A 1 1527 ? -15.658 -11.502 1.900 1.00 51.34 1527 TYR A O 1
ATOM 12104 N N . VAL A 1 1528 ? -13.533 -10.723 1.962 1.00 55.94 1528 VAL A N 1
ATOM 12105 C CA . VAL A 1 1528 ? -12.916 -11.997 2.356 1.00 55.94 1528 VAL A CA 1
ATOM 12106 C C . VAL A 1 1528 ? -13.548 -12.476 3.661 1.00 55.94 1528 VAL A C 1
ATOM 12108 O O . VAL A 1 1528 ? -13.621 -11.736 4.639 1.00 55.94 1528 VAL A O 1
ATOM 12111 N N . THR A 1 1529 ? -13.997 -13.729 3.687 1.00 69.25 1529 THR A N 1
ATOM 12112 C CA . THR A 1 1529 ? -14.505 -14.376 4.899 1.00 69.25 1529 THR A CA 1
ATOM 12113 C C . THR A 1 1529 ? -13.348 -14.633 5.873 1.00 69.25 1529 THR A C 1
ATOM 12115 O O . THR A 1 1529 ? -12.664 -15.654 5.773 1.00 69.25 1529 THR A O 1
ATOM 12118 N N . THR A 1 1530 ? -13.091 -13.708 6.800 1.00 70.88 1530 THR A N 1
ATOM 12119 C CA . THR A 1 1530 ? -11.997 -13.826 7.777 1.00 70.88 1530 THR A CA 1
ATOM 12120 C C . THR A 1 1530 ? -12.405 -14.676 8.982 1.00 70.88 1530 THR A C 1
ATOM 12122 O O . THR A 1 1530 ? -13.584 -14.767 9.341 1.00 70.88 1530 THR A O 1
ATOM 12125 N N . ILE A 1 1531 ? -11.429 -15.322 9.632 1.00 81.62 1531 ILE A N 1
ATOM 12126 C CA . ILE A 1 1531 ? -11.654 -15.967 10.934 1.00 81.62 1531 ILE A CA 1
ATOM 12127 C C . ILE A 1 1531 ? -11.874 -14.857 11.959 1.00 81.62 1531 ILE A C 1
ATOM 12129 O O . ILE A 1 1531 ? -10.945 -14.139 12.309 1.00 81.62 1531 ILE A O 1
ATOM 12133 N N . ALA A 1 1532 ? -13.093 -14.739 12.471 1.00 87.69 1532 ALA A N 1
ATOM 12134 C CA . ALA A 1 1532 ? -13.421 -13.790 13.528 1.00 87.69 1532 ALA A CA 1
ATOM 12135 C C . ALA A 1 1532 ? -13.009 -14.299 14.917 1.00 87.69 1532 ALA A C 1
ATOM 12137 O O . ALA A 1 1532 ? -12.953 -13.521 15.861 1.00 87.69 1532 ALA A O 1
ATOM 12138 N N . GLY A 1 1533 ? -12.693 -15.591 15.038 1.00 89.12 1533 GLY A N 1
ATOM 12139 C CA . GLY A 1 1533 ? -12.122 -16.230 16.221 1.00 89.12 1533 GLY A CA 1
ATOM 12140 C C . GLY A 1 1533 ? -12.542 -17.694 16.302 1.00 89.12 1533 GLY A C 1
ATOM 12141 O O . GLY A 1 1533 ? -12.810 -18.314 15.274 1.00 89.12 1533 GLY A O 1
ATOM 12142 N N . TYR A 1 1534 ? -12.614 -18.270 17.504 1.00 89.81 1534 TYR A N 1
ATOM 12143 C CA . TYR A 1 1534 ? -12.940 -19.691 17.700 1.00 89.81 1534 TYR A CA 1
ATOM 12144 C C . TYR A 1 1534 ? -14.082 -19.881 18.696 1.00 89.81 1534 TYR A C 1
ATOM 12146 O O . TYR A 1 1534 ? -14.099 -19.241 19.739 1.00 89.81 1534 TYR A O 1
ATOM 12154 N N . ALA A 1 1535 ? -15.024 -20.774 18.393 1.00 91.25 1535 ALA A N 1
ATOM 12155 C CA . ALA A 1 1535 ? -16.199 -21.060 19.216 1.00 91.25 1535 ALA A CA 1
ATOM 12156 C C . ALA A 1 1535 ? -16.252 -22.538 19.643 1.00 91.25 1535 ALA A C 1
ATOM 12158 O O . ALA A 1 1535 ? -15.813 -23.424 18.907 1.00 91.25 1535 ALA A O 1
ATOM 12159 N N . LYS A 1 1536 ? -16.801 -22.802 20.835 1.00 90.94 1536 LYS A N 1
ATOM 12160 C CA . LYS A 1 1536 ? -16.988 -24.133 21.446 1.00 90.94 1536 LYS A CA 1
ATOM 12161 C C . LYS A 1 1536 ? -18.322 -24.142 22.204 1.00 90.94 1536 LYS A C 1
ATOM 12163 O O . LYS A 1 1536 ? -18.726 -23.117 22.760 1.00 90.94 1536 LYS A O 1
ATOM 12168 N N . SER A 1 1537 ? -19.059 -25.252 22.203 1.00 92.31 1537 SER A N 1
ATOM 12169 C CA . SER A 1 1537 ? -20.402 -25.293 22.812 1.00 92.31 1537 SER A CA 1
ATOM 12170 C C . SER A 1 1537 ? -20.731 -26.630 23.464 1.00 92.31 1537 SER A C 1
ATOM 12172 O O . SER A 1 1537 ? -20.291 -27.688 23.007 1.00 92.31 1537 SER A O 1
ATOM 12174 N N . TRP A 1 1538 ? -21.559 -26.581 24.508 1.00 93.69 1538 TRP A N 1
ATOM 12175 C CA . TRP A 1 1538 ? -21.969 -27.737 25.304 1.00 93.69 1538 TRP A CA 1
ATOM 12176 C C . TRP A 1 1538 ? -23.485 -27.797 25.530 1.00 93.69 1538 TRP A C 1
ATOM 12178 O O . TRP A 1 1538 ? -24.224 -26.822 25.361 1.00 93.69 1538 TRP A O 1
ATOM 12188 N N . THR A 1 1539 ? -23.962 -28.967 25.960 1.00 91.19 1539 THR A N 1
ATOM 12189 C CA . THR A 1 1539 ? -25.329 -29.155 26.465 1.00 91.19 1539 THR A CA 1
ATOM 12190 C C . THR A 1 1539 ? -25.653 -28.191 27.602 1.00 91.19 1539 THR A C 1
ATOM 12192 O O . THR A 1 1539 ? -24.767 -27.825 28.368 1.00 91.19 1539 THR A O 1
ATOM 12195 N N . GLN A 1 1540 ? -26.944 -27.880 27.766 1.00 89.88 1540 GLN A N 1
ATOM 12196 C CA . GLN A 1 1540 ? -27.465 -26.826 28.653 1.00 89.88 1540 GLN A CA 1
ATOM 12197 C C . GLN A 1 1540 ? -27.249 -25.391 28.117 1.00 89.88 1540 GLN A C 1
ATOM 12199 O O . GLN A 1 1540 ? -27.391 -24.446 28.873 1.00 89.88 1540 GLN A O 1
ATOM 12204 N N . ASN A 1 1541 ? -26.998 -25.208 26.812 1.00 90.31 1541 ASN A N 1
ATOM 12205 C CA . ASN A 1 1541 ? -26.867 -23.894 26.151 1.00 90.31 1541 ASN A CA 1
ATOM 12206 C C . ASN A 1 1541 ? -25.711 -23.032 26.701 1.00 90.31 1541 ASN A C 1
ATOM 12208 O O . ASN A 1 1541 ? -25.871 -21.831 26.943 1.00 90.31 1541 ASN A O 1
ATOM 12212 N N . LEU A 1 1542 ? -24.551 -23.659 26.899 1.00 93.56 1542 LEU A N 1
ATOM 12213 C CA . LEU A 1 1542 ? -23.307 -22.996 27.284 1.00 93.56 1542 LEU A CA 1
ATOM 12214 C C . LEU A 1 1542 ? -22.398 -22.854 26.056 1.00 93.56 1542 LEU A C 1
ATOM 12216 O O . LEU A 1 1542 ? -22.108 -23.848 25.385 1.00 93.56 1542 LEU A O 1
ATOM 12220 N N . VAL A 1 1543 ? -21.946 -21.631 25.782 1.00 93.31 1543 VAL A N 1
ATOM 12221 C CA . VAL A 1 1543 ? -21.044 -21.278 24.676 1.00 93.31 1543 VAL A CA 1
ATOM 12222 C C . VAL A 1 1543 ? -19.813 -20.561 25.225 1.00 93.31 1543 VAL A C 1
ATOM 12224 O O . VAL A 1 1543 ? -19.933 -19.690 26.088 1.00 93.31 1543 VAL A O 1
ATOM 12227 N N . GLN A 1 1544 ? -18.643 -20.890 24.682 1.00 93.06 1544 GLN A N 1
ATOM 12228 C CA . GLN A 1 1544 ? -17.447 -20.059 24.787 1.00 93.06 1544 GLN A CA 1
ATOM 12229 C C . GLN A 1 1544 ? -16.974 -19.650 23.387 1.00 93.06 1544 GLN A C 1
ATOM 12231 O O . GLN A 1 1544 ? -17.083 -20.437 22.443 1.00 93.06 1544 GLN A O 1
ATOM 12236 N N . LEU A 1 1545 ? -16.453 -18.432 23.259 1.00 92.06 1545 LEU A N 1
ATOM 12237 C CA . LEU A 1 1545 ? -15.992 -17.852 22.005 1.00 92.06 1545 LEU A CA 1
ATOM 12238 C C . LEU A 1 1545 ? -14.744 -16.969 22.217 1.00 92.06 1545 LEU A C 1
ATOM 12240 O O . LEU A 1 1545 ? -14.590 -16.350 23.264 1.00 92.06 1545 LEU A O 1
ATOM 12244 N N . THR A 1 1546 ? -13.854 -16.882 21.229 1.00 93.44 1546 THR A N 1
ATOM 12245 C CA . THR A 1 1546 ? -12.820 -15.835 21.153 1.00 93.44 1546 THR A CA 1
ATOM 12246 C C . THR A 1 1546 ? -13.099 -14.875 20.003 1.00 93.44 1546 THR A C 1
ATOM 12248 O O . THR A 1 1546 ? -13.712 -15.276 19.011 1.00 93.44 1546 THR A O 1
ATOM 12251 N N . VAL A 1 1547 ? -12.639 -13.628 20.123 1.00 91.88 1547 VAL A N 1
ATOM 12252 C CA . VAL A 1 1547 ? -12.633 -12.632 19.042 1.00 91.88 1547 VAL A CA 1
ATOM 12253 C C . VAL A 1 1547 ? -11.182 -12.315 18.674 1.00 91.88 1547 VAL A C 1
ATOM 12255 O O . VAL A 1 1547 ? -10.397 -11.884 19.518 1.00 91.88 1547 VAL A O 1
ATOM 12258 N N . LYS A 1 1548 ? -10.821 -12.596 17.422 1.00 88.38 1548 LYS A N 1
ATOM 12259 C CA . LYS A 1 1548 ? -9.454 -12.573 16.894 1.00 88.38 1548 LYS A CA 1
ATOM 12260 C C . LYS A 1 1548 ? -8.934 -11.145 16.734 1.00 88.38 1548 LYS A C 1
ATOM 12262 O O . LYS A 1 1548 ? -9.593 -10.306 16.125 1.00 88.38 1548 LYS A O 1
ATOM 12267 N N . GLY A 1 1549 ? -7.723 -10.898 17.226 1.00 83.62 1549 GLY A N 1
ATOM 12268 C CA . GLY A 1 1549 ? -7.050 -9.604 17.153 1.00 83.62 1549 GLY A CA 1
ATOM 12269 C C . GLY A 1 1549 ? -7.829 -8.508 17.872 1.00 83.62 1549 GLY A C 1
ATOM 12270 O O . GLY A 1 1549 ? -7.777 -7.352 17.456 1.00 83.62 1549 GLY A O 1
ATOM 12271 N N . SER A 1 1550 ? -8.587 -8.900 18.897 1.00 87.88 1550 SER A N 1
ATOM 12272 C CA . SER A 1 1550 ? -9.394 -8.032 19.744 1.00 87.88 1550 SER A CA 1
ATOM 12273 C C . SER A 1 1550 ? -8.786 -7.980 21.141 1.00 87.88 1550 SER A C 1
ATOM 12275 O O . SER A 1 1550 ? -8.368 -9.012 21.675 1.00 87.88 1550 SER A O 1
ATOM 12277 N N . GLY A 1 1551 ? -8.747 -6.793 21.726 1.00 86.81 1551 GLY A N 1
ATOM 12278 C CA . GLY A 1 1551 ? -8.330 -6.558 23.094 1.00 86.81 1551 GLY A CA 1
ATOM 12279 C C . GLY A 1 1551 ? -9.468 -6.745 24.097 1.00 86.81 1551 GLY A C 1
ATOM 12280 O O . GLY A 1 1551 ? -10.315 -7.633 23.966 1.00 86.81 1551 GLY A O 1
ATOM 12281 N N . HIS A 1 1552 ? -9.455 -5.917 25.137 1.00 87.19 1552 HIS A N 1
ATOM 12282 C CA . HIS A 1 1552 ? -10.446 -5.901 26.209 1.00 87.19 1552 HIS A CA 1
ATOM 12283 C C . HIS A 1 1552 ? -11.811 -5.408 25.712 1.00 87.19 1552 HIS A C 1
ATOM 12285 O O . HIS A 1 1552 ? -12.826 -6.044 25.992 1.00 87.19 1552 HIS A O 1
ATOM 12291 N N . PHE A 1 1553 ? -11.804 -4.329 24.921 1.00 88.25 1553 PHE A N 1
ATOM 12292 C CA . PHE A 1 1553 ? -12.987 -3.627 24.425 1.00 88.25 1553 PHE A CA 1
ATOM 12293 C C . PHE A 1 1553 ? -13.449 -4.204 23.089 1.00 88.25 1553 PHE A C 1
ATOM 12295 O O . PHE A 1 1553 ? -13.333 -3.577 22.035 1.00 88.25 1553 PHE A O 1
ATOM 12302 N N . VAL A 1 1554 ? -13.976 -5.428 23.125 1.00 91.81 1554 VAL A N 1
ATOM 12303 C CA . VAL A 1 1554 ? -14.325 -6.206 21.922 1.00 91.81 1554 VAL A CA 1
ATOM 12304 C C . VAL A 1 1554 ? -15.164 -5.438 20.883 1.00 91.81 1554 VAL A C 1
ATOM 12306 O O . VAL A 1 1554 ? -14.862 -5.565 19.694 1.00 91.81 1554 VAL A O 1
ATOM 12309 N N . PRO A 1 1555 ? -16.173 -4.619 21.249 1.00 90.06 1555 PRO A N 1
ATOM 12310 C CA . PRO A 1 1555 ? -16.919 -3.842 20.262 1.00 90.06 1555 PRO A CA 1
ATOM 12311 C C . PRO A 1 1555 ? -16.209 -2.553 19.806 1.00 90.06 1555 PRO A C 1
ATOM 12313 O O . PRO A 1 1555 ? -16.609 -2.011 18.786 1.00 90.06 1555 PRO A O 1
ATOM 12316 N N . SER A 1 1556 ? -15.157 -2.079 20.487 1.00 84.12 1556 SER A N 1
ATOM 12317 C CA . SER A 1 1556 ? -14.266 -1.024 19.966 1.00 84.12 1556 SER A CA 1
ATOM 12318 C C . SER A 1 1556 ? -13.220 -1.585 19.002 1.00 84.12 1556 SER A C 1
ATOM 12320 O O . SER A 1 1556 ? -13.034 -1.039 17.919 1.00 84.12 1556 SER A O 1
ATOM 12322 N N . ASP A 1 1557 ? -12.538 -2.674 19.377 1.00 80.94 1557 ASP A N 1
ATOM 12323 C CA . ASP A 1 1557 ? -11.469 -3.273 18.565 1.00 80.94 1557 ASP A CA 1
ATOM 12324 C C . ASP A 1 1557 ? -12.020 -3.958 17.303 1.00 80.94 1557 ASP A C 1
ATOM 12326 O O . ASP A 1 1557 ? -11.405 -3.917 16.238 1.00 80.94 1557 ASP A O 1
ATOM 12330 N N . ARG A 1 1558 ? -13.160 -4.654 17.433 1.00 84.88 1558 ARG A N 1
ATOM 12331 C CA . ARG A 1 1558 ? -13.758 -5.518 16.398 1.00 84.88 1558 ARG A CA 1
ATOM 12332 C C . ARG A 1 1558 ? -15.283 -5.316 16.309 1.00 84.88 1558 ARG A C 1
ATOM 12334 O O . ARG A 1 1558 ? -16.045 -6.275 16.478 1.00 84.88 1558 ARG A O 1
ATOM 12341 N N . PRO A 1 1559 ? -15.756 -4.081 16.037 1.00 87.94 1559 PRO A N 1
ATOM 12342 C CA . PRO A 1 1559 ? -17.166 -3.687 16.142 1.00 87.94 1559 PRO A CA 1
ATOM 12343 C C . PRO A 1 1559 ? -18.127 -4.588 15.363 1.00 87.94 1559 PRO A C 1
ATOM 12345 O O . PRO A 1 1559 ? -19.156 -5.027 15.882 1.00 87.94 1559 PRO A O 1
ATOM 12348 N N . ALA A 1 1560 ? -17.786 -4.912 14.118 1.00 85.88 1560 ALA A N 1
ATOM 12349 C CA . ALA A 1 1560 ? -18.677 -5.653 13.237 1.00 85.88 1560 ALA A CA 1
ATOM 12350 C C . ALA A 1 1560 ? -18.725 -7.159 13.563 1.00 85.88 1560 ALA A C 1
ATOM 12352 O O . ALA A 1 1560 ? -19.796 -7.776 13.548 1.00 85.88 1560 ALA A O 1
ATOM 12353 N N . GLN A 1 1561 ? -17.584 -7.738 13.954 1.00 90.56 1561 GLN A N 1
ATOM 12354 C CA . GLN A 1 1561 ? -17.495 -9.084 14.519 1.00 90.56 1561 GLN A CA 1
ATOM 12355 C C . GLN A 1 1561 ? -18.331 -9.171 15.809 1.00 90.56 1561 GLN A C 1
ATOM 12357 O O . GLN A 1 1561 ? -19.129 -10.099 15.966 1.00 90.56 1561 GLN A O 1
ATOM 12362 N N . ALA A 1 1562 ? -18.212 -8.183 16.703 1.00 93.31 1562 ALA A N 1
ATOM 12363 C CA . ALA A 1 1562 ? -18.966 -8.111 17.954 1.00 93.31 1562 ALA A CA 1
ATOM 12364 C C . ALA A 1 1562 ? -20.486 -8.035 17.718 1.00 93.31 1562 ALA A C 1
ATOM 12366 O O . ALA A 1 1562 ? -21.253 -8.730 18.390 1.00 93.31 1562 ALA A O 1
ATOM 12367 N N . LEU A 1 1563 ? -20.932 -7.255 16.728 1.00 93.25 1563 LEU A N 1
ATOM 12368 C CA . LEU A 1 1563 ? -22.343 -7.156 16.346 1.00 93.25 1563 LEU A CA 1
ATOM 12369 C C . LEU A 1 1563 ? -22.900 -8.483 15.790 1.00 93.25 1563 LEU A C 1
ATOM 12371 O O . LEU A 1 1563 ? -24.015 -8.886 16.143 1.00 93.25 1563 LEU A O 1
ATOM 12375 N N . GLN A 1 1564 ? -22.129 -9.208 14.970 1.00 92.69 1564 GLN A N 1
ATOM 12376 C CA . GLN A 1 1564 ? -22.512 -10.546 14.495 1.00 92.69 1564 GLN A CA 1
ATOM 12377 C C . GLN A 1 1564 ? -22.582 -11.559 15.646 1.00 92.69 1564 GLN A C 1
ATOM 12379 O O . GLN A 1 1564 ? -23.563 -12.299 15.767 1.00 92.69 1564 GLN A O 1
ATOM 12384 N N . MET A 1 1565 ? -21.578 -11.565 16.523 1.00 94.94 1565 MET A N 1
ATOM 12385 C CA . MET A 1 1565 ? -21.521 -12.410 17.717 1.00 94.94 1565 MET A CA 1
ATOM 12386 C C . MET A 1 1565 ? -22.734 -12.185 18.634 1.00 94.94 1565 MET A C 1
ATOM 12388 O O . MET A 1 1565 ? -23.383 -13.160 19.028 1.00 94.94 1565 MET A O 1
ATOM 12392 N N . LEU A 1 1566 ? -23.086 -10.925 18.928 1.00 94.62 1566 LEU A N 1
ATOM 12393 C CA . LEU A 1 1566 ? -24.308 -10.584 19.664 1.00 94.62 1566 LEU A CA 1
ATOM 12394 C C . LEU A 1 1566 ? -25.534 -11.169 18.962 1.00 94.62 1566 LEU A C 1
ATOM 12396 O O . LEU A 1 1566 ? -26.341 -11.849 19.591 1.00 94.62 1566 LEU A O 1
ATOM 12400 N N . THR A 1 1567 ? -25.689 -10.901 17.668 1.00 93.31 1567 THR A N 1
ATOM 12401 C CA . THR A 1 1567 ? -26.913 -11.238 16.931 1.00 93.31 1567 THR A CA 1
ATOM 12402 C C . THR A 1 1567 ? -27.146 -12.745 16.864 1.00 93.31 1567 THR A C 1
ATOM 12404 O O . THR A 1 1567 ? -28.280 -13.210 17.022 1.00 93.31 1567 THR A O 1
ATOM 12407 N N . ASN A 1 1568 ? -26.071 -13.523 16.742 1.00 93.94 1568 ASN A N 1
ATOM 12408 C CA . ASN A 1 1568 ? -26.107 -14.981 16.784 1.00 93.94 1568 ASN A CA 1
ATOM 12409 C C . ASN A 1 1568 ? -26.428 -15.522 18.176 1.00 93.94 1568 ASN A C 1
ATOM 12411 O O . ASN A 1 1568 ? -27.279 -16.409 18.292 1.00 93.94 1568 ASN A O 1
ATOM 12415 N N . PHE A 1 1569 ? -25.849 -14.936 19.229 1.00 94.69 1569 PHE A N 1
ATOM 12416 C CA . PHE A 1 1569 ? -26.245 -15.237 20.603 1.00 94.69 1569 PHE A CA 1
ATOM 12417 C C . PHE A 1 1569 ? -27.734 -14.952 20.820 1.00 94.69 1569 PHE A C 1
ATOM 12419 O O . PHE A 1 1569 ? -28.467 -15.864 21.199 1.00 94.69 1569 PHE A O 1
ATOM 12426 N N . LEU A 1 1570 ? -28.204 -13.732 20.522 1.00 93.75 1570 LEU A N 1
ATOM 12427 C CA . LEU A 1 1570 ? -29.603 -13.309 20.662 1.00 93.75 1570 LEU A CA 1
ATOM 12428 C C . LEU A 1 1570 ? -30.563 -14.253 19.920 1.00 93.75 1570 LEU A C 1
ATOM 12430 O O . LEU A 1 1570 ? -31.563 -14.691 20.498 1.00 93.75 1570 LEU A O 1
ATOM 12434 N N . SER A 1 1571 ? -30.211 -14.653 18.699 1.00 90.12 1571 SER A N 1
ATOM 12435 C CA . SER A 1 1571 ? -31.034 -15.494 17.818 1.00 90.12 1571 SER A CA 1
ATOM 12436 C C . SER A 1 1571 ? -30.945 -17.006 18.088 1.00 90.12 1571 SER A C 1
ATOM 12438 O O . SER A 1 1571 ? -31.628 -17.776 17.419 1.00 90.12 1571 SER A O 1
ATOM 12440 N N . ASN A 1 1572 ? -30.156 -17.453 19.076 1.00 89.75 1572 ASN A N 1
ATOM 12441 C CA . ASN A 1 1572 ? -29.892 -18.873 19.372 1.00 89.75 1572 ASN A CA 1
ATOM 12442 C C . ASN A 1 1572 ? -29.183 -19.649 18.241 1.00 89.75 1572 ASN A C 1
ATOM 12444 O O . ASN A 1 1572 ? -29.434 -20.845 18.067 1.00 89.75 1572 ASN A O 1
ATOM 12448 N N . GLN A 1 1573 ? -28.328 -18.995 17.451 1.00 87.94 1573 GLN A N 1
ATOM 12449 C CA . GLN A 1 1573 ? -27.634 -19.669 16.354 1.00 87.94 1573 GLN A CA 1
ATOM 12450 C C . GLN A 1 1573 ? -26.544 -20.604 16.882 1.00 87.94 1573 GLN A C 1
ATOM 12452 O O . GLN A 1 1573 ? -25.653 -20.193 17.620 1.00 87.94 1573 GLN A O 1
ATOM 12457 N N . ALA A 1 1574 ? -26.585 -21.868 16.454 1.00 80.94 1574 ALA A N 1
ATOM 12458 C CA . ALA A 1 1574 ? -25.547 -22.850 16.779 1.00 80.94 1574 ALA A CA 1
ATOM 12459 C C . ALA A 1 1574 ? -24.234 -22.610 16.005 1.00 80.94 1574 ALA A C 1
ATOM 12461 O O . ALA A 1 1574 ? -23.179 -23.077 16.424 1.00 80.94 1574 ALA A O 1
ATOM 12462 N N . ASN A 1 1575 ? -24.290 -21.878 14.885 1.00 87.75 1575 ASN A N 1
ATOM 12463 C CA . ASN A 1 1575 ? -23.121 -21.442 14.126 1.00 87.75 1575 ASN A CA 1
ATOM 12464 C C . ASN A 1 1575 ? -22.946 -19.924 14.267 1.00 87.75 1575 ASN A C 1
ATOM 12466 O O . ASN A 1 1575 ? -23.734 -19.154 13.716 1.00 87.75 1575 ASN A O 1
ATOM 12470 N N . TYR A 1 1576 ? -21.882 -19.499 14.947 1.00 90.44 1576 TYR A N 1
ATOM 12471 C CA . TYR A 1 1576 ? -21.543 -18.082 15.115 1.00 90.44 1576 TYR A CA 1
ATOM 12472 C C . TYR A 1 1576 ? -21.013 -17.413 13.837 1.00 90.44 1576 TYR A C 1
ATOM 12474 O O . TYR A 1 1576 ? -20.930 -16.189 13.785 1.00 90.44 1576 TYR A O 1
ATOM 12482 N N . SER A 1 1577 ? -20.749 -18.190 12.783 1.00 90.94 1577 SER A N 1
ATOM 12483 C CA . SER A 1 1577 ? -20.433 -17.696 11.433 1.00 90.94 1577 SER A CA 1
ATOM 12484 C C . SER A 1 1577 ? -21.670 -17.298 10.615 1.00 90.94 1577 SER A C 1
ATOM 12486 O O . SER A 1 1577 ? -21.561 -17.051 9.419 1.00 90.94 1577 SER A O 1
ATOM 12488 N N . THR A 1 1578 ? -22.863 -17.308 11.215 1.00 85.81 1578 THR A N 1
ATOM 12489 C CA . THR A 1 1578 ? -24.087 -16.843 10.547 1.00 85.81 1578 THR A CA 1
ATOM 12490 C C . THR A 1 1578 ? -24.019 -15.312 10.414 1.00 85.81 1578 THR A C 1
ATOM 12492 O O . THR A 1 1578 ? -23.826 -14.654 11.437 1.00 85.81 1578 THR A O 1
ATOM 12495 N N . PRO A 1 1579 ? -24.153 -14.713 9.215 1.00 84.44 1579 PRO A N 1
ATOM 12496 C CA . PRO A 1 1579 ? -24.111 -13.257 9.068 1.00 84.44 1579 PRO A CA 1
ATOM 12497 C C . PRO A 1 1579 ? -25.210 -12.565 9.883 1.00 84.44 1579 PRO A C 1
ATOM 12499 O O . PRO A 1 1579 ? -26.333 -13.064 9.959 1.00 84.44 1579 PRO A O 1
ATOM 12502 N N . ALA A 1 1580 ? -24.889 -11.414 10.483 1.00 75.81 1580 ALA A N 1
ATOM 12503 C CA . ALA A 1 1580 ? -25.741 -10.761 11.484 1.00 75.81 1580 ALA A CA 1
ATOM 12504 C C . ALA A 1 1580 ? -27.142 -10.403 10.960 1.00 75.81 1580 ALA A C 1
ATOM 12506 O O . ALA A 1 1580 ? -28.138 -10.574 11.658 1.00 75.81 1580 ALA A O 1
ATOM 12507 N N . GLY A 1 1581 ? -27.216 -9.907 9.725 1.00 70.50 1581 GLY A N 1
ATOM 12508 C CA . GLY A 1 1581 ? -28.474 -9.466 9.136 1.00 70.50 1581 GLY A CA 1
ATOM 12509 C C . GLY A 1 1581 ? -28.950 -8.123 9.676 1.00 70.50 1581 GLY A C 1
ATOM 12510 O O . GLY A 1 1581 ? -30.019 -8.026 10.286 1.00 70.50 1581 GLY A O 1
ATOM 12511 N N . ILE A 1 1582 ? -28.125 -7.098 9.458 1.00 71.56 1582 ILE A N 1
ATOM 12512 C CA . ILE A 1 1582 ? -28.300 -5.743 9.972 1.00 71.56 1582 ILE A CA 1
ATOM 12513 C C . ILE A 1 1582 ? -27.843 -4.731 8.914 1.00 71.56 1582 ILE A C 1
ATOM 12515 O O . ILE A 1 1582 ? -26.819 -4.943 8.266 1.00 71.56 1582 ILE A O 1
ATOM 12519 N N . ASP A 1 1583 ? -28.569 -3.619 8.773 1.00 68.88 1583 ASP A N 1
ATOM 12520 C CA . ASP A 1 1583 ? -28.112 -2.477 7.979 1.00 68.88 1583 ASP A CA 1
ATOM 12521 C C . ASP A 1 1583 ? -27.090 -1.634 8.761 1.00 68.88 1583 ASP A C 1
ATOM 12523 O O . ASP A 1 1583 ? -27.420 -0.974 9.749 1.00 68.88 1583 ASP A O 1
ATOM 12527 N N . VAL A 1 1584 ? -25.835 -1.689 8.317 1.00 71.12 1584 VAL A N 1
ATOM 12528 C CA . VAL A 1 1584 ? -24.668 -1.025 8.920 1.00 71.12 1584 VAL A CA 1
ATOM 12529 C C . VAL A 1 1584 ? -24.216 0.182 8.086 1.00 71.12 1584 VAL A C 1
ATOM 12531 O O . VAL A 1 1584 ? -23.020 0.441 7.954 1.00 71.12 1584 VAL A O 1
ATOM 12534 N N . THR A 1 1585 ? -25.163 0.914 7.492 1.00 64.31 1585 THR A N 1
ATOM 12535 C CA . THR A 1 1585 ? -24.862 2.036 6.584 1.00 64.31 1585 THR A CA 1
ATOM 12536 C C . THR A 1 1585 ? -25.213 3.404 7.205 1.00 64.31 1585 THR A C 1
ATOM 12538 O O . THR A 1 1585 ? -26.255 3.508 7.860 1.00 64.31 1585 THR A O 1
ATOM 12541 N N . PRO A 1 1586 ? -24.380 4.461 7.042 1.00 56.69 1586 PRO A N 1
ATOM 12542 C CA . PRO A 1 1586 ? -24.566 5.720 7.776 1.00 56.69 1586 PRO A CA 1
ATOM 12543 C C . PRO A 1 1586 ? -25.834 6.516 7.418 1.00 56.69 1586 PRO A C 1
ATOM 12545 O O . PRO A 1 1586 ? -26.207 6.610 6.247 1.00 56.69 1586 PRO A O 1
ATOM 12548 N N . GLN A 1 1587 ? -26.446 7.160 8.418 1.00 49.78 1587 GLN A N 1
ATOM 12549 C CA . GLN A 1 1587 ? -27.630 8.015 8.266 1.00 49.78 1587 GLN A CA 1
ATOM 12550 C C . GLN A 1 1587 ? -27.303 9.424 7.676 1.00 49.78 1587 GLN A C 1
ATOM 12552 O O . GLN A 1 1587 ? -26.232 9.986 7.935 1.00 49.78 1587 GLN A O 1
ATOM 12557 N N . PRO A 1 1588 ? -28.241 10.063 6.942 1.00 38.94 1588 PRO A N 1
ATOM 12558 C CA . PRO A 1 1588 ? -28.141 11.434 6.410 1.00 38.94 1588 PRO A CA 1
ATOM 12559 C C . PRO A 1 1588 ? -28.427 12.579 7.403 1.00 38.94 1588 PRO A C 1
ATOM 12561 O O . PRO A 1 1588 ? -28.691 12.377 8.583 1.00 38.94 1588 PRO A O 1
ATOM 12564 N N . LEU A 1 1589 ? -28.418 13.813 6.873 1.00 37.31 1589 LEU A N 1
ATOM 12565 C CA . LEU A 1 1589 ? -28.703 15.091 7.552 1.00 37.31 1589 LEU A CA 1
ATOM 12566 C C . LEU A 1 1589 ? -29.987 15.801 7.011 1.00 37.31 1589 LEU A C 1
ATOM 12568 O O . LEU A 1 1589 ? -30.801 15.237 6.294 1.00 37.31 1589 LEU A O 1
ATOM 12572 N N . THR A 1 1590 ? -30.144 17.093 7.330 1.00 33.19 1590 THR A N 1
ATOM 12573 C CA . THR A 1 1590 ? -31.043 18.132 6.751 1.00 33.19 1590 THR A CA 1
ATOM 12574 C C . THR A 1 1590 ? -32.586 18.052 6.911 1.00 33.19 1590 THR A C 1
ATOM 12576 O O . THR A 1 1590 ? -33.312 17.429 6.145 1.00 33.19 1590 THR A O 1
ATOM 12579 N N . ASN A 1 1591 ? -33.084 18.946 7.773 1.00 28.36 1591 ASN A N 1
ATOM 12580 C CA . ASN A 1 1591 ? -33.994 20.072 7.469 1.00 28.36 1591 ASN A CA 1
ATOM 12581 C C . ASN A 1 1591 ? -35.403 19.896 6.835 1.00 28.36 1591 ASN A C 1
ATOM 12583 O O . ASN A 1 1591 ? -35.602 19.368 5.748 1.00 28.36 1591 ASN A O 1
ATOM 12587 N N . VAL A 1 1592 ? -36.356 20.608 7.464 1.00 25.58 1592 VAL A N 1
ATOM 12588 C CA . VAL A 1 1592 ? -37.526 21.326 6.888 1.00 25.58 1592 VAL A CA 1
ATOM 12589 C C . VAL A 1 1592 ? -38.778 20.523 6.460 1.00 25.58 1592 VAL A C 1
ATOM 12591 O O . VAL A 1 1592 ? -38.799 19.888 5.418 1.00 25.58 1592 VAL A O 1
ATOM 12594 N N . ILE A 1 1593 ? -39.820 20.637 7.305 1.00 26.12 1593 ILE A N 1
ATOM 12595 C CA . ILE A 1 1593 ? -41.267 20.901 7.050 1.00 26.12 1593 ILE A CA 1
ATOM 12596 C C . ILE A 1 1593 ? -42.052 20.018 6.043 1.00 26.12 1593 ILE A C 1
ATOM 12598 O O . ILE A 1 1593 ? -41.634 19.783 4.917 1.00 26.12 1593 ILE A O 1
ATOM 12602 N N . SER A 1 1594 ? -43.263 19.604 6.446 1.00 26.88 1594 SER A N 1
ATOM 12603 C CA . SER A 1 1594 ? -44.210 18.737 5.719 1.00 26.88 1594 SER A CA 1
ATOM 12604 C C . SER A 1 1594 ? -45.513 19.449 5.300 1.00 26.88 1594 SER A C 1
ATOM 12606 O O . SER A 1 1594 ? -45.935 20.391 5.970 1.00 26.88 1594 SER A O 1
ATOM 12608 N N . GLN A 1 1595 ? -46.192 18.964 4.243 1.00 26.48 1595 GLN A N 1
ATOM 12609 C CA . GLN A 1 1595 ? -47.624 19.220 3.974 1.00 26.48 1595 GLN A CA 1
ATOM 12610 C C . GLN A 1 1595 ? -48.351 18.013 3.335 1.00 26.48 1595 GLN A C 1
ATOM 12612 O O . GLN A 1 1595 ? -47.765 17.201 2.631 1.00 26.48 1595 GLN A O 1
ATOM 12617 N N . THR A 1 1596 ? -49.641 17.919 3.649 1.00 27.41 1596 THR A N 1
ATOM 12618 C CA . THR A 1 1596 ? -50.567 16.772 3.676 1.00 27.41 1596 THR A CA 1
ATOM 12619 C C . THR A 1 1596 ? -51.081 16.184 2.342 1.00 27.41 1596 THR A C 1
ATOM 12621 O O . THR A 1 1596 ? -51.274 16.892 1.361 1.00 27.41 1596 THR A O 1
ATOM 12624 N N . ASN A 1 1597 ? -51.510 14.912 2.426 1.00 29.45 1597 ASN A N 1
ATOM 12625 C CA . ASN A 1 1597 ? -52.520 14.201 1.609 1.00 29.45 1597 ASN A CA 1
ATOM 12626 C C . ASN A 1 1597 ? -52.247 13.932 0.111 1.00 29.45 1597 ASN A C 1
ATOM 12628 O O . ASN A 1 1597 ? -52.577 14.731 -0.764 1.00 29.45 1597 ASN A O 1
ATOM 12632 N N . CYS A 1 1598 ? -51.821 12.697 -0.184 1.00 29.14 1598 CYS A N 1
ATOM 12633 C CA . CYS A 1 1598 ? -51.785 12.080 -1.516 1.00 29.14 1598 CYS A CA 1
ATOM 12634 C C . CYS A 1 1598 ? -52.117 10.569 -1.445 1.00 29.14 1598 CYS A C 1
ATOM 12636 O O . CYS A 1 1598 ? -52.053 9.967 -0.376 1.00 29.14 1598 CYS A O 1
ATOM 12638 N N . THR A 1 1599 ? -52.483 9.951 -2.576 1.00 49.94 1599 THR A N 1
ATOM 12639 C CA . THR A 1 1599 ? -52.556 8.476 -2.739 1.00 49.94 1599 THR A CA 1
ATOM 12640 C C . THR A 1 1599 ? -51.155 7.855 -2.725 1.00 49.94 1599 THR A C 1
ATOM 12642 O O . THR A 1 1599 ? -50.215 8.581 -3.004 1.00 49.94 1599 THR A O 1
ATOM 12645 N N . THR A 1 1600 ? -50.984 6.541 -2.521 1.00 50.12 1600 THR A N 1
ATOM 12646 C CA . THR A 1 1600 ? -49.650 5.896 -2.421 1.00 50.12 1600 THR A CA 1
ATOM 12647 C C . THR A 1 1600 ? -48.729 6.197 -3.616 1.00 50.12 1600 THR A C 1
ATOM 12649 O O . THR A 1 1600 ? -47.680 6.797 -3.445 1.00 50.12 1600 THR A O 1
ATOM 12652 N N . GLY A 1 1601 ? -49.177 5.983 -4.861 1.00 58.56 1601 GLY A N 1
ATOM 12653 C CA . GLY A 1 1601 ? -48.439 6.421 -6.067 1.00 58.56 1601 GLY A CA 1
ATOM 12654 C C . GLY A 1 1601 ? -48.384 7.948 -6.295 1.00 58.56 1601 GLY A C 1
ATOM 12655 O O . GLY A 1 1601 ? -48.179 8.408 -7.412 1.00 58.56 1601 GLY A O 1
ATOM 12656 N N . GLN A 1 1602 ? -48.676 8.757 -5.272 1.00 69.31 1602 GLN A N 1
ATOM 12657 C CA . GLN A 1 1602 ? -48.483 10.210 -5.224 1.00 69.31 1602 GLN A CA 1
ATOM 12658 C C . GLN A 1 1602 ? -47.861 10.704 -3.902 1.00 69.31 1602 GLN A C 1
ATOM 12660 O O . GLN A 1 1602 ? -47.475 11.868 -3.858 1.00 69.31 1602 GLN A O 1
ATOM 12665 N N . THR A 1 1603 ? -47.729 9.887 -2.848 1.00 73.06 1603 THR A N 1
ATOM 12666 C CA . THR A 1 1603 ? -46.855 10.215 -1.704 1.00 73.06 1603 THR A CA 1
ATOM 12667 C C . THR A 1 1603 ? -45.406 10.246 -2.160 1.00 73.06 1603 THR A C 1
ATOM 12669 O O . THR A 1 1603 ? -44.669 11.158 -1.813 1.00 73.06 1603 THR A O 1
ATOM 12672 N N . ASP A 1 1604 ? -45.064 9.338 -3.067 1.00 86.56 1604 ASP A N 1
ATOM 12673 C CA . ASP A 1 1604 ? -43.760 9.201 -3.708 1.00 86.56 1604 ASP A CA 1
ATOM 12674 C C . ASP A 1 1604 ? -43.475 10.333 -4.720 1.00 86.56 1604 ASP A C 1
ATOM 12676 O O . ASP A 1 1604 ? -42.447 10.341 -5.392 1.00 86.56 1604 ASP A O 1
ATOM 12680 N N . ARG A 1 1605 ? -44.378 11.308 -4.888 1.00 87.50 1605 ARG A N 1
ATOM 12681 C CA . ARG A 1 1605 ? -44.249 12.362 -5.901 1.00 87.50 1605 ARG A CA 1
ATOM 12682 C C . ARG A 1 1605 ? -43.203 13.403 -5.506 1.00 87.50 1605 ARG A C 1
ATOM 12684 O O . ARG A 1 1605 ? -43.375 14.129 -4.530 1.00 87.50 1605 ARG A O 1
ATOM 12691 N N . ILE A 1 1606 ? -42.203 13.596 -6.360 1.00 88.25 1606 ILE A N 1
ATOM 12692 C CA . ILE A 1 1606 ? -41.235 14.688 -6.220 1.00 88.25 1606 ILE A CA 1
ATOM 12693 C C . ILE A 1 1606 ? -41.942 16.007 -6.574 1.00 88.25 1606 ILE A C 1
ATOM 12695 O O . ILE A 1 1606 ? -42.404 16.199 -7.702 1.00 88.25 1606 ILE A O 1
ATOM 12699 N N . ILE A 1 1607 ? -42.057 16.920 -5.604 1.00 82.19 1607 ILE A N 1
ATOM 12700 C CA . ILE A 1 1607 ? -42.719 18.230 -5.785 1.00 82.19 1607 ILE A CA 1
ATOM 12701 C C . ILE A 1 1607 ? -41.709 19.338 -6.125 1.00 82.19 1607 ILE A C 1
ATOM 12703 O O . ILE A 1 1607 ? -42.026 20.235 -6.904 1.00 82.19 1607 ILE A O 1
ATOM 12707 N N . ASN A 1 1608 ? -40.504 19.288 -5.553 1.00 79.75 1608 ASN A N 1
ATOM 12708 C CA . ASN A 1 1608 ? -39.445 20.274 -5.768 1.00 79.75 1608 ASN A CA 1
ATOM 12709 C C . ASN A 1 1608 ? -38.071 19.616 -5.582 1.00 79.75 1608 ASN A C 1
ATOM 12711 O O . ASN A 1 1608 ? -37.753 19.185 -4.477 1.00 79.75 1608 ASN A O 1
ATOM 12715 N N . LEU A 1 1609 ? -37.264 19.564 -6.643 1.00 85.75 1609 LEU A N 1
ATOM 12716 C CA . LEU A 1 1609 ? -35.929 18.962 -6.638 1.00 85.75 1609 LEU A CA 1
ATOM 12717 C C . LEU A 1 1609 ? -34.859 20.079 -6.567 1.00 85.75 1609 LEU A C 1
ATOM 12719 O O . LEU A 1 1609 ? -34.830 20.937 -7.456 1.00 85.75 1609 LEU A O 1
ATOM 12723 N N . PRO A 1 1610 ? -33.996 20.137 -5.529 1.00 86.12 1610 PRO A N 1
ATOM 12724 C CA . PRO A 1 1610 ? -33.086 21.267 -5.324 1.00 86.12 1610 PRO A CA 1
ATOM 12725 C C . PRO A 1 1610 ? -32.143 21.538 -6.504 1.00 86.12 1610 PRO A C 1
ATOM 12727 O O . PRO A 1 1610 ? -31.316 20.702 -6.854 1.00 86.12 1610 PRO A O 1
ATOM 12730 N N . GLY A 1 1611 ? -32.219 22.740 -7.081 1.00 81.19 1611 GLY A N 1
ATOM 12731 C CA . GLY A 1 1611 ? -31.368 23.152 -8.205 1.00 81.19 1611 GLY A CA 1
ATOM 12732 C C . GLY A 1 1611 ? -31.914 22.812 -9.598 1.00 81.19 1611 GLY A C 1
ATOM 12733 O O . GLY A 1 1611 ? -31.185 22.993 -10.570 1.00 81.19 1611 GLY A O 1
ATOM 12734 N N . LEU A 1 1612 ? -33.165 22.348 -9.709 1.00 79.06 1612 LEU A N 1
ATOM 12735 C CA . LEU A 1 1612 ? -33.831 22.053 -10.982 1.00 79.06 1612 LEU A CA 1
ATOM 12736 C C . LEU A 1 1612 ? -34.255 23.333 -11.752 1.00 79.06 1612 LEU A C 1
ATOM 12738 O O . LEU A 1 1612 ? -34.943 24.187 -11.185 1.00 79.06 1612 LEU A O 1
ATOM 12742 N N . PRO A 1 1613 ? -33.914 23.462 -13.051 1.00 70.88 1613 PRO A N 1
ATOM 12743 C CA . PRO A 1 1613 ? -34.457 24.481 -13.954 1.00 70.88 1613 PRO A CA 1
ATOM 12744 C C . PRO A 1 1613 ? -35.990 24.486 -14.085 1.00 70.88 1613 PRO A C 1
ATOM 12746 O O . PRO A 1 1613 ? -36.639 23.444 -14.160 1.00 70.88 1613 PRO A O 1
ATOM 12749 N N . ALA A 1 1614 ? -36.573 25.685 -14.183 1.00 65.75 1614 ALA A N 1
ATOM 12750 C CA . ALA A 1 1614 ? -38.025 25.903 -14.175 1.00 65.75 1614 ALA A CA 1
ATOM 12751 C C . ALA A 1 1614 ? -38.775 25.463 -15.457 1.00 65.75 1614 ALA A C 1
ATOM 12753 O O . ALA A 1 1614 ? -40.000 25.560 -15.506 1.00 65.75 1614 ALA A O 1
ATOM 12754 N N . ASP A 1 1615 ? -38.072 25.001 -16.496 1.00 69.31 1615 ASP A N 1
ATOM 12755 C CA . ASP A 1 1615 ? -38.637 24.499 -17.761 1.00 69.31 1615 ASP A CA 1
ATOM 12756 C C . ASP A 1 1615 ? -38.843 22.966 -17.794 1.00 69.31 1615 ASP A C 1
ATOM 12758 O O . ASP A 1 1615 ? -39.352 22.416 -18.777 1.00 69.31 1615 ASP A O 1
ATOM 12762 N N . MET A 1 1616 ? -38.472 22.251 -16.727 1.00 69.94 1616 MET A N 1
ATOM 12763 C CA . MET A 1 1616 ? -38.716 20.811 -16.583 1.00 69.94 1616 MET A CA 1
ATOM 12764 C C . MET A 1 1616 ? -40.014 20.557 -15.805 1.00 69.94 1616 MET A C 1
ATOM 12766 O O . MET A 1 1616 ? -40.036 20.537 -14.579 1.00 69.94 1616 MET A O 1
ATOM 12770 N N . LEU A 1 1617 ? -41.115 20.393 -16.552 1.00 69.94 1617 LEU A N 1
ATOM 12771 C CA . LEU A 1 1617 ? -42.498 20.394 -16.038 1.00 69.94 1617 LEU A CA 1
ATOM 12772 C C . LEU A 1 1617 ? -43.223 19.028 -16.092 1.00 69.94 1617 LEU A C 1
ATOM 12774 O O . LEU A 1 1617 ? -44.431 18.966 -15.860 1.00 69.94 1617 LEU A O 1
ATOM 12778 N N . PHE A 1 1618 ? -42.520 17.934 -16.400 1.00 87.88 1618 PHE A N 1
ATOM 12779 C CA . PHE A 1 1618 ? -43.060 16.566 -16.311 1.00 87.88 1618 PHE A CA 1
ATOM 12780 C C . PHE A 1 1618 ? -43.141 16.096 -14.846 1.00 87.88 1618 PHE A C 1
ATOM 12782 O O . PHE A 1 1618 ? -42.380 16.564 -13.994 1.00 87.88 1618 PHE A O 1
ATOM 12789 N N . LYS A 1 1619 ? -44.055 15.165 -14.526 1.00 89.44 1619 LYS A N 1
ATOM 12790 C CA . LYS A 1 1619 ? -44.130 14.602 -13.166 1.00 89.44 1619 LYS A CA 1
ATOM 12791 C C . LYS A 1 1619 ? -43.059 13.535 -12.950 1.00 89.44 1619 LYS A C 1
ATOM 12793 O O . LYS A 1 1619 ? -42.584 12.896 -13.887 1.00 89.44 1619 LYS A O 1
ATOM 12798 N N . GLN A 1 1620 ? -42.699 13.352 -11.688 1.00 91.75 1620 GLN A N 1
ATOM 12799 C CA . GLN A 1 1620 ? -41.676 12.414 -11.257 1.00 91.75 1620 GLN A CA 1
ATOM 12800 C C . GLN A 1 1620 ? -42.093 11.800 -9.925 1.00 91.75 1620 GLN A C 1
ATOM 12802 O O . GLN A 1 1620 ? -42.706 12.480 -9.093 1.00 91.75 1620 GLN A O 1
ATOM 12807 N N . TYR A 1 1621 ? -41.728 10.542 -9.725 1.00 93.19 1621 TYR A N 1
ATOM 12808 C CA . TYR A 1 1621 ? -42.020 9.786 -8.517 1.00 93.19 1621 TYR A CA 1
ATOM 12809 C C . TYR A 1 1621 ? -40.773 9.007 -8.103 1.00 93.19 1621 TYR A C 1
ATOM 12811 O O . TYR A 1 1621 ? -40.118 8.423 -8.961 1.00 93.19 1621 TYR A O 1
ATOM 12819 N N . SER A 1 1622 ? -40.439 9.019 -6.817 1.00 93.88 1622 SER A N 1
ATOM 12820 C CA . SER A 1 1622 ? -39.311 8.300 -6.228 1.00 93.88 1622 SER A CA 1
ATOM 12821 C C . SER A 1 1622 ? -39.726 7.722 -4.879 1.00 93.88 1622 SER A C 1
ATOM 12823 O O . SER A 1 1622 ? -40.347 8.421 -4.073 1.00 93.88 1622 SER A O 1
ATOM 12825 N N . GLY A 1 1623 ? -39.396 6.451 -4.657 1.00 90.81 1623 GLY A N 1
ATOM 12826 C CA . GLY A 1 1623 ? -39.809 5.675 -3.490 1.00 90.81 1623 GLY A CA 1
ATOM 12827 C C . GLY A 1 1623 ? -39.363 4.215 -3.596 1.00 90.81 1623 GLY A C 1
ATOM 12828 O O . GLY A 1 1623 ? -38.341 3.926 -4.218 1.00 90.81 1623 GLY A O 1
ATOM 12829 N N . PHE A 1 1624 ? -40.122 3.285 -3.001 1.00 91.81 1624 PHE A N 1
ATOM 12830 C CA . PHE A 1 1624 ? -39.698 1.883 -2.856 1.00 91.81 1624 PHE A CA 1
ATOM 12831 C C . PHE A 1 1624 ? -40.766 0.844 -3.222 1.00 91.81 1624 PHE A C 1
ATOM 12833 O O . PHE A 1 1624 ? -41.891 0.845 -2.713 1.00 91.81 1624 PHE A O 1
ATOM 12840 N N . LEU A 1 1625 ? -40.363 -0.116 -4.050 1.00 92.69 1625 LEU A N 1
ATOM 12841 C CA . LEU A 1 1625 ? -41.151 -1.268 -4.488 1.00 92.69 1625 LEU A CA 1
ATOM 12842 C C . LEU A 1 1625 ? -40.860 -2.487 -3.611 1.00 92.69 1625 LEU A C 1
ATOM 12844 O O . LEU A 1 1625 ? -39.746 -2.651 -3.122 1.00 92.69 1625 LEU A O 1
ATOM 12848 N N . ASP A 1 1626 ? -41.846 -3.362 -3.425 1.00 89.94 1626 ASP A N 1
ATOM 12849 C CA . ASP A 1 1626 ? -41.622 -4.678 -2.811 1.00 89.94 1626 ASP A CA 1
ATOM 12850 C C . ASP A 1 1626 ? -40.932 -5.593 -3.821 1.00 89.94 1626 ASP A C 1
ATOM 12852 O O . ASP A 1 1626 ? -41.514 -5.921 -4.856 1.00 89.94 1626 ASP A O 1
ATOM 12856 N N . GLY A 1 1627 ? -39.695 -5.976 -3.522 1.00 87.81 1627 GLY A N 1
ATOM 12857 C CA . GLY A 1 1627 ? -38.936 -6.959 -4.281 1.00 87.81 1627 GLY A CA 1
ATOM 12858 C C . GLY A 1 1627 ? -39.281 -8.387 -3.854 1.00 87.81 1627 GLY A C 1
ATOM 12859 O O . GLY A 1 1627 ? -40.449 -8.719 -3.624 1.00 87.81 1627 GLY A O 1
ATOM 12860 N N . LEU A 1 1628 ? -38.275 -9.252 -3.706 1.00 85.94 1628 LEU A N 1
ATOM 12861 C CA . LEU A 1 1628 ? -38.470 -10.510 -2.976 1.00 85.94 1628 LEU A CA 1
ATOM 12862 C C . LEU A 1 1628 ? -38.826 -10.233 -1.502 1.00 85.94 1628 LEU A C 1
ATOM 12864 O O . LEU A 1 1628 ? -38.711 -9.120 -0.993 1.00 85.94 1628 LEU A O 1
ATOM 12868 N N . SER A 1 1629 ? -39.330 -11.250 -0.801 1.00 75.56 1629 SER A N 1
ATOM 12869 C CA . SER A 1 1629 ? -39.882 -11.100 0.553 1.00 75.56 1629 SER A CA 1
ATOM 12870 C C . SER A 1 1629 ? -38.844 -10.586 1.564 1.00 75.56 1629 SER A C 1
ATOM 12872 O O . SER A 1 1629 ? -38.067 -11.375 2.095 1.00 75.56 1629 SER A O 1
ATOM 12874 N N . GLY A 1 1630 ? -38.897 -9.288 1.883 1.00 73.25 1630 GLY A N 1
ATOM 12875 C CA . GLY A 1 1630 ? -37.951 -8.593 2.771 1.00 73.25 1630 GLY A CA 1
ATOM 12876 C C . GLY A 1 1630 ? -37.079 -7.547 2.065 1.00 73.25 1630 GLY A C 1
ATOM 12877 O O . GLY A 1 1630 ? -36.327 -6.831 2.723 1.00 73.25 1630 GLY A O 1
ATOM 12878 N N . HIS A 1 1631 ? -37.186 -7.424 0.742 1.00 88.44 1631 HIS A N 1
ATOM 12879 C CA . HIS A 1 1631 ? -36.390 -6.520 -0.081 1.00 88.44 1631 HIS A CA 1
ATOM 12880 C C . HIS A 1 1631 ? -37.209 -5.309 -0.557 1.00 88.44 1631 HIS A C 1
ATOM 12882 O O . HIS A 1 1631 ? -38.379 -5.435 -0.934 1.00 88.44 1631 HIS A O 1
ATOM 12888 N N . LYS A 1 1632 ? -36.589 -4.124 -0.540 1.00 89.81 1632 LYS A N 1
ATOM 12889 C CA . LYS A 1 1632 ? -37.142 -2.866 -1.045 1.00 89.81 1632 LYS A CA 1
ATOM 12890 C C . LYS A 1 1632 ? -36.270 -2.294 -2.152 1.00 89.81 1632 LYS A C 1
ATOM 12892 O O . LYS A 1 1632 ? -35.204 -1.735 -1.905 1.00 89.81 1632 LYS A O 1
ATOM 12897 N N . VAL A 1 1633 ? -36.755 -2.411 -3.383 1.00 91.62 1633 VAL A N 1
ATOM 12898 C CA . VAL A 1 1633 ? -36.056 -1.896 -4.562 1.00 91.62 1633 VAL A CA 1
ATOM 12899 C C . VAL A 1 1633 ? -36.434 -0.427 -4.747 1.00 91.62 1633 VAL A C 1
ATOM 12901 O O . VAL A 1 1633 ? -37.621 -0.106 -4.879 1.00 91.62 1633 VAL A O 1
ATOM 12904 N N . HIS A 1 1634 ? -35.449 0.472 -4.714 1.00 94.38 1634 HIS A N 1
ATOM 12905 C CA . HIS A 1 1634 ? -35.643 1.880 -5.046 1.00 94.38 1634 HIS A CA 1
ATOM 12906 C C . HIS A 1 1634 ? -36.036 2.015 -6.511 1.00 94.38 1634 HIS A C 1
ATOM 12908 O O . HIS A 1 1634 ? -35.508 1.325 -7.391 1.00 94.38 1634 HIS A O 1
ATOM 12914 N N . TYR A 1 1635 ? -36.969 2.924 -6.768 1.00 95.12 1635 TYR A N 1
ATOM 12915 C CA . TYR A 1 1635 ? -37.332 3.305 -8.118 1.00 95.12 1635 TYR A CA 1
ATOM 12916 C C . TYR A 1 1635 ? -37.430 4.818 -8.253 1.00 95.12 1635 TYR A C 1
ATOM 12918 O O . TYR A 1 1635 ? -37.892 5.516 -7.348 1.00 95.12 1635 TYR A O 1
ATOM 12926 N N . TRP A 1 1636 ? -37.097 5.304 -9.445 1.00 95.94 1636 TRP A N 1
ATOM 12927 C CA . TRP A 1 1636 ? -37.450 6.638 -9.905 1.00 95.94 1636 TRP A CA 1
ATOM 12928 C C . TRP A 1 1636 ? -38.237 6.503 -11.211 1.00 95.94 1636 TRP A C 1
ATOM 12930 O O . TRP A 1 1636 ? -37.713 6.091 -12.244 1.00 95.94 1636 TRP A O 1
ATOM 12940 N N . LEU A 1 1637 ? -39.524 6.838 -11.174 1.00 95.94 1637 LEU A N 1
ATOM 12941 C CA . LEU A 1 1637 ? -40.384 6.923 -12.350 1.00 95.94 1637 LEU A CA 1
ATOM 12942 C C . LEU A 1 1637 ? -40.396 8.363 -12.870 1.00 95.94 1637 LEU A C 1
ATOM 12944 O O . LEU A 1 1637 ? -40.823 9.289 -12.176 1.00 95.94 1637 LEU A O 1
ATOM 12948 N N . VAL A 1 1638 ? -39.989 8.542 -14.122 1.00 95.19 1638 VAL A N 1
ATOM 12949 C CA . VAL A 1 1638 ? -40.120 9.797 -14.866 1.00 95.19 1638 VAL A CA 1
ATOM 12950 C C . VAL A 1 1638 ? -41.252 9.648 -15.880 1.00 95.19 1638 VAL A C 1
ATOM 12952 O O . VAL A 1 1638 ? -41.194 8.803 -16.777 1.00 95.19 1638 VAL A O 1
ATOM 12955 N N . GLU A 1 1639 ? -42.288 10.480 -15.752 1.00 94.69 1639 GLU A N 1
ATOM 12956 C CA . GLU A 1 1639 ? -43.376 10.520 -16.729 1.00 94.69 1639 GLU A CA 1
ATOM 12957 C C . GLU A 1 1639 ? -42.913 11.070 -18.087 1.00 94.69 1639 GLU A C 1
ATOM 12959 O O . GLU A 1 1639 ? -41.966 11.862 -18.186 1.00 94.69 1639 GLU A O 1
ATOM 12964 N N . SER A 1 1640 ? -43.621 10.673 -19.148 1.00 94.25 1640 SER A N 1
ATOM 12965 C CA . SER A 1 1640 ? -43.310 11.144 -20.495 1.00 94.25 1640 SER A CA 1
ATOM 12966 C C . SER A 1 1640 ? -43.540 12.651 -20.698 1.00 94.25 1640 SER A C 1
ATOM 12968 O O . SER A 1 1640 ? -44.536 13.206 -20.238 1.00 94.25 1640 SER A O 1
ATOM 12970 N N . GLU A 1 1641 ? -42.678 13.309 -21.481 1.00 90.38 1641 GLU A N 1
ATOM 12971 C CA . GLU A 1 1641 ? -42.927 14.679 -21.961 1.00 90.38 1641 GLU A CA 1
ATOM 12972 C C . GLU A 1 1641 ? -44.023 14.749 -23.046 1.00 90.38 1641 GLU A C 1
ATOM 12974 O O . GLU A 1 1641 ? -44.515 15.841 -23.326 1.00 90.38 1641 GLU A O 1
ATOM 12979 N N . ASN A 1 1642 ? -44.406 13.616 -23.657 1.00 88.50 1642 ASN A N 1
ATOM 12980 C CA . ASN A 1 1642 ? -45.418 13.544 -24.718 1.00 88.50 1642 ASN A CA 1
ATOM 12981 C C . ASN A 1 1642 ? -46.816 13.203 -24.168 1.00 88.50 1642 ASN A C 1
ATOM 12983 O O . ASN A 1 1642 ? -47.643 14.101 -24.003 1.00 88.50 1642 ASN A O 1
ATOM 12987 N N . ASN A 1 1643 ? -47.106 11.933 -23.853 1.00 89.50 1643 ASN A N 1
ATOM 12988 C CA . ASN A 1 1643 ? -48.343 11.562 -23.160 1.00 89.50 1643 ASN A CA 1
ATOM 12989 C C . ASN A 1 1643 ? -48.145 10.385 -22.182 1.00 89.50 1643 ASN A C 1
ATOM 12991 O O . ASN A 1 1643 ? -48.300 9.221 -22.572 1.00 89.50 1643 ASN A O 1
ATOM 12995 N N . PRO A 1 1644 ? -47.939 10.665 -20.879 1.00 88.00 1644 PRO A N 1
ATOM 12996 C CA . PRO A 1 1644 ? -47.750 9.645 -19.845 1.00 88.00 1644 PRO A CA 1
ATOM 12997 C C . PRO A 1 1644 ? -48.842 8.571 -19.780 1.00 88.00 1644 PRO A C 1
ATOM 12999 O O . PRO A 1 1644 ? -48.572 7.451 -19.359 1.00 88.00 1644 PRO A O 1
ATOM 13002 N N . SER A 1 1645 ? -50.071 8.899 -20.198 1.00 87.75 1645 SER A N 1
ATOM 13003 C CA . SER A 1 1645 ? -51.228 7.996 -20.124 1.00 87.75 1645 SER A CA 1
ATOM 13004 C C . SER A 1 1645 ? -51.359 7.009 -21.291 1.00 87.75 1645 SER A C 1
ATOM 13006 O O . SER A 1 1645 ? -52.169 6.089 -21.206 1.00 87.75 1645 SER A O 1
ATOM 13008 N N . THR A 1 1646 ? -50.600 7.191 -22.378 1.00 90.56 1646 THR A N 1
ATOM 13009 C CA . THR A 1 1646 ? -50.676 6.323 -23.573 1.00 90.56 1646 THR A CA 1
ATOM 13010 C C . THR A 1 1646 ? -49.326 5.856 -24.096 1.00 90.56 1646 THR A C 1
ATOM 13012 O O . THR A 1 1646 ? -49.286 4.914 -24.885 1.00 90.56 1646 THR A O 1
ATOM 13015 N N . ASP A 1 1647 ? -48.233 6.523 -23.728 1.00 94.06 1647 ASP A N 1
ATOM 13016 C CA . ASP A 1 1647 ? -46.906 6.125 -24.177 1.00 94.06 1647 ASP A CA 1
ATOM 13017 C C . ASP A 1 1647 ? -46.382 4.875 -23.437 1.00 94.06 1647 ASP A C 1
ATOM 13019 O O . ASP A 1 1647 ? -46.817 4.584 -22.315 1.00 94.06 1647 ASP A O 1
ATOM 13023 N N . PRO A 1 1648 ? -45.463 4.111 -24.066 1.00 96.06 1648 PRO A N 1
ATOM 13024 C CA . PRO A 1 1648 ? -44.892 2.891 -23.496 1.00 96.06 1648 PRO A CA 1
ATOM 13025 C C . PRO A 1 1648 ? -44.241 3.111 -22.130 1.00 96.06 1648 PRO A C 1
ATOM 13027 O O . PRO A 1 1648 ? -43.829 4.223 -21.796 1.00 96.06 1648 PRO A O 1
ATOM 13030 N N . LEU A 1 1649 ? -44.098 2.028 -21.369 1.00 97.31 1649 LEU A N 1
ATOM 13031 C CA . LEU A 1 1649 ? -43.254 1.995 -20.179 1.00 97.31 1649 LEU A CA 1
ATOM 13032 C C . LEU A 1 1649 ? -41.940 1.287 -20.522 1.00 97.31 1649 LEU A C 1
ATOM 13034 O O . LEU A 1 1649 ? -41.951 0.135 -20.961 1.00 97.31 1649 LEU A O 1
ATOM 13038 N N . LEU A 1 1650 ? -40.819 1.964 -20.294 1.00 97.62 1650 LEU A N 1
ATOM 13039 C CA . LEU A 1 1650 ? -39.487 1.368 -20.338 1.00 97.62 1650 LEU A CA 1
ATOM 13040 C C . LEU A 1 1650 ? -38.996 1.183 -18.902 1.00 97.62 1650 LEU A C 1
ATOM 13042 O O . LEU A 1 1650 ? -38.929 2.153 -18.152 1.00 97.62 1650 LEU A O 1
ATOM 13046 N N . LEU A 1 1651 ? -38.633 -0.041 -18.525 1.00 97.44 1651 LEU A N 1
ATOM 13047 C CA . LEU A 1 1651 ? -37.695 -0.255 -17.421 1.00 97.44 1651 LEU A CA 1
ATOM 13048 C C . LEU A 1 1651 ? -36.288 0.056 -17.944 1.00 97.44 1651 LEU A C 1
ATOM 13050 O O . LEU A 1 1651 ? -35.955 -0.423 -19.028 1.00 97.44 1651 LEU A O 1
ATOM 13054 N N . TRP A 1 1652 ? -35.475 0.797 -17.195 1.00 96.56 1652 TRP A N 1
ATOM 13055 C CA . TRP A 1 1652 ? -34.039 0.951 -17.444 1.00 96.56 1652 TRP A CA 1
ATOM 13056 C C . TRP A 1 1652 ? -33.226 0.295 -16.322 1.00 96.56 1652 TRP A C 1
ATOM 13058 O O . TRP A 1 1652 ? -33.491 0.554 -15.146 1.00 96.56 1652 TRP A O 1
ATOM 13068 N N . LEU A 1 1653 ? -32.248 -0.530 -16.709 1.00 94.00 1653 LEU A N 1
ATOM 13069 C CA . LEU A 1 1653 ? -31.249 -1.159 -15.842 1.00 94.00 1653 LEU A CA 1
ATOM 13070 C C . LEU A 1 1653 ? -29.833 -0.831 -16.345 1.00 94.00 1653 LEU A C 1
ATOM 13072 O O . LEU A 1 1653 ? -29.465 -1.248 -17.445 1.00 94.00 1653 LEU A O 1
ATOM 13076 N N . ASN A 1 1654 ? -29.019 -0.139 -15.546 1.00 88.00 1654 ASN A N 1
ATOM 13077 C CA . ASN A 1 1654 ? -27.578 -0.060 -15.818 1.00 88.00 1654 ASN A CA 1
ATOM 13078 C C . ASN A 1 1654 ? -26.880 -1.404 -15.512 1.00 88.00 1654 ASN A C 1
ATOM 13080 O O . ASN A 1 1654 ? -27.462 -2.328 -14.935 1.00 88.00 1654 ASN A O 1
ATOM 13084 N N . GLY A 1 1655 ? -25.615 -1.506 -15.917 1.00 68.56 1655 GLY A N 1
ATOM 13085 C CA . GLY A 1 1655 ? -24.737 -2.631 -15.615 1.00 68.56 1655 GLY A CA 1
ATOM 13086 C C . GLY A 1 1655 ? -23.265 -2.191 -15.574 1.00 68.56 1655 GLY A C 1
ATOM 13087 O O . GLY A 1 1655 ? -22.960 -1.003 -15.526 1.00 68.56 1655 GLY A O 1
ATOM 13088 N N . GLY A 1 1656 ? -22.320 -3.124 -15.676 1.00 70.94 1656 GLY A N 1
ATOM 13089 C CA . GLY A 1 1656 ? -21.538 -3.514 -14.499 1.00 70.94 1656 GLY A CA 1
ATOM 13090 C C . GLY A 1 1656 ? -22.394 -4.192 -13.421 1.00 70.94 1656 GLY A C 1
ATOM 13091 O O . GLY A 1 1656 ? -23.413 -3.622 -13.029 1.00 70.94 1656 GLY A O 1
ATOM 13092 N N . PRO A 1 1657 ? -22.043 -5.396 -12.931 1.00 69.94 1657 PRO A N 1
ATOM 13093 C CA . PRO A 1 1657 ? -22.826 -6.025 -11.875 1.00 69.94 1657 PRO A CA 1
ATOM 13094 C C . PRO A 1 1657 ? -22.883 -5.093 -10.653 1.00 69.94 1657 PRO A C 1
ATOM 13096 O O . PRO A 1 1657 ? -21.848 -4.762 -10.096 1.00 69.94 1657 PRO A O 1
ATOM 13099 N N . GLY A 1 1658 ? -24.065 -4.616 -10.264 1.00 73.25 1658 GLY A N 1
ATOM 13100 C CA . GLY A 1 1658 ? -24.220 -3.623 -9.192 1.00 73.25 1658 GLY A CA 1
ATOM 13101 C C . GLY A 1 1658 ? -24.357 -2.147 -9.593 1.00 73.25 1658 GLY A C 1
ATOM 13102 O O . GLY A 1 1658 ? -24.551 -1.340 -8.696 1.00 73.25 1658 GLY A O 1
ATOM 13103 N N . SER A 1 1659 ? -24.281 -1.748 -10.867 1.00 81.56 1659 SER A N 1
ATOM 13104 C CA . SER A 1 1659 ? -24.395 -0.321 -11.238 1.00 81.56 1659 SER A CA 1
ATOM 13105 C C . SER A 1 1659 ? -25.819 0.241 -11.097 1.00 81.56 1659 SER A C 1
ATOM 13107 O O . SER A 1 1659 ? -26.793 -0.365 -11.549 1.00 81.56 1659 SER A O 1
ATOM 13109 N N . SER A 1 1660 ? -25.945 1.440 -10.527 1.00 88.88 1660 SER A N 1
ATOM 13110 C CA . SER A 1 1660 ? -27.216 2.139 -10.320 1.00 88.88 1660 SER A CA 1
ATOM 13111 C C . SER A 1 1660 ? -27.832 2.644 -11.622 1.00 88.88 1660 SER A C 1
ATOM 13113 O O . SER A 1 1660 ? -27.220 3.379 -12.395 1.00 88.88 1660 SER A O 1
ATOM 13115 N N . SER A 1 1661 ? -29.122 2.356 -11.793 1.00 92.50 1661 SER A N 1
ATOM 13116 C CA . SER A 1 1661 ? -29.957 2.899 -12.867 1.00 92.50 1661 SER A CA 1
ATOM 13117 C C . SER A 1 1661 ? -30.152 4.421 -12.801 1.00 92.50 1661 SER A C 1
ATOM 13119 O O . SER A 1 1661 ? -30.665 5.008 -13.754 1.00 92.50 1661 SER A O 1
ATOM 13121 N N . LEU A 1 1662 ? -29.753 5.087 -11.709 1.00 92.44 1662 LEU A N 1
ATOM 13122 C CA . LEU A 1 1662 ? -29.742 6.549 -11.632 1.00 92.44 1662 LEU A CA 1
ATOM 13123 C C . LEU A 1 1662 ? -28.555 7.166 -12.394 1.00 92.44 1662 LEU A C 1
ATOM 13125 O O . LEU A 1 1662 ? -28.670 8.318 -12.811 1.00 92.44 1662 LEU A O 1
ATOM 13129 N N . MET A 1 1663 ? -27.496 6.405 -12.706 1.00 87.75 1663 MET A N 1
ATOM 13130 C CA . MET A 1 1663 ? -26.488 6.831 -13.691 1.00 87.75 1663 MET A CA 1
ATOM 13131 C C . MET A 1 1663 ? -27.165 7.110 -15.041 1.00 87.75 1663 MET A C 1
ATOM 13133 O O . MET A 1 1663 ? -27.084 8.218 -15.575 1.00 87.75 1663 MET A O 1
ATOM 13137 N N . GLY A 1 1664 ? -27.984 6.172 -15.526 1.00 87.94 1664 GLY A N 1
ATOM 13138 C CA . GLY A 1 1664 ? -28.782 6.358 -16.736 1.00 87.94 1664 GLY A CA 1
ATOM 13139 C C . GLY A 1 1664 ? -29.763 7.534 -16.668 1.00 87.94 1664 GLY A C 1
ATOM 13140 O O . GLY A 1 1664 ? -30.013 8.188 -17.684 1.00 87.94 1664 GLY A O 1
ATOM 13141 N N . LEU A 1 1665 ? -30.279 7.867 -15.478 1.00 93.31 1665 LEU A N 1
ATOM 13142 C CA . LEU A 1 1665 ? -31.160 9.022 -15.258 1.00 93.31 1665 LEU A CA 1
ATOM 13143 C C . LEU A 1 1665 ? -30.423 10.374 -15.374 1.00 93.31 1665 LEU A C 1
ATOM 13145 O O . LEU A 1 1665 ? -30.982 11.335 -15.919 1.00 93.31 1665 LEU A O 1
ATOM 13149 N N . PHE A 1 1666 ? -29.206 10.469 -14.835 1.00 89.50 1666 PHE A N 1
ATOM 13150 C CA . PHE A 1 1666 ? -28.463 11.728 -14.695 1.00 89.50 1666 PHE A CA 1
ATOM 13151 C C . PHE A 1 1666 ? -27.355 11.942 -15.725 1.00 89.50 1666 PHE A C 1
ATOM 13153 O O . PHE A 1 1666 ? -26.963 13.088 -15.931 1.00 89.50 1666 PHE A O 1
ATOM 13160 N N . GLU A 1 1667 ? -26.869 10.896 -16.387 1.00 81.06 1667 GLU A N 1
ATOM 13161 C CA . GLU A 1 1667 ? -25.707 10.965 -17.285 1.00 81.06 1667 GLU A CA 1
ATOM 13162 C C . GLU A 1 1667 ? -26.039 10.530 -18.713 1.00 81.06 1667 GLU A C 1
ATOM 13164 O O . GLU A 1 1667 ? -25.522 11.118 -19.660 1.00 81.06 1667 GLU A O 1
ATOM 13169 N N . GLU A 1 1668 ? -26.979 9.601 -18.903 1.00 88.00 1668 GLU A N 1
ATOM 13170 C CA . GLU A 1 1668 ? -27.321 9.060 -20.223 1.00 88.00 1668 GLU A CA 1
ATOM 13171 C C . GLU A 1 1668 ? -28.697 9.524 -20.743 1.00 88.00 1668 GLU A C 1
ATOM 13173 O O . GLU A 1 1668 ? -28.827 10.570 -21.383 1.00 88.00 1668 GLU A O 1
ATOM 13178 N N . ASN A 1 1669 ? -29.747 8.744 -20.485 1.00 92.88 1669 ASN A N 1
ATOM 13179 C CA . ASN A 1 1669 ? -31.023 8.765 -21.186 1.00 92.88 1669 ASN A CA 1
ATOM 13180 C C . ASN A 1 1669 ? -32.150 9.455 -20.398 1.00 92.88 1669 ASN A C 1
ATOM 13182 O O . ASN A 1 1669 ? -33.186 9.789 -20.979 1.00 92.88 1669 ASN A O 1
ATOM 13186 N N . GLY A 1 1670 ? -31.950 9.758 -19.116 1.00 91.81 1670 GLY A N 1
ATOM 13187 C CA . GLY A 1 1670 ? -32.874 10.575 -18.333 1.00 91.81 1670 GLY A CA 1
ATOM 13188 C C . GLY A 1 1670 ? -32.769 12.079 -18.599 1.00 91.81 1670 GLY A C 1
ATOM 13189 O O . GLY A 1 1670 ? -31.887 12.537 -19.328 1.00 91.81 1670 GLY A O 1
ATOM 13190 N N . PRO A 1 1671 ? -33.715 12.876 -18.071 1.00 91.56 1671 PRO A N 1
ATOM 13191 C CA . PRO A 1 1671 ? -33.873 14.293 -18.403 1.00 91.56 1671 PRO A CA 1
ATOM 13192 C C . PRO A 1 1671 ? -32.876 15.232 -17.710 1.00 91.56 1671 PRO A C 1
ATOM 13194 O O . PRO A 1 1671 ? -32.877 16.424 -18.024 1.00 91.56 1671 PRO A O 1
ATOM 13197 N N . PHE A 1 1672 ? -32.039 14.741 -16.793 1.00 89.38 1672 PHE A N 1
ATOM 13198 C CA . PHE A 1 1672 ? -31.150 15.569 -15.974 1.00 89.38 1672 PHE A CA 1
ATOM 13199 C C . PHE A 1 1672 ? -29.683 15.451 -16.396 1.00 89.38 1672 PHE A C 1
ATOM 13201 O O . PHE A 1 1672 ? -29.282 14.507 -17.072 1.00 89.38 1672 PHE A O 1
ATOM 13208 N N . ARG A 1 1673 ? -28.894 16.444 -15.982 1.00 83.50 1673 ARG A N 1
ATOM 13209 C CA . ARG A 1 1673 ? -27.427 16.475 -15.990 1.00 83.50 1673 ARG A CA 1
ATOM 13210 C C . ARG A 1 1673 ? -26.962 17.241 -14.756 1.00 83.50 1673 ARG A C 1
ATOM 13212 O O . ARG A 1 1673 ? -27.425 18.365 -14.547 1.00 83.50 1673 ARG A O 1
ATOM 13219 N N . VAL A 1 1674 ? -26.085 16.656 -13.945 1.00 79.88 1674 VAL A N 1
ATOM 13220 C CA . VAL A 1 1674 ? -25.568 17.297 -12.722 1.00 79.88 1674 VAL A CA 1
ATOM 13221 C C . VAL A 1 1674 ? -24.414 18.245 -13.063 1.00 79.88 1674 VAL A C 1
ATOM 13223 O O . VAL A 1 1674 ? -23.572 17.943 -13.907 1.00 79.88 1674 VAL A O 1
ATOM 13226 N N . SER A 1 1675 ? -24.376 19.416 -12.431 1.00 71.25 1675 SER A N 1
ATOM 13227 C CA . SER A 1 1675 ? -23.268 20.368 -12.558 1.00 71.25 1675 SER A CA 1
ATOM 13228 C C . SER A 1 1675 ? -22.069 19.977 -11.686 1.00 71.25 1675 SER A C 1
ATOM 13230 O O . SER A 1 1675 ? -22.228 19.451 -10.588 1.00 71.25 1675 SER A O 1
ATOM 13232 N N . LYS A 1 1676 ? -20.857 20.382 -12.100 1.00 66.50 1676 LYS A N 1
ATOM 13233 C CA . LYS A 1 1676 ? -19.591 20.244 -11.336 1.00 66.50 1676 LYS A CA 1
ATOM 13234 C C . LYS A 1 1676 ? -19.542 20.997 -9.987 1.00 66.50 1676 LYS A C 1
ATOM 13236 O O . LYS A 1 1676 ? -18.483 21.098 -9.380 1.00 66.50 1676 LYS A O 1
ATOM 13241 N N . ASP A 1 1677 ? -20.650 21.586 -9.544 1.00 73.50 1677 ASP A N 1
ATOM 13242 C CA . ASP A 1 1677 ? -20.805 22.223 -8.231 1.00 73.50 1677 ASP A CA 1
ATOM 13243 C C . ASP A 1 1677 ? -21.488 21.301 -7.197 1.00 73.50 1677 ASP A C 1
ATOM 13245 O O . ASP A 1 1677 ? -21.714 21.730 -6.061 1.00 73.50 1677 ASP A O 1
ATOM 13249 N N . SER A 1 1678 ? -21.855 20.075 -7.605 1.00 79.25 1678 SER A N 1
ATOM 13250 C CA . SER A 1 1678 ? -22.667 19.091 -6.867 1.00 79.25 1678 SER A CA 1
ATOM 13251 C C . SER A 1 1678 ? -24.004 19.654 -6.354 1.00 79.25 1678 SER A C 1
ATOM 13253 O O . SER A 1 1678 ? -24.590 19.141 -5.402 1.00 79.25 1678 SER A O 1
ATOM 13255 N N . GLN A 1 1679 ? -24.502 20.750 -6.936 1.00 79.44 1679 GLN A N 1
ATOM 13256 C CA . GLN A 1 1679 ? -25.576 21.572 -6.369 1.00 79.44 1679 GLN A CA 1
ATOM 13257 C C . GLN A 1 1679 ? -26.684 21.948 -7.351 1.00 79.44 1679 GLN A C 1
ATOM 13259 O O . GLN A 1 1679 ? -27.837 22.061 -6.913 1.00 79.44 1679 GLN A O 1
ATOM 13264 N N . THR A 1 1680 ? -26.360 22.151 -8.629 1.00 79.25 1680 THR A N 1
ATOM 13265 C CA . THR A 1 1680 ? -27.304 22.559 -9.680 1.00 79.25 1680 THR A CA 1
ATOM 13266 C C . THR A 1 1680 ? -27.515 21.470 -10.732 1.00 79.25 1680 THR A C 1
ATOM 13268 O O . THR A 1 1680 ? -26.656 20.616 -10.953 1.00 79.25 1680 THR A O 1
ATOM 13271 N N . LEU A 1 1681 ? -28.685 21.492 -11.379 1.00 84.50 1681 LEU A N 1
ATOM 13272 C CA . LEU A 1 1681 ? -29.027 20.602 -12.489 1.00 84.50 1681 LEU A CA 1
ATOM 13273 C C . LEU A 1 1681 ? -29.181 21.383 -13.797 1.00 84.50 1681 LEU A C 1
ATOM 13275 O O . LEU A 1 1681 ? -29.537 22.561 -13.816 1.00 84.50 1681 LEU A O 1
ATOM 13279 N N . SER A 1 1682 ? -28.996 20.684 -14.910 1.00 80.56 1682 SER A N 1
ATOM 13280 C CA . SER A 1 1682 ? -29.350 21.134 -16.256 1.00 80.56 1682 SER A CA 1
ATOM 13281 C C . SER A 1 1682 ? -30.155 20.058 -17.000 1.00 80.56 1682 SER A C 1
ATOM 13283 O O . SER A 1 1682 ? -30.298 18.929 -16.526 1.00 80.56 1682 SER A O 1
ATOM 13285 N N . ARG A 1 1683 ? -30.762 20.430 -18.132 1.00 82.88 1683 ARG A N 1
ATOM 13286 C CA . ARG A 1 1683 ? -31.672 19.578 -18.913 1.00 82.88 1683 ARG A CA 1
ATOM 13287 C C . ARG A 1 1683 ? -30.909 18.765 -19.964 1.00 82.88 1683 ARG A C 1
ATOM 13289 O O . ARG A 1 1683 ? -30.222 19.350 -20.798 1.00 82.88 1683 ARG A O 1
ATOM 13296 N N . ASN A 1 1684 ? -31.140 17.455 -20.025 1.00 87.25 1684 ASN A N 1
ATOM 13297 C CA . ASN A 1 1684 ? -30.785 16.634 -21.185 1.00 87.25 1684 ASN A CA 1
ATOM 13298 C C . ASN A 1 1684 ? -31.771 16.899 -22.350 1.00 87.25 1684 ASN A C 1
ATOM 13300 O O . ASN A 1 1684 ? -32.978 16.681 -22.194 1.00 87.25 1684 ASN A O 1
ATOM 13304 N N . PRO A 1 1685 ? -31.312 17.351 -23.532 1.00 83.75 1685 PRO A N 1
ATOM 13305 C CA . PRO A 1 1685 ? -32.180 17.572 -24.688 1.00 83.75 1685 PRO A CA 1
ATOM 13306 C C . PRO A 1 1685 ? -32.559 16.289 -25.449 1.00 83.75 1685 PRO A C 1
ATOM 13308 O O . PRO A 1 1685 ? -33.404 16.370 -26.340 1.00 83.75 1685 PRO A O 1
ATOM 13311 N N . TYR A 1 1686 ? -31.989 15.125 -25.121 1.00 88.44 1686 TYR A N 1
ATOM 13312 C CA . TYR A 1 1686 ? -32.170 13.862 -25.858 1.00 88.44 1686 TYR A CA 1
ATOM 13313 C C . TYR A 1 1686 ? -32.752 12.722 -25.005 1.00 88.44 1686 TYR A C 1
ATOM 13315 O O . TYR A 1 1686 ? -32.638 11.549 -25.357 1.00 88.44 1686 TYR A O 1
ATOM 13323 N N . SER A 1 1687 ? -33.390 13.062 -23.886 1.00 91.19 1687 SER A N 1
ATOM 13324 C CA . SER A 1 1687 ? -33.905 12.087 -22.929 1.00 91.19 1687 SER A CA 1
ATOM 13325 C C . SER A 1 1687 ? -35.003 11.176 -23.495 1.00 91.19 1687 SER A C 1
ATOM 13327 O O . SER A 1 1687 ? -35.882 11.604 -24.248 1.00 91.19 1687 SER A O 1
ATOM 13329 N N . TRP A 1 1688 ? -34.997 9.904 -23.097 1.00 95.31 1688 TRP A N 1
ATOM 13330 C CA . TRP A 1 1688 ? -35.940 8.885 -23.572 1.00 95.31 1688 TRP A CA 1
ATOM 13331 C C . TRP A 1 1688 ? -37.359 9.098 -23.035 1.00 95.31 1688 TRP A C 1
ATOM 13333 O O . TRP A 1 1688 ? -38.330 8.716 -23.694 1.00 95.31 1688 TRP A O 1
ATOM 13343 N N . ASN A 1 1689 ? -37.512 9.827 -21.919 1.00 94.12 1689 ASN A N 1
ATOM 13344 C CA . ASN A 1 1689 ? -38.834 10.232 -21.437 1.00 94.12 1689 ASN A CA 1
ATOM 13345 C C . ASN A 1 1689 ? -39.597 11.125 -22.442 1.00 94.12 1689 ASN A C 1
ATOM 13347 O O . ASN A 1 1689 ? -40.802 11.317 -22.317 1.00 94.12 1689 ASN A O 1
ATOM 13351 N N . LYS A 1 1690 ? -38.959 11.606 -23.514 1.00 92.81 1690 LYS A N 1
ATOM 13352 C CA . LYS A 1 1690 ? -39.648 12.283 -24.622 1.00 92.81 1690 LYS A CA 1
ATOM 13353 C C . LYS A 1 1690 ? -40.749 11.466 -25.296 1.00 92.81 1690 LYS A C 1
ATOM 13355 O O . LYS A 1 1690 ? -41.680 12.077 -25.804 1.00 92.81 1690 LYS A O 1
ATOM 13360 N N . PHE A 1 1691 ? -40.662 10.133 -25.324 1.00 93.88 1691 PHE A N 1
ATOM 13361 C CA . PHE A 1 1691 ? -41.632 9.275 -26.035 1.00 93.88 1691 PHE A CA 1
ATOM 13362 C C . PHE A 1 1691 ? -42.177 8.096 -25.212 1.00 93.88 1691 PHE A C 1
ATOM 13364 O O . PHE A 1 1691 ? -42.959 7.297 -25.734 1.00 93.88 1691 PHE A O 1
ATOM 13371 N N . ALA A 1 1692 ? -41.721 7.956 -23.968 1.00 96.06 1692 ALA A N 1
ATOM 13372 C CA . ALA A 1 1692 ? -42.062 6.876 -23.055 1.00 96.06 1692 ALA A CA 1
ATOM 13373 C C . ALA A 1 1692 ? -42.118 7.390 -21.611 1.00 96.06 1692 ALA A C 1
ATOM 13375 O O . ALA A 1 1692 ? -41.548 8.432 -21.289 1.00 96.06 1692 ALA A O 1
ATOM 13376 N N . ASN A 1 1693 ? -42.774 6.643 -20.732 1.00 96.94 1693 ASN A N 1
ATOM 13377 C CA . ASN A 1 1693 ? -42.512 6.717 -19.299 1.00 96.94 1693 ASN A CA 1
ATOM 13378 C C . ASN A 1 1693 ? -41.276 5.855 -19.017 1.00 96.94 1693 ASN A C 1
ATOM 13380 O O . ASN A 1 1693 ? -41.192 4.743 -19.546 1.00 96.94 1693 ASN A O 1
ATOM 13384 N N . VAL A 1 1694 ? -40.331 6.339 -18.211 1.00 97.44 1694 VAL A N 1
ATOM 13385 C CA . VAL A 1 1694 ? -39.105 5.585 -17.896 1.00 97.44 1694 VAL A CA 1
ATOM 13386 C C . VAL A 1 1694 ? -39.028 5.326 -16.399 1.00 97.44 1694 VAL A C 1
ATOM 13388 O O . VAL A 1 1694 ? -39.072 6.255 -15.593 1.00 97.44 1694 VAL A O 1
ATOM 13391 N N . LEU A 1 1695 ? -38.952 4.046 -16.050 1.00 96.62 1695 LEU A N 1
ATOM 13392 C CA . LEU A 1 1695 ? -38.774 3.523 -14.706 1.00 96.62 1695 LEU A CA 1
ATOM 13393 C C . LEU A 1 1695 ? -37.305 3.134 -14.541 1.00 96.62 1695 LEU A C 1
ATOM 13395 O O . LEU A 1 1695 ? -36.873 2.110 -15.067 1.00 96.62 1695 LEU A O 1
ATOM 13399 N N . TYR A 1 1696 ? -36.549 3.949 -13.816 1.00 96.88 1696 TYR A N 1
ATOM 13400 C CA . TYR A 1 1696 ? -35.197 3.616 -13.382 1.00 96.88 1696 TYR A CA 1
ATOM 13401 C C . TYR A 1 1696 ? -35.325 2.805 -12.093 1.00 96.88 1696 TYR A C 1
ATOM 13403 O O . TYR A 1 1696 ? -35.997 3.245 -11.159 1.00 96.88 1696 TYR A O 1
ATOM 13411 N N . LEU A 1 1697 ? -34.743 1.607 -12.068 1.00 93.56 1697 LEU A N 1
ATOM 13412 C CA . LEU A 1 1697 ? -34.865 0.654 -10.963 1.00 93.56 1697 LEU A CA 1
ATOM 13413 C C . LEU A 1 1697 ? -33.463 0.264 -10.498 1.00 93.56 1697 LEU A C 1
ATOM 13415 O O . LEU A 1 1697 ? -32.698 -0.293 -11.286 1.00 93.56 1697 LEU A O 1
ATOM 13419 N N . GLU A 1 1698 ? -33.089 0.586 -9.264 1.00 91.75 1698 GLU A N 1
ATOM 13420 C CA . GLU A 1 1698 ? -31.726 0.330 -8.784 1.00 91.75 1698 GLU A CA 1
ATOM 13421 C C . GLU A 1 1698 ? -31.565 -1.159 -8.440 1.00 91.75 1698 GLU A C 1
ATOM 13423 O O . GLU A 1 1698 ? -32.200 -1.661 -7.515 1.00 91.75 1698 GLU A O 1
ATOM 13428 N N . SER A 1 1699 ? -30.775 -1.889 -9.232 1.00 87.50 1699 SER A N 1
ATOM 13429 C CA . SER A 1 1699 ? -30.778 -3.358 -9.265 1.00 87.50 1699 SER A CA 1
ATOM 13430 C C . SER A 1 1699 ? -29.360 -3.923 -9.423 1.00 87.50 1699 SER A C 1
ATOM 13432 O O . SER A 1 1699 ? -28.648 -3.485 -10.329 1.00 87.50 1699 SER A O 1
ATOM 13434 N N . PRO A 1 1700 ? -28.968 -4.976 -8.678 1.00 84.75 1700 PRO A N 1
ATOM 13435 C CA . PRO A 1 1700 ? -29.736 -5.729 -7.677 1.00 84.75 1700 PRO A CA 1
ATOM 13436 C C . PRO A 1 1700 ? -30.123 -4.924 -6.428 1.00 84.75 1700 PRO A C 1
ATOM 13438 O O . PRO A 1 1700 ? -29.790 -3.752 -6.271 1.00 84.75 1700 PRO A O 1
ATOM 13441 N N . ILE A 1 1701 ? -30.824 -5.586 -5.509 1.00 84.94 1701 ILE A N 1
ATOM 13442 C CA . ILE A 1 1701 ? -31.011 -5.085 -4.149 1.00 84.94 1701 ILE A CA 1
ATOM 13443 C C . ILE A 1 1701 ? -29.647 -4.745 -3.511 1.00 84.94 1701 ILE A C 1
ATOM 13445 O O . ILE A 1 1701 ? -28.670 -5.462 -3.718 1.00 84.94 1701 ILE A O 1
ATOM 13449 N N . GLY A 1 1702 ? -29.565 -3.640 -2.768 1.00 77.44 1702 GLY A N 1
ATOM 13450 C CA . GLY A 1 1702 ? -28.312 -3.084 -2.240 1.00 77.44 1702 GLY A CA 1
ATOM 13451 C C . GLY A 1 1702 ? -27.682 -1.975 -3.099 1.00 77.44 1702 GLY A C 1
ATOM 13452 O O . GLY A 1 1702 ? -26.788 -1.290 -2.610 1.00 77.44 1702 GLY A O 1
ATOM 13453 N N . VAL A 1 1703 ? -28.099 -1.789 -4.358 1.00 85.94 1703 VAL A N 1
ATOM 13454 C CA . VAL A 1 1703 ? -27.540 -0.768 -5.269 1.00 85.94 1703 VAL A CA 1
ATOM 13455 C C . VAL A 1 1703 ? -28.146 0.612 -5.012 1.00 85.94 1703 VAL A C 1
ATOM 13457 O O . VAL A 1 1703 ? -29.366 0.742 -4.961 1.00 85.94 1703 VAL A O 1
ATOM 13460 N N . GLY A 1 1704 ? -27.309 1.650 -4.916 1.00 85.94 1704 GLY A N 1
ATOM 13461 C CA . GLY A 1 1704 ? -27.757 3.026 -4.696 1.00 85.94 1704 GLY A CA 1
ATOM 13462 C C . GLY A 1 1704 ? -28.536 3.165 -3.386 1.00 85.94 1704 GLY A C 1
ATOM 13463 O O . GLY A 1 1704 ? -27.954 3.043 -2.308 1.00 85.94 1704 GLY A O 1
ATOM 13464 N N . TYR A 1 1705 ? -29.845 3.400 -3.480 1.00 91.25 1705 TYR A N 1
ATOM 13465 C CA . TYR A 1 1705 ? -30.787 3.414 -2.361 1.00 91.25 1705 TYR A CA 1
ATOM 13466 C C . TYR A 1 1705 ? -31.554 2.091 -2.163 1.00 91.25 1705 TYR A C 1
ATOM 13468 O O . TYR A 1 1705 ? -32.203 1.936 -1.130 1.00 91.25 1705 TYR A O 1
ATOM 13476 N N . SER A 1 1706 ? -31.543 1.144 -3.109 1.00 90.19 1706 SER A N 1
ATOM 13477 C CA . SER A 1 1706 ? -32.209 -0.164 -2.948 1.00 90.19 1706 SER A CA 1
ATOM 13478 C C . SER A 1 1706 ? -31.652 -0.918 -1.741 1.00 90.19 1706 SER A C 1
ATOM 13480 O O . SER A 1 1706 ? -30.445 -1.107 -1.649 1.00 90.19 1706 SER A O 1
ATOM 13482 N N . TYR A 1 1707 ? -32.506 -1.427 -0.850 1.00 85.12 1707 TYR A N 1
ATOM 13483 C CA . TYR A 1 1707 ? -32.073 -2.037 0.413 1.00 85.12 1707 TYR A CA 1
ATOM 13484 C C . TYR A 1 1707 ? -32.920 -3.254 0.807 1.00 85.12 1707 TYR A C 1
ATOM 13486 O O . TYR A 1 1707 ? -34.143 -3.272 0.652 1.00 85.12 1707 TYR A O 1
ATOM 13494 N N . ALA A 1 1708 ? -32.290 -4.286 1.367 1.00 80.62 1708 ALA A N 1
ATOM 13495 C CA . ALA A 1 1708 ? -33.030 -5.303 2.105 1.00 80.62 1708 ALA A CA 1
ATOM 13496 C C . ALA A 1 1708 ? -33.308 -4.773 3.514 1.00 80.62 1708 ALA A C 1
ATOM 13498 O O . ALA A 1 1708 ? -32.402 -4.234 4.141 1.00 80.62 1708 ALA A O 1
ATOM 13499 N N . TYR A 1 1709 ? -34.499 -5.009 4.076 1.00 69.56 1709 TYR A N 1
ATOM 13500 C CA . TYR A 1 1709 ? -34.828 -4.627 5.464 1.00 69.56 1709 TYR A CA 1
ATOM 13501 C C . TYR A 1 1709 ? -33.890 -5.240 6.523 1.00 69.56 1709 TYR A C 1
ATOM 13503 O O . TYR A 1 1709 ? -33.994 -4.923 7.706 1.00 69.56 1709 TYR A O 1
ATOM 13511 N N . ASN A 1 1710 ? -33.016 -6.163 6.117 1.00 58.91 1710 ASN A N 1
ATOM 13512 C CA . ASN A 1 1710 ? -32.177 -6.958 6.995 1.00 58.91 1710 ASN A CA 1
ATOM 13513 C C . ASN A 1 1710 ? -30.734 -7.131 6.487 1.00 58.91 1710 ASN A C 1
ATOM 13515 O O . ASN A 1 1710 ? -29.987 -7.826 7.157 1.00 58.91 1710 ASN A O 1
ATOM 13519 N N . ASN A 1 1711 ? -30.336 -6.645 5.301 1.00 54.38 1711 ASN A N 1
ATOM 13520 C CA . ASN A 1 1711 ? -29.028 -6.939 4.658 1.00 54.38 1711 ASN A CA 1
ATOM 13521 C C . ASN A 1 1711 ? -28.503 -8.399 4.798 1.00 54.38 1711 ASN A C 1
ATOM 13523 O O . ASN A 1 1711 ? -27.302 -8.655 4.758 1.00 54.38 1711 ASN A O 1
ATOM 13527 N N . THR A 1 1712 ? -29.390 -9.388 4.973 1.00 50.38 1712 THR A N 1
ATOM 13528 C CA . THR A 1 1712 ? -29.046 -10.803 5.201 1.00 50.38 1712 THR A CA 1
ATOM 13529 C C . THR A 1 1712 ? -29.461 -11.624 4.007 1.00 50.38 1712 THR A C 1
ATOM 13531 O O . THR A 1 1712 ? -30.548 -11.422 3.474 1.00 50.38 1712 THR A O 1
ATOM 13534 N N . ASN A 1 1713 ? -28.642 -12.608 3.636 1.00 48.47 1713 ASN A N 1
ATOM 13535 C CA . ASN A 1 1713 ? -28.932 -13.522 2.531 1.00 48.47 1713 ASN A CA 1
ATOM 13536 C C . ASN A 1 1713 ? -29.264 -12.814 1.203 1.00 48.47 1713 ASN A C 1
ATOM 13538 O O . ASN A 1 1713 ? -29.893 -13.427 0.340 1.00 48.47 1713 ASN A O 1
ATOM 13542 N N . ILE A 1 1714 ? -28.793 -11.573 1.005 1.00 68.06 1714 ILE A N 1
ATOM 13543 C CA . ILE A 1 1714 ? -28.728 -10.986 -0.331 1.00 68.06 1714 ILE A CA 1
ATOM 13544 C C . ILE A 1 1714 ? -27.740 -11.838 -1.130 1.00 68.06 1714 ILE A C 1
ATOM 13546 O O . ILE A 1 1714 ? -26.525 -11.742 -0.975 1.00 68.06 1714 ILE A O 1
ATOM 13550 N N . GLN A 1 1715 ? -28.285 -12.729 -1.948 1.00 67.44 1715 GLN A N 1
ATOM 13551 C CA . GLN A 1 1715 ? -27.541 -13.426 -2.980 1.00 67.44 1715 GLN A CA 1
ATOM 13552 C C . GLN A 1 1715 ? -27.516 -12.504 -4.192 1.00 67.44 1715 GLN A C 1
ATOM 13554 O O . GLN A 1 1715 ? -28.536 -12.330 -4.858 1.00 67.44 1715 GLN A O 1
ATOM 13559 N N . TYR A 1 1716 ? -26.369 -11.888 -4.451 1.00 78.25 1716 TYR A N 1
ATOM 13560 C CA . TYR A 1 1716 ? -26.129 -11.114 -5.660 1.00 78.25 1716 TYR A CA 1
ATOM 13561 C C . TYR A 1 1716 ? -25.757 -12.102 -6.773 1.00 78.25 1716 TYR A C 1
ATOM 13563 O O . TYR A 1 1716 ? -24.590 -12.451 -6.930 1.00 78.25 1716 TYR A O 1
ATOM 13571 N N . ASP A 1 1717 ? -26.741 -12.631 -7.499 1.00 85.19 1717 ASP A N 1
ATOM 13572 C CA . ASP A 1 1717 ? -26.496 -13.512 -8.643 1.00 85.19 1717 ASP A CA 1
ATOM 13573 C C . ASP A 1 1717 ? -27.500 -13.284 -9.781 1.00 85.19 1717 ASP A C 1
ATOM 13575 O O . ASP A 1 1717 ? -28.548 -12.661 -9.606 1.00 85.19 1717 ASP A O 1
ATOM 13579 N N . ASP A 1 1718 ? -27.156 -13.740 -10.986 1.00 85.94 1718 ASP A N 1
ATOM 13580 C CA . ASP A 1 1718 ? -27.957 -13.539 -12.204 1.00 85.94 1718 ASP A CA 1
ATOM 13581 C C . ASP A 1 1718 ? -29.399 -14.059 -12.104 1.00 85.94 1718 ASP A C 1
ATOM 13583 O O . ASP A 1 1718 ? -30.311 -13.514 -12.734 1.00 85.94 1718 ASP A O 1
ATOM 13587 N N . VAL A 1 1719 ? -29.617 -15.119 -11.328 1.00 86.31 1719 VAL A N 1
ATOM 13588 C CA . VAL A 1 1719 ? -30.903 -15.803 -11.188 1.00 86.31 1719 VAL A CA 1
ATOM 13589 C C . VAL A 1 1719 ? -31.742 -15.134 -10.102 1.00 86.31 1719 VAL A C 1
ATOM 13591 O O . VAL A 1 1719 ? -32.943 -14.931 -10.300 1.00 86.31 1719 VAL A O 1
ATOM 13594 N N . THR A 1 1720 ? -31.139 -14.748 -8.980 1.00 86.94 1720 THR A N 1
ATOM 13595 C CA . THR A 1 1720 ? -31.823 -14.036 -7.892 1.00 86.94 1720 THR A CA 1
ATOM 13596 C C . THR A 1 1720 ? -32.148 -12.602 -8.280 1.00 86.94 1720 THR A C 1
ATOM 13598 O O . THR A 1 1720 ? -33.286 -12.186 -8.096 1.00 86.94 1720 THR A O 1
ATOM 13601 N N . THR A 1 1721 ? -31.236 -11.874 -8.926 1.00 90.12 1721 THR A N 1
ATOM 13602 C CA . THR A 1 1721 ? -31.470 -10.509 -9.441 1.00 90.12 1721 THR A CA 1
ATOM 13603 C C . THR A 1 1721 ? -32.590 -10.477 -10.484 1.00 90.12 1721 THR A C 1
ATOM 13605 O O . THR A 1 1721 ? -33.388 -9.538 -10.532 1.00 90.12 1721 THR A O 1
ATOM 13608 N N . ALA A 1 1722 ? -32.721 -11.526 -11.300 1.00 90.88 1722 ALA A N 1
ATOM 13609 C CA . ALA A 1 1722 ? -33.860 -11.680 -12.199 1.00 90.88 1722 ALA A CA 1
ATOM 13610 C C . ALA A 1 1722 ? -35.187 -11.871 -11.433 1.00 90.88 1722 ALA A C 1
ATOM 13612 O O . ALA A 1 1722 ? -36.200 -11.275 -11.806 1.00 90.88 1722 ALA A O 1
ATOM 13613 N N . GLN A 1 1723 ? -35.195 -12.668 -10.356 1.00 91.38 17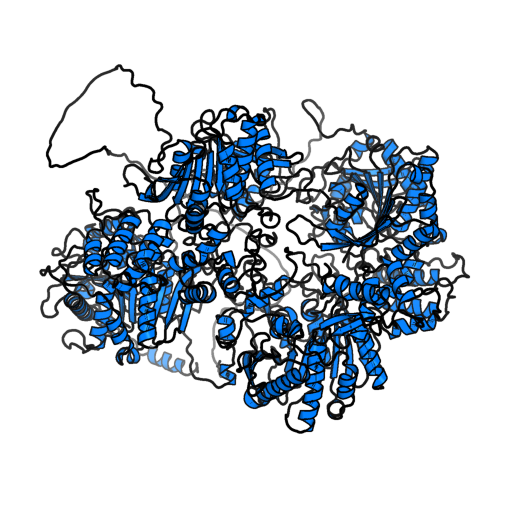23 GLN A N 1
ATOM 13614 C CA . GLN A 1 1723 ? -36.372 -12.879 -9.495 1.00 91.38 1723 GLN A CA 1
ATOM 13615 C C . GLN A 1 1723 ? -36.738 -11.624 -8.687 1.00 91.38 1723 GLN A C 1
ATOM 13617 O O . GLN A 1 1723 ? -37.921 -11.319 -8.530 1.00 91.38 1723 GLN A O 1
ATOM 13622 N N . GLU A 1 1724 ? -35.732 -10.873 -8.245 1.00 91.19 1724 GLU A N 1
ATOM 13623 C CA . GLU A 1 1724 ? -35.837 -9.597 -7.539 1.00 91.19 1724 GLU A CA 1
ATOM 13624 C C . GLU A 1 1724 ? -36.574 -8.562 -8.385 1.00 91.19 1724 GLU A C 1
ATOM 13626 O O . GLU A 1 1724 ? -37.636 -8.069 -8.005 1.00 91.19 1724 GLU A O 1
ATOM 13631 N N . ASN A 1 1725 ? -36.072 -8.319 -9.597 1.00 93.38 1725 ASN A N 1
ATOM 13632 C CA . ASN A 1 1725 ? -36.687 -7.400 -10.547 1.00 93.38 1725 ASN A CA 1
ATOM 13633 C C . ASN A 1 1725 ? -38.081 -7.867 -10.990 1.00 93.38 1725 ASN A C 1
ATOM 13635 O O . ASN A 1 1725 ? -38.978 -7.047 -11.180 1.00 93.38 1725 ASN A O 1
ATOM 13639 N N . TYR A 1 1726 ? -38.302 -9.178 -11.117 1.00 94.81 1726 TYR A N 1
ATOM 13640 C CA . TYR A 1 1726 ? -39.622 -9.732 -11.417 1.00 94.81 1726 TYR A CA 1
ATOM 13641 C C . TYR A 1 1726 ? -40.639 -9.419 -10.303 1.00 94.81 1726 TYR A C 1
ATOM 13643 O O . TYR A 1 1726 ? -41.774 -9.029 -10.589 1.00 94.81 1726 TYR A O 1
ATOM 13651 N N . ALA A 1 1727 ? -40.237 -9.535 -9.035 1.00 92.69 1727 ALA A N 1
ATOM 13652 C CA . ALA A 1 1727 ? -41.084 -9.208 -7.893 1.00 92.69 1727 ALA A CA 1
ATOM 13653 C C . ALA A 1 1727 ? -41.291 -7.688 -7.731 1.00 92.69 1727 ALA A C 1
ATOM 13655 O O . ALA A 1 1727 ? -42.438 -7.250 -7.610 1.00 92.69 1727 ALA A O 1
ATOM 13656 N N . ALA A 1 1728 ? -40.230 -6.887 -7.875 1.00 94.56 1728 ALA A N 1
ATOM 13657 C CA . ALA A 1 1728 ? -40.293 -5.424 -7.871 1.00 94.56 1728 ALA A CA 1
ATOM 13658 C C . ALA A 1 1728 ? -41.261 -4.887 -8.934 1.00 94.56 1728 ALA A C 1
ATOM 13660 O O . ALA A 1 1728 ? -42.086 -4.020 -8.644 1.00 94.56 1728 ALA A O 1
ATOM 13661 N N . LEU A 1 1729 ? -41.248 -5.461 -10.143 1.00 95.56 1729 LEU A N 1
ATOM 13662 C CA . LEU A 1 1729 ? -42.230 -5.138 -11.178 1.00 95.56 1729 LEU A CA 1
ATOM 13663 C C . LEU A 1 1729 ? -43.658 -5.528 -10.766 1.00 95.56 1729 LEU A C 1
ATOM 13665 O O . LEU A 1 1729 ? -44.574 -4.738 -10.996 1.00 95.56 1729 LEU A O 1
ATOM 13669 N N . LYS A 1 1730 ? -43.887 -6.677 -10.109 1.00 93.81 1730 LYS A N 1
ATOM 13670 C CA . LYS A 1 1730 ? -45.222 -7.007 -9.564 1.00 93.81 1730 LYS A CA 1
ATOM 13671 C C . LYS A 1 1730 ? -45.705 -5.964 -8.547 1.00 93.81 1730 LYS A C 1
ATOM 13673 O O . LYS A 1 1730 ? -46.878 -5.596 -8.605 1.00 93.81 1730 LYS A O 1
ATOM 13678 N N . SER A 1 1731 ? -44.833 -5.438 -7.679 1.00 93.19 1731 SER A N 1
ATOM 13679 C CA . SER A 1 1731 ? -45.186 -4.320 -6.787 1.00 93.19 1731 SER A CA 1
ATOM 13680 C C . SER A 1 1731 ? -45.438 -3.025 -7.571 1.00 93.19 1731 SER A C 1
ATOM 13682 O O . SER A 1 1731 ? -46.484 -2.403 -7.386 1.00 93.19 1731 SER A O 1
ATOM 13684 N N . PHE A 1 1732 ? -44.581 -2.659 -8.533 1.00 95.00 1732 PHE A N 1
ATOM 13685 C CA . PHE A 1 1732 ? -44.773 -1.470 -9.378 1.00 95.00 1732 PHE A CA 1
ATOM 13686 C C . PHE A 1 1732 ? -46.130 -1.470 -10.084 1.00 95.00 1732 PHE A C 1
ATOM 13688 O O . PHE A 1 1732 ? -46.877 -0.497 -10.000 1.00 95.00 1732 PHE A O 1
ATOM 13695 N N . PHE A 1 1733 ? -46.491 -2.575 -10.737 1.00 93.69 1733 PHE A N 1
ATOM 13696 C CA . PHE A 1 1733 ? -47.763 -2.700 -11.447 1.00 93.69 1733 PHE A CA 1
ATOM 13697 C C . PHE A 1 1733 ? -48.981 -2.807 -10.510 1.00 93.69 1733 PHE A C 1
ATOM 13699 O O . PHE A 1 1733 ? -50.105 -2.596 -10.965 1.00 93.69 1733 PHE A O 1
ATOM 13706 N N . ALA A 1 1734 ? -48.786 -3.072 -9.213 1.00 89.50 1734 ALA A N 1
ATOM 13707 C CA . ALA A 1 1734 ? -49.828 -2.958 -8.192 1.00 89.50 1734 ALA A CA 1
ATOM 13708 C C . ALA A 1 1734 ? -49.970 -1.523 -7.641 1.00 89.50 1734 ALA A C 1
ATOM 13710 O O . ALA A 1 1734 ? -51.090 -1.078 -7.388 1.00 89.50 1734 ALA A O 1
ATOM 13711 N N . GLN A 1 1735 ? -48.863 -0.786 -7.486 1.00 88.38 1735 GLN A N 1
ATOM 13712 C CA . GLN A 1 1735 ? -48.849 0.613 -7.029 1.00 88.38 1735 GLN A CA 1
ATOM 13713 C C . GLN A 1 1735 ? -49.285 1.603 -8.126 1.00 88.38 1735 GLN A C 1
ATOM 13715 O O . GLN A 1 1735 ? -49.999 2.568 -7.845 1.00 88.38 1735 GLN A O 1
ATOM 13720 N N . TYR A 1 1736 ? -48.906 1.333 -9.379 1.00 90.31 1736 TYR A N 1
ATOM 13721 C CA . TYR A 1 1736 ? -49.207 2.128 -10.574 1.00 90.31 1736 TYR A CA 1
ATOM 13722 C C . TYR A 1 1736 ? -50.009 1.305 -11.607 1.00 90.31 1736 TYR A C 1
ATOM 13724 O O . TYR A 1 1736 ? -49.543 1.071 -12.730 1.00 90.31 1736 TYR A O 1
ATOM 13732 N N . PRO A 1 1737 ? -51.236 0.855 -11.268 1.00 89.75 1737 PRO A N 1
ATOM 13733 C CA . PRO A 1 1737 ? -52.011 -0.078 -12.089 1.00 89.75 1737 PRO A CA 1
ATOM 13734 C C . PRO A 1 1737 ? -52.356 0.455 -13.486 1.00 89.75 1737 PRO A C 1
ATOM 13736 O O . PRO A 1 1737 ? -52.614 -0.343 -14.387 1.00 89.75 1737 PRO A O 1
ATOM 13739 N N . GLN A 1 1738 ? -52.306 1.773 -13.711 1.00 88.69 1738 GLN A N 1
ATOM 13740 C CA . GLN A 1 1738 ? -52.476 2.378 -15.035 1.00 88.69 1738 GLN A CA 1
ATOM 13741 C C . GLN A 1 1738 ? -51.469 1.867 -16.079 1.00 88.69 1738 GLN A C 1
ATOM 13743 O O . GLN A 1 1738 ? -51.813 1.794 -17.256 1.00 88.69 1738 GLN A O 1
ATOM 13748 N N . TYR A 1 1739 ? -50.257 1.467 -15.674 1.00 93.06 1739 TYR A N 1
ATOM 13749 C CA . TYR A 1 1739 ? -49.240 0.988 -16.615 1.00 93.06 1739 TYR A CA 1
ATOM 13750 C C . TYR A 1 1739 ? -49.375 -0.495 -16.976 1.00 93.06 1739 TYR A C 1
ATOM 13752 O O . TYR A 1 1739 ? -48.723 -0.934 -17.918 1.00 93.06 1739 TYR A O 1
ATOM 13760 N N . THR A 1 1740 ? -50.241 -1.270 -16.306 1.00 92.06 1740 THR A N 1
ATOM 13761 C CA . THR A 1 1740 ? -50.460 -2.702 -16.630 1.00 92.06 1740 THR A CA 1
ATOM 13762 C C . THR A 1 1740 ? -50.862 -2.928 -18.092 1.00 92.06 1740 THR A C 1
ATOM 13764 O O . THR A 1 1740 ? -50.508 -3.945 -18.691 1.00 92.06 1740 THR A O 1
ATOM 13767 N N . THR A 1 1741 ? -51.574 -1.960 -18.680 1.00 91.56 1741 THR A N 1
ATOM 13768 C CA . THR A 1 1741 ? -52.018 -1.980 -20.078 1.00 91.56 1741 THR A CA 1
ATOM 13769 C C . THR A 1 1741 ? -51.038 -1.334 -21.060 1.00 91.56 1741 THR A C 1
ATOM 13771 O O . THR A 1 1741 ? -51.139 -1.602 -22.258 1.00 91.56 1741 THR A O 1
ATOM 13774 N N . SER A 1 1742 ? -50.099 -0.503 -20.594 1.00 93.31 1742 SER A N 1
ATOM 13775 C CA . SER A 1 1742 ? -49.081 0.120 -21.452 1.00 93.31 1742 SER A CA 1
ATOM 13776 C C . SER A 1 1742 ? -48.171 -0.940 -22.067 1.00 93.31 1742 SER A C 1
ATOM 13778 O O . SER A 1 1742 ? -47.826 -1.918 -21.410 1.00 93.31 1742 SER A O 1
ATOM 13780 N N . ASP A 1 1743 ? -47.750 -0.741 -23.318 1.00 94.88 1743 ASP A N 1
ATOM 13781 C CA . ASP A 1 1743 ? -46.699 -1.568 -23.919 1.00 94.88 1743 ASP A CA 1
ATOM 13782 C C . ASP A 1 1743 ? -45.430 -1.462 -23.053 1.00 94.88 1743 ASP A C 1
ATOM 13784 O O . ASP A 1 1743 ? -44.859 -0.377 -22.914 1.00 94.88 1743 ASP A O 1
ATOM 13788 N N . PHE A 1 1744 ? -45.018 -2.576 -22.445 1.00 96.38 1744 PHE A N 1
ATOM 13789 C CA . PHE A 1 1744 ? -43.875 -2.635 -21.534 1.00 96.38 1744 PHE A CA 1
ATOM 13790 C C . PHE A 1 1744 ? -42.654 -3.245 -22.225 1.00 96.38 1744 PHE A C 1
ATOM 13792 O O . PHE A 1 1744 ? -42.753 -4.299 -22.863 1.00 96.38 1744 PHE A O 1
ATOM 13799 N N . TYR A 1 1745 ? -41.496 -2.609 -22.057 1.00 96.94 1745 TYR A N 1
ATOM 13800 C CA . TYR A 1 1745 ? -40.202 -3.109 -22.517 1.00 96.94 1745 TYR A CA 1
ATOM 13801 C C . TYR A 1 1745 ? -39.176 -3.039 -21.387 1.00 96.94 1745 TYR A C 1
ATOM 13803 O O . TYR A 1 1745 ? -39.143 -2.079 -20.617 1.00 96.94 1745 TYR A O 1
ATOM 13811 N N . THR A 1 1746 ? -38.302 -4.039 -21.320 1.00 96.56 1746 THR A N 1
ATOM 13812 C CA . THR A 1 1746 ? -37.171 -4.061 -20.385 1.00 96.56 1746 THR A CA 1
ATOM 13813 C C . THR A 1 1746 ? -35.909 -3.646 -21.130 1.00 96.56 1746 THR A C 1
ATOM 13815 O O . THR A 1 1746 ? -35.485 -4.338 -22.055 1.00 96.56 1746 THR A O 1
ATOM 13818 N N . THR A 1 1747 ? -35.336 -2.506 -20.769 1.00 96.56 1747 THR A N 1
ATOM 13819 C CA . THR A 1 1747 ? -34.184 -1.896 -21.440 1.00 96.56 1747 THR A CA 1
ATOM 13820 C C . THR A 1 1747 ? -33.028 -1.720 -20.461 1.00 96.56 1747 THR A C 1
ATOM 13822 O O . THR A 1 1747 ? -33.234 -1.730 -19.248 1.00 96.56 1747 THR A O 1
ATOM 13825 N N . GLY A 1 1748 ? -31.812 -1.600 -20.975 1.00 92.62 1748 GLY A N 1
ATOM 13826 C CA . GLY A 1 1748 ? -30.616 -1.452 -20.160 1.00 92.62 1748 GLY A CA 1
ATOM 13827 C C . GLY A 1 1748 ? -29.367 -1.839 -20.932 1.00 92.62 1748 GLY A C 1
ATOM 13828 O O . GLY A 1 1748 ? -29.439 -2.120 -22.132 1.00 92.62 1748 GLY A O 1
ATOM 13829 N N . GLU A 1 1749 ? -28.229 -1.871 -20.251 1.00 91.44 1749 GLU A N 1
ATOM 13830 C CA . GLU A 1 1749 ? -26.937 -2.076 -20.905 1.00 91.44 1749 GLU A CA 1
ATOM 13831 C C . GLU A 1 1749 ? -25.859 -2.728 -20.029 1.00 91.44 1749 GLU A C 1
ATOM 13833 O O . GLU A 1 1749 ? -26.066 -3.021 -18.850 1.00 91.44 1749 GLU A O 1
ATOM 13838 N N . SER A 1 1750 ? -24.689 -2.978 -20.622 1.00 88.69 1750 SER A N 1
ATOM 13839 C CA . SER A 1 1750 ? -23.529 -3.568 -19.969 1.00 88.69 1750 SER A CA 1
ATOM 13840 C C . SER A 1 1750 ? -23.860 -4.959 -19.408 1.00 88.69 1750 SER A C 1
ATOM 13842 O O . SER A 1 1750 ? -24.375 -5.834 -20.113 1.00 88.69 1750 SER A O 1
ATOM 13844 N N . TYR A 1 1751 ? -23.626 -5.180 -18.117 1.00 87.56 1751 TYR A N 1
ATOM 13845 C CA . TYR A 1 1751 ? -23.986 -6.416 -17.431 1.00 87.56 1751 TYR A CA 1
ATOM 13846 C C . TYR A 1 1751 ? -25.509 -6.664 -17.329 1.00 87.56 1751 TYR A C 1
ATOM 13848 O O . TYR A 1 1751 ? -25.940 -7.801 -17.120 1.00 87.56 1751 TYR A O 1
ATOM 13856 N N . ALA A 1 1752 ? -26.363 -5.670 -17.620 1.00 88.31 1752 ALA A N 1
ATOM 13857 C CA . ALA A 1 1752 ? -27.787 -5.927 -17.844 1.00 88.31 1752 ALA A CA 1
ATOM 13858 C C . ALA A 1 1752 ? -28.033 -6.847 -19.061 1.00 88.31 1752 ALA A C 1
ATOM 13860 O O . ALA A 1 1752 ? -29.111 -7.428 -19.174 1.00 88.31 1752 ALA A O 1
ATOM 13861 N N . GLY A 1 1753 ? -27.026 -7.077 -19.917 1.00 88.75 1753 GLY A N 1
ATOM 13862 C CA . GLY A 1 1753 ? -27.014 -8.161 -20.905 1.00 88.75 1753 GLY A CA 1
ATOM 13863 C C . GLY A 1 1753 ? -27.242 -9.558 -20.329 1.00 88.75 1753 GLY A C 1
ATOM 13864 O O . GLY A 1 1753 ? -27.761 -10.418 -21.038 1.00 88.75 1753 GLY A O 1
ATOM 13865 N N . VAL A 1 1754 ? -26.987 -9.752 -19.033 1.00 89.12 1754 VAL A N 1
ATOM 13866 C CA . VAL A 1 1754 ? -27.311 -10.977 -18.298 1.00 89.12 1754 VAL A CA 1
ATOM 13867 C C . VAL A 1 1754 ? -28.622 -10.842 -17.513 1.00 89.12 1754 VAL A C 1
ATOM 13869 O O . VAL A 1 1754 ? -29.487 -11.722 -17.604 1.00 89.12 1754 VAL A O 1
ATOM 13872 N N . TYR A 1 1755 ? -28.820 -9.717 -16.809 1.00 88.56 1755 TYR A N 1
ATOM 13873 C CA . TYR A 1 1755 ? -30.042 -9.459 -16.030 1.00 88.56 1755 TYR A CA 1
ATOM 13874 C C . TYR A 1 1755 ? -31.304 -9.530 -16.893 1.00 88.56 1755 TYR A C 1
ATOM 13876 O O . TYR A 1 1755 ? -32.303 -10.137 -16.508 1.00 88.56 1755 TYR A O 1
ATOM 13884 N N . LEU A 1 1756 ? -31.277 -8.885 -18.062 1.00 94.00 1756 LEU A N 1
ATOM 13885 C CA . LEU A 1 1756 ? -32.453 -8.672 -18.890 1.00 94.00 1756 LEU A CA 1
ATOM 13886 C C . LEU A 1 1756 ? -32.950 -9.978 -19.524 1.00 94.00 1756 LEU A C 1
ATOM 13888 O O . LEU A 1 1756 ? -34.159 -10.196 -19.467 1.00 94.00 1756 LEU A O 1
ATOM 13892 N N . PRO A 1 1757 ? -32.113 -10.898 -20.051 1.00 93.31 1757 PRO A N 1
ATOM 13893 C CA . PRO A 1 1757 ? -32.566 -12.234 -20.444 1.00 93.31 1757 PRO A CA 1
ATOM 13894 C C . PRO A 1 1757 ? -33.090 -13.087 -19.281 1.00 93.31 1757 PRO A C 1
ATOM 13896 O O . PRO A 1 1757 ? -34.086 -13.788 -19.466 1.00 93.31 1757 PRO A O 1
ATOM 13899 N N . GLY A 1 1758 ? -32.482 -13.017 -18.090 1.00 92.25 1758 GLY A N 1
ATOM 13900 C CA . GLY A 1 1758 ? -32.987 -13.718 -16.901 1.00 92.25 1758 GLY A CA 1
ATOM 13901 C C . GLY A 1 1758 ? -34.372 -13.211 -16.482 1.00 92.25 1758 GLY A C 1
ATOM 13902 O O . GLY A 1 1758 ? -35.328 -13.980 -16.367 1.00 92.25 1758 GLY A O 1
ATOM 13903 N N . LEU A 1 1759 ? -34.513 -11.890 -16.349 1.00 95.25 1759 LEU A N 1
ATOM 13904 C CA . LEU A 1 1759 ? -35.778 -11.218 -16.055 1.00 95.25 1759 LEU A CA 1
ATOM 13905 C C . LEU A 1 1759 ? -36.823 -11.475 -17.150 1.00 95.25 1759 LEU A C 1
ATOM 13907 O O . LEU A 1 1759 ? -37.976 -11.766 -16.838 1.00 95.25 1759 LEU A O 1
ATOM 13911 N N . SER A 1 1760 ? -36.426 -11.440 -18.427 1.00 95.19 1760 SER A N 1
ATOM 13912 C CA . SER A 1 1760 ? -37.296 -11.770 -19.564 1.00 95.19 1760 SER A CA 1
ATOM 13913 C C . SER A 1 1760 ? -37.862 -13.179 -19.423 1.00 95.19 1760 SER A C 1
ATOM 13915 O O . SER A 1 1760 ? -39.069 -13.364 -19.567 1.00 95.19 1760 SER A O 1
ATOM 13917 N N . ALA A 1 1761 ? -37.010 -14.166 -19.122 1.00 94.38 1761 ALA A N 1
ATOM 13918 C CA . ALA A 1 1761 ? -37.395 -15.564 -18.954 1.00 94.38 1761 ALA A CA 1
ATOM 13919 C C . ALA A 1 1761 ? -38.447 -15.741 -17.844 1.00 94.38 1761 ALA A C 1
ATOM 13921 O O . ALA A 1 1761 ? -39.449 -16.431 -18.056 1.00 94.38 1761 ALA A O 1
ATOM 13922 N N . LEU A 1 1762 ? -38.272 -15.064 -16.705 1.00 94.88 1762 LEU A N 1
ATOM 13923 C CA . LEU A 1 1762 ? -39.229 -15.081 -15.595 1.00 94.88 1762 LEU A CA 1
ATOM 13924 C C . LEU A 1 1762 ? -40.518 -14.319 -15.918 1.00 94.88 1762 LEU A C 1
ATOM 13926 O O . LEU A 1 1762 ? -41.600 -14.844 -15.675 1.00 94.88 1762 LEU A O 1
ATOM 13930 N N . LEU A 1 1763 ? -40.437 -13.135 -16.536 1.00 96.00 1763 LEU A N 1
ATOM 13931 C CA . LEU A 1 1763 ? -41.610 -12.363 -16.960 1.00 96.00 1763 LEU A CA 1
ATOM 13932 C C . LEU A 1 1763 ? -42.498 -13.169 -17.912 1.00 96.00 1763 LEU A C 1
ATOM 13934 O O . LEU A 1 1763 ? -43.712 -13.224 -17.717 1.00 96.00 1763 LEU A O 1
ATOM 13938 N N . VAL A 1 1764 ? -41.922 -13.855 -18.905 1.00 94.06 1764 VAL A N 1
ATOM 13939 C CA . VAL A 1 1764 ? -42.726 -14.660 -19.839 1.00 94.06 1764 VAL A CA 1
ATOM 13940 C C . VAL A 1 1764 ? -43.295 -15.927 -19.191 1.00 94.06 1764 VAL A C 1
ATOM 13942 O O . VAL A 1 1764 ? -44.412 -16.322 -19.520 1.00 94.06 1764 VAL A O 1
ATOM 13945 N N . GLN A 1 1765 ? -42.599 -16.540 -18.227 1.00 94.25 1765 GLN A N 1
ATOM 13946 C CA . GLN A 1 1765 ? -43.142 -17.643 -17.419 1.00 94.25 1765 GLN A CA 1
ATOM 13947 C C . GLN A 1 1765 ? -44.263 -17.176 -16.472 1.00 94.25 1765 GLN A C 1
ATOM 13949 O O . GLN A 1 1765 ? -45.271 -17.869 -16.315 1.00 94.25 1765 GLN A O 1
ATOM 13954 N N . GLY A 1 1766 ? -44.127 -15.987 -15.885 1.00 93.19 1766 GLY A N 1
ATOM 13955 C CA . GLY A 1 1766 ? -45.118 -15.340 -15.027 1.00 93.19 1766 GLY A CA 1
ATOM 13956 C C . GLY A 1 1766 ? -46.403 -14.990 -15.771 1.00 93.19 1766 GLY A C 1
ATOM 13957 O O . GLY A 1 1766 ? -47.492 -15.350 -15.329 1.00 93.19 1766 GLY A O 1
ATOM 13958 N N . ILE A 1 1767 ? -46.284 -14.390 -16.959 1.00 92.94 1767 ILE A N 1
ATOM 13959 C CA . ILE A 1 1767 ? -47.422 -14.097 -17.848 1.00 92.94 1767 ILE A CA 1
ATOM 13960 C C . ILE A 1 1767 ? -48.108 -15.395 -18.299 1.00 92.94 1767 ILE A C 1
ATOM 13962 O O . ILE A 1 1767 ? -49.335 -15.486 -18.312 1.00 92.94 1767 ILE A O 1
ATOM 13966 N N . LYS A 1 1768 ? -47.330 -16.433 -18.631 1.00 89.62 1768 LYS A N 1
ATOM 13967 C CA . LYS A 1 1768 ? -47.842 -17.738 -19.085 1.00 89.62 1768 LYS A CA 1
ATOM 13968 C C . LYS A 1 1768 ? -48.491 -18.568 -17.967 1.00 89.62 1768 LYS A C 1
ATOM 13970 O O . LYS A 1 1768 ? -49.311 -19.433 -18.269 1.00 89.62 1768 LYS A O 1
ATOM 13975 N N . SER A 1 1769 ? -48.146 -18.313 -16.703 1.00 90.88 1769 SER A N 1
ATOM 13976 C CA . SER A 1 1769 ? -48.762 -18.940 -15.521 1.00 90.88 1769 SER A CA 1
ATOM 13977 C C . SER A 1 1769 ? -49.884 -18.103 -14.886 1.00 90.88 1769 SER A C 1
ATOM 13979 O O . SER A 1 1769 ? -50.734 -18.665 -14.196 1.00 90.88 1769 SER A O 1
ATOM 13981 N N . GLY A 1 1770 ? -49.934 -16.795 -15.161 1.00 89.00 1770 GLY A N 1
ATOM 13982 C CA . GLY A 1 1770 ? -50.923 -15.852 -14.628 1.00 89.00 1770 GLY A CA 1
ATOM 13983 C C . GLY A 1 1770 ? -50.514 -15.146 -13.327 1.00 89.00 1770 GLY A C 1
ATOM 13984 O O . GLY A 1 1770 ? -51.352 -14.480 -12.726 1.00 89.00 1770 GLY A O 1
ATOM 13985 N N . ASP A 1 1771 ? -49.256 -15.273 -12.893 1.00 89.81 1771 ASP A N 1
ATOM 13986 C CA . ASP A 1 1771 ? -48.710 -14.622 -11.685 1.00 89.81 1771 ASP A CA 1
ATOM 13987 C C . ASP A 1 1771 ? -48.394 -13.123 -11.893 1.00 89.81 1771 ASP A C 1
ATOM 13989 O O . ASP A 1 1771 ? -48.373 -12.351 -10.936 1.00 89.81 1771 ASP A O 1
ATOM 13993 N N . ILE A 1 1772 ? -48.225 -12.679 -13.144 1.00 91.62 1772 ILE A N 1
ATOM 13994 C CA . ILE A 1 1772 ? -48.210 -11.257 -13.513 1.00 91.62 1772 ILE A CA 1
ATOM 13995 C C . ILE A 1 1772 ? -49.042 -11.035 -14.784 1.00 91.62 1772 ILE A C 1
ATOM 13997 O O . ILE A 1 1772 ? -48.941 -11.795 -15.746 1.00 91.62 1772 ILE A O 1
ATOM 14001 N N . ASN A 1 1773 ? -49.876 -9.992 -14.801 1.00 91.25 1773 ASN A N 1
ATOM 14002 C CA . ASN A 1 1773 ? -50.738 -9.652 -15.936 1.00 91.25 1773 ASN A CA 1
ATOM 14003 C C . ASN A 1 1773 ? -50.356 -8.277 -16.500 1.00 91.25 1773 ASN A C 1
ATOM 14005 O O . ASN A 1 1773 ? -50.903 -7.256 -16.081 1.00 91.25 1773 ASN A O 1
ATOM 14009 N N . ILE A 1 1774 ? -49.386 -8.266 -17.417 1.00 93.75 1774 ILE A N 1
ATOM 14010 C CA . ILE A 1 1774 ? -48.836 -7.054 -18.035 1.00 93.75 1774 ILE A CA 1
ATOM 14011 C C . ILE A 1 1774 ? -48.612 -7.233 -19.536 1.00 93.75 1774 ILE A C 1
ATOM 14013 O O . ILE A 1 1774 ? -48.396 -8.338 -20.036 1.00 93.75 1774 ILE A O 1
ATOM 14017 N N . ASN A 1 1775 ? -48.608 -6.120 -20.261 1.00 93.44 1775 ASN A N 1
ATOM 14018 C CA . ASN A 1 1775 ? -48.466 -6.074 -21.712 1.00 93.44 1775 ASN A CA 1
ATOM 14019 C C . ASN A 1 1775 ? -46.982 -6.017 -22.165 1.00 93.44 1775 ASN A C 1
ATOM 14021 O O . ASN A 1 1775 ? -46.542 -5.076 -22.826 1.00 93.44 1775 ASN A O 1
ATOM 14025 N N . TYR A 1 1776 ? -46.194 -7.029 -21.781 1.00 95.56 1776 TYR A N 1
ATOM 14026 C CA . TYR A 1 1776 ? -44.752 -7.120 -22.068 1.00 95.56 1776 TYR A CA 1
ATOM 14027 C C . TYR A 1 1776 ? -44.459 -7.467 -23.541 1.00 95.56 1776 TYR A C 1
ATOM 14029 O O . TYR A 1 1776 ? -44.997 -8.438 -24.080 1.00 95.56 1776 TYR A O 1
ATOM 14037 N N . LYS A 1 1777 ? -43.607 -6.669 -24.202 1.00 94.81 1777 LYS A N 1
ATOM 14038 C CA . LYS A 1 1777 ? -43.366 -6.717 -25.659 1.00 94.81 1777 LYS A CA 1
ATOM 14039 C C . LYS A 1 1777 ? -41.977 -7.181 -26.082 1.00 94.81 1777 LYS A C 1
ATOM 14041 O O . LYS A 1 1777 ? -41.838 -7.758 -27.162 1.00 94.81 1777 LYS A O 1
ATOM 14046 N N . GLY A 1 1778 ? -40.948 -6.884 -25.296 1.00 94.56 1778 GLY A N 1
ATOM 14047 C CA . GLY A 1 1778 ? -39.574 -7.135 -25.711 1.00 94.56 1778 GLY A CA 1
ATOM 14048 C C . GLY A 1 1778 ? -38.520 -6.550 -24.785 1.00 94.56 1778 GLY A C 1
ATOM 14049 O O . GLY A 1 1778 ? -38.821 -5.883 -23.793 1.00 94.56 1778 GLY A O 1
ATOM 14050 N N . VAL A 1 1779 ? -37.272 -6.799 -25.160 1.00 95.62 1779 VAL A N 1
ATOM 14051 C CA . VAL A 1 1779 ? -36.070 -6.494 -24.388 1.00 95.62 1779 VAL A CA 1
ATOM 14052 C C . VAL A 1 1779 ? -35.025 -5.786 -25.258 1.00 95.62 1779 VAL A C 1
ATOM 14054 O O . VAL A 1 1779 ? -34.851 -6.141 -26.421 1.00 95.62 1779 VAL A O 1
ATOM 14057 N N . SER A 1 1780 ? -34.341 -4.778 -24.718 1.00 95.56 1780 SER A N 1
ATOM 14058 C CA . SER A 1 1780 ? -33.271 -4.044 -25.410 1.00 95.56 1780 SER A CA 1
ATOM 14059 C C . SER A 1 1780 ? -32.019 -4.004 -24.544 1.00 95.56 1780 SER A C 1
ATOM 14061 O O . SER A 1 1780 ? -32.117 -3.673 -23.368 1.00 95.56 1780 SER A O 1
ATOM 14063 N N . ILE A 1 1781 ? -30.867 -4.321 -25.128 1.00 94.44 1781 ILE A N 1
ATOM 14064 C CA . ILE A 1 1781 ? -29.605 -4.536 -24.418 1.00 94.44 1781 ILE A CA 1
ATOM 14065 C C . ILE A 1 1781 ? -28.485 -3.771 -25.133 1.00 94.44 1781 ILE A C 1
ATOM 14067 O O . ILE A 1 1781 ? -28.145 -4.115 -26.265 1.00 94.44 1781 ILE A O 1
ATOM 14071 N N . GLY A 1 1782 ? -27.914 -2.763 -24.475 1.00 91.88 1782 GLY A N 1
ATOM 14072 C CA . GLY A 1 1782 ? -26.721 -2.037 -24.925 1.00 91.88 1782 GLY A CA 1
ATOM 14073 C C . GLY A 1 1782 ? -25.418 -2.643 -24.421 1.00 91.88 1782 GLY A C 1
ATOM 14074 O O . GLY A 1 1782 ? -25.393 -3.116 -23.295 1.00 91.88 1782 GLY A O 1
ATOM 14075 N N . ASN A 1 1783 ? -24.362 -2.663 -25.242 1.00 89.94 1783 ASN A N 1
ATOM 14076 C CA . ASN A 1 1783 ? -23.032 -3.238 -24.965 1.00 89.94 1783 ASN A CA 1
ATOM 14077 C C . ASN A 1 1783 ? -23.090 -4.460 -24.035 1.00 89.94 1783 ASN A C 1
ATOM 14079 O O . ASN A 1 1783 ? -22.454 -4.523 -22.985 1.00 89.94 1783 ASN A O 1
ATOM 14083 N N . GLY A 1 1784 ? -23.989 -5.380 -24.388 1.00 87.94 1784 GLY A N 1
ATOM 14084 C CA . GLY A 1 1784 ? -24.468 -6.402 -23.475 1.00 87.94 1784 GLY A CA 1
ATOM 14085 C C . GLY A 1 1784 ? -23.461 -7.521 -23.319 1.00 87.94 1784 GLY A C 1
ATOM 14086 O O . GLY A 1 1784 ? -23.079 -8.121 -24.321 1.00 87.94 1784 GLY A O 1
ATOM 14087 N N . VAL A 1 1785 ? -23.106 -7.863 -22.080 1.00 87.06 1785 VAL A N 1
ATOM 14088 C CA . VAL A 1 1785 ? -22.392 -9.119 -21.811 1.00 87.06 1785 VAL A CA 1
ATOM 14089 C C . VAL A 1 1785 ? -23.337 -10.265 -22.166 1.00 87.06 1785 VAL A C 1
ATOM 14091 O O . VAL A 1 1785 ? -24.307 -10.518 -21.451 1.00 87.06 1785 VAL A O 1
ATOM 14094 N N . ILE A 1 1786 ? -23.094 -10.912 -23.309 1.00 89.19 1786 ILE A N 1
ATOM 14095 C CA . ILE A 1 1786 ? -23.957 -11.981 -23.840 1.00 89.19 1786 ILE A CA 1
ATOM 14096 C C . ILE A 1 1786 ? -23.248 -13.331 -23.927 1.00 89.19 1786 ILE A C 1
ATOM 14098 O O . ILE A 1 1786 ? -23.910 -14.362 -23.783 1.00 89.19 1786 ILE A O 1
ATOM 14102 N N . ASP A 1 1787 ? -21.926 -13.335 -24.118 1.00 87.69 1787 ASP A N 1
ATOM 14103 C CA . ASP A 1 1787 ? -21.078 -14.521 -24.003 1.00 87.69 1787 ASP A CA 1
ATOM 14104 C C . ASP A 1 1787 ? -19.641 -14.099 -23.688 1.00 87.69 1787 ASP A C 1
ATOM 14106 O O . ASP A 1 1787 ? -18.874 -13.641 -24.542 1.00 87.69 1787 ASP A O 1
ATOM 14110 N N . LYS A 1 1788 ? -19.264 -14.278 -22.420 1.00 80.81 1788 LYS A N 1
ATOM 14111 C CA . LYS A 1 1788 ? -18.010 -13.752 -21.869 1.00 80.81 1788 LYS A CA 1
ATOM 14112 C C . LYS A 1 1788 ? -16.773 -14.304 -22.596 1.00 80.81 1788 LYS A C 1
ATOM 14114 O O . LYS A 1 1788 ? -15.713 -13.679 -22.588 1.00 80.81 1788 LYS A O 1
ATOM 14119 N N . ARG A 1 1789 ? -16.888 -15.472 -23.245 1.00 82.88 1789 ARG A N 1
ATOM 14120 C CA . ARG A 1 1789 ? -15.788 -16.123 -23.977 1.00 82.88 1789 ARG A CA 1
ATOM 14121 C C . ARG A 1 1789 ? -15.519 -15.406 -25.290 1.00 82.88 1789 ARG A C 1
ATOM 14123 O O . ARG A 1 1789 ? -14.357 -15.208 -25.646 1.00 82.88 1789 ARG A O 1
ATOM 14130 N N . THR A 1 1790 ? -16.561 -14.990 -26.006 1.00 85.00 1790 THR A N 1
ATOM 14131 C CA . THR A 1 1790 ? -16.404 -14.239 -27.258 1.00 85.00 1790 THR A CA 1
ATOM 14132 C C . THR A 1 1790 ? -16.013 -12.790 -27.015 1.00 85.00 1790 THR A C 1
ATOM 14134 O O . THR A 1 1790 ? -15.128 -12.297 -27.712 1.00 85.00 1790 THR A O 1
ATOM 14137 N N . ASP A 1 1791 ? -16.576 -12.162 -25.983 1.00 80.44 1791 ASP A N 1
ATOM 14138 C CA . ASP A 1 1791 ? -16.314 -10.761 -25.615 1.00 80.44 1791 ASP A CA 1
ATOM 14139 C C . ASP A 1 1791 ? -14.862 -10.546 -25.149 1.00 80.44 1791 ASP A C 1
ATOM 14141 O O . ASP A 1 1791 ? -14.272 -9.484 -25.362 1.00 80.44 1791 ASP A O 1
ATOM 14145 N N . MET A 1 1792 ? -14.242 -11.595 -24.598 1.00 77.44 1792 MET A N 1
ATOM 14146 C CA . MET A 1 1792 ? -12.822 -11.621 -24.253 1.00 77.44 1792 MET A CA 1
ATOM 14147 C C . MET A 1 1792 ? -11.914 -12.050 -25.427 1.00 77.44 1792 MET A C 1
ATOM 14149 O O . MET A 1 1792 ? -10.794 -11.554 -25.544 1.00 77.44 1792 MET A O 1
ATOM 14153 N N . ASN A 1 1793 ? -12.372 -12.931 -26.331 1.00 80.75 1793 ASN A N 1
ATOM 14154 C CA . ASN A 1 1793 ? -11.595 -13.336 -27.517 1.00 80.75 1793 ASN A CA 1
ATOM 14155 C C . ASN A 1 1793 ? -11.317 -12.169 -28.483 1.00 80.75 1793 ASN A C 1
ATOM 14157 O O . ASN A 1 1793 ? -10.312 -12.179 -29.186 1.00 80.75 1793 ASN A O 1
ATOM 14161 N N . SER A 1 1794 ? -12.191 -11.166 -28.551 1.00 83.19 1794 SER A N 1
ATOM 14162 C CA . SER A 1 1794 ? -12.066 -10.047 -29.494 1.00 83.19 1794 SER A CA 1
ATOM 14163 C C . SER A 1 1794 ? -11.094 -8.940 -29.052 1.00 83.19 1794 SER A C 1
ATOM 14165 O O . SER A 1 1794 ? -10.543 -8.240 -29.909 1.00 83.19 1794 SER A O 1
ATOM 14167 N N . GLN A 1 1795 ? -10.843 -8.811 -27.743 1.00 79.31 1795 GLN A N 1
ATOM 14168 C CA . GLN A 1 1795 ? -10.166 -7.674 -27.096 1.00 79.31 1795 GLN A CA 1
ATOM 14169 C C . GLN A 1 1795 ? -8.860 -7.232 -27.769 1.00 79.31 1795 GLN A C 1
ATOM 14171 O O . GLN A 1 1795 ? -8.708 -6.071 -28.146 1.00 79.31 1795 GLN A O 1
ATOM 14176 N N . LEU A 1 1796 ? -7.905 -8.147 -27.949 1.00 80.12 1796 LEU A N 1
ATOM 14177 C CA . LEU A 1 1796 ? -6.560 -7.786 -28.418 1.00 80.12 1796 LEU A CA 1
ATOM 14178 C C . LEU A 1 1796 ? -6.519 -7.372 -29.888 1.00 80.12 1796 LEU A C 1
ATOM 14180 O O . LEU A 1 1796 ? -5.726 -6.509 -30.260 1.00 80.12 1796 LEU A O 1
ATOM 14184 N N . HIS A 1 1797 ? -7.373 -7.965 -30.725 1.00 84.19 1797 HIS A N 1
ATOM 14185 C CA . HIS A 1 1797 ? -7.489 -7.562 -32.126 1.00 84.19 1797 HIS A CA 1
ATOM 14186 C C . HIS A 1 1797 ? -8.068 -6.153 -32.197 1.00 84.19 1797 HIS A C 1
ATOM 14188 O O . HIS A 1 1797 ? -7.479 -5.275 -32.821 1.00 84.19 1797 HIS A O 1
ATOM 14194 N N . TYR A 1 1798 ? -9.177 -5.929 -31.494 1.00 85.81 1798 TYR A N 1
ATOM 14195 C CA . TYR A 1 1798 ? -9.834 -4.634 -31.403 1.00 85.81 1798 TYR A CA 1
ATOM 14196 C C . TYR A 1 1798 ? -8.852 -3.535 -30.958 1.00 85.81 1798 TYR A C 1
ATOM 14198 O O . TYR A 1 1798 ? -8.621 -2.572 -31.683 1.00 85.81 1798 TYR A O 1
ATOM 14206 N N . GLN A 1 1799 ? -8.148 -3.751 -29.848 1.00 82.75 1799 GLN A N 1
ATOM 14207 C CA . GLN A 1 1799 ? -7.189 -2.792 -29.295 1.00 82.75 1799 GLN A CA 1
ATOM 14208 C C . GLN A 1 1799 ? -5.961 -2.545 -30.189 1.00 82.75 1799 GLN A C 1
ATOM 14210 O O . GLN A 1 1799 ? -5.433 -1.436 -30.185 1.00 82.75 1799 GLN A O 1
ATOM 14215 N N . TYR A 1 1800 ? -5.496 -3.521 -30.981 1.00 85.31 1800 TYR A N 1
ATOM 14216 C CA . TYR A 1 1800 ? -4.419 -3.275 -31.951 1.00 85.31 1800 TYR A CA 1
ATOM 14217 C C . TYR A 1 1800 ? -4.889 -2.411 -33.120 1.00 85.31 1800 TYR A C 1
ATOM 14219 O O . TYR A 1 1800 ? -4.292 -1.372 -33.398 1.00 85.31 1800 TYR A O 1
ATOM 14227 N N . TYR A 1 1801 ? -5.964 -2.820 -33.797 1.00 86.00 1801 TYR A N 1
ATOM 14228 C CA . TYR A 1 1801 ? -6.403 -2.150 -35.022 1.00 86.00 1801 TYR A CA 1
ATOM 14229 C C . TYR A 1 1801 ? -6.972 -0.747 -34.772 1.00 86.00 1801 TYR A C 1
ATOM 14231 O O . TYR A 1 1801 ? -6.910 0.076 -35.679 1.00 86.00 1801 TYR A O 1
ATOM 14239 N N . HIS A 1 1802 ? -7.435 -0.457 -33.552 1.00 84.19 1802 HIS A N 1
ATOM 14240 C CA . HIS A 1 1802 ? -7.881 0.871 -33.104 1.00 84.19 1802 HIS A CA 1
ATOM 14241 C C . HIS A 1 1802 ? -6.764 1.713 -32.438 1.00 84.19 1802 HIS A C 1
ATOM 14243 O O . HIS A 1 1802 ? -7.031 2.790 -31.915 1.00 84.19 1802 HIS A O 1
ATOM 14249 N N . GLY A 1 1803 ? -5.508 1.243 -32.422 1.00 79.62 1803 GLY A N 1
ATOM 14250 C CA . GLY A 1 1803 ? -4.344 2.035 -31.981 1.00 79.62 1803 GLY A CA 1
ATOM 14251 C C . GLY A 1 1803 ? -4.092 2.083 -30.468 1.00 79.62 1803 GLY A C 1
ATOM 14252 O O . GLY A 1 1803 ? -3.286 2.892 -30.007 1.00 79.62 1803 GLY A O 1
ATOM 14253 N N . GLY A 1 1804 ? -4.743 1.215 -29.691 1.00 76.56 1804 GLY A N 1
ATOM 14254 C CA . GLY A 1 1804 ? -4.563 1.085 -28.242 1.00 76.56 1804 GLY A CA 1
ATOM 14255 C C . GLY A 1 1804 ? -3.273 0.369 -27.817 1.00 76.56 1804 GLY A C 1
ATOM 14256 O O . GLY A 1 1804 ? -2.746 0.676 -26.750 1.00 76.56 1804 GLY A O 1
ATOM 14257 N N . ILE A 1 1805 ? -2.728 -0.538 -28.639 1.00 78.62 1805 ILE A N 1
ATOM 14258 C CA . ILE A 1 1805 ? -1.440 -1.226 -28.393 1.00 78.62 1805 ILE A CA 1
ATOM 14259 C C . ILE A 1 1805 ? -0.470 -1.102 -29.569 1.00 78.62 1805 ILE A C 1
ATOM 14261 O O . ILE A 1 1805 ? -0.881 -0.880 -30.708 1.00 78.62 1805 ILE A O 1
ATOM 14265 N N . SER A 1 1806 ? 0.832 -1.274 -29.307 1.00 81.56 1806 SER A N 1
ATOM 14266 C CA . SER A 1 1806 ? 1.829 -1.296 -30.378 1.00 81.56 1806 SER A CA 1
ATOM 14267 C C . SER A 1 1806 ? 1.805 -2.613 -31.156 1.00 81.56 1806 SER A C 1
ATOM 14269 O O . SER A 1 1806 ? 1.345 -3.652 -30.671 1.00 81.56 1806 SER A O 1
ATOM 14271 N N . ALA A 1 1807 ? 2.354 -2.582 -32.371 1.00 80.44 1807 ALA A N 1
ATOM 14272 C CA . ALA A 1 1807 ? 2.513 -3.780 -33.186 1.00 80.44 1807 ALA A CA 1
ATOM 14273 C C . ALA A 1 1807 ? 3.396 -4.841 -32.503 1.00 80.44 1807 ALA A C 1
ATOM 14275 O O . ALA A 1 1807 ? 3.141 -6.031 -32.669 1.00 80.44 1807 ALA A O 1
ATOM 14276 N N . THR A 1 1808 ? 4.385 -4.443 -31.693 1.00 82.88 1808 THR A N 1
ATOM 14277 C CA . THR A 1 1808 ? 5.188 -5.389 -30.899 1.00 82.88 1808 THR A CA 1
ATOM 14278 C C . THR A 1 1808 ? 4.315 -6.110 -29.874 1.00 82.88 1808 THR A C 1
ATOM 14280 O O . THR A 1 1808 ? 4.338 -7.337 -29.817 1.00 82.88 1808 THR A O 1
ATOM 14283 N N . THR A 1 1809 ? 3.484 -5.376 -29.123 1.00 82.38 1809 THR A N 1
ATOM 14284 C CA . THR A 1 1809 ? 2.544 -5.958 -28.149 1.00 82.38 1809 THR A CA 1
ATOM 14285 C C . THR A 1 1809 ? 1.591 -6.950 -28.821 1.00 82.38 1809 THR A C 1
ATOM 14287 O O . THR A 1 1809 ? 1.436 -8.076 -28.353 1.00 82.38 1809 THR A O 1
ATOM 14290 N N . TYR A 1 1810 ? 0.991 -6.571 -29.953 1.00 84.94 1810 TYR A N 1
ATOM 14291 C CA . TYR A 1 1810 ? 0.067 -7.445 -30.679 1.00 84.94 1810 TYR A CA 1
ATOM 14292 C C . TYR A 1 1810 ? 0.747 -8.705 -31.226 1.00 84.94 1810 TYR A C 1
ATOM 14294 O O . TYR A 1 1810 ? 0.219 -9.809 -31.097 1.00 84.94 1810 TYR A O 1
ATOM 14302 N N . ASN A 1 1811 ? 1.947 -8.568 -31.791 1.00 82.88 1811 ASN A N 1
ATOM 14303 C CA . ASN A 1 1811 ? 2.688 -9.696 -32.350 1.00 82.88 1811 ASN A CA 1
ATOM 14304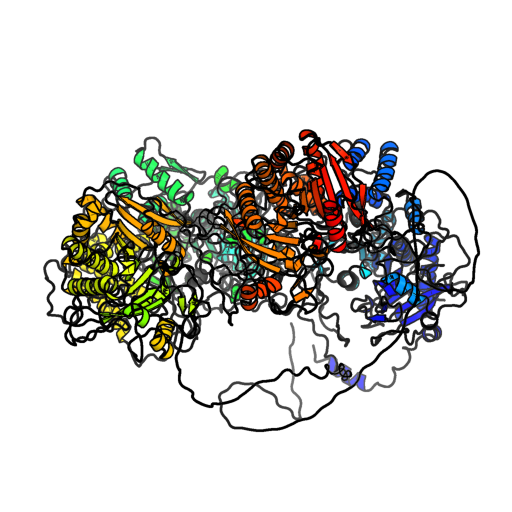 C C . ASN A 1 1811 ? 3.094 -10.707 -31.272 1.00 82.88 1811 ASN A C 1
ATOM 14306 O O . ASN A 1 1811 ? 3.005 -11.910 -31.518 1.00 82.88 1811 ASN A O 1
ATOM 14310 N N . THR A 1 1812 ? 3.469 -10.245 -30.076 1.00 84.94 1812 THR A N 1
ATOM 14311 C CA . THR A 1 1812 ? 3.741 -11.124 -28.931 1.00 84.94 1812 THR A CA 1
ATOM 14312 C C . THR A 1 1812 ? 2.486 -11.890 -28.505 1.00 84.94 1812 THR A C 1
ATOM 14314 O O . THR A 1 1812 ? 2.558 -13.109 -28.355 1.00 84.94 1812 THR A O 1
ATOM 14317 N N . ALA A 1 1813 ? 1.316 -11.240 -28.422 1.00 83.12 1813 ALA A N 1
ATOM 14318 C CA . ALA A 1 1813 ? 0.054 -11.942 -28.148 1.00 83.12 1813 ALA A CA 1
ATOM 14319 C C . ALA A 1 1813 ? -0.212 -13.069 -29.152 1.00 83.12 1813 ALA A C 1
ATOM 14321 O O . ALA A 1 1813 ? -0.523 -14.194 -28.756 1.00 83.12 1813 ALA A O 1
ATOM 14322 N N . LEU A 1 1814 ? -0.056 -12.796 -30.452 1.00 84.00 1814 LEU A N 1
ATOM 14323 C CA . LEU A 1 1814 ? -0.285 -13.814 -31.476 1.00 84.00 1814 LEU A CA 1
ATOM 14324 C C . LEU A 1 1814 ? 0.716 -14.972 -31.383 1.00 84.00 1814 LEU A C 1
ATOM 14326 O O . LEU A 1 1814 ? 0.315 -16.123 -31.536 1.00 84.00 1814 LEU A O 1
ATOM 14330 N N . GLN A 1 1815 ? 1.991 -14.694 -31.099 1.00 83.25 1815 GLN A N 1
ATOM 14331 C CA . GLN A 1 1815 ? 3.033 -15.722 -30.983 1.00 83.25 1815 GLN A CA 1
ATOM 14332 C C . GLN A 1 1815 ? 2.840 -16.648 -29.778 1.00 83.25 1815 GLN A C 1
ATOM 14334 O O . GLN A 1 1815 ? 3.145 -17.836 -29.878 1.00 83.25 1815 GLN A O 1
ATOM 14339 N N . LEU A 1 1816 ? 2.335 -16.128 -28.657 1.00 83.94 1816 LEU A N 1
ATOM 14340 C CA . LEU A 1 1816 ? 2.116 -16.917 -27.442 1.00 83.94 1816 LEU A CA 1
ATOM 14341 C C . LEU A 1 1816 ? 0.789 -17.693 -27.491 1.00 83.94 1816 LEU A C 1
ATOM 14343 O O . LEU A 1 1816 ? 0.713 -18.818 -27.003 1.00 83.94 1816 LEU A O 1
ATOM 14347 N N . CYS A 1 1817 ? -0.246 -17.133 -28.123 1.00 82.12 1817 CYS A N 1
ATOM 14348 C CA . CYS A 1 1817 ? -1.594 -17.701 -28.100 1.00 82.12 1817 CYS A CA 1
ATOM 14349 C C . CYS A 1 1817 ? -2.030 -18.477 -29.343 1.00 82.12 1817 CYS A C 1
ATOM 14351 O O . CYS A 1 1817 ? -2.824 -19.415 -29.223 1.00 82.12 1817 CYS A O 1
ATOM 14353 N N . CYS A 1 1818 ? -1.605 -18.053 -30.535 1.00 78.75 1818 CYS A N 1
ATOM 14354 C CA . CYS A 1 1818 ? -2.367 -18.282 -31.761 1.00 78.75 1818 CYS A CA 1
ATOM 14355 C C . CYS A 1 1818 ? -1.615 -19.174 -32.753 1.00 78.75 1818 CYS A C 1
ATOM 14357 O O . CYS A 1 1818 ? -0.567 -18.821 -33.283 1.00 78.75 1818 CYS A O 1
ATOM 14359 N N . SER A 1 1819 ? -2.195 -20.330 -33.075 1.00 66.62 1819 SER A N 1
ATOM 14360 C CA . SER A 1 1819 ? -1.555 -21.383 -33.876 1.00 66.62 1819 SER A CA 1
ATOM 14361 C C . SER A 1 1819 ? -1.873 -21.350 -35.384 1.00 66.62 1819 SER A C 1
ATOM 14363 O O . SER A 1 1819 ? -1.698 -22.359 -36.067 1.00 66.62 1819 SER A O 1
ATOM 14365 N N . GLY A 1 1820 ? -2.309 -20.203 -35.928 1.00 62.16 1820 GLY A N 1
ATOM 14366 C CA . GLY A 1 1820 ? -2.351 -19.977 -37.385 1.00 62.16 1820 GLY A CA 1
ATOM 14367 C C . GLY A 1 1820 ? -3.320 -18.902 -37.903 1.00 62.16 1820 GLY A C 1
ATOM 14368 O O . GLY A 1 1820 ? -3.005 -18.243 -38.889 1.00 62.16 1820 GLY A O 1
ATOM 14369 N N . ASP A 1 1821 ? -4.472 -18.710 -37.254 1.00 69.75 1821 ASP A N 1
ATOM 14370 C CA . ASP A 1 1821 ? -5.510 -17.732 -37.633 1.00 69.75 1821 ASP A CA 1
ATOM 14371 C C . ASP A 1 1821 ? -5.816 -16.850 -36.418 1.00 69.75 1821 ASP A C 1
ATOM 14373 O O . ASP A 1 1821 ? -6.395 -17.325 -35.438 1.00 69.75 1821 ASP A O 1
ATOM 14377 N N . GLU A 1 1822 ? -5.401 -15.581 -36.452 1.00 75.94 1822 GLU A N 1
ATOM 14378 C CA . GLU A 1 1822 ? -5.518 -14.685 -35.301 1.00 75.94 1822 GLU A CA 1
ATOM 14379 C C . GLU A 1 1822 ? -6.974 -14.473 -34.871 1.00 75.94 1822 GLU A C 1
ATOM 14381 O O . GLU A 1 1822 ? -7.272 -14.563 -33.689 1.00 75.94 1822 GLU A O 1
ATOM 14386 N N . PHE A 1 1823 ? -7.920 -14.318 -35.798 1.00 77.88 1823 PHE A N 1
ATOM 14387 C CA . PHE A 1 1823 ? -9.331 -14.085 -35.455 1.00 77.88 1823 PHE A CA 1
ATOM 14388 C C . PHE A 1 1823 ? -10.095 -15.366 -35.081 1.00 77.88 1823 PHE A C 1
ATOM 14390 O O . PHE A 1 1823 ? -11.302 -15.327 -34.842 1.00 77.88 1823 PHE A O 1
ATOM 14397 N N . LYS A 1 1824 ? -9.398 -16.506 -35.015 1.00 73.56 1824 LYS A N 1
ATOM 14398 C CA . LYS A 1 1824 ? -9.867 -17.746 -34.373 1.00 73.56 1824 LYS A CA 1
ATOM 14399 C C . LYS A 1 1824 ? -9.033 -18.106 -33.149 1.00 73.56 1824 LYS A C 1
ATOM 14401 O O . LYS A 1 1824 ? -9.155 -19.214 -32.628 1.00 73.56 1824 LYS A O 1
ATOM 14406 N N . CYS A 1 1825 ? -8.197 -17.182 -32.689 1.00 77.44 1825 CYS A N 1
ATOM 14407 C CA . CYS A 1 1825 ? -7.427 -17.354 -31.481 1.00 77.44 1825 CYS A CA 1
ATOM 14408 C C . CYS A 1 1825 ? -8.358 -17.311 -30.273 1.00 77.44 1825 CYS A C 1
ATOM 14410 O O . CYS A 1 1825 ? -9.018 -16.313 -29.989 1.00 77.44 1825 CYS A O 1
ATOM 14412 N N . ARG A 1 1826 ? -8.452 -18.444 -29.583 1.00 78.69 1826 ARG A N 1
ATOM 14413 C CA . ARG A 1 1826 ? -9.316 -18.594 -28.420 1.00 78.69 1826 ARG A CA 1
ATOM 14414 C C . ARG A 1 1826 ? -8.512 -18.330 -27.168 1.00 78.69 1826 ARG A C 1
ATOM 14416 O O . ARG A 1 1826 ? -8.103 -19.254 -26.471 1.00 78.69 1826 ARG A O 1
ATOM 14423 N N . PHE A 1 1827 ? -8.309 -17.053 -26.876 1.00 75.94 1827 PHE A N 1
ATOM 14424 C CA . PHE A 1 1827 ? -7.807 -16.634 -25.573 1.00 75.94 1827 PHE A CA 1
ATOM 14425 C C . PHE A 1 1827 ? -8.669 -17.244 -24.443 1.00 75.94 1827 PHE A C 1
ATOM 14427 O O . PHE A 1 1827 ? -8.145 -17.706 -23.437 1.00 75.94 1827 PHE A O 1
ATOM 14434 N N . SER A 1 1828 ? -9.984 -17.354 -24.668 1.00 77.19 1828 SER A N 1
ATOM 14435 C CA . SER A 1 1828 ? -10.967 -18.010 -23.786 1.00 77.19 1828 SER A CA 1
ATOM 14436 C C . SER A 1 1828 ? -10.780 -19.516 -23.563 1.00 77.19 1828 SER A C 1
ATOM 14438 O O . SER A 1 1828 ? -11.264 -20.016 -22.551 1.00 77.19 1828 SER A O 1
ATOM 14440 N N . ASP A 1 1829 ? -10.071 -20.241 -24.436 1.00 79.94 1829 ASP A N 1
ATOM 14441 C CA . ASP A 1 1829 ? -9.749 -21.661 -24.200 1.00 79.94 1829 ASP A CA 1
ATOM 14442 C C . ASP A 1 1829 ? -8.619 -21.809 -23.160 1.00 79.94 1829 ASP A C 1
ATOM 14444 O O . ASP A 1 1829 ? -8.365 -22.912 -22.681 1.00 79.94 1829 ASP A O 1
ATOM 14448 N N . ARG A 1 1830 ? -7.956 -20.702 -22.782 1.00 74.38 1830 ARG A N 1
ATOM 14449 C CA . ARG A 1 1830 ? -6.991 -20.636 -21.670 1.00 74.38 1830 ARG A CA 1
ATOM 14450 C C . ARG A 1 1830 ? -7.633 -20.164 -20.362 1.00 74.38 1830 ARG A C 1
ATOM 14452 O O . ARG A 1 1830 ? -6.930 -19.983 -19.374 1.00 74.38 1830 ARG A O 1
ATOM 14459 N N . MET A 1 1831 ? -8.954 -19.960 -20.362 1.00 71.62 1831 MET A N 1
ATOM 14460 C CA . MET A 1 1831 ? -9.707 -19.454 -19.219 1.00 71.62 1831 MET A CA 1
ATOM 14461 C C . MET A 1 1831 ? -10.506 -20.577 -18.545 1.00 71.62 1831 MET A C 1
ATOM 14463 O O . MET A 1 1831 ? -11.363 -21.217 -19.163 1.00 71.62 1831 MET A O 1
ATOM 14467 N N . THR A 1 1832 ? -10.245 -20.795 -17.261 1.00 69.69 1832 THR A N 1
ATOM 14468 C CA . THR A 1 1832 ? -10.864 -21.816 -16.409 1.00 69.69 1832 THR A CA 1
ATOM 14469 C C . THR A 1 1832 ? -12.213 -21.372 -15.838 1.00 69.69 1832 THR A C 1
ATOM 14471 O O . THR A 1 1832 ? -13.106 -22.204 -15.686 1.00 69.69 1832 THR A O 1
ATOM 14474 N N . ASN A 1 1833 ? -12.395 -20.077 -15.556 1.00 66.50 1833 ASN A N 1
ATOM 14475 C CA . ASN A 1 1833 ? -13.593 -19.531 -14.905 1.00 66.50 1833 ASN A CA 1
ATOM 14476 C C . ASN A 1 1833 ? -13.847 -18.072 -15.333 1.00 66.50 1833 ASN A C 1
ATOM 14478 O O . ASN A 1 1833 ? -12.917 -17.272 -15.343 1.00 66.50 1833 ASN A O 1
ATOM 14482 N N . PHE A 1 1834 ? -15.099 -17.711 -15.636 1.00 64.69 1834 PHE A N 1
ATOM 14483 C CA . PHE A 1 1834 ? -15.515 -16.353 -16.018 1.00 64.69 1834 PHE A CA 1
ATOM 14484 C C . PHE A 1 1834 ? -16.483 -15.706 -15.002 1.00 64.69 1834 PHE A C 1
ATOM 14486 O O . PHE A 1 1834 ? -17.178 -14.750 -15.337 1.00 64.69 1834 PHE A O 1
ATOM 14493 N N . ASN A 1 1835 ? -16.578 -16.195 -13.761 1.00 59.44 1835 ASN A N 1
ATOM 14494 C CA . ASN A 1 1835 ? -17.465 -15.601 -12.746 1.00 59.44 1835 ASN A CA 1
ATOM 14495 C C . ASN A 1 1835 ? -16.996 -14.219 -12.231 1.00 59.44 1835 ASN A C 1
ATOM 14497 O O . ASN A 1 1835 ? -17.722 -13.570 -11.483 1.00 59.44 1835 ASN A O 1
ATOM 14501 N N . ASN A 1 1836 ? -15.810 -13.770 -12.651 1.00 52.09 1836 ASN A N 1
ATOM 14502 C CA . ASN A 1 1836 ? -15.139 -12.548 -12.219 1.00 52.09 1836 ASN A CA 1
ATOM 14503 C C . ASN A 1 1836 ? -14.881 -11.626 -13.429 1.00 52.09 1836 ASN A C 1
ATOM 14505 O O . ASN A 1 1836 ? -14.623 -12.109 -14.530 1.00 52.09 1836 ASN A O 1
ATOM 14509 N N . SER A 1 1837 ? -14.822 -10.304 -13.217 1.00 48.72 1837 SER A N 1
ATOM 14510 C CA . SER A 1 1837 ? -14.556 -9.304 -14.279 1.00 48.72 1837 SER A CA 1
ATOM 14511 C C . SER A 1 1837 ? -13.135 -9.352 -14.890 1.00 48.72 1837 SER A C 1
ATOM 14513 O O . SER A 1 1837 ? -12.854 -8.658 -15.867 1.00 48.72 1837 SER A O 1
ATOM 14515 N N . ILE A 1 1838 ? -12.263 -10.218 -14.359 1.00 55.81 1838 ILE A N 1
ATOM 14516 C CA . ILE A 1 1838 ? -11.150 -10.859 -15.067 1.00 55.81 1838 ILE A CA 1
ATOM 14517 C C . ILE A 1 1838 ? -11.434 -12.362 -15.032 1.00 55.81 1838 ILE A C 1
ATOM 14519 O O . ILE A 1 1838 ? -11.538 -12.914 -13.932 1.00 55.81 1838 ILE A O 1
ATOM 14523 N N . PRO A 1 1839 ? -11.520 -13.033 -16.191 1.00 59.47 1839 PRO A N 1
ATOM 14524 C CA . PRO A 1 1839 ? -11.553 -14.487 -16.248 1.00 59.47 1839 PRO A CA 1
ATOM 14525 C C . PRO A 1 1839 ? -10.224 -15.104 -15.787 1.00 59.47 1839 PRO A C 1
ATOM 14527 O O . PRO A 1 1839 ? -9.150 -14.616 -16.135 1.00 59.47 1839 PRO A O 1
ATOM 14530 N N . TRP A 1 1840 ? -10.308 -16.182 -15.009 1.00 57.56 1840 TRP A N 1
ATOM 14531 C CA . TRP A 1 1840 ? -9.167 -16.937 -14.478 1.00 57.56 1840 TRP A CA 1
ATOM 14532 C C . TRP A 1 1840 ? -8.591 -17.914 -15.498 1.00 57.56 1840 TRP A C 1
ATOM 14534 O O . TRP A 1 1840 ? -9.326 -18.387 -16.357 1.00 57.56 1840 TRP A O 1
ATOM 14544 N N . GLY A 1 1841 ? -7.315 -18.280 -15.340 1.00 67.81 1841 GLY A N 1
ATOM 14545 C CA . GLY A 1 1841 ? -6.582 -19.264 -16.150 1.00 67.81 1841 GLY A CA 1
ATOM 14546 C C . GLY A 1 1841 ? -6.019 -20.434 -15.328 1.00 67.81 1841 GLY A C 1
ATOM 14547 O O . GLY A 1 1841 ? -6.489 -20.686 -14.223 1.00 67.81 1841 GLY A O 1
ATOM 14548 N N . ASP A 1 1842 ? -5.030 -21.195 -15.810 1.00 67.38 1842 ASP A N 1
ATOM 14549 C CA . ASP A 1 1842 ? -4.255 -20.965 -17.049 1.00 67.38 1842 ASP A CA 1
ATOM 14550 C C . ASP A 1 1842 ? -3.070 -20.006 -16.855 1.00 67.38 1842 ASP A C 1
ATOM 14552 O O . ASP A 1 1842 ? -2.362 -19.701 -17.802 1.00 67.38 1842 ASP A O 1
ATOM 14556 N N . LEU A 1 1843 ? -2.851 -19.560 -15.620 1.00 67.44 1843 LEU A N 1
ATOM 14557 C CA . LEU A 1 1843 ? -1.779 -18.676 -15.173 1.00 67.44 1843 LEU A CA 1
ATOM 14558 C C . LEU A 1 1843 ? -0.383 -19.043 -15.737 1.00 67.44 1843 LEU A C 1
ATOM 14560 O O . LEU A 1 1843 ? 0.368 -18.147 -16.128 1.00 67.44 1843 LEU A O 1
ATOM 14564 N N . SER A 1 1844 ? -0.035 -20.334 -15.856 1.00 69.94 1844 SER A N 1
ATOM 14565 C CA . SER A 1 1844 ? 1.254 -20.805 -16.406 1.00 69.94 1844 SER A CA 1
ATOM 14566 C C . SER A 1 1844 ? 1.372 -20.719 -17.921 1.00 69.94 1844 SER A C 1
ATOM 14568 O O . SER A 1 1844 ? 2.484 -20.803 -18.448 1.00 69.94 1844 SER A O 1
ATOM 14570 N N . ASP A 1 1845 ? 0.257 -20.565 -18.627 1.00 77.94 1845 ASP A N 1
ATOM 14571 C CA . ASP A 1 1845 ? 0.240 -20.412 -20.068 1.00 77.94 1845 ASP A CA 1
ATOM 14572 C C . ASP A 1 1845 ? 0.730 -19.003 -20.438 1.00 77.94 1845 ASP A C 1
ATOM 14574 O O . ASP A 1 1845 ? 0.051 -18.018 -20.127 1.00 77.94 1845 ASP A O 1
ATOM 14578 N N . PRO A 1 1846 ? 1.861 -18.862 -21.161 1.00 80.44 1846 PRO A N 1
ATOM 14579 C CA . PRO A 1 1846 ? 2.343 -17.558 -21.608 1.00 80.44 1846 PRO A CA 1
ATOM 14580 C C . PRO A 1 1846 ? 1.308 -16.802 -22.448 1.00 80.44 1846 PRO A C 1
ATOM 14582 O O . PRO A 1 1846 ? 1.359 -15.577 -22.524 1.00 80.44 1846 PRO A O 1
ATOM 14585 N N . CYS A 1 1847 ? 0.356 -17.511 -23.067 1.00 81.38 1847 CYS A N 1
ATOM 14586 C CA . CYS A 1 1847 ? -0.803 -16.892 -23.689 1.00 81.38 1847 CYS A CA 1
ATOM 14587 C C . CYS A 1 1847 ? -1.718 -16.205 -22.674 1.00 81.38 1847 CYS A C 1
ATOM 14589 O O . CYS A 1 1847 ? -2.042 -15.038 -22.854 1.00 81.38 1847 CYS A O 1
ATOM 14591 N N . TYR A 1 1848 ? -2.172 -16.917 -21.641 1.00 80.12 1848 TYR A N 1
ATOM 14592 C CA . TYR A 1 1848 ? -3.094 -16.367 -20.646 1.00 80.12 1848 TYR A CA 1
ATOM 14593 C C . TYR A 1 1848 ? -2.448 -15.204 -19.899 1.00 80.12 1848 TYR A C 1
ATOM 14595 O O . TYR A 1 1848 ? -3.086 -14.155 -19.765 1.00 80.12 1848 TYR A O 1
ATOM 14603 N N . ASP A 1 1849 ? -1.183 -15.382 -19.484 1.00 75.62 1849 ASP A N 1
ATOM 14604 C CA . ASP A 1 1849 ? -0.370 -14.310 -18.928 1.00 75.62 1849 ASP A CA 1
ATOM 14605 C C . ASP A 1 1849 ? -0.423 -13.126 -19.885 1.00 75.62 1849 ASP A C 1
ATOM 14607 O O . ASP A 1 1849 ? -1.111 -12.159 -19.580 1.00 75.62 1849 ASP A O 1
ATOM 14611 N N . PHE A 1 1850 ? 0.158 -13.237 -21.086 1.00 81.31 1850 PHE A N 1
ATOM 14612 C CA . PHE A 1 1850 ? 0.280 -12.116 -22.019 1.00 81.31 1850 PHE A CA 1
ATOM 14613 C C . PHE A 1 1850 ? -1.061 -11.486 -22.444 1.00 81.31 1850 PHE A C 1
ATOM 14615 O O . PHE A 1 1850 ? -1.160 -10.263 -22.604 1.00 81.31 1850 PHE A O 1
ATOM 14622 N N . VAL A 1 1851 ? -2.114 -12.287 -22.622 1.00 75.12 1851 VAL A N 1
ATOM 14623 C CA . VAL A 1 1851 ? -3.447 -11.792 -22.990 1.00 75.12 1851 VAL A CA 1
ATOM 14624 C C . VAL A 1 1851 ? -3.986 -10.934 -21.887 1.00 75.12 1851 VAL A C 1
ATOM 14626 O O . VAL A 1 1851 ? -4.280 -9.768 -22.121 1.00 75.12 1851 VAL A O 1
ATOM 14629 N N . VAL A 1 1852 ? -4.121 -11.490 -20.688 1.00 69.31 1852 VAL A N 1
ATOM 14630 C CA . VAL A 1 1852 ? -4.736 -10.764 -19.586 1.00 69.31 1852 VAL A CA 1
ATOM 14631 C C . VAL A 1 1852 ? -3.712 -9.765 -19.024 1.00 69.31 1852 VAL A C 1
ATOM 14633 O O . VAL A 1 1852 ? -4.085 -8.896 -18.260 1.00 69.31 1852 VAL A O 1
ATOM 14636 N N . ALA A 1 1853 ? -2.436 -9.816 -19.417 1.00 67.06 1853 ALA A N 1
ATOM 14637 C CA . ALA A 1 1853 ? -1.364 -8.836 -19.190 1.00 67.06 1853 ALA A CA 1
ATOM 14638 C C . ALA A 1 1853 ? -1.424 -7.620 -20.118 1.00 67.06 1853 ALA A C 1
ATOM 14640 O O . ALA A 1 1853 ? -1.034 -6.515 -19.746 1.00 67.06 1853 ALA A O 1
ATOM 14641 N N . THR A 1 1854 ? -1.945 -7.817 -21.320 1.00 73.50 1854 THR A N 1
ATOM 14642 C CA . THR A 1 1854 ? -2.367 -6.738 -22.214 1.00 73.50 1854 THR A CA 1
ATOM 14643 C C . THR A 1 1854 ? -3.840 -6.371 -21.954 1.00 73.50 1854 THR A C 1
ATOM 14645 O O . THR A 1 1854 ? -4.277 -5.289 -22.331 1.00 73.50 1854 THR A O 1
ATOM 14648 N N . GLY A 1 1855 ? -4.573 -7.239 -21.239 1.00 67.50 1855 GLY A N 1
ATOM 14649 C CA . GLY A 1 1855 ? -6.021 -7.240 -20.997 1.00 67.50 1855 GLY A CA 1
ATOM 14650 C C . GLY A 1 1855 ? -6.522 -6.985 -19.559 1.00 67.50 1855 GLY A C 1
ATOM 14651 O O . GLY A 1 1855 ? -7.739 -7.012 -19.390 1.00 67.50 1855 GLY A O 1
ATOM 14652 N N . ALA A 1 1856 ? -5.632 -6.603 -18.583 1.00 58.56 1856 ALA A N 1
ATOM 14653 C CA . ALA A 1 1856 ? -4.945 -4.236 -17.098 1.00 58.56 1856 ALA A CA 1
ATOM 14654 C C . ALA A 1 1856 ? -4.462 -2.855 -17.702 1.00 58.56 1856 ALA A C 1
ATOM 14656 O O . ALA A 1 1856 ? -5.305 -1.986 -17.833 1.00 58.56 1856 ALA A O 1
ATOM 14657 N N . GLN A 1 1857 ? -3.171 -2.714 -18.062 1.00 63.03 1857 GLN A N 1
ATOM 14658 C CA . GLN A 1 1857 ? -2.597 -1.640 -18.863 1.00 63.03 1857 GLN A CA 1
ATOM 14659 C C . GLN A 1 1857 ? -3.620 -0.915 -19.746 1.00 63.03 1857 GLN A C 1
ATOM 14661 O O . GLN A 1 1857 ? -3.732 0.281 -19.570 1.00 63.03 1857 GLN A O 1
ATOM 14666 N N . LEU A 1 1858 ? -4.414 -1.560 -20.612 1.00 63.94 1858 LEU A N 1
ATOM 14667 C CA . LEU A 1 1858 ? -5.429 -0.856 -21.420 1.00 63.94 1858 LEU A CA 1
ATOM 14668 C C . LEU A 1 1858 ? -6.560 -0.235 -20.573 1.00 63.94 1858 LEU A C 1
ATOM 14670 O O . LEU A 1 1858 ? -6.708 0.979 -20.549 1.00 63.94 1858 LEU A O 1
ATOM 14674 N N . LEU A 1 1859 ? -7.247 -1.034 -19.757 1.00 58.84 1859 LEU A N 1
ATOM 14675 C CA . LEU A 1 1859 ? -8.210 -0.619 -18.714 1.00 58.84 1859 LEU A CA 1
ATOM 14676 C C . LEU A 1 1859 ? -7.594 0.253 -17.587 1.00 58.84 1859 LEU A C 1
ATOM 14678 O O . LEU A 1 1859 ? -8.280 0.574 -16.621 1.00 58.84 1859 LEU A O 1
ATOM 14682 N N . LEU A 1 1860 ? -6.299 0.577 -17.664 1.00 50.12 1860 LEU A N 1
ATOM 14683 C CA . LEU A 1 1860 ? -5.471 1.265 -16.670 1.00 50.12 1860 LEU A CA 1
ATOM 14684 C C . LEU A 1 1860 ? -4.499 2.282 -17.315 1.00 50.12 1860 LEU A C 1
ATOM 14686 O O . LEU A 1 1860 ? -3.532 2.718 -16.677 1.00 50.12 1860 LEU A O 1
ATOM 14690 N N . THR A 1 1861 ? -4.717 2.668 -18.568 1.00 51.56 1861 THR A N 1
ATOM 14691 C CA . THR A 1 1861 ? -3.947 3.722 -19.243 1.00 51.56 1861 THR A CA 1
ATOM 14692 C C . THR A 1 1861 ? -4.804 4.976 -19.360 1.00 51.56 1861 THR A C 1
ATOM 14694 O O . THR A 1 1861 ? -5.846 5.083 -18.717 1.00 51.56 1861 THR A O 1
ATOM 14697 N N . ALA A 1 1862 ? -4.318 6.002 -20.049 1.00 49.09 1862 ALA A N 1
ATOM 14698 C CA . ALA A 1 1862 ? -4.862 7.349 -19.958 1.00 49.09 1862 ALA A CA 1
ATOM 14699 C C . ALA A 1 1862 ? -5.966 7.620 -20.995 1.00 49.09 1862 ALA A C 1
ATOM 14701 O O . ALA A 1 1862 ? -6.029 8.702 -21.583 1.00 49.09 1862 ALA A O 1
ATOM 14702 N N . PHE A 1 1863 ? -6.814 6.616 -21.225 1.00 57.56 1863 PHE A N 1
ATOM 14703 C CA . PHE A 1 1863 ? -7.956 6.641 -22.133 1.00 57.56 1863 PHE A CA 1
ATOM 14704 C C . PHE A 1 1863 ? -9.157 5.939 -21.496 1.00 57.56 1863 PHE A C 1
ATOM 14706 O O . PHE A 1 1863 ? -9.002 5.178 -20.542 1.00 57.56 1863 PHE A O 1
ATOM 14713 N N . ASP A 1 1864 ? -10.349 6.183 -22.035 1.00 61.56 1864 ASP A N 1
ATOM 14714 C CA . ASP A 1 1864 ? -11.573 5.588 -21.508 1.00 61.56 1864 ASP A CA 1
ATOM 14715 C C . ASP A 1 1864 ? -11.793 4.176 -22.071 1.00 61.56 1864 ASP A C 1
ATOM 14717 O O . ASP A 1 1864 ? -11.993 4.035 -23.279 1.00 61.56 1864 ASP A O 1
ATOM 14721 N N . PRO A 1 1865 ? -11.784 3.109 -21.254 1.00 65.38 1865 PRO A N 1
ATOM 14722 C CA . PRO A 1 1865 ? -12.113 1.777 -21.747 1.00 65.38 1865 PRO A CA 1
ATOM 14723 C C . PRO A 1 1865 ? -13.573 1.662 -22.209 1.00 65.38 1865 PRO A C 1
ATOM 14725 O O . PRO A 1 1865 ? -13.874 0.790 -23.027 1.00 65.38 1865 PRO A O 1
ATOM 14728 N N . TYR A 1 1866 ? -14.452 2.549 -21.740 1.00 72.75 1866 TYR A N 1
ATOM 14729 C CA . TYR A 1 1866 ? -15.842 2.614 -22.167 1.00 72.75 1866 TYR A CA 1
ATOM 14730 C C . TYR A 1 1866 ? -15.976 3.379 -23.494 1.00 72.75 1866 TYR A C 1
ATOM 14732 O O . TYR A 1 1866 ? -16.771 2.972 -24.327 1.00 72.75 1866 TYR A O 1
ATOM 14740 N N . ASN A 1 1867 ? -15.166 4.407 -23.775 1.00 74.81 1867 ASN A N 1
ATOM 14741 C CA . ASN A 1 1867 ? -15.119 5.091 -25.080 1.00 74.81 1867 ASN A CA 1
ATOM 14742 C C . ASN A 1 1867 ? -13.674 5.405 -25.499 1.00 74.81 1867 ASN A C 1
ATOM 14744 O O . ASN A 1 1867 ? -13.124 6.455 -25.171 1.00 74.81 1867 ASN A O 1
ATOM 14748 N N . MET A 1 1868 ? -13.047 4.545 -26.301 1.00 73.31 1868 MET A N 1
ATOM 14749 C CA . MET A 1 1868 ? -11.586 4.562 -26.469 1.00 73.31 1868 MET A CA 1
ATOM 14750 C C . MET A 1 1868 ? -10.970 5.805 -27.137 1.00 73.31 1868 MET A C 1
ATOM 14752 O O . MET A 1 1868 ? -9.739 5.911 -27.201 1.00 73.31 1868 MET A O 1
ATOM 14756 N N . TYR A 1 1869 ? -11.789 6.754 -27.595 1.00 71.75 1869 TYR A N 1
ATOM 14757 C CA . TYR A 1 1869 ? -11.367 8.038 -28.162 1.00 71.75 1869 TYR A CA 1
ATOM 14758 C C . TYR A 1 1869 ? -11.687 9.250 -27.268 1.00 71.75 1869 TYR A C 1
ATOM 14760 O O . TYR A 1 1869 ? -11.233 10.364 -27.574 1.00 71.75 1869 TYR A O 1
ATOM 14768 N N . GLN A 1 1870 ? -12.420 9.050 -26.169 1.00 63.81 1870 GLN A N 1
ATOM 14769 C CA . GLN A 1 1870 ? -12.728 10.058 -25.155 1.00 63.81 1870 GLN A CA 1
ATOM 14770 C C . GLN A 1 1870 ? -11.491 10.413 -24.315 1.00 63.81 1870 GLN A C 1
ATOM 14772 O O . GLN A 1 1870 ? -10.630 9.579 -24.032 1.00 63.81 1870 GLN A O 1
ATOM 14777 N N . GLN A 1 1871 ? -11.395 11.686 -23.924 1.00 53.84 1871 GLN A N 1
ATOM 14778 C CA . GLN A 1 1871 ? -10.362 12.188 -23.017 1.00 53.84 1871 GLN A CA 1
ATOM 14779 C C . GLN A 1 1871 ? -10.910 12.171 -21.587 1.00 53.84 1871 GLN A C 1
ATOM 14781 O O . GLN A 1 1871 ? -11.769 12.981 -21.244 1.00 53.84 1871 GLN A O 1
ATOM 14786 N N . CYS A 1 1872 ? -10.423 11.241 -20.768 1.00 47.88 1872 CYS A N 1
ATOM 14787 C CA . CYS A 1 1872 ? -10.767 11.155 -19.349 1.00 47.88 1872 CYS A CA 1
ATOM 14788 C C . CYS A 1 1872 ? -10.118 12.275 -18.540 1.00 47.88 1872 CYS A C 1
ATOM 14790 O O . CYS A 1 1872 ? -9.108 12.854 -18.950 1.00 47.88 1872 CYS A O 1
ATOM 14792 N N . TRP A 1 1873 ? -10.577 12.452 -17.303 1.00 42.88 1873 TRP A N 1
ATOM 14793 C CA . TRP A 1 1873 ? -9.633 12.843 -16.271 1.00 42.88 1873 TRP A CA 1
ATOM 14794 C C . TRP A 1 1873 ? -8.753 11.626 -16.014 1.00 42.88 1873 TRP A C 1
ATOM 14796 O O . TRP A 1 1873 ? -9.190 10.632 -15.436 1.00 42.88 1873 TRP A O 1
ATOM 14806 N N . THR A 1 1874 ? -7.491 11.660 -16.430 1.00 39.97 1874 THR A N 1
ATOM 14807 C CA . THR A 1 1874 ? -6.559 10.742 -15.791 1.00 39.97 1874 THR A CA 1
ATOM 14808 C C . THR A 1 1874 ? -6.532 11.090 -14.314 1.00 39.97 1874 THR A C 1
ATOM 14810 O O . THR A 1 1874 ? -6.138 12.189 -13.928 1.00 39.97 1874 THR A O 1
ATOM 14813 N N . ILE A 1 1875 ? -6.939 10.128 -13.489 1.00 37.25 1875 ILE A N 1
ATOM 14814 C CA . ILE A 1 1875 ? -6.527 10.024 -12.089 1.00 37.25 1875 ILE A CA 1
ATOM 14815 C C . ILE A 1 1875 ? -5.058 10.455 -12.023 1.00 37.25 1875 ILE A C 1
ATOM 14817 O O . ILE A 1 1875 ? -4.307 9.892 -12.820 1.00 37.25 1875 ILE A O 1
ATOM 14821 N N . PRO A 1 1876 ? -4.644 11.416 -11.164 1.00 34.75 1876 PRO A N 1
ATOM 14822 C CA . PRO A 1 1876 ? -3.272 11.917 -11.071 1.00 34.75 1876 PRO A CA 1
ATOM 14823 C C . PRO A 1 1876 ? -2.240 10.800 -11.033 1.00 34.75 1876 PRO A C 1
ATOM 14825 O O . PRO A 1 1876 ? -1.892 10.258 -9.983 1.00 34.75 1876 PRO A O 1
ATOM 14828 N N . TYR A 1 1877 ? -1.801 10.457 -12.246 1.00 39.03 1877 TYR A N 1
ATOM 14829 C CA . TYR A 1 1877 ? -1.106 9.234 -12.579 1.00 39.03 1877 TYR A CA 1
ATOM 14830 C C . TYR A 1 1877 ? 0.347 9.502 -12.308 1.00 39.03 1877 TYR A C 1
ATOM 14832 O O . TYR A 1 1877 ? 1.122 9.831 -13.202 1.00 39.03 1877 TYR A O 1
ATOM 14840 N N . ASN A 1 1878 ? 0.609 9.482 -11.011 1.00 35.94 1878 ASN A N 1
ATOM 14841 C CA . ASN A 1 1878 ? 1.855 9.703 -10.330 1.00 35.94 1878 ASN A CA 1
ATOM 14842 C C . ASN A 1 1878 ? 2.968 9.062 -11.194 1.00 35.94 1878 ASN A C 1
ATOM 14844 O O . ASN A 1 1878 ? 3.046 7.848 -11.340 1.00 35.94 1878 ASN A O 1
ATOM 14848 N N . ASP A 1 1879 ? 3.682 9.884 -11.975 1.00 35.94 1879 ASP A N 1
ATOM 14849 C CA . ASP A 1 1879 ? 4.268 9.477 -13.284 1.00 35.94 1879 ASP A CA 1
ATOM 14850 C C . ASP A 1 1879 ? 5.442 8.488 -13.169 1.00 35.94 1879 ASP A C 1
ATOM 14852 O O . ASP A 1 1879 ? 5.903 7.880 -14.135 1.00 35.94 1879 ASP A O 1
ATOM 14856 N N . THR A 1 1880 ? 5.867 8.284 -11.929 1.00 37.31 1880 THR A N 1
ATOM 14857 C CA . THR A 1 1880 ? 6.645 7.155 -11.453 1.00 37.31 1880 THR A CA 1
ATOM 14858 C C . THR A 1 1880 ? 6.160 5.850 -12.094 1.00 37.31 1880 THR A C 1
ATOM 14860 O O . THR A 1 1880 ? 6.950 5.215 -12.789 1.00 37.31 1880 THR A O 1
ATOM 14863 N N . THR A 1 1881 ? 4.849 5.560 -12.076 1.00 33.56 1881 THR A N 1
ATOM 14864 C CA . THR A 1 1881 ? 4.164 5.011 -13.270 1.00 33.56 1881 THR A CA 1
ATOM 14865 C C . THR A 1 1881 ? 4.306 3.556 -13.766 1.00 33.56 1881 THR A C 1
ATOM 14867 O O . THR A 1 1881 ? 3.804 3.359 -14.880 1.00 33.56 1881 THR A O 1
ATOM 14870 N N . PRO A 1 1882 ? 4.964 2.541 -13.156 1.00 29.44 1882 PRO A N 1
ATOM 14871 C CA . PRO A 1 1882 ? 5.361 1.347 -13.901 1.00 29.44 1882 PRO A CA 1
ATOM 14872 C C . PRO A 1 1882 ? 4.291 0.345 -14.304 1.00 29.44 1882 PRO A C 1
ATOM 14874 O O . PRO A 1 1882 ? 4.225 -0.730 -13.735 1.00 29.44 1882 PRO A O 1
ATOM 14877 N N . ARG A 1 1883 ? 3.537 0.690 -15.364 1.00 30.56 1883 ARG A N 1
ATOM 14878 C CA . ARG A 1 1883 ? 2.727 -0.183 -16.228 1.00 30.56 1883 ARG A CA 1
ATOM 14879 C C . ARG A 1 1883 ? 3.130 -1.639 -16.068 1.00 30.56 1883 ARG A C 1
ATOM 14881 O O . ARG A 1 1883 ? 4.230 -2.033 -16.464 1.00 30.56 1883 ARG A O 1
ATOM 14888 N N . THR A 1 1884 ? 2.184 -2.442 -15.644 1.00 31.14 1884 THR A N 1
ATOM 14889 C CA . THR A 1 1884 ? 2.437 -3.866 -15.548 1.00 31.14 1884 THR A CA 1
ATOM 14890 C C . THR A 1 1884 ? 1.160 -4.650 -15.658 1.00 31.14 1884 THR A C 1
ATOM 14892 O O . THR A 1 1884 ? 0.048 -4.106 -15.563 1.00 31.14 1884 THR A O 1
ATOM 14895 N N . PRO A 1 1885 ? 1.325 -5.942 -15.945 1.00 25.88 1885 PRO A N 1
ATOM 14896 C CA . PRO A 1 1885 ? 0.211 -6.754 -16.322 1.00 25.88 1885 PRO A CA 1
ATOM 14897 C C . PRO A 1 1885 ? -0.616 -7.200 -15.121 1.00 25.88 1885 PRO A C 1
ATOM 14899 O O . PRO A 1 1885 ? -0.339 -8.226 -14.514 1.00 25.88 1885 PRO A O 1
ATOM 14902 N N . TYR A 1 1886 ? -1.688 -6.441 -14.877 1.00 29.94 1886 TYR A N 1
ATOM 14903 C CA . TYR A 1 1886 ? -3.021 -6.895 -14.453 1.00 29.94 1886 TYR A CA 1
ATOM 14904 C C . TYR A 1 1886 ? -3.096 -8.094 -13.526 1.00 29.94 1886 TYR A C 1
ATOM 14906 O O . TYR A 1 1886 ? -2.819 -9.186 -13.985 1.00 29.94 1886 TYR A O 1
ATOM 14914 N N . GLY A 1 1887 ? -3.913 -8.011 -12.488 1.00 24.88 1887 GLY A N 1
ATOM 14915 C CA . GLY A 1 1887 ? -5.001 -8.974 -12.367 1.00 24.88 1887 GLY A CA 1
ATOM 14916 C C . GLY A 1 1887 ? -5.427 -9.459 -11.000 1.00 24.88 1887 GLY A C 1
ATOM 14917 O O . GLY A 1 1887 ? -6.373 -10.232 -10.989 1.00 24.88 1887 GLY A O 1
ATOM 14918 N N . GLU A 1 1888 ? -4.880 -8.969 -9.891 1.00 26.38 1888 GLU A N 1
ATOM 14919 C CA . GLU A 1 1888 ? -5.456 -9.327 -8.580 1.00 26.38 1888 GLU A CA 1
ATOM 14920 C C . GLU A 1 1888 ? -6.740 -8.546 -8.264 1.00 26.38 1888 GLU A C 1
ATOM 14922 O O . GLU A 1 1888 ? -7.523 -8.970 -7.423 1.00 26.38 1888 GLU A O 1
ATOM 14927 N N . THR A 1 1889 ? -6.990 -7.410 -8.941 1.00 30.19 1889 THR A N 1
ATOM 14928 C CA . THR A 1 1889 ? -8.093 -6.509 -8.544 1.00 30.19 1889 THR A CA 1
ATOM 14929 C C . THR A 1 1889 ? -8.900 -5.868 -9.696 1.00 30.19 1889 THR A C 1
ATOM 14931 O O . THR A 1 1889 ? -9.471 -4.783 -9.602 1.00 30.19 1889 THR A O 1
ATOM 14934 N N . TRP A 1 1890 ? -8.988 -6.571 -10.831 1.00 30.30 1890 TRP A N 1
ATOM 14935 C CA . TRP A 1 1890 ? -10.165 -6.459 -11.723 1.00 30.30 1890 TRP A CA 1
ATOM 14936 C C . TRP A 1 1890 ? -10.897 -7.791 -11.904 1.00 30.30 1890 TRP A C 1
ATOM 14938 O O . TRP A 1 1890 ? -11.916 -7.848 -12.578 1.00 30.30 1890 TRP A O 1
ATOM 14948 N N . THR A 1 1891 ? -10.433 -8.849 -11.247 1.00 28.94 1891 THR A N 1
ATOM 14949 C CA . THR A 1 1891 ? -11.324 -9.877 -10.718 1.00 28.94 1891 THR A CA 1
ATOM 14950 C C . THR A 1 1891 ? -12.454 -9.173 -9.956 1.00 28.94 1891 THR A C 1
ATOM 14952 O O . THR A 1 1891 ? -12.213 -8.236 -9.196 1.00 28.94 1891 THR A O 1
ATOM 14955 N N . GLY A 1 1892 ? -13.703 -9.565 -10.219 1.00 27.61 1892 GLY A N 1
ATOM 14956 C CA . GLY A 1 1892 ? -14.893 -8.918 -9.657 1.00 27.61 1892 GLY A CA 1
ATOM 14957 C C . GLY A 1 1892 ? -15.109 -9.302 -8.199 1.00 27.61 1892 GLY A C 1
ATOM 14958 O O . GLY A 1 1892 ? -16.085 -9.976 -7.906 1.00 27.61 1892 GLY A O 1
ATOM 14959 N N . ILE A 1 1893 ? -14.156 -8.956 -7.326 1.00 28.53 1893 ILE A N 1
ATOM 14960 C CA . ILE A 1 1893 ? -14.146 -9.242 -5.883 1.00 28.53 1893 ILE A CA 1
ATOM 14961 C C . ILE A 1 1893 ? -13.299 -8.192 -5.108 1.00 28.53 1893 ILE A C 1
ATOM 14963 O O . ILE A 1 1893 ? -12.725 -8.551 -4.092 1.00 28.53 1893 ILE A O 1
ATOM 14967 N N . ASN A 1 1894 ? -13.121 -6.934 -5.571 1.00 26.81 1894 ASN A N 1
ATOM 14968 C CA . ASN A 1 1894 ? -12.150 -6.007 -4.932 1.00 26.81 1894 ASN A CA 1
ATOM 14969 C C . ASN A 1 1894 ? -12.413 -4.473 -4.883 1.00 26.81 1894 ASN A C 1
ATOM 14971 O O . ASN A 1 1894 ? -11.645 -3.739 -4.281 1.00 26.81 1894 ASN A O 1
ATOM 14975 N N . TYR A 1 1895 ? -13.476 -3.915 -5.477 1.00 28.06 1895 TYR A N 1
ATOM 14976 C CA . TYR A 1 1895 ? -13.899 -2.520 -5.205 1.00 28.06 1895 TYR A CA 1
ATOM 14977 C C . TYR A 1 1895 ? -14.040 -2.254 -3.688 1.00 28.06 1895 TYR A C 1
ATOM 14979 O O . TYR A 1 1895 ? -15.012 -2.692 -3.080 1.00 28.06 1895 TYR A O 1
ATOM 14987 N N . GLU A 1 1896 ? -13.107 -1.524 -3.081 1.00 28.69 1896 GLU A N 1
ATOM 14988 C CA . GLU A 1 1896 ? -13.215 -1.065 -1.692 1.00 28.69 1896 GLU A CA 1
ATOM 14989 C C . GLU A 1 1896 ? -13.078 0.454 -1.597 1.00 28.69 1896 GLU A C 1
ATOM 14991 O O . GLU A 1 1896 ? -12.009 1.004 -1.323 1.00 28.69 1896 GLU A O 1
ATOM 14996 N N . SER A 1 1897 ? -14.218 1.102 -1.854 1.00 28.44 1897 SER A N 1
ATOM 14997 C CA . SER A 1 1897 ? -14.750 2.344 -1.260 1.00 28.44 1897 SER A CA 1
ATOM 14998 C C . SER A 1 1897 ? -13.916 3.061 -0.172 1.00 28.44 1897 SER A C 1
ATOM 15000 O O . SER A 1 1897 ? -14.370 3.223 0.961 1.00 28.44 1897 SER A O 1
ATOM 15002 N N . SER A 1 1898 ? -12.704 3.513 -0.495 1.00 26.44 1898 SER A N 1
ATOM 15003 C CA . SER A 1 1898 ? -11.841 4.305 0.405 1.00 26.44 1898 SER A CA 1
ATOM 15004 C C . SER A 1 1898 ? -10.924 5.304 -0.321 1.00 26.44 1898 SER A C 1
ATOM 15006 O O . SER A 1 1898 ? -10.201 6.076 0.318 1.00 26.44 1898 SER A O 1
ATOM 15008 N N . ASP A 1 1899 ? -10.986 5.344 -1.656 1.00 29.06 1899 ASP A N 1
ATOM 15009 C CA . ASP A 1 1899 ? -10.317 6.331 -2.502 1.00 29.06 1899 ASP A CA 1
ATOM 15010 C C . ASP A 1 1899 ? -11.337 7.128 -3.331 1.00 29.06 1899 ASP A C 1
ATOM 15012 O O . ASP A 1 1899 ? -12.429 6.656 -3.627 1.00 29.06 1899 ASP A O 1
ATOM 15016 N N . PHE A 1 1900 ? -10.975 8.373 -3.651 1.00 31.19 1900 PHE A N 1
ATOM 15017 C CA . PHE A 1 1900 ? -11.860 9.513 -3.965 1.00 31.19 1900 PHE A CA 1
ATOM 15018 C C . PHE A 1 1900 ? -12.587 9.458 -5.336 1.00 31.19 1900 PHE A C 1
ATOM 15020 O O . PHE A 1 1900 ? -12.843 10.495 -5.939 1.00 31.19 1900 PHE A O 1
ATOM 15027 N N . LEU A 1 1901 ? -12.840 8.269 -5.888 1.00 30.00 1901 LEU A N 1
ATOM 15028 C CA . LEU A 1 1901 ? -13.280 8.058 -7.274 1.00 30.00 1901 LEU A CA 1
ATOM 15029 C C . LEU A 1 1901 ? -14.211 6.833 -7.378 1.00 30.00 1901 LEU A C 1
ATOM 15031 O O . LEU A 1 1901 ? -13.759 5.742 -7.729 1.00 30.00 1901 LEU A O 1
ATOM 15035 N N . ASN A 1 1902 ? -15.500 7.003 -7.062 1.00 28.33 1902 ASN A N 1
ATOM 15036 C CA . ASN A 1 1902 ? -16.512 5.953 -7.265 1.00 28.33 1902 ASN A CA 1
ATOM 15037 C C . ASN A 1 1902 ? -16.862 5.774 -8.754 1.00 28.33 1902 ASN A C 1
ATOM 15039 O O . ASN A 1 1902 ? -17.075 4.651 -9.219 1.00 28.33 1902 ASN A O 1
ATOM 15043 N N . GLY A 1 1903 ? -16.840 6.866 -9.516 1.00 31.25 1903 GLY A N 1
ATOM 15044 C CA . GLY A 1 1903 ? -16.987 6.883 -10.961 1.00 31.25 1903 GLY A CA 1
ATOM 15045 C C . GLY A 1 1903 ? -15.744 6.399 -11.707 1.00 31.25 1903 GLY A C 1
ATOM 15046 O O . GLY A 1 1903 ? -14.611 6.426 -11.216 1.00 31.25 1903 GLY A O 1
ATOM 15047 N N . TYR A 1 1904 ? -15.946 5.978 -12.954 1.00 41.44 1904 TYR A N 1
ATOM 15048 C CA . TYR A 1 1904 ? -14.838 5.713 -13.869 1.00 41.44 1904 TYR A CA 1
ATOM 15049 C C . TYR A 1 1904 ? -14.015 7.001 -14.086 1.00 41.44 1904 TYR A C 1
ATOM 15051 O O . TYR A 1 1904 ? -14.586 8.088 -14.058 1.00 41.44 1904 TYR A O 1
ATOM 15059 N N . PRO A 1 1905 ? -12.707 6.937 -14.420 1.00 38.12 1905 PRO A N 1
ATOM 15060 C CA . PRO A 1 1905 ? -11.857 8.136 -14.598 1.00 38.12 1905 PRO A CA 1
ATOM 15061 C C . PRO A 1 1905 ? -12.406 9.178 -15.598 1.00 38.12 1905 PRO A C 1
ATOM 15063 O O . PRO A 1 1905 ? -11.995 10.335 -15.657 1.00 38.12 1905 PRO A O 1
ATOM 15066 N N . CYS A 1 1906 ? -13.317 8.735 -16.452 1.00 46.66 1906 CYS A N 1
ATOM 15067 C CA . CYS A 1 1906 ? -13.861 9.446 -17.594 1.00 46.66 1906 CYS A CA 1
ATOM 15068 C C . CYS A 1 1906 ? -15.300 9.933 -17.326 1.00 46.66 1906 CYS A C 1
ATOM 15070 O O . CYS A 1 1906 ? -15.754 10.861 -17.993 1.00 46.66 1906 CYS A O 1
ATOM 15072 N N . TYR A 1 1907 ? -15.958 9.360 -16.309 1.00 53.41 1907 TYR A N 1
ATOM 15073 C CA . TYR A 1 1907 ? -17.306 9.661 -15.820 1.00 53.41 1907 TYR A CA 1
ATOM 15074 C C . TYR A 1 1907 ? -17.209 9.872 -14.303 1.00 53.41 1907 TYR A C 1
ATOM 15076 O O . TYR A 1 1907 ? -17.420 8.960 -13.508 1.00 53.41 1907 TYR A O 1
ATOM 15084 N N . ASP A 1 1908 ? -16.772 11.077 -13.932 1.00 52.78 1908 ASP A N 1
ATOM 15085 C CA . ASP A 1 1908 ? -16.605 11.525 -12.548 1.00 52.78 1908 ASP A CA 1
ATOM 15086 C C . ASP A 1 1908 ? -17.977 11.696 -11.877 1.00 52.78 1908 ASP A C 1
ATOM 15088 O O . ASP A 1 1908 ? -18.607 12.757 -11.955 1.00 52.78 1908 ASP A O 1
ATOM 15092 N N . ASP A 1 1909 ? -18.430 10.629 -11.222 1.00 64.75 1909 ASP A N 1
ATOM 15093 C CA . ASP A 1 1909 ? -19.709 10.588 -10.523 1.00 64.75 1909 ASP A CA 1
ATOM 15094 C C . ASP A 1 1909 ? -19.723 11.437 -9.245 1.00 64.75 1909 ASP A C 1
ATOM 15096 O O . ASP A 1 1909 ? -20.802 11.659 -8.710 1.00 64.75 1909 ASP A O 1
ATOM 15100 N N . SER A 1 1910 ? -18.597 11.983 -8.764 1.00 66.25 1910 SER A N 1
ATOM 15101 C CA . SER A 1 1910 ? -18.547 12.727 -7.492 1.00 66.25 1910 SER A CA 1
ATOM 15102 C C . SER A 1 1910 ? -19.439 13.980 -7.496 1.00 66.25 1910 SER A C 1
ATOM 15104 O O . SER A 1 1910 ? -19.961 14.408 -6.459 1.00 66.25 1910 SER A O 1
ATOM 15106 N N . ALA A 1 1911 ? -19.705 14.536 -8.683 1.00 68.62 1911 ALA A N 1
ATOM 15107 C CA . ALA A 1 1911 ? -20.721 15.562 -8.888 1.00 68.62 1911 ALA A CA 1
ATOM 15108 C C . ALA A 1 1911 ? -22.137 15.035 -8.581 1.00 68.62 1911 ALA A C 1
ATOM 15110 O O . ALA A 1 1911 ? -22.902 15.700 -7.879 1.00 68.62 1911 ALA A O 1
ATOM 15111 N N . MET A 1 1912 ? -22.471 13.841 -9.079 1.00 81.94 1912 MET A N 1
ATOM 15112 C CA . MET A 1 1912 ? -23.747 13.145 -8.892 1.00 81.94 1912 MET A CA 1
ATOM 15113 C C . MET A 1 1912 ? -23.891 12.548 -7.489 1.00 81.94 1912 MET A C 1
ATOM 15115 O O . MET A 1 1912 ? -24.915 12.789 -6.860 1.00 81.94 1912 MET A O 1
ATOM 15119 N N . GLU A 1 1913 ? -22.881 11.858 -6.959 1.00 85.06 1913 GLU A N 1
ATOM 15120 C CA . GLU A 1 1913 ? -22.849 11.354 -5.586 1.00 85.06 1913 GLU A CA 1
ATOM 15121 C C . GLU A 1 1913 ? -23.007 12.516 -4.599 1.00 85.06 1913 GLU A C 1
ATOM 15123 O O . GLU A 1 1913 ? -23.923 12.519 -3.778 1.00 85.06 1913 GLU A O 1
ATOM 15128 N N . GLY A 1 1914 ? -22.199 13.573 -4.741 1.00 83.94 1914 GLY A N 1
ATOM 15129 C CA . GLY A 1 1914 ? -22.318 14.781 -3.926 1.00 83.94 1914 GLY A CA 1
ATOM 15130 C C . GLY A 1 1914 ? -23.677 15.477 -4.072 1.00 83.94 1914 GLY A C 1
ATOM 15131 O O . GLY A 1 1914 ? -24.163 16.081 -3.115 1.00 83.94 1914 GLY A O 1
ATOM 15132 N N . TYR A 1 1915 ? -24.332 15.376 -5.233 1.00 89.31 1915 TYR A N 1
ATOM 15133 C CA . TYR A 1 1915 ? -25.680 15.906 -5.439 1.00 89.31 1915 TYR A CA 1
ATOM 15134 C C . TYR A 1 1915 ? -26.765 15.032 -4.793 1.00 89.31 1915 TYR A C 1
ATOM 15136 O O . TYR A 1 1915 ? -27.640 15.569 -4.116 1.00 89.31 1915 TYR A O 1
ATOM 15144 N N . LEU A 1 1916 ? -26.716 13.711 -4.965 1.00 91.62 1916 LEU A N 1
ATOM 15145 C CA . LEU A 1 1916 ? -27.690 12.752 -4.436 1.00 91.62 1916 LEU A CA 1
ATOM 15146 C C . LEU A 1 1916 ? -27.560 12.577 -2.920 1.00 91.62 1916 LEU A C 1
ATOM 15148 O O . LEU A 1 1916 ? -28.569 12.442 -2.228 1.00 91.62 1916 LEU A O 1
ATOM 15152 N N . ASN A 1 1917 ? -26.345 12.673 -2.380 1.00 91.94 1917 ASN A N 1
ATOM 15153 C CA . ASN A 1 1917 ? -26.081 12.625 -0.945 1.00 91.94 1917 ASN A CA 1
ATOM 15154 C C . ASN A 1 1917 ? -26.240 13.973 -0.236 1.00 91.94 1917 ASN A C 1
ATOM 15156 O O . ASN A 1 1917 ? -26.285 13.979 0.993 1.00 91.94 1917 ASN A O 1
ATOM 15160 N N . ARG A 1 1918 ? -26.453 15.099 -0.944 1.00 90.88 1918 ARG A N 1
ATOM 15161 C CA . ARG A 1 1918 ? -27.020 16.310 -0.315 1.00 90.88 1918 ARG A CA 1
ATOM 15162 C C . ARG A 1 1918 ? -28.398 15.951 0.238 1.00 90.88 1918 ARG A C 1
ATOM 15164 O O . ARG A 1 1918 ? -29.315 15.729 -0.551 1.00 90.88 1918 ARG A O 1
ATOM 15171 N N . PRO A 1 1919 ? -28.631 15.953 1.559 1.00 86.81 1919 PRO A N 1
ATOM 15172 C CA . PRO A 1 1919 ? -29.838 15.298 2.063 1.00 86.81 1919 PRO A CA 1
ATOM 15173 C C . PRO A 1 1919 ? -31.144 16.058 1.768 1.00 86.81 1919 PRO A C 1
ATOM 15175 O O . PRO A 1 1919 ? -32.220 15.469 1.784 1.00 86.81 1919 PRO A O 1
ATOM 15178 N N . VAL A 1 1920 ? -31.064 17.333 1.357 1.00 88.00 1920 VAL A N 1
ATOM 15179 C CA . VAL A 1 1920 ? -32.206 18.071 0.782 1.00 88.00 1920 VAL A CA 1
ATOM 15180 C C . VAL A 1 1920 ? -32.681 17.483 -0.553 1.00 88.00 1920 VAL A C 1
ATOM 15182 O O . VAL A 1 1920 ? -33.849 17.641 -0.898 1.00 88.00 1920 VAL A O 1
ATOM 15185 N N . VAL A 1 1921 ? -31.795 16.810 -1.295 1.00 91.38 1921 VAL A N 1
ATOM 15186 C CA . VAL A 1 1921 ? -32.132 16.023 -2.487 1.00 91.38 1921 VAL A CA 1
ATOM 15187 C C . VAL A 1 1921 ? -32.751 14.702 -2.045 1.00 91.38 1921 VAL A C 1
ATOM 15189 O O . VAL A 1 1921 ? -33.911 14.480 -2.370 1.00 91.38 1921 VAL A O 1
ATOM 15192 N N . ARG A 1 1922 ? -32.075 13.900 -1.206 1.00 93.00 1922 ARG A N 1
ATOM 15193 C CA . ARG A 1 1922 ? -32.631 12.648 -0.636 1.00 93.00 1922 ARG A CA 1
ATOM 15194 C C . ARG A 1 1922 ? -34.069 12.790 -0.134 1.00 93.00 1922 ARG A C 1
ATOM 15196 O O . ARG A 1 1922 ? -34.935 11.984 -0.461 1.00 93.00 1922 ARG A O 1
ATOM 15203 N N . LYS A 1 1923 ? -34.332 13.862 0.613 1.00 88.94 1923 LYS A N 1
ATOM 15204 C CA . LYS A 1 1923 ? -35.653 14.193 1.145 1.00 88.94 1923 LYS A CA 1
ATOM 15205 C C . LYS A 1 1923 ? -36.683 14.512 0.062 1.00 88.94 1923 LYS A C 1
ATOM 15207 O O . LYS A 1 1923 ? -37.830 14.100 0.182 1.00 88.94 1923 LYS A O 1
ATOM 15212 N N . ALA A 1 1924 ? -36.290 15.224 -0.994 1.00 89.31 1924 ALA A N 1
ATOM 15213 C CA . ALA A 1 1924 ? -37.146 15.458 -2.158 1.00 89.31 1924 ALA A CA 1
ATOM 15214 C C . ALA A 1 1924 ? -37.427 14.170 -2.954 1.00 89.31 1924 ALA A C 1
ATOM 15216 O O . ALA A 1 1924 ? -38.448 14.095 -3.634 1.00 89.31 1924 ALA A O 1
ATOM 15217 N N . LEU A 1 1925 ? -36.544 13.171 -2.847 1.00 91.56 1925 LEU A N 1
ATOM 15218 C CA . LEU A 1 1925 ? -36.656 11.838 -3.445 1.00 91.56 1925 LEU A CA 1
ATOM 15219 C C . LEU A 1 1925 ? -37.370 10.811 -2.542 1.00 91.56 1925 LEU A C 1
ATOM 15221 O O . LEU A 1 1925 ? -37.438 9.638 -2.904 1.00 91.56 1925 LEU A O 1
ATOM 15225 N N . ASN A 1 1926 ? -37.905 11.229 -1.389 1.00 90.06 1926 ASN A N 1
ATOM 15226 C CA . ASN A 1 1926 ? -38.563 10.371 -0.392 1.00 90.06 1926 ASN A CA 1
ATOM 15227 C C . ASN A 1 1926 ? -37.694 9.213 0.136 1.00 90.06 1926 ASN A C 1
ATOM 15229 O O . ASN A 1 1926 ? -38.225 8.205 0.602 1.00 90.06 1926 ASN A O 1
ATOM 15233 N N . ILE A 1 1927 ? -36.365 9.350 0.090 1.00 90.88 1927 ILE A N 1
ATOM 15234 C CA . ILE A 1 1927 ? -35.451 8.357 0.661 1.00 90.88 1927 ILE A CA 1
ATOM 15235 C C . ILE A 1 1927 ? -35.487 8.486 2.190 1.00 90.88 1927 ILE A C 1
ATOM 15237 O O . ILE A 1 1927 ? -35.214 9.580 2.694 1.00 90.88 1927 ILE A O 1
ATOM 15241 N N . PRO A 1 1928 ? -35.793 7.413 2.944 1.00 82.25 1928 PRO A N 1
ATOM 15242 C CA . PRO A 1 1928 ? -35.675 7.425 4.394 1.00 82.25 1928 PRO A CA 1
ATOM 15243 C C . PRO A 1 1928 ? -34.253 7.762 4.851 1.00 82.25 1928 PRO A C 1
ATOM 15245 O O . PRO A 1 1928 ? -33.265 7.443 4.182 1.00 82.25 1928 PRO A O 1
ATOM 15248 N N . ASP A 1 1929 ? -34.145 8.328 6.050 1.00 78.38 1929 ASP A N 1
ATOM 15249 C CA . ASP A 1 1929 ? -32.848 8.491 6.709 1.00 78.38 1929 ASP A CA 1
ATOM 15250 C C . ASP A 1 1929 ? -32.203 7.132 7.036 1.00 78.38 1929 ASP A C 1
ATOM 15252 O O . ASP A 1 1929 ? -30.986 7.032 7.078 1.00 78.38 1929 ASP A O 1
ATOM 15256 N N . SER A 1 1930 ? -33.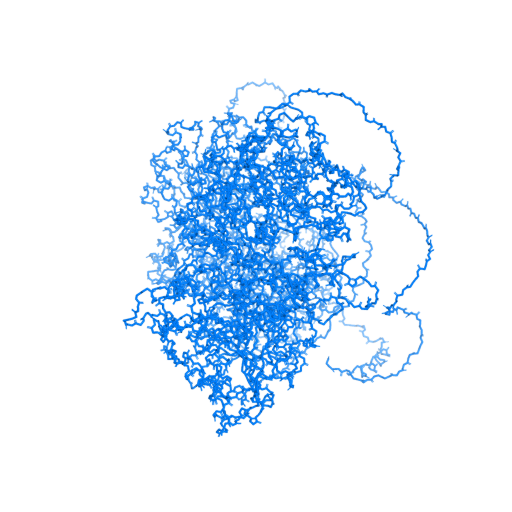006 6.068 7.176 1.00 72.31 1930 SER A N 1
ATOM 15257 C CA . SER A 1 1930 ? -32.521 4.710 7.444 1.00 72.31 1930 SER A CA 1
ATOM 15258 C C . SER A 1 1930 ? -31.736 4.068 6.298 1.00 72.31 1930 SER A C 1
ATOM 15260 O O . SER A 1 1930 ? -31.072 3.073 6.540 1.00 72.31 1930 SER A O 1
ATOM 15262 N N . VAL A 1 1931 ? -31.845 4.582 5.069 1.00 81.44 1931 VAL A N 1
ATOM 15263 C CA . VAL A 1 1931 ? -31.249 3.972 3.869 1.00 81.44 1931 VAL A CA 1
ATOM 15264 C C . VAL A 1 1931 ? -29.811 4.473 3.658 1.00 81.44 1931 VAL A C 1
ATOM 15266 O O . VAL A 1 1931 ? -29.595 5.678 3.819 1.00 81.44 1931 VAL A O 1
ATOM 15269 N N . PRO A 1 1932 ? -28.866 3.621 3.207 1.00 76.06 1932 PRO A N 1
ATOM 15270 C CA . PRO A 1 1932 ? -27.545 3.997 2.698 1.00 76.06 1932 PRO A CA 1
ATOM 15271 C C . PRO A 1 1932 ? -27.410 5.376 2.046 1.00 76.06 1932 PRO A C 1
ATOM 15273 O O . PRO A 1 1932 ? -28.278 5.801 1.277 1.00 76.06 1932 PRO A O 1
ATOM 15276 N N . TYR A 1 1933 ? -26.276 6.053 2.266 1.00 84.12 1933 TYR A N 1
ATOM 15277 C CA . TYR A 1 1933 ? -25.772 7.025 1.289 1.00 84.12 1933 TYR A CA 1
ATOM 15278 C C . TYR A 1 1933 ? -25.641 6.345 -0.083 1.00 84.12 1933 TYR A C 1
ATOM 15280 O O . TYR A 1 1933 ? -25.220 5.197 -0.180 1.00 84.12 1933 TYR A O 1
ATOM 15288 N N . TRP A 1 1934 ? -26.049 7.055 -1.132 1.00 89.31 1934 TRP A N 1
ATOM 15289 C CA . TRP A 1 1934 ? -25.996 6.571 -2.504 1.00 89.31 1934 TRP A CA 1
ATOM 15290 C C . TRP A 1 1934 ? -24.547 6.534 -2.980 1.00 89.31 1934 TRP A C 1
ATOM 15292 O O . TRP A 1 1934 ? -23.859 7.540 -2.846 1.00 89.31 1934 TRP A O 1
ATOM 15302 N N . ALA A 1 1935 ? -24.110 5.444 -3.597 1.00 75.31 1935 ALA A N 1
ATOM 15303 C CA . ALA A 1 1935 ? -22.965 5.447 -4.500 1.00 75.31 1935 ALA A CA 1
ATOM 15304 C C . ALA A 1 1935 ? -23.325 4.669 -5.770 1.00 75.31 1935 ALA A C 1
ATOM 15306 O O . ALA A 1 1935 ? -24.232 3.829 -5.764 1.00 75.31 1935 ALA A O 1
ATOM 15307 N N . ALA A 1 1936 ? -22.606 4.930 -6.864 1.00 70.19 1936 ALA A N 1
ATOM 15308 C CA . ALA A 1 1936 ? -22.947 4.398 -8.181 1.00 70.19 1936 ALA A CA 1
ATOM 15309 C C . ALA A 1 1936 ? -23.010 2.862 -8.249 1.00 70.19 1936 ALA A C 1
ATOM 15311 O O . ALA A 1 1936 ? -23.755 2.340 -9.076 1.00 70.19 1936 ALA A O 1
ATOM 15312 N N . ASN A 1 1937 ? -22.273 2.131 -7.399 1.00 67.06 1937 ASN A N 1
ATOM 15313 C CA . ASN A 1 1937 ? -22.298 0.662 -7.390 1.00 67.06 1937 ASN A CA 1
ATOM 15314 C C . ASN A 1 1937 ? -22.317 -0.028 -6.007 1.00 67.06 1937 ASN A C 1
ATOM 15316 O O . ASN A 1 1937 ? -22.393 -1.255 -5.956 1.00 67.06 1937 ASN A O 1
ATOM 15320 N N . ASN A 1 1938 ? -22.215 0.717 -4.896 1.00 60.47 1938 ASN A N 1
ATOM 15321 C CA . ASN A 1 1938 ? -22.126 0.198 -3.516 1.00 60.47 1938 ASN A CA 1
ATOM 15322 C C . ASN A 1 1938 ? -21.176 -1.023 -3.332 1.00 60.47 1938 ASN A C 1
ATOM 15324 O O . ASN A 1 1938 ? -21.454 -1.917 -2.533 1.00 60.47 1938 ASN A O 1
ATOM 15328 N N . ASN A 1 1939 ? -20.062 -1.084 -4.080 1.00 64.06 1939 ASN A N 1
ATOM 15329 C CA . ASN A 1 1939 ? -19.112 -2.212 -4.178 1.00 64.06 1939 ASN A CA 1
ATOM 15330 C C . ASN A 1 1939 ? -19.699 -3.558 -4.678 1.00 64.06 1939 ASN A C 1
ATOM 15332 O O . ASN A 1 1939 ? -18.975 -4.554 -4.739 1.00 64.06 1939 ASN A O 1
ATOM 15336 N N . ILE A 1 1940 ? -20.972 -3.621 -5.084 1.00 71.19 1940 ILE A N 1
ATOM 15337 C CA . ILE A 1 1940 ? -21.697 -4.879 -5.359 1.00 71.19 1940 ILE A CA 1
ATOM 15338 C C . ILE A 1 1940 ? -21.086 -5.703 -6.498 1.00 71.19 1940 ILE A C 1
ATOM 15340 O O . ILE A 1 1940 ? -21.210 -6.926 -6.498 1.00 71.19 1940 ILE A O 1
ATOM 15344 N N . ILE A 1 1941 ? -20.336 -5.072 -7.403 1.00 68.56 1941 ILE A N 1
ATOM 15345 C CA . ILE A 1 1941 ? -19.548 -5.736 -8.456 1.00 68.56 1941 ILE A CA 1
ATOM 15346 C C . ILE A 1 1941 ? -18.582 -6.810 -7.934 1.00 68.56 1941 ILE A C 1
ATOM 15348 O O . ILE A 1 1941 ? -18.173 -7.688 -8.691 1.00 68.56 1941 ILE A O 1
ATOM 15352 N N . ASN A 1 1942 ? -18.256 -6.761 -6.643 1.00 61.47 1942 ASN A N 1
ATOM 15353 C CA . ASN A 1 1942 ? -17.441 -7.744 -5.940 1.00 61.47 1942 ASN A CA 1
ATOM 15354 C C . ASN A 1 1942 ? -18.226 -8.910 -5.340 1.00 61.47 1942 ASN A C 1
ATOM 15356 O O . ASN A 1 1942 ? -17.697 -9.993 -5.112 1.00 61.47 1942 ASN A O 1
ATOM 15360 N N . ALA A 1 1943 ? -19.468 -8.628 -4.960 1.00 67.75 1943 ALA A N 1
ATOM 15361 C CA . ALA A 1 1943 ? -20.376 -9.558 -4.315 1.00 67.75 1943 ALA A CA 1
ATOM 15362 C C . ALA A 1 1943 ? -21.104 -10.435 -5.341 1.00 67.75 1943 ALA A C 1
ATOM 15364 O O . ALA A 1 1943 ? -21.715 -11.438 -4.963 1.00 67.75 1943 ALA A O 1
ATOM 15365 N N . TYR A 1 1944 ? -21.071 -10.020 -6.612 1.00 72.88 1944 TYR A N 1
ATOM 15366 C CA . TYR A 1 1944 ? -21.933 -10.512 -7.667 1.00 72.88 1944 TYR A CA 1
ATOM 15367 C C . TYR A 1 1944 ? -21.411 -11.793 -8.332 1.00 72.88 1944 TYR A C 1
ATOM 15369 O O . TYR A 1 1944 ? -20.492 -11.778 -9.150 1.00 72.88 1944 TYR A O 1
ATOM 15377 N N . ASN A 1 1945 ? -22.071 -12.912 -8.049 1.00 75.75 1945 ASN A N 1
ATOM 15378 C CA . ASN A 1 1945 ? -21.805 -14.210 -8.655 1.00 75.75 1945 ASN A CA 1
ATOM 15379 C C . ASN A 1 1945 ? -22.375 -14.274 -10.086 1.00 75.75 1945 ASN A C 1
ATOM 15381 O O . ASN A 1 1945 ? -23.566 -14.523 -10.295 1.00 75.75 1945 ASN A O 1
ATOM 15385 N N . GLN A 1 1946 ? -21.503 -14.061 -11.072 1.00 77.44 1946 GLN A N 1
ATOM 15386 C CA . GLN A 1 1946 ? -21.820 -14.055 -12.506 1.00 77.44 1946 GLN A CA 1
ATOM 15387 C C . GLN A 1 1946 ? -22.031 -15.483 -13.060 1.00 77.44 1946 GLN A C 1
ATOM 15389 O O . GLN A 1 1946 ? -21.241 -15.969 -13.870 1.00 77.44 1946 GLN A O 1
ATOM 15394 N N . GLN A 1 1947 ? -23.069 -16.185 -12.603 1.00 80.19 1947 GLN A N 1
ATOM 15395 C CA . GLN A 1 1947 ? -23.386 -17.580 -12.953 1.00 80.19 1947 GLN A CA 1
ATOM 15396 C C . GLN A 1 1947 ? -23.617 -17.839 -14.456 1.00 80.19 1947 GLN A C 1
ATOM 15398 O O . GLN A 1 1947 ? -23.453 -18.972 -14.916 1.00 80.19 1947 GLN A O 1
ATOM 15403 N N . VAL A 1 1948 ? -24.024 -16.835 -15.237 1.00 81.88 1948 VAL A N 1
ATOM 15404 C CA . VAL A 1 1948 ? -24.392 -16.992 -16.653 1.00 81.88 1948 VAL A CA 1
ATOM 15405 C C . VAL A 1 1948 ? -23.227 -16.591 -17.562 1.00 81.88 1948 VAL A C 1
ATOM 15407 O O . VAL A 1 1948 ? -23.087 -15.445 -17.975 1.00 81.88 1948 VAL A O 1
ATOM 15410 N N . ASP A 1 1949 ? -22.402 -17.571 -17.934 1.00 78.75 1949 ASP A N 1
ATOM 15411 C CA . ASP A 1 1949 ? -21.322 -17.415 -18.929 1.00 78.75 1949 ASP A CA 1
ATOM 15412 C C . ASP A 1 1949 ? -21.804 -16.987 -20.323 1.00 78.75 1949 ASP A C 1
ATOM 15414 O O . ASP A 1 1949 ? -21.053 -16.372 -21.081 1.00 78.75 1949 ASP A O 1
ATOM 15418 N N . SER A 1 1950 ? -23.030 -17.373 -20.677 1.00 87.88 1950 SER A N 1
ATOM 15419 C CA . SER A 1 1950 ? -23.600 -17.222 -22.012 1.00 87.88 1950 SER A CA 1
ATOM 15420 C C . SER A 1 1950 ? -25.124 -17.235 -21.925 1.00 87.88 1950 SER A C 1
ATOM 15422 O O . SER A 1 1950 ? -25.701 -18.123 -21.293 1.00 87.88 1950 SER A O 1
ATOM 15424 N N . ILE A 1 1951 ? -25.809 -16.292 -22.578 1.00 91.31 1951 ILE A N 1
ATOM 15425 C CA . ILE A 1 1951 ? -27.274 -16.122 -22.455 1.00 91.31 1951 ILE A CA 1
ATOM 15426 C C . ILE A 1 1951 ? -28.100 -17.230 -23.137 1.00 91.31 1951 ILE A C 1
ATOM 15428 O O . ILE A 1 1951 ? -29.332 -17.210 -23.087 1.00 91.31 1951 ILE A O 1
ATOM 15432 N N . VAL A 1 1952 ? -27.447 -18.214 -23.764 1.00 92.31 1952 VAL A N 1
ATOM 15433 C CA . VAL A 1 1952 ? -28.056 -19.329 -24.514 1.00 92.31 1952 VAL A CA 1
ATOM 15434 C C . VAL A 1 1952 ? -29.184 -20.057 -23.749 1.00 92.31 1952 VAL A C 1
ATOM 15436 O O . VAL A 1 1952 ? -30.237 -20.260 -24.360 1.00 92.31 1952 VAL A O 1
ATOM 15439 N N . PRO A 1 1953 ? -29.069 -20.409 -22.448 1.00 91.31 1953 PRO A N 1
ATOM 15440 C CA . PRO A 1 1953 ? -30.163 -21.057 -21.715 1.00 91.31 1953 PRO A CA 1
ATOM 15441 C C . PRO A 1 1953 ? -31.364 -20.124 -21.494 1.00 91.31 1953 PRO A C 1
ATOM 15443 O O . PRO A 1 1953 ? -32.511 -20.535 -21.668 1.00 91.31 1953 PRO A O 1
ATOM 15446 N N . ASN A 1 1954 ? -31.114 -18.847 -21.187 1.00 93.25 1954 ASN A N 1
ATOM 15447 C CA . ASN A 1 1954 ? -32.171 -17.848 -21.012 1.00 93.25 1954 ASN A CA 1
ATOM 15448 C C . ASN A 1 1954 ? -32.914 -17.603 -22.334 1.00 93.25 1954 ASN A C 1
ATOM 15450 O O . ASN A 1 1954 ? -34.145 -17.589 -22.350 1.00 93.25 1954 ASN A O 1
ATOM 15454 N N . LEU A 1 1955 ? -32.195 -17.528 -23.462 1.00 91.81 1955 LEU A N 1
ATOM 15455 C CA . LEU A 1 1955 ? -32.796 -17.470 -24.799 1.00 91.81 1955 LEU A CA 1
ATOM 15456 C C . LEU A 1 1955 ? -33.701 -18.679 -25.080 1.00 91.81 1955 LEU A C 1
ATOM 15458 O O . LEU A 1 1955 ? -34.818 -18.490 -25.557 1.00 91.81 1955 LEU A O 1
ATOM 15462 N N . GLN A 1 1956 ? -33.285 -19.903 -24.731 1.00 92.88 1956 GLN A N 1
ATOM 15463 C CA . GLN A 1 1956 ? -34.129 -21.101 -24.880 1.00 92.88 1956 GLN A CA 1
ATOM 15464 C C . GLN A 1 1956 ? -35.425 -21.003 -24.058 1.00 92.88 1956 GLN A C 1
ATOM 15466 O O . GLN A 1 1956 ? -36.497 -21.360 -24.553 1.00 92.88 1956 GLN A O 1
ATOM 15471 N N . ILE A 1 1957 ? -35.359 -20.479 -22.829 1.00 92.50 1957 ILE A N 1
ATOM 15472 C CA . ILE A 1 1957 ? -36.542 -20.289 -21.976 1.00 92.50 1957 ILE A CA 1
ATOM 15473 C C . ILE A 1 1957 ? -37.466 -19.206 -22.548 1.00 92.50 1957 ILE A C 1
ATOM 15475 O O . ILE A 1 1957 ? -38.677 -19.433 -22.620 1.00 92.50 1957 ILE A O 1
ATOM 15479 N N . ILE A 1 1958 ? -36.927 -18.070 -23.000 1.00 93.06 1958 ILE A N 1
ATOM 15480 C CA . ILE A 1 1958 ? -37.705 -17.003 -23.652 1.00 93.06 1958 ILE A CA 1
ATOM 15481 C C . ILE A 1 1958 ? -38.396 -17.564 -24.903 1.00 93.06 1958 ILE A C 1
ATOM 15483 O O . ILE A 1 1958 ? -39.616 -17.473 -25.026 1.00 93.06 1958 ILE A O 1
ATOM 15487 N N . MET A 1 1959 ? -37.657 -18.242 -25.786 1.00 91.12 1959 MET A N 1
ATOM 15488 C CA . MET A 1 1959 ? -38.184 -18.840 -27.022 1.00 91.12 1959 MET A CA 1
ATOM 15489 C C . MET A 1 1959 ? -39.259 -19.916 -26.782 1.00 91.12 1959 MET A C 1
ATOM 15491 O O . MET A 1 1959 ? -40.099 -20.143 -27.649 1.00 91.12 1959 MET A O 1
ATOM 15495 N N . ALA A 1 1960 ? -39.287 -20.561 -25.612 1.00 90.38 1960 ALA A N 1
ATOM 15496 C CA . ALA A 1 1960 ? -40.313 -21.543 -25.250 1.00 90.38 1960 ALA A CA 1
ATOM 15497 C C . ALA A 1 1960 ? -41.574 -20.939 -24.586 1.00 90.38 1960 ALA A C 1
ATOM 15499 O O . ALA A 1 1960 ? -42.578 -21.643 -24.403 1.00 90.38 1960 ALA A O 1
ATOM 15500 N N . ASN A 1 1961 ? -41.543 -19.667 -24.169 1.00 91.06 1961 ASN A N 1
ATOM 15501 C CA . ASN A 1 1961 ? -42.566 -19.089 -23.285 1.00 91.06 1961 ASN A CA 1
ATOM 15502 C C . ASN A 1 1961 ? -43.060 -17.682 -23.661 1.00 91.06 1961 ASN A C 1
ATOM 15504 O O . ASN A 1 1961 ? -44.119 -17.294 -23.172 1.00 91.06 1961 ASN A O 1
ATOM 15508 N N . ALA A 1 1962 ? -42.347 -16.937 -24.507 1.00 87.06 1962 ALA A N 1
ATOM 15509 C CA . ALA A 1 1962 ? -42.669 -15.549 -24.826 1.00 87.06 1962 ALA A CA 1
ATOM 15510 C C . ALA A 1 1962 ? -44.014 -15.358 -25.563 1.00 87.06 1962 ALA A C 1
ATOM 15512 O O . ALA A 1 1962 ? -44.439 -16.232 -26.325 1.00 87.06 1962 ALA A O 1
ATOM 15513 N N . PRO A 1 1963 ? -44.678 -14.195 -25.383 1.00 84.50 1963 PRO A N 1
ATOM 15514 C CA . PRO A 1 1963 ? -45.808 -13.785 -26.213 1.00 84.50 1963 PRO A CA 1
ATOM 15515 C C . PRO A 1 1963 ? -45.463 -13.753 -27.709 1.00 84.50 1963 PRO A C 1
ATOM 15517 O O . PRO A 1 1963 ? -44.324 -13.513 -28.107 1.00 84.50 1963 PRO A O 1
ATOM 15520 N N . ALA A 1 1964 ? -46.469 -13.941 -28.565 1.00 82.69 1964 ALA A N 1
ATOM 15521 C CA . ALA A 1 1964 ? -46.268 -13.893 -30.010 1.00 82.69 1964 ALA A CA 1
ATOM 15522 C C . ALA A 1 1964 ? -45.732 -12.521 -30.468 1.00 82.69 1964 ALA A C 1
ATOM 15524 O O . ALA A 1 1964 ? -46.303 -11.481 -30.134 1.00 82.69 1964 ALA A O 1
ATOM 15525 N N . ASN A 1 1965 ? -44.700 -12.541 -31.319 1.00 83.25 1965 ASN A N 1
ATOM 15526 C CA . ASN A 1 1965 ? -43.955 -11.373 -31.815 1.00 83.25 1965 ASN A CA 1
ATOM 15527 C C . ASN A 1 1965 ? -43.057 -10.669 -30.776 1.00 83.25 1965 ASN A C 1
ATOM 15529 O O . ASN A 1 1965 ? -42.726 -9.499 -30.974 1.00 83.25 1965 ASN A O 1
ATOM 15533 N N . PHE A 1 1966 ? -42.641 -11.361 -29.708 1.00 92.31 1966 PHE A N 1
ATOM 15534 C CA . PHE A 1 1966 ? -41.633 -10.850 -28.773 1.00 92.31 1966 PHE A CA 1
ATOM 15535 C C . PHE A 1 1966 ? -40.324 -10.479 -29.492 1.00 92.31 1966 PHE A C 1
ATOM 15537 O O . PHE A 1 1966 ? -39.928 -11.119 -30.477 1.00 92.31 1966 PHE A O 1
ATOM 15544 N N . LYS A 1 1967 ? -39.662 -9.427 -29.003 1.00 93.50 1967 LYS A N 1
ATOM 15545 C CA . LYS A 1 1967 ? -38.494 -8.818 -29.653 1.00 93.50 1967 LYS A CA 1
ATOM 15546 C C . LYS A 1 1967 ? -37.301 -8.710 -28.720 1.00 93.50 1967 LYS A C 1
ATOM 15548 O O . LYS A 1 1967 ? -37.466 -8.383 -27.549 1.00 93.50 1967 LYS A O 1
ATOM 15553 N N . MET A 1 1968 ? -36.112 -8.884 -29.279 1.00 94.81 1968 MET A N 1
ATOM 15554 C CA . MET A 1 1968 ? -34.846 -8.543 -28.643 1.00 94.81 1968 MET A CA 1
ATOM 15555 C C . MET A 1 1968 ? -34.058 -7.598 -29.553 1.00 94.81 1968 MET A C 1
ATOM 15557 O O . MET A 1 1968 ? -33.920 -7.868 -30.744 1.00 94.81 1968 MET A O 1
ATOM 15561 N N . LEU A 1 1969 ? -33.542 -6.511 -28.993 1.00 95.25 1969 LEU A N 1
ATOM 15562 C CA . LEU A 1 1969 ? -32.494 -5.698 -29.602 1.00 95.25 1969 LEU A CA 1
ATOM 15563 C C . LEU A 1 1969 ? -31.215 -5.890 -28.785 1.00 95.25 1969 LEU A C 1
ATOM 15565 O O . LEU A 1 1969 ? -31.220 -5.659 -27.579 1.00 95.25 1969 LEU A O 1
ATOM 15569 N N . LEU A 1 1970 ? -30.136 -6.288 -29.447 1.00 93.62 1970 LEU A N 1
ATOM 15570 C CA . LEU A 1 1970 ? -28.768 -6.177 -28.950 1.00 93.62 1970 LEU A CA 1
ATOM 15571 C C . LEU A 1 1970 ? -28.112 -5.017 -29.707 1.00 93.62 1970 LEU A C 1
ATOM 15573 O O . LEU A 1 1970 ? -28.167 -5.000 -30.935 1.00 93.62 1970 LEU A O 1
ATOM 15577 N N . TYR A 1 1971 ? -27.505 -4.051 -29.030 1.00 94.81 1971 TYR A N 1
ATOM 15578 C CA . TYR A 1 1971 ? -26.725 -2.989 -29.671 1.00 94.81 1971 TYR A CA 1
ATOM 15579 C C . TYR A 1 1971 ? -25.381 -2.812 -28.966 1.00 94.81 1971 TYR A C 1
ATOM 15581 O O . TYR A 1 1971 ? -25.322 -2.941 -27.753 1.00 94.81 1971 TYR A O 1
ATOM 15589 N N . SER A 1 1972 ? -24.317 -2.482 -29.695 1.00 91.62 1972 SER A N 1
ATOM 15590 C CA . SER A 1 1972 ? -23.000 -2.167 -29.117 1.00 91.62 1972 SER A CA 1
ATOM 15591 C C . SER A 1 1972 ? -22.412 -0.892 -29.712 1.00 91.62 1972 SER A C 1
ATOM 15593 O O . SER A 1 1972 ? -22.664 -0.578 -30.872 1.00 91.62 1972 SER A O 1
ATOM 15595 N N . GLY A 1 1973 ? -21.584 -0.181 -28.959 1.00 89.44 1973 GLY A N 1
ATOM 15596 C CA . GLY A 1 1973 ? -20.700 0.844 -29.497 1.00 89.44 1973 GLY A CA 1
ATOM 15597 C C . GLY A 1 1973 ? -19.581 0.219 -30.334 1.00 89.44 1973 GLY A C 1
ATOM 15598 O O . GLY A 1 1973 ? -19.093 -0.869 -30.021 1.00 89.44 1973 GLY A O 1
ATOM 15599 N N . ASP A 1 1974 ? -19.175 0.881 -31.415 1.00 86.56 1974 ASP A N 1
ATOM 15600 C CA . ASP A 1 1974 ? -18.009 0.483 -32.219 1.00 86.56 1974 ASP A CA 1
ATOM 15601 C C . ASP A 1 1974 ? -16.680 1.104 -31.745 1.00 86.56 1974 ASP A C 1
ATOM 15603 O O . ASP A 1 1974 ? -15.656 0.854 -32.375 1.00 86.56 1974 ASP A O 1
ATOM 15607 N N . ALA A 1 1975 ? -16.708 1.875 -30.650 1.00 82.56 1975 ALA A N 1
ATOM 15608 C CA . ALA A 1 1975 ? -15.560 2.410 -29.913 1.00 82.56 1975 ALA A CA 1
ATOM 15609 C C . ALA A 1 1975 ? -15.539 1.972 -28.426 1.00 82.56 1975 ALA A C 1
ATOM 15611 O O . ALA A 1 1975 ? -14.660 2.393 -27.668 1.00 82.56 1975 ALA A O 1
ATOM 15612 N N . ASP A 1 1976 ? -16.476 1.113 -27.999 1.00 83.94 1976 ASP A N 1
ATOM 15613 C CA . ASP A 1 1976 ? -16.436 0.455 -26.686 1.00 83.94 1976 ASP A CA 1
ATOM 15614 C C . ASP A 1 1976 ? -15.342 -0.614 -26.662 1.00 83.94 1976 ASP A C 1
ATOM 15616 O O . ASP A 1 1976 ? -15.344 -1.495 -27.521 1.00 83.94 1976 ASP A O 1
ATOM 15620 N N . THR A 1 1977 ? -14.424 -0.586 -25.694 1.00 77.19 1977 THR A N 1
ATOM 15621 C CA . THR A 1 1977 ? -13.482 -1.705 -25.507 1.00 77.19 1977 THR A CA 1
ATOM 15622 C C . THR A 1 1977 ? -13.983 -2.722 -24.496 1.00 77.19 1977 THR A C 1
ATOM 15624 O O . THR A 1 1977 ? -13.625 -3.891 -24.607 1.00 77.19 1977 THR A O 1
ATOM 15627 N N . MET A 1 1978 ? -14.832 -2.329 -23.548 1.00 75.38 1978 MET A N 1
ATOM 15628 C CA . MET A 1 1978 ? -15.209 -3.168 -22.415 1.00 75.38 1978 MET A CA 1
ATOM 15629 C C . MET A 1 1978 ? -16.061 -4.367 -22.851 1.00 75.38 1978 MET A C 1
ATOM 15631 O O . MET A 1 1978 ? -15.698 -5.507 -22.562 1.00 75.38 1978 MET A O 1
ATOM 15635 N N . VAL A 1 1979 ? -17.131 -4.135 -23.619 1.00 80.25 1979 VAL A N 1
ATOM 15636 C CA . VAL A 1 1979 ? -17.977 -5.181 -24.225 1.00 80.25 1979 VAL A CA 1
ATOM 15637 C C . VAL A 1 1979 ? -18.108 -4.912 -25.727 1.00 80.25 1979 VAL A C 1
ATOM 15639 O O . VAL A 1 1979 ? -19.186 -4.755 -26.307 1.00 80.25 1979 VAL A O 1
ATOM 15642 N N . ASN A 1 1980 ? -16.931 -4.839 -26.353 1.00 83.75 1980 ASN A N 1
ATOM 15643 C CA . ASN A 1 1980 ? -16.756 -4.501 -27.757 1.00 83.75 1980 ASN A CA 1
ATOM 15644 C C . ASN A 1 1980 ? -17.661 -5.338 -28.685 1.00 83.75 1980 ASN A C 1
ATOM 15646 O O . ASN A 1 1980 ? -17.790 -6.559 -28.557 1.00 83.75 1980 ASN A O 1
ATOM 15650 N N . TRP A 1 1981 ? -18.238 -4.674 -29.688 1.00 88.62 1981 TRP A N 1
ATOM 15651 C CA . TRP A 1 1981 ? -19.203 -5.263 -30.625 1.00 88.62 1981 TRP A CA 1
ATOM 15652 C C . TRP A 1 1981 ? -18.708 -6.540 -31.349 1.00 88.62 1981 TRP A C 1
ATOM 15654 O O . TRP A 1 1981 ? -19.519 -7.360 -31.792 1.00 88.62 1981 TRP A O 1
ATOM 15664 N N . LEU A 1 1982 ? -17.386 -6.701 -31.506 1.00 87.69 1982 LEU A N 1
ATOM 15665 C CA . LEU A 1 1982 ? -16.762 -7.828 -32.205 1.00 87.69 1982 LEU A CA 1
ATOM 15666 C C . LEU A 1 1982 ? -16.947 -9.138 -31.419 1.00 87.69 1982 LEU A C 1
ATOM 15668 O O . LEU A 1 1982 ? -17.086 -10.197 -32.032 1.00 87.69 1982 LEU A O 1
ATOM 15672 N N . GLY A 1 1983 ? -17.028 -9.067 -30.087 1.00 86.25 1983 GLY A N 1
ATOM 15673 C CA . GLY A 1 1983 ? -17.399 -10.198 -29.235 1.00 86.25 1983 GLY A CA 1
ATOM 15674 C C . GLY A 1 1983 ? -18.807 -10.703 -29.539 1.00 86.25 1983 GLY A C 1
ATOM 15675 O O . GLY A 1 1983 ? -18.991 -11.861 -29.927 1.00 86.25 1983 GLY A O 1
ATOM 15676 N N . ALA A 1 1984 ? -19.784 -9.796 -29.500 1.00 86.50 1984 ALA A N 1
ATOM 15677 C CA . ALA A 1 1984 ? -21.181 -10.094 -29.803 1.00 86.50 1984 ALA A CA 1
ATOM 15678 C C . ALA A 1 1984 ? -21.390 -10.643 -31.232 1.00 86.50 1984 ALA A C 1
ATOM 15680 O O . ALA A 1 1984 ? -22.154 -11.591 -31.439 1.00 86.50 1984 ALA A O 1
ATOM 15681 N N . GLU A 1 1985 ? -20.678 -10.114 -32.233 1.00 86.50 1985 GLU A N 1
ATOM 15682 C CA . GLU A 1 1985 ? -20.675 -10.658 -33.600 1.00 86.50 1985 GLU A CA 1
ATOM 15683 C C . GLU A 1 1985 ? -20.214 -12.130 -33.617 1.00 86.50 1985 GLU A C 1
ATOM 15685 O O . GLU A 1 1985 ? -20.903 -12.977 -34.199 1.00 86.50 1985 GLU A O 1
ATOM 15690 N N . ILE A 1 1986 ? -19.119 -12.465 -32.921 1.00 84.50 1986 ILE A N 1
ATOM 15691 C CA . ILE A 1 1986 ? -18.603 -13.841 -32.809 1.00 84.50 1986 ILE A CA 1
ATOM 15692 C C . ILE A 1 1986 ? -19.591 -14.747 -32.044 1.00 84.50 1986 ILE A C 1
ATOM 15694 O O . ILE A 1 1986 ? -19.809 -15.890 -32.460 1.00 84.50 1986 ILE A O 1
ATOM 15698 N N . PHE A 1 1987 ? -20.256 -14.257 -30.990 1.00 88.88 1987 PHE A N 1
ATOM 15699 C CA . PHE A 1 1987 ? -21.310 -15.001 -30.283 1.00 88.88 1987 PHE A CA 1
ATOM 15700 C C . PHE A 1 1987 ? -22.444 -15.425 -31.222 1.00 88.88 1987 PHE A C 1
ATOM 15702 O O . PHE A 1 1987 ? -22.794 -16.611 -31.287 1.00 88.88 1987 PHE A O 1
ATOM 15709 N N . THR A 1 1988 ? -23.003 -14.474 -31.981 1.00 88.38 1988 THR A N 1
ATOM 15710 C CA . THR A 1 1988 ? -24.123 -14.769 -32.890 1.00 88.38 1988 THR A CA 1
ATOM 15711 C C . THR A 1 1988 ? -23.709 -15.705 -34.024 1.00 88.38 1988 THR A C 1
ATOM 15713 O O . THR A 1 1988 ? -24.496 -16.558 -34.443 1.00 88.38 1988 THR A O 1
ATOM 15716 N N . ALA A 1 1989 ? -22.463 -15.605 -34.496 1.00 83.19 1989 ALA A N 1
ATOM 15717 C CA . ALA A 1 1989 ? -21.918 -16.493 -35.513 1.00 83.19 1989 ALA A CA 1
ATOM 15718 C C . ALA A 1 1989 ? -21.797 -17.946 -35.027 1.00 83.19 1989 ALA A C 1
ATOM 15720 O O . ALA A 1 1989 ? -22.123 -18.858 -35.789 1.00 83.19 1989 ALA A O 1
ATOM 15721 N N . ASN A 1 1990 ? -21.389 -18.151 -33.771 1.00 84.50 1990 ASN A N 1
ATOM 15722 C CA . ASN A 1 1990 ? -21.187 -19.475 -33.180 1.00 84.50 1990 ASN A CA 1
ATOM 15723 C C . ASN A 1 1990 ? -22.495 -20.152 -32.731 1.00 84.50 1990 ASN A C 1
ATOM 15725 O O . ASN A 1 1990 ? -22.695 -21.335 -33.004 1.00 84.50 1990 ASN A O 1
ATOM 15729 N N . ASN A 1 1991 ? -23.388 -19.426 -32.046 1.00 89.31 1991 ASN A N 1
ATOM 15730 C CA . ASN A 1 1991 ? -24.471 -20.047 -31.269 1.00 89.31 1991 ASN A CA 1
ATOM 15731 C C . ASN A 1 1991 ? -25.862 -20.007 -31.925 1.00 89.31 1991 ASN A C 1
ATOM 15733 O O . ASN A 1 1991 ? -26.659 -20.929 -31.735 1.00 89.31 1991 ASN A O 1
ATOM 15737 N N . PHE A 1 1992 ? -26.193 -18.978 -32.715 1.00 91.31 1992 PHE A N 1
ATOM 15738 C CA . PHE A 1 1992 ? -27.581 -18.770 -33.164 1.00 91.31 1992 PHE A CA 1
ATOM 15739 C C . PHE A 1 1992 ? -28.104 -19.891 -34.077 1.00 91.31 1992 PHE A C 1
ATOM 15741 O O . PHE A 1 1992 ? -29.262 -20.292 -33.955 1.00 91.31 1992 PHE A O 1
ATOM 15748 N N . ALA A 1 1993 ? -27.245 -20.481 -34.913 1.00 86.50 1993 ALA A N 1
ATOM 15749 C CA . ALA A 1 1993 ? -27.623 -21.618 -35.753 1.00 86.50 1993 ALA A CA 1
ATOM 15750 C C . ALA A 1 1993 ? -28.040 -22.857 -34.929 1.00 86.50 1993 ALA A C 1
ATOM 15752 O O . ALA A 1 1993 ? -28.968 -23.564 -35.319 1.00 86.50 1993 ALA A O 1
ATOM 15753 N N . ALA A 1 1994 ? -27.408 -23.095 -33.773 1.00 87.44 1994 ALA A N 1
ATOM 15754 C CA . ALA A 1 1994 ? -27.755 -24.196 -32.869 1.00 87.44 1994 ALA A CA 1
ATOM 15755 C C . ALA A 1 1994 ? -29.067 -23.943 -32.100 1.00 87.44 1994 ALA A C 1
ATOM 15757 O O . ALA A 1 1994 ? -29.779 -24.889 -31.769 1.00 87.44 1994 ALA A O 1
ATOM 15758 N N . LEU A 1 1995 ? -29.426 -22.673 -31.879 1.00 88.94 1995 LEU A N 1
ATOM 15759 C CA . LEU A 1 1995 ? -30.725 -22.252 -31.335 1.00 88.94 1995 LEU A CA 1
ATOM 15760 C C . LEU A 1 1995 ? -31.869 -22.277 -32.369 1.00 88.94 1995 LEU A C 1
ATOM 15762 O O . LEU A 1 1995 ? -33.015 -21.999 -32.022 1.00 88.94 1995 LEU A O 1
ATOM 15766 N N . GLY A 1 1996 ? -31.587 -22.586 -33.640 1.00 89.62 1996 GLY A N 1
ATOM 15767 C CA . GLY A 1 1996 ? -32.577 -22.512 -34.720 1.00 89.62 1996 GLY A CA 1
ATOM 15768 C C . GLY A 1 1996 ? -32.942 -21.081 -35.137 1.00 89.62 1996 GLY A C 1
ATOM 15769 O O . GLY A 1 1996 ? -33.933 -20.884 -35.841 1.00 89.62 1996 GLY A O 1
ATOM 15770 N N . LEU A 1 1997 ? -32.151 -20.084 -34.724 1.00 89.81 1997 LEU A N 1
ATOM 15771 C CA . LEU A 1 1997 ? -32.245 -18.713 -35.218 1.00 89.81 1997 LEU A CA 1
ATOM 15772 C C . LEU A 1 1997 ? -31.610 -18.637 -36.610 1.00 89.81 1997 LEU A C 1
ATOM 15774 O O . LEU A 1 1997 ? -30.457 -19.014 -36.822 1.00 89.81 1997 LEU A O 1
ATOM 15778 N N . THR A 1 1998 ? -32.372 -18.123 -37.570 1.00 89.88 1998 THR A N 1
ATOM 15779 C CA . THR A 1 1998 ? -31.950 -17.966 -38.968 1.00 89.88 1998 THR A CA 1
ATOM 15780 C C . THR A 1 1998 ? -31.748 -16.492 -39.291 1.00 89.88 1998 THR A C 1
ATOM 15782 O O . THR A 1 1998 ? -32.529 -15.652 -38.854 1.00 89.88 1998 THR A O 1
ATOM 15785 N N . THR A 1 1999 ? -30.697 -16.151 -40.039 1.00 88.19 1999 THR A N 1
ATOM 15786 C CA . THR A 1 1999 ? -30.445 -14.766 -40.467 1.00 88.19 1999 THR A CA 1
ATOM 15787 C C . THR A 1 1999 ? -31.549 -14.317 -41.431 1.00 88.19 1999 THR A C 1
ATOM 15789 O O . THR A 1 1999 ? -31.634 -14.825 -42.547 1.00 88.19 1999 THR A O 1
ATOM 15792 N N . SER A 1 2000 ? -32.396 -13.382 -40.995 1.00 89.25 2000 SER A N 1
ATOM 15793 C CA . SER A 1 2000 ? -33.505 -12.806 -41.770 1.00 89.25 2000 SER A CA 1
ATOM 15794 C C . SER A 1 2000 ? -33.093 -11.551 -42.540 1.00 89.25 2000 SER A C 1
ATOM 15796 O O . SER A 1 2000 ? -33.592 -11.328 -43.641 1.00 89.25 2000 SER A O 1
ATOM 15798 N N . SER A 1 2001 ? -32.139 -10.781 -42.008 1.00 87.44 2001 SER A N 1
ATOM 15799 C CA . SER A 1 2001 ? -31.376 -9.775 -42.752 1.00 87.44 2001 SER A CA 1
ATOM 15800 C C . SER A 1 2001 ? -29.884 -10.017 -42.531 1.00 87.44 2001 SER A C 1
ATOM 15802 O O . SER A 1 2001 ? -29.470 -10.105 -41.372 1.00 87.44 2001 SER A O 1
ATOM 15804 N N . PRO A 1 2002 ? -29.055 -10.096 -43.590 1.00 83.56 2002 PRO A N 1
ATOM 15805 C CA . PRO A 1 2002 ? -27.602 -10.076 -43.436 1.00 83.56 2002 PRO A CA 1
ATOM 15806 C C . PRO A 1 2002 ? -27.140 -8.738 -42.840 1.00 83.56 2002 PRO A C 1
ATOM 15808 O O . PRO A 1 2002 ? -27.908 -7.770 -42.814 1.00 83.56 2002 PRO A O 1
ATOM 15811 N N . ARG A 1 2003 ? -25.874 -8.685 -42.400 1.00 86.81 2003 ARG A N 1
ATOM 15812 C CA . ARG A 1 2003 ? -25.256 -7.465 -41.872 1.00 86.81 2003 ARG A CA 1
ATOM 15813 C C . ARG A 1 2003 ? -25.307 -6.350 -42.920 1.00 86.81 2003 ARG A C 1
ATOM 15815 O O . ARG A 1 2003 ? -24.767 -6.502 -44.015 1.00 86.81 2003 ARG A O 1
ATOM 15822 N N . ALA A 1 2004 ? -25.975 -5.255 -42.582 1.00 83.19 2004 ALA A N 1
ATOM 15823 C CA . ALA A 1 2004 ? -26.209 -4.101 -43.444 1.00 83.19 2004 ALA A CA 1
ATOM 15824 C C . ALA A 1 2004 ? -26.179 -2.816 -42.609 1.00 83.19 2004 ALA A C 1
ATOM 15826 O O . ALA A 1 2004 ? -26.510 -2.840 -41.428 1.00 83.19 2004 ALA A O 1
ATOM 15827 N N . GLN A 1 2005 ? -25.800 -1.685 -43.200 1.00 84.25 2005 GLN A N 1
ATOM 15828 C CA . GLN A 1 2005 ? -25.742 -0.423 -42.459 1.00 84.25 2005 GLN A CA 1
ATOM 15829 C C . GLN A 1 2005 ? -27.134 0.096 -42.062 1.00 84.25 2005 GLN A C 1
ATOM 15831 O O . GLN A 1 2005 ? -28.101 -0.058 -42.815 1.00 84.25 2005 GLN A O 1
ATOM 15836 N N . TRP A 1 2006 ? -27.217 0.762 -40.910 1.00 89.50 2006 TRP A N 1
ATOM 15837 C CA . TRP A 1 2006 ? -28.366 1.573 -40.511 1.00 89.50 2006 TRP A CA 1
ATOM 15838 C C . TRP A 1 2006 ? -27.970 3.049 -40.366 1.00 89.50 2006 TRP A C 1
ATOM 15840 O O . TRP A 1 2006 ? -26.792 3.370 -40.184 1.00 89.50 2006 TRP A O 1
ATOM 15850 N N . THR A 1 2007 ? -28.937 3.961 -40.502 1.00 85.88 2007 THR A N 1
ATOM 15851 C CA . THR A 1 2007 ? -28.659 5.396 -40.686 1.00 85.88 2007 THR A CA 1
ATOM 15852 C C . THR A 1 2007 ? -29.409 6.327 -39.737 1.00 85.88 2007 THR A C 1
ATOM 15854 O O . THR A 1 2007 ? -30.628 6.225 -39.590 1.00 85.88 2007 THR A O 1
ATOM 15857 N N . PHE A 1 2008 ? -28.711 7.323 -39.196 1.00 78.00 2008 PHE A N 1
ATOM 15858 C CA . PHE A 1 2008 ? -29.290 8.446 -38.455 1.00 78.00 2008 PHE A CA 1
ATOM 15859 C C . PHE A 1 2008 ? -29.462 9.667 -39.369 1.00 78.00 2008 PHE A C 1
ATOM 15861 O O . PHE A 1 2008 ? -28.713 9.846 -40.326 1.00 78.00 2008 PHE A O 1
ATOM 15868 N N . GLN A 1 2009 ? -30.441 10.529 -39.089 1.00 70.94 2009 GLN A N 1
ATOM 15869 C CA . GLN A 1 2009 ? -30.615 11.787 -39.819 1.00 70.94 2009 GLN A CA 1
ATOM 15870 C C . GLN A 1 2009 ? -30.985 12.917 -38.851 1.00 70.94 2009 GLN A C 1
ATOM 15872 O O . GLN A 1 2009 ? -32.130 13.022 -38.420 1.00 70.94 2009 GLN A O 1
ATOM 15877 N N . TYR A 1 2010 ? -30.021 13.798 -38.553 1.00 56.25 2010 TYR A N 1
ATOM 15878 C CA . TYR A 1 2010 ? -30.174 14.891 -37.578 1.00 56.25 2010 TYR A CA 1
ATOM 15879 C C . TYR A 1 2010 ? -31.397 15.787 -37.842 1.00 56.25 2010 TYR A C 1
ATOM 15881 O O . TYR A 1 2010 ? -32.108 16.172 -36.918 1.00 56.25 2010 TYR A O 1
ATOM 15889 N N . ASN A 1 2011 ? -31.646 16.111 -39.113 1.00 58.41 2011 ASN A N 1
ATOM 15890 C CA . ASN A 1 2011 ? -32.934 16.566 -39.638 1.00 58.41 2011 ASN A CA 1
ATOM 15891 C C . ASN A 1 2011 ? -32.916 16.459 -41.174 1.00 58.41 2011 ASN A C 1
ATOM 15893 O O . ASN A 1 2011 ? -31.869 16.200 -41.769 1.00 58.41 2011 ASN A O 1
ATOM 15897 N N . SER A 1 2012 ? -34.049 16.731 -41.824 1.00 61.59 2012 SER A N 1
ATOM 15898 C CA . SER A 1 2012 ? -34.245 16.634 -43.282 1.00 61.59 2012 SER A CA 1
ATOM 15899 C C . SER A 1 2012 ? -33.323 17.500 -44.162 1.00 61.59 2012 SER A C 1
ATOM 15901 O O . SER A 1 2012 ? -33.414 17.418 -45.385 1.00 61.59 2012 SER A O 1
ATOM 15903 N N . THR A 1 2013 ? -32.478 18.357 -43.579 1.00 51.94 2013 THR A N 1
ATOM 15904 C CA . THR A 1 2013 ? -31.478 19.175 -44.296 1.00 51.94 2013 THR A CA 1
ATOM 15905 C C . THR A 1 2013 ? -30.147 18.439 -44.481 1.00 51.94 2013 THR A C 1
ATOM 15907 O O . THR A 1 2013 ? -29.381 18.775 -45.381 1.00 51.94 2013 THR A O 1
ATOM 15910 N N . PHE A 1 2014 ? -29.862 17.441 -43.642 1.00 50.88 2014 PHE A N 1
ATOM 15911 C CA . PHE A 1 2014 ? -28.656 16.618 -43.716 1.00 50.88 2014 PHE A CA 1
ATOM 15912 C C . PHE A 1 2014 ? -28.973 15.292 -44.410 1.00 50.88 2014 PHE A C 1
ATOM 15914 O O . PHE A 1 2014 ? -30.090 14.784 -44.303 1.00 50.88 2014 PHE A O 1
ATOM 15921 N N . GLN A 1 2015 ? -28.002 14.717 -45.122 1.00 57.22 2015 GLN A N 1
ATOM 15922 C CA . GLN A 1 2015 ? -28.146 13.352 -45.634 1.00 57.22 2015 GLN A CA 1
ATOM 15923 C C . GLN A 1 2015 ? -28.156 12.350 -44.467 1.00 57.22 2015 GLN A C 1
ATOM 15925 O O . GLN A 1 2015 ? -27.525 12.630 -43.443 1.00 57.22 2015 GLN A O 1
ATOM 15930 N N . PRO A 1 2016 ? -28.838 11.197 -44.594 1.00 65.56 2016 PRO A N 1
ATOM 15931 C CA . PRO A 1 2016 ? -28.695 10.109 -43.639 1.00 65.56 2016 PRO A CA 1
ATOM 15932 C C . PRO A 1 2016 ? -27.229 9.678 -43.546 1.00 65.56 2016 PRO A C 1
ATOM 15934 O O . PRO A 1 2016 ? -26.581 9.404 -44.557 1.00 65.56 2016 PRO A O 1
ATOM 15937 N N . THR A 1 2017 ? -26.712 9.645 -42.327 1.00 67.81 2017 THR A N 1
ATOM 15938 C CA . THR A 1 2017 ? -25.344 9.259 -41.987 1.00 67.81 2017 THR A CA 1
ATOM 15939 C C . THR A 1 2017 ? -25.379 7.814 -41.506 1.00 67.81 2017 THR A C 1
ATOM 15941 O O . THR A 1 2017 ? -26.347 7.426 -40.849 1.00 67.81 2017 THR A O 1
ATOM 15944 N N . VAL A 1 2018 ? -24.374 6.981 -41.804 1.00 75.62 2018 VAL A N 1
ATOM 15945 C CA . VAL A 1 2018 ? -24.321 5.657 -41.158 1.00 75.62 2018 VAL A CA 1
ATOM 15946 C C . VAL A 1 2018 ? -24.168 5.864 -39.664 1.00 75.62 2018 VAL A C 1
ATOM 15948 O O . VAL A 1 2018 ? -23.246 6.538 -39.210 1.00 75.62 2018 VAL A O 1
ATOM 15951 N N . ALA A 1 2019 ? -25.106 5.289 -38.925 1.00 81.94 2019 ALA A N 1
ATOM 15952 C CA . ALA A 1 2019 ? -25.115 5.253 -37.478 1.00 81.94 2019 ALA A CA 1
ATOM 15953 C C . ALA A 1 2019 ? -24.644 3.899 -36.946 1.00 81.94 2019 ALA A C 1
ATOM 15955 O O . ALA A 1 2019 ? -24.478 3.782 -35.746 1.00 81.94 2019 ALA A O 1
ATOM 15956 N N . GLY A 1 2020 ? -24.395 2.910 -37.812 1.00 86.75 2020 GLY A N 1
ATOM 15957 C CA . GLY A 1 2020 ? -23.778 1.624 -37.488 1.00 86.75 2020 GLY A CA 1
ATOM 15958 C C . GLY A 1 2020 ? -24.293 0.503 -38.392 1.00 86.75 2020 GLY A C 1
ATOM 15959 O O . GLY A 1 2020 ? -24.783 0.771 -39.489 1.00 86.75 2020 GLY A O 1
ATOM 15960 N N . TYR A 1 2021 ? -24.196 -0.755 -37.954 1.00 89.31 2021 TYR A N 1
ATOM 15961 C CA . TYR A 1 2021 ? -24.527 -1.939 -38.764 1.00 89.31 2021 TYR A CA 1
ATOM 15962 C C . TYR A 1 2021 ? -25.496 -2.867 -38.038 1.00 89.31 2021 TYR A C 1
ATOM 15964 O O . TYR A 1 2021 ? -25.224 -3.271 -36.917 1.00 89.31 2021 TYR A O 1
ATOM 15972 N N . GLN A 1 2022 ? -26.606 -3.220 -38.687 1.00 90.69 2022 GLN A N 1
ATOM 15973 C CA . GLN A 1 2022 ? -27.644 -4.129 -38.194 1.00 90.69 2022 GLN A CA 1
ATOM 15974 C C . GLN A 1 2022 ? -27.539 -5.523 -38.841 1.00 90.69 2022 GLN A C 1
ATOM 15976 O O . GLN A 1 2022 ? -27.301 -5.636 -40.043 1.00 90.69 2022 GLN A O 1
ATOM 15981 N N . THR A 1 2023 ? -27.789 -6.584 -38.075 1.00 90.81 2023 THR A N 1
ATOM 15982 C CA . THR A 1 2023 ? -28.049 -7.953 -38.556 1.00 90.81 2023 THR A CA 1
ATOM 15983 C C . THR A 1 2023 ? -29.303 -8.478 -37.867 1.00 90.81 2023 THR A C 1
ATOM 15985 O O . THR A 1 2023 ? -29.374 -8.453 -36.641 1.00 90.81 2023 THR A O 1
ATOM 15988 N N . SER A 1 2024 ? -30.276 -8.980 -38.627 1.00 92.50 2024 SER A N 1
ATOM 15989 C CA . SER A 1 2024 ? -31.542 -9.476 -38.069 1.00 92.50 2024 SER A CA 1
ATOM 15990 C C . SER A 1 2024 ? -31.594 -10.998 -38.107 1.00 92.50 2024 SER A C 1
ATOM 15992 O O . SER A 1 2024 ? -31.261 -11.623 -39.120 1.00 92.50 2024 SER A O 1
ATOM 15994 N N . TYR A 1 2025 ? -32.062 -11.598 -37.019 1.00 92.62 2025 TYR A N 1
ATOM 15995 C CA . TYR A 1 2025 ? -32.253 -13.034 -36.863 1.00 92.62 2025 TYR A CA 1
ATOM 15996 C C . TYR A 1 2025 ? -33.699 -13.343 -36.456 1.00 92.62 2025 TYR A C 1
ATOM 15998 O O . TYR A 1 2025 ? -34.297 -12.643 -35.641 1.00 92.62 2025 TYR A O 1
ATOM 16006 N N . THR A 1 2026 ? -34.275 -14.406 -37.016 1.00 91.56 2026 THR A N 1
ATOM 16007 C CA . THR A 1 2026 ? -35.666 -14.805 -36.774 1.00 91.56 2026 THR A CA 1
ATOM 16008 C C . THR A 1 2026 ? -35.801 -16.295 -36.479 1.00 91.56 2026 THR A C 1
ATOM 16010 O O . THR A 1 2026 ? -34.987 -17.126 -36.898 1.00 91.56 2026 THR A O 1
ATOM 16013 N N . SER A 1 2027 ? -36.864 -16.623 -35.757 1.00 88.38 2027 SER A N 1
ATOM 16014 C CA . SER A 1 2027 ? -37.305 -17.968 -35.402 1.00 88.38 2027 SER A CA 1
ATOM 16015 C C . SER A 1 2027 ? -38.834 -17.982 -35.312 1.00 88.38 2027 SER A C 1
ATOM 16017 O O . SER A 1 2027 ? -39.478 -16.935 -35.358 1.00 88.38 2027 SER A O 1
ATOM 16019 N N . ASN A 1 2028 ? -39.435 -19.149 -35.080 1.00 81.88 2028 ASN A N 1
ATOM 16020 C CA . ASN A 1 2028 ? -40.881 -19.254 -34.841 1.00 81.88 2028 ASN A CA 1
ATOM 16021 C C . ASN A 1 2028 ? -41.356 -18.611 -33.513 1.00 81.88 2028 ASN A C 1
ATOM 16023 O O . ASN A 1 2028 ? -42.552 -18.659 -33.230 1.00 81.88 2028 ASN A O 1
ATOM 16027 N N . ALA A 1 2029 ? -40.452 -18.061 -32.688 1.00 82.81 2029 ALA A N 1
ATOM 16028 C CA . ALA A 1 2029 ? -40.751 -17.565 -31.340 1.00 82.81 2029 ALA A CA 1
ATOM 16029 C C . ALA A 1 2029 ? -40.302 -16.114 -31.083 1.00 82.81 2029 ALA A C 1
ATOM 16031 O O . ALA A 1 2029 ? -41.057 -15.336 -30.505 1.00 82.81 2029 ALA A O 1
ATOM 16032 N N . ILE A 1 2030 ? -39.088 -15.750 -31.508 1.00 90.88 2030 ILE A N 1
ATOM 16033 C CA . ILE A 1 2030 ? -38.464 -14.443 -31.250 1.00 90.88 2030 ILE A CA 1
ATOM 16034 C C . ILE A 1 2030 ? -37.799 -13.880 -32.513 1.00 90.88 2030 ILE A C 1
ATOM 16036 O O . ILE A 1 2030 ? -37.266 -14.636 -33.334 1.00 90.88 2030 ILE A O 1
ATOM 16040 N N . ASN A 1 2031 ? -37.798 -12.549 -32.627 1.00 92.31 2031 ASN A N 1
ATOM 16041 C CA . ASN A 1 2031 ? -36.933 -11.798 -33.537 1.00 92.31 2031 ASN A CA 1
ATOM 16042 C C . ASN A 1 2031 ? -35.833 -11.098 -32.730 1.00 92.31 2031 ASN A C 1
ATOM 16044 O O . ASN A 1 2031 ? -36.138 -10.469 -31.714 1.00 92.31 2031 ASN A O 1
ATOM 16048 N N . ILE A 1 2032 ? -34.584 -11.213 -33.183 1.00 93.50 2032 ILE A N 1
ATOM 16049 C CA . ILE A 1 2032 ? -33.402 -10.616 -32.554 1.00 93.50 2032 ILE A CA 1
ATOM 16050 C C . ILE A 1 2032 ? -32.699 -9.727 -33.580 1.00 93.50 2032 ILE A C 1
ATOM 16052 O O . ILE A 1 2032 ? -32.167 -10.232 -34.569 1.00 93.50 2032 ILE A O 1
ATOM 16056 N N . ASP A 1 2033 ? -32.685 -8.421 -33.340 1.00 93.75 2033 ASP A N 1
ATOM 16057 C CA . ASP A 1 2033 ? -31.903 -7.453 -34.109 1.00 93.75 2033 ASP A CA 1
ATOM 16058 C C . ASP A 1 2033 ? -30.584 -7.168 -33.376 1.00 93.75 2033 ASP A C 1
ATOM 16060 O O . ASP A 1 2033 ? -30.574 -7.008 -32.156 1.00 93.75 2033 ASP A O 1
ATOM 16064 N N . VAL A 1 2034 ? -29.466 -7.149 -34.106 1.00 92.25 2034 VAL A N 1
ATOM 16065 C CA . VAL A 1 2034 ? -28.106 -6.997 -33.558 1.00 92.25 2034 VAL A CA 1
ATOM 16066 C C . VAL A 1 2034 ? -27.412 -5.832 -34.252 1.00 92.25 2034 VAL A C 1
ATOM 16068 O O . VAL A 1 2034 ? -27.143 -5.913 -35.451 1.00 92.25 2034 VAL A O 1
ATOM 16071 N N . LEU A 1 2035 ? -27.164 -4.744 -33.526 1.00 93.06 2035 LEU A N 1
ATOM 16072 C CA . LEU A 1 2035 ? -26.696 -3.457 -34.042 1.00 93.06 2035 LEU A CA 1
ATOM 16073 C C . LEU A 1 2035 ? -25.294 -3.087 -33.531 1.00 93.06 2035 LEU A C 1
ATOM 16075 O O . LEU A 1 2035 ? -24.923 -3.409 -32.406 1.00 93.06 2035 LEU A O 1
ATOM 16079 N N . THR A 1 2036 ? -24.552 -2.309 -34.318 1.00 91.94 2036 THR A N 1
ATOM 16080 C CA . THR A 1 2036 ? -23.497 -1.419 -33.803 1.00 91.94 2036 THR A CA 1
ATOM 16081 C C . THR A 1 2036 ? -23.949 0.040 -33.832 1.00 91.94 2036 THR A C 1
ATOM 16083 O O . THR A 1 2036 ? -24.888 0.367 -34.564 1.00 91.94 2036 THR A O 1
ATOM 16086 N N . VAL A 1 2037 ? -23.287 0.915 -33.071 1.00 88.62 2037 VAL A N 1
ATOM 16087 C CA . VAL A 1 2037 ? -23.506 2.367 -33.057 1.00 88.62 2037 VAL A CA 1
ATOM 16088 C C . VAL A 1 2037 ? -22.177 3.098 -33.270 1.00 88.62 2037 VAL A C 1
ATOM 16090 O O . VAL A 1 2037 ? -21.230 2.867 -32.525 1.00 88.62 2037 VAL A O 1
ATOM 16093 N N . LYS A 1 2038 ? -22.109 3.940 -34.312 1.00 82.50 2038 LYS A N 1
ATOM 16094 C CA . LYS A 1 2038 ? -20.868 4.455 -34.910 1.00 82.50 2038 LYS A CA 1
ATOM 16095 C C . LYS A 1 2038 ? -20.236 5.617 -34.142 1.00 82.50 2038 LYS A C 1
ATOM 16097 O O . LYS A 1 2038 ? -20.906 6.597 -33.813 1.00 82.50 2038 LYS A O 1
ATOM 16102 N N . GLY A 1 2039 ? -18.927 5.517 -33.931 1.00 74.31 2039 GLY A N 1
ATOM 16103 C CA . GLY A 1 2039 ? -18.122 6.350 -33.049 1.00 74.31 2039 GLY A CA 1
ATOM 16104 C C . GLY A 1 2039 ? -18.701 6.465 -31.639 1.00 74.31 2039 GLY A C 1
ATOM 16105 O O . GLY A 1 2039 ? -18.701 7.569 -31.088 1.00 74.31 2039 GLY A O 1
ATOM 16106 N N . SER A 1 2040 ? -19.255 5.370 -31.108 1.00 83.62 2040 SER A N 1
ATOM 16107 C CA . SER A 1 2040 ? -19.908 5.298 -29.793 1.00 83.62 2040 SER A CA 1
ATOM 16108 C C . SER A 1 2040 ? -19.172 4.337 -28.872 1.00 83.62 2040 SER A C 1
ATOM 16110 O O . SER A 1 2040 ? -18.796 3.247 -29.300 1.00 83.62 2040 SER A O 1
ATOM 16112 N N . GLY A 1 2041 ? -19.025 4.705 -27.606 1.00 83.62 2041 GLY A N 1
ATOM 16113 C CA . GLY A 1 2041 ? -18.563 3.814 -26.556 1.00 83.62 2041 GLY A CA 1
ATOM 16114 C C . GLY A 1 2041 ? -19.689 2.990 -25.929 1.00 83.62 2041 GLY A C 1
ATOM 16115 O O . GLY A 1 2041 ? -20.712 2.685 -26.555 1.00 83.62 2041 GLY A O 1
ATOM 16116 N N . HIS A 1 2042 ? -19.454 2.602 -24.680 1.00 85.50 2042 HIS A N 1
ATOM 16117 C CA . HIS A 1 2042 ? -20.276 1.712 -23.877 1.00 85.50 2042 HIS A CA 1
ATOM 16118 C C . HIS A 1 2042 ? -21.628 2.339 -23.524 1.00 85.50 2042 HIS A C 1
ATOM 16120 O O . HIS A 1 2042 ? -22.673 1.729 -23.749 1.00 85.50 2042 HIS A O 1
ATOM 16126 N N . PHE A 1 2043 ? -21.591 3.591 -23.061 1.00 85.00 2043 PHE A N 1
ATOM 16127 C CA . PHE A 1 2043 ? -22.747 4.386 -22.661 1.00 85.00 2043 PHE A CA 1
ATOM 16128 C C . PHE A 1 2043 ? -23.359 5.049 -23.899 1.00 85.00 2043 PHE A C 1
ATOM 16130 O O . PHE A 1 2043 ? -23.321 6.267 -24.080 1.00 85.00 2043 PHE A O 1
ATOM 16137 N N . VAL A 1 2044 ? -23.903 4.241 -24.810 1.00 89.75 2044 VAL A N 1
ATOM 16138 C CA . VAL A 1 2044 ? -24.409 4.697 -26.120 1.00 89.75 2044 VAL A CA 1
ATOM 16139 C C . VAL A 1 2044 ? -25.387 5.884 -26.031 1.00 89.75 2044 VAL A C 1
ATOM 16141 O O . VAL A 1 2044 ? -25.296 6.775 -26.883 1.00 89.75 2044 VAL A O 1
ATOM 16144 N N . PRO A 1 2045 ? -26.299 5.985 -25.037 1.00 90.12 2045 PRO A N 1
ATOM 16145 C CA . PRO A 1 2045 ? -27.182 7.143 -24.905 1.00 90.12 2045 PRO A CA 1
ATOM 16146 C C . PRO A 1 2045 ? -26.515 8.393 -24.300 1.00 90.12 2045 PRO A C 1
ATOM 16148 O O . PRO A 1 2045 ? -27.152 9.445 -24.277 1.00 90.12 2045 PRO A O 1
ATOM 16151 N N . LEU A 1 2046 ? -25.259 8.313 -23.848 1.00 82.88 2046 LEU A N 1
ATOM 16152 C CA . LEU A 1 2046 ? -24.397 9.440 -23.462 1.00 82.88 2046 LEU A CA 1
ATOM 16153 C C . LEU A 1 2046 ? -23.435 9.825 -24.601 1.00 82.88 2046 LEU A C 1
ATOM 16155 O O . LEU A 1 2046 ? -23.340 11.006 -24.936 1.00 82.88 2046 LEU A O 1
ATOM 16159 N N . ASP A 1 2047 ? -22.798 8.848 -25.251 1.00 76.50 2047 ASP A N 1
ATOM 16160 C CA . ASP A 1 2047 ? -21.846 9.065 -26.351 1.00 76.50 2047 ASP A CA 1
ATOM 16161 C C . ASP A 1 2047 ? -22.514 9.540 -27.649 1.00 76.50 2047 ASP A C 1
ATOM 16163 O O . ASP A 1 2047 ? -22.046 10.473 -28.309 1.00 76.50 2047 ASP A O 1
ATOM 16167 N N . ARG A 1 2048 ? -23.617 8.889 -28.042 1.00 82.50 2048 ARG A N 1
ATOM 16168 C CA . ARG A 1 2048 ? -24.372 9.164 -29.277 1.00 82.50 2048 ARG A CA 1
ATOM 16169 C C . ARG A 1 2048 ? -25.870 9.320 -28.984 1.00 82.50 2048 ARG A C 1
ATOM 16171 O O . ARG A 1 2048 ? -26.695 8.576 -29.524 1.00 82.50 2048 ARG A O 1
ATOM 16178 N N . PRO A 1 2049 ? -26.259 10.303 -28.146 1.00 86.25 2049 PRO A N 1
ATOM 16179 C CA . PRO A 1 2049 ? -27.607 10.414 -27.590 1.00 86.25 2049 PRO A CA 1
ATOM 16180 C C . PRO A 1 2049 ? -28.712 10.512 -28.650 1.00 86.25 2049 PRO A C 1
ATOM 16182 O O . PRO A 1 2049 ? -29.803 9.976 -28.460 1.00 86.25 2049 PRO A O 1
ATOM 16185 N N . GLN A 1 2050 ? -28.455 11.171 -29.784 1.00 86.00 2050 GLN A N 1
ATOM 16186 C CA . GLN A 1 2050 ? -29.448 11.337 -30.849 1.00 86.00 2050 GLN A CA 1
ATOM 16187 C C . GLN A 1 2050 ? -29.663 10.037 -31.638 1.00 86.00 2050 GLN A C 1
ATOM 16189 O O . GLN A 1 2050 ? -30.807 9.651 -31.898 1.00 86.00 2050 GLN A O 1
ATOM 16194 N N . GLN A 1 2051 ? -28.573 9.342 -31.976 1.00 88.81 2051 GLN A N 1
ATOM 16195 C CA . GLN A 1 2051 ? -28.585 8.012 -32.581 1.00 88.81 2051 GLN A CA 1
ATOM 16196 C C . GLN A 1 2051 ? -29.294 7.016 -31.652 1.00 88.81 2051 GLN A C 1
ATOM 16198 O O . GLN A 1 2051 ? -30.185 6.293 -32.100 1.00 88.81 2051 GLN A O 1
ATOM 16203 N N . ALA A 1 2052 ? -28.959 7.026 -30.358 1.00 92.06 2052 ALA A N 1
ATOM 16204 C CA . ALA A 1 2052 ? -29.558 6.172 -29.337 1.00 92.06 2052 ALA A CA 1
ATOM 16205 C C . ALA A 1 2052 ? -31.072 6.398 -29.208 1.00 92.06 2052 ALA A C 1
ATOM 16207 O O . ALA A 1 2052 ? -31.844 5.440 -29.263 1.00 92.06 2052 ALA A O 1
ATOM 16208 N N . LEU A 1 2053 ? -31.507 7.661 -29.114 1.00 93.19 2053 LEU A N 1
ATOM 16209 C CA . LEU A 1 2053 ? -32.921 8.039 -29.041 1.00 93.19 2053 LEU A CA 1
ATOM 16210 C C . LEU A 1 2053 ? -33.702 7.589 -30.290 1.00 93.19 2053 LEU A C 1
ATOM 16212 O O . LEU A 1 2053 ? -34.807 7.063 -30.157 1.00 93.19 2053 LEU A O 1
ATOM 16216 N N . GLN A 1 2054 ? -33.135 7.732 -31.496 1.00 92.81 2054 GLN A N 1
ATOM 16217 C CA . GLN A 1 2054 ? -33.742 7.204 -32.727 1.00 92.81 2054 GLN A CA 1
ATOM 16218 C C . GLN A 1 2054 ? -33.819 5.667 -32.707 1.00 92.81 2054 GLN A C 1
ATOM 16220 O O . GLN A 1 2054 ? -34.852 5.094 -33.064 1.00 92.81 2054 GLN A O 1
ATOM 16225 N N . MET A 1 2055 ? -32.748 4.996 -32.282 1.00 94.94 2055 MET A N 1
ATOM 16226 C CA . MET A 1 2055 ? -32.639 3.537 -32.249 1.00 94.94 2055 MET A CA 1
ATOM 16227 C C . MET A 1 2055 ? -33.682 2.903 -31.320 1.00 94.94 2055 MET A C 1
ATOM 16229 O O . MET A 1 2055 ? -34.460 2.056 -31.771 1.00 94.94 2055 MET A O 1
ATOM 16233 N N . ILE A 1 2056 ? -33.758 3.335 -30.056 1.00 95.50 2056 ILE A N 1
ATOM 16234 C CA . ILE A 1 2056 ? -34.720 2.772 -29.095 1.00 95.50 2056 ILE A CA 1
ATOM 16235 C C . ILE A 1 2056 ? -36.166 3.093 -29.492 1.00 95.50 2056 ILE A C 1
ATOM 16237 O O . ILE A 1 2056 ? -37.045 2.233 -29.404 1.00 95.50 2056 ILE A O 1
ATOM 16241 N N . TYR A 1 2057 ? -36.417 4.299 -30.009 1.00 94.62 2057 TYR A N 1
ATOM 16242 C CA . TYR A 1 2057 ? -37.733 4.697 -30.494 1.00 94.62 2057 TYR A CA 1
ATOM 16243 C C . TYR A 1 2057 ? -38.191 3.807 -31.655 1.00 94.62 2057 TYR A C 1
ATOM 16245 O O . TYR A 1 2057 ? -39.340 3.367 -31.676 1.00 94.62 2057 TYR A O 1
ATOM 16253 N N . ASN A 1 2058 ? -37.300 3.490 -32.599 1.00 94.12 2058 ASN A N 1
ATOM 16254 C CA . ASN A 1 2058 ? -37.621 2.613 -33.723 1.00 94.12 2058 ASN A CA 1
ATOM 16255 C C . ASN A 1 2058 ? -37.853 1.164 -33.286 1.00 94.12 2058 ASN A C 1
ATOM 16257 O O . ASN A 1 2058 ? -38.825 0.562 -33.742 1.00 94.12 2058 ASN A O 1
ATOM 16261 N N . PHE A 1 2059 ? -37.060 0.638 -32.349 1.00 94.88 2059 PHE A N 1
ATOM 16262 C CA . PHE A 1 2059 ? -37.309 -0.670 -31.734 1.00 94.88 2059 PHE A CA 1
ATOM 16263 C C . PHE A 1 2059 ? -38.713 -0.743 -31.105 1.00 94.88 2059 PHE A C 1
ATOM 16265 O O . PHE A 1 2059 ? -39.533 -1.585 -31.488 1.00 94.88 2059 PHE A O 1
ATOM 16272 N N . VAL A 1 2060 ? -39.026 0.200 -30.210 1.00 93.81 2060 VAL A N 1
ATOM 16273 C CA . VAL A 1 2060 ? -40.302 0.275 -29.480 1.00 93.81 2060 VAL A CA 1
ATOM 16274 C C . VAL A 1 2060 ? -41.484 0.498 -30.430 1.00 93.81 2060 VAL A C 1
ATOM 16276 O O . VAL A 1 2060 ? -42.467 -0.239 -30.391 1.00 93.81 2060 VAL A O 1
ATOM 16279 N N . LYS A 1 2061 ? -41.395 1.457 -31.359 1.00 91.38 2061 LYS A N 1
ATOM 16280 C CA . LYS A 1 2061 ? -42.457 1.727 -32.347 1.00 91.38 2061 LYS A CA 1
ATOM 16281 C C . LYS A 1 2061 ? -42.443 0.747 -33.536 1.00 91.38 2061 LYS A C 1
ATOM 16283 O O . LYS A 1 2061 ? -43.225 0.926 -34.468 1.00 91.38 2061 LYS A O 1
ATOM 16288 N N . SER A 1 2062 ? -41.607 -0.297 -33.506 1.00 89.25 2062 SER A N 1
ATOM 16289 C CA . SER A 1 2062 ? -41.516 -1.360 -34.523 1.00 89.25 2062 SER A CA 1
ATOM 16290 C C . SER A 1 2062 ? -41.222 -0.872 -35.952 1.00 89.25 2062 SER A C 1
ATOM 16292 O O . SER A 1 2062 ? -41.766 -1.402 -36.922 1.00 89.25 2062 SER A O 1
ATOM 16294 N N . ARG A 1 2063 ? -40.361 0.140 -36.078 1.00 89.88 2063 ARG A N 1
ATOM 16295 C CA . ARG A 1 2063 ? -39.921 0.761 -37.338 1.00 89.88 2063 ARG A CA 1
ATOM 16296 C C . ARG A 1 2063 ? -38.506 0.290 -37.693 1.00 89.88 2063 ARG A C 1
ATOM 16298 O O . ARG A 1 2063 ? -37.740 -0.085 -36.814 1.00 89.88 2063 ARG A O 1
ATOM 16305 N N . GLY A 1 2064 ? -38.138 0.348 -38.973 1.00 88.38 2064 GLY A N 1
ATOM 16306 C CA . GLY A 1 2064 ? -36.746 0.121 -39.379 1.00 88.38 2064 GLY A CA 1
ATOM 16307 C C . GLY A 1 2064 ? -35.837 1.230 -38.840 1.00 88.38 2064 GLY A C 1
ATOM 16308 O O . GLY A 1 2064 ? -36.225 2.400 -38.874 1.00 88.38 2064 GLY A O 1
ATOM 16309 N N . TYR A 1 2065 ? -34.637 0.876 -38.374 1.00 91.44 2065 TYR A N 1
ATOM 16310 C CA . TYR A 1 2065 ? -33.733 1.775 -37.640 1.00 91.44 2065 TYR A CA 1
ATOM 16311 C C . TYR A 1 2065 ? -33.333 3.053 -38.397 1.00 91.44 2065 TYR A C 1
ATOM 16313 O O . TYR A 1 2065 ? -33.033 4.060 -37.761 1.00 91.44 2065 TYR A O 1
ATOM 16321 N N . ASN A 1 2066 ? -33.447 3.053 -39.729 1.00 89.81 2066 ASN A N 1
ATOM 16322 C CA . ASN A 1 2066 ? -33.220 4.205 -40.615 1.00 89.81 2066 ASN A CA 1
ATOM 16323 C C . ASN A 1 2066 ? -34.301 5.302 -40.530 1.00 89.81 2066 ASN A C 1
ATOM 16325 O O . ASN A 1 2066 ? -34.192 6.318 -41.213 1.00 89.81 2066 ASN A O 1
ATOM 16329 N N . THR A 1 2067 ? -35.378 5.093 -39.768 1.00 88.38 2067 THR A N 1
ATOM 16330 C CA . THR A 1 2067 ? -36.487 6.055 -39.670 1.00 88.38 2067 THR A CA 1
ATOM 16331 C C . THR A 1 2067 ? -36.121 7.185 -38.700 1.00 88.38 2067 THR A C 1
ATOM 16333 O O . THR A 1 2067 ? -35.801 6.878 -37.554 1.00 88.38 2067 THR A O 1
ATOM 16336 N N . PRO A 1 2068 ? -36.199 8.474 -39.079 1.00 84.06 2068 PRO A N 1
ATOM 16337 C CA . PRO A 1 2068 ? -35.923 9.571 -38.152 1.00 84.06 2068 PRO A CA 1
ATOM 16338 C C . PRO A 1 2068 ? -36.837 9.564 -36.917 1.00 84.06 2068 PRO A C 1
ATOM 16340 O O . PRO A 1 2068 ? -38.009 9.178 -36.993 1.00 84.06 2068 PRO A O 1
ATOM 16343 N N . PHE A 1 2069 ? -36.307 10.022 -35.780 1.00 83.12 2069 PHE A N 1
ATOM 16344 C CA . PHE A 1 2069 ? -37.078 10.207 -34.549 1.00 83.12 2069 PHE A CA 1
ATOM 16345 C C . PHE A 1 2069 ? -38.127 11.318 -34.722 1.00 83.12 2069 PHE A C 1
ATOM 16347 O O . PHE A 1 2069 ? -37.777 12.457 -35.027 1.00 83.12 2069 PHE A O 1
ATOM 16354 N N . ASP A 1 2070 ? -39.407 11.003 -34.497 1.00 77.38 2070 ASP A N 1
ATOM 16355 C CA . ASP A 1 2070 ? -40.498 11.979 -34.597 1.00 77.38 2070 ASP A CA 1
ATOM 16356 C C . ASP A 1 2070 ? -41.637 11.703 -33.600 1.00 77.38 2070 ASP A C 1
ATOM 16358 O O . ASP A 1 2070 ? -42.463 10.800 -33.784 1.00 77.38 2070 ASP A O 1
ATOM 16362 N N . LEU A 1 2071 ? -41.719 12.536 -32.559 1.00 63.91 2071 LEU A N 1
ATOM 16363 C CA . LEU A 1 2071 ? -42.837 12.558 -31.607 1.00 63.91 2071 LEU A CA 1
ATOM 16364 C C . LEU A 1 2071 ? -44.166 12.931 -32.274 1.00 63.91 2071 LEU A C 1
ATOM 16366 O O . LEU A 1 2071 ? -45.214 12.414 -31.898 1.00 63.91 2071 LEU A O 1
ATOM 16370 N N . ASN A 1 2072 ? -44.125 13.781 -33.301 1.00 56.84 2072 ASN A N 1
ATOM 16371 C CA . ASN A 1 2072 ? -45.302 14.297 -33.992 1.00 56.84 2072 ASN A CA 1
ATOM 16372 C C . ASN A 1 2072 ? -45.787 13.361 -35.113 1.00 56.84 2072 ASN A C 1
ATOM 16374 O O . ASN A 1 2072 ? -46.588 13.789 -35.948 1.00 56.84 2072 ASN A O 1
ATOM 16378 N N . SER A 1 2073 ? -45.349 12.091 -35.133 1.00 43.31 2073 SER A N 1
ATOM 16379 C CA . SER A 1 2073 ? -45.647 11.129 -36.205 1.00 43.31 2073 SER A CA 1
ATOM 16380 C C . SER A 1 2073 ? -47.086 10.589 -36.170 1.00 43.31 2073 SER A C 1
ATOM 16382 O O . SER A 1 2073 ? -47.349 9.400 -36.008 1.00 43.31 2073 SER A O 1
ATOM 16384 N N . ASN A 1 2074 ? -48.007 11.508 -36.453 1.00 33.69 2074 ASN A N 1
ATOM 16385 C CA . ASN A 1 2074 ? -49.393 11.342 -36.868 1.00 33.69 2074 ASN A CA 1
ATOM 16386 C C . ASN A 1 2074 ? -50.349 10.667 -35.874 1.00 33.69 2074 ASN A C 1
ATOM 16388 O O . ASN A 1 2074 ? -50.660 9.478 -35.957 1.00 33.69 2074 ASN A O 1
ATOM 16392 N N . PHE A 1 2075 ? -51.062 11.532 -35.148 1.00 29.27 2075 PHE A N 1
ATOM 16393 C CA . PHE A 1 2075 ? -52.523 11.453 -35.170 1.00 29.27 2075 PHE A CA 1
ATOM 16394 C C . PHE A 1 2075 ? -53.004 11.263 -36.622 1.00 29.27 2075 PHE A C 1
ATOM 16396 O O . PHE A 1 2075 ? -52.988 12.197 -37.422 1.00 29.27 2075 PHE A O 1
ATOM 16403 N N . THR A 1 2076 ? -53.487 10.070 -36.972 1.00 27.70 2076 THR A N 1
ATOM 16404 C CA . THR A 1 2076 ? -54.190 9.822 -38.245 1.00 27.70 2076 THR A CA 1
ATOM 16405 C C . THR A 1 2076 ? -55.640 10.322 -38.191 1.00 27.70 2076 THR A C 1
ATOM 16407 O O . THR A 1 2076 ? -56.577 9.653 -38.621 1.00 27.70 2076 THR A O 1
ATOM 16410 N N . THR A 1 2077 ? -55.845 11.550 -37.704 1.00 28.66 2077 THR A N 1
ATOM 16411 C CA . THR A 1 2077 ? -57.112 12.279 -37.853 1.00 28.66 2077 THR A CA 1
ATOM 16412 C C . THR A 1 2077 ? -57.230 12.838 -39.264 1.00 28.66 2077 THR A C 1
ATOM 16414 O O . THR A 1 2077 ? -56.949 14.004 -39.533 1.00 28.66 2077 THR A O 1
ATOM 16417 N N . THR A 1 2078 ? -57.648 11.943 -40.159 1.00 29.59 2078 THR A N 1
ATOM 16418 C CA . THR A 1 2078 ? -58.481 12.191 -41.345 1.00 29.59 2078 THR A CA 1
ATOM 16419 C C . THR A 1 2078 ? -58.827 13.657 -41.615 1.00 29.59 2078 THR A C 1
ATOM 16421 O O . THR A 1 2078 ? -59.655 14.251 -40.922 1.00 29.59 2078 THR A O 1
ATOM 16424 N N . THR A 1 2079 ? -58.287 14.210 -42.701 1.00 25.03 2079 THR A N 1
ATOM 16425 C CA . THR A 1 2079 ? -58.622 15.552 -43.196 1.00 25.03 2079 THR A CA 1
ATOM 16426 C C . THR A 1 2079 ? -60.000 15.574 -43.877 1.00 25.03 2079 THR A C 1
ATOM 16428 O O . THR A 1 2079 ? -60.123 15.750 -45.086 1.00 25.03 2079 THR A O 1
ATOM 16431 N N . THR A 1 2080 ? -61.068 15.408 -43.093 1.00 30.95 2080 THR A N 1
ATOM 16432 C CA . THR A 1 2080 ? -62.432 15.806 -43.474 1.00 30.95 2080 THR A CA 1
ATOM 16433 C C . THR A 1 2080 ? -62.580 17.312 -43.229 1.00 30.95 2080 THR A C 1
ATOM 16435 O O . THR A 1 2080 ? -62.920 17.727 -42.127 1.00 30.95 2080 THR A O 1
ATOM 16438 N N . THR A 1 2081 ? -62.115 18.158 -44.155 1.00 27.11 2081 THR A N 1
ATOM 16439 C CA . THR A 1 2081 ? -62.903 18.773 -45.255 1.00 27.11 2081 THR A CA 1
ATOM 16440 C C . THR A 1 2081 ? -63.722 19.998 -44.829 1.00 27.11 2081 THR A C 1
ATOM 16442 O O . THR A 1 2081 ? -64.313 20.005 -43.758 1.00 27.11 2081 THR A O 1
ATOM 16445 N N . SER A 1 2082 ? -63.838 20.981 -45.736 1.00 31.20 2082 SER A N 1
ATOM 16446 C CA . SER A 1 2082 ? -64.364 22.355 -45.547 1.00 31.20 2082 SER A CA 1
ATOM 16447 C C . SER A 1 2082 ? -63.433 23.264 -44.713 1.00 31.20 2082 SER A C 1
ATOM 16449 O O . SER A 1 2082 ? -62.935 22.824 -43.688 1.00 31.20 2082 SER A O 1
ATOM 16451 N N . THR A 1 2083 ? -62.984 24.475 -45.089 1.00 29.08 2083 THR A N 1
ATOM 16452 C CA . THR A 1 2083 ? -63.378 25.589 -46.001 1.00 29.08 2083 THR A CA 1
ATOM 16453 C C . THR A 1 2083 ? -64.067 26.789 -45.335 1.00 29.08 2083 THR A C 1
ATOM 16455 O O . THR A 1 2083 ? -65.274 26.963 -45.474 1.00 29.08 2083 THR A O 1
ATOM 16458 N N . THR A 1 2084 ? -63.260 27.697 -44.772 1.00 33.00 2084 THR A N 1
ATOM 16459 C CA . THR A 1 2084 ? -63.534 29.144 -44.600 1.00 33.00 2084 THR A CA 1
ATOM 16460 C C . THR A 1 2084 ? -62.189 29.887 -44.496 1.00 33.00 2084 THR A C 1
ATOM 16462 O O . THR A 1 2084 ? -61.348 29.432 -43.730 1.00 33.00 2084 THR A O 1
ATOM 16465 N N . THR A 1 2085 ? -61.877 31.001 -45.173 1.00 32.97 2085 THR A N 1
ATOM 16466 C CA . THR A 1 2085 ? -62.533 31.748 -46.277 1.00 32.97 2085 THR A CA 1
ATOM 16467 C C . THR A 1 2085 ? -61.516 32.753 -46.870 1.00 32.97 2085 THR A C 1
ATOM 16469 O O . THR A 1 2085 ? -60.794 33.353 -46.086 1.00 32.97 2085 THR A O 1
ATOM 16472 N N . THR A 1 2086 ? -61.544 33.012 -48.196 1.00 32.91 2086 THR A N 1
ATOM 16473 C CA . THR A 1 2086 ? -61.127 34.273 -48.906 1.00 32.91 2086 THR A CA 1
ATOM 16474 C C . THR A 1 2086 ? -59.701 34.864 -48.730 1.00 32.91 2086 THR A C 1
ATOM 16476 O O . THR A 1 2086 ? -59.277 35.077 -47.607 1.00 32.91 2086 THR A O 1
ATOM 16479 N N . THR A 1 2087 ? -58.934 35.340 -49.736 1.00 31.78 2087 THR A N 1
ATOM 16480 C CA . THR A 1 2087 ? -58.873 35.245 -51.234 1.00 31.78 2087 THR A CA 1
ATOM 16481 C C . THR A 1 2087 ? -57.491 35.834 -51.716 1.00 31.78 2087 THR A C 1
ATOM 16483 O O . THR A 1 2087 ? -56.754 36.310 -50.854 1.00 31.78 2087 THR A O 1
ATOM 16486 N N . PRO A 1 2088 ? -57.060 35.789 -53.011 1.00 36.88 2088 PRO A N 1
ATOM 16487 C CA . PRO A 1 2088 ? -55.630 35.574 -53.359 1.00 36.88 2088 PRO A CA 1
ATOM 16488 C C . PRO A 1 2088 ? -54.924 36.608 -54.289 1.00 36.88 2088 PRO A C 1
ATOM 16490 O O . PRO A 1 2088 ? -55.549 37.535 -54.797 1.00 36.88 2088 PRO A O 1
ATOM 16493 N N . GLY A 1 2089 ? -53.642 36.343 -54.616 1.00 33.94 2089 GLY A N 1
ATOM 16494 C CA . GLY A 1 2089 ? -52.885 36.853 -55.788 1.00 33.94 2089 GLY A CA 1
ATOM 16495 C C . GLY A 1 2089 ? -51.521 36.126 -55.948 1.00 33.94 2089 GLY A C 1
ATOM 16496 O O . GLY A 1 2089 ? -50.726 36.179 -55.022 1.00 33.94 2089 GLY A O 1
ATOM 16497 N N . THR A 1 2090 ? -51.257 35.234 -56.925 1.00 38.06 2090 THR A N 1
ATOM 16498 C CA . THR A 1 2090 ? -50.989 35.376 -58.392 1.00 38.06 2090 THR A CA 1
ATOM 16499 C C . THR A 1 2090 ? -49.516 35.644 -58.792 1.00 38.06 2090 THR A C 1
ATOM 16501 O O . THR A 1 2090 ? -49.059 36.776 -58.678 1.00 38.06 2090 THR A O 1
ATOM 16504 N N . GLY A 1 2091 ? -48.819 34.643 -59.372 1.00 32.91 2091 GLY A N 1
ATOM 16505 C CA . GLY A 1 2091 ? -47.481 34.767 -60.011 1.00 32.91 2091 GLY A CA 1
ATOM 16506 C C . GLY A 1 2091 ? -46.765 33.404 -60.258 1.00 32.91 2091 GLY A C 1
ATOM 16507 O O . GLY A 1 2091 ? -46.572 32.710 -59.263 1.00 32.91 2091 GLY A O 1
ATOM 16508 N N . PRO A 1 2092 ? -46.408 32.961 -61.499 1.00 38.31 2092 PRO A N 1
ATOM 16509 C CA . PRO A 1 2092 ? -46.078 31.532 -61.740 1.00 38.31 2092 PRO A CA 1
ATOM 16510 C C . PRO A 1 2092 ? -44.861 31.142 -62.642 1.00 38.31 2092 PRO A C 1
ATOM 16512 O O . PRO A 1 2092 ? -44.420 31.907 -63.496 1.00 38.31 2092 PRO A O 1
ATOM 16515 N N . THR A 1 2093 ? -44.508 29.839 -62.580 1.00 34.66 2093 THR A N 1
ATOM 16516 C CA . THR A 1 2093 ? -43.920 28.932 -63.625 1.00 34.66 2093 THR A CA 1
ATOM 16517 C C . THR A 1 2093 ? -42.468 29.069 -64.142 1.00 34.66 2093 THR A C 1
ATOM 16519 O O . THR A 1 2093 ? -42.020 30.161 -64.453 1.00 34.66 2093 THR A O 1
ATOM 16522 N N . VAL A 1 2094 ? -41.793 27.911 -64.340 1.00 35.72 2094 VAL A N 1
ATOM 16523 C CA . VAL A 1 2094 ? -40.843 27.499 -65.427 1.00 35.72 2094 VAL A CA 1
ATOM 16524 C C . VAL A 1 2094 ? -40.426 26.010 -65.197 1.00 35.72 2094 VAL A C 1
ATOM 16526 O O . VAL A 1 2094 ? -40.750 25.462 -64.145 1.00 35.72 2094 VAL A O 1
ATOM 16529 N N . THR A 1 2095 ? -39.826 25.300 -66.176 1.00 34.09 2095 THR A N 1
ATOM 16530 C CA . THR A 1 2095 ? -39.666 23.812 -66.201 1.00 34.09 2095 THR A CA 1
ATOM 16531 C C . THR A 1 2095 ? -38.483 23.297 -67.059 1.00 34.09 2095 THR A C 1
ATOM 16533 O O . THR A 1 2095 ? -38.098 24.035 -67.962 1.00 34.09 2095 THR A O 1
ATOM 16536 N N . ALA A 1 2096 ? -38.069 22.012 -66.884 1.00 36.66 2096 ALA A N 1
ATOM 16537 C CA . ALA A 1 2096 ? -37.311 21.080 -67.790 1.00 36.66 2096 ALA A CA 1
ATOM 16538 C C . ALA A 1 2096 ? -35.993 20.480 -67.203 1.00 36.66 2096 ALA A C 1
ATOM 16540 O O . ALA A 1 2096 ? -35.354 21.151 -66.403 1.00 36.66 2096 ALA A O 1
ATOM 16541 N N . ALA A 1 2097 ? -35.487 19.280 -67.574 1.00 37.12 2097 ALA A N 1
ATOM 16542 C CA . ALA A 1 2097 ? -36.094 18.054 -68.157 1.00 37.12 2097 ALA A CA 1
ATOM 16543 C C . ALA A 1 2097 ? -35.099 16.847 -68.230 1.00 37.12 2097 ALA A C 1
ATOM 16545 O O . ALA A 1 2097 ? -33.971 17.063 -68.643 1.00 37.12 2097 ALA A O 1
ATOM 16546 N N . GLN A 1 2098 ? -35.591 15.607 -67.986 1.00 33.00 2098 GLN A N 1
ATOM 16547 C CA . GLN A 1 2098 ? -35.174 14.273 -68.539 1.00 33.00 2098 GLN A CA 1
ATOM 16548 C C . GLN A 1 2098 ? -33.680 13.805 -68.386 1.00 33.00 2098 GLN A C 1
ATOM 16550 O O . GLN A 1 2098 ? -32.797 14.615 -68.175 1.00 33.00 2098 GLN A O 1
ATOM 16555 N N . THR A 1 2099 ? -33.271 12.517 -68.414 1.00 34.50 2099 THR A N 1
ATOM 16556 C CA . THR A 1 2099 ? -33.793 11.254 -69.008 1.00 34.50 2099 THR A CA 1
ATOM 16557 C C . THR A 1 2099 ? -33.472 9.982 -68.167 1.00 34.50 2099 THR A C 1
ATOM 16559 O O . THR A 1 2099 ? -32.397 9.879 -67.601 1.00 34.50 2099 THR A O 1
ATOM 16562 N N . THR A 1 2100 ? -34.429 9.032 -68.130 1.00 33.81 2100 THR A N 1
ATOM 16563 C CA . THR A 1 2100 ? -34.373 7.528 -68.129 1.00 33.81 2100 THR A CA 1
ATOM 16564 C C . THR A 1 2100 ? -33.085 6.736 -67.763 1.00 33.81 2100 THR A C 1
ATOM 16566 O O . THR A 1 2100 ? -32.005 7.139 -68.161 1.00 33.81 2100 THR A O 1
ATOM 16569 N N . THR A 1 2101 ? -33.107 5.525 -67.161 1.00 34.12 2101 THR A N 1
ATOM 16570 C CA . THR A 1 2101 ? -34.093 4.396 -67.197 1.00 34.12 2101 THR A CA 1
ATOM 16571 C C . THR A 1 2101 ? -34.110 3.511 -65.920 1.00 34.12 2101 THR A C 1
ATOM 16573 O O . THR A 1 2101 ? -33.048 3.172 -65.422 1.00 34.12 2101 THR A O 1
ATOM 16576 N N . THR A 1 2102 ? -35.309 3.021 -65.531 1.00 34.78 2102 THR A N 1
ATOM 16577 C CA . THR A 1 2102 ? -35.639 1.720 -64.852 1.00 34.78 2102 THR A CA 1
ATOM 16578 C C . THR A 1 2102 ? -34.911 1.266 -63.563 1.00 34.78 2102 THR A C 1
ATOM 16580 O O . THR A 1 2102 ? -33.710 1.052 -63.611 1.00 34.78 2102 THR A O 1
ATOM 16583 N N . THR A 1 2103 ? -35.549 0.864 -62.442 1.00 36.84 2103 THR A N 1
ATOM 16584 C CA . THR A 1 2103 ? -36.926 1.004 -61.863 1.00 36.84 2103 THR A CA 1
ATOM 16585 C C . THR A 1 2103 ? -36.968 0.276 -60.496 1.00 36.84 2103 THR A C 1
ATOM 16587 O O . THR A 1 2103 ? -36.400 -0.817 -60.456 1.00 36.84 2103 THR A O 1
ATOM 16590 N N . PRO A 1 2104 ? -37.738 0.700 -59.455 1.00 42.00 2104 PRO A N 1
ATOM 16591 C CA . PRO A 1 2104 ? -38.365 1.997 -59.115 1.00 42.00 2104 PRO A CA 1
ATOM 16592 C C . PRO A 1 2104 ? -37.549 2.647 -57.946 1.00 42.00 2104 PRO A C 1
ATOM 16594 O O . PRO A 1 2104 ? -36.344 2.713 -58.146 1.00 42.00 2104 PRO A O 1
ATOM 16597 N N . SER A 1 2105 ? -37.940 3.148 -56.750 1.00 37.47 2105 SER A N 1
ATOM 16598 C CA . SER A 1 2105 ? -39.128 3.660 -55.984 1.00 37.47 2105 SER A CA 1
ATOM 16599 C C . SER A 1 2105 ? -38.572 4.231 -54.644 1.00 37.47 2105 SER A C 1
ATOM 16601 O O . SER A 1 2105 ? -37.630 3.629 -54.143 1.00 37.47 2105 SER A O 1
ATOM 16603 N N . THR A 1 2106 ? -39.053 5.261 -53.923 1.00 36.91 2106 THR A N 1
ATOM 16604 C CA . THR A 1 2106 ? -40.056 6.351 -54.085 1.00 36.91 2106 THR A CA 1
ATOM 16605 C C . THR A 1 2106 ? -39.753 7.471 -53.035 1.00 36.91 2106 THR A C 1
ATOM 16607 O O . THR A 1 2106 ? -39.085 7.155 -52.053 1.00 36.91 2106 THR A O 1
ATOM 16610 N N . PRO A 1 2107 ? -40.173 8.755 -53.199 1.00 39.81 2107 PRO A N 1
ATOM 16611 C CA . PRO A 1 2107 ? -39.292 9.882 -52.790 1.00 39.81 2107 PRO A CA 1
ATOM 16612 C C . PRO A 1 2107 ? -39.892 11.175 -52.131 1.00 39.81 2107 PRO A C 1
ATOM 16614 O O . PRO A 1 2107 ? -41.049 11.509 -52.361 1.00 39.81 2107 PRO A O 1
ATOM 16617 N N . GLY A 1 2108 ? -39.016 11.987 -51.490 1.00 40.03 2108 GLY A N 1
ATOM 16618 C CA . GLY A 1 2108 ? -38.997 13.489 -51.435 1.00 40.03 2108 GLY A CA 1
ATOM 16619 C C . GLY A 1 2108 ? -39.922 14.274 -50.456 1.00 40.03 2108 GLY A C 1
ATOM 16620 O O . GLY A 1 2108 ? -40.783 13.663 -49.839 1.00 40.03 2108 GLY A O 1
ATOM 16621 N N . ALA A 1 2109 ? -39.869 15.625 -50.291 1.00 37.81 2109 ALA A N 1
ATOM 16622 C CA . ALA A 1 2109 ? -38.800 16.667 -50.441 1.00 37.81 2109 ALA A CA 1
ATOM 16623 C C . ALA A 1 2109 ? -39.267 18.141 -50.084 1.00 37.81 2109 ALA A C 1
ATOM 16625 O O . ALA A 1 2109 ? -40.367 18.517 -50.479 1.00 37.81 2109 ALA A O 1
ATOM 16626 N N . GLY A 1 2110 ? -38.407 19.007 -49.477 1.00 40.00 2110 GLY A N 1
ATOM 16627 C CA . GLY A 1 2110 ? -38.467 20.519 -49.444 1.00 40.00 2110 GLY A CA 1
ATOM 16628 C C . GLY A 1 2110 ? -39.164 21.254 -48.250 1.00 40.00 2110 GLY A C 1
ATOM 16629 O O . GLY A 1 2110 ? -39.843 20.592 -47.478 1.00 40.00 2110 GLY A O 1
ATOM 16630 N N . THR A 1 2111 ? -39.095 22.596 -47.998 1.00 37.00 2111 THR A N 1
ATOM 16631 C CA . THR A 1 2111 ? -38.220 23.733 -48.473 1.00 37.00 2111 THR A CA 1
ATOM 16632 C C . THR A 1 2111 ? -38.447 25.110 -47.734 1.00 37.00 2111 THR A C 1
ATOM 16634 O O . THR A 1 2111 ? -39.570 25.594 -47.718 1.00 37.00 2111 THR A O 1
ATOM 16637 N N . THR A 1 2112 ? -37.374 25.775 -47.234 1.00 37.12 2112 THR A N 1
ATOM 16638 C CA . THR A 1 2112 ? -37.055 27.255 -47.065 1.00 37.12 2112 THR A CA 1
ATOM 16639 C C . THR A 1 2112 ? -38.043 28.378 -46.591 1.00 37.12 2112 THR A C 1
ATOM 16641 O O . THR A 1 2112 ? -39.070 28.573 -47.232 1.00 37.12 2112 THR A O 1
ATOM 16644 N N . GLY A 1 2113 ? -37.594 29.321 -45.705 1.00 36.78 2113 GLY A N 1
ATOM 16645 C CA . GLY A 1 2113 ? -37.891 30.789 -45.860 1.00 36.78 2113 GLY A CA 1
ATOM 16646 C C . GLY A 1 2113 ? -37.946 31.827 -44.675 1.00 36.78 2113 GLY A C 1
ATOM 16647 O O . GLY A 1 2113 ? -39.021 32.073 -44.145 1.00 36.78 2113 GLY A O 1
ATOM 16648 N N . THR A 1 2114 ? -36.880 32.642 -44.477 1.00 33.94 2114 THR A N 1
ATOM 16649 C CA . THR A 1 2114 ? -36.847 34.105 -44.060 1.00 33.94 2114 THR A CA 1
ATOM 16650 C C . THR A 1 2114 ? -37.179 34.634 -42.606 1.00 33.94 2114 THR A C 1
ATOM 16652 O O . THR A 1 2114 ? -37.791 33.905 -41.835 1.00 33.94 2114 THR A O 1
ATOM 16655 N N . PRO A 1 2115 ? -36.717 35.863 -42.178 1.00 40.75 2115 PRO A N 1
ATOM 16656 C CA . PRO A 1 2115 ? -36.378 36.205 -40.757 1.00 40.75 2115 PRO A CA 1
ATOM 16657 C C . PRO A 1 2115 ? -36.888 37.572 -40.162 1.00 40.75 2115 PRO A C 1
ATOM 16659 O O . PRO A 1 2115 ? -37.576 38.320 -40.852 1.00 40.75 2115 PRO A O 1
ATOM 16662 N N . GLY A 1 2116 ? -36.464 37.974 -38.930 1.00 35.03 2116 GLY A N 1
ATOM 16663 C CA . GLY A 1 2116 ? -36.660 39.358 -38.398 1.00 35.03 2116 GLY A CA 1
ATOM 16664 C C . GLY A 1 2116 ? -36.099 39.788 -36.999 1.00 35.03 2116 GLY A C 1
ATOM 16665 O O . GLY A 1 2116 ? -36.805 39.691 -36.007 1.00 35.03 2116 GLY A O 1
ATOM 16666 N N . THR A 1 2117 ? -34.876 40.359 -36.955 1.00 35.09 2117 THR A N 1
ATOM 16667 C CA . THR A 1 2117 ? -34.344 41.519 -36.142 1.00 35.09 2117 THR A CA 1
ATOM 16668 C C . THR A 1 2117 ? -34.747 41.869 -34.671 1.00 35.09 2117 THR A C 1
ATOM 16670 O O . THR A 1 2117 ? -35.923 42.094 -34.403 1.00 35.09 2117 THR A O 1
ATOM 16673 N N . GLY A 1 2118 ? -33.764 42.236 -33.803 1.00 33.03 2118 GLY A N 1
ATOM 16674 C CA . GLY A 1 2118 ? -33.942 43.198 -32.662 1.00 33.03 2118 GLY A CA 1
ATOM 16675 C C . GLY A 1 2118 ? -32.969 43.088 -31.435 1.00 33.03 2118 GLY A C 1
ATOM 16676 O O . GLY A 1 2118 ? -32.904 41.990 -30.893 1.00 33.03 2118 GLY A O 1
ATOM 16677 N N . PRO A 1 2119 ? -32.228 44.139 -30.956 1.00 39.06 2119 PRO A N 1
ATOM 16678 C CA . PRO A 1 2119 ? -31.127 43.955 -29.957 1.00 39.06 2119 PRO A CA 1
ATOM 16679 C C . PRO A 1 2119 ? -30.942 44.967 -28.760 1.00 39.06 2119 PRO A C 1
ATOM 16681 O O . PRO A 1 2119 ? -31.558 46.030 -28.715 1.00 39.06 2119 PRO A O 1
ATOM 16684 N N . THR A 1 2120 ? -29.914 44.700 -27.911 1.00 34.06 2120 THR A N 1
ATOM 16685 C CA . THR A 1 2120 ? -29.025 45.606 -27.080 1.00 34.06 2120 THR A CA 1
ATOM 16686 C C . THR A 1 2120 ? -29.292 45.992 -25.583 1.00 34.06 2120 THR A C 1
ATOM 16688 O O . THR A 1 2120 ? -30.375 45.772 -25.058 1.00 34.06 2120 THR A O 1
ATOM 16691 N N . VAL A 1 2121 ? -28.225 46.466 -24.873 1.00 40.16 2121 VAL A N 1
ATOM 16692 C CA . VAL A 1 2121 ? -27.933 46.411 -23.391 1.00 40.16 2121 VAL A CA 1
ATOM 16693 C C . VAL A 1 2121 ? -27.050 47.606 -22.881 1.00 40.16 2121 VAL A C 1
ATOM 16695 O O . VAL A 1 2121 ? -26.245 48.064 -23.688 1.00 40.16 2121 VAL A O 1
ATOM 16698 N N . THR A 1 2122 ? -27.081 48.054 -21.586 1.00 35.00 2122 THR A N 1
ATOM 16699 C CA . THR A 1 2122 ? -26.064 48.981 -20.935 1.00 35.00 2122 THR A CA 1
ATOM 16700 C C . THR A 1 2122 ? -26.106 49.190 -19.369 1.00 35.00 2122 THR A C 1
ATOM 16702 O O . THR A 1 2122 ? -27.193 49.231 -18.814 1.00 35.00 2122 THR A O 1
ATOM 16705 N N . ALA A 1 2123 ? -24.928 49.453 -18.718 1.00 32.97 2123 ALA A N 1
ATOM 16706 C CA . ALA A 1 2123 ? -24.564 50.186 -17.432 1.00 32.97 2123 ALA A CA 1
ATOM 16707 C C . ALA A 1 2123 ? -25.229 49.875 -16.031 1.00 32.97 2123 ALA A C 1
ATOM 16709 O O . ALA A 1 2123 ? -26.381 49.471 -16.006 1.00 32.97 2123 ALA A O 1
ATOM 16710 N N . ALA A 1 2124 ? -24.648 49.972 -14.795 1.00 36.44 2124 ALA A N 1
ATOM 16711 C CA . ALA A 1 2124 ? -23.370 50.434 -14.130 1.00 36.44 2124 ALA A CA 1
ATOM 16712 C C . ALA A 1 2124 ? -23.237 51.953 -13.719 1.00 36.44 2124 ALA A C 1
ATOM 16714 O O . ALA A 1 2124 ? -23.928 52.732 -14.376 1.00 36.44 2124 ALA A O 1
ATOM 16715 N N . PRO A 1 2125 ? -22.369 52.464 -12.762 1.00 38.09 2125 PRO A N 1
ATOM 16716 C CA . PRO A 1 2125 ? -21.454 51.870 -11.716 1.00 38.09 2125 PRO A CA 1
ATOM 16717 C C . PRO A 1 2125 ? -21.217 52.631 -10.317 1.00 38.09 2125 PRO A C 1
ATOM 16719 O O . PRO A 1 2125 ? -21.590 53.787 -10.150 1.00 38.09 2125 PRO A O 1
ATOM 16722 N N . THR A 1 2126 ? -20.415 52.047 -9.375 1.00 32.31 2126 THR A N 1
ATOM 16723 C CA . THR A 1 2126 ? -19.410 52.636 -8.374 1.00 32.31 2126 THR A CA 1
ATOM 16724 C C . THR A 1 2126 ? -19.672 53.377 -7.003 1.00 32.31 2126 THR A C 1
ATOM 16726 O O . THR A 1 2126 ? -20.468 54.304 -6.929 1.00 32.31 2126 THR A O 1
ATOM 16729 N N . ASN A 1 2127 ? -18.769 53.087 -6.009 1.00 33.16 2127 ASN A N 1
ATOM 16730 C CA . ASN A 1 2127 ? -18.080 53.930 -4.950 1.00 33.16 2127 ASN A CA 1
ATOM 16731 C C . ASN A 1 2127 ? -18.338 53.771 -3.404 1.00 33.16 2127 ASN A C 1
ATOM 16733 O O . ASN A 1 2127 ? -19.463 53.903 -2.938 1.00 33.16 2127 ASN A O 1
ATOM 16737 N N . GLY A 1 2128 ? -17.254 53.618 -2.592 1.00 36.56 2128 GLY A N 1
ATOM 16738 C CA . GLY A 1 2128 ? -17.204 53.577 -1.092 1.00 36.56 2128 GLY A CA 1
ATOM 16739 C C . GLY A 1 2128 ? -15.762 53.469 -0.489 1.00 36.56 2128 GLY A C 1
ATOM 16740 O O . GLY A 1 2128 ? -14.843 53.217 -1.265 1.00 36.56 2128 GLY A O 1
ATOM 16741 N N . ILE A 1 2129 ? -15.511 53.703 0.832 1.00 31.73 2129 ILE A N 1
ATOM 16742 C CA . ILE A 1 2129 ? -14.134 53.814 1.443 1.00 31.73 2129 ILE A CA 1
ATOM 16743 C C . ILE A 1 2129 ? -14.045 53.743 3.019 1.00 31.73 2129 ILE A C 1
ATOM 16745 O O . ILE A 1 2129 ? -15.058 53.965 3.675 1.00 31.73 2129 ILE A O 1
ATOM 16749 N N . SER A 1 2130 ? -12.822 53.566 3.600 1.00 30.86 2130 SER A N 1
ATOM 16750 C CA . SER A 1 2130 ? -12.354 53.846 5.018 1.00 30.86 2130 SER A CA 1
ATOM 16751 C C . SER A 1 2130 ? -12.648 52.840 6.185 1.00 30.86 2130 SER A C 1
ATOM 16753 O O . SER A 1 2130 ? -13.583 52.067 6.038 1.00 30.86 2130 SER A O 1
ATOM 16755 N N . THR A 1 2131 ? -12.037 52.783 7.413 1.00 30.56 2131 THR A N 1
ATOM 16756 C CA . THR A 1 2131 ? -10.695 53.007 8.115 1.00 30.56 2131 THR A CA 1
ATOM 16757 C C . THR A 1 2131 ? -10.867 52.689 9.662 1.00 30.56 2131 THR A C 1
ATOM 16759 O O . THR A 1 2131 ? -12.020 52.684 10.070 1.00 30.56 2131 THR A O 1
ATOM 16762 N N . THR A 1 2132 ? -9.948 52.467 10.655 1.00 33.09 2132 THR A N 1
ATOM 16763 C CA . THR A 1 2132 ? -8.457 52.327 10.875 1.00 33.09 2132 THR A CA 1
ATOM 16764 C C . THR A 1 2132 ? -8.048 51.927 12.347 1.00 33.09 2132 THR A C 1
ATOM 16766 O O . THR A 1 2132 ? -8.494 52.610 13.260 1.00 33.09 2132 THR A O 1
ATOM 16769 N N . GLN A 1 2133 ? -7.039 51.033 12.541 1.00 31.77 2133 GLN A N 1
ATOM 16770 C CA . GLN A 1 2133 ? -5.899 51.081 13.543 1.00 31.77 2133 GLN A CA 1
ATOM 16771 C C . GLN A 1 2133 ? -6.138 50.845 15.097 1.00 31.77 2133 GLN A C 1
ATOM 16773 O O . GLN A 1 2133 ? -7.290 50.810 15.510 1.00 31.77 2133 GLN A O 1
ATOM 16778 N N . PRO A 1 2134 ? -5.103 50.688 15.994 1.00 42.31 2134 PRO A N 1
ATOM 16779 C CA . PRO A 1 2134 ? -4.198 49.505 16.186 1.00 42.31 2134 PRO A CA 1
ATOM 16780 C C . PRO A 1 2134 ? -3.801 49.157 17.678 1.00 42.31 2134 PRO A C 1
ATOM 16782 O O . PRO A 1 2134 ? -4.260 49.852 18.576 1.00 42.31 2134 PRO A O 1
ATOM 16785 N N . ILE A 1 2135 ? -2.898 48.161 17.943 1.00 35.62 2135 ILE A N 1
ATOM 16786 C CA . ILE A 1 2135 ? -1.710 48.178 18.894 1.00 35.62 2135 ILE A CA 1
ATOM 16787 C C . ILE A 1 2135 ? -1.161 46.776 19.353 1.00 35.62 2135 ILE A C 1
ATOM 16789 O O . ILE A 1 2135 ? -1.840 46.079 20.097 1.00 35.62 2135 ILE A O 1
ATOM 16793 N N . ILE A 1 2136 ? 0.130 46.477 19.031 1.00 31.75 2136 ILE A N 1
ATOM 16794 C CA . ILE A 1 2136 ? 1.117 45.564 19.732 1.00 31.75 2136 ILE A CA 1
ATOM 16795 C C . ILE A 1 2136 ? 0.755 44.026 19.723 1.00 31.75 2136 ILE A C 1
ATOM 16797 O O . ILE A 1 2136 ? -0.353 43.699 19.325 1.00 31.75 2136 ILE A O 1
ATOM 16801 N N . THR A 1 2137 ? 1.591 42.974 19.934 1.00 35.19 2137 THR A N 1
ATOM 16802 C CA . THR A 1 2137 ? 2.915 42.732 20.599 1.00 35.19 2137 THR A CA 1
ATOM 16803 C C . THR A 1 2137 ? 3.980 41.956 19.743 1.00 35.19 2137 THR A C 1
ATOM 16805 O O . THR A 1 2137 ? 4.270 42.367 18.622 1.00 35.19 2137 THR A O 1
ATOM 16808 N N . THR A 1 2138 ? 4.650 40.913 20.286 1.00 33.47 2138 THR A N 1
ATOM 16809 C CA . THR A 1 2138 ? 5.832 40.134 19.805 1.00 33.47 2138 THR A CA 1
ATOM 16810 C C . THR A 1 2138 ? 5.796 38.708 20.428 1.00 33.47 2138 THR A C 1
ATOM 16812 O O . THR A 1 2138 ? 5.077 38.536 21.407 1.00 33.47 2138 THR A O 1
ATOM 16815 N N . THR A 1 2139 ? 6.469 37.634 19.964 1.00 36.75 2139 THR A N 1
ATOM 16816 C CA . THR A 1 2139 ? 7.865 37.446 19.473 1.00 36.75 2139 THR A CA 1
ATOM 16817 C C . THR A 1 2139 ? 8.023 36.311 18.418 1.00 36.75 2139 THR A C 1
ATOM 16819 O O . THR A 1 2139 ? 7.072 35.596 18.140 1.00 36.75 2139 THR A O 1
ATOM 16822 N N . LYS A 1 2140 ? 9.225 36.041 17.865 1.00 33.75 2140 LYS A N 1
ATOM 16823 C CA . LYS A 1 2140 ? 9.815 36.732 16.687 1.00 33.75 2140 LYS A CA 1
ATOM 16824 C C . LYS A 1 2140 ? 10.923 35.898 15.987 1.00 33.75 2140 LYS A C 1
ATOM 16826 O O . LYS A 1 2140 ? 11.759 35.326 16.672 1.00 33.75 2140 LYS A O 1
ATOM 16831 N N . GLY A 1 2141 ? 11.004 35.973 14.652 1.00 32.84 2141 GLY A N 1
ATOM 16832 C CA . GLY A 1 2141 ? 12.128 35.509 13.805 1.00 32.84 2141 GLY A CA 1
ATOM 16833 C C . GLY A 1 2141 ? 11.662 35.381 12.342 1.00 32.84 2141 GLY A C 1
ATOM 16834 O O . GLY A 1 2141 ? 10.916 34.459 12.058 1.00 32.84 2141 GLY A O 1
ATOM 16835 N N . ALA A 1 2142 ? 11.770 36.395 11.470 1.00 32.09 2142 ALA A N 1
ATOM 16836 C CA . ALA A 1 2142 ? 12.966 36.978 10.821 1.00 32.09 2142 ALA A CA 1
ATOM 16837 C C . ALA A 1 2142 ? 13.465 36.114 9.634 1.00 32.09 2142 ALA A C 1
ATOM 16839 O O . ALA A 1 2142 ? 13.467 34.898 9.740 1.00 32.09 2142 ALA A O 1
ATOM 16840 N N . GLU A 1 2143 ? 13.865 36.663 8.480 1.00 34.78 2143 GLU A N 1
ATOM 16841 C CA . GLU A 1 2143 ? 14.293 38.048 8.177 1.00 34.78 2143 GLU A CA 1
ATOM 16842 C C . GLU A 1 2143 ? 13.377 38.810 7.183 1.00 34.78 2143 GLU A C 1
ATOM 16844 O O . GLU A 1 2143 ? 12.286 38.351 6.854 1.00 34.78 2143 GLU A O 1
ATOM 16849 N N . GLY A 1 2144 ? 13.754 40.030 6.758 1.00 35.00 2144 GLY A N 1
ATOM 16850 C CA . GLY A 1 2144 ? 12.861 40.919 5.999 1.00 35.00 2144 GLY A CA 1
ATOM 16851 C C . GLY A 1 2144 ? 13.523 42.059 5.209 1.00 35.00 2144 GLY A C 1
ATOM 16852 O O . GLY A 1 2144 ? 14.739 42.219 5.186 1.00 35.00 2144 GLY A O 1
ATOM 16853 N N . ARG A 1 2145 ? 12.680 42.847 4.525 1.00 39.31 2145 ARG A N 1
ATOM 16854 C CA . ARG A 1 2145 ? 13.051 43.854 3.507 1.00 39.31 2145 ARG A CA 1
ATOM 16855 C C . ARG A 1 2145 ? 13.781 45.086 4.070 1.00 39.31 2145 ARG A C 1
ATOM 16857 O O . ARG A 1 2145 ? 13.402 45.601 5.118 1.00 39.31 2145 ARG A O 1
ATOM 16864 N N . GLY A 1 2146 ? 14.678 45.667 3.268 1.00 34.62 2146 GLY A N 1
ATOM 16865 C CA . GLY A 1 2146 ? 15.203 47.026 3.450 1.00 34.62 2146 GLY A CA 1
ATOM 16866 C C . GLY A 1 2146 ? 15.633 47.648 2.117 1.00 34.62 2146 GLY A C 1
ATOM 16867 O O . GLY A 1 2146 ? 16.372 47.028 1.361 1.00 34.62 2146 GLY A O 1
ATOM 16868 N N . VAL A 1 2147 ? 15.164 48.863 1.811 1.00 34.84 2147 VAL A N 1
ATOM 16869 C CA . VAL A 1 2147 ? 15.496 49.596 0.574 1.00 34.84 2147 VAL A CA 1
ATOM 16870 C C . VAL A 1 2147 ? 16.105 50.946 0.940 1.00 34.84 2147 VAL A C 1
ATOM 16872 O O . VAL A 1 2147 ? 15.356 51.818 1.368 1.00 34.84 2147 VAL A O 1
ATOM 16875 N N . LEU A 1 2148 ? 17.423 51.124 0.748 1.00 28.73 2148 LEU A N 1
ATOM 16876 C CA . LEU A 1 2148 ? 18.060 52.392 0.338 1.00 28.73 2148 LEU A CA 1
ATOM 16877 C C . LEU A 1 2148 ? 19.589 52.242 0.111 1.00 28.73 2148 LEU A C 1
ATOM 16879 O O . LEU A 1 2148 ? 20.303 51.815 1.005 1.00 28.73 2148 LEU A O 1
ATOM 16883 N N . THR A 1 2149 ? 20.069 52.700 -1.055 1.00 26.53 2149 THR A N 1
ATOM 16884 C CA . THR A 1 2149 ? 21.367 53.385 -1.323 1.00 26.53 2149 THR A CA 1
ATOM 16885 C C . THR A 1 2149 ? 22.742 52.898 -0.789 1.00 26.53 2149 THR A C 1
ATOM 16887 O O . THR A 1 2149 ? 22.973 52.847 0.410 1.00 26.53 2149 THR A O 1
ATOM 16890 N N . ILE A 1 2150 ? 23.719 52.920 -1.726 1.00 27.33 2150 ILE A N 1
ATOM 16891 C CA . ILE A 1 2150 ? 25.150 53.329 -1.588 1.00 27.33 2150 ILE A CA 1
ATOM 16892 C C . ILE A 1 2150 ? 26.205 52.270 -1.158 1.00 27.33 2150 ILE A C 1
ATOM 16894 O O . ILE A 1 2150 ? 26.111 51.670 -0.101 1.00 27.33 2150 ILE A O 1
ATOM 16898 N N . MET A 1 2151 ? 27.270 52.174 -1.986 1.00 28.11 2151 MET A N 1
ATOM 16899 C CA . MET A 1 2151 ? 28.538 51.399 -1.891 1.00 28.11 2151 MET A CA 1
ATOM 16900 C C . MET A 1 2151 ? 28.412 49.869 -1.669 1.00 28.11 2151 MET A C 1
ATOM 16902 O O . MET A 1 2151 ? 27.931 49.432 -0.637 1.00 28.11 2151 MET A O 1
ATOM 16906 N N . ALA A 1 2152 ? 28.745 48.961 -2.599 1.00 26.25 2152 ALA A N 1
ATOM 16907 C CA . ALA A 1 2152 ? 29.931 48.767 -3.464 1.00 26.25 2152 ALA A CA 1
ATOM 16908 C C . ALA A 1 2152 ? 31.113 48.027 -2.797 1.00 26.25 2152 ALA A C 1
ATOM 16910 O O . ALA A 1 2152 ? 31.569 48.432 -1.737 1.00 26.25 2152 ALA A O 1
ATOM 16911 N N . THR A 1 2153 ? 31.657 47.025 -3.516 1.00 27.45 2153 THR A N 1
ATOM 16912 C CA . THR A 1 2153 ? 32.943 46.307 -3.294 1.00 27.45 2153 THR A CA 1
ATOM 16913 C C . THR A 1 2153 ? 33.117 45.638 -1.913 1.00 27.45 2153 THR A C 1
ATOM 16915 O O . THR A 1 2153 ? 33.123 46.301 -0.889 1.00 27.45 2153 THR A O 1
ATOM 16918 N N . ILE A 1 2154 ? 33.327 44.320 -1.806 1.00 34.44 2154 ILE A N 1
ATOM 16919 C CA . ILE A 1 2154 ? 34.516 43.592 -2.296 1.00 34.44 2154 ILE A CA 1
ATOM 16920 C C . ILE A 1 2154 ? 34.193 42.094 -2.541 1.00 34.44 2154 ILE A C 1
ATOM 16922 O O . ILE A 1 2154 ? 33.545 41.470 -1.714 1.00 34.44 2154 ILE A O 1
ATOM 16926 N N . LEU A 1 2155 ? 34.679 41.582 -3.685 1.00 31.50 2155 LEU A N 1
ATOM 16927 C CA . LEU A 1 2155 ? 35.119 40.213 -4.069 1.00 31.50 2155 LEU A CA 1
ATOM 16928 C C . LEU A 1 2155 ? 34.495 38.979 -3.351 1.00 31.50 2155 LEU A C 1
ATOM 16930 O O . LEU A 1 2155 ? 34.597 38.873 -2.138 1.00 31.50 2155 LEU A O 1
ATOM 16934 N N . SER A 1 2156 ? 33.828 38.007 -4.004 1.00 30.48 2156 SER A N 1
ATOM 16935 C CA . SER A 1 2156 ? 34.160 37.148 -5.182 1.00 30.48 2156 SER A CA 1
ATOM 16936 C C . SER A 1 2156 ? 34.956 35.861 -4.857 1.00 30.48 2156 SER A C 1
ATOM 16938 O O . SER A 1 2156 ? 35.604 35.807 -3.823 1.00 30.48 2156 SER A O 1
ATOM 16940 N N . VAL A 1 2157 ? 34.935 34.874 -5.789 1.00 36.06 2157 VAL A N 1
ATOM 16941 C CA . VAL A 1 2157 ? 35.565 33.514 -5.737 1.00 36.06 2157 VAL A CA 1
ATOM 16942 C C . VAL A 1 2157 ? 34.774 32.511 -4.868 1.00 36.06 2157 VAL A C 1
ATOM 16944 O O . VAL A 1 2157 ? 34.604 32.776 -3.690 1.00 36.06 2157 VAL A O 1
ATOM 16947 N N . LEU A 1 2158 ? 34.266 31.338 -5.299 1.00 40.44 2158 LEU A N 1
ATOM 16948 C CA . LEU A 1 2158 ? 33.981 30.617 -6.576 1.00 40.44 2158 LEU A CA 1
ATOM 16949 C C . LEU A 1 2158 ? 32.740 29.729 -6.246 1.00 40.44 2158 LEU A C 1
ATOM 16951 O O . LEU A 1 2158 ? 32.705 29.203 -5.143 1.00 40.44 2158 LEU A O 1
ATOM 16955 N N . LEU A 1 2159 ? 31.624 29.614 -6.981 1.00 31.94 2159 LEU A N 1
ATOM 16956 C CA . LEU A 1 2159 ? 31.322 29.193 -8.366 1.00 31.94 2159 LEU A CA 1
ATOM 16957 C C . LEU A 1 2159 ? 31.683 27.741 -8.757 1.00 31.94 2159 LEU A C 1
ATOM 16959 O O . LEU A 1 2159 ? 32.861 27.392 -8.762 1.00 31.94 2159 LEU A O 1
ATOM 16963 N N . PHE A 1 2160 ? 30.647 27.038 -9.255 1.00 32.12 2160 PHE A N 1
ATOM 16964 C CA . PHE A 1 2160 ? 30.526 25.644 -9.736 1.00 32.12 2160 PHE A CA 1
ATOM 16965 C C . PHE A 1 2160 ? 30.337 24.578 -8.635 1.00 32.12 2160 PHE A C 1
ATOM 16967 O O . PHE A 1 2160 ? 31.090 24.564 -7.667 1.00 32.12 2160 PHE A O 1
ATOM 16974 N N . ASN A 1 2161 ? 29.367 23.660 -8.735 1.00 33.69 2161 ASN A N 1
ATOM 16975 C CA . ASN A 1 2161 ? 28.479 23.348 -9.876 1.00 33.69 2161 ASN A CA 1
ATOM 16976 C C . ASN A 1 2161 ? 27.136 24.094 -9.819 1.00 33.69 2161 ASN A C 1
ATOM 16978 O O . ASN A 1 2161 ? 26.382 23.844 -8.858 1.00 33.69 2161 ASN A O 1
#

Mean predicted aligned error: 22.46 Å

Foldseek 3Di:
DVPPVVVVVVVVVVPPDPPPDDPDFDPLQVVQWLPDFAQEPDDDPWTKGWFFFFLDPVDPPSFKIKIKTAAPFDRLAFAEEEAAEALPFFFQVLLCQQFAHQWFFDLVLGHTYGPLLHLSPGYTYMYIGFDNHFLGYDPDQEDELCSRLSSVLRRVLQVCQRVVSCQPHAYEYEYFARRLSSQLVNLVCLLVDQDAPVVGGRGGRLYAEYEQFLYLAALQLLLLLLLLLLVQLFLDFPVLSVVLCVQFPVLFASVPTRLQPDDPVSVVSSLVSLQFSCVQFAPLQFRQQLWHAPCPSVCVVSVLLVNNNDDDDDDDDDHDATDSGSRSVSSQSSCLDPSSCVSSVRDPNGPSRTDSGDRGHYDRYDRHCLVSVLVCLPDPSLVVSLHAYEYERECRHSSSHLSSVQVSVVVSCVVVVWAFPDWAFFWEAADQLFFFIFTQFIKTATPSRYIYTYGFSAGSSRSNRPVRSVSLCVCCSSVVHDRHDYNPPSPPPDFGFDDDDDDDDDDDDPLRLQWLPDFLAEQFDQQWTKGWDWFPLDPFKTKIKIKTAASPDRLAFAEEEEDEPLVQFFLLLCCAQFANQWHFDLQLFHTFGPLLHLSNGHTYMGIADDAPRFQIHTNDPPPQAAEQLSRLSSVLRRVVCCCPPRCVSQQEHEYEYEYEECCLRNRLSNLLVNLVCVVVVVDRGNYFAYEYFLYLQAPFLLLLLLLLLCPLLFNAAPVRSVVLCVPQQPPDQFSNPRRLPPPAWDAAQLGDIDGHVPHDPCSNVSSNCCCPPVAPVDLAPQQFRQQDPFFWDDDDDDDFFDFARHDPLFFQDSLLQQFPPLDLFSPVHFPPRRQRSSLLHCQFPVSCVSNVRDPPTDRHHSGDSCCRRPRHGYDPNHCLVSVLSSLPRPCLVVSLHAYEYEYELRHSSSHLRSVQVSLVVSCVVSVKAWPAAKAWAWQDEDDQFHATFTQWIWTAIPSHYIYTYGFSGGRSRSSRRVSLVSLQVVCSVVVHDSNDHDPDDSRGRQGDQLRVPVPDDDDDDIDDTDDDDDDDDDFDDDPPDDDDDDDDDDDDDDDDDDDDDDDDDDDDDPPDDFDPLQVVFWQPDFAAEQFDDPWTKGWDWQWFPDPQTWTKIKIKTAAPQRSLAFEEEEEDEPQVFFFLVCCCAQFANQWHADLPQQNHIFGQLLHLSLGHGYMGIRDDAQRFQIHTPDPQAFDALLVGLVRVLRSVQSCCVPGCVSCQEHEYEYEYFECCLSNFLSNLLVNLVCVVVVNGRHNYFAYEYELHLQAPQLLLQVLVSSCVSSNVDHPVLVVQLCVQQVRDDDDNRGRPQLPAAAPGSNLVSSLVSLCSVCVVCLRHHDQLFRSDTAAADDPPSGRGDPPDPPDDDDPPQVVQLSVQSVLSSVVSHHPPDDPDCPPLNSHPCGLPSHQARSRRCCSNVFSNCQDPSNCVSSVGDHDNTGGRGRDPDSPNRYDNVNCPVSNNCLVSVVSSLPRPCLVPSLHAYEYEYECRHSSSHQSSVSVNVVVSCVVVVWAWPAAWDFAWDDPALLTDTRRQWIKTDTPSRYIYTYGYSGGRSRSNRPVLLVSLQVQCSSVVPPGSNAHNQGRSFGFADDDDDDDDDDALQCVQWQPDFFQDDPPPPWTKGWDWFDFPDQWTKTKIKTAAPQDSLAFAEEEEDEDDQQFFLVCCQAFFAHQWHFDPVLGHIDGDPQHLSNRHIYMGIRDDQPAFQIHGSGSHPPQQELQSRLRRVLRRVVRVCVRVVSNQEHAYEYEYEEQVLSNQLNNLLVVLVCCQVVVGRGNYFAYEYELHLAAQQLLLLSQLSSCDSSSNGTPVLSVQLCVQFPDRYSSPGRLVVQFPADQWLQGHGVSNRSNVNSSQFSVSCSLPRQAHLQFRSAGFNSSNCSSSHRRTGHDPPSGQSGDDDDHDALDRRRDRCCSVLSNCSPVSNVVSSVRDSSTHRGGRRSSCSNSHGHPPNHSLVSVLSQQVRPDPAYEYEYEYESRNSSSHLSSVSVNCVPPCVVVVKDWPDAKDFAFEDPDPVDDTRGQRIWTWIDDRRYIYIYTYGTSGGRSRSNRPVLLVSLQVVCVSVVHGSNDYDDSPPDPPPDPPDDDDDDDDDDDDDDDDDDDDDDDDDDYYDYDDDDDDDDDDDRDDDDDDDDYDDDDDDDDDDDDDDDDDDDDDDDDDDDDDD

Radius of gyration: 41.8 Å; Cα contacts (8 Å, |Δi|>4): 4603; chains: 1; bounding box: 108×101×128 Å

Organism: Caenorhabditis elegans (NCBI:txid6239)